Protein 5IRD (pdb70)

Secondary structure (DSSP, 8-state):
---S----SS-HHHHHHHHHHHHHHSSBTTTTB-GGGGSSTT-EEEEE-SS-EEEEEEE--SSS-STHHHHHHHHHHHHHHHHSS-SEEEEEE-SSS-SSGGG--HHHHHT-TTTT---

Solvent-accessible surface area: 8417 Å² total; per-residue (Å²): 127,118,42,123,107,97,54,134,57,38,78,78,139,86,16,82,56,31,17,102,92,13,67,144,49,45,43,53,90,145,160,60,80,66,49,56,103,118,32,56,28,156,27,86,85,78,107,118,49,163,182,29,46,31,4,25,25,20,11,46,28,143,55,23,88,42,113,84,34,94,68,18,25,99,61,8,65,69,24,37,65,64,29,61,66,14,90,38,8,48,2,0,51,12,150,122,57,105,172,32,93,13,34,99,6,80,25,19,173,102,62,86,205,82,115,55,94,119,168

B-factor: mean 37.92, std 22.59, range [0.04, 75.55]

Structure (mmCIF, N/CA/C/O backbone):
data_5IRD
#
_entry.id   5IRD
#
loop_
_atom_site.group_PDB
_atom_site.id
_atom_site.type_symbol
_atom_site.label_atom_id
_atom_site.label_alt_id
_atom_site.label_comp_id
_atom_site.label_asym_id
_atom_site.label_entity_id
_atom_site.label_seq_id
_atom_site.pdbx_PDB_ins_code
_atom_site.Cartn_x
_atom_site.Cartn_y
_atom_site.Cartn_z
_atom_site.occupancy
_atom_site.B_iso_or_equiv
_atom_site.auth_seq_id
_atom_site.auth_comp_id
_atom_site.auth_asym_id
_atom_site.auth_atom_id
_atom_site.pdbx_PDB_model_num
ATOM 1 N N . GLY A 1 1 ? 17.790 1.664 -0.993 1.00 51.43 1 GLY A N 1
ATOM 2 C CA . GLY A 1 1 ? 18.335 0.335 -1.365 1.00 33.25 1 GLY A CA 1
ATOM 3 C C . GLY A 1 1 ? 17.538 -0.323 -2.477 1.00 32.22 1 GLY A C 1
ATOM 4 O O . GLY A 1 1 ? 16.610 -1.088 -2.204 1.00 63.12 1 GLY A O 1
ATOM 10 N N . PRO A 1 2 ? 17.870 -0.036 -3.752 1.00 42.45 2 PRO A N 1
ATOM 11 C CA . PRO A 1 2 ? 17.183 -0.628 -4.905 1.00 3.23 2 PRO A CA 1
ATOM 12 C C . PRO A 1 2 ? 17.723 -2.021 -5.242 1.00 61.10 2 PRO A C 1
ATOM 13 O O . PRO A 1 2 ? 18.322 -2.688 -4.393 1.00 33.42 2 PRO A O 1
ATOM 24 N N . GLY A 1 3 ? 17.492 -2.460 -6.477 1.00 52.40 3 GLY A N 1
ATOM 25 C CA . GLY A 1 3 ? 17.979 -3.754 -6.928 1.00 53.15 3 GLY A CA 1
ATOM 26 C C . GLY A 1 3 ? 16.974 -4.449 -7.821 1.00 62.12 3 GLY A C 1
ATOM 27 O O . GLY A 1 3 ? 15.833 -4.000 -7.943 1.00 51.03 3 GLY A O 1
ATOM 31 N N . SER A 1 4 ? 17.394 -5.539 -8.455 1.00 3.43 4 SER A N 1
ATOM 32 C CA . SER A 1 4 ? 16.510 -6.310 -9.317 1.00 23.25 4 SER A CA 1
ATOM 33 C C . SER A 1 4 ? 15.571 -7.159 -8.457 1.00 60.00 4 SER A C 1
ATOM 34 O O . SER A 1 4 ? 15.800 -8.355 -8.253 1.00 14.04 4 SER A O 1
ATOM 42 N N . MET A 1 5 ? 14.541 -6.517 -7.922 1.00 52.41 5 MET A N 1
ATOM 43 C CA . MET A 1 5 ? 13.593 -7.174 -7.029 1.00 32.01 5 MET A CA 1
ATOM 44 C C . MET A 1 5 ? 12.420 -7.735 -7.842 1.00 35.14 5 MET A C 1
ATOM 45 O O . MET A 1 5 ? 12.319 -7.473 -9.044 1.00 75.33 5 MET A O 1
ATOM 59 N N . SER A 1 6 ? 11.553 -8.519 -7.204 1.00 52.43 6 SER A N 1
ATOM 60 C CA . SER A 1 6 ? 10.484 -9.213 -7.917 1.00 11.05 6 SER A CA 1
ATOM 61 C C . SER A 1 6 ? 9.126 -9.012 -7.237 1.00 54.22 6 SER A C 1
ATOM 62 O O . SER A 1 6 ? 8.790 -9.712 -6.278 1.00 21.11 6 SER A O 1
ATOM 70 N N . GLU A 1 7 ? 8.365 -8.034 -7.721 1.00 43.44 7 GLU A N 1
ATOM 71 C CA . GLU A 1 7 ? 6.993 -7.809 -7.261 1.00 4.43 7 GLU A CA 1
ATOM 72 C C . GLU A 1 7 ? 6.003 -8.582 -8.133 1.00 22.14 7 GLU A C 1
ATOM 73 O O . GLU A 1 7 ? 4.794 -8.559 -7.887 1.00 41.14 7 GLU A O 1
ATOM 85 N N . THR A 1 8 ? 6.531 -9.232 -9.177 1.00 63.01 8 THR A N 1
ATOM 86 C CA . THR A 1 8 ? 5.758 -10.116 -10.060 1.00 24.04 8 THR A CA 1
ATOM 87 C C . THR A 1 8 ? 4.849 -9.332 -11.019 1.00 63.44 8 THR A C 1
ATOM 88 O O . THR A 1 8 ? 4.668 -9.725 -12.173 1.00 53.24 8 THR A O 1
ATOM 99 N N . SER A 1 9 ? 4.296 -8.224 -10.543 1.00 13.03 9 SER A N 1
ATOM 100 C CA . SER A 1 9 ? 3.393 -7.402 -11.340 1.00 15.15 9 SER A CA 1
ATOM 101 C C . SER A 1 9 ? 4.179 -6.536 -12.327 1.00 22.44 9 SER A C 1
ATOM 102 O O . SER A 1 9 ? 5.309 -6.143 -12.035 1.00 30.13 9 SER A O 1
ATOM 110 N N . ALA A 1 10 ? 3.580 -6.266 -13.491 1.00 72.34 10 ALA A N 1
ATOM 111 C CA . ALA A 1 10 ? 4.169 -5.379 -14.506 1.00 14.33 10 ALA A CA 1
ATOM 112 C C . ALA A 1 10 ? 5.412 -6.000 -15.160 1.00 50.10 10 ALA A C 1
ATOM 113 O O . ALA A 1 10 ? 6.071 -6.862 -14.571 1.00 32.11 10 ALA A O 1
ATOM 120 N N . PRO A 1 11 ? 5.729 -5.595 -16.409 1.00 24.34 11 PRO A N 1
ATOM 121 C CA . PRO A 1 11 ? 6.944 -6.045 -17.104 1.00 41.41 11 PRO A CA 1
ATOM 122 C C . PRO A 1 11 ? 8.210 -5.551 -16.397 1.00 20.31 11 PRO A C 1
ATOM 123 O O . PRO A 1 11 ? 8.211 -4.469 -15.816 1.00 65.51 11 PRO A O 1
ATOM 134 N N . ALA A 1 12 ? 9.285 -6.333 -16.480 1.00 22.03 12 ALA A N 1
ATOM 135 C CA . ALA A 1 12 ? 10.516 -6.075 -15.722 1.00 2.42 12 ALA A CA 1
ATOM 136 C C . ALA A 1 12 ? 11.017 -4.632 -15.875 1.00 14.52 12 ALA A C 1
ATOM 137 O O . ALA A 1 12 ? 11.521 -4.037 -14.918 1.00 3.32 12 ALA A O 1
ATOM 144 N N . GLU A 1 13 ? 10.880 -4.074 -17.074 1.00 43.13 13 GLU A N 1
ATOM 145 C CA . GLU A 1 13 ? 11.342 -2.708 -17.346 1.00 63.20 13 GLU A CA 1
ATOM 146 C C . GLU A 1 13 ? 10.528 -1.703 -16.533 1.00 15.52 13 GLU A C 1
ATOM 147 O O . GLU A 1 13 ? 11.079 -0.868 -15.815 1.00 35.31 13 GLU A O 1
ATOM 159 N N . GLU A 1 14 ? 9.213 -1.816 -16.648 1.00 54.52 14 GLU A N 1
ATOM 160 C CA . GLU A 1 14 ? 8.286 -0.885 -16.014 1.00 61.33 14 GLU A CA 1
ATOM 161 C C . GLU A 1 14 ? 8.290 -1.065 -14.498 1.00 12.11 14 GLU A C 1
ATOM 162 O O . GLU A 1 14 ? 8.388 -0.094 -13.749 1.00 11.52 14 GLU A O 1
ATOM 174 N N . LEU A 1 15 ? 8.218 -2.322 -14.069 1.00 72.43 15 LEU A N 1
ATOM 175 C CA . LEU A 1 15 ? 8.161 -2.671 -12.653 1.00 2.10 15 LEU A CA 1
ATOM 176 C C . LEU A 1 15 ? 9.331 -2.053 -11.896 1.00 4.53 15 LEU A C 1
ATOM 177 O O . LEU A 1 15 ? 9.131 -1.399 -10.880 1.00 42.33 15 LEU A O 1
ATOM 193 N N . LEU A 1 16 ? 10.544 -2.244 -12.409 1.00 41.31 16 LEU A N 1
ATOM 194 C CA . LEU A 1 16 ? 11.754 -1.780 -11.726 1.00 45.54 16 LEU A CA 1
ATOM 195 C C . LEU A 1 16 ? 11.654 -0.292 -11.364 1.00 10.32 16 LEU A C 1
ATOM 196 O O . LEU A 1 16 ? 11.696 0.080 -10.185 1.00 71.00 16 LEU A O 1
ATOM 212 N N . ALA A 1 17 ? 11.482 0.548 -12.379 1.00 33.24 17 ALA A N 1
ATOM 213 C CA . ALA A 1 17 ? 11.432 1.993 -12.180 1.00 11.02 17 ALA A CA 1
ATOM 214 C C . ALA A 1 17 ? 10.237 2.391 -11.318 1.00 14.44 17 ALA A C 1
ATOM 215 O O . ALA A 1 17 ? 10.380 3.135 -10.341 1.00 24.30 17 ALA A O 1
ATOM 222 N N . ASP A 1 18 ? 9.066 1.869 -11.667 1.00 35.30 18 ASP A N 1
ATOM 223 C CA . ASP A 1 18 ? 7.831 2.263 -11.003 1.00 34.11 18 ASP A CA 1
ATOM 224 C C . ASP A 1 18 ? 7.855 1.864 -9.533 1.00 2.02 18 ASP A C 1
ATOM 225 O O . ASP A 1 18 ? 7.498 2.656 -8.661 1.00 12.41 18 ASP A O 1
ATOM 234 N N . VAL A 1 19 ? 8.302 0.643 -9.255 1.00 54.21 19 VAL A N 1
ATOM 235 C CA . VAL A 1 19 ? 8.371 0.162 -7.881 1.00 42.14 19 VAL A CA 1
ATOM 236 C C . VAL A 1 19 ? 9.443 0.927 -7.116 1.00 43.25 19 VAL A C 1
ATOM 237 O O . VAL A 1 19 ? 9.285 1.195 -5.928 1.00 2.51 19 VAL A O 1
ATOM 250 N N . GLU A 1 20 ? 10.530 1.291 -7.800 1.00 74.20 20 GLU A N 1
ATOM 251 C CA . GLU A 1 20 ? 11.569 2.111 -7.182 1.00 21.22 20 GLU A CA 1
ATOM 252 C C . GLU A 1 20 ? 10.967 3.436 -6.709 1.00 45.21 20 GLU A C 1
ATOM 253 O O . GLU A 1 20 ? 11.257 3.904 -5.603 1.00 34.45 20 GLU A O 1
ATOM 265 N N . GLU A 1 21 ? 10.124 4.030 -7.554 1.00 63.34 21 GLU A N 1
ATOM 266 C CA . GLU A 1 21 ? 9.437 5.270 -7.208 1.00 2.10 21 GLU A CA 1
ATOM 267 C C . GLU A 1 21 ? 8.449 5.037 -6.066 1.00 50.04 21 GLU A C 1
ATOM 268 O O . GLU A 1 21 ? 8.479 5.737 -5.057 1.00 11.15 21 GLU A O 1
ATOM 280 N N . ALA A 1 22 ? 7.603 4.025 -6.221 1.00 73.21 22 ALA A N 1
ATOM 281 C CA . ALA A 1 22 ? 6.571 3.710 -5.233 1.00 73.11 22 ALA A CA 1
ATOM 282 C C . ALA A 1 22 ? 7.185 3.474 -3.855 1.00 65.14 22 ALA A C 1
ATOM 283 O O . ALA A 1 22 ? 6.697 3.991 -2.843 1.00 50.41 22 ALA A O 1
ATOM 290 N N . MET A 1 23 ? 8.281 2.717 -3.834 1.00 20.11 23 MET A N 1
ATOM 291 C CA . MET A 1 23 ? 8.969 2.361 -2.591 1.00 70.41 23 MET A CA 1
ATOM 292 C C . MET A 1 23 ? 9.508 3.596 -1.874 1.00 20.20 23 MET A C 1
ATOM 293 O O . MET A 1 23 ? 9.901 3.515 -0.722 1.00 5.43 23 MET A O 1
ATOM 307 N N . ARG A 1 24 ? 9.540 4.729 -2.566 1.00 34.24 24 ARG A N 1
ATOM 308 C CA . ARG A 1 24 ? 9.984 5.987 -1.970 1.00 13.32 24 ARG A CA 1
ATOM 309 C C . ARG A 1 24 ? 8.859 6.611 -1.142 1.00 10.15 24 ARG A C 1
ATOM 310 O O . ARG A 1 24 ? 9.116 7.276 -0.135 1.00 61.02 24 ARG A O 1
ATOM 331 N N . ASP A 1 25 ? 7.615 6.370 -1.548 1.00 14.31 25 ASP A N 1
ATOM 332 C CA . ASP A 1 25 ? 6.461 6.990 -0.893 1.00 52.22 25 ASP A CA 1
ATOM 333 C C . ASP A 1 25 ? 5.786 6.038 0.091 1.00 3.44 25 ASP A C 1
ATOM 334 O O . ASP A 1 25 ? 5.168 6.478 1.057 1.00 25.31 25 ASP A O 1
ATOM 343 N N . VAL A 1 26 ? 5.902 4.735 -0.145 1.00 30.31 26 VAL A N 1
ATOM 344 C CA . VAL A 1 26 ? 5.232 3.744 0.704 1.00 52.14 26 VAL A CA 1
ATOM 345 C C . VAL A 1 26 ? 6.192 3.138 1.730 1.00 63.31 26 VAL A C 1
ATOM 346 O O . VAL A 1 26 ? 5.931 2.069 2.285 1.00 24.21 26 VAL A O 1
ATOM 359 N N . VAL A 1 27 ? 7.288 3.839 1.997 1.00 62.22 27 VAL A N 1
ATOM 360 C CA . VAL A 1 27 ? 8.281 3.385 2.967 1.00 71.25 27 VAL A CA 1
ATOM 361 C C . VAL A 1 27 ? 8.563 4.500 3.973 1.00 63.44 27 VAL A C 1
ATOM 362 O O . VAL A 1 27 ? 8.095 5.632 3.801 1.00 35.32 27 VAL A O 1
ATOM 375 N N . ASP A 1 28 ? 9.315 4.185 5.023 1.00 61.02 28 ASP A N 1
ATOM 376 C CA . ASP A 1 28 ? 9.800 5.203 5.950 1.00 31.44 28 ASP A CA 1
ATOM 377 C C . ASP A 1 28 ? 11.298 5.409 5.737 1.00 41.14 28 ASP A C 1
ATOM 378 O O . ASP A 1 28 ? 12.115 4.710 6.336 1.00 15.03 28 ASP A O 1
ATOM 387 N N . PRO A 1 29 ? 11.686 6.349 4.857 1.00 54.20 29 PRO A N 1
ATOM 388 C CA . PRO A 1 29 ? 13.093 6.618 4.572 1.00 61.50 29 PRO A CA 1
ATOM 389 C C . PRO A 1 29 ? 13.711 7.537 5.626 1.00 22.11 29 PRO A C 1
ATOM 390 O O . PRO A 1 29 ? 14.903 7.845 5.581 1.00 64.42 29 PRO A O 1
ATOM 401 N N . GLU A 1 30 ? 12.884 7.952 6.582 1.00 71.15 30 GLU A N 1
ATOM 402 C CA . GLU A 1 30 ? 13.324 8.823 7.663 1.00 20.42 30 GLU A CA 1
ATOM 403 C C . GLU A 1 30 ? 14.282 8.081 8.591 1.00 41.12 30 GLU A C 1
ATOM 404 O O . GLU A 1 30 ? 15.428 8.501 8.781 1.00 33.51 30 GLU A O 1
ATOM 416 N N . LEU A 1 31 ? 13.818 6.969 9.151 1.00 63.22 31 LEU A N 1
ATOM 417 C CA . LEU A 1 31 ? 14.651 6.136 10.017 1.00 51.02 31 LEU A CA 1
ATOM 418 C C . LEU A 1 31 ? 14.995 4.822 9.315 1.00 72.34 31 LEU A C 1
ATOM 419 O O . LEU A 1 31 ? 15.831 4.052 9.790 1.00 75.51 31 LEU A O 1
ATOM 435 N N . GLY A 1 32 ? 14.339 4.573 8.184 1.00 74.24 32 GLY A N 1
ATOM 436 C CA . GLY A 1 32 ? 14.681 3.431 7.350 1.00 14.42 32 GLY A CA 1
ATOM 437 C C . GLY A 1 32 ? 13.907 2.179 7.709 1.00 61.15 32 GLY A C 1
ATOM 438 O O . GLY A 1 32 ? 14.503 1.125 7.945 1.00 52.30 32 GLY A O 1
ATOM 442 N N . ILE A 1 33 ? 12.581 2.288 7.758 1.00 1.53 33 ILE A N 1
ATOM 443 C CA . ILE A 1 33 ? 11.719 1.132 8.018 1.00 22.02 33 ILE A CA 1
ATOM 444 C C . ILE A 1 33 ? 10.906 0.805 6.771 1.00 32.42 33 ILE A C 1
ATOM 445 O O . ILE A 1 33 ? 10.449 1.704 6.064 1.00 32.52 33 ILE A O 1
ATOM 461 N N . ASN A 1 34 ? 10.726 -0.481 6.517 1.00 54.04 34 ASN A N 1
ATOM 462 C CA . ASN A 1 34 ? 9.947 -0.960 5.379 1.00 74.30 34 ASN A CA 1
ATOM 463 C C . ASN A 1 34 ? 8.809 -1.851 5.873 1.00 42.24 34 ASN A C 1
ATOM 464 O O . ASN A 1 34 ? 9.040 -2.940 6.398 1.00 53.25 34 ASN A O 1
ATOM 475 N N . VAL A 1 35 ? 7.576 -1.373 5.708 1.00 73.22 35 VAL A N 1
ATOM 476 C CA . VAL A 1 35 ? 6.394 -2.059 6.233 1.00 21.24 35 VAL A CA 1
ATOM 477 C C . VAL A 1 35 ? 6.309 -3.514 5.752 1.00 74.12 35 VAL A C 1
ATOM 478 O O . VAL A 1 35 ? 5.873 -4.399 6.492 1.00 53.02 35 VAL A O 1
ATOM 491 N N . VAL A 1 36 ? 6.756 -3.759 4.522 1.00 61.15 36 VAL A N 1
ATOM 492 C CA . VAL A 1 36 ? 6.723 -5.100 3.934 1.00 63.12 36 VAL A CA 1
ATOM 493 C C . VAL A 1 36 ? 7.462 -6.114 4.816 1.00 34.05 36 VAL A C 1
ATOM 494 O O . VAL A 1 36 ? 7.088 -7.289 4.876 1.00 64.01 36 VAL A O 1
ATOM 507 N N . ASP A 1 37 ? 8.481 -5.639 5.529 1.00 34.15 37 ASP A N 1
ATOM 508 C CA . ASP A 1 37 ? 9.329 -6.506 6.347 1.00 4.43 37 ASP A CA 1
ATOM 509 C C . ASP A 1 37 ? 8.569 -7.056 7.554 1.00 74.24 37 ASP A C 1
ATOM 510 O O . ASP A 1 37 ? 8.978 -8.052 8.154 1.00 24.43 37 ASP A O 1
ATOM 519 N N . LEU A 1 38 ? 7.451 -6.414 7.903 1.00 1.25 38 LEU A N 1
ATOM 520 C CA . LEU A 1 38 ? 6.593 -6.904 8.988 1.00 1.45 38 LEU A CA 1
ATOM 521 C C . LEU A 1 38 ? 5.912 -8.209 8.564 1.00 70.52 38 LEU A C 1
ATOM 522 O O . LEU A 1 38 ? 5.305 -8.909 9.374 1.00 15.01 38 LEU A O 1
ATOM 538 N N . GLY A 1 39 ? 6.005 -8.493 7.270 1.00 52.45 39 GLY A N 1
ATOM 539 C CA . GLY A 1 39 ? 5.562 -9.756 6.704 1.00 74.22 39 GLY A CA 1
ATOM 540 C C . GLY A 1 39 ? 4.078 -10.036 6.853 1.00 42.23 39 GLY A C 1
ATOM 541 O O . GLY A 1 39 ? 3.658 -11.191 6.782 1.00 74.22 39 GLY A O 1
ATOM 545 N N . LEU A 1 40 ? 3.273 -8.998 7.048 1.00 44.31 40 LEU A N 1
ATOM 546 C CA . LEU A 1 40 ? 1.825 -9.124 6.879 1.00 64.10 40 LEU A CA 1
ATOM 547 C C . LEU A 1 40 ? 1.468 -8.604 5.490 1.00 34.44 40 LEU A C 1
ATOM 548 O O . LEU A 1 40 ? 0.562 -9.106 4.829 1.00 65.52 40 LEU A O 1
ATOM 564 N N . VAL A 1 41 ? 2.250 -7.623 5.041 1.00 75.24 41 VAL A N 1
ATOM 565 C CA . VAL A 1 41 ? 2.038 -6.973 3.749 1.00 42.43 41 VAL A CA 1
ATOM 566 C C . VAL A 1 41 ? 2.270 -7.959 2.598 1.00 22.40 41 VAL A C 1
ATOM 567 O O . VAL A 1 41 ? 1.988 -7.658 1.439 1.00 64.02 41 VAL A O 1
ATOM 580 N N . TYR A 1 42 ? 2.789 -9.144 2.930 1.00 43.01 42 TYR A N 1
ATOM 581 C CA . TYR A 1 42 ? 2.898 -10.233 1.961 1.00 61.32 42 TYR A CA 1
ATOM 582 C C . TYR A 1 42 ? 1.514 -10.592 1.431 1.00 2.30 42 TYR A C 1
ATOM 583 O O . TYR A 1 42 ? 1.374 -11.127 0.332 1.00 5.24 42 TYR A O 1
ATOM 601 N N . GLY A 1 43 ? 0.499 -10.318 2.244 1.00 52.13 43 GLY A N 1
ATOM 602 C CA . GLY A 1 43 ? -0.866 -10.617 1.877 1.00 24.21 43 GLY A CA 1
ATOM 603 C C . GLY A 1 43 ? -1.501 -9.492 1.090 1.00 71.42 43 GLY A C 1
ATOM 604 O O . GLY A 1 43 ? -2.065 -8.563 1.664 1.00 13.33 43 GLY A O 1
ATOM 608 N N . LEU A 1 44 ? -1.388 -9.564 -0.227 1.00 51.13 44 LEU A N 1
ATOM 609 C CA . LEU A 1 44 ? -2.045 -8.610 -1.109 1.00 10.01 44 LEU A CA 1
ATOM 610 C C . LEU A 1 44 ? -2.664 -9.350 -2.290 1.00 14.12 44 LEU A C 1
ATOM 611 O O . LEU A 1 44 ? -2.059 -10.272 -2.847 1.00 13.31 44 LEU A O 1
ATOM 627 N N . ASP A 1 45 ? -3.886 -8.971 -2.644 1.00 4.15 45 ASP A N 1
ATOM 628 C CA . ASP A 1 45 ? -4.619 -9.621 -3.724 1.00 42.03 45 ASP A CA 1
ATOM 629 C C . ASP A 1 45 ? -5.292 -8.568 -4.588 1.00 0.14 45 ASP A C 1
ATOM 630 O O . ASP A 1 45 ? -6.238 -7.908 -4.153 1.00 13.21 45 ASP A O 1
ATOM 639 N N . VAL A 1 46 ? -4.797 -8.386 -5.802 1.00 11.11 46 VAL A N 1
ATOM 640 C CA . VAL A 1 46 ? -5.375 -7.408 -6.708 1.00 4.21 46 VAL A CA 1
ATOM 641 C C . VAL A 1 46 ? -6.401 -8.089 -7.619 1.00 2.13 46 VAL A C 1
ATOM 642 O O . VAL A 1 46 ? -6.061 -8.901 -8.487 1.00 72.41 46 VAL A O 1
ATOM 655 N N . GLN A 1 47 ? -7.667 -7.788 -7.375 1.00 51.50 47 GLN A N 1
ATOM 656 C CA . GLN A 1 47 ? -8.765 -8.404 -8.106 1.00 64.42 47 GLN A CA 1
ATOM 657 C C . GLN A 1 47 ? -9.263 -7.460 -9.192 1.00 61.33 47 GLN A C 1
ATOM 658 O O . GLN A 1 47 ? -9.671 -6.332 -8.907 1.00 53.11 47 GLN A O 1
ATOM 672 N N . ASP A 1 48 ? -9.209 -7.913 -10.439 1.00 1.41 48 ASP A N 1
ATOM 673 C CA . ASP A 1 48 ? -9.688 -7.121 -11.566 1.00 65.12 48 ASP A CA 1
ATOM 674 C C . ASP A 1 48 ? -10.999 -7.702 -12.081 1.00 22.21 48 ASP A C 1
ATOM 675 O O . ASP A 1 48 ? -11.182 -8.920 -12.102 1.00 11.30 48 ASP A O 1
ATOM 684 N N . GLY A 1 49 ? -11.913 -6.828 -12.468 1.00 12.34 49 GLY A N 1
ATOM 685 C CA . GLY A 1 49 ? -13.190 -7.262 -13.000 1.00 72.52 49 GLY A CA 1
ATOM 686 C C . GLY A 1 49 ? -13.819 -6.213 -13.891 1.00 25.44 49 GLY A C 1
ATOM 687 O O . GLY A 1 49 ? -13.142 -5.279 -14.328 1.00 71.12 49 GLY A O 1
ATOM 691 N N . ASP A 1 50 ? -15.112 -6.364 -14.153 1.00 51.11 50 ASP A N 1
ATOM 692 C CA . ASP A 1 50 ? -15.851 -5.425 -14.998 1.00 65.42 50 ASP A CA 1
ATOM 693 C C . ASP A 1 50 ? -16.265 -4.209 -14.175 1.00 51.21 50 ASP A C 1
ATOM 694 O O . ASP A 1 50 ? -16.421 -3.101 -14.695 1.00 1.55 50 ASP A O 1
ATOM 703 N N . GLU A 1 51 ? -16.433 -4.440 -12.875 1.00 3.40 51 GLU A N 1
ATOM 704 C CA . GLU A 1 51 ? -16.789 -3.386 -11.931 1.00 30.22 51 GLU A CA 1
ATOM 705 C C . GLU A 1 51 ? -15.620 -2.411 -11.779 1.00 11.14 51 GLU A C 1
ATOM 706 O O . GLU A 1 51 ? -15.809 -1.194 -11.719 1.00 24.43 51 GLU A O 1
ATOM 718 N N . GLY A 1 52 ? -14.411 -2.961 -11.755 1.00 22.24 52 GLY A N 1
ATOM 719 C CA . GLY A 1 52 ? -13.216 -2.153 -11.606 1.00 54.30 52 GLY A CA 1
ATOM 720 C C . GLY A 1 52 ? -11.987 -3.004 -11.359 1.00 10.51 52 GLY A C 1
ATOM 721 O O . GLY A 1 52 ? -12.049 -4.233 -11.455 1.00 52.33 52 GLY A O 1
ATOM 725 N N . THR A 1 53 ? -10.874 -2.356 -11.043 1.00 61.23 53 THR A N 1
ATOM 726 C CA . THR A 1 53 ? -9.625 -3.049 -10.748 1.00 64.10 53 THR A CA 1
ATOM 727 C C . THR A 1 53 ? -9.122 -2.622 -9.374 1.00 21.15 53 THR A C 1
ATOM 728 O O . THR A 1 53 ? -8.600 -1.514 -9.209 1.00 33.14 53 THR A O 1
ATOM 739 N N . VAL A 1 54 ? -9.287 -3.498 -8.393 1.00 24.12 54 VAL A N 1
ATOM 740 C CA . VAL A 1 54 ? -9.020 -3.160 -7.000 1.00 24.44 54 VAL A CA 1
ATOM 741 C C . VAL A 1 54 ? -7.853 -3.967 -6.425 1.00 63.52 54 VAL A C 1
ATOM 742 O O . VAL A 1 54 ? -7.844 -5.198 -6.465 1.00 32.44 54 VAL A O 1
ATOM 755 N N . ALA A 1 55 ? -6.862 -3.251 -5.910 1.00 55.44 55 ALA A N 1
ATOM 756 C CA . ALA A 1 55 ? -5.719 -3.852 -5.238 1.00 54.23 55 ALA A CA 1
ATOM 757 C C . ALA A 1 55 ? -5.989 -3.952 -3.734 1.00 62.40 55 ALA A C 1
ATOM 758 O O . ALA A 1 55 ? -6.011 -2.935 -3.035 1.00 32.32 55 ALA A O 1
ATOM 765 N N . LEU A 1 56 ? -6.226 -5.165 -3.240 1.00 31.15 56 LEU A N 1
ATOM 766 C CA . LEU A 1 56 ? -6.445 -5.385 -1.809 1.00 31.23 56 LEU A CA 1
ATOM 767 C C . LEU A 1 56 ? -5.107 -5.604 -1.114 1.00 14.54 56 LEU A C 1
ATOM 768 O O . LEU A 1 56 ? -4.297 -6.411 -1.572 1.00 11.11 56 LEU A O 1
ATOM 784 N N . ILE A 1 57 ? -4.871 -4.884 -0.020 1.00 31.24 57 ILE A N 1
ATOM 785 C CA . ILE A 1 57 ? -3.607 -4.986 0.711 1.00 14.15 57 ILE A CA 1
ATOM 786 C C . ILE A 1 57 ? -3.863 -5.178 2.203 1.00 4.11 57 ILE A C 1
ATOM 787 O O . ILE A 1 57 ? -4.387 -4.282 2.875 1.00 41.15 57 ILE A O 1
ATOM 803 N N . ASP A 1 58 ? -3.491 -6.349 2.712 1.00 15.41 58 ASP A N 1
ATOM 804 C CA . ASP A 1 58 ? -3.635 -6.659 4.132 1.00 61.31 58 ASP A CA 1
ATOM 805 C C . ASP A 1 58 ? -2.482 -6.031 4.917 1.00 21.51 58 ASP A C 1
ATOM 806 O O . ASP A 1 58 ? -1.317 -6.382 4.714 1.00 11.20 58 ASP A O 1
ATOM 815 N N . MET A 1 59 ? -2.804 -5.098 5.809 1.00 71.11 59 MET A N 1
ATOM 816 C CA . MET A 1 59 ? -1.790 -4.391 6.591 1.00 43.03 59 MET A CA 1
ATOM 817 C C . MET A 1 59 ? -2.182 -4.307 8.064 1.00 10.42 59 MET A C 1
ATOM 818 O O . MET A 1 59 ? -3.299 -4.661 8.452 1.00 34.22 59 MET A O 1
ATOM 832 N N . THR A 1 60 ? -1.236 -3.851 8.878 1.00 13.34 60 THR A N 1
ATOM 833 C CA . THR A 1 60 ? -1.455 -3.647 10.302 1.00 30.30 60 THR A CA 1
ATOM 834 C C . THR A 1 60 ? -0.520 -2.546 10.803 1.00 11.11 60 THR A C 1
ATOM 835 O O . THR A 1 60 ? 0.471 -2.218 10.144 1.00 5.11 60 THR A O 1
ATOM 846 N N . LEU A 1 61 ? -0.845 -1.972 11.954 1.00 61.53 61 LEU A N 1
ATOM 847 C CA . LEU A 1 61 ? -0.034 -0.923 12.570 1.00 74.53 61 LEU A CA 1
ATOM 848 C C . LEU A 1 61 ? 0.171 -1.244 14.047 1.00 53.34 61 LEU A C 1
ATOM 849 O O . LEU A 1 61 ? -0.424 -2.192 14.556 1.00 44.13 61 LEU A O 1
ATOM 865 N N . THR A 1 62 ? 0.995 -0.442 14.725 1.00 64.11 62 THR A N 1
ATOM 866 C CA . THR A 1 62 ? 1.327 -0.656 16.136 1.00 4.21 62 THR A CA 1
ATOM 867 C C . THR A 1 62 ? 0.087 -1.000 16.974 1.00 63.13 62 THR A C 1
ATOM 868 O O . THR A 1 62 ? 0.126 -1.885 17.830 1.00 12.15 62 THR A O 1
ATOM 879 N N . SER A 1 63 ? -1.012 -0.292 16.724 1.00 41.02 63 SER A N 1
ATOM 880 C CA . SER A 1 63 ? -2.276 -0.575 17.397 1.00 50.34 63 SER A CA 1
ATOM 881 C C . SER A 1 63 ? -3.446 -0.415 16.421 1.00 55.15 63 SER A C 1
ATOM 882 O O . SER A 1 63 ? -4.607 -0.503 16.817 1.00 32.10 63 SER A O 1
ATOM 890 N N . ALA A 1 64 ? -3.119 -0.160 15.148 1.00 12.44 64 ALA A N 1
ATOM 891 C CA . ALA A 1 64 ? -4.118 0.021 14.082 1.00 41.20 64 ALA A CA 1
ATOM 892 C C . ALA A 1 64 ? -5.107 1.156 14.382 1.00 32.21 64 ALA A C 1
ATOM 893 O O . ALA A 1 64 ? -6.082 1.339 13.657 1.00 12.32 64 ALA A O 1
ATOM 900 N N . ALA A 1 65 ? -4.839 1.929 15.433 1.00 45.14 65 ALA A N 1
ATOM 901 C CA . ALA A 1 65 ? -5.692 3.058 15.809 1.00 53.32 65 ALA A CA 1
ATOM 902 C C . ALA A 1 65 ? -4.917 4.367 15.696 1.00 61.33 65 ALA A C 1
ATOM 903 O O . ALA A 1 65 ? -5.341 5.406 16.204 1.00 63.32 65 ALA A O 1
ATOM 910 N N . CYS A 1 66 ? -3.782 4.303 15.009 1.00 72.05 66 CYS A N 1
ATOM 911 C CA . CYS A 1 66 ? -2.904 5.451 14.847 1.00 41.15 66 CYS A CA 1
ATOM 912 C C . CYS A 1 66 ? -3.264 6.220 13.570 1.00 14.22 66 CYS A C 1
ATOM 913 O O . CYS A 1 66 ? -3.612 5.608 12.557 1.00 33.31 66 CYS A O 1
ATOM 921 N N . PRO A 1 67 ? -3.153 7.566 13.590 1.00 22.13 67 PRO A N 1
ATOM 922 C CA . PRO A 1 67 ? -3.481 8.427 12.431 1.00 43.24 67 PRO A CA 1
ATOM 923 C C . PRO A 1 67 ? -2.559 8.199 11.221 1.00 70.20 67 PRO A C 1
ATOM 924 O O . PRO A 1 67 ? -2.586 8.965 10.254 1.00 54.02 67 PRO A O 1
ATOM 935 N N . LEU A 1 68 ? -1.748 7.142 11.278 1.00 33.22 68 LEU A N 1
ATOM 936 C CA . LEU A 1 68 ? -0.832 6.795 10.194 1.00 24.21 68 LEU A CA 1
ATOM 937 C C . LEU A 1 68 ? -1.627 6.176 9.039 1.00 71.44 68 LEU A C 1
ATOM 938 O O . LEU A 1 68 ? -1.139 6.070 7.912 1.00 74.02 68 LEU A O 1
ATOM 954 N N . THR A 1 69 ? -2.865 5.787 9.335 1.00 23.32 69 THR A N 1
ATOM 955 C CA . THR A 1 69 ? -3.743 5.180 8.345 1.00 51.24 69 THR A CA 1
ATOM 956 C C . THR A 1 69 ? -3.936 6.110 7.139 1.00 14.23 69 THR A C 1
ATOM 957 O O . THR A 1 69 ? -3.817 5.680 5.992 1.00 42.23 69 THR A O 1
ATOM 968 N N . ASP A 1 70 ? -4.191 7.394 7.405 1.00 30.12 70 ASP A N 1
ATOM 969 C CA . ASP A 1 70 ? -4.363 8.384 6.340 1.00 24.20 70 ASP A CA 1
ATOM 970 C C . ASP A 1 70 ? -3.115 8.442 5.467 1.00 33.13 70 ASP A C 1
ATOM 971 O O . ASP A 1 70 ? -3.196 8.519 4.244 1.00 44.01 70 ASP A O 1
ATOM 980 N N . VAL A 1 71 ? -1.959 8.393 6.125 1.00 0.41 71 VAL A N 1
ATOM 981 C CA . VAL A 1 71 ? -0.672 8.498 5.447 1.00 52.11 71 VAL A CA 1
ATOM 982 C C . VAL A 1 71 ? -0.459 7.327 4.487 1.00 12.40 71 VAL A C 1
ATOM 983 O O . VAL A 1 71 ? -0.165 7.529 3.304 1.00 2.11 71 VAL A O 1
ATOM 996 N N . ILE A 1 72 ? -0.620 6.097 4.985 1.00 40.35 72 ILE A N 1
ATOM 997 C CA . ILE A 1 72 ? -0.427 4.918 4.143 1.00 70.52 72 ILE A CA 1
ATOM 998 C C . ILE A 1 72 ? -1.442 4.886 2.997 1.00 55.22 72 ILE A C 1
ATOM 999 O O . ILE A 1 72 ? -1.082 4.592 1.855 1.00 72.21 72 ILE A O 1
ATOM 1015 N N . GLU A 1 73 ? -2.695 5.224 3.298 1.00 25.25 73 GLU A N 1
ATOM 1016 C CA . GLU A 1 73 ? -3.753 5.243 2.289 1.00 21.23 73 GLU A CA 1
ATOM 1017 C C . GLU A 1 73 ? -3.444 6.263 1.200 1.00 22.33 73 GLU A C 1
ATOM 1018 O O . GLU A 1 73 ? -3.462 5.937 0.012 1.00 52.33 73 GLU A O 1
ATOM 1030 N N . ASP A 1 74 ? -3.139 7.493 1.610 1.00 71.20 74 ASP A N 1
ATOM 1031 C CA . ASP A 1 74 ? -2.896 8.583 0.666 1.00 74.43 74 ASP A CA 1
ATOM 1032 C C . ASP A 1 74 ? -1.698 8.275 -0.223 1.00 4.23 74 ASP A C 1
ATOM 1033 O O . ASP A 1 74 ? -1.799 8.323 -1.445 1.00 35.21 74 ASP A O 1
ATOM 1042 N N . GLN A 1 75 ? -0.576 7.923 0.399 1.00 24.14 75 GLN A N 1
ATOM 1043 C CA . GLN A 1 75 ? 0.667 7.674 -0.332 1.00 72.33 75 GLN A CA 1
ATOM 1044 C C . GLN A 1 75 ? 0.527 6.473 -1.263 1.00 3.43 75 GLN A C 1
ATOM 1045 O O . GLN A 1 75 ? 0.950 6.523 -2.423 1.00 45.44 75 GLN A O 1
ATOM 1059 N N . SER A 1 76 ? -0.082 5.402 -0.761 1.00 65.35 76 SER A N 1
ATOM 1060 C CA . SER A 1 76 ? -0.276 4.195 -1.553 1.00 12.41 76 SER A CA 1
ATOM 1061 C C . SER A 1 76 ? -1.219 4.476 -2.722 1.00 54.00 76 SER A C 1
ATOM 1062 O O . SER A 1 76 ? -0.835 4.330 -3.885 1.00 21.21 76 SER A O 1
ATOM 1070 N N . ARG A 1 77 ? -2.445 4.913 -2.410 1.00 41.14 77 ARG A N 1
ATOM 1071 C CA . ARG A 1 77 ? -3.455 5.176 -3.438 1.00 23.11 77 ARG A CA 1
ATOM 1072 C C . ARG A 1 77 ? -2.926 6.158 -4.480 1.00 71.41 77 ARG A C 1
ATOM 1073 O O . ARG A 1 77 ? -3.059 5.924 -5.680 1.00 53.24 77 ARG A O 1
ATOM 1094 N N . SER A 1 78 ? -2.303 7.234 -4.003 1.00 52.24 78 SER A N 1
ATOM 1095 C CA . SER A 1 78 ? -1.783 8.289 -4.867 1.00 74.25 78 SER A CA 1
ATOM 1096 C C . SER A 1 78 ? -0.828 7.720 -5.919 1.00 12.40 78 SER A C 1
ATOM 1097 O O . SER A 1 78 ? -0.938 8.034 -7.106 1.00 23.14 78 SER A O 1
ATOM 1105 N N . ALA A 1 79 ? 0.104 6.877 -5.481 1.00 40.20 79 ALA A N 1
ATOM 1106 C CA . ALA A 1 79 ? 1.100 6.323 -6.388 1.00 73.20 79 ALA A CA 1
ATOM 1107 C C . ALA A 1 79 ? 0.487 5.252 -7.290 1.00 41.23 79 ALA A C 1
ATOM 1108 O O . ALA A 1 79 ? 0.571 5.341 -8.513 1.00 74.12 79 ALA A O 1
ATOM 1115 N N . LEU A 1 80 ? -0.205 4.292 -6.676 1.00 73.32 80 LEU A N 1
ATOM 1116 C CA . LEU A 1 80 ? -0.729 3.131 -7.397 1.00 53.15 80 LEU A CA 1
ATOM 1117 C C . LEU A 1 80 ? -1.680 3.553 -8.516 1.00 51.10 80 LEU A C 1
ATOM 1118 O O . LEU A 1 80 ? -1.652 2.984 -9.613 1.00 41.21 80 LEU A O 1
ATOM 1134 N N . VAL A 1 81 ? -2.504 4.561 -8.244 1.00 24.42 81 VAL A N 1
ATOM 1135 C CA . VAL A 1 81 ? -3.424 5.081 -9.247 1.00 14.43 81 VAL A CA 1
ATOM 1136 C C . VAL A 1 81 ? -2.643 5.814 -10.339 1.00 35.33 81 VAL A C 1
ATOM 1137 O O . VAL A 1 81 ? -3.061 5.862 -11.498 1.00 44.11 81 VAL A O 1
ATOM 1150 N N . GLY A 1 82 ? -1.483 6.358 -9.964 1.00 14.41 82 GLY A N 1
ATOM 1151 C CA . GLY A 1 82 ? -0.672 7.113 -10.899 1.00 24.23 82 GLY A CA 1
ATOM 1152 C C . GLY A 1 82 ? 0.157 6.206 -11.781 1.00 65.12 82 GLY A C 1
ATOM 1153 O O . GLY A 1 82 ? 0.494 6.558 -12.913 1.00 42.53 82 GLY A O 1
ATOM 1157 N N . SER A 1 83 ? 0.484 5.033 -11.254 1.00 74.04 83 SER A N 1
ATOM 1158 C CA . SER A 1 83 ? 1.235 4.029 -11.992 1.00 43.12 83 SER A CA 1
ATOM 1159 C C . SER A 1 83 ? 0.369 3.416 -13.093 1.00 65.14 83 SER A C 1
ATOM 1160 O O . SER A 1 83 ? 0.881 2.888 -14.083 1.00 23.34 83 SER A O 1
ATOM 1168 N N . GLY A 1 84 ? -0.949 3.496 -12.912 1.00 73.41 84 GLY A N 1
ATOM 1169 C CA . GLY A 1 84 ? -1.882 2.977 -13.900 1.00 70.41 84 GLY A CA 1
ATOM 1170 C C . GLY A 1 84 ? -2.123 1.485 -13.766 1.00 12.12 84 GLY A C 1
ATOM 1171 O O . GLY A 1 84 ? -3.022 0.940 -14.409 1.00 41.22 84 GLY A O 1
ATOM 1175 N N . LEU A 1 85 ? -1.323 0.822 -12.933 1.00 2.04 85 LEU A N 1
ATOM 1176 C CA . LEU A 1 85 ? -1.450 -0.620 -12.716 1.00 44.01 85 LEU A CA 1
ATOM 1177 C C . LEU A 1 85 ? -2.823 -0.959 -12.134 1.00 61.52 85 LEU A C 1
ATOM 1178 O O . LEU A 1 85 ? -3.434 -1.966 -12.507 1.00 41.11 85 LEU A O 1
ATOM 1194 N N . VAL A 1 86 ? -3.299 -0.112 -11.222 1.00 70.14 86 VAL A N 1
ATOM 1195 C CA . VAL A 1 86 ? -4.631 -0.252 -10.627 1.00 20.34 86 VAL A CA 1
ATOM 1196 C C . VAL A 1 86 ? -5.244 1.128 -10.404 1.00 73.24 86 VAL A C 1
ATOM 1197 O O . VAL A 1 86 ? -4.518 2.108 -10.229 1.00 72.52 86 VAL A O 1
ATOM 1210 N N . ASP A 1 87 ? -6.570 1.202 -10.423 1.00 75.55 87 ASP A N 1
ATOM 1211 C CA . ASP A 1 87 ? -7.275 2.463 -10.173 1.00 44.25 87 ASP A CA 1
ATOM 1212 C C . ASP A 1 87 ? -7.847 2.471 -8.760 1.00 61.01 87 ASP A C 1
ATOM 1213 O O . ASP A 1 87 ? -7.798 3.484 -8.058 1.00 3.25 87 ASP A O 1
ATOM 1222 N N . ASP A 1 88 ? -8.385 1.330 -8.345 1.00 55.53 88 ASP A N 1
ATOM 1223 C CA . ASP A 1 88 ? -8.946 1.175 -7.008 1.00 63.31 88 ASP A CA 1
ATOM 1224 C C . ASP A 1 88 ? -7.979 0.402 -6.128 1.00 0.25 88 ASP A C 1
ATOM 1225 O O . ASP A 1 88 ? -7.350 -0.555 -6.578 1.00 23.45 88 ASP A O 1
ATOM 1234 N N . ILE A 1 89 ? -7.843 0.823 -4.879 1.00 2.22 89 ILE A N 1
ATOM 1235 C CA . ILE A 1 89 ? -7.106 0.050 -3.889 1.00 33.32 89 ILE A CA 1
ATOM 1236 C C . ILE A 1 89 ? -7.912 -0.011 -2.604 1.00 12.33 89 ILE A C 1
ATOM 1237 O O . ILE A 1 89 ? -8.918 0.691 -2.462 1.00 70.44 89 ILE A O 1
ATOM 1253 N N . ARG A 1 90 ? -7.476 -0.854 -1.682 1.00 63.25 90 ARG A N 1
ATOM 1254 C CA . ARG A 1 90 ? -8.069 -0.932 -0.354 1.00 5.41 90 ARG A CA 1
ATOM 1255 C C . ARG A 1 90 ? -7.058 -1.508 0.631 1.00 13.24 90 ARG A C 1
ATOM 1256 O O . ARG A 1 90 ? -6.746 -2.701 0.593 1.00 33.21 90 ARG A O 1
ATOM 1277 N N . ILE A 1 91 ? -6.531 -0.636 1.484 1.00 60.55 91 ILE A N 1
ATOM 1278 C CA . ILE A 1 91 ? -5.610 -1.034 2.540 1.00 63.41 91 ILE A CA 1
ATOM 1279 C C . ILE A 1 91 ? -6.406 -1.328 3.799 1.00 71.14 91 ILE A C 1
ATOM 1280 O O . ILE A 1 91 ? -7.024 -0.434 4.372 1.00 53.53 91 ILE A O 1
ATOM 1296 N N . ASN A 1 92 ? -6.414 -2.583 4.209 1.00 45.20 92 ASN A N 1
ATOM 1297 C CA . ASN A 1 92 ? -7.203 -2.999 5.355 1.00 12.22 92 ASN A CA 1
ATOM 1298 C C . ASN A 1 92 ? -6.311 -3.247 6.559 1.00 22.31 92 ASN A C 1
ATOM 1299 O O . ASN A 1 92 ? -5.209 -3.781 6.432 1.00 14.21 92 ASN A O 1
ATOM 1310 N N . TRP A 1 93 ? -6.794 -2.844 7.725 1.00 52.32 93 TRP A N 1
ATOM 1311 C CA . TRP A 1 93 ? -6.014 -2.896 8.955 1.00 5.24 93 TRP A CA 1
ATOM 1312 C C . TRP A 1 93 ? -6.547 -4.008 9.852 1.00 64.44 93 TRP A C 1
ATOM 1313 O O . TRP A 1 93 ? -7.622 -3.874 10.438 1.00 30.25 93 TRP A O 1
ATOM 1334 N N . VAL A 1 94 ? -5.803 -5.105 9.951 1.00 43.34 94 VAL A N 1
ATOM 1335 C CA . VAL A 1 94 ? -6.241 -6.260 10.733 1.00 23.11 94 VAL A CA 1
ATOM 1336 C C . VAL A 1 94 ? -5.364 -6.488 11.957 1.00 31.12 94 VAL A C 1
ATOM 1337 O O . VAL A 1 94 ? -4.133 -6.477 11.876 1.00 13.21 94 VAL A O 1
ATOM 1350 N N . TRP A 1 95 ? -6.023 -6.661 13.095 1.00 45.33 95 TRP A N 1
ATOM 1351 C CA . TRP A 1 95 ? -5.358 -7.034 14.339 1.00 34.44 95 TRP A CA 1
ATOM 1352 C C . TRP A 1 95 ? -6.320 -7.797 15.258 1.00 2.14 95 TRP A C 1
ATOM 1353 O O . TRP A 1 95 ? -5.988 -8.079 16.407 1.00 21.11 95 TRP A O 1
ATOM 1374 N N . ASN A 1 96 ? -7.499 -8.153 14.729 1.00 52.31 96 ASN A N 1
ATOM 1375 C CA . ASN A 1 96 ? -8.549 -8.815 15.512 1.00 34.20 96 ASN A CA 1
ATOM 1376 C C . ASN A 1 96 ? -9.646 -9.389 14.601 1.00 33.41 96 ASN A C 1
ATOM 1377 O O . ASN A 1 96 ? -9.868 -10.601 14.600 1.00 32.42 96 ASN A O 1
ATOM 1388 N N . PRO A 1 97 ? -10.340 -8.542 13.795 1.00 61.42 97 PRO A N 1
ATOM 1389 C CA . PRO A 1 97 ? -11.517 -8.982 13.029 1.00 22.23 97 PRO A CA 1
ATOM 1390 C C . PRO A 1 97 ? -11.152 -9.768 11.764 1.00 72.44 97 PRO A C 1
ATOM 1391 O O . PRO A 1 97 ? -10.023 -9.684 11.271 1.00 14.34 97 PRO A O 1
ATOM 1402 N N . PRO A 1 98 ? -12.113 -10.562 11.238 1.00 43.33 98 PRO A N 1
ATOM 1403 C CA . PRO A 1 98 ? -11.942 -11.301 9.979 1.00 45.23 98 PRO A CA 1
ATOM 1404 C C . PRO A 1 98 ? -11.885 -10.357 8.773 1.00 33.01 98 PRO A C 1
ATOM 1405 O O . PRO A 1 98 ? -12.677 -9.418 8.679 1.00 23.52 98 PRO A O 1
ATOM 1416 N N . TRP A 1 99 ? -10.956 -10.635 7.860 1.00 42.44 99 TRP A N 1
ATOM 1417 C CA . TRP A 1 99 ? -10.732 -9.802 6.678 1.00 23.04 99 TRP A CA 1
ATOM 1418 C C . TRP A 1 99 ? -12.030 -9.596 5.887 1.00 51.42 99 TRP A C 1
ATOM 1419 O O . TRP A 1 99 ? -12.547 -10.526 5.256 1.00 44.12 99 TRP A O 1
ATOM 1440 N N . GLY A 1 100 ? -12.543 -8.373 5.925 1.00 63.40 100 GLY A N 1
ATOM 1441 C CA . GLY A 1 100 ? -13.782 -8.042 5.248 1.00 52.55 100 GLY A CA 1
ATOM 1442 C C . GLY A 1 100 ? -14.180 -6.593 5.475 1.00 43.34 100 GLY A C 1
ATOM 1443 O O . GLY A 1 100 ? -13.971 -5.750 4.601 1.00 30.34 100 GLY A O 1
ATOM 1447 N N . PRO A 1 101 ? -14.746 -6.265 6.653 1.00 22.33 101 PRO A N 1
ATOM 1448 C CA . PRO A 1 101 ? -15.144 -4.889 6.990 1.00 64.54 101 PRO A CA 1
ATOM 1449 C C . PRO A 1 101 ? -13.948 -3.938 6.952 1.00 11.24 101 PRO A C 1
ATOM 1450 O O . PRO A 1 101 ? -14.054 -2.794 6.513 1.00 24.04 101 PRO A O 1
ATOM 1461 N N . ASP A 1 102 ? -12.805 -4.449 7.392 1.00 45.30 102 ASP A N 1
ATOM 1462 C CA . ASP A 1 102 ? -11.547 -3.700 7.398 1.00 10.32 102 ASP A CA 1
ATOM 1463 C C . ASP A 1 102 ? -11.164 -3.232 5.994 1.00 2.24 102 ASP A C 1
ATOM 1464 O O . ASP A 1 102 ? -10.384 -2.295 5.840 1.00 50.20 102 ASP A O 1
ATOM 1473 N N . LYS A 1 103 ? -11.719 -3.881 4.974 1.00 23.20 103 LYS A N 1
ATOM 1474 C CA . LYS A 1 103 ? -11.406 -3.547 3.585 1.00 41.31 103 LYS A CA 1
ATOM 1475 C C . LYS A 1 103 ? -12.343 -2.470 3.036 1.00 51.24 103 LYS A C 1
ATOM 1476 O O . LYS A 1 103 ? -12.351 -2.198 1.833 1.00 14.44 103 LYS A O 1
ATOM 1495 N N . ILE A 1 104 ? -13.127 -1.853 3.915 1.00 64.13 104 ILE A N 1
ATOM 1496 C CA . ILE A 1 104 ? -13.973 -0.728 3.525 1.00 73.00 104 ILE A CA 1
ATOM 1497 C C . ILE A 1 104 ? -13.266 0.591 3.849 1.00 14.43 104 ILE A C 1
ATOM 1498 O O . ILE A 1 104 ? -13.356 1.099 4.967 1.00 13.42 104 ILE A O 1
ATOM 1514 N N . THR A 1 105 ? -12.530 1.119 2.873 1.00 4.34 105 THR A N 1
ATOM 1515 C CA . THR A 1 105 ? -11.776 2.357 3.055 1.00 31.00 105 THR A CA 1
ATOM 1516 C C . THR A 1 105 ? -12.653 3.586 2.796 1.00 65.03 105 THR A C 1
ATOM 1517 O O . THR A 1 105 ? -13.843 3.462 2.481 1.00 61.05 105 THR A O 1
ATOM 1528 N N . GLU A 1 106 ? -12.050 4.772 2.922 1.00 65.42 106 GLU A N 1
ATOM 1529 C CA . GLU A 1 106 ? -12.752 6.038 2.707 1.00 14.43 106 GLU A CA 1
ATOM 1530 C C . GLU A 1 106 ? -13.438 6.074 1.336 1.00 55.23 106 GLU A C 1
ATOM 1531 O O . GLU A 1 106 ? -14.485 6.706 1.170 1.00 44.31 106 GLU A O 1
ATOM 1543 N N . ASP A 1 107 ? -12.853 5.367 0.377 1.00 22.13 107 ASP A N 1
ATOM 1544 C CA . ASP A 1 107 ? -13.400 5.264 -0.974 1.00 3.31 107 ASP A CA 1
ATOM 1545 C C . ASP A 1 107 ? -14.823 4.715 -0.936 1.00 30.43 107 ASP A C 1
ATOM 1546 O O . ASP A 1 107 ? -15.739 5.281 -1.529 1.00 41.25 107 ASP A O 1
ATOM 1555 N N . GLY A 1 108 ? -15.001 3.620 -0.206 1.00 53.22 108 GLY A N 1
ATOM 1556 C CA . GLY A 1 108 ? -16.301 2.982 -0.118 1.00 25.10 108 GLY A CA 1
ATOM 1557 C C . GLY A 1 108 ? -17.217 3.658 0.885 1.00 52.52 108 GLY A C 1
ATOM 1558 O O . GLY A 1 108 ? -18.426 3.745 0.671 1.00 21.22 108 GLY A O 1
ATOM 1562 N N . ARG A 1 109 ? -16.640 4.142 1.983 1.00 62.03 109 ARG A N 1
ATOM 1563 C CA . ARG A 1 109 ? -17.433 4.686 3.085 1.00 72.44 109 ARG A CA 1
ATOM 1564 C C . ARG A 1 109 ? -18.017 6.062 2.749 1.00 31.05 109 ARG A C 1
ATOM 1565 O O . ARG A 1 109 ? -19.222 6.281 2.902 1.00 61.41 109 ARG A O 1
ATOM 1586 N N . GLU A 1 110 ? -17.172 6.978 2.282 1.00 31.31 110 GLU A N 1
ATOM 1587 C CA . GLU A 1 110 ? -17.591 8.363 2.050 1.00 62.12 110 GLU A CA 1
ATOM 1588 C C . GLU A 1 110 ? -18.354 8.497 0.740 1.00 64.14 110 GLU A C 1
ATOM 1589 O O . GLU A 1 110 ? -19.300 9.279 0.634 1.00 3.44 110 GLU A O 1
ATOM 1601 N N . GLN A 1 111 ? -17.960 7.708 -0.245 1.00 72.50 111 GLN A N 1
ATOM 1602 C CA . GLN A 1 111 ? -18.501 7.835 -1.592 1.00 33.15 111 GLN A CA 1
ATOM 1603 C C . GLN A 1 111 ? -19.542 6.751 -1.869 1.00 12.32 111 GLN A C 1
ATOM 1604 O O . GLN A 1 111 ? -19.778 6.375 -3.021 1.00 25.22 111 GLN A O 1
ATOM 1618 N N . LEU A 1 112 ? -20.178 6.271 -0.803 1.00 71.23 112 LEU A N 1
ATOM 1619 C CA . LEU A 1 112 ? -21.236 5.270 -0.918 1.00 33.11 112 LEU A CA 1
ATOM 1620 C C . LEU A 1 112 ? -22.481 5.921 -1.527 1.00 73.35 112 LEU A C 1
ATOM 1621 O O . LEU A 1 112 ? -22.760 7.099 -1.284 1.00 11.41 112 LEU A O 1
ATOM 1637 N N . ARG A 1 113 ? -23.232 5.137 -2.289 1.00 41.02 113 ARG A N 1
ATOM 1638 C CA . ARG A 1 113 ? -24.402 5.630 -3.020 1.00 42.24 113 ARG A CA 1
ATOM 1639 C C . ARG A 1 113 ? -25.408 6.266 -2.054 1.00 42.41 113 ARG A C 1
ATOM 1640 O O . ARG A 1 113 ? -26.066 7.252 -2.387 1.00 21.44 113 ARG A O 1
ATOM 1661 N N . ALA A 1 114 ? -25.504 5.698 -0.852 1.00 63.23 114 ALA A N 1
ATOM 1662 C CA . ALA A 1 114 ? -26.399 6.215 0.186 1.00 54.22 114 ALA A CA 1
ATOM 1663 C C . ALA A 1 114 ? -26.086 7.678 0.499 1.00 23.52 114 ALA A C 1
ATOM 1664 O O . ALA A 1 114 ? -26.979 8.463 0.821 1.00 42.15 114 ALA A O 1
ATOM 1671 N N . LEU A 1 115 ? -24.810 8.038 0.395 1.00 41.24 115 LEU A N 1
ATOM 1672 C CA . LEU A 1 115 ? -24.377 9.415 0.607 1.00 53.11 115 LEU A CA 1
ATOM 1673 C C . LEU A 1 115 ? -24.571 10.221 -0.673 1.00 4.40 115 LEU A C 1
ATOM 1674 O O . LEU A 1 115 ? -24.884 11.412 -0.628 1.00 44.11 115 LEU A O 1
ATOM 1690 N N . GLY A 1 116 ? -24.382 9.556 -1.810 1.00 74.44 116 GLY A N 1
ATOM 1691 C CA . GLY A 1 116 ? -24.551 10.201 -3.103 1.00 53.23 116 GLY A CA 1
ATOM 1692 C C . GLY A 1 116 ? -23.396 11.121 -3.440 1.00 1.03 116 GLY A C 1
ATOM 1693 O O . GLY A 1 116 ? -23.490 11.941 -4.357 1.00 12.45 116 GLY A O 1
ATOM 1697 N N . PHE A 1 117 ? -22.299 10.973 -2.705 1.00 5.52 117 PHE A N 1
ATOM 1698 C CA . PHE A 1 117 ? -21.132 11.827 -2.886 1.00 73.34 117 PHE A CA 1
ATOM 1699 C C . PHE A 1 117 ? -20.381 11.455 -4.162 1.00 23.33 117 PHE A C 1
ATOM 1700 O O . PHE A 1 117 ? -20.290 10.279 -4.524 1.00 21.15 117 PHE A O 1
ATOM 1717 N N . THR A 1 118 ? -19.858 12.469 -4.837 1.00 42.23 118 THR A N 1
ATOM 1718 C CA . THR A 1 118 ? -19.073 12.295 -6.052 1.00 72.42 118 THR A CA 1
ATOM 1719 C C . THR A 1 118 ? -18.006 13.389 -6.125 1.00 2.32 118 THR A C 1
ATOM 1720 O O . THR A 1 118 ? -18.315 14.570 -5.948 1.00 52.20 118 THR A O 1
ATOM 1731 N N . VAL A 1 119 ? -16.754 12.998 -6.355 1.00 13.43 119 VAL A N 1
ATOM 1732 C CA . VAL A 1 119 ? -15.647 13.950 -6.370 1.00 20.20 119 VAL A CA 1
ATOM 1733 C C . VAL A 1 119 ? -15.426 14.506 -7.782 1.00 33.24 119 VAL A C 1
ATOM 1734 O O . VAL A 1 119 ? -15.760 15.687 -8.010 1.00 1.31 119 VAL A O 1
ATOM 1748 N N . GLY A 1 1 ? 11.753 -9.410 7.915 1.00 13.00 1 GLY A N 2
ATOM 1749 C CA . GLY A 1 1 ? 12.748 -9.992 6.978 1.00 45.03 1 GLY A CA 2
ATOM 1750 C C . GLY A 1 1 ? 13.424 -8.932 6.128 1.00 22.42 1 GLY A C 2
ATOM 1751 O O . GLY A 1 1 ? 13.118 -7.747 6.261 1.00 52.12 1 GLY A O 2
ATOM 1757 N N . PRO A 1 2 ? 14.344 -9.331 5.226 1.00 14.31 2 PRO A N 2
ATOM 1758 C CA . PRO A 1 2 ? 15.078 -8.383 4.371 1.00 13.24 2 PRO A CA 2
ATOM 1759 C C . PRO A 1 2 ? 14.154 -7.639 3.401 1.00 55.43 2 PRO A C 2
ATOM 1760 O O . PRO A 1 2 ? 14.516 -6.591 2.861 1.00 52.55 2 PRO A O 2
ATOM 1771 N N . GLY A 1 3 ? 12.966 -8.196 3.180 1.00 53.44 3 GLY A N 2
ATOM 1772 C CA . GLY A 1 3 ? 11.987 -7.575 2.303 1.00 74.14 3 GLY A CA 2
ATOM 1773 C C . GLY A 1 3 ? 11.120 -8.606 1.611 1.00 22.45 3 GLY A C 2
ATOM 1774 O O . GLY A 1 3 ? 9.891 -8.535 1.672 1.00 12.15 3 GLY A O 2
ATOM 1778 N N . SER A 1 4 ? 11.773 -9.573 0.960 1.00 2.30 4 SER A N 2
ATOM 1779 C CA . SER A 1 4 ? 11.092 -10.661 0.249 1.00 73.22 4 SER A CA 2
ATOM 1780 C C . SER A 1 4 ? 9.981 -10.125 -0.664 1.00 1.34 4 SER A C 2
ATOM 1781 O O . SER A 1 4 ? 8.880 -10.681 -0.724 1.00 14.34 4 SER A O 2
ATOM 1789 N N . MET A 1 5 ? 10.295 -9.047 -1.387 1.00 22.33 5 MET A N 2
ATOM 1790 C CA . MET A 1 5 ? 9.340 -8.406 -2.293 1.00 63.12 5 MET A CA 2
ATOM 1791 C C . MET A 1 5 ? 9.077 -9.285 -3.525 1.00 41.45 5 MET A C 2
ATOM 1792 O O . MET A 1 5 ? 9.480 -10.451 -3.565 1.00 15.32 5 MET A O 2
ATOM 1806 N N . SER A 1 6 ? 8.409 -8.726 -4.534 1.00 74.33 6 SER A N 2
ATOM 1807 C CA . SER A 1 6 ? 7.999 -9.500 -5.704 1.00 53.03 6 SER A CA 2
ATOM 1808 C C . SER A 1 6 ? 8.326 -8.759 -7.002 1.00 52.12 6 SER A C 2
ATOM 1809 O O . SER A 1 6 ? 9.138 -9.224 -7.805 1.00 3.22 6 SER A O 2
ATOM 1817 N N . GLU A 1 7 ? 7.699 -7.591 -7.189 1.00 20.12 7 GLU A N 2
ATOM 1818 C CA . GLU A 1 7 ? 7.829 -6.817 -8.429 1.00 61.20 7 GLU A CA 2
ATOM 1819 C C . GLU A 1 7 ? 7.493 -7.691 -9.643 1.00 71.15 7 GLU A C 2
ATOM 1820 O O . GLU A 1 7 ? 8.079 -7.555 -10.717 1.00 4.31 7 GLU A O 2
ATOM 1832 N N . THR A 1 8 ? 6.518 -8.573 -9.458 1.00 40.12 8 THR A N 2
ATOM 1833 C CA . THR A 1 8 ? 6.104 -9.520 -10.487 1.00 13.22 8 THR A CA 2
ATOM 1834 C C . THR A 1 8 ? 5.234 -8.852 -11.556 1.00 24.41 8 THR A C 2
ATOM 1835 O O . THR A 1 8 ? 5.046 -9.394 -12.649 1.00 54.24 8 THR A O 2
ATOM 1846 N N . SER A 1 9 ? 4.710 -7.674 -11.236 1.00 53.30 9 SER A N 2
ATOM 1847 C CA . SER A 1 9 ? 3.836 -6.939 -12.144 1.00 14.13 9 SER A CA 2
ATOM 1848 C C . SER A 1 9 ? 4.632 -5.943 -12.992 1.00 53.45 9 SER A C 2
ATOM 1849 O O . SER A 1 9 ? 5.707 -5.498 -12.585 1.00 74.21 9 SER A O 2
ATOM 1857 N N . ALA A 1 10 ? 4.092 -5.617 -14.173 1.00 41.44 10 ALA A N 2
ATOM 1858 C CA . ALA A 1 10 ? 4.655 -4.596 -15.063 1.00 5.22 10 ALA A CA 2
ATOM 1859 C C . ALA A 1 10 ? 5.985 -5.037 -15.691 1.00 13.52 10 ALA A C 2
ATOM 1860 O O . ALA A 1 10 ? 6.739 -5.814 -15.100 1.00 51.41 10 ALA A O 2
ATOM 1867 N N . PRO A 1 11 ? 6.277 -4.559 -16.919 1.00 71.00 11 PRO A N 2
ATOM 1868 C CA . PRO A 1 11 ? 7.563 -4.811 -17.579 1.00 72.20 11 PRO A CA 2
ATOM 1869 C C . PRO A 1 11 ? 8.686 -4.001 -16.930 1.00 1.30 11 PRO A C 2
ATOM 1870 O O . PRO A 1 11 ? 8.434 -2.933 -16.367 1.00 20.13 11 PRO A O 2
ATOM 1881 N N . ALA A 1 12 ? 9.914 -4.501 -17.036 1.00 14.33 12 ALA A N 2
ATOM 1882 C CA . ALA A 1 12 ? 11.077 -3.907 -16.366 1.00 3.20 12 ALA A CA 2
ATOM 1883 C C . ALA A 1 12 ? 11.170 -2.394 -16.581 1.00 3.23 12 ALA A C 2
ATOM 1884 O O . ALA A 1 12 ? 11.474 -1.647 -15.646 1.00 31.30 12 ALA A O 2
ATOM 1891 N N . GLU A 1 13 ? 10.880 -1.952 -17.804 1.00 15.43 13 GLU A N 2
ATOM 1892 C CA . GLU A 1 13 ? 10.992 -0.537 -18.171 1.00 14.02 13 GLU A CA 2
ATOM 1893 C C . GLU A 1 13 ? 10.184 0.344 -17.218 1.00 52.42 13 GLU A C 2
ATOM 1894 O O . GLU A 1 13 ? 10.685 1.338 -16.689 1.00 73.14 13 GLU A O 2
ATOM 1906 N N . GLU A 1 14 ? 8.927 -0.028 -17.013 1.00 61.12 14 GLU A N 2
ATOM 1907 C CA . GLU A 1 14 ? 8.031 0.723 -16.140 1.00 24.20 14 GLU A CA 2
ATOM 1908 C C . GLU A 1 14 ? 8.274 0.353 -14.683 1.00 73.43 14 GLU A C 2
ATOM 1909 O O . GLU A 1 14 ? 8.432 1.220 -13.824 1.00 54.33 14 GLU A O 2
ATOM 1921 N N . LEU A 1 15 ? 8.341 -0.950 -14.440 1.00 15.32 15 LEU A N 2
ATOM 1922 C CA . LEU A 1 15 ? 8.405 -1.517 -13.095 1.00 43.25 15 LEU A CA 2
ATOM 1923 C C . LEU A 1 15 ? 9.541 -0.930 -12.270 1.00 61.22 15 LEU A C 2
ATOM 1924 O O . LEU A 1 15 ? 9.339 -0.544 -11.125 1.00 11.21 15 LEU A O 2
ATOM 1940 N N . LEU A 1 16 ? 10.733 -0.880 -12.851 1.00 21.32 16 LEU A N 2
ATOM 1941 C CA . LEU A 1 16 ? 11.922 -0.450 -12.121 1.00 22.44 16 LEU A CA 2
ATOM 1942 C C . LEU A 1 16 ? 11.705 0.928 -11.488 1.00 42.42 16 LEU A C 2
ATOM 1943 O O . LEU A 1 16 ? 11.764 1.075 -10.265 1.00 3.24 16 LEU A O 2
ATOM 1959 N N . ALA A 1 17 ? 11.418 1.921 -12.323 1.00 74.52 17 ALA A N 2
ATOM 1960 C CA . ALA A 1 17 ? 11.199 3.288 -11.850 1.00 43.01 17 ALA A CA 2
ATOM 1961 C C . ALA A 1 17 ? 9.946 3.367 -10.976 1.00 71.43 17 ALA A C 2
ATOM 1962 O O . ALA A 1 17 ? 9.936 4.044 -9.947 1.00 73.44 17 ALA A O 2
ATOM 1969 N N . ASP A 1 18 ? 8.906 2.649 -11.389 1.00 2.24 18 ASP A N 2
ATOM 1970 C CA . ASP A 1 18 ? 7.609 2.671 -10.704 1.00 15.12 18 ASP A CA 2
ATOM 1971 C C . ASP A 1 18 ? 7.755 2.198 -9.255 1.00 24.15 18 ASP A C 2
ATOM 1972 O O . ASP A 1 18 ? 7.323 2.871 -8.313 1.00 23.32 18 ASP A O 2
ATOM 1981 N N . VAL A 1 19 ? 8.427 1.067 -9.078 1.00 32.25 19 VAL A N 2
ATOM 1982 C CA . VAL A 1 19 ? 8.623 0.501 -7.754 1.00 70.23 19 VAL A CA 2
ATOM 1983 C C . VAL A 1 19 ? 9.659 1.319 -6.995 1.00 10.14 19 VAL A C 2
ATOM 1984 O O . VAL A 1 19 ? 9.578 1.461 -5.778 1.00 65.23 19 VAL A O 2
ATOM 1997 N N . GLU A 1 20 ? 10.629 1.863 -7.729 1.00 32.24 20 GLU A N 2
ATOM 1998 C CA . GLU A 1 20 ? 11.646 2.731 -7.143 1.00 11.13 20 GLU A CA 2
ATOM 1999 C C . GLU A 1 20 ? 10.987 3.935 -6.460 1.00 63.20 20 GLU A C 2
ATOM 2000 O O . GLU A 1 20 ? 11.420 4.368 -5.386 1.00 12.10 20 GLU A O 2
ATOM 2012 N N . GLU A 1 21 ? 9.934 4.467 -7.089 1.00 1.33 21 GLU A N 2
ATOM 2013 C CA . GLU A 1 21 ? 9.170 5.574 -6.513 1.00 53.41 21 GLU A CA 2
ATOM 2014 C C . GLU A 1 21 ? 8.326 5.085 -5.340 1.00 51.44 21 GLU A C 2
ATOM 2015 O O . GLU A 1 21 ? 8.409 5.623 -4.237 1.00 54.41 21 GLU A O 2
ATOM 2027 N N . ALA A 1 22 ? 7.552 4.025 -5.575 1.00 32.31 22 ALA A N 2
ATOM 2028 C CA . ALA A 1 22 ? 6.627 3.500 -4.571 1.00 62.30 22 ALA A CA 2
ATOM 2029 C C . ALA A 1 22 ? 7.359 3.161 -3.276 1.00 63.40 22 ALA A C 2
ATOM 2030 O O . ALA A 1 22 ? 6.960 3.589 -2.190 1.00 44.34 22 ALA A O 2
ATOM 2037 N N . MET A 1 23 ? 8.464 2.432 -3.416 1.00 33.31 23 MET A N 2
ATOM 2038 C CA . MET A 1 23 ? 9.263 1.977 -2.279 1.00 43.03 23 MET A CA 2
ATOM 2039 C C . MET A 1 23 ? 9.754 3.149 -1.422 1.00 62.52 23 MET A C 2
ATOM 2040 O O . MET A 1 23 ? 10.241 2.940 -0.314 1.00 13.30 23 MET A O 2
ATOM 2054 N N . ARG A 1 24 ? 9.648 4.371 -1.945 1.00 11.33 24 ARG A N 2
ATOM 2055 C CA . ARG A 1 24 ? 10.044 5.568 -1.203 1.00 24.22 24 ARG A CA 2
ATOM 2056 C C . ARG A 1 24 ? 8.878 6.090 -0.363 1.00 41.44 24 ARG A C 2
ATOM 2057 O O . ARG A 1 24 ? 9.074 6.570 0.757 1.00 50.32 24 ARG A O 2
ATOM 2078 N N . ASP A 1 25 ? 7.662 5.970 -0.896 1.00 64.14 25 ASP A N 2
ATOM 2079 C CA . ASP A 1 25 ? 6.481 6.569 -0.267 1.00 55.52 25 ASP A CA 2
ATOM 2080 C C . ASP A 1 25 ? 5.820 5.602 0.715 1.00 34.35 25 ASP A C 2
ATOM 2081 O O . ASP A 1 25 ? 5.166 6.025 1.668 1.00 62.43 25 ASP A O 2
ATOM 2090 N N . VAL A 1 26 ? 5.992 4.303 0.482 1.00 12.02 26 VAL A N 2
ATOM 2091 C CA . VAL A 1 26 ? 5.374 3.276 1.329 1.00 71.21 26 VAL A CA 2
ATOM 2092 C C . VAL A 1 26 ? 6.363 2.743 2.371 1.00 53.41 26 VAL A C 2
ATOM 2093 O O . VAL A 1 26 ? 6.232 1.613 2.850 1.00 3.41 26 VAL A O 2
ATOM 2106 N N . VAL A 1 27 ? 7.327 3.576 2.747 1.00 4.44 27 VAL A N 2
ATOM 2107 C CA . VAL A 1 27 ? 8.371 3.181 3.690 1.00 23.13 27 VAL A CA 2
ATOM 2108 C C . VAL A 1 27 ? 8.672 4.329 4.655 1.00 53.24 27 VAL A C 2
ATOM 2109 O O . VAL A 1 27 ? 8.320 5.480 4.382 1.00 62.04 27 VAL A O 2
ATOM 2122 N N . ASP A 1 28 ? 9.325 4.012 5.771 1.00 52.43 28 ASP A N 2
ATOM 2123 C CA . ASP A 1 28 ? 9.788 5.021 6.721 1.00 54.53 28 ASP A CA 2
ATOM 2124 C C . ASP A 1 28 ? 11.315 5.093 6.669 1.00 5.42 28 ASP A C 2
ATOM 2125 O O . ASP A 1 28 ? 12.008 4.481 7.485 1.00 5.25 28 ASP A O 2
ATOM 2134 N N . PRO A 1 29 ? 11.869 5.847 5.696 1.00 2.42 29 PRO A N 2
ATOM 2135 C CA . PRO A 1 29 ? 13.306 5.845 5.414 1.00 70.24 29 PRO A CA 2
ATOM 2136 C C . PRO A 1 29 ? 14.094 6.733 6.374 1.00 60.12 29 PRO A C 2
ATOM 2137 O O . PRO A 1 29 ? 15.263 7.043 6.133 1.00 1.14 29 PRO A O 2
ATOM 2148 N N . GLU A 1 30 ? 13.450 7.125 7.470 1.00 43.45 30 GLU A N 2
ATOM 2149 C CA . GLU A 1 30 ? 14.077 7.973 8.476 1.00 65.45 30 GLU A CA 2
ATOM 2150 C C . GLU A 1 30 ? 15.276 7.255 9.097 1.00 2.42 30 GLU A C 2
ATOM 2151 O O . GLU A 1 30 ? 16.407 7.743 9.042 1.00 4.14 30 GLU A O 2
ATOM 2163 N N . LEU A 1 31 ? 15.015 6.086 9.679 1.00 30.23 31 LEU A N 2
ATOM 2164 C CA . LEU A 1 31 ? 16.073 5.217 10.201 1.00 43.03 31 LEU A CA 2
ATOM 2165 C C . LEU A 1 31 ? 16.111 3.899 9.428 1.00 73.23 31 LEU A C 2
ATOM 2166 O O . LEU A 1 31 ? 16.882 2.997 9.756 1.00 41.55 31 LEU A O 2
ATOM 2182 N N . GLY A 1 32 ? 15.267 3.795 8.404 1.00 30.20 32 GLY A N 2
ATOM 2183 C CA . GLY A 1 32 ? 15.215 2.588 7.595 1.00 72.03 32 GLY A CA 2
ATOM 2184 C C . GLY A 1 32 ? 14.163 1.607 8.077 1.00 13.40 32 GLY A C 2
ATOM 2185 O O . GLY A 1 32 ? 14.390 0.393 8.090 1.00 55.44 32 GLY A O 2
ATOM 2189 N N . ILE A 1 33 ? 13.009 2.129 8.483 1.00 3.40 33 ILE A N 2
ATOM 2190 C CA . ILE A 1 33 ? 11.894 1.287 8.905 1.00 14.25 33 ILE A CA 2
ATOM 2191 C C . ILE A 1 33 ? 11.046 0.946 7.686 1.00 10.33 33 ILE A C 2
ATOM 2192 O O . ILE A 1 33 ? 10.806 1.802 6.831 1.00 1.21 33 ILE A O 2
ATOM 2208 N N . ASN A 1 34 ? 10.579 -0.288 7.613 1.00 25.41 34 ASN A N 2
ATOM 2209 C CA . ASN A 1 34 ? 9.815 -0.745 6.460 1.00 15.45 34 ASN A CA 2
ATOM 2210 C C . ASN A 1 34 ? 8.719 -1.703 6.905 1.00 70.14 34 ASN A C 2
ATOM 2211 O O . ASN A 1 34 ? 8.998 -2.743 7.489 1.00 52.11 34 ASN A O 2
ATOM 2222 N N . VAL A 1 35 ? 7.474 -1.347 6.626 1.00 44.50 35 VAL A N 2
ATOM 2223 C CA . VAL A 1 35 ? 6.335 -2.178 6.998 1.00 13.02 35 VAL A CA 2
ATOM 2224 C C . VAL A 1 35 ? 6.434 -3.563 6.340 1.00 33.21 35 VAL A C 2
ATOM 2225 O O . VAL A 1 35 ? 6.026 -4.575 6.921 1.00 21.24 35 VAL A O 2
ATOM 2238 N N . VAL A 1 36 ? 7.024 -3.599 5.143 1.00 44.23 36 VAL A N 2
ATOM 2239 C CA . VAL A 1 36 ? 7.234 -4.848 4.410 1.00 12.41 36 VAL A CA 2
ATOM 2240 C C . VAL A 1 36 ? 8.091 -5.815 5.230 1.00 21.13 36 VAL A C 2
ATOM 224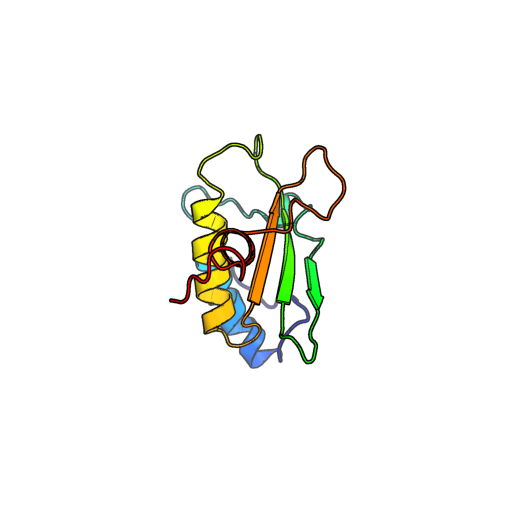1 O O . VAL A 1 36 ? 7.979 -7.035 5.088 1.00 33.50 36 VAL A O 2
ATOM 2254 N N . ASP A 1 37 ? 8.920 -5.256 6.113 1.00 75.20 37 ASP A N 2
ATOM 2255 C CA . ASP A 1 37 ? 9.798 -6.045 6.979 1.00 55.14 37 ASP A CA 2
ATOM 2256 C C . ASP A 1 37 ? 8.987 -7.000 7.860 1.00 33.11 37 ASP A C 2
ATOM 2257 O O . ASP A 1 37 ? 9.466 -8.074 8.231 1.00 61.21 37 ASP A O 2
ATOM 2266 N N . LEU A 1 38 ? 7.740 -6.626 8.155 1.00 50.31 38 LEU A N 2
ATOM 2267 C CA . LEU A 1 38 ? 6.872 -7.450 9.002 1.00 71.13 38 LEU A CA 2
ATOM 2268 C C . LEU A 1 38 ? 6.302 -8.633 8.214 1.00 4.22 38 LEU A C 2
ATOM 2269 O O . LEU A 1 38 ? 5.667 -9.521 8.783 1.00 31.11 38 LEU A O 2
ATOM 2285 N N . GLY A 1 39 ? 6.529 -8.624 6.901 1.00 25.21 39 GLY A N 2
ATOM 2286 C CA . GLY A 1 39 ? 6.065 -9.698 6.032 1.00 53.32 39 GLY A CA 2
ATOM 2287 C C . GLY A 1 39 ? 4.555 -9.866 6.049 1.00 62.42 39 GLY A C 2
ATOM 2288 O O . GLY A 1 39 ? 4.032 -10.933 5.712 1.00 31.22 39 GLY A O 2
ATOM 2292 N N . LEU A 1 40 ? 3.845 -8.806 6.419 1.00 5.15 40 LEU A N 2
ATOM 2293 C CA . LEU A 1 40 ? 2.386 -8.838 6.445 1.00 31.34 40 LEU A CA 2
ATOM 2294 C C . LEU A 1 40 ? 1.823 -8.321 5.125 1.00 1.23 40 LEU A C 2
ATOM 2295 O O . LEU A 1 40 ? 0.738 -8.719 4.707 1.00 24.24 40 LEU A O 2
ATOM 2311 N N . VAL A 1 41 ? 2.600 -7.470 4.453 1.00 41.12 41 VAL A N 2
ATOM 2312 C CA . VAL A 1 41 ? 2.208 -6.898 3.162 1.00 30.13 41 VAL A CA 2
ATOM 2313 C C . VAL A 1 41 ? 2.031 -7.999 2.109 1.00 71.33 41 VAL A C 2
ATOM 2314 O O . VAL A 1 41 ? 1.487 -7.768 1.032 1.00 22.51 41 VAL A O 2
ATOM 2327 N N . TYR A 1 42 ? 2.492 -9.203 2.445 1.00 5.40 42 TYR A N 2
ATOM 2328 C CA . TYR A 1 42 ? 2.335 -10.369 1.578 1.00 41.03 42 TYR A CA 2
ATOM 2329 C C . TYR A 1 42 ? 0.849 -10.693 1.388 1.00 33.05 42 TYR A C 2
ATOM 2330 O O . TYR A 1 42 ? 0.472 -11.470 0.506 1.00 14.10 42 TYR A O 2
ATOM 2348 N N . GLY A 1 43 ? 0.010 -10.094 2.230 1.00 12.24 43 GLY A N 2
ATOM 2349 C CA . GLY A 1 43 ? -1.424 -10.208 2.071 1.00 62.53 43 GLY A CA 2
ATOM 2350 C C . GLY A 1 43 ? -1.924 -9.316 0.952 1.00 24.52 43 GLY A C 2
ATOM 2351 O O . GLY A 1 43 ? -2.608 -8.324 1.192 1.00 20.43 43 GLY A O 2
ATOM 2355 N N . LEU A 1 44 ? -1.553 -9.654 -0.275 1.00 12.43 44 LEU A N 2
ATOM 2356 C CA . LEU A 1 44 ? -1.962 -8.887 -1.443 1.00 14.43 44 LEU A CA 2
ATOM 2357 C C . LEU A 1 44 ? -2.738 -9.775 -2.407 1.00 55.45 44 LEU A C 2
ATOM 2358 O O . LEU A 1 44 ? -2.427 -10.960 -2.564 1.00 64.10 44 LEU A O 2
ATOM 2374 N N . ASP A 1 45 ? -3.769 -9.211 -3.020 1.00 0.33 45 ASP A N 2
ATOM 2375 C CA . ASP A 1 45 ? -4.608 -9.943 -3.962 1.00 12.11 45 ASP A CA 2
ATOM 2376 C C . ASP A 1 45 ? -5.422 -8.971 -4.806 1.00 53.14 45 ASP A C 2
ATOM 2377 O O . ASP A 1 45 ? -6.313 -8.295 -4.303 1.00 33.43 45 ASP A O 2
ATOM 2386 N N . VAL A 1 46 ? -5.097 -8.887 -6.086 1.00 60.22 46 VAL A N 2
ATOM 2387 C CA . VAL A 1 46 ? -5.777 -7.967 -6.988 1.00 12.40 46 VAL A CA 2
ATOM 2388 C C . VAL A 1 46 ? -6.929 -8.673 -7.694 1.00 71.25 46 VAL A C 2
ATOM 2389 O O . VAL A 1 46 ? -6.736 -9.725 -8.308 1.00 3.31 46 VAL A O 2
ATOM 2402 N N . GLN A 1 47 ? -8.123 -8.097 -7.599 1.00 74.40 47 GLN A N 2
ATOM 2403 C CA . GLN A 1 47 ? -9.311 -8.662 -8.230 1.00 75.43 47 GLN A CA 2
ATOM 2404 C C . GLN A 1 47 ? -9.926 -7.667 -9.206 1.00 14.40 47 GLN A C 2
ATOM 2405 O O . GLN A 1 47 ? -10.091 -6.486 -8.885 1.00 13.30 47 GLN A O 2
ATOM 2419 N N . ASP A 1 48 ? -10.252 -8.145 -10.399 1.00 73.12 48 ASP A N 2
ATOM 2420 C CA . ASP A 1 48 ? -10.966 -7.341 -11.384 1.00 54.12 48 ASP A CA 2
ATOM 2421 C C . ASP A 1 48 ? -12.463 -7.577 -11.231 1.00 5.35 48 ASP A C 2
ATOM 2422 O O . ASP A 1 48 ? -12.887 -8.677 -10.872 1.00 21.22 48 ASP A O 2
ATOM 2431 N N . GLY A 1 49 ? -13.258 -6.553 -11.494 1.00 34.21 49 GLY A N 2
ATOM 2432 C CA . GLY A 1 49 ? -14.697 -6.679 -11.366 1.00 61.14 49 GLY A CA 2
ATOM 2433 C C . GLY A 1 49 ? -15.435 -5.633 -12.170 1.00 22.54 49 GLY A C 2
ATOM 2434 O O . GLY A 1 49 ? -14.811 -4.774 -12.799 1.00 62.54 49 GLY A O 2
ATOM 2438 N N . ASP A 1 50 ? -16.763 -5.705 -12.143 1.00 22.53 50 ASP A N 2
ATOM 2439 C CA . ASP A 1 50 ? -17.619 -4.762 -12.868 1.00 64.11 50 ASP A CA 2
ATOM 2440 C C . ASP A 1 50 ? -17.264 -3.321 -12.520 1.00 41.50 50 ASP A C 2
ATOM 2441 O O . ASP A 1 50 ? -17.193 -2.454 -13.390 1.00 15.42 50 ASP A O 2
ATOM 2450 N N . GLU A 1 51 ? -17.014 -3.087 -11.238 1.00 30.12 51 GLU A N 2
ATOM 2451 C CA . GLU A 1 51 ? -16.783 -1.741 -10.719 1.00 11.43 51 GLU A CA 2
ATOM 2452 C C . GLU A 1 51 ? -15.291 -1.387 -10.705 1.00 41.41 51 GLU A C 2
ATOM 2453 O O . GLU A 1 51 ? -14.880 -0.449 -10.022 1.00 34.12 51 GLU A O 2
ATOM 2465 N N . GLY A 1 52 ? -14.489 -2.135 -11.465 1.00 73.22 52 GLY A N 2
ATOM 2466 C CA . GLY A 1 52 ? -13.071 -1.823 -11.600 1.00 54.14 52 GLY A CA 2
ATOM 2467 C C . GLY A 1 52 ? -12.170 -2.922 -11.071 1.00 40.11 52 GLY A C 2
ATOM 2468 O O . GLY A 1 52 ? -12.646 -3.916 -10.518 1.00 12.14 52 GLY A O 2
ATOM 2472 N N . THR A 1 53 ? -10.864 -2.748 -11.259 1.00 55.21 53 THR A N 2
ATOM 2473 C CA . THR A 1 53 ? -9.869 -3.698 -10.769 1.00 12.42 53 THR A CA 2
ATOM 2474 C C . THR A 1 53 ? -9.199 -3.154 -9.507 1.00 32.12 53 THR A C 2
ATOM 2475 O O . THR A 1 53 ? -8.425 -2.192 -9.573 1.00 54.44 53 THR A O 2
ATOM 2486 N N . VAL A 1 54 ? -9.501 -3.758 -8.363 1.00 75.21 54 VAL A N 2
ATOM 2487 C CA . VAL A 1 54 ? -8.968 -3.293 -7.084 1.00 74.02 54 VAL A CA 2
ATOM 2488 C C . VAL A 1 54 ? -7.874 -4.227 -6.570 1.00 11.40 54 VAL A C 2
ATOM 2489 O O . VAL A 1 54 ? -8.006 -5.450 -6.628 1.00 55.14 54 VAL A O 2
ATOM 2502 N N . ALA A 1 55 ? -6.789 -3.640 -6.082 1.00 31.11 55 ALA A N 2
ATOM 2503 C CA . ALA A 1 55 ? -5.699 -4.396 -5.481 1.00 24.43 55 ALA A CA 2
ATOM 2504 C C . ALA A 1 55 ? -5.896 -4.480 -3.968 1.00 61.31 55 ALA A C 2
ATOM 2505 O O . ALA A 1 55 ? -5.706 -3.488 -3.261 1.00 54.21 55 ALA A O 2
ATOM 2512 N N . LEU A 1 56 ? -6.313 -5.642 -3.474 1.00 53.03 56 LEU A N 2
ATOM 2513 C CA . LEU A 1 56 ? -6.479 -5.845 -2.036 1.00 11.12 56 LEU A CA 2
ATOM 2514 C C . LEU A 1 56 ? -5.107 -5.900 -1.366 1.00 73.03 56 LEU A C 2
ATOM 2515 O O . LEU A 1 56 ? -4.324 -6.815 -1.623 1.00 31.30 56 LEU A O 2
ATOM 2531 N N . ILE A 1 57 ? -4.812 -4.903 -0.537 1.00 32.41 57 ILE A N 2
ATOM 2532 C CA . ILE A 1 57 ? -3.531 -4.822 0.158 1.00 34.52 57 ILE A CA 2
ATOM 2533 C C . ILE A 1 57 ? -3.749 -4.813 1.670 1.00 73.31 57 ILE A C 2
ATOM 2534 O O . ILE A 1 57 ? -4.325 -3.872 2.219 1.00 45.51 57 ILE A O 2
ATOM 2550 N N . ASP A 1 58 ? -3.296 -5.862 2.335 1.00 65.15 58 ASP A N 2
ATOM 2551 C CA . ASP A 1 58 ? -3.473 -5.994 3.775 1.00 34.53 58 ASP A CA 2
ATOM 2552 C C . ASP A 1 58 ? -2.292 -5.365 4.511 1.00 75.30 58 ASP A C 2
ATOM 2553 O O . ASP A 1 58 ? -1.149 -5.810 4.372 1.00 24.11 58 ASP A O 2
ATOM 2562 N N . MET A 1 59 ? -2.572 -4.318 5.284 1.00 43.31 59 MET A N 2
ATOM 2563 C CA . MET A 1 59 ? -1.540 -3.572 6.004 1.00 25.01 59 MET A CA 2
ATOM 2564 C C . MET A 1 59 ? -1.870 -3.502 7.492 1.00 74.04 59 MET A C 2
ATOM 2565 O O . MET A 1 59 ? -2.964 -3.886 7.915 1.00 60.44 59 MET A O 2
ATOM 2579 N N . THR A 1 60 ? -0.921 -3.020 8.285 1.00 0.25 60 THR A N 2
ATOM 2580 C CA . THR A 1 60 ? -1.108 -2.910 9.724 1.00 73.41 60 THR A CA 2
ATOM 2581 C C . THR A 1 60 ? -0.561 -1.582 10.239 1.00 22.13 60 THR A C 2
ATOM 2582 O O . THR A 1 60 ? 0.363 -1.008 9.656 1.00 0.10 60 THR A O 2
ATOM 2593 N N . LEU A 1 61 ? -1.165 -1.088 11.312 1.00 21.23 61 LEU A N 2
ATOM 2594 C CA . LEU A 1 61 ? -0.684 0.094 12.017 1.00 2.33 61 LEU A CA 2
ATOM 2595 C C . LEU A 1 61 ? -0.319 -0.313 13.442 1.00 5.13 61 LEU A C 2
ATOM 2596 O O . LEU A 1 61 ? -0.963 -1.197 14.011 1.00 53.44 61 LEU A O 2
ATOM 2612 N N . THR A 1 62 ? 0.690 0.343 14.013 1.00 33.21 62 THR A N 2
ATOM 2613 C CA . THR A 1 62 ? 1.251 -0.037 15.313 1.00 12.55 62 THR A CA 2
ATOM 2614 C C . THR A 1 62 ? 0.165 -0.402 16.343 1.00 11.54 62 THR A C 2
ATOM 2615 O O . THR A 1 62 ? 0.217 -1.474 16.953 1.00 63.01 62 THR A O 2
ATOM 2626 N N . SER A 1 63 ? -0.819 0.478 16.522 1.00 1.24 63 SER A N 2
ATOM 2627 C CA . SER A 1 63 ? -1.914 0.225 17.462 1.00 24.21 63 SER A CA 2
ATOM 2628 C C . SER A 1 63 ? -3.255 0.141 16.723 1.00 23.23 63 SER A C 2
ATOM 2629 O O . SER A 1 63 ? -4.311 0.052 17.350 1.00 10.02 63 SER A O 2
ATOM 2637 N N . ALA A 1 64 ? -3.201 0.169 15.388 1.00 32.13 64 ALA A N 2
ATOM 2638 C CA . ALA A 1 64 ? -4.402 0.112 14.540 1.00 22.51 64 ALA A CA 2
ATOM 2639 C C . ALA A 1 64 ? -5.358 1.286 14.804 1.00 14.24 64 ALA A C 2
ATOM 2640 O O . ALA A 1 64 ? -6.468 1.323 14.275 1.00 71.34 64 ALA A O 2
ATOM 2647 N N . ALA A 1 65 ? -4.907 2.254 15.599 1.00 75.21 65 ALA A N 2
ATOM 2648 C CA . ALA A 1 65 ? -5.681 3.462 15.889 1.00 52.54 65 ALA A CA 2
ATOM 2649 C C . ALA A 1 65 ? -4.900 4.685 15.424 1.00 74.53 65 ALA A C 2
ATOM 2650 O O . ALA A 1 65 ? -5.186 5.820 15.812 1.00 3.50 65 ALA A O 2
ATOM 2657 N N . CYS A 1 66 ? -3.910 4.425 14.577 1.00 42.35 66 CYS A N 2
ATOM 2658 C CA . CYS A 1 66 ? -3.014 5.456 14.081 1.00 34.44 66 CYS A CA 2
ATOM 2659 C C . CYS A 1 66 ? -3.733 6.364 13.081 1.00 4.22 66 CYS A C 2
ATOM 2660 O O . CYS A 1 66 ? -4.411 5.880 12.170 1.00 14.25 66 CYS A O 2
ATOM 2668 N N . PRO A 1 67 ? -3.586 7.695 13.225 1.00 34.41 67 PRO A N 2
ATOM 2669 C CA . PRO A 1 67 ? -4.170 8.659 12.283 1.00 75.32 67 PRO A CA 2
ATOM 2670 C C . PRO A 1 67 ? -3.444 8.644 10.935 1.00 2.11 67 PRO A C 2
ATOM 2671 O O . PRO A 1 67 ? -3.848 9.316 9.989 1.00 14.34 67 PRO A O 2
ATOM 2682 N N . LEU A 1 68 ? -2.386 7.841 10.851 1.00 44.23 68 LEU A N 2
ATOM 2683 C CA . LEU A 1 68 ? -1.553 7.766 9.654 1.00 60.42 68 LEU A CA 2
ATOM 2684 C C . LEU A 1 68 ? -2.194 6.881 8.591 1.00 32.24 68 LEU A C 2
ATOM 2685 O O . LEU A 1 68 ? -1.639 6.707 7.509 1.00 13.03 68 LEU A O 2
ATOM 2701 N N . THR A 1 69 ? -3.362 6.325 8.899 1.00 10.43 69 THR A N 2
ATOM 2702 C CA . THR A 1 69 ? -4.036 5.426 7.975 1.00 31.13 69 THR A CA 2
ATOM 2703 C C . THR A 1 69 ? -4.400 6.160 6.679 1.00 33.12 69 THR A C 2
ATOM 2704 O O . THR A 1 69 ? -4.079 5.696 5.587 1.00 42.42 69 THR A O 2
ATOM 2715 N N . ASP A 1 70 ? -5.017 7.335 6.812 1.00 34.45 70 ASP A N 2
ATOM 2716 C CA . ASP A 1 70 ? -5.372 8.159 5.656 1.00 30.23 70 ASP A CA 2
ATOM 2717 C C . ASP A 1 70 ? -4.109 8.534 4.880 1.00 14.34 70 ASP A C 2
ATOM 2718 O O . ASP A 1 70 ? -4.125 8.658 3.655 1.00 4.25 70 ASP A O 2
ATOM 2727 N N . VAL A 1 71 ? -3.006 8.692 5.610 1.00 32.04 71 VAL A N 2
ATOM 2728 C CA . VAL A 1 71 ? -1.725 9.046 5.008 1.00 11.41 71 VAL A CA 2
ATOM 2729 C C . VAL A 1 71 ? -1.197 7.905 4.138 1.00 21.14 71 VAL A C 2
ATOM 2730 O O . VAL A 1 71 ? -0.880 8.112 2.965 1.00 45.50 71 VAL A O 2
ATOM 2743 N N . ILE A 1 72 ? -1.120 6.697 4.703 1.00 55.33 72 ILE A N 2
ATOM 2744 C CA . ILE A 1 72 ? -0.564 5.558 3.974 1.00 43.42 72 ILE A CA 2
ATOM 2745 C C . ILE A 1 72 ? -1.481 5.151 2.821 1.00 73.34 72 ILE A C 2
ATOM 2746 O O . ILE A 1 72 ? -1.006 4.768 1.746 1.00 64.23 72 ILE A O 2
ATOM 2762 N N . GLU A 1 73 ? -2.792 5.264 3.045 1.00 3.15 73 GLU A N 2
ATOM 2763 C CA . GLU A 1 73 ? -3.776 5.052 1.988 1.00 10.45 73 GLU A CA 2
ATOM 2764 C C . GLU A 1 73 ? -3.508 6.021 0.849 1.00 45.34 73 GLU A C 2
ATOM 2765 O O . GLU A 1 73 ? -3.387 5.620 -0.304 1.00 33.53 73 GLU A O 2
ATOM 2777 N N . ASP A 1 74 ? -3.378 7.293 1.198 1.00 21.21 74 ASP A N 2
ATOM 2778 C CA . ASP A 1 74 ? -3.151 8.350 0.222 1.00 64.13 74 ASP A CA 2
ATOM 2779 C C . ASP A 1 74 ? -1.896 8.074 -0.607 1.00 13.33 74 ASP A C 2
ATOM 2780 O O . ASP A 1 74 ? -1.948 8.072 -1.837 1.00 10.21 74 ASP A O 2
ATOM 2789 N N . GLN A 1 75 ? -0.781 7.800 0.074 1.00 72.15 75 GLN A N 2
ATOM 2790 C CA . GLN A 1 75 ? 0.500 7.577 -0.604 1.00 75.14 75 GLN A CA 2
ATOM 2791 C C . GLN A 1 75 ? 0.413 6.378 -1.546 1.00 54.32 75 GLN A C 2
ATOM 2792 O O . GLN A 1 75 ? 0.660 6.496 -2.750 1.00 62.33 75 GLN A O 2
ATOM 2806 N N . SER A 1 76 ? 0.041 5.228 -0.990 1.00 40.12 76 SER A N 2
ATOM 2807 C CA . SER A 1 76 ? -0.009 3.985 -1.749 1.00 20.22 76 SER A CA 2
ATOM 2808 C C . SER A 1 76 ? -1.010 4.098 -2.902 1.00 40.11 76 SER A C 2
ATOM 2809 O O . SER A 1 76 ? -0.664 3.874 -4.065 1.00 22.25 76 SER A O 2
ATOM 2817 N N . ARG A 1 77 ? -2.240 4.484 -2.573 1.00 74.11 77 ARG A N 2
ATOM 2818 C CA . ARG A 1 77 ? -3.320 4.566 -3.554 1.00 50.22 77 ARG A CA 2
ATOM 2819 C C . ARG A 1 77 ? -2.929 5.498 -4.702 1.00 54.03 77 ARG A C 2
ATOM 2820 O O . ARG A 1 77 ? -3.061 5.146 -5.878 1.00 4.21 77 ARG A O 2
ATOM 2841 N N . SER A 1 78 ? -2.402 6.664 -4.343 1.00 73.35 78 SER A N 2
ATOM 2842 C CA . SER A 1 78 ? -2.023 7.685 -5.315 1.00 11.40 78 SER A CA 2
ATOM 2843 C C . SER A 1 78 ? -0.984 7.144 -6.300 1.00 4.15 78 SER A C 2
ATOM 2844 O O . SER A 1 78 ? -1.086 7.369 -7.508 1.00 35.11 78 SER A O 2
ATOM 2852 N N . ALA A 1 79 ? 0.008 6.416 -5.789 1.00 54.45 79 ALA A N 2
ATOM 2853 C CA . ALA A 1 79 ? 1.079 5.907 -6.638 1.00 54.01 79 ALA A CA 2
ATOM 2854 C C . ALA A 1 79 ? 0.581 4.759 -7.512 1.00 71.10 79 ALA A C 2
ATOM 2855 O O . ALA A 1 79 ? 0.686 4.817 -8.740 1.00 72.25 79 ALA A O 2
ATOM 2862 N N . LEU A 1 80 ? -0.050 3.767 -6.882 1.00 64.42 80 LEU A N 2
ATOM 2863 C CA . LEU A 1 80 ? -0.525 2.576 -7.593 1.00 50.15 80 LEU A CA 2
ATOM 2864 C C . LEU A 1 80 ? -1.457 2.965 -8.739 1.00 11.23 80 LEU A C 2
ATOM 2865 O O . LEU A 1 80 ? -1.381 2.402 -9.837 1.00 2.11 80 LEU A O 2
ATOM 2881 N N . VAL A 1 81 ? -2.323 3.938 -8.479 1.00 33.25 81 VAL A N 2
ATOM 2882 C CA . VAL A 1 81 ? -3.220 4.460 -9.503 1.00 40.33 81 VAL A CA 2
ATOM 2883 C C . VAL A 1 81 ? -2.462 5.392 -10.455 1.00 31.52 81 VAL A C 2
ATOM 2884 O O . VAL A 1 81 ? -2.812 5.509 -11.631 1.00 1.43 81 VAL A O 2
ATOM 2897 N N . GLY A 1 82 ? -1.399 6.025 -9.950 1.00 24.45 82 GLY A N 2
ATOM 2898 C CA . GLY A 1 82 ? -0.681 7.017 -10.733 1.00 40.00 82 GLY A CA 2
ATOM 2899 C C . GLY A 1 82 ? 0.051 6.389 -11.899 1.00 74.45 82 GLY A C 2
ATOM 2900 O O . GLY A 1 82 ? -0.030 6.870 -13.034 1.00 40.35 82 GLY A O 2
ATOM 2904 N N . SER A 1 83 ? 0.768 5.311 -11.616 1.00 4.40 83 SER A N 2
ATOM 2905 C CA . SER A 1 83 ? 1.454 4.554 -12.651 1.00 31.12 83 SER A CA 2
ATOM 2906 C C . SER A 1 83 ? 0.453 3.678 -13.411 1.00 22.11 83 SER A C 2
ATOM 2907 O O . SER A 1 83 ? 0.687 3.303 -14.562 1.00 42.52 83 SER A O 2
ATOM 2915 N N . GLY A 1 84 ? -0.674 3.376 -12.764 1.00 32.41 84 GLY A N 2
ATOM 2916 C CA . GLY A 1 84 ? -1.743 2.634 -13.412 1.00 11.43 84 GLY A CA 2
ATOM 2917 C C . GLY A 1 84 ? -1.592 1.130 -13.283 1.00 44.05 84 GLY A C 2
ATOM 2918 O O . GLY A 1 84 ? -2.097 0.380 -14.125 1.00 22.42 84 GLY A O 2
ATOM 2922 N N . LEU A 1 85 ? -0.911 0.679 -12.227 1.00 50.12 85 LEU A N 2
ATOM 2923 C CA . LEU A 1 85 ? -0.737 -0.756 -11.983 1.00 23.54 85 LEU A CA 2
ATOM 2924 C C . LEU A 1 85 ? -2.092 -1.419 -11.756 1.00 43.52 85 LEU A C 2
ATOM 2925 O O . LEU A 1 85 ? -2.308 -2.572 -12.131 1.00 61.55 85 LEU A O 2
ATOM 2941 N N . VAL A 1 86 ? -2.997 -0.674 -11.138 1.00 32.10 86 VAL A N 2
ATOM 2942 C CA . VAL A 1 86 ? -4.371 -1.116 -10.925 1.00 42.20 86 VAL A CA 2
ATOM 2943 C C . VAL A 1 86 ? -5.307 0.077 -10.978 1.00 31.22 86 VAL A C 2
ATOM 2944 O O . VAL A 1 86 ? -4.862 1.224 -10.892 1.00 40.05 86 VAL A O 2
ATOM 2957 N N . ASP A 1 87 ? -6.599 -0.196 -11.113 1.00 1.04 87 ASP A N 2
ATOM 2958 C CA . ASP A 1 87 ? -7.599 0.860 -11.198 1.00 60.14 87 ASP A CA 2
ATOM 2959 C C . ASP A 1 87 ? -7.742 1.558 -9.852 1.00 52.14 87 ASP A C 2
ATOM 2960 O O . ASP A 1 87 ? -7.855 2.783 -9.782 1.00 33.35 87 ASP A O 2
ATOM 2969 N N . ASP A 1 88 ? -7.724 0.764 -8.789 1.00 54.44 88 ASP A N 2
ATOM 2970 C CA . ASP A 1 88 ? -7.819 1.277 -7.425 1.00 4.01 88 ASP A CA 2
ATOM 2971 C C . ASP A 1 88 ? -7.236 0.235 -6.468 1.00 50.41 88 ASP A C 2
ATOM 2972 O O . ASP A 1 88 ? -6.909 -0.877 -6.893 1.00 63.31 88 ASP A O 2
ATOM 2981 N N . ILE A 1 89 ? -7.098 0.574 -5.189 1.00 3.25 89 ILE A N 2
ATOM 2982 C CA . ILE A 1 89 ? -6.576 -0.374 -4.202 1.00 2.35 89 ILE A CA 2
ATOM 2983 C C . ILE A 1 89 ? -7.469 -0.390 -2.970 1.00 35.32 89 ILE A C 2
ATOM 2984 O O . ILE A 1 89 ? -8.025 0.638 -2.578 1.00 65.55 89 ILE A O 2
ATOM 3000 N N . ARG A 1 90 ? -7.611 -1.556 -2.360 1.00 33.44 90 ARG A N 2
ATOM 3001 C CA . ARG A 1 90 ? -8.415 -1.686 -1.156 1.00 60.34 90 ARG A CA 2
ATOM 3002 C C . ARG A 1 90 ? -7.548 -2.207 -0.015 1.00 23.40 90 ARG A C 2
ATOM 3003 O O . ARG A 1 90 ? -7.169 -3.379 0.001 1.00 71.43 90 ARG A O 2
ATOM 3024 N N . ILE A 1 91 ? -7.226 -1.323 0.924 1.00 30.40 91 ILE A N 2
ATOM 3025 C CA . ILE A 1 91 ? -6.357 -1.661 2.044 1.00 14.55 91 ILE A CA 2
ATOM 3026 C C . ILE A 1 91 ? -7.172 -2.214 3.211 1.00 43.41 91 ILE A C 2
ATOM 3027 O O . ILE A 1 91 ? -8.278 -1.749 3.481 1.00 62.33 91 ILE A O 2
ATOM 3043 N N . ASN A 1 92 ? -6.625 -3.226 3.877 1.00 63.14 92 ASN A N 2
ATOM 3044 C CA . ASN A 1 92 ? -7.276 -3.848 5.028 1.00 3.42 92 ASN A CA 2
ATOM 3045 C C . ASN A 1 92 ? -6.396 -3.683 6.256 1.00 4.13 92 ASN A C 2
ATOM 3046 O O . ASN A 1 92 ? -5.214 -4.024 6.226 1.00 43.44 92 ASN A O 2
ATOM 3057 N N . TRP A 1 93 ? -6.971 -3.157 7.330 1.00 42.10 93 TRP A N 2
ATOM 3058 C CA . TRP A 1 93 ? -6.242 -2.976 8.582 1.00 73.45 93 TRP A CA 2
ATOM 3059 C C . TRP A 1 93 ? -6.330 -4.246 9.422 1.00 34.15 93 TRP A C 2
ATOM 3060 O O . TRP A 1 93 ? -7.385 -4.564 9.968 1.00 61.12 93 TRP A O 2
ATOM 3081 N N . VAL A 1 94 ? -5.231 -4.986 9.497 1.00 73.33 94 VAL A N 2
ATOM 3082 C CA . VAL A 1 94 ? -5.168 -6.186 10.327 1.00 2.10 94 VAL A CA 2
ATOM 3083 C C . VAL A 1 94 ? -4.103 -6.036 11.403 1.00 61.34 94 VAL A C 2
ATOM 3084 O O . VAL A 1 94 ? -3.188 -5.222 11.274 1.00 21.33 94 VAL A O 2
ATOM 3097 N N . TRP A 1 95 ? -4.233 -6.831 12.458 1.00 71.01 95 TRP A N 2
ATOM 3098 C CA . TRP A 1 95 ? -3.372 -6.723 13.636 1.00 73.01 95 TRP A CA 2
ATOM 3099 C C . TRP A 1 95 ? -3.728 -7.807 14.653 1.00 5.22 95 TRP A C 2
ATOM 3100 O O . TRP A 1 95 ? -2.869 -8.294 15.387 1.00 54.34 95 TRP A O 2
ATOM 3121 N N . ASN A 1 96 ? -5.004 -8.180 14.682 1.00 44.24 96 ASN A N 2
ATOM 3122 C CA . ASN A 1 96 ? -5.500 -9.206 15.600 1.00 73.53 96 ASN A CA 2
ATOM 3123 C C . ASN A 1 96 ? -6.772 -9.855 15.032 1.00 74.41 96 ASN A C 2
ATOM 3124 O O . ASN A 1 96 ? -6.873 -11.084 14.995 1.00 61.13 96 ASN A O 2
ATOM 3135 N N . PRO A 1 97 ? -7.773 -9.053 14.584 1.00 55.21 97 PRO A N 2
ATOM 3136 C CA . PRO A 1 97 ? -8.914 -9.580 13.830 1.00 34.34 97 PRO A CA 2
ATOM 3137 C C . PRO A 1 97 ? -8.514 -9.878 12.380 1.00 41.51 97 PRO A C 2
ATOM 3138 O O . PRO A 1 97 ? -7.640 -9.204 11.829 1.00 31.42 97 PRO A O 2
ATOM 3149 N N . PRO A 1 98 ? -9.124 -10.905 11.756 1.00 50.02 98 PRO A N 2
ATOM 3150 C CA . PRO A 1 98 ? -8.839 -11.271 10.361 1.00 61.34 98 PRO A CA 2
ATOM 3151 C C . PRO A 1 98 ? -9.358 -10.227 9.364 1.00 63.23 98 PRO A C 2
ATOM 3152 O O . PRO A 1 98 ? -9.689 -9.099 9.737 1.00 72.21 98 PRO A O 2
ATOM 3163 N N . TRP A 1 99 ? -9.443 -10.619 8.098 1.00 25.23 99 TRP A N 2
ATOM 3164 C CA . TRP A 1 99 ? -9.809 -9.705 7.020 1.00 0.44 99 TRP A CA 2
ATOM 3165 C C . TRP A 1 99 ? -11.323 -9.684 6.812 1.00 50.30 99 TRP A C 2
ATOM 3166 O O . TRP A 1 99 ? -11.938 -10.729 6.595 1.00 35.24 99 TRP A O 2
ATOM 3187 N N . GLY A 1 100 ? -11.916 -8.496 6.883 1.00 1.00 100 GLY A N 2
ATOM 3188 C CA . GLY A 1 100 ? -13.353 -8.360 6.706 1.00 53.04 100 GLY A CA 2
ATOM 3189 C C . GLY A 1 100 ? -13.761 -6.929 6.398 1.00 61.33 100 GLY A C 2
ATOM 3190 O O . GLY A 1 100 ? -13.386 -6.392 5.352 1.00 32.32 100 GLY A O 2
ATOM 3194 N N . PRO A 1 101 ? -14.500 -6.263 7.313 1.00 2.53 101 PRO A N 2
ATOM 3195 C CA . PRO A 1 101 ? -14.994 -4.893 7.093 1.00 12.45 101 PRO A CA 2
ATOM 3196 C C . PRO A 1 101 ? -13.848 -3.887 7.028 1.00 10.25 101 PRO A C 2
ATOM 3197 O O . PRO A 1 101 ? -14.000 -2.779 6.518 1.00 65.11 101 PRO A O 2
ATOM 3208 N N . ASP A 1 102 ? -12.695 -4.307 7.531 1.00 33.45 102 ASP A N 2
ATOM 3209 C CA . ASP A 1 102 ? -11.492 -3.477 7.555 1.00 64.41 102 ASP A CA 2
ATOM 3210 C C . ASP A 1 102 ? -10.967 -3.213 6.139 1.00 70.20 102 ASP A C 2
ATOM 3211 O O . ASP A 1 102 ? -9.989 -2.491 5.963 1.00 2.24 102 ASP A O 2
ATOM 3220 N N . LYS A 1 103 ? -11.610 -3.824 5.138 1.00 71.51 103 LYS A N 2
ATOM 3221 C CA . LYS A 1 103 ? -11.274 -3.579 3.730 1.00 23.32 103 LYS A CA 2
ATOM 3222 C C . LYS A 1 103 ? -11.843 -2.232 3.274 1.00 24.20 103 LYS A C 2
ATOM 3223 O O . LYS A 1 103 ? -11.412 -1.677 2.260 1.00 70.54 103 LYS A O 2
ATOM 3242 N N . ILE A 1 104 ? -12.814 -1.716 4.022 1.00 44.23 104 ILE A N 2
ATOM 3243 C CA . ILE A 1 104 ? -13.431 -0.435 3.701 1.00 54.15 104 ILE A CA 2
ATOM 3244 C C . ILE A 1 104 ? -12.489 0.703 4.087 1.00 43.24 104 ILE A C 2
ATOM 3245 O O . ILE A 1 104 ? -12.395 1.072 5.257 1.00 13.55 104 ILE A O 2
ATOM 3261 N N . THR A 1 105 ? -11.785 1.232 3.092 1.00 72.31 105 THR A N 2
ATOM 3262 C CA . THR A 1 105 ? -10.772 2.260 3.296 1.00 74.21 105 THR A CA 2
ATOM 3263 C C . THR A 1 105 ? -11.353 3.526 3.940 1.00 30.23 105 THR A C 2
ATOM 3264 O O . THR A 1 105 ? -12.550 3.820 3.802 1.00 10.31 105 THR A O 2
ATOM 3275 N N . GLU A 1 106 ? -10.504 4.276 4.640 1.00 33.52 106 GLU A N 2
ATOM 3276 C CA . GLU A 1 106 ? -10.915 5.541 5.235 1.00 31.30 106 GLU A CA 2
ATOM 3277 C C . GLU A 1 106 ? -11.126 6.567 4.125 1.00 52.44 106 GLU A C 2
ATOM 3278 O O . GLU A 1 106 ? -11.927 7.498 4.259 1.00 71.21 106 GLU A O 2
ATOM 3290 N N . ASP A 1 107 ? -10.416 6.364 3.015 1.00 35.12 107 ASP A N 2
ATOM 3291 C CA . ASP A 1 107 ? -10.626 7.146 1.797 1.00 15.05 107 ASP A CA 2
ATOM 3292 C C . ASP A 1 107 ? -12.081 7.029 1.344 1.00 23.42 107 ASP A C 2
ATOM 3293 O O . ASP A 1 107 ? -12.690 8.005 0.909 1.00 22.12 107 ASP A O 2
ATOM 3302 N N . GLY A 1 108 ? -12.634 5.823 1.471 1.00 3.33 108 GLY A N 2
ATOM 3303 C CA . GLY A 1 108 ? -14.002 5.568 1.048 1.00 72.03 108 GLY A CA 2
ATOM 3304 C C . GLY A 1 108 ? -15.032 6.189 1.976 1.00 4.12 108 GLY A C 2
ATOM 3305 O O . GLY A 1 108 ? -16.037 6.733 1.520 1.00 2.24 108 GLY A O 2
ATOM 3309 N N . ARG A 1 109 ? -14.771 6.120 3.279 1.00 52.34 109 ARG A N 2
ATOM 3310 C CA . ARG A 1 109 ? -15.717 6.608 4.288 1.00 45.22 109 ARG A CA 2
ATOM 3311 C C . ARG A 1 109 ? -15.997 8.104 4.112 1.00 73.55 109 ARG A C 2
ATOM 3312 O O . ARG A 1 109 ? -17.106 8.575 4.365 1.00 43.34 109 ARG A O 2
ATOM 3333 N N . GLU A 1 110 ? -14.984 8.842 3.675 1.00 11.13 110 GLU A N 2
ATOM 3334 C CA . GLU A 1 110 ? -15.086 10.294 3.547 1.00 2.01 110 GLU A CA 2
ATOM 3335 C C . GLU A 1 110 ? -15.908 10.687 2.320 1.00 72.32 110 GLU A C 2
ATOM 3336 O O . GLU A 1 110 ? -16.343 11.833 2.188 1.00 52.22 110 GLU A O 2
ATOM 3348 N N . GLN A 1 111 ? -16.141 9.730 1.434 1.00 22.04 111 GLN A N 2
ATOM 3349 C CA . GLN A 1 111 ? -16.779 10.017 0.159 1.00 1.31 111 GLN A CA 2
ATOM 3350 C C . GLN A 1 111 ? -18.166 9.391 0.094 1.00 65.21 111 GLN A C 2
ATOM 3351 O O . GLN A 1 111 ? -18.365 8.338 -0.516 1.00 45.43 111 GLN A O 2
ATOM 3365 N N . LEU A 1 112 ? -19.113 10.037 0.765 1.00 64.25 112 LEU A N 2
ATOM 3366 C CA . LEU A 1 112 ? -20.505 9.593 0.781 1.00 22.04 112 LEU A CA 2
ATOM 3367 C C . LEU A 1 112 ? -21.376 10.589 0.014 1.00 72.23 112 LEU A C 2
ATOM 3368 O O . LEU A 1 112 ? -20.860 11.528 -0.600 1.00 33.04 112 LEU A O 2
ATOM 3384 N N . ARG A 1 113 ? -22.691 10.395 0.068 1.00 71.01 113 ARG A N 2
ATOM 3385 C CA . ARG A 1 113 ? -23.633 11.228 -0.682 1.00 4.32 113 ARG A CA 2
ATOM 3386 C C . ARG A 1 113 ? -23.534 12.698 -0.256 1.00 71.01 113 ARG A C 2
ATOM 3387 O O . ARG A 1 113 ? -23.649 13.606 -1.082 1.00 52.43 113 ARG A O 2
ATOM 3408 N N . ALA A 1 114 ? -23.293 12.921 1.032 1.00 61.34 114 ALA A N 2
ATOM 3409 C CA . ALA A 1 114 ? -23.213 14.271 1.590 1.00 14.14 114 ALA A CA 2
ATOM 3410 C C . ALA A 1 114 ? -22.033 15.053 1.006 1.00 22.44 114 ALA A C 2
ATOM 3411 O O . ALA A 1 114 ? -21.979 16.281 1.105 1.00 73.14 114 ALA A O 2
ATOM 3418 N N . LEU A 1 115 ? -21.091 14.338 0.389 1.00 54.14 115 LEU A N 2
ATOM 3419 C CA . LEU A 1 115 ? -19.913 14.967 -0.208 1.00 42.14 115 LEU A CA 2
ATOM 3420 C C . LEU A 1 115 ? -20.289 15.696 -1.502 1.00 64.54 115 LEU A C 2
ATOM 3421 O O . LEU A 1 115 ? -19.512 16.496 -2.025 1.00 41.14 115 LEU A O 2
ATOM 3437 N N . GLY A 1 116 ? -21.492 15.426 -2.004 1.00 23.41 116 GLY A N 2
ATOM 3438 C CA . GLY A 1 116 ? -21.963 16.071 -3.220 1.00 11.13 116 GLY A CA 2
ATOM 3439 C C . GLY A 1 116 ? -22.374 17.516 -2.994 1.00 42.41 116 GLY A C 2
ATOM 3440 O O . GLY A 1 116 ? -22.714 18.230 -3.940 1.00 21.05 116 GLY A O 2
ATOM 3444 N N . PHE A 1 117 ? -22.342 17.949 -1.736 1.00 12.41 117 PHE A N 2
ATOM 3445 C CA . PHE A 1 117 ? -22.731 19.309 -1.367 1.00 50.51 117 PHE A CA 2
ATOM 3446 C C . PHE A 1 117 ? -21.502 20.146 -1.003 1.00 75.11 117 PHE A C 2
ATOM 3447 O O . PHE A 1 117 ? -21.528 20.937 -0.057 1.00 13.14 117 PHE A O 2
ATOM 3464 N N . THR A 1 118 ? -20.426 19.967 -1.765 1.00 51.11 118 THR A N 2
ATOM 3465 C CA . THR A 1 118 ? -19.197 20.730 -1.563 1.00 63.14 118 THR A CA 2
ATOM 3466 C C . THR A 1 118 ? -19.353 22.160 -2.089 1.00 53.13 118 THR A C 2
ATOM 3467 O O . THR A 1 118 ? -19.939 22.381 -3.156 1.00 12.41 118 THR A O 2
ATOM 3478 N N . VAL A 1 119 ? -18.838 23.125 -1.335 1.00 11.23 119 VAL A N 2
ATOM 3479 C CA . VAL A 1 119 ? -18.943 24.536 -1.696 1.00 22.23 119 VAL A CA 2
ATOM 3480 C C . VAL A 1 119 ? -17.578 25.068 -2.134 1.00 30.11 119 VAL A C 2
ATOM 3481 O O . VAL A 1 119 ? -16.754 25.406 -1.258 1.00 2.30 119 VAL A O 2
ATOM 3495 N N . GLY A 1 1 ? 14.907 -4.237 2.678 1.00 11.33 1 GLY A N 3
ATOM 3496 C CA . GLY A 1 1 ? 13.869 -4.831 3.554 1.00 20.42 1 GLY A CA 3
ATOM 3497 C C . GLY A 1 1 ? 13.806 -6.339 3.406 1.00 44.13 1 GLY A C 3
ATOM 3498 O O . GLY A 1 1 ? 14.383 -6.887 2.465 1.00 11.51 1 GLY A O 3
ATOM 3504 N N . PRO A 1 2 ? 13.110 -7.041 4.323 1.00 20.43 2 PRO A N 3
ATOM 3505 C CA . PRO A 1 2 ? 13.022 -8.509 4.301 1.00 63.52 2 PRO A CA 3
ATOM 3506 C C . PRO A 1 2 ? 12.419 -9.031 2.994 1.00 61.00 2 PRO A C 3
ATOM 3507 O O . PRO A 1 2 ? 13.120 -9.618 2.166 1.00 34.33 2 PRO A O 3
ATOM 3518 N N . GLY A 1 3 ? 11.121 -8.797 2.804 1.00 63.15 3 GLY A N 3
ATOM 3519 C CA . GLY A 1 3 ? 10.460 -9.201 1.578 1.00 63.05 3 GLY A CA 3
ATOM 3520 C C . GLY A 1 3 ? 10.819 -8.293 0.418 1.00 32.20 3 GLY A C 3
ATOM 3521 O O . GLY A 1 3 ? 10.021 -7.441 0.024 1.00 30.32 3 GLY A O 3
ATOM 3525 N N . SER A 1 4 ? 12.025 -8.466 -0.118 1.00 42.34 4 SER A N 3
ATOM 3526 C CA . SER A 1 4 ? 12.505 -7.640 -1.223 1.00 25.11 4 SER A CA 3
ATOM 3527 C C . SER A 1 4 ? 11.646 -7.868 -2.468 1.00 34.10 4 SER A C 3
ATOM 3528 O O . SER A 1 4 ? 11.360 -6.936 -3.222 1.00 13.34 4 SER A O 3
ATOM 3536 N N . MET A 1 5 ? 11.233 -9.116 -2.674 1.00 31.02 5 MET A N 3
ATOM 3537 C CA . MET A 1 5 ? 10.307 -9.457 -3.749 1.00 64.20 5 MET A CA 3
ATOM 3538 C C . MET A 1 5 ? 8.940 -9.802 -3.157 1.00 33.42 5 MET A C 3
ATOM 3539 O O . MET A 1 5 ? 8.735 -10.892 -2.622 1.00 53.44 5 MET A O 3
ATOM 3553 N N . SER A 1 6 ? 8.018 -8.849 -3.225 1.00 60.13 6 SER A N 3
ATOM 3554 C CA . SER A 1 6 ? 6.697 -9.010 -2.626 1.00 23.11 6 SER A CA 3
ATOM 3555 C C . SER A 1 6 ? 5.631 -8.338 -3.490 1.00 32.03 6 SER A C 3
ATOM 3556 O O . SER A 1 6 ? 4.765 -9.008 -4.062 1.00 72.43 6 SER A O 3
ATOM 3564 N N . GLU A 1 7 ? 5.713 -7.014 -3.591 1.00 65.21 7 GLU A N 3
ATOM 3565 C CA . GLU A 1 7 ? 4.738 -6.225 -4.339 1.00 32.14 7 GLU A CA 3
ATOM 3566 C C . GLU A 1 7 ? 4.664 -6.689 -5.796 1.00 64.44 7 GLU A C 3
ATOM 3567 O O . GLU A 1 7 ? 5.552 -6.392 -6.599 1.00 71.10 7 GLU A O 3
ATOM 3579 N N . THR A 1 8 ? 3.616 -7.439 -6.122 1.00 33.11 8 THR A N 3
ATOM 3580 C CA . THR A 1 8 ? 3.430 -7.978 -7.466 1.00 4.13 8 THR A CA 3
ATOM 3581 C C . THR A 1 8 ? 2.346 -7.200 -8.216 1.00 2.42 8 THR A C 3
ATOM 3582 O O . THR A 1 8 ? 1.154 -7.373 -7.956 1.00 40.23 8 THR A O 3
ATOM 3593 N N . SER A 1 9 ? 2.767 -6.340 -9.140 1.00 54.02 9 SER A N 3
ATOM 3594 C CA . SER A 1 9 ? 1.844 -5.523 -9.922 1.00 2.45 9 SER A CA 3
ATOM 3595 C C . SER A 1 9 ? 2.526 -5.062 -11.210 1.00 63.21 9 SER A C 3
ATOM 3596 O O . SER A 1 9 ? 3.745 -4.900 -11.238 1.00 32.45 9 SER A O 3
ATOM 3604 N N . ALA A 1 10 ? 1.737 -4.882 -12.274 1.00 23.15 10 ALA A N 3
ATOM 3605 C CA . ALA A 1 10 ? 2.244 -4.389 -13.561 1.00 62.43 10 ALA A CA 3
ATOM 3606 C C . ALA A 1 10 ? 3.168 -5.412 -14.238 1.00 14.31 10 ALA A C 3
ATOM 3607 O O . ALA A 1 10 ? 3.621 -6.369 -13.599 1.00 21.31 10 ALA A O 3
ATOM 3614 N N . PRO A 1 11 ? 3.421 -5.261 -15.559 1.00 24.14 11 PRO A N 3
ATOM 3615 C CA . PRO A 1 11 ? 4.405 -6.087 -16.270 1.00 55.24 11 PRO A CA 3
ATOM 3616 C C . PRO A 1 11 ? 5.830 -5.850 -15.752 1.00 42.12 11 PRO A C 3
ATOM 3617 O O . PRO A 1 11 ? 6.038 -5.046 -14.842 1.00 65.53 11 PRO A O 3
ATOM 3628 N N . ALA A 1 12 ? 6.800 -6.539 -16.349 1.00 60.32 12 ALA A N 3
ATOM 3629 C CA . ALA A 1 12 ? 8.176 -6.569 -15.840 1.00 4.54 12 ALA A CA 3
ATOM 3630 C C . ALA A 1 12 ? 8.755 -5.170 -15.588 1.00 53.41 12 ALA A C 3
ATOM 3631 O O . ALA A 1 12 ? 9.012 -4.791 -14.441 1.00 3.52 12 ALA A O 3
ATOM 3638 N N . GLU A 1 13 ? 8.957 -4.411 -16.658 1.00 22.14 13 GLU A N 3
ATOM 3639 C CA . GLU A 1 13 ? 9.614 -3.104 -16.563 1.00 4.33 13 GLU A CA 3
ATOM 3640 C C . GLU A 1 13 ? 8.770 -2.108 -15.768 1.00 75.25 13 GLU A C 3
ATOM 3641 O O . GLU A 1 13 ? 9.297 -1.344 -14.952 1.00 14.41 13 GLU A O 3
ATOM 3653 N N . GLU A 1 14 ? 7.462 -2.128 -16.000 1.00 22.11 14 GLU A N 3
ATOM 3654 C CA . GLU A 1 14 ? 6.543 -1.229 -15.308 1.00 0.25 14 GLU A CA 3
ATOM 3655 C C . GLU A 1 14 ? 6.588 -1.468 -13.799 1.00 50.14 14 GLU A C 3
ATOM 3656 O O . GLU A 1 14 ? 6.551 -0.521 -13.013 1.00 61.11 14 GLU A O 3
ATOM 3668 N N . LEU A 1 15 ? 6.684 -2.738 -13.405 1.00 44.51 15 LEU A N 3
ATOM 3669 C CA . LEU A 1 15 ? 6.783 -3.104 -11.991 1.00 70.14 15 LEU A CA 3
ATOM 3670 C C . LEU A 1 15 ? 8.008 -2.454 -11.360 1.00 14.25 15 LEU A C 3
ATOM 3671 O O . LEU A 1 15 ? 7.939 -1.927 -10.252 1.00 0.23 15 LEU A O 3
ATOM 3687 N N . LEU A 1 16 ? 9.128 -2.488 -12.076 1.00 23.44 16 LEU A N 3
ATOM 3688 C CA . LEU A 1 16 ? 10.375 -1.911 -11.581 1.00 63.31 16 LEU A CA 3
ATOM 3689 C C . LEU A 1 16 ? 10.178 -0.431 -11.263 1.00 32.15 16 LEU A C 3
ATOM 3690 O O . LEU A 1 16 ? 10.468 0.021 -10.153 1.00 2.44 16 LEU A O 3
ATOM 3706 N N . ALA A 1 17 ? 9.650 0.303 -12.237 1.00 15.13 17 ALA A N 3
ATOM 3707 C CA . ALA A 1 17 ? 9.431 1.738 -12.089 1.00 1.52 17 ALA A CA 3
ATOM 3708 C C . ALA A 1 17 ? 8.472 2.028 -10.935 1.00 10.21 17 ALA A C 3
ATOM 3709 O O . ALA A 1 17 ? 8.785 2.812 -10.033 1.00 70.44 17 ALA A O 3
ATOM 3716 N N . ASP A 1 18 ? 7.318 1.365 -10.957 1.00 60.23 18 ASP A N 3
ATOM 3717 C CA . ASP A 1 18 ? 6.269 1.606 -9.966 1.00 43.34 18 ASP A CA 3
ATOM 3718 C C . ASP A 1 18 ? 6.757 1.280 -8.559 1.00 54.44 18 ASP A C 3
ATOM 3719 O O . ASP A 1 18 ? 6.598 2.084 -7.640 1.00 64.31 18 ASP A O 3
ATOM 3728 N N . VAL A 1 19 ? 7.376 0.113 -8.399 1.00 11.43 19 VAL A N 3
ATOM 3729 C CA . VAL A 1 19 ? 7.854 -0.315 -7.090 1.00 31.40 19 VAL A CA 3
ATOM 3730 C C . VAL A 1 19 ? 8.988 0.595 -6.621 1.00 72.23 19 VAL A C 3
ATOM 3731 O O . VAL A 1 19 ? 9.121 0.856 -5.431 1.00 14.41 19 VAL A O 3
ATOM 3744 N N . GLU A 1 20 ? 9.791 1.095 -7.563 1.00 33.41 20 GLU A N 3
ATOM 3745 C CA . GLU A 1 20 ? 10.868 2.023 -7.227 1.00 32.43 20 GLU A CA 3
ATOM 3746 C C . GLU A 1 20 ? 10.289 3.309 -6.643 1.00 54.44 20 GLU A C 3
ATOM 3747 O O . GLU A 1 20 ? 10.778 3.819 -5.631 1.00 42.33 20 GLU A O 3
ATOM 3759 N N . GLU A 1 21 ? 9.244 3.828 -7.285 1.00 54.05 21 GLU A N 3
ATOM 3760 C CA . GLU A 1 21 ? 8.553 5.017 -6.795 1.00 54.33 21 GLU A CA 3
ATOM 3761 C C . GLU A 1 21 ? 7.917 4.729 -5.438 1.00 51.52 21 GLU A C 3
ATOM 3762 O O . GLU A 1 21 ? 8.146 5.445 -4.460 1.00 44.25 21 GLU A O 3
ATOM 3774 N N . ALA A 1 22 ? 7.154 3.642 -5.385 1.00 23.35 22 ALA A N 3
ATOM 3775 C CA . ALA A 1 22 ? 6.444 3.249 -4.175 1.00 12.33 22 ALA A CA 3
ATOM 3776 C C . ALA A 1 22 ? 7.402 3.123 -3.001 1.00 71.21 22 ALA A C 3
ATOM 3777 O O . ALA A 1 22 ? 7.162 3.668 -1.930 1.00 61.05 22 ALA A O 3
ATOM 3784 N N . MET A 1 23 ? 8.514 2.440 -3.223 1.00 43.14 23 MET A N 3
ATOM 3785 C CA . MET A 1 23 ? 9.491 2.186 -2.167 1.00 22.12 23 MET A CA 3
ATOM 3786 C C . MET A 1 23 ? 10.101 3.474 -1.618 1.00 31.42 23 MET A C 3
ATOM 3787 O O . MET A 1 23 ? 10.776 3.445 -0.594 1.00 11.55 23 MET A O 3
ATOM 3801 N N . ARG A 1 24 ? 9.908 4.593 -2.305 1.00 32.32 24 ARG A N 3
ATOM 3802 C CA . ARG A 1 24 ? 10.492 5.859 -1.866 1.00 15.21 24 ARG A CA 3
ATOM 3803 C C . ARG A 1 24 ? 9.466 6.706 -1.117 1.00 11.11 24 ARG A C 3
ATOM 3804 O O . ARG A 1 24 ? 9.829 7.661 -0.429 1.00 61.45 24 ARG A O 3
ATOM 3825 N N . ASP A 1 25 ? 8.193 6.337 -1.219 1.00 45.23 25 ASP A N 3
ATOM 3826 C CA . ASP A 1 25 ? 7.116 7.158 -0.655 1.00 5.33 25 ASP A CA 3
ATOM 3827 C C . ASP A 1 25 ? 6.346 6.374 0.394 1.00 2.04 25 ASP A C 3
ATOM 3828 O O . ASP A 1 25 ? 5.790 6.939 1.332 1.00 63.54 25 ASP A O 3
ATOM 3837 N N . VAL A 1 26 ? 6.363 5.060 0.243 1.00 25.01 26 VAL A N 3
ATOM 3838 C CA . VAL A 1 26 ? 5.625 4.155 1.100 1.00 65.12 26 VAL A CA 3
ATOM 3839 C C . VAL A 1 26 ? 6.486 3.762 2.303 1.00 12.12 26 VAL A C 3
ATOM 3840 O O . VAL A 1 26 ? 5.999 3.254 3.316 1.00 61.35 26 VAL A O 3
ATOM 3853 N N . VAL A 1 27 ? 7.780 4.025 2.174 1.00 74.44 27 VAL A N 3
ATOM 3854 C CA . VAL A 1 27 ? 8.740 3.747 3.230 1.00 30.45 27 VAL A CA 3
ATOM 3855 C C . VAL A 1 27 ? 8.921 4.991 4.102 1.00 32.31 27 VAL A C 3
ATOM 3856 O O . VAL A 1 27 ? 8.527 6.096 3.709 1.00 2.30 27 VAL A O 3
ATOM 3869 N N . ASP A 1 28 ? 9.495 4.812 5.284 1.00 3.53 28 ASP A N 3
ATOM 3870 C CA . ASP A 1 28 ? 9.957 5.934 6.090 1.00 52.21 28 ASP A CA 3
ATOM 3871 C C . ASP A 1 28 ? 11.476 6.012 5.983 1.00 51.55 28 ASP A C 3
ATOM 3872 O O . ASP A 1 28 ? 12.191 5.341 6.733 1.00 35.33 28 ASP A O 3
ATOM 3881 N N . PRO A 1 29 ? 11.993 6.796 5.018 1.00 23.23 29 PRO A N 3
ATOM 3882 C CA . PRO A 1 29 ? 13.426 6.890 4.770 1.00 35.34 29 PRO A CA 3
ATOM 3883 C C . PRO A 1 29 ? 14.105 7.881 5.714 1.00 14.23 29 PRO A C 3
ATOM 3884 O O . PRO A 1 29 ? 15.329 8.028 5.700 1.00 24.43 29 PRO A O 3
ATOM 3895 N N . GLU A 1 30 ? 13.298 8.556 6.533 1.00 54.14 30 GLU A N 3
ATOM 3896 C CA . GLU A 1 30 ? 13.811 9.502 7.518 1.00 71.11 30 GLU A CA 3
ATOM 3897 C C . GLU A 1 30 ? 14.565 8.762 8.620 1.00 55.10 30 GLU A C 3
ATOM 3898 O O . GLU A 1 30 ? 15.749 9.019 8.858 1.00 5.51 30 GLU A O 3
ATOM 3910 N N . LEU A 1 31 ? 13.878 7.835 9.283 1.00 61.03 31 LEU A N 3
ATOM 3911 C CA . LEU A 1 31 ? 14.478 7.044 10.354 1.00 65.02 31 LEU A CA 3
ATOM 3912 C C . LEU A 1 31 ? 14.874 5.659 9.841 1.00 15.23 31 LEU A C 3
ATOM 3913 O O . LEU A 1 31 ? 15.663 4.953 10.472 1.00 65.34 31 LEU A O 3
ATOM 3929 N N . GLY A 1 32 ? 14.311 5.277 8.698 1.00 61.04 32 GLY A N 3
ATOM 3930 C CA . GLY A 1 32 ? 14.703 4.040 8.039 1.00 73.12 32 GLY A CA 3
ATOM 3931 C C . GLY A 1 32 ? 13.813 2.863 8.391 1.00 0.43 32 GLY A C 3
ATOM 3932 O O . GLY A 1 32 ? 14.301 1.755 8.634 1.00 62.32 32 GLY A O 3
ATOM 3936 N N . ILE A 1 33 ? 12.503 3.090 8.414 1.00 61.11 33 ILE A N 3
ATOM 3937 C CA . ILE A 1 33 ? 11.543 2.014 8.667 1.00 74.25 33 ILE A CA 3
ATOM 3938 C C . ILE A 1 33 ? 10.803 1.679 7.381 1.00 11.21 33 ILE A C 3
ATOM 3939 O O . ILE A 1 33 ? 10.451 2.567 6.609 1.00 22.43 33 ILE A O 3
ATOM 3955 N N . ASN A 1 34 ? 10.564 0.400 7.165 1.00 24.13 34 ASN A N 3
ATOM 3956 C CA . ASN A 1 34 ? 9.833 -0.066 5.989 1.00 14.53 34 ASN A CA 3
ATOM 3957 C C . ASN A 1 34 ? 8.598 -0.845 6.435 1.00 60.35 34 ASN A C 3
ATOM 3958 O O . ASN A 1 34 ? 8.703 -1.836 7.155 1.00 70.15 34 ASN A O 3
ATOM 3969 N N . VAL A 1 35 ? 7.429 -0.376 6.010 1.00 32.01 35 VAL A N 3
ATOM 3970 C CA . VAL A 1 35 ? 6.154 -0.921 6.472 1.00 4.23 35 VAL A CA 3
ATOM 3971 C C . VAL A 1 35 ? 6.009 -2.412 6.134 1.00 14.30 35 VAL A C 3
ATOM 3972 O O . VAL A 1 35 ? 5.326 -3.156 6.840 1.00 61.05 35 VAL A O 3
ATOM 3985 N N . VAL A 1 36 ? 6.677 -2.851 5.069 1.00 3.24 36 VAL A N 3
ATOM 3986 C CA . VAL A 1 36 ? 6.623 -4.253 4.648 1.00 54.55 36 VAL A CA 3
ATOM 3987 C C . VAL A 1 36 ? 7.194 -5.172 5.737 1.00 43.52 36 VAL A C 3
ATOM 3988 O O . VAL A 1 36 ? 6.844 -6.353 5.820 1.00 22.42 36 VAL A O 3
ATOM 4001 N N . ASP A 1 37 ? 8.063 -4.612 6.583 1.00 5.20 37 ASP A N 3
ATOM 4002 C CA . ASP A 1 37 ? 8.681 -5.358 7.684 1.00 53.42 37 ASP A CA 3
ATOM 4003 C C . ASP A 1 37 ? 7.639 -5.777 8.728 1.00 61.24 37 ASP A C 3
ATOM 4004 O O . ASP A 1 37 ? 7.898 -6.650 9.559 1.00 20.24 37 ASP A O 3
ATOM 4013 N N . LEU A 1 38 ? 6.451 -5.167 8.678 1.00 50.23 38 LEU A N 3
ATOM 4014 C CA . LEU A 1 38 ? 5.342 -5.577 9.547 1.00 73.35 38 LEU A CA 3
ATOM 4015 C C . LEU A 1 38 ? 4.921 -7.011 9.219 1.00 43.31 38 LEU A C 3
ATOM 4016 O O . LEU A 1 38 ? 4.218 -7.659 9.994 1.00 53.40 38 LEU A O 3
ATOM 4032 N N . GLY A 1 39 ? 5.347 -7.483 8.049 1.00 3.02 39 GLY A N 3
ATOM 4033 C CA . GLY A 1 39 ? 5.158 -8.870 7.656 1.00 53.04 39 GLY A CA 3
ATOM 4034 C C . GLY A 1 39 ? 3.704 -9.286 7.529 1.00 71.42 39 GLY A C 3
ATOM 4035 O O . GLY A 1 39 ? 3.386 -10.469 7.658 1.00 24.25 39 GLY A O 3
ATOM 4039 N N . LEU A 1 40 ? 2.816 -8.319 7.321 1.00 14.33 40 LEU A N 3
ATOM 4040 C CA . LEU A 1 40 ? 1.423 -8.606 6.975 1.00 20.42 40 LEU A CA 3
ATOM 4041 C C . LEU A 1 40 ? 1.244 -8.474 5.455 1.00 43.42 40 LEU A C 3
ATOM 4042 O O . LEU A 1 40 ? 0.461 -9.198 4.832 1.00 71.53 40 LEU A O 3
ATOM 4058 N N . VAL A 1 41 ? 2.033 -7.572 4.867 1.00 65.00 41 VAL A N 3
ATOM 4059 C CA . VAL A 1 41 ? 1.869 -7.152 3.472 1.00 31.03 41 VAL A CA 3
ATOM 4060 C C . VAL A 1 41 ? 1.972 -8.327 2.494 1.00 55.03 41 VAL A C 3
ATOM 4061 O O . VAL A 1 41 ? 1.505 -8.239 1.361 1.00 30.22 41 VAL A O 3
ATOM 4074 N N . TYR A 1 42 ? 2.572 -9.432 2.945 1.00 54.14 42 TYR A N 3
ATOM 4075 C CA . TYR A 1 42 ? 2.723 -10.624 2.104 1.00 12.52 42 TYR A CA 3
ATOM 4076 C C . TYR A 1 42 ? 1.369 -11.070 1.548 1.00 64.11 42 TYR A C 3
ATOM 4077 O O . TYR A 1 42 ? 1.301 -11.747 0.519 1.00 41.22 42 TYR A O 3
ATOM 4095 N N . GLY A 1 43 ? 0.298 -10.690 2.245 1.00 31.32 43 GLY A N 3
ATOM 4096 C CA . GLY A 1 43 ? -1.044 -10.971 1.775 1.00 2.12 43 GLY A CA 3
ATOM 4097 C C . GLY A 1 43 ? -1.539 -9.893 0.828 1.00 44.20 43 GLY A C 3
ATOM 4098 O O . GLY A 1 43 ? -2.340 -9.039 1.208 1.00 33.23 43 GLY A O 3
ATOM 4102 N N . LEU A 1 44 ? -1.049 -9.917 -0.407 1.00 74.44 44 LEU A N 3
ATOM 4103 C CA . LEU A 1 44 ? -1.453 -8.934 -1.407 1.00 64.23 44 LEU A CA 3
ATOM 4104 C C . LEU A 1 44 ? -1.909 -9.623 -2.691 1.00 73.52 44 LEU A C 3
ATOM 4105 O O . LEU A 1 44 ? -1.250 -10.539 -3.191 1.00 5.51 44 LEU A O 3
ATOM 4121 N N . ASP A 1 45 ? -3.054 -9.181 -3.199 1.00 64.44 45 ASP A N 3
ATOM 4122 C CA . ASP A 1 45 ? -3.627 -9.689 -4.444 1.00 4.33 45 ASP A CA 3
ATOM 4123 C C . ASP A 1 45 ? -4.417 -8.572 -5.102 1.00 32.32 45 ASP A C 3
ATOM 4124 O O . ASP A 1 45 ? -4.584 -7.508 -4.515 1.00 42.20 45 ASP A O 3
ATOM 4133 N N . VAL A 1 46 ? -4.895 -8.797 -6.314 1.00 34.23 46 VAL A N 3
ATOM 4134 C CA . VAL A 1 46 ? -5.752 -7.823 -6.984 1.00 75.45 46 VAL A CA 3
ATOM 4135 C C . VAL A 1 46 ? -6.914 -8.541 -7.669 1.00 44.51 46 VAL A C 3
ATOM 4136 O O . VAL A 1 46 ? -6.748 -9.653 -8.185 1.00 20.34 46 VAL A O 3
ATOM 4149 N N . GLN A 1 47 ? -8.089 -7.922 -7.641 1.00 60.14 47 GLN A N 3
ATOM 4150 C CA . GLN A 1 47 ? -9.273 -8.478 -8.291 1.00 4.35 47 GLN A CA 3
ATOM 4151 C C . GLN A 1 47 ? -9.685 -7.598 -9.462 1.00 22.13 47 GLN A C 3
ATOM 4152 O O . GLN A 1 47 ? -9.957 -6.408 -9.291 1.00 30.53 47 GLN A O 3
ATOM 4166 N N . ASP A 1 48 ? -9.714 -8.182 -10.646 1.00 72.41 48 ASP A N 3
ATOM 4167 C CA . ASP A 1 48 ? -10.153 -7.478 -11.840 1.00 14.13 48 ASP A CA 3
ATOM 4168 C C . ASP A 1 48 ? -11.674 -7.418 -11.874 1.00 14.51 48 ASP A C 3
ATOM 4169 O O . ASP A 1 48 ? -12.340 -8.449 -12.002 1.00 62.24 48 ASP A O 3
ATOM 4178 N N . GLY A 1 49 ? -12.222 -6.221 -11.729 1.00 41.11 49 GLY A N 3
ATOM 4179 C CA . GLY A 1 49 ? -13.661 -6.055 -11.710 1.00 23.13 49 GLY A CA 3
ATOM 4180 C C . GLY A 1 49 ? -14.174 -5.357 -12.950 1.00 41.32 49 GLY A C 3
ATOM 4181 O O . GLY A 1 49 ? -13.428 -4.650 -13.627 1.00 34.22 49 GLY A O 3
ATOM 4185 N N . ASP A 1 50 ? -15.458 -5.553 -13.236 1.00 43.23 50 ASP A N 3
ATOM 4186 C CA . ASP A 1 50 ? -16.115 -4.947 -14.395 1.00 1.12 50 ASP A CA 3
ATOM 4187 C C . ASP A 1 50 ? -15.956 -3.429 -14.394 1.00 54.35 50 ASP A C 3
ATOM 4188 O O . ASP A 1 50 ? -15.828 -2.802 -15.449 1.00 63.43 50 ASP A O 3
ATOM 4197 N N . GLU A 1 51 ? -15.963 -2.842 -13.202 1.00 24.25 51 GLU A N 3
ATOM 4198 C CA . GLU A 1 51 ? -15.877 -1.389 -13.048 1.00 5.54 51 GLU A CA 3
ATOM 4199 C C . GLU A 1 51 ? -14.424 -0.934 -12.897 1.00 73.03 51 GLU A C 3
ATOM 4200 O O . GLU A 1 51 ? -14.145 0.263 -12.779 1.00 73.04 51 GLU A O 3
ATOM 4212 N N . GLY A 1 52 ? -13.501 -1.890 -12.913 1.00 51.21 52 GLY A N 3
ATOM 4213 C CA . GLY A 1 52 ? -12.087 -1.576 -12.806 1.00 15.35 52 GLY A CA 3
ATOM 4214 C C . GLY A 1 52 ? -11.340 -2.571 -11.938 1.00 40.32 52 GLY A C 3
ATOM 4215 O O . GLY A 1 52 ? -11.933 -3.222 -11.074 1.00 62.54 52 GLY A O 3
ATOM 4219 N N . THR A 1 53 ? -10.038 -2.696 -12.173 1.00 65.12 53 THR A N 3
ATOM 4220 C CA . THR A 1 53 ? -9.191 -3.574 -11.383 1.00 53.03 53 THR A CA 3
ATOM 4221 C C . THR A 1 53 ? -8.924 -2.957 -10.010 1.00 20.41 53 THR A C 3
ATOM 4222 O O . THR A 1 53 ? -8.408 -1.840 -9.913 1.00 64.40 53 THR A O 3
ATOM 4233 N N . VAL A 1 54 ? -9.296 -3.678 -8.958 1.00 23.11 54 VAL A N 3
ATOM 4234 C CA . VAL A 1 54 ? -9.087 -3.224 -7.586 1.00 32.15 54 VAL A CA 3
ATOM 4235 C C . VAL A 1 54 ? -7.943 -4.001 -6.945 1.00 14.12 54 VAL A C 3
ATOM 4236 O O . VAL A 1 54 ? -7.866 -5.223 -7.083 1.00 45.32 54 VAL A O 3
ATOM 4249 N N . ALA A 1 55 ? -7.052 -3.300 -6.251 1.00 52.43 55 ALA A N 3
ATOM 4250 C CA . ALA A 1 55 ? -5.907 -3.946 -5.603 1.00 41.11 55 ALA A CA 3
ATOM 4251 C C . ALA A 1 55 ? -6.183 -4.176 -4.115 1.00 62.14 55 ALA A C 3
ATOM 4252 O O . ALA A 1 55 ? -6.497 -3.237 -3.389 1.00 23.53 55 ALA A O 3
ATOM 4259 N N . LEU A 1 56 ? -6.063 -5.423 -3.666 1.00 22.14 56 LEU A N 3
ATOM 4260 C CA . LEU A 1 56 ? -6.286 -5.774 -2.262 1.00 23.21 56 LEU A CA 3
ATOM 4261 C C . LEU A 1 56 ? -4.951 -5.913 -1.536 1.00 0.10 56 LEU A C 3
ATOM 4262 O O . LEU A 1 56 ? -4.109 -6.724 -1.929 1.00 33.13 56 LEU A O 3
ATOM 4278 N N . ILE A 1 57 ? -4.758 -5.127 -0.484 1.00 11.30 57 ILE A N 3
ATOM 4279 C CA . ILE A 1 57 ? -3.519 -5.157 0.284 1.00 24.32 57 ILE A CA 3
ATOM 4280 C C . ILE A 1 57 ? -3.817 -5.378 1.767 1.00 64.30 57 ILE A C 3
ATOM 4281 O O . ILE A 1 57 ? -4.426 -4.522 2.424 1.00 10.45 57 ILE A O 3
ATOM 4297 N N . ASP A 1 58 ? -3.416 -6.535 2.284 1.00 5.00 58 ASP A N 3
ATOM 4298 C CA . ASP A 1 58 ? -3.517 -6.818 3.711 1.00 1.51 58 ASP A CA 3
ATOM 4299 C C . ASP A 1 58 ? -2.351 -6.157 4.446 1.00 1.23 58 ASP A C 3
ATOM 4300 O O . ASP A 1 58 ? -1.186 -6.423 4.145 1.00 73.20 58 ASP A O 3
ATOM 4309 N N . MET A 1 59 ? -2.664 -5.288 5.400 1.00 70.13 59 MET A N 3
ATOM 4310 C CA . MET A 1 59 ? -1.648 -4.546 6.149 1.00 30.54 59 MET A CA 3
ATOM 4311 C C . MET A 1 59 ? -1.987 -4.522 7.635 1.00 61.14 59 MET A C 3
ATOM 4312 O O . MET A 1 59 ? -3.060 -4.962 8.041 1.00 3.14 59 MET A O 3
ATOM 4326 N N . THR A 1 60 ? -1.051 -4.036 8.442 1.00 1.21 60 THR A N 3
ATOM 4327 C CA . THR A 1 60 ? -1.272 -3.874 9.871 1.00 72.03 60 THR A CA 3
ATOM 4328 C C . THR A 1 60 ? -0.393 -2.749 10.413 1.00 12.34 60 THR A C 3
ATOM 4329 O O . THR A 1 60 ? 0.568 -2.329 9.760 1.00 24.13 60 THR A O 3
ATOM 4340 N N . LEU A 1 61 ? -0.735 -2.264 11.601 1.00 73.32 61 LEU A N 3
ATOM 4341 C CA . LEU A 1 61 ? 0.009 -1.197 12.263 1.00 14.13 61 LEU A CA 3
ATOM 4342 C C . LEU A 1 61 ? 0.266 -1.587 13.715 1.00 24.34 61 LEU A C 3
ATOM 4343 O O . LEU A 1 61 ? -0.431 -2.447 14.253 1.00 44.32 61 LEU A O 3
ATOM 4359 N N . THR A 1 62 ? 1.251 -0.942 14.337 1.00 52.42 62 THR A N 3
ATOM 4360 C CA . THR A 1 62 ? 1.665 -1.262 15.702 1.00 1.25 62 THR A CA 3
ATOM 4361 C C . THR A 1 62 ? 0.469 -1.368 16.659 1.00 63.01 62 THR A C 3
ATOM 4362 O O . THR A 1 62 ? 0.294 -2.384 17.332 1.00 51.14 62 THR A O 3
ATOM 4373 N N . SER A 1 63 ? -0.351 -0.321 16.712 1.00 43.23 63 SER A N 3
ATOM 4374 C CA . SER A 1 63 ? -1.540 -0.318 17.566 1.00 23.10 63 SER A CA 3
ATOM 4375 C C . SER A 1 63 ? -2.817 -0.341 16.719 1.00 34.22 63 SER A C 3
ATOM 4376 O O . SER A 1 63 ? -3.919 -0.513 17.244 1.00 33.24 63 SER A O 3
ATOM 4384 N N . ALA A 1 64 ? -2.649 -0.157 15.406 1.00 1.04 64 ALA A N 3
ATOM 4385 C CA . ALA A 1 64 ? -3.769 -0.130 14.453 1.00 74.54 64 ALA A CA 3
ATOM 4386 C C . ALA A 1 64 ? -4.723 1.043 14.713 1.00 23.22 64 ALA A C 3
ATOM 4387 O O . ALA A 1 64 ? -5.784 1.140 14.095 1.00 35.31 64 ALA A O 3
ATOM 4394 N N . ALA A 1 65 ? -4.330 1.938 15.609 1.00 4.24 65 ALA A N 3
ATOM 4395 C CA . ALA A 1 65 ? -5.081 3.164 15.874 1.00 31.21 65 ALA A CA 3
ATOM 4396 C C . ALA A 1 65 ? -4.199 4.364 15.564 1.00 35.13 65 ALA A C 3
ATOM 4397 O O . ALA A 1 65 ? -4.532 5.508 15.877 1.00 34.43 65 ALA A O 3
ATOM 4404 N N . CYS A 1 66 ? -3.067 4.077 14.933 1.00 34.42 66 CYS A N 3
ATOM 4405 C CA . CYS A 1 66 ? -2.077 5.086 14.604 1.00 31.11 66 CYS A CA 3
ATOM 4406 C C . CYS A 1 66 ? -2.545 5.922 13.411 1.00 35.12 66 CYS A C 3
ATOM 4407 O O . CYS A 1 66 ? -3.094 5.377 12.451 1.00 53.32 66 CYS A O 3
ATOM 4415 N N . PRO A 1 67 ? -2.306 7.249 13.438 1.00 54.35 67 PRO A N 3
ATOM 4416 C CA . PRO A 1 67 ? -2.737 8.161 12.361 1.00 2.45 67 PRO A CA 3
ATOM 4417 C C . PRO A 1 67 ? -1.935 7.974 11.067 1.00 44.23 67 PRO A C 3
ATOM 4418 O O . PRO A 1 67 ? -1.972 8.820 10.175 1.00 41.55 67 PRO A O 3
ATOM 4429 N N . LEU A 1 68 ? -1.217 6.856 10.972 1.00 43.20 68 LEU A N 3
ATOM 4430 C CA . LEU A 1 68 ? -0.427 6.531 9.789 1.00 54.22 68 LEU A CA 3
ATOM 4431 C C . LEU A 1 68 ? -1.286 5.801 8.757 1.00 44.24 68 LEU A C 3
ATOM 4432 O O . LEU A 1 68 ? -0.835 5.532 7.648 1.00 44.21 68 LEU A O 3
ATOM 4448 N N . THR A 1 69 ? -2.523 5.483 9.133 1.00 31.24 69 THR A N 3
ATOM 4449 C CA . THR A 1 69 ? -3.432 4.762 8.250 1.00 12.01 69 THR A CA 3
ATOM 4450 C C . THR A 1 69 ? -3.714 5.569 6.974 1.00 41.15 69 THR A C 3
ATOM 4451 O O . THR A 1 69 ? -3.506 5.083 5.862 1.00 31.44 69 THR A O 3
ATOM 4462 N N . ASP A 1 70 ? -4.141 6.818 7.135 1.00 53.42 70 ASP A N 3
ATOM 4463 C CA . ASP A 1 70 ? -4.421 7.682 5.990 1.00 14.33 70 ASP A CA 3
ATOM 4464 C C . ASP A 1 70 ? -3.132 8.011 5.250 1.00 11.42 70 ASP A C 3
ATOM 4465 O O . ASP A 1 70 ? -3.140 8.248 4.041 1.00 15.41 70 ASP A O 3
ATOM 4474 N N . VAL A 1 71 ? -2.020 8.002 5.980 1.00 4.22 71 VAL A N 3
ATOM 4475 C CA . VAL A 1 71 ? -0.715 8.235 5.382 1.00 21.42 71 VAL A CA 3
ATOM 4476 C C . VAL A 1 71 ? -0.368 7.110 4.407 1.00 55.04 71 VAL A C 3
ATOM 4477 O O . VAL A 1 71 ? -0.066 7.367 3.243 1.00 42.12 71 VAL A O 3
ATOM 4490 N N . ILE A 1 72 ? -0.456 5.859 4.871 1.00 25.12 72 ILE A N 3
ATOM 4491 C CA . ILE A 1 72 ? -0.106 4.714 4.031 1.00 13.42 72 ILE A CA 3
ATOM 4492 C C . ILE A 1 72 ? -1.120 4.541 2.902 1.00 41.30 72 ILE A C 3
ATOM 4493 O O . ILE A 1 72 ? -0.779 4.057 1.819 1.00 15.42 72 ILE A O 3
ATOM 4509 N N . GLU A 1 73 ? -2.368 4.948 3.156 1.00 13.43 73 GLU A N 3
ATOM 4510 C CA . GLU A 1 73 ? -3.388 4.966 2.110 1.00 61.12 73 GLU A CA 3
ATOM 4511 C C . GLU A 1 73 ? -2.984 5.931 0.999 1.00 75.31 73 GLU A C 3
ATOM 4512 O O . GLU A 1 73 ? -3.018 5.577 -0.177 1.00 23.44 73 GLU A O 3
ATOM 4524 N N . ASP A 1 74 ? -2.577 7.144 1.385 1.00 64.45 74 ASP A N 3
ATOM 4525 C CA . ASP A 1 74 ? -2.149 8.159 0.419 1.00 74.44 74 ASP A CA 3
ATOM 4526 C C . ASP A 1 74 ? -0.927 7.674 -0.357 1.00 1.32 74 ASP A C 3
ATOM 4527 O O . ASP A 1 74 ? -0.883 7.756 -1.589 1.00 24.25 74 ASP A O 3
ATOM 4536 N N . GLN A 1 75 ? 0.047 7.141 0.376 1.00 12.23 75 GLN A N 3
ATOM 4537 C CA . GLN A 1 75 ? 1.281 6.625 -0.216 1.00 44.03 75 GLN A CA 3
ATOM 4538 C C . GLN A 1 75 ? 0.982 5.572 -1.285 1.00 0.21 75 GLN A C 3
ATOM 4539 O O . GLN A 1 75 ? 1.432 5.679 -2.427 1.00 52.43 75 GLN A O 3
ATOM 4553 N N . SER A 1 76 ? 0.203 4.565 -0.909 1.00 0.11 76 SER A N 3
ATOM 4554 C CA . SER A 1 76 ? -0.116 3.463 -1.806 1.00 75.34 76 SER A CA 3
ATOM 4555 C C . SER A 1 76 ? -1.006 3.933 -2.965 1.00 24.44 76 SER A C 3
ATOM 4556 O O . SER A 1 76 ? -0.671 3.718 -4.138 1.00 62.34 76 SER A O 3
ATOM 4564 N N . ARG A 1 77 ? -2.121 4.605 -2.642 1.00 2.44 77 ARG A N 3
ATOM 4565 C CA . ARG A 1 77 ? -3.075 5.041 -3.668 1.00 1.02 77 ARG A CA 3
ATOM 4566 C C . ARG A 1 77 ? -2.371 5.878 -4.739 1.00 41.10 77 ARG A C 3
ATOM 4567 O O . ARG A 1 77 ? -2.544 5.633 -5.933 1.00 5.31 77 ARG A O 3
ATOM 4588 N N . SER A 1 78 ? -1.544 6.828 -4.299 1.00 53.23 78 SER A N 3
ATOM 4589 C CA . SER A 1 78 ? -0.907 7.780 -5.202 1.00 50.14 78 SER A CA 3
ATOM 4590 C C . SER A 1 78 ? -0.030 7.071 -6.232 1.00 62.12 78 SER A C 3
ATOM 4591 O O . SER A 1 78 ? -0.083 7.384 -7.422 1.00 51.42 78 SER A O 3
ATOM 4599 N N . ALA A 1 79 ? 0.766 6.108 -5.778 1.00 33.40 79 ALA A N 3
ATOM 4600 C CA . ALA A 1 79 ? 1.678 5.412 -6.672 1.00 11.21 79 ALA A CA 3
ATOM 4601 C C . ALA A 1 79 ? 0.915 4.474 -7.604 1.00 23.43 79 ALA A C 3
ATOM 4602 O O . ALA A 1 79 ? 1.012 4.592 -8.830 1.00 11.11 79 ALA A O 3
ATOM 4609 N N . LEU A 1 80 ? 0.066 3.625 -7.029 1.00 11.13 80 LEU A N 3
ATOM 4610 C CA . LEU A 1 80 ? -0.632 2.603 -7.812 1.00 61.11 80 LEU A CA 3
ATOM 4611 C C . LEU A 1 80 ? -1.552 3.244 -8.853 1.00 74.43 80 LEU A C 3
ATOM 4612 O O . LEU A 1 80 ? -1.791 2.675 -9.926 1.00 72.00 80 LEU A O 3
ATOM 4628 N N . VAL A 1 81 ? -2.055 4.435 -8.541 1.00 14.40 81 VAL A N 3
ATOM 4629 C CA . VAL A 1 81 ? -2.845 5.204 -9.497 1.00 23.31 81 VAL A CA 3
ATOM 4630 C C . VAL A 1 81 ? -1.921 6.000 -10.414 1.00 44.20 81 VAL A C 3
ATOM 4631 O O . VAL A 1 81 ? -2.266 6.283 -11.563 1.00 4.24 81 VAL A O 3
ATOM 4644 N N . GLY A 1 82 ? -0.731 6.342 -9.907 1.00 3.22 82 GLY A N 3
ATOM 4645 C CA . GLY A 1 82 ? 0.193 7.179 -10.653 1.00 24.34 82 GLY A CA 3
ATOM 4646 C C . GLY A 1 82 ? 0.704 6.474 -11.886 1.00 62.14 82 GLY A C 3
ATOM 4647 O O . GLY A 1 82 ? 0.996 7.102 -12.903 1.00 2.45 82 GLY A O 3
ATOM 4651 N N . SER A 1 83 ? 0.805 5.154 -11.792 1.00 52.45 83 SER A N 3
ATOM 4652 C CA . SER A 1 83 ? 1.198 4.329 -12.928 1.00 23.25 83 SER A CA 3
ATOM 4653 C C . SER A 1 83 ? -0.039 3.844 -13.685 1.00 75.40 83 SER A C 3
ATOM 4654 O O . SER A 1 83 ? 0.066 3.297 -14.786 1.00 65.14 83 SER A O 3
ATOM 4662 N N . GLY A 1 84 ? -1.211 4.063 -13.088 1.00 73.11 84 GLY A N 3
ATOM 4663 C CA . GLY A 1 84 ? -2.463 3.641 -13.693 1.00 10.45 84 GLY A CA 3
ATOM 4664 C C . GLY A 1 84 ? -2.585 2.133 -13.767 1.00 25.04 84 GLY A C 3
ATOM 4665 O O . GLY A 1 84 ? -3.020 1.584 -14.781 1.00 54.22 84 GLY A O 3
ATOM 4669 N N . LEU A 1 85 ? -2.208 1.459 -12.684 1.00 20.11 85 LEU A N 3
ATOM 4670 C CA . LEU A 1 85 ? -2.222 -0.000 -12.641 1.00 2.23 85 LEU A CA 3
ATOM 4671 C C . LEU A 1 85 ? -3.595 -0.519 -12.226 1.00 40.42 85 LEU A C 3
ATOM 4672 O O . LEU A 1 85 ? -4.058 -1.549 -12.722 1.00 12.24 85 LEU A O 3
ATOM 4688 N N . VAL A 1 86 ? -4.241 0.207 -11.314 1.00 74.41 86 VAL A N 3
ATOM 4689 C CA . VAL A 1 86 ? -5.561 -0.164 -10.804 1.00 33.11 86 VAL A CA 3
ATOM 4690 C C . VAL A 1 86 ? -6.440 1.076 -10.662 1.00 4.54 86 VAL A C 3
ATOM 4691 O O . VAL A 1 86 ? -5.933 2.201 -10.646 1.00 52.34 86 VAL A O 3
ATOM 4704 N N . ASP A 1 87 ? -7.755 0.868 -10.561 1.00 15.32 87 ASP A N 3
ATOM 4705 C CA . ASP A 1 87 ? -8.699 1.979 -10.441 1.00 42.44 87 ASP A CA 3
ATOM 4706 C C . ASP A 1 87 ? -8.759 2.466 -8.997 1.00 4.20 87 ASP A C 3
ATOM 4707 O O . ASP A 1 87 ? -8.877 3.669 -8.738 1.00 24.23 87 ASP A O 3
ATOM 4716 N N . ASP A 1 88 ? -8.676 1.522 -8.060 1.00 21.15 88 ASP A N 3
ATOM 4717 C CA . ASP A 1 88 ? -8.628 1.846 -6.635 1.00 5.11 88 ASP A CA 3
ATOM 4718 C C . ASP A 1 88 ? -7.972 0.714 -5.845 1.00 53.43 88 ASP A C 3
ATOM 4719 O O . ASP A 1 88 ? -7.751 -0.396 -6.363 1.00 41.03 88 ASP A O 3
ATOM 4728 N N . ILE A 1 89 ? -7.652 1.006 -4.589 1.00 73.41 89 ILE A N 3
ATOM 4729 C CA . ILE A 1 89 ? -6.999 0.047 -3.711 1.00 50.23 89 ILE A CA 3
ATOM 4730 C C . ILE A 1 89 ? -7.808 -0.151 -2.432 1.00 53.32 89 ILE A C 3
ATOM 4731 O O . ILE A 1 89 ? -8.299 0.811 -1.832 1.00 43.14 89 ILE A O 3
ATOM 4747 N N . ARG A 1 90 ? -7.965 -1.398 -2.023 1.00 1.11 90 ARG A N 3
ATOM 4748 C CA . ARG A 1 90 ? -8.549 -1.708 -0.733 1.00 15.14 90 ARG A CA 3
ATOM 4749 C C . ARG A 1 90 ? -7.464 -2.238 0.196 1.00 14.23 90 ARG A C 3
ATOM 4750 O O . ARG A 1 90 ? -6.991 -3.363 0.038 1.00 41.33 90 ARG A O 3
ATOM 4771 N N . ILE A 1 91 ? -7.063 -1.406 1.147 1.00 50.53 91 ILE A N 3
ATOM 4772 C CA . ILE A 1 91 ? -6.103 -1.799 2.166 1.00 14.22 91 ILE A CA 3
ATOM 4773 C C . ILE A 1 91 ? -6.855 -2.157 3.433 1.00 35.02 91 ILE A C 3
ATOM 4774 O O . ILE A 1 91 ? -7.585 -1.328 3.974 1.00 30.40 91 ILE A O 3
ATOM 4790 N N . ASN A 1 92 ? -6.703 -3.391 3.886 1.00 5.53 92 ASN A N 3
ATOM 4791 C CA . ASN A 1 92 ? -7.392 -3.838 5.089 1.00 41.30 92 ASN A CA 3
ATOM 4792 C C . ASN A 1 92 ? -6.384 -4.072 6.206 1.00 2.42 92 ASN A C 3
ATOM 4793 O O . ASN A 1 92 ? -5.363 -4.734 6.006 1.00 34.14 92 ASN A O 3
ATOM 4804 N N . TRP A 1 93 ? -6.661 -3.500 7.372 1.00 13.32 93 TRP A N 3
ATOM 4805 C CA . TRP A 1 93 ? -5.717 -3.524 8.483 1.00 65.40 93 TRP A CA 3
ATOM 4806 C C . TRP A 1 93 ? -6.109 -4.597 9.496 1.00 3.21 93 TRP A C 3
ATOM 4807 O O . TRP A 1 93 ? -7.060 -4.424 10.264 1.00 62.03 93 TRP A O 3
ATOM 4828 N N . VAL A 1 94 ? -5.357 -5.695 9.512 1.00 35.35 94 VAL A N 3
ATOM 4829 C CA . VAL A 1 94 ? -5.653 -6.818 10.396 1.00 62.43 94 VAL A CA 3
ATOM 4830 C C . VAL A 1 94 ? -4.785 -6.741 11.643 1.00 62.23 94 VAL A C 3
ATOM 4831 O O . VAL A 1 94 ? -3.558 -6.687 11.554 1.00 73.32 94 VAL A O 3
ATOM 4844 N N . TRP A 1 95 ? -5.424 -6.735 12.802 1.00 31.23 95 TRP A N 3
ATOM 4845 C CA . TRP A 1 95 ? -4.710 -6.666 14.076 1.00 23.12 95 TRP A CA 3
ATOM 4846 C C . TRP A 1 95 ? -5.328 -7.592 15.126 1.00 52.33 95 TRP A C 3
ATOM 4847 O O . TRP A 1 95 ? -4.753 -7.785 16.198 1.00 65.21 95 TRP A O 3
ATOM 4868 N N . ASN A 1 96 ? -6.473 -8.198 14.797 1.00 4.34 96 ASN A N 3
ATOM 4869 C CA . ASN A 1 96 ? -7.226 -9.035 15.749 1.00 52.13 96 ASN A CA 3
ATOM 4870 C C . ASN A 1 96 ? -8.557 -9.496 15.138 1.00 14.51 96 ASN A C 3
ATOM 4871 O O . ASN A 1 96 ? -8.846 -10.694 15.123 1.00 31.53 96 ASN A O 3
ATOM 4882 N N . PRO A 1 97 ? -9.395 -8.562 14.615 1.00 25.42 97 PRO A N 3
ATOM 4883 C CA . PRO A 1 97 ? -10.695 -8.928 14.034 1.00 14.54 97 PRO A CA 3
ATOM 4884 C C . PRO A 1 97 ? -10.540 -9.678 12.707 1.00 2.23 97 PRO A C 3
ATOM 4885 O O . PRO A 1 97 ? -9.605 -9.413 11.948 1.00 3.22 97 PRO A O 3
ATOM 4896 N N . PRO A 1 98 ? -11.443 -10.638 12.423 1.00 45.10 98 PRO A N 3
ATOM 4897 C CA . PRO A 1 98 ? -11.436 -11.383 11.157 1.00 44.33 98 PRO A CA 3
ATOM 4898 C C . PRO A 1 98 ? -11.698 -10.465 9.960 1.00 42.44 98 PRO A C 3
ATOM 4899 O O . PRO A 1 98 ? -12.516 -9.544 10.047 1.00 53.31 98 PRO A O 3
ATOM 4910 N N . TRP A 1 99 ? -11.006 -10.739 8.851 1.00 51.34 99 TRP A N 3
ATOM 4911 C CA . TRP A 1 99 ? -11.070 -9.909 7.646 1.00 42.24 99 TRP A CA 3
ATOM 4912 C C . TRP A 1 99 ? -12.514 -9.557 7.270 1.00 40.33 99 TRP A C 3
ATOM 4913 O O . TRP A 1 99 ? -13.287 -10.417 6.830 1.00 55.53 99 TRP A O 3
ATOM 4934 N N . GLY A 1 100 ? -12.866 -8.291 7.455 1.00 52.11 100 GLY A N 3
ATOM 4935 C CA . GLY A 1 100 ? -14.194 -7.809 7.131 1.00 32.24 100 GLY A CA 3
ATOM 4936 C C . GLY A 1 100 ? -14.290 -6.295 7.216 1.00 4.13 100 GLY A C 3
ATOM 4937 O O . GLY A 1 100 ? -14.080 -5.602 6.217 1.00 52.12 100 GLY A O 3
ATOM 4941 N N . PRO A 1 101 ? -14.587 -5.744 8.410 1.00 32.15 101 PRO A N 3
ATOM 4942 C CA . PRO A 1 101 ? -14.751 -4.291 8.604 1.00 43.24 101 PRO A CA 3
ATOM 4943 C C . PRO A 1 101 ? -13.467 -3.514 8.300 1.00 75.34 101 PRO A C 3
ATOM 4944 O O . PRO A 1 101 ? -13.506 -2.370 7.841 1.00 50.11 101 PRO A O 3
ATOM 4955 N N . ASP A 1 102 ? -12.330 -4.160 8.533 1.00 61.34 102 ASP A N 3
ATOM 4956 C CA . ASP A 1 102 ? -11.020 -3.534 8.337 1.00 63.41 102 ASP A CA 3
ATOM 4957 C C . ASP A 1 102 ? -10.779 -3.207 6.863 1.00 61.45 102 ASP A C 3
ATOM 4958 O O . ASP A 1 102 ? -9.832 -2.506 6.524 1.00 13.41 102 ASP A O 3
ATOM 4967 N N . LYS A 1 103 ? -11.649 -3.721 5.995 1.00 4.24 103 LYS A N 3
ATOM 4968 C CA . LYS A 1 103 ? -11.547 -3.484 4.557 1.00 3.00 103 LYS A CA 3
ATOM 4969 C C . LYS A 1 103 ? -12.179 -2.146 4.159 1.00 4.12 103 LYS A C 3
ATOM 4970 O O . LYS A 1 103 ? -12.134 -1.758 2.987 1.00 71.12 103 LYS A O 3
ATOM 4989 N N . ILE A 1 104 ? -12.777 -1.445 5.127 1.00 2.03 104 ILE A N 3
ATOM 4990 C CA . ILE A 1 104 ? -13.395 -0.145 4.861 1.00 45.12 104 ILE A CA 3
ATOM 4991 C C . ILE A 1 104 ? -12.330 0.948 4.724 1.00 15.14 104 ILE A C 3
ATOM 4992 O O . ILE A 1 104 ? -11.821 1.471 5.718 1.00 24.11 104 ILE A O 3
ATOM 5008 N N . THR A 1 105 ? -11.996 1.271 3.478 1.00 41.13 105 THR A N 3
ATOM 5009 C CA . THR A 1 105 ? -10.988 2.278 3.162 1.00 21.32 105 THR A CA 3
ATOM 5010 C C . THR A 1 105 ? -11.514 3.708 3.350 1.00 12.12 105 THR A C 3
ATOM 5011 O O . THR A 1 105 ? -12.669 3.917 3.755 1.00 32.33 105 THR A O 3
ATOM 5022 N N . GLU A 1 106 ? -10.654 4.683 3.040 1.00 32.23 106 GLU A N 3
ATOM 5023 C CA . GLU A 1 106 ? -10.960 6.106 3.203 1.00 44.24 106 GLU A CA 3
ATOM 5024 C C . GLU A 1 106 ? -12.291 6.503 2.553 1.00 53.51 106 GLU A C 3
ATOM 5025 O O . GLU A 1 106 ? -12.871 7.523 2.913 1.00 65.34 106 GLU A O 3
ATOM 5037 N N . ASP A 1 107 ? -12.772 5.706 1.601 1.00 25.03 107 ASP A N 3
ATOM 5038 C CA . ASP A 1 107 ? -14.022 6.008 0.900 1.00 15.05 107 ASP A CA 3
ATOM 5039 C C . ASP A 1 107 ? -15.168 6.163 1.900 1.00 61.34 107 ASP A C 3
ATOM 5040 O O . ASP A 1 107 ? -15.884 7.169 1.890 1.00 12.34 107 ASP A O 3
ATOM 5049 N N . GLY A 1 108 ? -15.332 5.162 2.762 1.00 45.30 108 GLY A N 3
ATOM 5050 C CA . GLY A 1 108 ? -16.355 5.215 3.796 1.00 4.04 108 GLY A CA 3
ATOM 5051 C C . GLY A 1 108 ? -15.906 6.025 4.998 1.00 73.24 108 GLY A C 3
ATOM 5052 O O . GLY A 1 108 ? -16.665 6.825 5.542 1.00 50.24 108 GLY A O 3
ATOM 5056 N N . ARG A 1 109 ? -14.651 5.813 5.392 1.00 4.42 109 ARG A N 3
ATOM 5057 C CA . ARG A 1 109 ? -14.052 6.477 6.556 1.00 15.53 109 ARG A CA 3
ATOM 5058 C C . ARG A 1 109 ? -14.190 7.999 6.477 1.00 64.12 109 ARG A C 3
ATOM 5059 O O . ARG A 1 109 ? -14.505 8.657 7.468 1.00 65.31 109 ARG A O 3
ATOM 5080 N N . GLU A 1 110 ? -13.959 8.542 5.286 1.00 54.02 110 GLU A N 3
ATOM 5081 C CA . GLU A 1 110 ? -13.947 9.989 5.080 1.00 23.31 110 GLU A CA 3
ATOM 5082 C C . GLU A 1 110 ? -15.349 10.579 5.214 1.00 62.21 110 GLU A C 3
ATOM 5083 O O . GLU A 1 110 ? -15.515 11.758 5.535 1.00 12.32 110 GLU A O 3
ATOM 5095 N N . GLN A 1 111 ? -16.357 9.749 4.980 1.00 63.30 111 GLN A N 3
ATOM 5096 C CA . GLN A 1 111 ? -17.732 10.220 4.877 1.00 63.11 111 GLN A CA 3
ATOM 5097 C C . GLN A 1 111 ? -18.634 9.482 5.862 1.00 24.43 111 GLN A C 3
ATOM 5098 O O . GLN A 1 111 ? -19.187 8.427 5.540 1.00 53.52 111 GLN A O 3
ATOM 5112 N N . LEU A 1 112 ? -18.769 10.029 7.067 1.00 3.24 112 LEU A N 3
ATOM 5113 C CA . LEU A 1 112 ? -19.614 9.427 8.093 1.00 40.22 112 LEU A CA 3
ATOM 5114 C C . LEU A 1 112 ? -20.130 10.492 9.052 1.00 52.23 112 LEU A C 3
ATOM 5115 O O . LEU A 1 112 ? -19.505 11.542 9.236 1.00 3.34 112 LEU A O 3
ATOM 5131 N N . ARG A 1 113 ? -21.260 10.197 9.672 1.00 4.31 113 ARG A N 3
ATOM 5132 C CA . ARG A 1 113 ? -21.914 11.113 10.606 1.00 33.24 113 ARG A CA 3
ATOM 5133 C C . ARG A 1 113 ? -21.081 11.289 11.875 1.00 75.30 113 ARG A C 3
ATOM 5134 O O . ARG A 1 113 ? -21.094 12.352 12.499 1.00 30.12 113 ARG A O 3
ATOM 5155 N N . ALA A 1 114 ? -20.339 10.246 12.237 1.00 64.54 114 ALA A N 3
ATOM 5156 C CA . ALA A 1 114 ? -19.553 10.237 13.472 1.00 14.52 114 ALA A CA 3
ATOM 5157 C C . ALA A 1 114 ? -18.475 11.323 13.474 1.00 11.31 114 ALA A C 3
ATOM 5158 O O . ALA A 1 114 ? -17.897 11.624 14.515 1.00 11.04 114 ALA A O 3
ATOM 5165 N N . LEU A 1 115 ? -18.213 11.905 12.308 1.00 14.40 115 LEU A N 3
ATOM 5166 C CA . LEU A 1 115 ? -17.203 12.957 12.175 1.00 23.04 115 LEU A CA 3
ATOM 5167 C C . LEU A 1 115 ? -17.832 14.321 12.487 1.00 13.43 115 LEU A C 3
ATOM 5168 O O . LEU A 1 115 ? -17.159 15.237 12.966 1.00 30.55 115 LEU A O 3
ATOM 5184 N N . GLY A 1 116 ? -19.144 14.419 12.280 1.00 31.30 116 GLY A N 3
ATOM 5185 C CA . GLY A 1 116 ? -19.839 15.698 12.366 1.00 53.32 116 GLY A CA 3
ATOM 5186 C C . GLY A 1 116 ? -20.065 16.190 13.791 1.00 52.32 116 GLY A C 3
ATOM 5187 O O . GLY A 1 116 ? -20.950 17.011 14.031 1.00 72.42 116 GLY A O 3
ATOM 5191 N N . PHE A 1 117 ? -19.270 15.700 14.737 1.00 64.23 117 PHE A N 3
ATOM 5192 C CA . PHE A 1 117 ? -19.361 16.153 16.125 1.00 51.22 117 PHE A CA 3
ATOM 5193 C C . PHE A 1 117 ? -18.367 17.290 16.369 1.00 61.30 117 PHE A C 3
ATOM 5194 O O . PHE A 1 117 ? -18.372 17.925 17.427 1.00 63.33 117 PHE A O 3
ATOM 5211 N N . THR A 1 118 ? -17.519 17.533 15.375 1.00 54.33 118 THR A N 3
ATOM 5212 C CA . THR A 1 118 ? -16.459 18.525 15.481 1.00 30.11 118 THR A CA 3
ATOM 5213 C C . THR A 1 118 ? -16.988 19.942 15.239 1.00 0.22 118 THR A C 3
ATOM 5214 O O . THR A 1 118 ? -17.343 20.310 14.114 1.00 14.11 118 THR A O 3
ATOM 5225 N N . VAL A 1 119 ? -17.056 20.723 16.310 1.00 24.32 119 VAL A N 3
ATOM 5226 C CA . VAL A 1 119 ? -17.438 22.127 16.227 1.00 33.32 119 VAL A CA 3
ATOM 5227 C C . VAL A 1 119 ? -16.219 23.013 16.507 1.00 54.24 119 VAL A C 3
ATOM 5228 O O . VAL A 1 119 ? -15.903 23.881 15.670 1.00 54.14 119 VAL A O 3
ATOM 5242 N N . GLY A 1 1 ? 14.428 -1.803 2.922 1.00 12.41 1 GLY A N 4
ATOM 5243 C CA . GLY A 1 1 ? 13.984 -3.177 2.592 1.00 3.03 1 GLY A CA 4
ATOM 5244 C C . GLY A 1 1 ? 15.131 -4.026 2.078 1.00 20.22 1 GLY A C 4
ATOM 5245 O O . GLY A 1 1 ? 15.666 -3.742 1.007 1.00 4.34 1 GLY A O 4
ATOM 5251 N N . PRO A 1 2 ? 15.550 -5.066 2.830 1.00 74.14 2 PRO A N 4
ATOM 5252 C CA . PRO A 1 2 ? 16.678 -5.923 2.438 1.00 72.13 2 PRO A CA 4
ATOM 5253 C C . PRO A 1 2 ? 16.415 -6.635 1.112 1.00 44.12 2 PRO A C 4
ATOM 5254 O O . PRO A 1 2 ? 17.115 -6.411 0.122 1.00 4.11 2 PRO A O 4
ATOM 5265 N N . GLY A 1 3 ? 15.387 -7.478 1.101 1.00 10.15 3 GLY A N 4
ATOM 5266 C CA . GLY A 1 3 ? 14.998 -8.197 -0.103 1.00 72.15 3 GLY A CA 4
ATOM 5267 C C . GLY A 1 3 ? 13.560 -7.911 -0.484 1.00 32.02 3 GLY A C 4
ATOM 5268 O O . GLY A 1 3 ? 12.954 -8.641 -1.272 1.00 64.44 3 GLY A O 4
ATOM 5272 N N . SER A 1 4 ? 13.013 -6.844 0.089 1.00 31.13 4 SER A N 4
ATOM 5273 C CA . SER A 1 4 ? 11.641 -6.434 -0.179 1.00 53.35 4 SER A CA 4
ATOM 5274 C C . SER A 1 4 ? 11.496 -5.968 -1.633 1.00 75.11 4 SER A C 4
ATOM 5275 O O . SER A 1 4 ? 11.624 -4.780 -1.928 1.00 30.32 4 SER A O 4
ATOM 5283 N N . MET A 1 5 ? 11.294 -6.922 -2.540 1.00 51.02 5 MET A N 4
ATOM 5284 C CA . MET A 1 5 ? 11.107 -6.620 -3.956 1.00 52.32 5 MET A CA 4
ATOM 5285 C C . MET A 1 5 ? 10.353 -7.767 -4.628 1.00 0.54 5 MET A C 4
ATOM 5286 O O . MET A 1 5 ? 10.565 -8.080 -5.802 1.00 64.10 5 MET A O 4
ATOM 5300 N N . SER A 1 6 ? 9.446 -8.368 -3.870 1.00 40.45 6 SER A N 4
ATOM 5301 C CA . SER A 1 6 ? 8.669 -9.515 -4.331 1.00 43.53 6 SER A CA 4
ATOM 5302 C C . SER A 1 6 ? 7.428 -9.055 -5.102 1.00 34.21 6 SER A C 4
ATOM 5303 O O . SER A 1 6 ? 6.627 -9.872 -5.573 1.00 24.20 6 SER A O 4
ATOM 5311 N N . GLU A 1 7 ? 7.301 -7.739 -5.235 1.00 23.52 7 GLU A N 4
ATOM 5312 C CA . GLU A 1 7 ? 6.115 -7.110 -5.801 1.00 2.23 7 GLU A CA 4
ATOM 5313 C C . GLU A 1 7 ? 5.920 -7.545 -7.254 1.00 62.34 7 GLU A C 4
ATOM 5314 O O . GLU A 1 7 ? 6.627 -7.089 -8.154 1.00 72.25 7 GLU A O 4
ATOM 5326 N N . THR A 1 8 ? 4.973 -8.445 -7.468 1.00 63.41 8 THR A N 4
ATOM 5327 C CA . THR A 1 8 ? 4.702 -8.981 -8.792 1.00 72.14 8 THR A CA 4
ATOM 5328 C C . THR A 1 8 ? 3.631 -8.152 -9.506 1.00 5.23 8 THR A C 4
ATOM 5329 O O . THR A 1 8 ? 2.434 -8.353 -9.291 1.00 21.33 8 THR A O 4
ATOM 5340 N N . SER A 1 9 ? 4.072 -7.200 -10.320 1.00 45.33 9 SER A N 4
ATOM 5341 C CA . SER A 1 9 ? 3.168 -6.359 -11.096 1.00 24.13 9 SER A CA 4
ATOM 5342 C C . SER A 1 9 ? 3.935 -5.693 -12.236 1.00 42.22 9 SER A C 4
ATOM 5343 O O . SER A 1 9 ? 5.086 -5.298 -12.055 1.00 75.34 9 SER A O 4
ATOM 5351 N N . ALA A 1 10 ? 3.301 -5.603 -13.408 1.00 74.12 10 ALA A N 4
ATOM 5352 C CA . ALA A 1 10 ? 3.883 -4.931 -14.575 1.00 30.43 10 ALA A CA 4
ATOM 5353 C C . ALA A 1 10 ? 5.146 -5.651 -15.084 1.00 30.00 10 ALA A C 4
ATOM 5354 O O . ALA A 1 10 ? 5.742 -6.462 -14.371 1.00 23.31 10 ALA A O 4
ATOM 5361 N N . PRO A 1 11 ? 5.551 -5.394 -16.345 1.00 52.13 11 PRO A N 4
ATOM 5362 C CA . PRO A 1 11 ? 6.801 -5.937 -16.893 1.00 44.21 11 PRO A CA 4
ATOM 5363 C C . PRO A 1 11 ? 8.037 -5.313 -16.232 1.00 22.33 11 PRO A C 4
ATOM 5364 O O . PRO A 1 11 ? 7.931 -4.316 -15.520 1.00 50.31 11 PRO A O 4
ATOM 5375 N N . ALA A 1 12 ? 9.203 -5.901 -16.499 1.00 13.12 12 ALA A N 4
ATOM 5376 C CA . ALA A 1 12 ? 10.459 -5.544 -15.827 1.00 41.51 12 ALA A CA 4
ATOM 5377 C C . ALA A 1 12 ? 10.678 -4.032 -15.708 1.00 61.44 12 ALA A C 4
ATOM 5378 O O . ALA A 1 12 ? 10.838 -3.507 -14.602 1.00 20.43 12 ALA A O 4
ATOM 5385 N N . GLU A 1 13 ? 10.680 -3.337 -16.841 1.00 34.43 13 GLU A N 4
ATOM 5386 C CA . GLU A 1 13 ? 11.026 -1.917 -16.867 1.00 52.23 13 GLU A CA 4
ATOM 5387 C C . GLU A 1 13 ? 10.013 -1.091 -16.071 1.00 63.02 13 GLU A C 4
ATOM 5388 O O . GLU A 1 13 ? 10.387 -0.266 -15.230 1.00 24.54 13 GLU A O 4
ATOM 5400 N N . GLU A 1 14 ? 8.730 -1.326 -16.332 1.00 24.23 14 GLU A N 4
ATOM 5401 C CA . GLU A 1 14 ? 7.657 -0.593 -15.659 1.00 5.03 14 GLU A CA 4
ATOM 5402 C C . GLU A 1 14 ? 7.670 -0.872 -14.156 1.00 54.51 14 GLU A C 4
ATOM 5403 O O . GLU A 1 14 ? 7.492 0.039 -13.347 1.00 5.41 14 GLU A O 4
ATOM 5415 N N . LEU A 1 15 ? 7.909 -2.129 -13.793 1.00 5.14 15 LEU A N 4
ATOM 5416 C CA . LEU A 1 15 ? 7.950 -2.535 -12.391 1.00 34.15 15 LEU A CA 4
ATOM 5417 C C . LEU A 1 15 ? 9.087 -1.817 -11.669 1.00 72.31 15 LEU A C 4
ATOM 5418 O O . LEU A 1 15 ? 8.896 -1.285 -10.581 1.00 2.21 15 LEU A O 4
ATOM 5434 N N . LEU A 1 16 ? 10.264 -1.798 -12.290 1.00 21.14 16 LEU A N 4
ATOM 5435 C CA . LEU A 1 16 ? 11.446 -1.182 -11.691 1.00 30.24 16 LEU A CA 4
ATOM 5436 C C . LEU A 1 16 ? 11.169 0.273 -11.302 1.00 3.45 16 LEU A C 4
ATOM 5437 O O . LEU A 1 16 ? 11.335 0.661 -10.138 1.00 34.53 16 LEU A O 4
ATOM 5453 N N . ALA A 1 17 ? 10.725 1.063 -12.277 1.00 22.03 17 ALA A N 4
ATOM 5454 C CA . ALA A 1 17 ? 10.450 2.482 -12.062 1.00 54.44 17 ALA A CA 4
ATOM 5455 C C . ALA A 1 17 ? 9.325 2.682 -11.044 1.00 54.22 17 ALA A C 4
ATOM 5456 O O . ALA A 1 17 ? 9.475 3.434 -10.073 1.00 41.52 17 ALA A O 4
ATOM 5463 N N . ASP A 1 18 ? 8.209 1.986 -11.265 1.00 2.03 18 ASP A N 4
ATOM 5464 C CA . ASP A 1 18 ? 7.031 2.123 -10.407 1.00 72.31 18 ASP A CA 4
ATOM 5465 C C . ASP A 1 18 ? 7.359 1.765 -8.963 1.00 3.31 18 ASP A C 4
ATOM 5466 O O . ASP A 1 18 ? 7.054 2.527 -8.044 1.00 74.13 18 ASP A O 4
ATOM 5475 N N . VAL A 1 19 ? 8.019 0.626 -8.765 1.00 74.12 19 VAL A N 4
ATOM 5476 C CA . VAL A 1 19 ? 8.368 0.179 -7.422 1.00 51.41 19 VAL A CA 4
ATOM 5477 C C . VAL A 1 19 ? 9.402 1.119 -6.814 1.00 45.01 19 VAL A C 4
ATOM 5478 O O . VAL A 1 19 ? 9.386 1.362 -5.612 1.00 73.24 19 VAL A O 4
ATOM 5491 N N . GLU A 1 20 ? 10.289 1.661 -7.650 1.00 42.43 20 GLU A N 4
ATOM 5492 C CA . GLU A 1 20 ? 11.288 2.618 -7.184 1.00 32.13 20 GLU A CA 4
ATOM 5493 C C . GLU A 1 20 ? 10.601 3.830 -6.556 1.00 42.34 20 GLU A C 4
ATOM 5494 O O . GLU A 1 20 ? 10.946 4.247 -5.447 1.00 15.11 20 GLU A O 4
ATOM 5506 N N . GLU A 1 21 ? 9.616 4.383 -7.264 1.00 42.22 21 GLU A N 4
ATOM 5507 C CA . GLU A 1 21 ? 8.859 5.525 -6.755 1.00 42.41 21 GLU A CA 4
ATOM 5508 C C . GLU A 1 21 ? 8.000 5.118 -5.558 1.00 73.53 21 GLU A C 4
ATOM 5509 O O . GLU A 1 21 ? 7.974 5.806 -4.539 1.00 53.43 21 GLU A O 4
ATOM 5521 N N . ALA A 1 22 ? 7.310 3.988 -5.684 1.00 13.30 22 ALA A N 4
ATOM 5522 C CA . ALA A 1 22 ? 6.453 3.480 -4.612 1.00 11.31 22 ALA A CA 4
ATOM 5523 C C . ALA A 1 22 ? 7.255 3.285 -3.327 1.00 3.30 22 ALA A C 4
ATOM 5524 O O . ALA A 1 22 ? 6.782 3.586 -2.232 1.00 23.11 22 ALA A O 4
ATOM 5531 N N . MET A 1 23 ? 8.488 2.807 -3.485 1.00 5.31 23 MET A N 4
ATOM 5532 C CA . MET A 1 23 ? 9.394 2.567 -2.360 1.00 34.05 23 MET A CA 4
ATOM 5533 C C . MET A 1 23 ? 9.726 3.861 -1.621 1.00 1.33 23 MET A C 4
ATOM 5534 O O . MET A 1 23 ? 10.322 3.825 -0.555 1.00 2.30 23 MET A O 4
ATOM 5548 N N . ARG A 1 24 ? 9.393 5.001 -2.217 1.00 42.14 24 ARG A N 4
ATOM 5549 C CA . ARG A 1 24 ? 9.617 6.294 -1.576 1.00 62.11 24 ARG A CA 4
ATOM 5550 C C . ARG A 1 24 ? 8.442 6.659 -0.659 1.00 11.14 24 ARG A C 4
ATOM 5551 O O . ARG A 1 24 ? 8.596 7.450 0.275 1.00 60.13 24 ARG A O 4
ATOM 5572 N N . ASP A 1 25 ? 7.272 6.081 -0.927 1.00 50.04 25 ASP A N 4
ATOM 5573 C CA . ASP A 1 25 ? 6.047 6.446 -0.205 1.00 2.32 25 ASP A CA 4
ATOM 5574 C C . ASP A 1 25 ? 5.572 5.336 0.733 1.00 43.24 25 ASP A C 4
ATOM 5575 O O . ASP A 1 25 ? 4.928 5.610 1.742 1.00 23.31 25 ASP A O 4
ATOM 5584 N N . VAL A 1 26 ? 5.893 4.087 0.415 1.00 55.44 26 VAL A N 4
ATOM 5585 C CA . VAL A 1 26 ? 5.436 2.956 1.227 1.00 44.43 26 VAL A CA 4
ATOM 5586 C C . VAL A 1 26 ? 6.503 2.537 2.236 1.00 2.14 26 VAL A C 4
ATOM 5587 O O . VAL A 1 26 ? 6.479 1.421 2.768 1.00 45.34 26 VAL A O 4
ATOM 5600 N N . VAL A 1 27 ? 7.414 3.455 2.528 1.00 2.31 27 VAL A N 4
ATOM 5601 C CA . VAL A 1 27 ? 8.530 3.181 3.422 1.00 32.10 27 VAL A CA 4
ATOM 5602 C C . VAL A 1 27 ? 8.707 4.318 4.423 1.00 50.15 27 VAL A C 4
ATOM 5603 O O . VAL A 1 27 ? 8.199 5.424 4.222 1.00 71.32 27 VAL A O 4
ATOM 5616 N N . ASP A 1 28 ? 9.412 4.020 5.500 1.00 31.10 28 ASP A N 4
ATOM 5617 C CA . ASP A 1 28 ? 9.946 5.028 6.399 1.00 5.52 28 ASP A CA 4
ATOM 5618 C C . ASP A 1 28 ? 11.409 5.257 6.033 1.00 44.21 28 ASP A C 4
ATOM 5619 O O . ASP A 1 28 ? 12.284 4.506 6.467 1.00 24.32 28 ASP A O 4
ATOM 5628 N N . PRO A 1 29 ? 11.698 6.255 5.175 1.00 50.32 29 PRO A N 4
ATOM 5629 C CA . PRO A 1 29 ? 13.064 6.536 4.738 1.00 34.13 29 PRO A CA 4
ATOM 5630 C C . PRO A 1 29 ? 13.807 7.395 5.754 1.00 63.10 29 PRO A C 4
ATOM 5631 O O . PRO A 1 29 ? 15.024 7.584 5.664 1.00 72.23 29 PRO A O 4
ATOM 5642 N N . GLU A 1 30 ? 13.054 7.899 6.725 1.00 24.32 30 GLU A N 4
ATOM 5643 C CA . GLU A 1 30 ? 13.586 8.778 7.751 1.00 23.12 30 GLU A CA 4
ATOM 5644 C C . GLU A 1 30 ? 14.533 8.011 8.672 1.00 31.22 30 GLU A C 4
ATOM 5645 O O . GLU A 1 30 ? 15.586 8.520 9.058 1.00 31.22 30 GLU A O 4
ATOM 5657 N N . LEU A 1 31 ? 14.144 6.787 9.032 1.00 13.21 31 LEU A N 4
ATOM 5658 C CA . LEU A 1 31 ? 15.012 5.897 9.812 1.00 42.32 31 LEU A CA 4
ATOM 5659 C C . LEU A 1 31 ? 15.394 4.665 8.985 1.00 3.34 31 LEU A C 4
ATOM 5660 O O . LEU A 1 31 ? 16.362 3.968 9.304 1.00 24.33 31 LEU A O 4
ATOM 5676 N N . GLY A 1 32 ? 14.628 4.396 7.926 1.00 53.33 32 GLY A N 4
ATOM 5677 C CA . GLY A 1 32 ? 14.986 3.342 6.981 1.00 74.24 32 GLY A CA 4
ATOM 5678 C C . GLY A 1 32 ? 14.320 2.005 7.276 1.00 1.51 32 GLY A C 4
ATOM 5679 O O . GLY A 1 32 ? 14.970 0.955 7.208 1.00 43.22 32 GLY A O 4
ATOM 5683 N N . ILE A 1 33 ? 13.023 2.031 7.591 1.00 30.33 33 ILE A N 4
ATOM 5684 C CA . ILE A 1 33 ? 12.251 0.803 7.827 1.00 35.15 33 ILE A CA 4
ATOM 5685 C C . ILE A 1 33 ? 11.083 0.757 6.850 1.00 55.00 33 ILE A C 4
ATOM 5686 O O . ILE A 1 33 ? 10.481 1.785 6.568 1.00 33.21 33 ILE A O 4
ATOM 5702 N N . ASN A 1 34 ? 10.756 -0.419 6.330 1.00 5.21 34 ASN A N 4
ATOM 5703 C CA . ASN A 1 34 ? 9.660 -0.540 5.370 1.00 30.12 34 ASN A CA 4
ATOM 5704 C C . ASN A 1 34 ? 8.467 -1.224 6.032 1.00 52.23 34 ASN A C 4
ATOM 5705 O O . ASN A 1 34 ? 8.636 -2.138 6.833 1.00 12.13 34 ASN A O 4
ATOM 5716 N N . VAL A 1 35 ? 7.263 -0.766 5.702 1.00 4.44 35 VAL A N 4
ATOM 5717 C CA . VAL A 1 35 ? 6.043 -1.303 6.305 1.00 72.45 35 VAL A CA 4
ATOM 5718 C C . VAL A 1 35 ? 5.912 -2.804 6.021 1.00 33.35 35 VAL A C 4
ATOM 5719 O O . VAL A 1 35 ? 5.357 -3.564 6.823 1.00 13.34 35 VAL A O 4
ATOM 5732 N N . VAL A 1 36 ? 6.464 -3.227 4.885 1.00 21.21 36 VAL A N 4
ATOM 5733 C CA . VAL A 1 36 ? 6.427 -4.627 4.477 1.00 60.32 36 VAL A CA 4
ATOM 5734 C C . VAL A 1 36 ? 7.126 -5.511 5.520 1.00 0.31 36 VAL A C 4
ATOM 5735 O O . VAL A 1 36 ? 6.822 -6.700 5.633 1.00 72.24 36 VAL A O 4
ATOM 5748 N N . ASP A 1 37 ? 8.048 -4.914 6.289 1.00 14.14 37 ASP A N 4
ATOM 5749 C CA . ASP A 1 37 ? 8.759 -5.627 7.361 1.00 42.51 37 ASP A CA 4
ATOM 5750 C C . ASP A 1 37 ? 7.780 -6.246 8.359 1.00 3.31 37 ASP A C 4
ATOM 5751 O O . ASP A 1 37 ? 8.085 -7.264 8.982 1.00 51.12 37 ASP A O 4
ATOM 5760 N N . LEU A 1 38 ? 6.602 -5.628 8.517 1.00 70.03 38 LEU A N 4
ATOM 5761 C CA . LEU A 1 38 ? 5.584 -6.147 9.439 1.00 23.12 38 LEU A CA 4
ATOM 5762 C C . LEU A 1 38 ? 5.073 -7.510 8.962 1.00 64.21 38 LEU A C 4
ATOM 5763 O O . LEU A 1 38 ? 4.402 -8.234 9.701 1.00 25.42 38 LEU A O 4
ATOM 5779 N N . GLY A 1 39 ? 5.385 -7.825 7.708 1.00 61.12 39 GLY A N 4
ATOM 5780 C CA . GLY A 1 39 ? 5.088 -9.122 7.118 1.00 73.12 39 GLY A CA 4
ATOM 5781 C C . GLY A 1 39 ? 3.613 -9.481 7.125 1.00 5.10 39 GLY A C 4
ATOM 5782 O O . GLY A 1 39 ? 3.259 -10.660 7.051 1.00 24.01 39 GLY A O 4
ATOM 5786 N N . LEU A 1 40 ? 2.748 -8.473 7.217 1.00 2.12 40 LEU A N 4
ATOM 5787 C CA . LEU A 1 40 ? 1.317 -8.672 6.987 1.00 12.45 40 LEU A CA 4
ATOM 5788 C C . LEU A 1 40 ? 0.973 -8.258 5.562 1.00 43.21 40 LEU A C 4
ATOM 5789 O O . LEU A 1 40 ? 0.070 -8.813 4.938 1.00 21.44 40 LEU A O 4
ATOM 5805 N N . VAL A 1 41 ? 1.741 -7.295 5.049 1.00 53.22 41 VAL A N 4
ATOM 5806 C CA . VAL A 1 41 ? 1.519 -6.730 3.717 1.00 50.24 41 VAL A CA 4
ATOM 5807 C C . VAL A 1 41 ? 1.611 -7.811 2.636 1.00 50.34 41 VAL A C 4
ATOM 5808 O O . VAL A 1 41 ? 1.200 -7.604 1.498 1.00 13.42 41 VAL A O 4
ATOM 5821 N N . TYR A 1 42 ? 2.130 -8.981 3.013 1.00 3.10 42 TYR A N 4
ATOM 5822 C CA . TYR A 1 42 ? 2.214 -10.120 2.103 1.00 51.02 42 TYR A CA 4
ATOM 5823 C C . TYR A 1 42 ? 0.816 -10.499 1.614 1.00 12.12 42 TYR A C 4
ATOM 5824 O O . TYR A 1 42 ? 0.656 -11.108 0.552 1.00 33.04 42 TYR A O 4
ATOM 5842 N N . GLY A 1 43 ? -0.191 -10.124 2.397 1.00 12.02 43 GLY A N 4
ATOM 5843 C CA . GLY A 1 43 ? -1.570 -10.351 2.019 1.00 43.30 43 GLY A CA 4
ATOM 5844 C C . GLY A 1 43 ? -2.057 -9.341 0.997 1.00 41.31 43 GLY A C 4
ATOM 5845 O O . GLY A 1 43 ? -3.096 -8.710 1.179 1.00 53.34 43 GLY A O 4
ATOM 5849 N N . LEU A 1 44 ? -1.284 -9.169 -0.072 1.00 0.43 44 LEU A N 4
ATOM 5850 C CA . LEU A 1 44 ? -1.673 -8.305 -1.174 1.00 30.45 44 LEU A CA 4
ATOM 5851 C C . LEU A 1 44 ? -2.018 -9.152 -2.395 1.00 54.44 44 LEU A C 4
ATOM 5852 O O . LEU A 1 44 ? -1.329 -10.130 -2.699 1.00 31.44 44 LEU A O 4
ATOM 5868 N N . ASP A 1 45 ? -3.100 -8.789 -3.064 1.00 20.23 45 ASP A N 4
ATOM 5869 C CA . ASP A 1 45 ? -3.565 -9.499 -4.244 1.00 3.11 45 ASP A CA 4
ATOM 5870 C C . ASP A 1 45 ? -4.434 -8.577 -5.091 1.00 65.41 45 ASP A C 4
ATOM 5871 O O . ASP A 1 45 ? -5.503 -8.139 -4.660 1.00 53.44 45 ASP A O 4
ATOM 5880 N N . VAL A 1 46 ? -3.954 -8.246 -6.279 1.00 42.01 46 VAL A N 4
ATOM 5881 C CA . VAL A 1 46 ? -4.707 -7.407 -7.198 1.00 53.40 46 VAL A CA 4
ATOM 5882 C C . VAL A 1 46 ? -5.575 -8.279 -8.100 1.00 2.43 46 VAL A C 4
ATOM 5883 O O . VAL A 1 46 ? -5.081 -9.212 -8.740 1.00 52.54 46 VAL A O 4
ATOM 5896 N N . GLN A 1 47 ? -6.871 -7.998 -8.127 1.00 31.51 47 GLN A N 4
ATOM 5897 C CA . GLN A 1 47 ? -7.807 -8.775 -8.929 1.00 5.05 47 GLN A CA 4
ATOM 5898 C C . GLN A 1 47 ? -8.589 -7.861 -9.862 1.00 42.14 47 GLN A C 4
ATOM 5899 O O . GLN A 1 47 ? -8.768 -6.668 -9.585 1.00 73.41 47 GLN A O 4
ATOM 5913 N N . ASP A 1 48 ? -9.033 -8.425 -10.974 1.00 23.11 48 ASP A N 4
ATOM 5914 C CA . ASP A 1 48 ? -9.815 -7.692 -11.958 1.00 53.20 48 ASP A CA 4
ATOM 5915 C C . ASP A 1 48 ? -11.274 -7.623 -11.531 1.00 32.32 48 ASP A C 4
ATOM 5916 O O . ASP A 1 48 ? -11.767 -8.500 -10.812 1.00 14.24 48 ASP A O 4
ATOM 5925 N N . GLY A 1 49 ? -11.948 -6.571 -11.963 1.00 10.44 49 GLY A N 4
ATOM 5926 C CA . GLY A 1 49 ? -13.350 -6.390 -11.665 1.00 12.51 49 GLY A CA 4
ATOM 5927 C C . GLY A 1 49 ? -13.942 -5.274 -12.494 1.00 73.44 49 GLY A C 4
ATOM 5928 O O . GLY A 1 49 ? -13.208 -4.421 -13.002 1.00 54.12 49 GLY A O 4
ATOM 5932 N N . ASP A 1 50 ? -15.259 -5.263 -12.638 1.00 62.51 50 ASP A N 4
ATOM 5933 C CA . ASP A 1 50 ? -15.933 -4.239 -13.436 1.00 22.04 50 ASP A CA 4
ATOM 5934 C C . ASP A 1 50 ? -15.955 -2.904 -12.702 1.00 14.25 50 ASP A C 4
ATOM 5935 O O . ASP A 1 50 ? -16.106 -1.850 -13.320 1.00 2.12 50 ASP A O 4
ATOM 5944 N N . GLU A 1 51 ? -15.795 -2.952 -11.383 1.00 1.14 51 GLU A N 4
ATOM 5945 C CA . GLU A 1 51 ? -15.616 -1.734 -10.597 1.00 51.01 51 GLU A CA 4
ATOM 5946 C C . GLU A 1 51 ? -14.234 -1.153 -10.889 1.00 33.11 51 GLU A C 4
ATOM 5947 O O . GLU A 1 51 ? -13.977 0.034 -10.670 1.00 24.23 51 GLU A O 4
ATOM 5959 N N . GLY A 1 52 ? -13.360 -2.016 -11.402 1.00 72.24 52 GLY A N 4
ATOM 5960 C CA . GLY A 1 52 ? -11.998 -1.642 -11.729 1.00 44.04 52 GLY A CA 4
ATOM 5961 C C . GLY A 1 52 ? -11.018 -2.698 -11.269 1.00 12.22 52 GLY A C 4
ATOM 5962 O O . GLY A 1 52 ? -11.369 -3.548 -10.448 1.00 44.45 52 GLY A O 4
ATOM 5966 N N . THR A 1 53 ? -9.805 -2.673 -11.807 1.00 73.23 53 THR A N 4
ATOM 5967 C CA . THR A 1 53 ? -8.755 -3.561 -11.336 1.00 32.12 53 THR A CA 4
ATOM 5968 C C . THR A 1 53 ? -8.318 -3.101 -9.949 1.00 4.32 53 THR A C 4
ATOM 5969 O O . THR A 1 53 ? -7.671 -2.060 -9.804 1.00 25.55 53 THR A O 4
ATOM 5980 N N . VAL A 1 54 ? -8.703 -3.862 -8.936 1.00 13.33 54 VAL A N 4
ATOM 5981 C CA . VAL A 1 54 ? -8.534 -3.436 -7.550 1.00 54.14 54 VAL A CA 4
ATOM 5982 C C . VAL A 1 54 ? -7.418 -4.214 -6.859 1.00 44.31 54 VAL A C 4
ATOM 5983 O O . VAL A 1 54 ? -7.368 -5.445 -6.920 1.00 45.00 54 VAL A O 4
ATOM 5996 N N . ALA A 1 55 ? -6.514 -3.483 -6.218 1.00 53.52 55 ALA A N 4
ATOM 5997 C CA . ALA A 1 55 ? -5.414 -4.091 -5.476 1.00 25.44 55 ALA A CA 4
ATOM 5998 C C . ALA A 1 55 ? -5.800 -4.289 -4.010 1.00 33.24 55 ALA A C 4
ATOM 5999 O O . ALA A 1 55 ? -5.848 -3.326 -3.243 1.00 0.11 55 ALA A O 4
ATOM 6006 N N . LEU A 1 56 ? -6.095 -5.529 -3.634 1.00 31.21 56 LEU A N 4
ATOM 6007 C CA . LEU A 1 56 ? -6.431 -5.856 -2.249 1.00 65.40 56 LEU A CA 4
ATOM 6008 C C . LEU A 1 56 ? -5.146 -5.925 -1.429 1.00 23.32 56 LEU A C 4
ATOM 6009 O O . LEU A 1 56 ? -4.202 -6.596 -1.830 1.00 55.14 56 LEU A O 4
ATOM 6025 N N . ILE A 1 57 ? -5.091 -5.221 -0.303 1.00 10.13 57 ILE A N 4
ATOM 6026 C CA . ILE A 1 57 ? -3.892 -5.220 0.539 1.00 64.44 57 ILE A CA 4
ATOM 6027 C C . ILE A 1 57 ? -4.272 -5.236 2.020 1.00 31.05 57 ILE A C 4
ATOM 6028 O O . ILE A 1 57 ? -4.913 -4.306 2.519 1.00 50.43 57 ILE A O 4
ATOM 6044 N N . ASP A 1 58 ? -3.892 -6.305 2.710 1.00 43.01 58 ASP A N 4
ATOM 6045 C CA . ASP A 1 58 ? -4.089 -6.408 4.155 1.00 54.12 58 ASP A CA 4
ATOM 6046 C C . ASP A 1 58 ? -2.909 -5.764 4.884 1.00 25.35 58 ASP A C 4
ATOM 6047 O O . ASP A 1 58 ? -1.755 -6.144 4.672 1.00 32.12 58 ASP A O 4
ATOM 6056 N N . MET A 1 59 ? -3.195 -4.776 5.735 1.00 72.34 59 MET A N 4
ATOM 6057 C CA . MET A 1 59 ? -2.149 -3.995 6.397 1.00 31.31 59 MET A CA 4
ATOM 6058 C C . MET A 1 59 ? -2.448 -3.793 7.880 1.00 41.14 59 MET A C 4
ATOM 6059 O O . MET A 1 59 ? -3.541 -4.100 8.363 1.00 72.22 59 MET A O 4
ATOM 6073 N N . THR A 1 60 ? -1.456 -3.266 8.588 1.00 63.30 60 THR A N 4
ATOM 6074 C CA . THR A 1 60 ? -1.574 -2.956 10.001 1.00 1.35 60 THR A CA 4
ATOM 6075 C C . THR A 1 60 ? -0.469 -1.980 10.400 1.00 52.10 60 THR A C 4
ATOM 6076 O O . THR A 1 60 ? 0.605 -1.972 9.792 1.00 65.44 60 THR A O 4
ATOM 6087 N N . LEU A 1 61 ? -0.740 -1.144 11.392 1.00 61.41 61 LEU A N 4
ATOM 6088 C CA . LEU A 1 61 ? 0.272 -0.243 11.933 1.00 51.21 61 LEU A CA 4
ATOM 6089 C C . LEU A 1 61 ? 0.887 -0.885 13.175 1.00 50.14 61 LEU A C 4
ATOM 6090 O O . LEU A 1 61 ? 0.204 -1.615 13.890 1.00 52.43 61 LEU A O 4
ATOM 6106 N N . THR A 1 62 ? 2.164 -0.607 13.429 1.00 2.24 62 THR A N 4
ATOM 6107 C CA . THR A 1 62 ? 2.917 -1.273 14.500 1.00 43.41 62 THR A CA 4
ATOM 6108 C C . THR A 1 62 ? 2.147 -1.300 15.833 1.00 32.42 62 THR A C 4
ATOM 6109 O O . THR A 1 62 ? 2.018 -2.354 16.462 1.00 4.21 62 THR A O 4
ATOM 6120 N N . SER A 1 63 ? 1.613 -0.152 16.244 1.00 21.24 63 SER A N 4
ATOM 6121 C CA . SER A 1 63 ? 0.894 -0.045 17.513 1.00 24.43 63 SER A CA 4
ATOM 6122 C C . SER A 1 63 ? -0.584 -0.414 17.331 1.00 73.20 63 SER A C 4
ATOM 6123 O O . SER A 1 63 ? -1.316 -0.591 18.306 1.00 10.13 63 SER A O 4
ATOM 6131 N N . ALA A 1 64 ? -1.007 -0.510 16.068 1.00 61.23 64 ALA A N 4
ATOM 6132 C CA . ALA A 1 64 ? -2.405 -0.784 15.703 1.00 51.25 64 ALA A CA 4
ATOM 6133 C C . ALA A 1 64 ? -3.360 0.285 16.245 1.00 73.03 64 ALA A C 4
ATOM 6134 O O . ALA A 1 64 ? -4.577 0.151 16.143 1.00 32.45 64 ALA A O 4
ATOM 6141 N N . ALA A 1 65 ? -2.795 1.358 16.793 1.00 33.11 65 ALA A N 4
ATOM 6142 C CA . ALA A 1 65 ? -3.578 2.480 17.308 1.00 74.14 65 ALA A CA 4
ATOM 6143 C C . ALA A 1 65 ? -3.205 3.763 16.573 1.00 34.13 65 ALA A C 4
ATOM 6144 O O . ALA A 1 65 ? -3.700 4.846 16.888 1.00 73.22 65 ALA A O 4
ATOM 6151 N N . CYS A 1 66 ? -2.332 3.621 15.583 1.00 31.32 66 CYS A N 4
ATOM 6152 C CA . CYS A 1 66 ? -1.806 4.758 14.840 1.00 72.43 66 CYS A CA 4
ATOM 6153 C C . CYS A 1 66 ? -2.799 5.207 13.766 1.00 74.52 66 CYS A C 4
ATOM 6154 O O . CYS A 1 66 ? -3.223 4.399 12.933 1.00 3.01 66 CYS A O 4
ATOM 6162 N N . PRO A 1 67 ? -3.165 6.503 13.749 1.00 32.12 67 PRO A N 4
ATOM 6163 C CA . PRO A 1 67 ? -4.121 7.053 12.776 1.00 11.42 67 PRO A CA 4
ATOM 6164 C C . PRO A 1 67 ? -3.485 7.280 11.397 1.00 61.34 67 PRO A C 4
ATOM 6165 O O . PRO A 1 67 ? -3.890 8.171 10.649 1.00 65.03 67 PRO A O 4
ATOM 6176 N N . LEU A 1 68 ? -2.521 6.430 11.051 1.00 74.02 68 LEU A N 4
ATOM 6177 C CA . LEU A 1 68 ? -1.775 6.565 9.802 1.00 65.52 68 LEU A CA 4
ATOM 6178 C C . LEU A 1 68 ? -2.545 5.942 8.641 1.00 20.31 68 LEU A C 4
ATOM 6179 O O . LEU A 1 68 ? -2.032 5.847 7.525 1.00 61.45 68 LEU A O 4
ATOM 6195 N N . THR A 1 69 ? -3.778 5.523 8.917 1.00 63.44 69 THR A N 4
ATOM 6196 C CA . THR A 1 69 ? -4.626 4.895 7.912 1.00 63.21 69 THR A CA 4
ATOM 6197 C C . THR A 1 69 ? -4.809 5.815 6.700 1.00 2.20 69 THR A C 4
ATOM 6198 O O . THR A 1 69 ? -4.711 5.375 5.554 1.00 73.02 69 THR A O 4
ATOM 6209 N N . ASP A 1 70 ? -5.029 7.102 6.964 1.00 13.52 70 ASP A N 4
ATOM 6210 C CA . ASP A 1 70 ? -5.185 8.094 5.900 1.00 41.11 70 ASP A CA 4
ATOM 6211 C C . ASP A 1 70 ? -3.903 8.188 5.076 1.00 31.11 70 ASP A C 4
ATOM 6212 O O . ASP A 1 70 ? -3.934 8.259 3.846 1.00 30.02 70 ASP A O 4
ATOM 6221 N N . VAL A 1 71 ? -2.776 8.156 5.777 1.00 11.31 71 VAL A N 4
ATOM 6222 C CA . VAL A 1 71 ? -1.464 8.277 5.149 1.00 70.11 71 VAL A CA 4
ATOM 6223 C C . VAL A 1 71 ? -1.193 7.091 4.220 1.00 60.41 71 VAL A C 4
ATOM 6224 O O . VAL A 1 71 ? -0.759 7.270 3.080 1.00 23.25 71 VAL A O 4
ATOM 6237 N N . ILE A 1 72 ? -1.465 5.876 4.700 1.00 25.31 72 ILE A N 4
ATOM 6238 C CA . ILE A 1 72 ? -1.216 4.677 3.907 1.00 43.42 72 ILE A CA 4
ATOM 6239 C C . ILE A 1 72 ? -2.180 4.590 2.726 1.00 51.43 72 ILE A C 4
ATOM 6240 O O . ILE A 1 72 ? -1.788 4.175 1.635 1.00 44.03 72 ILE A O 4
ATOM 6256 N N . GLU A 1 73 ? -3.436 4.991 2.941 1.00 74.22 73 GLU A N 4
ATOM 6257 C CA . GLU A 1 73 ? -4.416 5.052 1.849 1.00 32.53 73 GLU A CA 4
ATOM 6258 C C . GLU A 1 73 ? -3.934 5.987 0.744 1.00 71.41 73 GLU A C 4
ATOM 6259 O O . GLU A 1 73 ? -3.930 5.623 -0.436 1.00 2.41 73 GLU A O 4
ATOM 6271 N N . ASP A 1 74 ? -3.518 7.189 1.131 1.00 74.43 74 ASP A N 4
ATOM 6272 C CA . ASP A 1 74 ? -3.052 8.178 0.164 1.00 41.32 74 ASP A CA 4
ATOM 6273 C C . ASP A 1 74 ? -1.819 7.678 -0.583 1.00 72.11 74 ASP A C 4
ATOM 6274 O O . ASP A 1 74 ? -1.795 7.670 -1.809 1.00 61.15 74 ASP A O 4
ATOM 6283 N N . GLN A 1 75 ? -0.817 7.229 0.164 1.00 14.30 75 GLN A N 4
ATOM 6284 C CA . GLN A 1 75 ? 0.458 6.808 -0.420 1.00 31.45 75 GLN A CA 4
ATOM 6285 C C . GLN A 1 75 ? 0.288 5.604 -1.349 1.00 2.15 75 GLN A C 4
ATOM 6286 O O . GLN A 1 75 ? 0.927 5.532 -2.402 1.00 32.11 75 GLN A O 4
ATOM 6300 N N . SER A 1 76 ? -0.579 4.668 -0.972 1.00 61.44 76 SER A N 4
ATOM 6301 C CA . SER A 1 76 ? -0.843 3.502 -1.808 1.00 21.44 76 SER A CA 4
ATOM 6302 C C . SER A 1 76 ? -1.549 3.932 -3.092 1.00 25.23 76 SER A C 4
ATOM 6303 O O . SER A 1 76 ? -1.073 3.661 -4.201 1.00 51.14 76 SER A O 4
ATOM 6311 N N . ARG A 1 77 ? -2.672 4.634 -2.934 1.00 71.41 77 ARG A N 4
ATOM 6312 C CA . ARG A 1 77 ? -3.432 5.135 -4.075 1.00 13.12 77 ARG A CA 4
ATOM 6313 C C . ARG A 1 77 ? -2.545 5.976 -4.996 1.00 33.12 77 ARG A C 4
ATOM 6314 O O . ARG A 1 77 ? -2.615 5.851 -6.221 1.00 11.11 77 ARG A O 4
ATOM 6335 N N . SER A 1 78 ? -1.698 6.809 -4.398 1.00 44.00 78 SER A N 4
ATOM 6336 C CA . SER A 1 78 ? -0.835 7.714 -5.152 1.00 33.54 78 SER A CA 4
ATOM 6337 C C . SER A 1 78 ? 0.016 6.963 -6.178 1.00 32.21 78 SER A C 4
ATOM 6338 O O . SER A 1 78 ? 0.006 7.301 -7.365 1.00 44.54 78 SER A O 4
ATOM 6346 N N . ALA A 1 79 ? 0.742 5.941 -5.732 1.00 53.32 79 ALA A N 4
ATOM 6347 C CA . ALA A 1 79 ? 1.625 5.206 -6.633 1.00 34.01 79 ALA A CA 4
ATOM 6348 C C . ALA A 1 79 ? 0.829 4.288 -7.561 1.00 74.03 79 ALA A C 4
ATOM 6349 O O . ALA A 1 79 ? 0.928 4.398 -8.788 1.00 11.23 79 ALA A O 4
ATOM 6356 N N . LEU A 1 80 ? -0.047 3.469 -6.972 1.00 71.21 80 LEU A N 4
ATOM 6357 C CA . LEU A 1 80 ? -0.770 2.436 -7.727 1.00 32.42 80 LEU A CA 4
ATOM 6358 C C . LEU A 1 80 ? -1.592 3.044 -8.862 1.00 15.24 80 LEU A C 4
ATOM 6359 O O . LEU A 1 80 ? -1.689 2.474 -9.956 1.00 33.34 80 LEU A O 4
ATOM 6375 N N . VAL A 1 81 ? -2.178 4.203 -8.597 1.00 33.42 81 VAL A N 4
ATOM 6376 C CA . VAL A 1 81 ? -2.918 4.944 -9.607 1.00 10.53 81 VAL A CA 4
ATOM 6377 C C . VAL A 1 81 ? -1.957 5.763 -10.471 1.00 3.53 81 VAL A C 4
ATOM 6378 O O . VAL A 1 81 ? -2.238 6.029 -11.640 1.00 63.32 81 VAL A O 4
ATOM 6391 N N . GLY A 1 82 ? -0.811 6.137 -9.892 1.00 0.01 82 GLY A N 4
ATOM 6392 C CA . GLY A 1 82 ? 0.113 7.043 -10.559 1.00 11.13 82 GLY A CA 4
ATOM 6393 C C . GLY A 1 82 ? 0.600 6.500 -11.888 1.00 22.14 82 GLY A C 4
ATOM 6394 O O . GLY A 1 82 ? 0.608 7.211 -12.895 1.00 34.22 82 GLY A O 4
ATOM 6398 N N . SER A 1 83 ? 1.014 5.238 -11.896 1.00 51.14 83 SER A N 4
ATOM 6399 C CA . SER A 1 83 ? 1.432 4.579 -13.130 1.00 44.10 83 SER A CA 4
ATOM 6400 C C . SER A 1 83 ? 0.229 3.949 -13.835 1.00 23.34 83 SER A C 4
ATOM 6401 O O . SER A 1 83 ? 0.345 3.434 -14.947 1.00 34.03 83 SER A O 4
ATOM 6409 N N . GLY A 1 84 ? -0.929 4.010 -13.178 1.00 44.53 84 GLY A N 4
ATOM 6410 C CA . GLY A 1 84 ? -2.151 3.472 -13.749 1.00 2.12 84 GLY A CA 4
ATOM 6411 C C . GLY A 1 84 ? -2.150 1.958 -13.819 1.00 64.03 84 GLY A C 4
ATOM 6412 O O . GLY A 1 84 ? -2.754 1.373 -14.717 1.00 61.44 84 GLY A O 4
ATOM 6416 N N . LEU A 1 85 ? -1.476 1.319 -12.867 1.00 73.25 85 LEU A N 4
ATOM 6417 C CA . LEU A 1 85 ? -1.401 -0.141 -12.836 1.00 1.34 85 LEU A CA 4
ATOM 6418 C C . LEU A 1 85 ? -2.743 -0.731 -12.421 1.00 41.41 85 LEU A C 4
ATOM 6419 O O . LEU A 1 85 ? -3.170 -1.764 -12.939 1.00 43.40 85 LEU A O 4
ATOM 6435 N N . VAL A 1 86 ? -3.405 -0.065 -11.480 1.00 4.30 86 VAL A N 4
ATOM 6436 C CA . VAL A 1 86 ? -4.713 -0.497 -10.998 1.00 40.41 86 VAL A CA 4
ATOM 6437 C C . VAL A 1 86 ? -5.702 0.664 -11.057 1.00 53.12 86 VAL A C 4
ATOM 6438 O O . VAL A 1 86 ? -5.302 1.832 -11.104 1.00 25.13 86 VAL A O 4
ATOM 6451 N N . ASP A 1 87 ? -6.987 0.339 -11.060 1.00 4.10 87 ASP A N 4
ATOM 6452 C CA . ASP A 1 87 ? -8.042 1.351 -11.091 1.00 51.35 87 ASP A CA 4
ATOM 6453 C C . ASP A 1 87 ? -8.347 1.847 -9.683 1.00 44.04 87 ASP A C 4
ATOM 6454 O O . ASP A 1 87 ? -8.726 3.007 -9.494 1.00 24.54 87 ASP A O 4
ATOM 6463 N N . ASP A 1 88 ? -8.176 0.965 -8.698 1.00 53.31 88 ASP A N 4
ATOM 6464 C CA . ASP A 1 88 ? -8.509 1.290 -7.309 1.00 75.13 88 ASP A CA 4
ATOM 6465 C C . ASP A 1 88 ? -7.744 0.367 -6.353 1.00 33.15 88 ASP A C 4
ATOM 6466 O O . ASP A 1 88 ? -7.192 -0.658 -6.776 1.00 43.14 88 ASP A O 4
ATOM 6475 N N . ILE A 1 89 ? -7.712 0.721 -5.069 1.00 54.32 89 ILE A N 4
ATOM 6476 C CA . ILE A 1 89 ? -7.026 -0.088 -4.060 1.00 13.53 89 ILE A CA 4
ATOM 6477 C C . ILE A 1 89 ? -7.971 -0.371 -2.896 1.00 51.40 89 ILE A C 4
ATOM 6478 O O . ILE A 1 89 ? -8.797 0.468 -2.532 1.00 74.34 89 ILE A O 4
ATOM 6494 N N . ARG A 1 90 ? -7.859 -1.555 -2.320 1.00 74.13 90 ARG A N 4
ATOM 6495 C CA . ARG A 1 90 ? -8.730 -1.955 -1.228 1.00 1.12 90 ARG A CA 4
ATOM 6496 C C . ARG A 1 90 ? -7.879 -2.429 -0.056 1.00 63.05 90 ARG A C 4
ATOM 6497 O O . ARG A 1 90 ? -7.310 -3.521 -0.093 1.00 62.13 90 ARG A O 4
ATOM 6518 N N . ILE A 1 91 ? -7.798 -1.607 0.980 1.00 73.20 91 ILE A N 4
ATOM 6519 C CA . ILE A 1 91 ? -6.963 -1.902 2.140 1.00 40.42 91 ILE A CA 4
ATOM 6520 C C . ILE A 1 91 ? -7.807 -2.450 3.289 1.00 42.33 91 ILE A C 4
ATOM 6521 O O . ILE A 1 91 ? -8.950 -2.039 3.477 1.00 20.45 91 ILE A O 4
ATOM 6537 N N . ASN A 1 92 ? -7.234 -3.391 4.031 1.00 64.20 92 ASN A N 4
ATOM 6538 C CA . ASN A 1 92 ? -7.867 -3.957 5.224 1.00 23.21 92 ASN A CA 4
ATOM 6539 C C . ASN A 1 92 ? -6.995 -3.631 6.430 1.00 44.04 92 ASN A C 4
ATOM 6540 O O . ASN A 1 92 ? -5.827 -4.019 6.470 1.00 65.43 92 ASN A O 4
ATOM 6551 N N . TRP A 1 93 ? -7.545 -2.921 7.402 1.00 62.25 93 TRP A N 4
ATOM 6552 C CA . TRP A 1 93 ? -6.769 -2.504 8.564 1.00 40.21 93 TRP A CA 4
ATOM 6553 C C . TRP A 1 93 ? -7.013 -3.463 9.716 1.00 23.32 93 TRP A C 4
ATOM 6554 O O . TRP A 1 93 ? -8.076 -3.449 10.336 1.00 54.32 93 TRP A O 4
ATOM 6575 N N . VAL A 1 94 ? -6.027 -4.301 10.002 1.00 53.02 94 VAL A N 4
ATOM 6576 C CA . VAL A 1 94 ? -6.173 -5.297 11.050 1.00 25.33 94 VAL A CA 4
ATOM 6577 C C . VAL A 1 94 ? -5.690 -4.734 12.378 1.00 64.43 94 VAL A C 4
ATOM 6578 O O . VAL A 1 94 ? -4.548 -4.282 12.495 1.00 21.10 94 VAL A O 4
ATOM 6591 N N . TRP A 1 95 ? -6.569 -4.759 13.369 1.00 23.53 95 TRP A N 4
ATOM 6592 C CA . TRP A 1 95 ? -6.232 -4.336 14.724 1.00 35.04 95 TRP A CA 4
ATOM 6593 C C . TRP A 1 95 ? -6.427 -5.502 15.687 1.00 14.25 95 TRP A C 4
ATOM 6594 O O . TRP A 1 95 ? -5.809 -5.559 16.752 1.00 12.44 95 TRP A O 4
ATOM 6615 N N . ASN A 1 96 ? -7.287 -6.434 15.279 1.00 44.15 96 ASN A N 4
ATOM 6616 C CA . ASN A 1 96 ? -7.704 -7.557 16.123 1.00 60.44 96 ASN A CA 4
ATOM 6617 C C . ASN A 1 96 ? -8.777 -8.395 15.409 1.00 44.22 96 ASN A C 4
ATOM 6618 O O . ASN A 1 96 ? -8.658 -9.618 15.341 1.00 11.31 96 ASN A O 4
ATOM 6629 N N . PRO A 1 97 ? -9.848 -7.755 14.868 1.00 1.11 97 PRO A N 4
ATOM 6630 C CA . PRO A 1 97 ? -10.904 -8.483 14.148 1.00 24.23 97 PRO A CA 4
ATOM 6631 C C . PRO A 1 97 ? -10.394 -9.079 12.831 1.00 21.22 97 PRO A C 4
ATOM 6632 O O . PRO A 1 97 ? -9.531 -8.491 12.173 1.00 14.42 97 PRO A O 4
ATOM 6643 N N . PRO A 1 98 ? -10.904 -10.265 12.443 1.00 73.54 98 PRO A N 4
ATOM 6644 C CA . PRO A 1 98 ? -10.534 -10.922 11.178 1.00 21.40 98 PRO A CA 4
ATOM 6645 C C . PRO A 1 98 ? -10.955 -10.109 9.951 1.00 13.35 98 PRO A C 4
ATOM 6646 O O . PRO A 1 98 ? -11.735 -9.157 10.059 1.00 55.43 98 PRO A O 4
ATOM 6657 N N . TRP A 1 99 ? -10.454 -10.511 8.787 1.00 10.21 99 TRP A N 4
ATOM 6658 C CA . TRP A 1 99 ? -10.705 -9.791 7.541 1.00 11.21 99 TRP A CA 4
ATOM 6659 C C . TRP A 1 99 ? -12.163 -9.930 7.106 1.00 44.14 99 TRP A C 4
ATOM 6660 O O . TRP A 1 99 ? -12.897 -10.789 7.608 1.00 14.44 99 TRP A O 4
ATOM 6681 N N . GLY A 1 100 ? -12.573 -9.085 6.167 1.00 21.42 100 GLY A N 4
ATOM 6682 C CA . GLY A 1 100 ? -13.930 -9.124 5.661 1.00 2.22 100 GLY A CA 4
ATOM 6683 C C . GLY A 1 100 ? -14.378 -7.769 5.141 1.00 41.03 100 GLY A C 4
ATOM 6684 O O . GLY A 1 100 ? -13.651 -7.137 4.371 1.00 3.14 100 GLY A O 4
ATOM 6688 N N . PRO A 1 101 ? -15.558 -7.275 5.574 1.00 42.41 101 PRO A N 4
ATOM 6689 C CA . PRO A 1 101 ? -16.107 -5.989 5.106 1.00 44.00 101 PRO A CA 4
ATOM 6690 C C . PRO A 1 101 ? -15.227 -4.800 5.497 1.00 31.31 101 PRO A C 4
ATOM 6691 O O . PRO A 1 101 ? -15.435 -3.680 5.030 1.00 22.11 101 PRO A O 4
ATOM 6702 N N . ASP A 1 102 ? -14.234 -5.059 6.349 1.00 62.22 102 ASP A N 4
ATOM 6703 C CA . ASP A 1 102 ? -13.305 -4.021 6.793 1.00 43.41 102 ASP A CA 4
ATOM 6704 C C . ASP A 1 102 ? -12.494 -3.481 5.617 1.00 2.24 102 ASP A C 4
ATOM 6705 O O . ASP A 1 102 ? -11.902 -2.406 5.698 1.00 23.41 102 ASP A O 4
ATOM 6714 N N . LYS A 1 103 ? -12.509 -4.214 4.501 1.00 23.14 103 LYS A N 4
ATOM 6715 C CA . LYS A 1 103 ? -11.771 -3.806 3.312 1.00 43.41 103 LYS A CA 4
ATOM 6716 C C . LYS A 1 103 ? -12.491 -2.674 2.585 1.00 14.40 103 LYS A C 4
ATOM 6717 O O . LYS A 1 103 ? -11.940 -2.073 1.664 1.00 64.40 103 LYS A O 4
ATOM 6736 N N . ILE A 1 104 ? -13.723 -2.381 2.998 1.00 41.30 104 ILE A N 4
ATOM 6737 C CA . ILE A 1 104 ? -14.448 -1.242 2.450 1.00 12.25 104 ILE A CA 4
ATOM 6738 C C . ILE A 1 104 ? -13.790 0.050 2.933 1.00 60.24 104 ILE A C 4
ATOM 6739 O O . ILE A 1 104 ? -14.037 0.504 4.053 1.00 31.52 104 ILE A O 4
ATOM 6755 N N . THR A 1 105 ? -12.927 0.610 2.093 1.00 1.55 105 THR A N 4
ATOM 6756 C CA . THR A 1 105 ? -12.143 1.785 2.448 1.00 11.45 105 THR A CA 4
ATOM 6757 C C . THR A 1 105 ? -13.034 2.991 2.741 1.00 21.12 105 THR A C 4
ATOM 6758 O O . THR A 1 105 ? -14.175 3.070 2.267 1.00 14.11 105 THR A O 4
ATOM 6769 N N . GLU A 1 106 ? -12.499 3.931 3.521 1.00 33.42 106 GLU A N 4
ATOM 6770 C CA . GLU A 1 106 ? -13.229 5.136 3.906 1.00 41.21 106 GLU A CA 4
ATOM 6771 C C . GLU A 1 106 ? -13.692 5.893 2.662 1.00 54.44 106 GLU A C 4
ATOM 6772 O O . GLU A 1 106 ? -14.766 6.502 2.651 1.00 52.15 106 GLU A O 4
ATOM 6784 N N . ASP A 1 107 ? -12.883 5.819 1.610 1.00 3.22 107 ASP A N 4
ATOM 6785 C CA . ASP A 1 107 ? -13.219 6.431 0.329 1.00 21.11 107 ASP A CA 4
ATOM 6786 C C . ASP A 1 107 ? -14.558 5.898 -0.180 1.00 40.45 107 ASP A C 4
ATOM 6787 O O . ASP A 1 107 ? -15.425 6.666 -0.602 1.00 4.42 107 ASP A O 4
ATOM 6796 N N . GLY A 1 108 ? -14.725 4.581 -0.100 1.00 14.14 108 GLY A N 4
ATOM 6797 C CA . GLY A 1 108 ? -15.968 3.952 -0.513 1.00 41.41 108 GLY A CA 4
ATOM 6798 C C . GLY A 1 108 ? -17.149 4.440 0.303 1.00 71.10 108 GLY A C 4
ATOM 6799 O O . GLY A 1 108 ? -18.231 4.684 -0.234 1.00 12.15 108 GLY A O 4
ATOM 6803 N N . ARG A 1 109 ? -16.929 4.598 1.608 1.00 0.21 109 ARG A N 4
ATOM 6804 C CA . ARG A 1 109 ? -17.955 5.113 2.513 1.00 21.33 109 ARG A CA 4
ATOM 6805 C C . ARG A 1 109 ? -18.425 6.492 2.047 1.00 55.50 109 ARG A C 4
ATOM 6806 O O . ARG A 1 109 ? -19.623 6.789 2.047 1.00 2.13 109 ARG A O 4
ATOM 6827 N N . GLU A 1 110 ? -17.469 7.314 1.626 1.00 3.05 110 GLU A N 4
ATOM 6828 C CA . GLU A 1 110 ? -17.742 8.685 1.196 1.00 20.43 110 GLU A CA 4
ATOM 6829 C C . GLU A 1 110 ? -18.556 8.725 -0.090 1.00 45.33 110 GLU A C 4
ATOM 6830 O O . GLU A 1 110 ? -19.248 9.704 -0.363 1.00 44.15 110 GLU A O 4
ATOM 6842 N N . GLN A 1 111 ? -18.489 7.660 -0.868 1.00 2.02 111 GLN A N 4
ATOM 6843 C CA . GLN A 1 111 ? -19.175 7.615 -2.150 1.00 41.45 111 GLN A CA 4
ATOM 6844 C C . GLN A 1 111 ? -20.363 6.657 -2.097 1.00 74.12 111 GLN A C 4
ATOM 6845 O O . GLN A 1 111 ? -21.024 6.407 -3.109 1.00 65.43 111 GLN A O 4
ATOM 6859 N N . LEU A 1 112 ? -20.629 6.140 -0.900 1.00 71.10 112 LEU A N 4
ATOM 6860 C CA . LEU A 1 112 ? -21.751 5.235 -0.667 1.00 14.43 112 LEU A CA 4
ATOM 6861 C C . LEU A 1 112 ? -23.024 6.038 -0.444 1.00 13.12 112 LEU A C 4
ATOM 6862 O O . LEU A 1 112 ? -23.918 6.053 -1.281 1.00 33.11 112 LEU A O 4
ATOM 6878 N N . ARG A 1 113 ? -23.081 6.722 0.695 1.00 72.02 113 ARG A N 4
ATOM 6879 C CA . ARG A 1 113 ? -24.186 7.627 1.019 1.00 52.22 113 ARG A CA 4
ATOM 6880 C C . ARG A 1 113 ? -24.373 8.631 -0.112 1.00 71.45 113 ARG A C 4
ATOM 6881 O O . ARG A 1 113 ? -25.479 9.103 -0.380 1.00 74.15 113 ARG A O 4
ATOM 6902 N N . ALA A 1 114 ? -23.268 8.925 -0.784 1.00 34.35 114 ALA A N 4
ATOM 6903 C CA . ALA A 1 114 ? -23.240 9.918 -1.860 1.00 34.43 114 ALA A CA 4
ATOM 6904 C C . ALA A 1 114 ? -23.999 9.443 -3.106 1.00 21.22 114 ALA A C 4
ATOM 6905 O O . ALA A 1 114 ? -24.186 10.211 -4.049 1.00 15.04 114 ALA A O 4
ATOM 6912 N N . LEU A 1 115 ? -24.438 8.181 -3.108 1.00 61.33 115 LEU A N 4
ATOM 6913 C CA . LEU A 1 115 ? -25.071 7.581 -4.289 1.00 60.44 115 LEU A CA 4
ATOM 6914 C C . LEU A 1 115 ? -26.366 8.300 -4.670 1.00 54.30 115 LEU A C 4
ATOM 6915 O O . LEU A 1 115 ? -26.845 8.169 -5.798 1.00 53.43 115 LEU A O 4
ATOM 6931 N N . GLY A 1 116 ? -26.929 9.053 -3.729 1.00 75.33 116 GLY A N 4
ATOM 6932 C CA . GLY A 1 116 ? -28.182 9.746 -3.978 1.00 21.32 116 GLY A CA 4
ATOM 6933 C C . GLY A 1 116 ? -28.102 11.226 -3.671 1.00 72.21 116 GLY A C 4
ATOM 6934 O O . GLY A 1 116 ? -29.040 11.795 -3.114 1.00 3.40 116 GLY A O 4
ATOM 6938 N N . PHE A 1 117 ? -26.968 11.845 -4.015 1.00 73.11 117 PHE A N 4
ATOM 6939 C CA . PHE A 1 117 ? -26.761 13.289 -3.822 1.00 75.54 117 PHE A CA 4
ATOM 6940 C C . PHE A 1 117 ? -26.758 13.665 -2.332 1.00 32.51 117 PHE A C 4
ATOM 6941 O O . PHE A 1 117 ? -26.647 14.838 -1.974 1.00 2.12 117 PHE A O 4
ATOM 6958 N N . THR A 1 118 ? -26.847 12.661 -1.466 1.00 14.43 118 THR A N 4
ATOM 6959 C CA . THR A 1 118 ? -26.927 12.888 -0.033 1.00 30.13 118 THR A CA 4
ATOM 6960 C C . THR A 1 118 ? -25.585 13.380 0.515 1.00 1.24 118 THR A C 4
ATOM 6961 O O . THR A 1 118 ? -24.751 12.584 0.965 1.00 62.43 118 THR A O 4
ATOM 6972 N N . VAL A 1 119 ? -25.370 14.687 0.442 1.00 53.22 119 VAL A N 4
ATOM 6973 C CA . VAL A 1 119 ? -24.149 15.304 0.945 1.00 2.52 119 VAL A CA 4
ATOM 6974 C C . VAL A 1 119 ? -24.472 16.259 2.100 1.00 13.34 119 VAL A C 4
ATOM 6975 O O . VAL A 1 119 ? -24.100 15.942 3.248 1.00 0.03 119 VAL A O 4
ATOM 6989 N N . GLY A 1 1 ? 15.439 1.340 -3.848 1.00 31.43 1 GLY A N 5
ATOM 6990 C CA . GLY A 1 1 ? 15.993 -0.027 -3.974 1.00 22.54 1 GLY A CA 5
ATOM 6991 C C . GLY A 1 1 ? 14.900 -1.082 -3.973 1.00 2.34 1 GLY A C 5
ATOM 6992 O O . GLY A 1 1 ? 14.060 -1.095 -3.072 1.00 22.13 1 GLY A O 5
ATOM 6998 N N . PRO A 1 2 ? 14.875 -1.981 -4.977 1.00 31.11 2 PRO A N 5
ATOM 6999 C CA . PRO A 1 2 ? 13.875 -3.052 -5.054 1.00 75.24 2 PRO A CA 5
ATOM 7000 C C . PRO A 1 2 ? 14.102 -4.124 -3.983 1.00 62.21 2 PRO A C 5
ATOM 7001 O O . PRO A 1 2 ? 15.087 -4.865 -4.031 1.00 4.40 2 PRO A O 5
ATOM 7012 N N . GLY A 1 3 ? 13.206 -4.184 -3.006 1.00 33.21 3 GLY A N 5
ATOM 7013 C CA . GLY A 1 3 ? 13.310 -5.176 -1.951 1.00 73.53 3 GLY A CA 5
ATOM 7014 C C . GLY A 1 3 ? 11.954 -5.518 -1.365 1.00 33.24 3 GLY A C 5
ATOM 7015 O O . GLY A 1 3 ? 11.403 -4.746 -0.581 1.00 14.34 3 GLY A O 5
ATOM 7019 N N . SER A 1 4 ? 11.410 -6.666 -1.756 1.00 11.02 4 SER A N 5
ATOM 7020 C CA . SER A 1 4 ? 10.113 -7.115 -1.265 1.00 3.22 4 SER A CA 5
ATOM 7021 C C . SER A 1 4 ? 9.900 -8.581 -1.622 1.00 43.23 4 SER A C 5
ATOM 7022 O O . SER A 1 4 ? 10.770 -9.219 -2.222 1.00 3.23 4 SER A O 5
ATOM 7030 N N . MET A 1 5 ? 8.738 -9.100 -1.252 1.00 1.44 5 MET A N 5
ATOM 7031 C CA . MET A 1 5 ? 8.352 -10.476 -1.553 1.00 21.22 5 MET A CA 5
ATOM 7032 C C . MET A 1 5 ? 6.967 -10.479 -2.199 1.00 51.24 5 MET A C 5
ATOM 7033 O O . MET A 1 5 ? 6.315 -11.519 -2.308 1.00 53.24 5 MET A O 5
ATOM 7047 N N . SER A 1 6 ? 6.544 -9.296 -2.633 1.00 62.34 6 SER A N 5
ATOM 7048 C CA . SER A 1 6 ? 5.240 -9.098 -3.250 1.00 51.23 6 SER A CA 5
ATOM 7049 C C . SER A 1 6 ? 5.321 -7.944 -4.256 1.00 64.00 6 SER A C 5
ATOM 7050 O O . SER A 1 6 ? 6.409 -7.628 -4.745 1.00 11.03 6 SER A O 5
ATOM 7058 N N . GLU A 1 7 ? 4.173 -7.331 -4.554 1.00 64.10 7 GLU A N 5
ATOM 7059 C CA . GLU A 1 7 ? 4.089 -6.180 -5.460 1.00 23.23 7 GLU A CA 5
ATOM 7060 C C . GLU A 1 7 ? 4.564 -6.534 -6.873 1.00 71.42 7 GLU A C 5
ATOM 7061 O O . GLU A 1 7 ? 5.724 -6.314 -7.229 1.00 11.30 7 GLU A O 5
ATOM 7073 N N . THR A 1 8 ? 3.660 -7.102 -7.668 1.00 24.53 8 THR A N 5
ATOM 7074 C CA . THR A 1 8 ? 3.955 -7.454 -9.055 1.00 11.23 8 THR A CA 5
ATOM 7075 C C . THR A 1 8 ? 2.790 -7.070 -9.974 1.00 61.30 8 THR A C 5
ATOM 7076 O O . THR A 1 8 ? 1.726 -7.691 -9.936 1.00 13.14 8 THR A O 5
ATOM 7087 N N . SER A 1 9 ? 2.998 -6.026 -10.773 1.00 54.12 9 SER A N 5
ATOM 7088 C CA . SER A 1 9 ? 2.025 -5.582 -11.765 1.00 51.43 9 SER A CA 5
ATOM 7089 C C . SER A 1 9 ? 2.751 -4.761 -12.828 1.00 62.25 9 SER A C 5
ATOM 7090 O O . SER A 1 9 ? 3.842 -4.252 -12.567 1.00 40.24 9 SER A O 5
ATOM 7098 N N . ALA A 1 10 ? 2.158 -4.653 -14.018 1.00 74.41 10 ALA A N 5
ATOM 7099 C CA . ALA A 1 10 ? 2.772 -3.937 -15.141 1.00 23.23 10 ALA A CA 5
ATOM 7100 C C . ALA A 1 10 ? 4.020 -4.683 -15.644 1.00 74.14 10 ALA A C 5
ATOM 7101 O O . ALA A 1 10 ? 4.518 -5.589 -14.969 1.00 4.11 10 ALA A O 5
ATOM 7108 N N . PRO A 1 11 ? 4.526 -4.345 -16.852 1.00 13.23 11 PRO A N 5
ATOM 7109 C CA . PRO A 1 11 ? 5.770 -4.932 -17.374 1.00 30.43 11 PRO A CA 5
ATOM 7110 C C . PRO A 1 11 ? 6.975 -4.588 -16.491 1.00 61.43 11 PRO A C 5
ATOM 7111 O O . PRO A 1 11 ? 6.986 -3.551 -15.820 1.00 73.41 11 PRO A O 5
ATOM 7122 N N . ALA A 1 12 ? 7.987 -5.457 -16.521 1.00 24.03 12 ALA A N 5
ATOM 7123 C CA . ALA A 1 12 ? 9.162 -5.351 -15.648 1.00 32.42 12 ALA A CA 5
ATOM 7124 C C . ALA A 1 12 ? 9.723 -3.928 -15.575 1.00 31.32 12 ALA A C 5
ATOM 7125 O O . ALA A 1 12 ? 10.041 -3.438 -14.488 1.00 71.43 12 ALA A O 5
ATOM 7132 N N . GLU A 1 13 ? 9.835 -3.272 -16.725 1.00 53.21 13 GLU A N 5
ATOM 7133 C CA . GLU A 1 13 ? 10.449 -1.944 -16.804 1.00 52.14 13 GLU A CA 5
ATOM 7134 C C . GLU A 1 13 ? 9.643 -0.922 -16.002 1.00 44.13 13 GLU A C 5
ATOM 7135 O O . GLU A 1 13 ? 10.189 -0.198 -15.163 1.00 43.11 13 GLU A O 5
ATOM 7147 N N . GLU A 1 14 ? 8.341 -0.873 -16.267 1.00 44.34 14 GLU A N 5
ATOM 7148 C CA . GLU A 1 14 ? 7.454 0.079 -15.603 1.00 35.43 14 GLU A CA 5
ATOM 7149 C C . GLU A 1 14 ? 7.325 -0.252 -14.119 1.00 35.30 14 GLU A C 5
ATOM 7150 O O . GLU A 1 14 ? 7.409 0.636 -13.268 1.00 61.45 14 GLU A O 5
ATOM 7162 N N . LEU A 1 15 ? 7.151 -1.538 -13.820 1.00 33.35 15 LEU A N 5
ATOM 7163 C CA . LEU A 1 15 ? 7.061 -2.010 -12.441 1.00 21.14 15 LEU A CA 5
ATOM 7164 C C . LEU A 1 15 ? 8.302 -1.597 -11.651 1.00 54.12 15 LEU A C 5
ATOM 7165 O O . LEU A 1 15 ? 8.201 -1.151 -10.510 1.00 54.01 15 LEU A O 5
ATOM 7181 N N . LEU A 1 16 ? 9.466 -1.733 -12.284 1.00 5.11 16 LEU A N 5
ATOM 7182 C CA . LEU A 1 16 ? 10.741 -1.413 -11.643 1.00 73.55 16 LEU A CA 5
ATOM 7183 C C . LEU A 1 16 ? 10.745 0.024 -11.127 1.00 14.10 16 LEU A C 5
ATOM 7184 O O . LEU A 1 16 ? 10.919 0.264 -9.933 1.00 44.11 16 LEU A O 5
ATOM 7200 N N . ALA A 1 17 ? 10.530 0.971 -12.036 1.00 20.53 17 ALA A N 5
ATOM 7201 C CA . ALA A 1 17 ? 10.581 2.388 -11.696 1.00 23.12 17 ALA A CA 5
ATOM 7202 C C . ALA A 1 17 ? 9.482 2.761 -10.706 1.00 61.34 17 ALA A C 5
ATOM 7203 O O . ALA A 1 17 ? 9.733 3.456 -9.715 1.00 25.30 17 ALA A O 5
ATOM 7210 N N . ASP A 1 18 ? 8.269 2.279 -10.971 1.00 44.14 18 ASP A N 5
ATOM 7211 C CA . ASP A 1 18 ? 7.106 2.633 -10.158 1.00 73.05 18 ASP A CA 5
ATOM 7212 C C . ASP A 1 18 ? 7.281 2.152 -8.720 1.00 53.20 18 ASP A C 5
ATOM 7213 O O . ASP A 1 18 ? 7.087 2.921 -7.773 1.00 31.43 18 ASP A O 5
ATOM 7222 N N . VAL A 1 19 ? 7.680 0.891 -8.560 1.00 24.41 19 VAL A N 5
ATOM 7223 C CA . VAL A 1 19 ? 7.874 0.319 -7.231 1.00 53.54 19 VAL A CA 5
ATOM 7224 C C . VAL A 1 19 ? 9.100 0.940 -6.558 1.00 3.15 19 VAL A C 5
ATOM 7225 O O . VAL A 1 19 ? 9.121 1.123 -5.342 1.00 32.35 19 VAL A O 5
ATOM 7238 N N . GLU A 1 20 ? 10.115 1.273 -7.364 1.00 45.12 20 GLU A N 5
ATOM 7239 C CA . GLU A 1 20 ? 11.319 1.943 -6.865 1.00 71.05 20 GLU A CA 5
ATOM 7240 C C . GLU A 1 20 ? 10.935 3.241 -6.159 1.00 62.23 20 GLU A C 5
ATOM 7241 O O . GLU A 1 20 ? 11.350 3.495 -5.025 1.00 13.44 20 GLU A O 5
ATOM 7253 N N . GLU A 1 21 ? 10.121 4.048 -6.831 1.00 72.21 21 GLU A N 5
ATOM 7254 C CA . GLU A 1 21 ? 9.641 5.300 -6.258 1.00 40.23 21 GLU A CA 5
ATOM 7255 C C . GLU A 1 21 ? 8.737 5.027 -5.055 1.00 74.31 21 GLU A C 5
ATOM 7256 O O . GLU A 1 21 ? 8.917 5.606 -3.980 1.00 22.53 21 GLU A O 5
ATOM 7268 N N . ALA A 1 22 ? 7.784 4.117 -5.240 1.00 5.12 22 ALA A N 5
ATOM 7269 C CA . ALA A 1 22 ? 6.799 3.797 -4.210 1.00 72.01 22 ALA A CA 5
ATOM 7270 C C . ALA A 1 22 ? 7.464 3.333 -2.915 1.00 53.34 22 ALA A C 5
ATOM 7271 O O . ALA A 1 22 ? 7.033 3.695 -1.818 1.00 30.04 22 ALA A O 5
ATOM 7278 N N . MET A 1 23 ? 8.548 2.573 -3.050 1.00 20.24 23 MET A N 5
ATOM 7279 C CA . MET A 1 23 ? 9.234 1.994 -1.893 1.00 63.32 23 MET A CA 5
ATOM 7280 C C . MET A 1 23 ? 9.953 3.084 -1.114 1.00 55.11 23 MET A C 5
ATOM 7281 O O . MET A 1 23 ? 10.390 2.874 0.008 1.00 12.53 23 MET A O 5
ATOM 7295 N N . ARG A 1 24 ? 10.073 4.247 -1.738 1.00 0.03 24 ARG A N 5
ATOM 7296 C CA . ARG A 1 24 ? 10.716 5.406 -1.133 1.00 73.55 24 ARG A CA 5
ATOM 7297 C C . ARG A 1 24 ? 9.683 6.410 -0.615 1.00 40.33 24 ARG A C 5
ATOM 7298 O O . ARG A 1 24 ? 10.051 7.456 -0.075 1.00 74.54 24 ARG A O 5
ATOM 7319 N N . ASP A 1 25 ? 8.396 6.096 -0.766 1.00 45.14 25 ASP A N 5
ATOM 7320 C CA . ASP A 1 25 ? 7.332 7.010 -0.326 1.00 71.54 25 ASP A CA 5
ATOM 7321 C C . ASP A 1 25 ? 6.470 6.337 0.730 1.00 4.12 25 ASP A C 5
ATOM 7322 O O . ASP A 1 25 ? 5.920 6.988 1.614 1.00 74.20 25 ASP A O 5
ATOM 7331 N N . VAL A 1 26 ? 6.415 5.014 0.646 1.00 52.32 26 VAL A N 5
ATOM 7332 C CA . VAL A 1 26 ? 5.637 4.186 1.545 1.00 53.14 26 VAL A CA 5
ATOM 7333 C C . VAL A 1 26 ? 6.491 3.723 2.735 1.00 32.11 26 VAL A C 5
ATOM 7334 O O . VAL A 1 26 ? 5.972 3.286 3.764 1.00 30.00 26 VAL A O 5
ATOM 7347 N N . VAL A 1 27 ? 7.806 3.833 2.584 1.00 42.35 27 VAL A N 5
ATOM 7348 C CA . VAL A 1 27 ? 8.749 3.407 3.618 1.00 22.53 27 VAL A CA 5
ATOM 7349 C C . VAL A 1 27 ? 8.950 4.522 4.646 1.00 21.30 27 VAL A C 5
ATOM 7350 O O . VAL A 1 27 ? 8.577 5.669 4.396 1.00 23.10 27 VAL A O 5
ATOM 7363 N N . ASP A 1 28 ? 9.537 4.184 5.793 1.00 35.15 28 ASP A N 5
ATOM 7364 C CA . ASP A 1 28 ? 9.983 5.187 6.752 1.00 70.31 28 ASP A CA 5
ATOM 7365 C C . ASP A 1 28 ? 11.503 5.307 6.666 1.00 51.03 28 ASP A C 5
ATOM 7366 O O . ASP A 1 28 ? 12.229 4.606 7.372 1.00 45.41 28 ASP A O 5
ATOM 7375 N N . PRO A 1 29 ? 12.012 6.169 5.768 1.00 20.44 29 PRO A N 5
ATOM 7376 C CA . PRO A 1 29 ? 13.446 6.335 5.569 1.00 75.04 29 PRO A CA 5
ATOM 7377 C C . PRO A 1 29 ? 14.028 7.331 6.571 1.00 71.21 29 PRO A C 5
ATOM 7378 O O . PRO A 1 29 ? 15.237 7.579 6.593 1.00 24.14 29 PRO A O 5
ATOM 7389 N N . GLU A 1 30 ? 13.147 7.886 7.405 1.00 43.11 30 GLU A N 5
ATOM 7390 C CA . GLU A 1 30 ? 13.533 8.832 8.443 1.00 52.45 30 GLU A CA 5
ATOM 7391 C C . GLU A 1 30 ? 14.349 8.123 9.528 1.00 62.14 30 GLU A C 5
ATOM 7392 O O . GLU A 1 30 ? 15.492 8.495 9.805 1.00 72.33 30 GLU A O 5
ATOM 7404 N N . LEU A 1 31 ? 13.762 7.090 10.135 1.00 13.11 31 LEU A N 5
ATOM 7405 C CA . LEU A 1 31 ? 14.477 6.260 11.108 1.00 12.12 31 LEU A CA 5
ATOM 7406 C C . LEU A 1 31 ? 14.976 4.980 10.432 1.00 35.02 31 LEU A C 5
ATOM 7407 O O . LEU A 1 31 ? 15.848 4.280 10.959 1.00 14.40 31 LEU A O 5
ATOM 7423 N N . GLY A 1 32 ? 14.405 4.674 9.268 1.00 31.21 32 GLY A N 5
ATOM 7424 C CA . GLY A 1 32 ? 14.892 3.569 8.457 1.00 1.15 32 GLY A CA 5
ATOM 7425 C C . GLY A 1 32 ? 14.143 2.270 8.695 1.00 61.15 32 GLY A C 5
ATOM 7426 O O . GLY A 1 32 ? 14.755 1.201 8.755 1.00 50.33 32 GLY A O 5
ATOM 7430 N N . ILE A 1 33 ? 12.819 2.356 8.834 1.00 55.14 33 ILE A N 5
ATOM 7431 C CA . ILE A 1 33 ? 11.979 1.164 8.964 1.00 12.40 33 ILE A CA 5
ATOM 7432 C C . ILE A 1 33 ? 11.168 0.978 7.691 1.00 71.14 33 ILE A C 5
ATOM 7433 O O . ILE A 1 33 ? 10.674 1.946 7.114 1.00 25.15 33 ILE A O 5
ATOM 7449 N N . ASN A 1 34 ? 11.024 -0.263 7.253 1.00 12.54 34 ASN A N 5
ATOM 7450 C CA . ASN A 1 34 ? 10.242 -0.563 6.061 1.00 12.02 34 ASN A CA 5
ATOM 7451 C C . ASN A 1 34 ? 8.954 -1.253 6.469 1.00 63.33 34 ASN A C 5
ATOM 7452 O O . ASN A 1 34 ? 8.962 -2.106 7.344 1.00 43.14 34 ASN A O 5
ATOM 7463 N N . VAL A 1 35 ? 7.845 -0.879 5.843 1.00 32.31 35 VAL A N 5
ATOM 7464 C CA . VAL A 1 35 ? 6.553 -1.483 6.157 1.00 63.41 35 VAL A CA 5
ATOM 7465 C C . VAL A 1 35 ? 6.576 -2.994 5.871 1.00 5.24 35 VAL A C 5
ATOM 7466 O O . VAL A 1 35 ? 5.910 -3.784 6.550 1.00 22.12 35 VAL A O 5
ATOM 7479 N N . VAL A 1 36 ? 7.388 -3.387 4.885 1.00 4.22 36 VAL A N 5
ATOM 7480 C CA . VAL A 1 36 ? 7.568 -4.797 4.535 1.00 74.33 36 VAL A CA 5
ATOM 7481 C C . VAL A 1 36 ? 8.074 -5.593 5.742 1.00 72.34 36 VAL A C 5
ATOM 7482 O O . VAL A 1 36 ? 7.866 -6.803 5.832 1.00 54.31 36 VAL A O 5
ATOM 7495 N N . ASP A 1 37 ? 8.726 -4.888 6.668 1.00 14.21 37 ASP A N 5
ATOM 7496 C CA . ASP A 1 37 ? 9.256 -5.483 7.901 1.00 51.22 37 ASP A CA 5
ATOM 7497 C C . ASP A 1 37 ? 8.155 -6.204 8.686 1.00 61.41 37 ASP A C 5
ATOM 7498 O O . ASP A 1 37 ? 8.424 -7.178 9.394 1.00 32.42 37 ASP A O 5
ATOM 7507 N N . LEU A 1 38 ? 6.911 -5.732 8.548 1.00 20.34 38 LEU A N 5
ATOM 7508 C CA . LEU A 1 38 ? 5.774 -6.346 9.245 1.00 42.11 38 LEU A CA 5
ATOM 7509 C C . LEU A 1 38 ? 5.421 -7.697 8.610 1.00 54.15 38 LEU A C 5
ATOM 7510 O O . LEU A 1 38 ? 4.716 -8.512 9.207 1.00 10.14 38 LEU A O 5
ATOM 7526 N N . GLY A 1 39 ? 5.915 -7.910 7.393 1.00 64.02 39 GLY A N 5
ATOM 7527 C CA . GLY A 1 39 ? 5.695 -9.154 6.666 1.00 13.13 39 GLY A CA 5
ATOM 7528 C C . GLY A 1 39 ? 4.226 -9.458 6.422 1.00 10.13 39 GLY A C 5
ATOM 7529 O O . GLY A 1 39 ? 3.851 -10.611 6.198 1.00 0.22 39 GLY A O 5
ATOM 7533 N N . LEU A 1 40 ? 3.393 -8.424 6.449 1.00 53.23 40 LEU A N 5
ATOM 7534 C CA . LEU A 1 40 ? 1.973 -8.569 6.126 1.00 20.45 40 LEU A CA 5
ATOM 7535 C C . LEU A 1 40 ? 1.720 -8.159 4.673 1.00 4.23 40 LEU A C 5
ATOM 7536 O O . LEU A 1 40 ? 0.702 -8.513 4.087 1.00 30.22 40 LEU A O 5
ATOM 7552 N N . VAL A 1 41 ? 2.685 -7.444 4.093 1.00 74.43 41 VAL A N 5
ATOM 7553 C CA . VAL A 1 41 ? 2.574 -6.924 2.725 1.00 14.44 41 VAL A CA 5
ATOM 7554 C C . VAL A 1 41 ? 2.479 -8.063 1.702 1.00 10.32 41 VAL A C 5
ATOM 7555 O O . VAL A 1 41 ? 2.090 -7.852 0.555 1.00 45.23 41 VAL A O 5
ATOM 7568 N N . TYR A 1 42 ? 2.821 -9.277 2.131 1.00 23.34 42 TYR A N 5
ATOM 7569 C CA . TYR A 1 42 ? 2.725 -10.450 1.264 1.00 3.21 42 TYR A CA 5
ATOM 7570 C C . TYR A 1 42 ? 1.253 -10.776 1.025 1.00 74.33 42 TYR A C 5
ATOM 7571 O O . TYR A 1 42 ? 0.883 -11.412 0.030 1.00 72.03 42 TYR A O 5
ATOM 7589 N N . GLY A 1 43 ? 0.420 -10.319 1.953 1.00 61.15 43 GLY A N 5
ATOM 7590 C CA . GLY A 1 43 ? -1.007 -10.471 1.828 1.00 53.14 43 GLY A CA 5
ATOM 7591 C C . GLY A 1 43 ? -1.603 -9.347 1.010 1.00 32.22 43 GLY A C 5
ATOM 7592 O O . GLY A 1 43 ? -1.845 -8.256 1.523 1.00 31.12 43 GLY A O 5
ATOM 7596 N N . LEU A 1 44 ? -1.785 -9.595 -0.273 1.00 25.24 44 LEU A N 5
ATOM 7597 C CA . LEU A 1 44 ? -2.466 -8.656 -1.152 1.00 3.11 44 LEU A CA 5
ATOM 7598 C C . LEU A 1 44 ? -3.238 -9.432 -2.210 1.00 12.30 44 LEU A C 5
ATOM 7599 O O . LEU A 1 44 ? -2.719 -10.383 -2.801 1.00 33.42 44 LEU A O 5
ATOM 7615 N N . ASP A 1 45 ? -4.488 -9.050 -2.410 1.00 30.21 45 ASP A N 5
ATOM 7616 C CA . ASP A 1 45 ? -5.374 -9.734 -3.337 1.00 20.22 45 ASP A CA 5
ATOM 7617 C C . ASP A 1 45 ? -6.060 -8.710 -4.224 1.00 41.14 45 ASP A C 5
ATOM 7618 O O . ASP A 1 45 ? -6.894 -7.933 -3.759 1.00 2.34 45 ASP A O 5
ATOM 7627 N N . VAL A 1 46 ? -5.677 -8.679 -5.487 1.00 32.23 46 VAL A N 5
ATOM 7628 C CA . VAL A 1 46 ? -6.252 -7.735 -6.427 1.00 43.11 46 VAL A CA 5
ATOM 7629 C C . VAL A 1 46 ? -7.424 -8.396 -7.153 1.00 74.21 46 VAL A C 5
ATOM 7630 O O . VAL A 1 46 ? -7.255 -9.383 -7.872 1.00 31.52 46 VAL A O 5
ATOM 7643 N N . GLN A 1 47 ? -8.619 -7.874 -6.929 1.00 23.35 47 GLN A N 5
ATOM 7644 C CA . GLN A 1 47 ? -9.827 -8.470 -7.490 1.00 1.50 47 GLN A CA 5
ATOM 7645 C C . GLN A 1 47 ? -10.239 -7.744 -8.762 1.00 53.25 47 GLN A C 5
ATOM 7646 O O . GLN A 1 47 ? -10.417 -6.522 -8.766 1.00 63.34 47 GLN A O 5
ATOM 7660 N N . ASP A 1 48 ? -10.370 -8.497 -9.847 1.00 14.51 48 ASP A N 5
ATOM 7661 C CA . ASP A 1 48 ? -10.801 -7.931 -11.117 1.00 40.52 48 ASP A CA 5
ATOM 7662 C C . ASP A 1 48 ? -12.307 -7.772 -11.121 1.00 22.32 48 ASP A C 5
ATOM 7663 O O . ASP A 1 48 ? -13.055 -8.680 -11.497 1.00 62.10 48 ASP A O 5
ATOM 7672 N N . GLY A 1 49 ? -12.734 -6.623 -10.655 1.00 72.35 49 GLY A N 5
ATOM 7673 C CA . GLY A 1 49 ? -14.145 -6.311 -10.577 1.00 11.24 49 GLY A CA 5
ATOM 7674 C C . GLY A 1 49 ? -14.683 -5.843 -11.910 1.00 30.45 49 GLY A C 5
ATOM 7675 O O . GLY A 1 49 ? -13.908 -5.500 -12.806 1.00 3.14 49 GLY A O 5
ATOM 7679 N N . ASP A 1 50 ? -16.003 -5.832 -12.047 1.00 61.41 50 ASP A N 5
ATOM 7680 C CA . ASP A 1 50 ? -16.652 -5.409 -13.286 1.00 41.25 50 ASP A CA 5
ATOM 7681 C C . ASP A 1 50 ? -16.211 -4.001 -13.668 1.00 61.15 50 ASP A C 5
ATOM 7682 O O . ASP A 1 50 ? -16.014 -3.694 -14.849 1.00 61.22 50 ASP A O 5
ATOM 7691 N N . GLU A 1 51 ? -16.034 -3.156 -12.656 1.00 75.32 51 GLU A N 5
ATOM 7692 C CA . GLU A 1 51 ? -15.580 -1.785 -12.862 1.00 2.51 51 GLU A CA 5
ATOM 7693 C C . GLU A 1 51 ? -14.108 -1.776 -13.275 1.00 43.23 51 GLU A C 5
ATOM 7694 O O . GLU A 1 51 ? -13.698 -1.019 -14.158 1.00 72.02 51 GLU A O 5
ATOM 7706 N N . GLY A 1 52 ? -13.329 -2.650 -12.649 1.00 64.21 52 GLY A N 5
ATOM 7707 C CA . GLY A 1 52 ? -11.905 -2.721 -12.905 1.00 3.31 52 GLY A CA 5
ATOM 7708 C C . GLY A 1 52 ? -11.185 -3.506 -11.829 1.00 54.24 52 GLY A C 5
ATOM 7709 O O . GLY A 1 52 ? -11.814 -4.017 -10.899 1.00 4.34 52 GLY A O 5
ATOM 7713 N N . THR A 1 53 ? -9.871 -3.606 -11.948 1.00 62.31 53 THR A N 5
ATOM 7714 C CA . THR A 1 53 ? -9.068 -4.350 -10.988 1.00 45.45 53 THR A CA 5
ATOM 7715 C C . THR A 1 53 ? -8.781 -3.498 -9.751 1.00 33.32 53 THR A C 5
ATOM 7716 O O . THR A 1 53 ? -8.074 -2.491 -9.828 1.00 14.12 53 THR A O 5
ATOM 7727 N N . VAL A 1 54 ? -9.358 -3.892 -8.622 1.00 34.25 54 VAL A N 5
ATOM 7728 C CA . VAL A 1 54 ? -9.140 -3.201 -7.353 1.00 61.11 54 VAL A CA 5
ATOM 7729 C C . VAL A 1 54 ? -8.174 -4.005 -6.483 1.00 21.32 54 VAL A C 5
ATOM 7730 O O . VAL A 1 54 ? -8.405 -5.181 -6.210 1.00 73.33 54 VAL A O 5
ATOM 7743 N N . ALA A 1 55 ? -7.091 -3.365 -6.059 1.00 73.54 55 ALA A N 5
ATOM 7744 C CA . ALA A 1 55 ? -6.043 -4.042 -5.298 1.00 23.13 55 ALA A CA 5
ATOM 7745 C C . ALA A 1 55 ? -6.338 -3.999 -3.795 1.00 31.22 55 ALA A C 5
ATOM 7746 O O . ALA A 1 55 ? -6.204 -2.950 -3.163 1.00 5.32 55 ALA A O 5
ATOM 7753 N N . LEU A 1 56 ? -6.745 -5.131 -3.227 1.00 44.14 56 LEU A N 5
ATOM 7754 C CA . LEU A 1 56 ? -7.018 -5.214 -1.792 1.00 3.42 56 LEU A CA 5
ATOM 7755 C C . LEU A 1 56 ? -5.743 -5.590 -1.041 1.00 42.02 56 LEU A C 5
ATOM 7756 O O . LEU A 1 56 ? -5.342 -6.753 -1.034 1.00 71.42 56 LEU A O 5
ATOM 7772 N N . ILE A 1 57 ? -5.108 -4.606 -0.422 1.00 4.23 57 ILE A N 5
ATOM 7773 C CA . ILE A 1 57 ? -3.840 -4.814 0.274 1.00 15.55 57 ILE A CA 5
ATOM 7774 C C . ILE A 1 57 ? -4.075 -5.021 1.771 1.00 10.12 57 ILE A C 5
ATOM 7775 O O . ILE A 1 57 ? -4.822 -4.265 2.400 1.00 73.24 57 ILE A O 5
ATOM 7791 N N . ASP A 1 58 ? -3.445 -6.051 2.327 1.00 73.14 58 ASP A N 5
ATOM 7792 C CA . ASP A 1 58 ? -3.557 -6.361 3.752 1.00 61.24 58 ASP A CA 5
ATOM 7793 C C . ASP A 1 58 ? -2.409 -5.715 4.520 1.00 2.20 58 ASP A C 5
ATOM 7794 O O . ASP A 1 58 ? -1.246 -6.072 4.331 1.00 11.33 58 ASP A O 5
ATOM 7803 N N . MET A 1 59 ? -2.735 -4.747 5.370 1.00 61.24 59 MET A N 5
ATOM 7804 C CA . MET A 1 59 ? -1.728 -4.019 6.146 1.00 54.43 59 MET A CA 5
ATOM 7805 C C . MET A 1 59 ? -2.232 -3.747 7.561 1.00 73.34 59 MET A C 5
ATOM 7806 O O . MET A 1 59 ? -3.392 -4.018 7.884 1.00 25.14 59 MET A O 5
ATOM 7820 N N . THR A 1 60 ? -1.334 -3.257 8.410 1.00 25.44 60 THR A N 5
ATOM 7821 C CA . THR A 1 60 ? -1.684 -2.822 9.752 1.00 33.31 60 THR A CA 5
ATOM 7822 C C . THR A 1 60 ? -0.569 -1.943 10.314 1.00 45.30 60 THR A C 5
ATOM 7823 O O . THR A 1 60 ? 0.553 -1.945 9.797 1.00 22.04 60 THR A O 5
ATOM 7834 N N . LEU A 1 61 ? -0.889 -1.181 11.352 1.00 33.42 61 LEU A N 5
ATOM 7835 C CA . LEU A 1 61 ? 0.092 -0.341 12.035 1.00 1.33 61 LEU A CA 5
ATOM 7836 C C . LEU A 1 61 ? 0.429 -0.970 13.385 1.00 1.41 61 LEU A C 5
ATOM 7837 O O . LEU A 1 61 ? -0.229 -1.927 13.799 1.00 41.05 61 LEU A O 5
ATOM 7853 N N . THR A 1 62 ? 1.435 -0.423 14.071 1.00 13.25 62 THR A N 5
ATOM 7854 C CA . THR A 1 62 ? 1.847 -0.915 15.390 1.00 35.44 62 THR A CA 5
ATOM 7855 C C . THR A 1 62 ? 0.638 -1.179 16.293 1.00 10.21 62 THR A C 5
ATOM 7856 O O . THR A 1 62 ? 0.451 -2.288 16.800 1.00 52.02 62 THR A O 5
ATOM 7867 N N . SER A 1 63 ? -0.176 -0.148 16.491 1.00 64.43 63 SER A N 5
ATOM 7868 C CA . SER A 1 63 ? -1.386 -0.259 17.300 1.00 24.35 63 SER A CA 5
ATOM 7869 C C . SER A 1 63 ? -2.628 -0.315 16.409 1.00 24.24 63 SER A C 5
ATOM 7870 O O . SER A 1 63 ? -3.749 -0.447 16.897 1.00 52.15 63 SER A O 5
ATOM 7878 N N . ALA A 1 64 ? -2.410 -0.208 15.098 1.00 40.25 64 ALA A N 5
ATOM 7879 C CA . ALA A 1 64 ? -3.494 -0.199 14.106 1.00 54.53 64 ALA A CA 5
ATOM 7880 C C . ALA A 1 64 ? -4.442 0.992 14.300 1.00 33.44 64 ALA A C 5
ATOM 7881 O O . ALA A 1 64 ? -5.485 1.078 13.651 1.00 41.32 64 ALA A O 5
ATOM 7888 N N . ALA A 1 65 ? -4.064 1.917 15.181 1.00 34.14 65 ALA A N 5
ATOM 7889 C CA . ALA A 1 65 ? -4.862 3.115 15.443 1.00 4.33 65 ALA A CA 5
ATOM 7890 C C . ALA A 1 65 ? -4.105 4.368 15.004 1.00 63.13 65 ALA A C 5
ATOM 7891 O O . ALA A 1 65 ? -4.661 5.466 14.972 1.00 4.21 65 ALA A O 5
ATOM 7898 N N . CYS A 1 66 ? -2.836 4.176 14.653 1.00 32.52 66 CYS A N 5
ATOM 7899 C CA . CYS A 1 66 ? -1.946 5.271 14.285 1.00 74.23 66 CYS A CA 5
ATOM 7900 C C . CYS A 1 66 ? -2.518 6.073 13.108 1.00 22.11 66 CYS A C 5
ATOM 7901 O O . CYS A 1 66 ? -3.044 5.493 12.156 1.00 42.43 66 CYS A O 5
ATOM 7909 N N . PRO A 1 67 ? -2.393 7.415 13.140 1.00 21.04 67 PRO A N 5
ATOM 7910 C CA . PRO A 1 67 ? -2.941 8.298 12.094 1.00 5.50 67 PRO A CA 5
ATOM 7911 C C . PRO A 1 67 ? -2.163 8.211 10.776 1.00 42.51 67 PRO A C 5
ATOM 7912 O O . PRO A 1 67 ? -2.269 9.086 9.921 1.00 14.13 67 PRO A O 5
ATOM 7923 N N . LEU A 1 68 ? -1.380 7.148 10.622 1.00 1.12 68 LEU A N 5
ATOM 7924 C CA . LEU A 1 68 ? -0.619 6.914 9.401 1.00 61.33 68 LEU A CA 5
ATOM 7925 C C . LEU A 1 68 ? -1.447 6.111 8.402 1.00 62.34 68 LEU A C 5
ATOM 7926 O O . LEU A 1 68 ? -1.015 5.881 7.276 1.00 61.34 68 LEU A O 5
ATOM 7942 N N . THR A 1 69 ? -2.640 5.697 8.822 1.00 63.42 69 THR A N 5
ATOM 7943 C CA . THR A 1 69 ? -3.510 4.874 7.987 1.00 51.41 69 THR A CA 5
ATOM 7944 C C . THR A 1 69 ? -3.911 5.611 6.702 1.00 44.25 69 THR A C 5
ATOM 7945 O O . THR A 1 69 ? -3.687 5.112 5.594 1.00 2.12 69 THR A O 5
ATOM 7956 N N . ASP A 1 70 ? -4.462 6.811 6.847 1.00 73.44 70 ASP A N 5
ATOM 7957 C CA . ASP A 1 70 ? -4.879 7.603 5.694 1.00 72.54 70 ASP A CA 5
ATOM 7958 C C . ASP A 1 70 ? -3.658 7.986 4.869 1.00 32.31 70 ASP A C 5
ATOM 7959 O O . ASP A 1 70 ? -3.742 8.155 3.651 1.00 12.32 70 ASP A O 5
ATOM 7968 N N . VAL A 1 71 ? -2.519 8.097 5.549 1.00 63.21 71 VAL A N 5
ATOM 7969 C CA . VAL A 1 71 ? -1.259 8.412 4.894 1.00 40.03 71 VAL A CA 5
ATOM 7970 C C . VAL A 1 71 ? -0.841 7.276 3.963 1.00 70.31 71 VAL A C 5
ATOM 7971 O O . VAL A 1 71 ? -0.590 7.503 2.781 1.00 0.14 71 VAL A O 5
ATOM 7984 N N . ILE A 1 72 ? -0.801 6.046 4.484 1.00 51.53 72 ILE A N 5
ATOM 7985 C CA . ILE A 1 72 ? -0.348 4.904 3.691 1.00 43.44 72 ILE A CA 5
ATOM 7986 C C . ILE A 1 72 ? -1.344 4.559 2.580 1.00 73.01 72 ILE A C 5
ATOM 7987 O O . ILE A 1 72 ? -0.943 4.114 1.497 1.00 35.23 72 ILE A O 5
ATOM 8003 N N . GLU A 1 73 ? -2.639 4.780 2.831 1.00 32.44 73 GLU A N 5
ATOM 8004 C CA . GLU A 1 73 ? -3.638 4.622 1.777 1.00 23.31 73 GLU A CA 5
ATOM 8005 C C . GLU A 1 73 ? -3.399 5.651 0.678 1.00 63.45 73 GLU A C 5
ATOM 8006 O O . GLU A 1 73 ? -3.429 5.323 -0.510 1.00 63.55 73 GLU A O 5
ATOM 8018 N N . ASP A 1 74 ? -3.153 6.896 1.084 1.00 31.24 74 ASP A N 5
ATOM 8019 C CA . ASP A 1 74 ? -2.853 7.970 0.139 1.00 74.15 74 ASP A CA 5
ATOM 8020 C C . ASP A 1 74 ? -1.631 7.622 -0.705 1.00 31.20 74 ASP A C 5
ATOM 8021 O O . ASP A 1 74 ? -1.665 7.724 -1.927 1.00 34.21 74 ASP A O 5
ATOM 8030 N N . GLN A 1 75 ? -0.564 7.198 -0.037 1.00 11.21 75 GLN A N 5
ATOM 8031 C CA . GLN A 1 75 ? 0.690 6.844 -0.700 1.00 64.03 75 GLN A CA 5
ATOM 8032 C C . GLN A 1 75 ? 0.462 5.758 -1.753 1.00 13.34 75 GLN A C 5
ATOM 8033 O O . GLN A 1 75 ? 0.783 5.938 -2.933 1.00 34.13 75 GLN A O 5
ATOM 8047 N N . SER A 1 76 ? -0.114 4.639 -1.320 1.00 3.51 76 SER A N 5
ATOM 8048 C CA . SER A 1 76 ? -0.347 3.506 -2.207 1.00 1.21 76 SER A CA 5
ATOM 8049 C C . SER A 1 76 ? -1.279 3.900 -3.361 1.00 14.33 76 SER A C 5
ATOM 8050 O O . SER A 1 76 ? -0.939 3.719 -4.533 1.00 73.54 76 SER A O 5
ATOM 8058 N N . ARG A 1 77 ? -2.444 4.463 -3.025 1.00 32.01 77 ARG A N 5
ATOM 8059 C CA . ARG A 1 77 ? -3.420 4.885 -4.035 1.00 55.35 77 ARG A CA 5
ATOM 8060 C C . ARG A 1 77 ? -2.796 5.860 -5.030 1.00 65.22 77 ARG A C 5
ATOM 8061 O O . ARG A 1 77 ? -2.902 5.672 -6.240 1.00 2.23 77 ARG A O 5
ATOM 8082 N N . SER A 1 78 ? -2.118 6.872 -4.509 1.00 32.50 78 SER A N 5
ATOM 8083 C CA . SER A 1 78 ? -1.559 7.938 -5.330 1.00 25.35 78 SER A CA 5
ATOM 8084 C C . SER A 1 78 ? -0.678 7.372 -6.445 1.00 64.34 78 SER A C 5
ATOM 8085 O O . SER A 1 78 ? -0.849 7.721 -7.617 1.00 43.12 78 SER A O 5
ATOM 8093 N N . ALA A 1 79 ? 0.257 6.493 -6.086 1.00 35.04 79 ALA A N 5
ATOM 8094 C CA . ALA A 1 79 ? 1.186 5.950 -7.071 1.00 1.11 79 ALA A CA 5
ATOM 8095 C C . ALA A 1 79 ? 0.507 4.923 -7.977 1.00 63.14 79 ALA A C 5
ATOM 8096 O O . ALA A 1 79 ? 0.499 5.080 -9.200 1.00 44.03 79 ALA A O 5
ATOM 8103 N N . LEU A 1 80 ? -0.159 3.939 -7.374 1.00 2.34 80 LEU A N 5
ATOM 8104 C CA . LEU A 1 80 ? -0.731 2.822 -8.131 1.00 2.43 80 LEU A CA 5
ATOM 8105 C C . LEU A 1 80 ? -1.766 3.318 -9.135 1.00 53.43 80 LEU A C 5
ATOM 8106 O O . LEU A 1 80 ? -1.868 2.802 -10.252 1.00 24.41 80 LEU A O 5
ATOM 8122 N N . VAL A 1 81 ? -2.526 4.325 -8.729 1.00 63.33 81 VAL A N 5
ATOM 8123 C CA . VAL A 1 81 ? -3.488 4.974 -9.611 1.00 24.24 81 VAL A CA 5
ATOM 8124 C C . VAL A 1 81 ? -2.769 5.939 -10.556 1.00 1.12 81 VAL A C 5
ATOM 8125 O O . VAL A 1 81 ? -3.226 6.184 -11.675 1.00 32.11 81 VAL A O 5
ATOM 8138 N N . GLY A 1 82 ? -1.626 6.466 -10.108 1.00 64.45 82 GLY A N 5
ATOM 8139 C CA . GLY A 1 82 ? -0.911 7.469 -10.879 1.00 60.30 82 GLY A CA 5
ATOM 8140 C C . GLY A 1 82 ? -0.304 6.883 -12.135 1.00 0.13 82 GLY A C 5
ATOM 8141 O O . GLY A 1 82 ? -0.451 7.435 -13.226 1.00 42.34 82 GLY A O 5
ATOM 8145 N N . SER A 1 83 ? 0.378 5.754 -11.976 1.00 72.34 83 SER A N 5
ATOM 8146 C CA . SER A 1 83 ? 0.935 5.023 -13.105 1.00 74.25 83 SER A CA 5
ATOM 8147 C C . SER A 1 83 ? -0.149 4.151 -13.746 1.00 31.50 83 SER A C 5
ATOM 8148 O O . SER A 1 83 ? -0.072 3.803 -14.927 1.00 13.12 83 SER A O 5
ATOM 8156 N N . GLY A 1 84 ? -1.178 3.825 -12.960 1.00 63.01 84 GLY A N 5
ATOM 8157 C CA . GLY A 1 84 ? -2.335 3.114 -13.482 1.00 3.24 84 GLY A CA 5
ATOM 8158 C C . GLY A 1 84 ? -2.164 1.606 -13.496 1.00 52.10 84 GLY A C 5
ATOM 8159 O O . GLY A 1 84 ? -2.552 0.941 -14.461 1.00 34.20 84 GLY A O 5
ATOM 8163 N N . LEU A 1 85 ? -1.592 1.059 -12.424 1.00 74.43 85 LEU A N 5
ATOM 8164 C CA . LEU A 1 85 ? -1.439 -0.391 -12.294 1.00 34.23 85 LEU A CA 5
ATOM 8165 C C . LEU A 1 85 ? -2.800 -1.037 -12.055 1.00 13.11 85 LEU A C 5
ATOM 8166 O O . LEU A 1 85 ? -3.090 -2.115 -12.575 1.00 34.42 85 LEU A O 5
ATOM 8182 N N . VAL A 1 86 ? -3.629 -0.357 -11.267 1.00 22.52 86 VAL A N 5
ATOM 8183 C CA . VAL A 1 86 ? -4.969 -0.831 -10.932 1.00 31.33 86 VAL A CA 5
ATOM 8184 C C . VAL A 1 86 ? -5.966 0.324 -11.007 1.00 34.21 86 VAL A C 5
ATOM 8185 O O . VAL A 1 86 ? -5.566 1.484 -11.139 1.00 42.32 86 VAL A O 5
ATOM 8198 N N . ASP A 1 87 ? -7.257 0.006 -10.928 1.00 21.13 87 ASP A N 5
ATOM 8199 C CA . ASP A 1 87 ? -8.305 1.029 -10.951 1.00 14.54 87 ASP A CA 5
ATOM 8200 C C . ASP A 1 87 ? -8.239 1.856 -9.672 1.00 43.43 87 ASP A C 5
ATOM 8201 O O . ASP A 1 87 ? -8.234 3.088 -9.706 1.00 70.23 87 ASP A O 5
ATOM 8210 N N . ASP A 1 88 ? -8.169 1.152 -8.550 1.00 51.41 88 ASP A N 5
ATOM 8211 C CA . ASP A 1 88 ? -7.993 1.769 -7.240 1.00 23.44 88 ASP A CA 5
ATOM 8212 C C . ASP A 1 88 ? -7.569 0.690 -6.247 1.00 21.21 88 ASP A C 5
ATOM 8213 O O . ASP A 1 88 ? -7.421 -0.482 -6.624 1.00 11.32 88 ASP A O 5
ATOM 8222 N N . ILE A 1 89 ? -7.380 1.064 -4.990 1.00 41.33 89 ILE A N 5
ATOM 8223 C CA . ILE A 1 89 ? -6.879 0.137 -3.985 1.00 61.13 89 ILE A CA 5
ATOM 8224 C C . ILE A 1 89 ? -7.847 0.017 -2.817 1.00 51.14 89 ILE A C 5
ATOM 8225 O O . ILE A 1 89 ? -8.884 0.680 -2.773 1.00 33.00 89 ILE A O 5
ATOM 8241 N N . ARG A 1 90 ? -7.488 -0.840 -1.877 1.00 24.21 90 ARG A N 5
ATOM 8242 C CA . ARG A 1 90 ? -8.177 -0.947 -0.605 1.00 10.43 90 ARG A CA 5
ATOM 8243 C C . ARG A 1 90 ? -7.193 -1.526 0.401 1.00 64.14 90 ARG A C 5
ATOM 8244 O O . ARG A 1 90 ? -6.887 -2.715 0.351 1.00 74.22 90 ARG A O 5
ATOM 8265 N N . ILE A 1 91 ? -6.693 -0.695 1.302 1.00 63.30 91 ILE A N 5
ATOM 8266 C CA . ILE A 1 91 ? -5.780 -1.163 2.329 1.00 51.11 91 ILE A CA 5
ATOM 8267 C C . ILE A 1 91 ? -6.554 -1.466 3.599 1.00 55.05 91 ILE A C 5
ATOM 8268 O O . ILE A 1 91 ? -6.939 -0.560 4.339 1.00 63.41 91 ILE A O 5
ATOM 8284 N N . ASN A 1 92 ? -6.809 -2.746 3.825 1.00 0.52 92 ASN A N 5
ATOM 8285 C CA . ASN A 1 92 ? -7.562 -3.180 4.990 1.00 41.50 92 ASN A CA 5
ATOM 8286 C C . ASN A 1 92 ? -6.609 -3.412 6.147 1.00 32.43 92 ASN A C 5
ATOM 8287 O O . ASN A 1 92 ? -5.508 -3.936 5.960 1.00 51.44 92 ASN A O 5
ATOM 8298 N N . TRP A 1 93 ? -7.027 -3.012 7.336 1.00 11.12 93 TRP A N 5
ATOM 8299 C CA . TRP A 1 93 ? -6.189 -3.130 8.514 1.00 51.34 93 TRP A CA 5
ATOM 8300 C C . TRP A 1 93 ? -6.524 -4.418 9.250 1.00 51.12 93 TRP A C 5
ATOM 8301 O O . TRP A 1 93 ? -7.563 -4.522 9.903 1.00 33.11 93 TRP A O 5
ATOM 8322 N N . VAL A 1 94 ? -5.635 -5.397 9.142 1.00 12.54 94 VAL A N 5
ATOM 8323 C CA . VAL A 1 94 ? -5.851 -6.699 9.760 1.00 65.44 94 VAL A CA 5
ATOM 8324 C C . VAL A 1 94 ? -4.740 -6.998 10.756 1.00 73.44 94 VAL A C 5
ATOM 8325 O O . VAL A 1 94 ? -3.554 -6.960 10.423 1.00 11.43 94 VAL A O 5
ATOM 8338 N N . TRP A 1 95 ? -5.143 -7.273 11.986 1.00 42.13 95 TRP A N 5
ATOM 8339 C CA . TRP A 1 95 ? -4.212 -7.560 13.069 1.00 61.03 95 TRP A CA 5
ATOM 8340 C C . TRP A 1 95 ? -4.836 -8.550 14.049 1.00 42.12 95 TRP A C 5
ATOM 8341 O O . TRP A 1 95 ? -4.307 -8.774 15.141 1.00 60.11 95 TRP A O 5
ATOM 8362 N N . ASN A 1 96 ? -5.957 -9.150 13.640 1.00 14.34 96 ASN A N 5
ATOM 8363 C CA . ASN A 1 96 ? -6.677 -10.108 14.480 1.00 0.15 96 ASN A CA 5
ATOM 8364 C C . ASN A 1 96 ? -7.856 -10.739 13.724 1.00 52.24 96 ASN A C 5
ATOM 8365 O O . ASN A 1 96 ? -7.870 -11.953 13.513 1.00 74.42 96 ASN A O 5
ATOM 8376 N N . PRO A 1 97 ? -8.849 -9.938 13.269 1.00 3.44 97 PRO A N 5
ATOM 8377 C CA . PRO A 1 97 ? -10.077 -10.487 12.685 1.00 15.32 97 PRO A CA 5
ATOM 8378 C C . PRO A 1 97 ? -9.881 -10.956 11.241 1.00 21.24 97 PRO A C 5
ATOM 8379 O O . PRO A 1 97 ? -9.173 -10.308 10.465 1.00 42.05 97 PRO A O 5
ATOM 8390 N N . PRO A 1 98 ? -10.488 -12.103 10.866 1.00 53.12 98 PRO A N 5
ATOM 8391 C CA . PRO A 1 98 ? -10.469 -12.594 9.482 1.00 54.13 98 PRO A CA 5
ATOM 8392 C C . PRO A 1 98 ? -11.058 -11.563 8.516 1.00 32.11 98 PRO A C 5
ATOM 8393 O O . PRO A 1 98 ? -11.925 -10.770 8.900 1.00 31.45 98 PRO A O 5
ATOM 8404 N N . TRP A 1 99 ? -10.601 -11.597 7.269 1.00 44.42 99 TRP A N 5
ATOM 8405 C CA . TRP A 1 99 ? -10.951 -10.575 6.286 1.00 20.12 99 TRP A CA 5
ATOM 8406 C C . TRP A 1 99 ? -12.464 -10.514 6.065 1.00 44.22 99 TRP A C 5
ATOM 8407 O O . TRP A 1 99 ? -13.099 -11.521 5.738 1.00 55.50 99 TRP A O 5
ATOM 8428 N N . GLY A 1 100 ? -13.035 -9.329 6.263 1.00 64.13 100 GLY A N 5
ATOM 8429 C CA . GLY A 1 100 ? -14.457 -9.130 6.044 1.00 54.11 100 GLY A CA 5
ATOM 8430 C C . GLY A 1 100 ? -14.749 -7.765 5.439 1.00 42.15 100 GLY A C 5
ATOM 8431 O O . GLY A 1 100 ? -14.240 -7.448 4.361 1.00 34.43 100 GLY A O 5
ATOM 8435 N N . PRO A 1 101 ? -15.542 -6.916 6.124 1.00 55.45 101 PRO A N 5
ATOM 8436 C CA . PRO A 1 101 ? -15.890 -5.575 5.623 1.00 74.34 101 PRO A CA 5
ATOM 8437 C C . PRO A 1 101 ? -14.655 -4.684 5.491 1.00 51.22 101 PRO A C 5
ATOM 8438 O O . PRO A 1 101 ? -14.686 -3.646 4.828 1.00 41.21 101 PRO A O 5
ATOM 8449 N N . ASP A 1 102 ? -13.565 -5.119 6.116 1.00 70.23 102 ASP A N 5
ATOM 8450 C CA . ASP A 1 102 ? -12.293 -4.402 6.074 1.00 71.13 102 ASP A CA 5
ATOM 8451 C C . ASP A 1 102 ? -11.834 -4.221 4.630 1.00 23.41 102 ASP A C 5
ATOM 8452 O O . ASP A 1 102 ? -11.117 -3.273 4.308 1.00 61.20 102 ASP A O 5
ATOM 8461 N N . LYS A 1 103 ? -12.271 -5.134 3.760 1.00 74.44 103 LYS A N 5
ATOM 8462 C CA . LYS A 1 103 ? -11.892 -5.120 2.346 1.00 22.42 103 LYS A CA 5
ATOM 8463 C C . LYS A 1 103 ? -12.672 -4.052 1.566 1.00 53.44 103 LYS A C 5
ATOM 8464 O O . LYS A 1 103 ? -12.598 -4.001 0.340 1.00 4.21 103 LYS A O 5
ATOM 8483 N N . ILE A 1 104 ? -13.408 -3.196 2.281 1.00 13.31 104 ILE A N 5
ATOM 8484 C CA . ILE A 1 104 ? -14.102 -2.058 1.670 1.00 72.44 104 ILE A CA 5
ATOM 8485 C C . ILE A 1 104 ? -13.423 -0.747 2.080 1.00 24.43 104 ILE A C 5
ATOM 8486 O O . ILE A 1 104 ? -13.086 -0.561 3.252 1.00 40.30 104 ILE A O 5
ATOM 8502 N N . THR A 1 105 ? -13.194 0.144 1.112 1.00 32.31 105 THR A N 5
ATOM 8503 C CA . THR A 1 105 ? -12.569 1.438 1.385 1.00 32.23 105 THR A CA 5
ATOM 8504 C C . THR A 1 105 ? -13.464 2.323 2.252 1.00 21.14 105 THR A C 5
ATOM 8505 O O . THR A 1 105 ? -14.694 2.221 2.201 1.00 3.12 105 THR A O 5
ATOM 8516 N N . GLU A 1 106 ? -12.838 3.201 3.031 1.00 74.10 106 GLU A N 5
ATOM 8517 C CA . GLU A 1 106 ? -13.563 4.209 3.793 1.00 51.24 106 GLU A CA 5
ATOM 8518 C C . GLU A 1 106 ? -14.217 5.186 2.822 1.00 43.53 106 GLU A C 5
ATOM 8519 O O . GLU A 1 106 ? -15.363 5.609 3.010 1.00 61.34 106 GLU A O 5
ATOM 8531 N N . ASP A 1 107 ? -13.474 5.509 1.764 1.00 72.12 107 ASP A N 5
ATOM 8532 C CA . ASP A 1 107 ? -13.952 6.395 0.708 1.00 62.32 107 ASP A CA 5
ATOM 8533 C C . ASP A 1 107 ? -15.240 5.838 0.112 1.00 34.23 107 ASP A C 5
ATOM 8534 O O . ASP A 1 107 ? -16.237 6.548 -0.033 1.00 75.22 107 ASP A O 5
ATOM 8543 N N . GLY A 1 108 ? -15.205 4.549 -0.218 1.00 22.42 108 GLY A N 5
ATOM 8544 C CA . GLY A 1 108 ? -16.351 3.895 -0.813 1.00 11.40 108 GLY A CA 5
ATOM 8545 C C . GLY A 1 108 ? -17.563 3.894 0.099 1.00 14.13 108 GLY A C 5
ATOM 8546 O O . GLY A 1 108 ? -18.675 4.177 -0.344 1.00 0.14 108 GLY A O 5
ATOM 8550 N N . ARG A 1 109 ? -17.349 3.587 1.378 1.00 11.11 109 ARG A N 5
ATOM 8551 C CA . ARG A 1 109 ? -18.449 3.499 2.336 1.00 21.11 109 ARG A CA 5
ATOM 8552 C C . ARG A 1 109 ? -19.130 4.860 2.505 1.00 61.01 109 ARG A C 5
ATOM 8553 O O . ARG A 1 109 ? -20.357 4.939 2.580 1.00 74.33 109 ARG A O 5
ATOM 8574 N N . GLU A 1 110 ? -18.328 5.927 2.549 1.00 33.13 110 GLU A N 5
ATOM 8575 C CA . GLU A 1 110 ? -18.857 7.287 2.673 1.00 70.53 110 GLU A CA 5
ATOM 8576 C C . GLU A 1 110 ? -19.735 7.639 1.476 1.00 20.12 110 GLU A C 5
ATOM 8577 O O . GLU A 1 110 ? -20.751 8.325 1.610 1.00 14.13 110 GLU A O 5
ATOM 8589 N N . GLN A 1 111 ? -19.346 7.144 0.311 1.00 41.45 111 GLN A N 5
ATOM 8590 C CA . GLN A 1 111 ? -20.018 7.483 -0.937 1.00 71.11 111 GLN A CA 5
ATOM 8591 C C . GLN A 1 111 ? -20.868 6.316 -1.426 1.00 54.15 111 GLN A C 5
ATOM 8592 O O . GLN A 1 111 ? -21.148 6.191 -2.621 1.00 61.31 111 GLN A O 5
ATOM 8606 N N . LEU A 1 112 ? -21.281 5.464 -0.494 1.00 12.43 112 LEU A N 5
ATOM 8607 C CA . LEU A 1 112 ? -22.162 4.346 -0.812 1.00 31.31 112 LEU A CA 5
ATOM 8608 C C . LEU A 1 112 ? -23.605 4.840 -0.914 1.00 72.54 112 LEU A C 5
ATOM 8609 O O . LEU A 1 112 ? -23.954 5.882 -0.351 1.00 63.31 112 LEU A O 5
ATOM 8625 N N . ARG A 1 113 ? -24.441 4.080 -1.614 1.00 43.01 113 ARG A N 5
ATOM 8626 C CA . ARG A 1 113 ? -25.837 4.460 -1.820 1.00 10.35 113 ARG A CA 5
ATOM 8627 C C . ARG A 1 113 ? -26.602 4.426 -0.498 1.00 13.10 113 ARG A C 5
ATOM 8628 O O . ARG A 1 113 ? -27.523 5.212 -0.277 1.00 75.11 113 ARG A O 5
ATOM 8649 N N . ALA A 1 114 ? -26.200 3.510 0.378 1.00 62.34 114 ALA A N 5
ATOM 8650 C CA . ALA A 1 114 ? -26.840 3.351 1.684 1.00 23.44 114 ALA A CA 5
ATOM 8651 C C . ALA A 1 114 ? -26.441 4.472 2.644 1.00 55.42 114 ALA A C 5
ATOM 8652 O O . ALA A 1 114 ? -26.988 4.585 3.738 1.00 11.33 114 ALA A O 5
ATOM 8659 N N . LEU A 1 115 ? -25.489 5.303 2.225 1.00 42.04 115 LEU A N 5
ATOM 8660 C CA . LEU A 1 115 ? -24.989 6.397 3.058 1.00 25.22 115 LEU A CA 5
ATOM 8661 C C . LEU A 1 115 ? -25.644 7.717 2.635 1.00 32.02 115 LEU A C 5
ATOM 8662 O O . LEU A 1 115 ? -25.099 8.803 2.859 1.00 54.53 115 LEU A O 5
ATOM 8678 N N . GLY A 1 116 ? -26.825 7.612 2.035 1.00 14.32 116 GLY A N 5
ATOM 8679 C CA . GLY A 1 116 ? -27.539 8.783 1.556 1.00 50.20 116 GLY A CA 5
ATOM 8680 C C . GLY A 1 116 ? -28.751 9.119 2.408 1.00 71.42 116 GLY A C 5
ATOM 8681 O O . GLY A 1 116 ? -29.893 8.977 1.959 1.00 73.21 116 GLY A O 5
ATOM 8685 N N . PHE A 1 117 ? -28.509 9.559 3.640 1.00 34.22 117 PHE A N 5
ATOM 8686 C CA . PHE A 1 117 ? -29.582 9.949 4.555 1.00 74.31 117 PHE A CA 5
ATOM 8687 C C . PHE A 1 117 ? -29.416 11.402 4.988 1.00 11.40 117 PHE A C 5
ATOM 8688 O O . PHE A 1 117 ? -28.368 12.012 4.771 1.00 41.22 117 PHE A O 5
ATOM 8705 N N . THR A 1 118 ? -30.461 11.947 5.599 1.00 61.55 118 THR A N 5
ATOM 8706 C CA . THR A 1 118 ? -30.454 13.326 6.072 1.00 74.21 118 THR A CA 5
ATOM 8707 C C . THR A 1 118 ? -29.755 13.427 7.429 1.00 14.40 118 THR A C 5
ATOM 8708 O O . THR A 1 118 ? -29.763 12.474 8.217 1.00 33.54 118 THR A O 5
ATOM 8719 N N . VAL A 1 119 ? -29.150 14.580 7.694 1.00 63.53 119 VAL A N 5
ATOM 8720 C CA . VAL A 1 119 ? -28.480 14.835 8.965 1.00 23.53 119 VAL A CA 5
ATOM 8721 C C . VAL A 1 119 ? -29.404 15.628 9.897 1.00 64.21 119 VAL A C 5
ATOM 8722 O O . VAL A 1 119 ? -29.658 15.162 11.028 1.00 33.32 119 VAL A O 5
ATOM 8736 N N . GLY A 1 1 ? 17.562 -6.152 3.936 1.00 20.53 1 GLY A N 6
ATOM 8737 C CA . GLY A 1 1 ? 17.584 -6.668 5.325 1.00 50.12 1 GLY A CA 6
ATOM 8738 C C . GLY A 1 1 ? 16.186 -6.801 5.899 1.00 43.32 1 GLY A C 6
ATOM 8739 O O . GLY A 1 1 ? 15.493 -7.781 5.616 1.00 41.13 1 GLY A O 6
ATOM 8745 N N . PRO A 1 2 ? 15.735 -5.823 6.710 1.00 3.34 2 PRO A N 6
ATOM 8746 C CA . PRO A 1 2 ? 14.377 -5.825 7.264 1.00 74.22 2 PRO A CA 6
ATOM 8747 C C . PRO A 1 2 ? 13.330 -5.689 6.159 1.00 41.53 2 PRO A C 6
ATOM 8748 O O . PRO A 1 2 ? 13.349 -4.718 5.396 1.00 62.53 2 PRO A O 6
ATOM 8759 N N . GLY A 1 3 ? 12.440 -6.670 6.062 1.00 43.14 3 GLY A N 6
ATOM 8760 C CA . GLY A 1 3 ? 11.408 -6.646 5.041 1.00 11.32 3 GLY A CA 6
ATOM 8761 C C . GLY A 1 3 ? 11.800 -7.465 3.828 1.00 5.02 3 GLY A C 6
ATOM 8762 O O . GLY A 1 3 ? 12.802 -7.171 3.166 1.00 12.21 3 GLY A O 6
ATOM 8766 N N . SER A 1 4 ? 11.028 -8.508 3.552 1.00 1.05 4 SER A N 6
ATOM 8767 C CA . SER A 1 4 ? 11.266 -9.368 2.403 1.00 2.35 4 SER A CA 6
ATOM 8768 C C . SER A 1 4 ? 10.449 -8.861 1.213 1.00 15.40 4 SER A C 6
ATOM 8769 O O . SER A 1 4 ? 9.219 -8.799 1.282 1.00 50.44 4 SER A O 6
ATOM 8777 N N . MET A 1 5 ? 11.137 -8.476 0.141 1.00 45.32 5 MET A N 6
ATOM 8778 C CA . MET A 1 5 ? 10.481 -7.918 -1.040 1.00 63.14 5 MET A CA 6
ATOM 8779 C C . MET A 1 5 ? 9.896 -9.025 -1.913 1.00 24.22 5 MET A C 6
ATOM 8780 O O . MET A 1 5 ? 10.316 -10.183 -1.838 1.00 71.12 5 MET A O 6
ATOM 8794 N N . SER A 1 6 ? 8.933 -8.653 -2.744 1.00 12.13 6 SER A N 6
ATOM 8795 C CA . SER A 1 6 ? 8.283 -9.588 -3.654 1.00 32.23 6 SER A CA 6
ATOM 8796 C C . SER A 1 6 ? 7.955 -8.868 -4.958 1.00 14.35 6 SER A C 6
ATOM 8797 O O . SER A 1 6 ? 8.312 -9.327 -6.048 1.00 33.42 6 SER A O 6
ATOM 8805 N N . GLU A 1 7 ? 7.283 -7.726 -4.819 1.00 70.35 7 GLU A N 6
ATOM 8806 C CA . GLU A 1 7 ? 6.980 -6.824 -5.931 1.00 15.22 7 GLU A CA 6
ATOM 8807 C C . GLU A 1 7 ? 6.315 -7.551 -7.106 1.00 61.13 7 GLU A C 6
ATOM 8808 O O . GLU A 1 7 ? 6.521 -7.193 -8.267 1.00 74.51 7 GLU A O 6
ATOM 8820 N N . THR A 1 8 ? 5.511 -8.566 -6.808 1.00 42.12 8 THR A N 6
ATOM 8821 C CA . THR A 1 8 ? 4.768 -9.275 -7.843 1.00 43.23 8 THR A CA 6
ATOM 8822 C C . THR A 1 8 ? 3.611 -8.414 -8.361 1.00 3.14 8 THR A C 6
ATOM 8823 O O . THR A 1 8 ? 2.486 -8.508 -7.866 1.00 42.32 8 THR A O 6
ATOM 8834 N N . SER A 1 9 ? 3.912 -7.547 -9.323 1.00 12.31 9 SER A N 6
ATOM 8835 C CA . SER A 1 9 ? 2.911 -6.678 -9.932 1.00 52.42 9 SER A CA 6
ATOM 8836 C C . SER A 1 9 ? 3.517 -5.953 -11.131 1.00 1.12 9 SER A C 6
ATOM 8837 O O . SER A 1 9 ? 4.730 -5.747 -11.175 1.00 74.10 9 SER A O 6
ATOM 8845 N N . ALA A 1 10 ? 2.673 -5.589 -12.100 1.00 72.23 10 ALA A N 6
ATOM 8846 C CA . ALA A 1 10 ? 3.093 -4.802 -13.265 1.00 43.30 10 ALA A CA 6
ATOM 8847 C C . ALA A 1 10 ? 4.035 -5.592 -14.184 1.00 32.53 10 ALA A C 6
ATOM 8848 O O . ALA A 1 10 ? 4.678 -6.555 -13.757 1.00 20.22 10 ALA A O 6
ATOM 8855 N N . PRO A 1 11 ? 4.078 -5.229 -15.485 1.00 3.02 11 PRO A N 6
ATOM 8856 C CA . PRO A 1 11 ? 5.049 -5.797 -16.431 1.00 63.43 11 PRO A CA 6
ATOM 8857 C C . PRO A 1 11 ? 6.491 -5.396 -16.084 1.00 0.20 11 PRO A C 6
ATOM 8858 O O . PRO A 1 11 ? 6.715 -4.499 -15.273 1.00 3.02 11 PRO A O 6
ATOM 8869 N N . ALA A 1 12 ? 7.454 -6.047 -16.736 1.00 53.03 12 ALA A N 6
ATOM 8870 C CA . ALA A 1 12 ? 8.868 -5.982 -16.345 1.00 14.31 12 ALA A CA 6
ATOM 8871 C C . ALA A 1 12 ? 9.406 -4.553 -16.162 1.00 41.04 12 ALA A C 6
ATOM 8872 O O . ALA A 1 12 ? 9.729 -4.147 -15.041 1.00 72.24 12 ALA A O 6
ATOM 8879 N N . GLU A 1 13 ? 9.500 -3.784 -17.250 1.00 71.24 13 GLU A N 6
ATOM 8880 C CA . GLU A 1 13 ? 10.163 -2.477 -17.188 1.00 51.53 13 GLU A CA 6
ATOM 8881 C C . GLU A 1 13 ? 9.304 -1.457 -16.443 1.00 4.52 13 GLU A C 6
ATOM 8882 O O . GLU A 1 13 ? 9.830 -0.602 -15.724 1.00 74.40 13 GLU A O 6
ATOM 8894 N N . GLU A 1 14 ? 7.987 -1.560 -16.603 1.00 0.30 14 GLU A N 6
ATOM 8895 C CA . GLU A 1 14 ? 7.060 -0.702 -15.872 1.00 53.22 14 GLU A CA 6
ATOM 8896 C C . GLU A 1 14 ? 7.282 -0.870 -14.372 1.00 4.11 14 GLU A C 6
ATOM 8897 O O . GLU A 1 14 ? 7.398 0.108 -13.634 1.00 50.23 14 GLU A O 6
ATOM 8909 N N . LEU A 1 15 ? 7.373 -2.127 -13.944 1.00 1.44 15 LEU A N 6
ATOM 8910 C CA . LEU A 1 15 ? 7.600 -2.457 -12.543 1.00 30.42 15 LEU A CA 6
ATOM 8911 C C . LEU A 1 15 ? 8.923 -1.880 -12.061 1.00 54.50 15 LEU A C 6
ATOM 8912 O O . LEU A 1 15 ? 8.984 -1.272 -11.002 1.00 42.34 15 LEU A O 6
ATOM 8928 N N . LEU A 1 16 ? 9.974 -2.070 -12.852 1.00 42.31 16 LEU A N 6
ATOM 8929 C CA . LEU A 1 16 ? 11.314 -1.610 -12.483 1.00 53.14 16 LEU A CA 6
ATOM 8930 C C . LEU A 1 16 ? 11.298 -0.124 -12.112 1.00 41.31 16 LEU A C 6
ATOM 8931 O O . LEU A 1 16 ? 11.610 0.259 -10.976 1.00 11.42 16 LEU A O 6
ATOM 8947 N N . ALA A 1 17 ? 10.896 0.705 -13.070 1.00 11.11 17 ALA A N 6
ATOM 8948 C CA . ALA A 1 17 ? 10.894 2.152 -12.888 1.00 11.43 17 ALA A CA 6
ATOM 8949 C C . ALA A 1 17 ? 9.926 2.565 -11.784 1.00 54.31 17 ALA A C 6
ATOM 8950 O O . ALA A 1 17 ? 10.294 3.300 -10.850 1.00 54.21 17 ALA A O 6
ATOM 8957 N N . ASP A 1 18 ? 8.696 2.067 -11.878 1.00 72.13 18 ASP A N 6
ATOM 8958 C CA . ASP A 1 18 ? 7.642 2.468 -10.959 1.00 42.43 18 ASP A CA 6
ATOM 8959 C C . ASP A 1 18 ? 7.965 2.052 -9.531 1.00 41.31 18 ASP A C 6
ATOM 8960 O O . ASP A 1 18 ? 7.740 2.818 -8.604 1.00 72.30 18 ASP A O 6
ATOM 8969 N N . VAL A 1 19 ? 8.501 0.843 -9.357 1.00 33.44 19 VAL A N 6
ATOM 8970 C CA . VAL A 1 19 ? 8.858 0.362 -8.022 1.00 34.13 19 VAL A CA 6
ATOM 8971 C C . VAL A 1 19 ? 10.054 1.145 -7.501 1.00 33.03 19 VAL A C 6
ATOM 8972 O O . VAL A 1 19 ? 10.138 1.438 -6.310 1.00 11.35 19 VAL A O 6
ATOM 8985 N N . GLU A 1 20 ? 10.976 1.497 -8.404 1.00 11.03 20 GLU A N 6
ATOM 8986 C CA . GLU A 1 20 ? 12.118 2.332 -8.043 1.00 15.03 20 GLU A CA 6
ATOM 8987 C C . GLU A 1 20 ? 11.632 3.641 -7.424 1.00 74.22 20 GLU A C 6
ATOM 8988 O O . GLU A 1 20 ? 12.138 4.079 -6.389 1.00 34.24 20 GLU A O 6
ATOM 9000 N N . GLU A 1 21 ? 10.640 4.256 -8.063 1.00 12.12 21 GLU A N 6
ATOM 9001 C CA . GLU A 1 21 ? 10.055 5.499 -7.555 1.00 24.54 21 GLU A CA 6
ATOM 9002 C C . GLU A 1 21 ? 9.201 5.236 -6.313 1.00 3.23 21 GLU A C 6
ATOM 9003 O O . GLU A 1 21 ? 9.290 5.953 -5.313 1.00 14.13 21 GLU A O 6
ATOM 9015 N N . ALA A 1 22 ? 8.404 4.178 -6.374 1.00 44.31 22 ALA A N 6
ATOM 9016 C CA . ALA A 1 22 ? 7.472 3.837 -5.305 1.00 23.31 22 ALA A CA 6
ATOM 9017 C C . ALA A 1 22 ? 8.213 3.569 -4.005 1.00 73.40 22 ALA A C 6
ATOM 9018 O O . ALA A 1 22 ? 7.746 3.933 -2.931 1.00 60.11 22 ALA A O 6
ATOM 9025 N N . MET A 1 23 ? 9.389 2.964 -4.114 1.00 22.44 23 MET A N 6
ATOM 9026 C CA . MET A 1 23 ? 10.204 2.629 -2.949 1.00 22.41 23 MET A CA 6
ATOM 9027 C C . MET A 1 23 ? 10.635 3.883 -2.184 1.00 43.51 23 MET A C 6
ATOM 9028 O O . MET A 1 23 ? 11.117 3.785 -1.065 1.00 60.35 23 MET A O 6
ATOM 9042 N N . ARG A 1 24 ? 10.471 5.055 -2.794 1.00 42.35 24 ARG A N 6
ATOM 9043 C CA . ARG A 1 24 ? 10.819 6.319 -2.137 1.00 13.21 24 ARG A CA 6
ATOM 9044 C C . ARG A 1 24 ? 9.651 6.857 -1.304 1.00 61.35 24 ARG A C 6
ATOM 9045 O O . ARG A 1 24 ? 9.858 7.608 -0.346 1.00 1.34 24 ARG A O 6
ATOM 9066 N N . ASP A 1 25 ? 8.429 6.446 -1.634 1.00 64.34 25 ASP A N 6
ATOM 9067 C CA . ASP A 1 25 ? 7.237 7.064 -1.042 1.00 65.34 25 ASP A CA 6
ATOM 9068 C C . ASP A 1 25 ? 6.479 6.045 -0.211 1.00 73.13 25 ASP A C 6
ATOM 9069 O O . ASP A 1 25 ? 5.796 6.387 0.753 1.00 23.04 25 ASP A O 6
ATOM 9078 N N . VAL A 1 26 ? 6.637 4.788 -0.587 1.00 62.32 26 VAL A N 6
ATOM 9079 C CA . VAL A 1 26 ? 5.998 3.676 0.090 1.00 51.21 26 VAL A CA 6
ATOM 9080 C C . VAL A 1 26 ? 6.745 3.349 1.384 1.00 1.33 26 VAL A C 6
ATOM 9081 O O . VAL A 1 26 ? 6.170 2.835 2.344 1.00 34.42 26 VAL A O 6
ATOM 9094 N N . VAL A 1 27 ? 8.034 3.662 1.398 1.00 32.15 27 VAL A N 6
ATOM 9095 C CA . VAL A 1 27 ? 8.863 3.454 2.579 1.00 1.12 27 VAL A CA 6
ATOM 9096 C C . VAL A 1 27 ? 8.856 4.714 3.441 1.00 30.33 27 VAL A C 6
ATOM 9097 O O . VAL A 1 27 ? 8.439 5.785 2.987 1.00 30.22 27 VAL A O 6
ATOM 9110 N N . ASP A 1 28 ? 9.305 4.583 4.681 1.00 35.12 28 ASP A N 6
ATOM 9111 C CA . ASP A 1 28 ? 9.560 5.734 5.529 1.00 74.04 28 ASP A CA 6
ATOM 9112 C C . ASP A 1 28 ? 11.067 5.944 5.633 1.00 23.33 28 ASP A C 6
ATOM 9113 O O . ASP A 1 28 ? 11.729 5.335 6.475 1.00 13.03 28 ASP A O 6
ATOM 9122 N N . PRO A 1 29 ? 11.643 6.774 4.743 1.00 33.35 29 PRO A N 6
ATOM 9123 C CA . PRO A 1 29 ? 13.081 7.029 4.730 1.00 34.20 29 PRO A CA 6
ATOM 9124 C C . PRO A 1 29 ? 13.467 8.061 5.784 1.00 75.02 29 PRO A C 6
ATOM 9125 O O . PRO A 1 29 ? 14.651 8.306 6.035 1.00 44.40 29 PRO A O 6
ATOM 9136 N N . GLU A 1 30 ? 12.446 8.651 6.403 1.00 52.23 30 GLU A N 6
ATOM 9137 C CA . GLU A 1 30 ? 12.632 9.701 7.393 1.00 13.32 30 GLU A CA 6
ATOM 9138 C C . GLU A 1 30 ? 13.268 9.139 8.658 1.00 21.41 30 GLU A C 6
ATOM 9139 O O . GLU A 1 30 ? 14.350 9.569 9.069 1.00 72.13 30 GLU A O 6
ATOM 9151 N N . LEU A 1 31 ? 12.607 8.158 9.255 1.00 5.22 31 LEU A N 6
ATOM 9152 C CA . LEU A 1 31 ? 13.126 7.490 10.445 1.00 15.43 31 LEU A CA 6
ATOM 9153 C C . LEU A 1 31 ? 13.784 6.166 10.063 1.00 4.10 31 LEU A C 6
ATOM 9154 O O . LEU A 1 31 ? 14.580 5.613 10.826 1.00 75.11 31 LEU A O 6
ATOM 9170 N N . GLY A 1 32 ? 13.453 5.669 8.872 1.00 41.41 32 GLY A N 6
ATOM 9171 C CA . GLY A 1 32 ? 14.115 4.490 8.336 1.00 64.31 32 GLY A CA 6
ATOM 9172 C C . GLY A 1 32 ? 13.373 3.200 8.636 1.00 30.10 32 GLY A C 6
ATOM 9173 O O . GLY A 1 32 ? 13.958 2.247 9.165 1.00 13.52 32 GLY A O 6
ATOM 9177 N N . ILE A 1 33 ? 12.083 3.168 8.307 1.00 54.05 33 ILE A N 6
ATOM 9178 C CA . ILE A 1 33 ? 11.271 1.956 8.450 1.00 2.14 33 ILE A CA 6
ATOM 9179 C C . ILE A 1 33 ? 10.581 1.642 7.128 1.00 13.32 33 ILE A C 6
ATOM 9180 O O . ILE A 1 33 ? 10.139 2.549 6.423 1.00 30.54 33 ILE A O 6
ATOM 9196 N N . ASN A 1 34 ? 10.490 0.363 6.787 1.00 32.51 34 ASN A N 6
ATOM 9197 C CA . ASN A 1 34 ? 9.759 -0.059 5.598 1.00 62.33 34 ASN A CA 6
ATOM 9198 C C . ASN A 1 34 ? 8.479 -0.760 6.026 1.00 54.11 34 ASN A C 6
ATOM 9199 O O . ASN A 1 34 ? 8.480 -1.529 6.984 1.00 75.22 34 ASN A O 6
ATOM 9210 N N . VAL A 1 35 ? 7.388 -0.476 5.327 1.00 2.20 35 VAL A N 6
ATOM 9211 C CA . VAL A 1 35 ? 6.079 -1.018 5.679 1.00 74.44 35 VAL A CA 6
ATOM 9212 C C . VAL A 1 35 ? 6.100 -2.551 5.708 1.00 3.22 35 VAL A C 6
ATOM 9213 O O . VAL A 1 35 ? 5.469 -3.184 6.564 1.00 52.42 35 VAL A O 6
ATOM 9226 N N . VAL A 1 36 ? 6.863 -3.139 4.793 1.00 61.30 36 VAL A N 6
ATOM 9227 C CA . VAL A 1 36 ? 6.976 -4.593 4.689 1.00 74.41 36 VAL A CA 6
ATOM 9228 C C . VAL A 1 36 ? 7.497 -5.196 6.000 1.00 41.52 36 VAL A C 6
ATOM 9229 O O . VAL A 1 36 ? 7.229 -6.359 6.305 1.00 5.13 36 VAL A O 6
ATOM 9242 N N . ASP A 1 37 ? 8.223 -4.388 6.777 1.00 4.22 37 ASP A N 6
ATOM 9243 C CA . ASP A 1 37 ? 8.791 -4.830 8.055 1.00 44.54 37 ASP A CA 6
ATOM 9244 C C . ASP A 1 37 ? 7.698 -5.300 9.018 1.00 54.14 37 ASP A C 6
ATOM 9245 O O . ASP A 1 37 ? 7.949 -6.131 9.892 1.00 5.12 37 ASP A O 6
ATOM 9254 N N . LEU A 1 38 ? 6.480 -4.778 8.843 1.00 65.44 38 LEU A N 6
ATOM 9255 C CA . LEU A 1 38 ? 5.346 -5.161 9.691 1.00 11.52 38 LEU A CA 6
ATOM 9256 C C . LEU A 1 38 ? 4.924 -6.606 9.406 1.00 13.55 38 LEU A C 6
ATOM 9257 O O . LEU A 1 38 ? 4.181 -7.212 10.177 1.00 11.53 38 LEU A O 6
ATOM 9273 N N . GLY A 1 39 ? 5.400 -7.136 8.279 1.00 10.22 39 GLY A N 6
ATOM 9274 C CA . GLY A 1 39 ? 5.131 -8.515 7.892 1.00 63.05 39 GLY A CA 6
ATOM 9275 C C . GLY A 1 39 ? 3.652 -8.846 7.776 1.00 35.32 39 GLY A C 6
ATOM 9276 O O . GLY A 1 39 ? 3.266 -10.013 7.849 1.00 15.24 39 GLY A O 6
ATOM 9280 N N . LEU A 1 40 ? 2.826 -7.827 7.577 1.00 74.22 40 LEU A N 6
ATOM 9281 C CA . LEU A 1 40 ? 1.403 -8.034 7.307 1.00 74.44 40 LEU A CA 6
ATOM 9282 C C . LEU A 1 40 ? 1.172 -7.964 5.797 1.00 31.44 40 LEU A C 6
ATOM 9283 O O . LEU A 1 40 ? 0.222 -8.532 5.268 1.00 11.34 40 LEU A O 6
ATOM 9299 N N . VAL A 1 41 ? 2.102 -7.295 5.110 1.00 22.11 41 VAL A N 6
ATOM 9300 C CA . VAL A 1 41 ? 1.983 -7.013 3.677 1.00 21.32 41 VAL A CA 6
ATOM 9301 C C . VAL A 1 41 ? 2.026 -8.299 2.839 1.00 34.21 41 VAL A C 6
ATOM 9302 O O . VAL A 1 41 ? 1.846 -8.269 1.624 1.00 5.52 41 VAL A O 6
ATOM 9315 N N . TYR A 1 42 ? 2.262 -9.433 3.497 1.00 54.01 42 TYR A N 6
ATOM 9316 C CA . TYR A 1 42 ? 2.188 -10.731 2.826 1.00 4.02 42 TYR A CA 6
ATOM 9317 C C . TYR A 1 42 ? 0.748 -11.019 2.399 1.00 62.22 42 TYR A C 6
ATOM 9318 O O . TYR A 1 42 ? 0.497 -11.864 1.538 1.00 44.10 42 TYR A O 6
ATOM 9336 N N . GLY A 1 43 ? -0.189 -10.311 3.019 1.00 5.35 43 GLY A N 6
ATOM 9337 C CA . GLY A 1 43 ? -1.580 -10.395 2.633 1.00 33.10 43 GLY A CA 6
ATOM 9338 C C . GLY A 1 43 ? -1.935 -9.323 1.621 1.00 44.23 43 GLY A C 6
ATOM 9339 O O . GLY A 1 43 ? -1.942 -8.136 1.946 1.00 21.11 43 GLY A O 6
ATOM 9343 N N . LEU A 1 44 ? -2.193 -9.734 0.387 1.00 60.24 44 LEU A N 6
ATOM 9344 C CA . LEU A 1 44 ? -2.588 -8.814 -0.672 1.00 33.42 44 LEU A CA 6
ATOM 9345 C C . LEU A 1 44 ? -3.114 -9.586 -1.873 1.00 50.11 44 LEU A C 6
ATOM 9346 O O . LEU A 1 44 ? -2.703 -10.726 -2.118 1.00 62.44 44 LEU A O 6
ATOM 9362 N N . ASP A 1 45 ? -4.038 -8.976 -2.603 1.00 64.15 45 ASP A N 6
ATOM 9363 C CA . ASP A 1 45 ? -4.592 -9.579 -3.806 1.00 11.23 45 ASP A CA 6
ATOM 9364 C C . ASP A 1 45 ? -5.304 -8.515 -4.637 1.00 21.13 45 ASP A C 6
ATOM 9365 O O . ASP A 1 45 ? -6.199 -7.827 -4.144 1.00 61.41 45 ASP A O 6
ATOM 9374 N N . VAL A 1 46 ? -4.878 -8.355 -5.880 1.00 53.02 46 VAL A N 6
ATOM 9375 C CA . VAL A 1 46 ? -5.511 -7.411 -6.794 1.00 20.03 46 VAL A CA 6
ATOM 9376 C C . VAL A 1 46 ? -6.469 -8.145 -7.726 1.00 13.44 46 VAL A C 6
ATOM 9377 O O . VAL A 1 46 ? -6.063 -9.024 -8.490 1.00 65.30 46 VAL A O 6
ATOM 9390 N N . GLN A 1 47 ? -7.745 -7.794 -7.647 1.00 64.12 47 GLN A N 6
ATOM 9391 C CA . GLN A 1 47 ? -8.767 -8.440 -8.460 1.00 14.31 47 GLN A CA 6
ATOM 9392 C C . GLN A 1 47 ? -9.345 -7.447 -9.463 1.00 35.33 47 GLN A C 6
ATOM 9393 O O . GLN A 1 47 ? -9.591 -6.282 -9.136 1.00 40.23 47 GLN A O 6
ATOM 9407 N N . ASP A 1 48 ? -9.536 -7.909 -10.688 1.00 12.30 48 ASP A N 6
ATOM 9408 C CA . ASP A 1 48 ? -10.074 -7.073 -11.754 1.00 10.22 48 ASP A CA 6
ATOM 9409 C C . ASP A 1 48 ? -11.589 -7.205 -11.810 1.00 55.22 48 ASP A C 6
ATOM 9410 O O . ASP A 1 48 ? -12.151 -8.222 -11.390 1.00 43.41 48 ASP A O 6
ATOM 9419 N N . GLY A 1 49 ? -12.246 -6.174 -12.322 1.00 15.44 49 GLY A N 6
ATOM 9420 C CA . GLY A 1 49 ? -13.690 -6.181 -12.422 1.00 13.02 49 GLY A CA 6
ATOM 9421 C C . GLY A 1 49 ? -14.187 -5.282 -13.536 1.00 72.42 49 GLY A C 6
ATOM 9422 O O . GLY A 1 49 ? -13.452 -4.412 -14.014 1.00 15.24 49 GLY A O 6
ATOM 9426 N N . ASP A 1 50 ? -15.435 -5.488 -13.944 1.00 45.02 50 ASP A N 6
ATOM 9427 C CA . ASP A 1 50 ? -16.049 -4.697 -15.011 1.00 14.44 50 ASP A CA 6
ATOM 9428 C C . ASP A 1 50 ? -16.172 -3.236 -14.590 1.00 35.43 50 ASP A C 6
ATOM 9429 O O . ASP A 1 50 ? -16.134 -2.327 -15.423 1.00 54.33 50 ASP A O 6
ATOM 9438 N N . GLU A 1 51 ? -16.316 -3.021 -13.289 1.00 55.34 51 GLU A N 6
ATOM 9439 C CA . GLU A 1 51 ? -16.412 -1.678 -12.731 1.00 71.24 51 GLU A CA 6
ATOM 9440 C C . GLU A 1 51 ? -15.021 -1.054 -12.635 1.00 42.32 51 GLU A C 6
ATOM 9441 O O . GLU A 1 51 ? -14.877 0.169 -12.634 1.00 3.50 51 GLU A O 6
ATOM 9453 N N . GLY A 1 52 ? -14.004 -1.905 -12.560 1.00 4.54 52 GLY A N 6
ATOM 9454 C CA . GLY A 1 52 ? -12.634 -1.444 -12.447 1.00 4.23 52 GLY A CA 6
ATOM 9455 C C . GLY A 1 52 ? -11.746 -2.470 -11.777 1.00 44.22 52 GLY A C 6
ATOM 9456 O O . GLY A 1 52 ? -12.239 -3.432 -11.184 1.00 3.12 52 GLY A O 6
ATOM 9460 N N . THR A 1 53 ? -10.441 -2.272 -11.870 1.00 32.55 53 THR A N 6
ATOM 9461 C CA . THR A 1 53 ? -9.472 -3.165 -11.249 1.00 23.24 53 THR A CA 6
ATOM 9462 C C . THR A 1 53 ? -9.092 -2.638 -9.863 1.00 24.05 53 THR A C 6
ATOM 9463 O O . THR A 1 53 ? -8.592 -1.516 -9.736 1.00 24.45 53 THR A O 6
ATOM 9474 N N . VAL A 1 54 ? -9.335 -3.437 -8.825 1.00 12.41 54 VAL A N 6
ATOM 9475 C CA . VAL A 1 54 ? -9.099 -3.000 -7.450 1.00 10.12 54 VAL A CA 6
ATOM 9476 C C . VAL A 1 54 ? -7.999 -3.829 -6.780 1.00 70.15 54 VAL A C 6
ATOM 9477 O O . VAL A 1 54 ? -7.995 -5.064 -6.849 1.00 1.21 54 VAL A O 6
ATOM 9490 N N . ALA A 1 55 ? -7.056 -3.131 -6.152 1.00 12.41 55 ALA A N 6
ATOM 9491 C CA . ALA A 1 55 ? -5.955 -3.772 -5.435 1.00 40.42 55 ALA A CA 6
ATOM 9492 C C . ALA A 1 55 ? -6.252 -3.830 -3.938 1.00 21.00 55 ALA A C 6
ATOM 9493 O O . ALA A 1 55 ? -6.376 -2.791 -3.281 1.00 31.40 55 ALA A O 6
ATOM 9500 N N . LEU A 1 56 ? -6.379 -5.039 -3.403 1.00 55.10 56 LEU A N 6
ATOM 9501 C CA . LEU A 1 56 ? -6.640 -5.229 -1.978 1.00 50.44 56 LEU A CA 6
ATOM 9502 C C . LEU A 1 56 ? -5.334 -5.492 -1.237 1.00 24.32 56 LEU A C 6
ATOM 9503 O O . LEU A 1 56 ? -4.655 -6.482 -1.501 1.00 13.11 56 LEU A O 6
ATOM 9519 N N . ILE A 1 57 ? -4.983 -4.602 -0.320 1.00 1.44 57 ILE A N 6
ATOM 9520 C CA . ILE A 1 57 ? -3.765 -4.743 0.473 1.00 74.40 57 ILE A CA 6
ATOM 9521 C C . ILE A 1 57 ? -4.128 -4.939 1.946 1.00 24.12 57 ILE A C 6
ATOM 9522 O O . ILE A 1 57 ? -4.757 -4.071 2.552 1.00 14.42 57 ILE A O 6
ATOM 9538 N N . ASP A 1 58 ? -3.754 -6.083 2.505 1.00 12.15 58 ASP A N 6
ATOM 9539 C CA . ASP A 1 58 ? -4.038 -6.390 3.908 1.00 42.22 58 ASP A CA 6
ATOM 9540 C C . ASP A 1 58 ? -2.903 -5.864 4.786 1.00 23.34 58 ASP A C 6
ATOM 9541 O O . ASP A 1 58 ? -1.752 -6.274 4.639 1.00 13.23 58 ASP A O 6
ATOM 9550 N N . MET A 1 59 ? -3.229 -4.943 5.690 1.00 40.33 59 MET A N 6
ATOM 9551 C CA . MET A 1 59 ? -2.228 -4.277 6.522 1.00 10.22 59 MET A CA 6
ATOM 9552 C C . MET A 1 59 ? -2.733 -4.077 7.944 1.00 0.33 59 MET A C 6
ATOM 9553 O O . MET A 1 59 ? -3.900 -4.308 8.241 1.00 10.12 59 MET A O 6
ATOM 9567 N N . THR A 1 60 ? -1.831 -3.653 8.817 1.00 13.21 60 THR A N 6
ATOM 9568 C CA . THR A 1 60 ? -2.171 -3.286 10.182 1.00 51.23 60 THR A CA 6
ATOM 9569 C C . THR A 1 60 ? -1.249 -2.158 10.636 1.00 24.43 60 THR A C 6
ATOM 9570 O O . THR A 1 60 ? -0.333 -1.771 9.903 1.00 51.53 60 THR A O 6
ATOM 9581 N N . LEU A 1 61 ? -1.486 -1.630 11.830 1.00 52.04 61 LEU A N 6
ATOM 9582 C CA . LEU A 1 61 ? -0.665 -0.550 12.370 1.00 55.14 61 LEU A CA 6
ATOM 9583 C C . LEU A 1 61 ? 0.176 -1.077 13.527 1.00 62.22 61 LEU A C 6
ATOM 9584 O O . LEU A 1 61 ? -0.243 -1.993 14.231 1.00 11.40 61 LEU A O 6
ATOM 9600 N N . THR A 1 62 ? 1.345 -0.469 13.726 1.00 22.44 62 THR A N 6
ATOM 9601 C CA . THR A 1 62 ? 2.332 -0.935 14.703 1.00 53.13 62 THR A CA 6
ATOM 9602 C C . THR A 1 62 ? 1.703 -1.258 16.064 1.00 33.52 62 THR A C 6
ATOM 9603 O O . THR A 1 62 ? 1.858 -2.365 16.584 1.00 44.12 62 THR A O 6
ATOM 9614 N N . SER A 1 63 ? 0.993 -0.287 16.631 1.00 12.13 63 SER A N 6
ATOM 9615 C CA . SER A 1 63 ? 0.344 -0.467 17.928 1.00 25.04 63 SER A CA 6
ATOM 9616 C C . SER A 1 63 ? -1.163 -0.674 17.753 1.00 73.51 63 SER A C 6
ATOM 9617 O O . SER A 1 63 ? -1.886 -0.857 18.729 1.00 5.34 63 SER A O 6
ATOM 9625 N N . ALA A 1 64 ? -1.621 -0.628 16.498 1.00 32.40 64 ALA A N 6
ATOM 9626 C CA . ALA A 1 64 ? -3.047 -0.764 16.158 1.00 41.44 64 ALA A CA 6
ATOM 9627 C C . ALA A 1 64 ? -3.905 0.331 16.808 1.00 0.51 64 ALA A C 6
ATOM 9628 O O . ALA A 1 64 ? -5.133 0.296 16.734 1.00 32.12 64 ALA A O 6
ATOM 9635 N N . ALA A 1 65 ? -3.249 1.315 17.419 1.00 31.51 65 ALA A N 6
ATOM 9636 C CA . ALA A 1 65 ? -3.934 2.458 18.021 1.00 21.31 65 ALA A CA 6
ATOM 9637 C C . ALA A 1 65 ? -3.467 3.752 17.361 1.00 1.02 65 ALA A C 6
ATOM 9638 O O . ALA A 1 65 ? -4.116 4.793 17.465 1.00 23.40 65 ALA A O 6
ATOM 9645 N N . CYS A 1 66 ? -2.333 3.662 16.679 1.00 0.31 66 CYS A N 6
ATOM 9646 C CA . CYS A 1 66 ? -1.722 4.801 16.012 1.00 21.11 66 CYS A CA 6
ATOM 9647 C C . CYS A 1 66 ? -2.289 4.959 14.595 1.00 5.52 66 CYS A C 6
ATOM 9648 O O . CYS A 1 66 ? -2.087 4.088 13.744 1.00 71.13 66 CYS A O 6
ATOM 9656 N N . PRO A 1 67 ? -3.017 6.061 14.321 1.00 14.52 67 PRO A N 6
ATOM 9657 C CA . PRO A 1 67 ? -3.655 6.294 13.021 1.00 53.34 67 PRO A CA 6
ATOM 9658 C C . PRO A 1 67 ? -2.651 6.653 11.920 1.00 24.35 67 PRO A C 6
ATOM 9659 O O . PRO A 1 67 ? -2.540 7.810 11.516 1.00 54.53 67 PRO A O 6
ATOM 9670 N N . LEU A 1 68 ? -1.898 5.656 11.459 1.00 34.42 68 LEU A N 6
ATOM 9671 C CA . LEU A 1 68 ? -1.013 5.820 10.299 1.00 62.22 68 LEU A CA 6
ATOM 9672 C C . LEU A 1 68 ? -1.735 5.373 9.030 1.00 34.42 68 LEU A C 6
ATOM 9673 O O . LEU A 1 68 ? -1.137 5.274 7.951 1.00 74.11 68 LEU A O 6
ATOM 9689 N N . THR A 1 69 ? -3.033 5.124 9.163 1.00 23.12 69 THR A N 6
ATOM 9690 C CA . THR A 1 69 ? -3.833 4.645 8.051 1.00 52.55 69 THR A CA 6
ATOM 9691 C C . THR A 1 69 ? -3.813 5.654 6.900 1.00 4.11 69 THR A C 6
ATOM 9692 O O . THR A 1 69 ? -3.741 5.273 5.738 1.00 42.21 69 THR A O 6
ATOM 9703 N N . ASP A 1 70 ? -3.834 6.942 7.239 1.00 31.12 70 ASP A N 6
ATOM 9704 C CA . ASP A 1 70 ? -3.829 8.004 6.235 1.00 4.43 70 ASP A CA 6
ATOM 9705 C C . ASP A 1 70 ? -2.601 7.876 5.339 1.00 71.42 70 ASP A C 6
ATOM 9706 O O . ASP A 1 70 ? -2.711 7.808 4.110 1.00 70.53 70 ASP A O 6
ATOM 9715 N N . VAL A 1 71 ? -1.426 7.815 5.965 1.00 52.03 71 VAL A N 6
ATOM 9716 C CA . VAL A 1 71 ? -0.176 7.770 5.221 1.00 4.43 71 VAL A CA 6
ATOM 9717 C C . VAL A 1 71 ? -0.058 6.470 4.426 1.00 11.35 71 VAL A C 6
ATOM 9718 O O . VAL A 1 71 ? 0.258 6.506 3.240 1.00 54.24 71 VAL A O 6
ATOM 9731 N N . ILE A 1 72 ? -0.353 5.324 5.054 1.00 1.25 72 ILE A N 6
ATOM 9732 C CA . ILE A 1 72 ? -0.234 4.041 4.353 1.00 71.33 72 ILE A CA 6
ATOM 9733 C C . ILE A 1 72 ? -1.197 3.974 3.161 1.00 2.43 72 ILE A C 6
ATOM 9734 O O . ILE A 1 72 ? -0.849 3.466 2.087 1.00 35.33 72 ILE A O 6
ATOM 9750 N N . GLU A 1 73 ? -2.400 4.513 3.351 1.00 12.12 73 GLU A N 6
ATOM 9751 C CA . GLU A 1 73 ? -3.408 4.540 2.300 1.00 45.31 73 GLU A CA 6
ATOM 9752 C C . GLU A 1 73 ? -2.958 5.419 1.147 1.00 53.24 73 GLU A C 6
ATOM 9753 O O . GLU A 1 73 ? -3.109 5.047 -0.020 1.00 43.11 73 GLU A O 6
ATOM 9765 N N . ASP A 1 74 ? -2.399 6.579 1.468 1.00 41.25 74 ASP A N 6
ATOM 9766 C CA . ASP A 1 74 ? -1.949 7.502 0.436 1.00 64.10 74 ASP A CA 6
ATOM 9767 C C . ASP A 1 74 ? -0.741 6.926 -0.299 1.00 23.14 74 ASP A C 6
ATOM 9768 O O . ASP A 1 74 ? -0.643 7.042 -1.515 1.00 31.34 74 ASP A O 6
ATOM 9777 N N . GLN A 1 75 ? 0.162 6.289 0.446 1.00 65.33 75 GLN A N 6
ATOM 9778 C CA . GLN A 1 75 ? 1.324 5.622 -0.146 1.00 31.14 75 GLN A CA 6
ATOM 9779 C C . GLN A 1 75 ? 0.872 4.598 -1.186 1.00 43.32 75 GLN A C 6
ATOM 9780 O O . GLN A 1 75 ? 1.321 4.617 -2.336 1.00 65.23 75 GLN A O 6
ATOM 9794 N N . SER A 1 76 ? -0.034 3.715 -0.771 1.00 33.01 76 SER A N 6
ATOM 9795 C CA . SER A 1 76 ? -0.582 2.697 -1.659 1.00 64.33 76 SER A CA 6
ATOM 9796 C C . SER A 1 76 ? -1.288 3.346 -2.853 1.00 64.33 76 SER A C 6
ATOM 9797 O O . SER A 1 76 ? -0.988 3.039 -4.012 1.00 12.34 76 SER A O 6
ATOM 9805 N N . ARG A 1 77 ? -2.201 4.271 -2.556 1.00 62.34 77 ARG A N 6
ATOM 9806 C CA . ARG A 1 77 ? -2.988 4.958 -3.585 1.00 2.02 77 ARG A CA 6
ATOM 9807 C C . ARG A 1 77 ? -2.078 5.605 -4.630 1.00 71.02 77 ARG A C 6
ATOM 9808 O O . ARG A 1 77 ? -2.214 5.328 -5.828 1.00 44.52 77 ARG A O 6
ATOM 9829 N N . SER A 1 78 ? -1.123 6.412 -4.162 1.00 10.32 78 SER A N 6
ATOM 9830 C CA . SER A 1 78 ? -0.307 7.243 -5.042 1.00 43.11 78 SER A CA 6
ATOM 9831 C C . SER A 1 78 ? 0.335 6.421 -6.149 1.00 61.43 78 SER A C 6
ATOM 9832 O O . SER A 1 78 ? 0.183 6.740 -7.327 1.00 63.33 78 SER A O 6
ATOM 9840 N N . ALA A 1 79 ? 1.036 5.356 -5.782 1.00 13.05 79 ALA A N 6
ATOM 9841 C CA . ALA A 1 79 ? 1.712 4.545 -6.780 1.00 44.25 79 ALA A CA 6
ATOM 9842 C C . ALA A 1 79 ? 0.714 3.682 -7.552 1.00 23.33 79 ALA A C 6
ATOM 9843 O O . ALA A 1 79 ? 0.594 3.809 -8.774 1.00 23.25 79 ALA A O 6
ATOM 9850 N N . LEU A 1 80 ? -0.114 2.927 -6.820 1.00 72.52 80 LEU A N 6
ATOM 9851 C CA . LEU A 1 80 ? -0.947 1.887 -7.434 1.00 31.20 80 LEU A CA 6
ATOM 9852 C C . LEU A 1 80 ? -1.837 2.461 -8.530 1.00 13.44 80 LEU A C 6
ATOM 9853 O O . LEU A 1 80 ? -2.015 1.847 -9.587 1.00 72.21 80 LEU A O 6
ATOM 9869 N N . VAL A 1 81 ? -2.385 3.644 -8.283 1.00 53.44 81 VAL A N 6
ATOM 9870 C CA . VAL A 1 81 ? -3.213 4.310 -9.278 1.00 74.40 81 VAL A CA 6
ATOM 9871 C C . VAL A 1 81 ? -2.350 5.186 -10.180 1.00 40.02 81 VAL A C 6
ATOM 9872 O O . VAL A 1 81 ? -2.674 5.398 -11.350 1.00 52.25 81 VAL A O 6
ATOM 9885 N N . GLY A 1 82 ? -1.221 5.656 -9.642 1.00 41.21 82 GLY A N 6
ATOM 9886 C CA . GLY A 1 82 ? -0.460 6.699 -10.310 1.00 15.22 82 GLY A CA 6
ATOM 9887 C C . GLY A 1 82 ? 0.296 6.162 -11.497 1.00 71.02 82 GLY A C 6
ATOM 9888 O O . GLY A 1 82 ? 0.609 6.894 -12.438 1.00 71.54 82 GLY A O 6
ATOM 9892 N N . SER A 1 83 ? 0.580 4.872 -11.449 1.00 1.23 83 SER A N 6
ATOM 9893 C CA . SER A 1 83 ? 1.290 4.198 -12.526 1.00 41.03 83 SER A CA 6
ATOM 9894 C C . SER A 1 83 ? 0.297 3.718 -13.586 1.00 61.01 83 SER A C 6
ATOM 9895 O O . SER A 1 83 ? 0.680 3.338 -14.696 1.00 51.42 83 SER A O 6
ATOM 9903 N N . GLY A 1 84 ? -0.986 3.768 -13.236 1.00 30.55 84 GLY A N 6
ATOM 9904 C CA . GLY A 1 84 ? -2.024 3.263 -14.111 1.00 11.32 84 GLY A CA 6
ATOM 9905 C C . GLY A 1 84 ? -2.157 1.759 -14.024 1.00 11.33 84 GLY A C 6
ATOM 9906 O O . GLY A 1 84 ? -2.650 1.117 -14.951 1.00 34.02 84 GLY A O 6
ATOM 9910 N N . LEU A 1 85 ? -1.707 1.191 -12.905 1.00 72.33 85 LEU A N 6
ATOM 9911 C CA . LEU A 1 85 ? -1.768 -0.250 -12.695 1.00 64.51 85 LEU A CA 6
ATOM 9912 C C . LEU A 1 85 ? -3.200 -0.684 -12.394 1.00 52.21 85 LEU A C 6
ATOM 9913 O O . LEU A 1 85 ? -3.747 -1.570 -13.053 1.00 25.12 85 LEU A O 6
ATOM 9929 N N . VAL A 1 86 ? -3.806 -0.044 -11.396 1.00 64.14 86 VAL A N 6
ATOM 9930 C CA . VAL A 1 86 ? -5.175 -0.356 -10.995 1.00 4.43 86 VAL A CA 6
ATOM 9931 C C . VAL A 1 86 ? -6.041 0.898 -11.022 1.00 50.31 86 VAL A C 6
ATOM 9932 O O . VAL A 1 86 ? -5.529 2.018 -11.107 1.00 60.05 86 VAL A O 6
ATOM 9945 N N . ASP A 1 87 ? -7.351 0.699 -10.962 1.00 11.12 87 ASP A N 6
ATOM 9946 C CA . ASP A 1 87 ? -8.304 1.804 -10.949 1.00 32.41 87 ASP A CA 6
ATOM 9947 C C . ASP A 1 87 ? -8.536 2.267 -9.519 1.00 51.31 87 ASP A C 6
ATOM 9948 O O . ASP A 1 87 ? -8.466 3.460 -9.218 1.00 40.02 87 ASP A O 6
ATOM 9957 N N . ASP A 1 88 ? -8.781 1.304 -8.635 1.00 31.12 88 ASP A N 6
ATOM 9958 C CA . ASP A 1 88 ? -9.068 1.587 -7.229 1.00 40.23 88 ASP A CA 6
ATOM 9959 C C . ASP A 1 88 ? -8.286 0.646 -6.321 1.00 12.43 88 ASP A C 6
ATOM 9960 O O . ASP A 1 88 ? -7.681 -0.331 -6.780 1.00 53.21 88 ASP A O 6
ATOM 9969 N N . ILE A 1 89 ? -8.300 0.943 -5.028 1.00 21.14 89 ILE A N 6
ATOM 9970 C CA . ILE A 1 89 ? -7.605 0.135 -4.034 1.00 24.45 89 ILE A CA 6
ATOM 9971 C C . ILE A 1 89 ? -8.500 -0.102 -2.823 1.00 60.40 89 ILE A C 6
ATOM 9972 O O . ILE A 1 89 ? -9.618 0.416 -2.749 1.00 40.15 89 ILE A O 6
ATOM 9988 N N . ARG A 1 90 ? -7.999 -0.897 -1.889 1.00 41.33 90 ARG A N 6
ATOM 9989 C CA . ARG A 1 90 ? -8.632 -1.088 -0.594 1.00 32.52 90 ARG A CA 6
ATOM 9990 C C . ARG A 1 90 ? -7.647 -1.734 0.372 1.00 52.14 90 ARG A C 6
ATOM 9991 O O . ARG A 1 90 ? -7.153 -2.834 0.120 1.00 33.10 90 ARG A O 6
ATOM 10012 N N . ILE A 1 91 ? -7.355 -1.041 1.467 1.00 51.53 91 ILE A N 6
ATOM 10013 C CA . ILE A 1 91 ? -6.506 -1.589 2.517 1.00 73.32 91 ILE A CA 6
ATOM 10014 C C . ILE A 1 91 ? -7.368 -2.174 3.634 1.00 32.22 91 ILE A C 6
ATOM 10015 O O . ILE A 1 91 ? -8.222 -1.488 4.192 1.00 43.43 91 ILE A O 6
ATOM 10031 N N . ASN A 1 92 ? -7.153 -3.449 3.922 1.00 33.14 92 ASN A N 6
ATOM 10032 C CA . ASN A 1 92 ? -7.868 -4.145 4.990 1.00 25.04 92 ASN A CA 6
ATOM 10033 C C . ASN A 1 92 ? -7.050 -4.087 6.272 1.00 11.12 92 ASN A C 6
ATOM 10034 O O . ASN A 1 92 ? -5.950 -4.637 6.330 1.00 14.11 92 ASN A O 6
ATOM 10045 N N . TRP A 1 93 ? -7.570 -3.408 7.286 1.00 64.01 93 TRP A N 6
ATOM 10046 C CA . TRP A 1 93 ? -6.862 -3.281 8.550 1.00 33.10 93 TRP A CA 6
ATOM 10047 C C . TRP A 1 93 ? -7.140 -4.507 9.418 1.00 32.12 93 TRP A C 6
ATOM 10048 O O . TRP A 1 93 ? -8.230 -4.661 9.970 1.00 32.43 93 TRP A O 6
ATOM 10069 N N . VAL A 1 94 ? -6.142 -5.373 9.530 1.00 31.05 94 VAL A N 6
ATOM 10070 C CA . VAL A 1 94 ? -6.285 -6.636 10.239 1.00 72.33 94 VAL A CA 6
ATOM 10071 C C . VAL A 1 94 ? -5.832 -6.489 11.686 1.00 71.31 94 VAL A C 6
ATOM 10072 O O . VAL A 1 94 ? -4.704 -6.067 11.952 1.00 75.52 94 VAL A O 6
ATOM 10085 N N . TRP A 1 95 ? -6.719 -6.825 12.615 1.00 51.15 95 TRP A N 6
ATOM 10086 C CA . TRP A 1 95 ? -6.406 -6.789 14.040 1.00 0.14 95 TRP A CA 6
ATOM 10087 C C . TRP A 1 95 ? -6.403 -8.199 14.631 1.00 23.15 95 TRP A C 6
ATOM 10088 O O . TRP A 1 95 ? -5.800 -8.442 15.678 1.00 62.23 95 TRP A O 6
ATOM 10109 N N . ASN A 1 96 ? -7.070 -9.126 13.939 1.00 34.35 96 ASN A N 6
ATOM 10110 C CA . ASN A 1 96 ? -7.206 -10.508 14.413 1.00 65.40 96 ASN A CA 6
ATOM 10111 C C . ASN A 1 96 ? -7.955 -11.372 13.389 1.00 34.32 96 ASN A C 6
ATOM 10112 O O . ASN A 1 96 ? -7.414 -12.377 12.923 1.00 64.34 96 ASN A O 6
ATOM 10123 N N . PRO A 1 97 ? -9.201 -10.997 13.001 1.00 13.23 97 PRO A N 6
ATOM 10124 C CA . PRO A 1 97 ? -10.046 -11.850 12.143 1.00 51.04 97 PRO A CA 6
ATOM 10125 C C . PRO A 1 97 ? -9.448 -12.062 10.747 1.00 51.40 97 PRO A C 6
ATOM 10126 O O . PRO A 1 97 ? -8.713 -11.207 10.245 1.00 61.44 97 PRO A O 6
ATOM 10137 N N . PRO A 1 98 ? -9.753 -13.212 10.108 1.00 23.51 98 PRO A N 6
ATOM 10138 C CA . PRO A 1 98 ? -9.284 -13.511 8.749 1.00 13.12 98 PRO A CA 6
ATOM 10139 C C . PRO A 1 98 ? -9.849 -12.521 7.728 1.00 4.30 98 PRO A C 6
ATOM 10140 O O . PRO A 1 98 ? -10.891 -11.899 7.959 1.00 75.14 98 PRO A O 6
ATOM 10151 N N . TRP A 1 99 ? -9.162 -12.390 6.604 1.00 65.21 99 TRP A N 6
ATOM 10152 C CA . TRP A 1 99 ? -9.521 -11.415 5.579 1.00 71.40 99 TRP A CA 6
ATOM 10153 C C . TRP A 1 99 ? -10.887 -11.746 4.972 1.00 33.13 99 TRP A C 6
ATOM 10154 O O . TRP A 1 99 ? -11.142 -12.890 4.588 1.00 13.22 99 TRP A O 6
ATOM 10175 N N . GLY A 1 100 ? -11.766 -10.745 4.893 1.00 73.55 100 GLY A N 6
ATOM 10176 C CA . GLY A 1 100 ? -13.105 -10.971 4.371 1.00 41.41 100 GLY A CA 6
ATOM 10177 C C . GLY A 1 100 ? -13.787 -9.699 3.882 1.00 12.40 100 GLY A C 6
ATOM 10178 O O . GLY A 1 100 ? -13.259 -9.011 3.009 1.00 34.42 100 GLY A O 6
ATOM 10182 N N . PRO A 1 101 ? -14.957 -9.345 4.458 1.00 3.25 101 PRO A N 6
ATOM 10183 C CA . PRO A 1 101 ? -15.812 -8.250 3.952 1.00 75.25 101 PRO A CA 6
ATOM 10184 C C . PRO A 1 101 ? -15.138 -6.874 3.995 1.00 21.31 101 PRO A C 6
ATOM 10185 O O . PRO A 1 101 ? -15.318 -6.056 3.086 1.00 75.05 101 PRO A O 6
ATOM 10196 N N . ASP A 1 102 ? -14.338 -6.631 5.031 1.00 12.31 102 ASP A N 6
ATOM 10197 C CA . ASP A 1 102 ? -13.723 -5.313 5.232 1.00 44.21 102 ASP A CA 6
ATOM 10198 C C . ASP A 1 102 ? -12.848 -4.921 4.038 1.00 40.52 102 ASP A C 6
ATOM 10199 O O . ASP A 1 102 ? -12.488 -3.754 3.870 1.00 54.20 102 ASP A O 6
ATOM 10208 N N . LYS A 1 103 ? -12.539 -5.898 3.188 1.00 23.13 103 LYS A N 6
ATOM 10209 C CA . LYS A 1 103 ? -11.707 -5.664 2.013 1.00 62.00 103 LYS A CA 6
ATOM 10210 C C . LYS A 1 103 ? -12.507 -4.978 0.900 1.00 4.33 103 LYS A C 6
ATOM 10211 O O . LYS A 1 103 ? -12.041 -4.868 -0.235 1.00 33.30 103 LYS A O 6
ATOM 10230 N N . ILE A 1 104 ? -13.716 -4.526 1.230 1.00 24.42 104 ILE A N 6
ATOM 10231 C CA . ILE A 1 104 ? -14.494 -3.674 0.336 1.00 21.42 104 ILE A CA 6
ATOM 10232 C C . ILE A 1 104 ? -14.277 -2.197 0.697 1.00 11.42 104 ILE A C 6
ATOM 10233 O O . ILE A 1 104 ? -14.483 -1.799 1.845 1.00 1.41 104 ILE A O 6
ATOM 10249 N N . THR A 1 105 ? -13.819 -1.405 -0.277 1.00 71.32 105 THR A N 6
ATOM 10250 C CA . THR A 1 105 ? -13.642 0.027 -0.119 1.00 54.32 105 THR A CA 6
ATOM 10251 C C . THR A 1 105 ? -14.894 0.728 0.442 1.00 12.30 105 THR A C 6
ATOM 10252 O O . THR A 1 105 ? -16.012 0.205 0.370 1.00 41.34 105 THR A O 6
ATOM 10263 N N . GLU A 1 106 ? -14.676 1.936 0.964 1.00 21.21 106 GLU A N 6
ATOM 10264 C CA . GLU A 1 106 ? -15.697 2.713 1.673 1.00 71.45 106 GLU A CA 6
ATOM 10265 C C . GLU A 1 106 ? -16.998 2.840 0.874 1.00 32.00 106 GLU A C 6
ATOM 10266 O O . GLU A 1 106 ? -18.092 2.750 1.433 1.00 31.53 106 GLU A O 6
ATOM 10278 N N . ASP A 1 107 ? -16.869 3.030 -0.439 1.00 4.24 107 ASP A N 6
ATOM 10279 C CA . ASP A 1 107 ? -18.028 3.249 -1.311 1.00 34.30 107 ASP A CA 6
ATOM 10280 C C . ASP A 1 107 ? -19.021 2.094 -1.195 1.00 35.33 107 ASP A C 6
ATOM 10281 O O . ASP A 1 107 ? -20.230 2.310 -1.134 1.00 71.34 107 ASP A O 6
ATOM 10290 N N . GLY A 1 108 ? -18.496 0.874 -1.127 1.00 55.31 108 GLY A N 6
ATOM 10291 C CA . GLY A 1 108 ? -19.336 -0.309 -1.041 1.00 42.30 108 GLY A CA 6
ATOM 10292 C C . GLY A 1 108 ? -20.042 -0.428 0.297 1.00 65.25 108 GLY A C 6
ATOM 10293 O O . GLY A 1 108 ? -21.107 -1.038 0.397 1.00 63.25 108 GLY A O 6
ATOM 10297 N N . ARG A 1 109 ? -19.428 0.134 1.331 1.00 12.23 109 ARG A N 6
ATOM 10298 C CA . ARG A 1 109 ? -19.967 0.053 2.684 1.00 34.23 109 ARG A CA 6
ATOM 10299 C C . ARG A 1 109 ? -21.186 0.956 2.858 1.00 62.52 109 ARG A C 6
ATOM 10300 O O . ARG A 1 109 ? -22.234 0.515 3.335 1.00 31.32 109 ARG A O 6
ATOM 10321 N N . GLU A 1 110 ? -21.045 2.220 2.475 1.00 11.34 110 GLU A N 6
ATOM 10322 C CA . GLU A 1 110 ? -22.123 3.193 2.633 1.00 4.31 110 GLU A CA 6
ATOM 10323 C C . GLU A 1 110 ? -23.133 3.110 1.489 1.00 10.04 110 GLU A C 6
ATOM 10324 O O . GLU A 1 110 ? -24.335 3.299 1.702 1.00 3.32 110 GLU A O 6
ATOM 10336 N N . GLN A 1 111 ? -22.654 2.823 0.280 1.00 31.30 111 GLN A N 6
ATOM 10337 C CA . GLN A 1 111 ? -23.514 2.815 -0.902 1.00 3.20 111 GLN A CA 6
ATOM 10338 C C . GLN A 1 111 ? -23.527 1.443 -1.571 1.00 52.21 111 GLN A C 6
ATOM 10339 O O . GLN A 1 111 ? -22.607 1.085 -2.307 1.00 75.12 111 GLN A O 6
ATOM 10353 N N . LEU A 1 112 ? -24.567 0.670 -1.288 1.00 14.21 112 LEU A N 6
ATOM 10354 C CA . LEU A 1 112 ? -24.772 -0.623 -1.933 1.00 10.02 112 LEU A CA 6
ATOM 10355 C C . LEU A 1 112 ? -25.452 -0.422 -3.287 1.00 54.35 112 LEU A C 6
ATOM 10356 O O . LEU A 1 112 ? -25.983 0.655 -3.563 1.00 54.04 112 LEU A O 6
ATOM 10372 N N . ARG A 1 113 ? -25.451 -1.455 -4.123 1.00 73.01 113 ARG A N 6
ATOM 10373 C CA . ARG A 1 113 ? -26.114 -1.384 -5.423 1.00 23.24 113 ARG A CA 6
ATOM 10374 C C . ARG A 1 113 ? -27.609 -1.139 -5.242 1.00 62.54 113 ARG A C 6
ATOM 10375 O O . ARG A 1 113 ? -28.256 -0.529 -6.093 1.00 12.51 113 ARG A O 6
ATOM 10396 N N . ALA A 1 114 ? -28.145 -1.628 -4.125 1.00 13.01 114 ALA A N 6
ATOM 10397 C CA . ALA A 1 114 ? -29.541 -1.391 -3.757 1.00 11.24 114 ALA A CA 6
ATOM 10398 C C . ALA A 1 114 ? -29.849 0.111 -3.695 1.00 55.21 114 ALA A C 6
ATOM 10399 O O . ALA A 1 114 ? -30.994 0.530 -3.875 1.00 71.34 114 ALA A O 6
ATOM 10406 N N . LEU A 1 115 ? -28.805 0.910 -3.476 1.00 4.22 115 LEU A N 6
ATOM 10407 C CA . LEU A 1 115 ? -28.927 2.365 -3.394 1.00 21.12 115 LEU A CA 6
ATOM 10408 C C . LEU A 1 115 ? -28.853 2.975 -4.804 1.00 62.34 115 LEU A C 6
ATOM 10409 O O . LEU A 1 115 ? -28.577 4.163 -4.967 1.00 11.13 115 LEU A O 6
ATOM 10425 N N . GLY A 1 116 ? -29.081 2.142 -5.826 1.00 34.01 116 GLY A N 6
ATOM 10426 C CA . GLY A 1 116 ? -29.156 2.634 -7.192 1.00 32.14 116 GLY A CA 6
ATOM 10427 C C . GLY A 1 116 ? -30.295 3.622 -7.359 1.00 62.34 116 GLY A C 6
ATOM 10428 O O . GLY A 1 116 ? -31.406 3.244 -7.733 1.00 60.43 116 GLY A O 6
ATOM 10432 N N . PHE A 1 117 ? -30.015 4.881 -7.041 1.00 2.20 117 PHE A N 6
ATOM 10433 C CA . PHE A 1 117 ? -31.022 5.935 -7.039 1.00 22.04 117 PHE A CA 6
ATOM 10434 C C . PHE A 1 117 ? -31.628 6.146 -8.424 1.00 10.11 117 PHE A C 6
ATOM 10435 O O . PHE A 1 117 ? -30.954 5.985 -9.449 1.00 3.22 117 PHE A O 6
ATOM 10452 N N . THR A 1 118 ? -32.903 6.506 -8.440 1.00 14.41 118 THR A N 6
ATOM 10453 C CA . THR A 1 118 ? -33.590 6.855 -9.671 1.00 50.43 118 THR A CA 6
ATOM 10454 C C . THR A 1 118 ? -33.349 8.328 -10.003 1.00 13.13 118 THR A C 6
ATOM 10455 O O . THR A 1 118 ? -33.527 9.204 -9.150 1.00 25.14 118 THR A O 6
ATOM 10466 N N . VAL A 1 119 ? -32.931 8.595 -11.232 1.00 72.03 119 VAL A N 6
ATOM 10467 C CA . VAL A 1 119 ? -32.697 9.958 -11.692 1.00 61.32 119 VAL A CA 6
ATOM 10468 C C . VAL A 1 119 ? -33.746 10.336 -12.742 1.00 51.32 119 VAL A C 6
ATOM 10469 O O . VAL A 1 119 ? -34.466 11.335 -12.543 1.00 2.13 119 VAL A O 6
ATOM 10483 N N . GLY A 1 1 ? 14.998 -7.025 5.267 1.00 74.21 1 GLY A N 7
ATOM 10484 C CA . GLY A 1 1 ? 13.702 -7.725 5.102 1.00 24.41 1 GLY A CA 7
ATOM 10485 C C . GLY A 1 1 ? 13.266 -7.776 3.652 1.00 0.32 1 GLY A C 7
ATOM 10486 O O . GLY A 1 1 ? 13.955 -7.240 2.781 1.00 61.24 1 GLY A O 7
ATOM 10492 N N . PRO A 1 2 ? 12.119 -8.415 3.361 1.00 44.13 2 PRO A N 7
ATOM 10493 C CA . PRO A 1 2 ? 11.591 -8.522 1.992 1.00 2.21 2 PRO A CA 7
ATOM 10494 C C . PRO A 1 2 ? 11.185 -7.157 1.430 1.00 4.31 2 PRO A C 7
ATOM 10495 O O . PRO A 1 2 ? 10.546 -6.359 2.124 1.00 62.11 2 PRO A O 7
ATOM 10506 N N . GLY A 1 3 ? 11.564 -6.889 0.182 1.00 10.42 3 GLY A N 7
ATOM 10507 C CA . GLY A 1 3 ? 11.238 -5.618 -0.448 1.00 22.44 3 GLY A CA 7
ATOM 10508 C C . GLY A 1 3 ? 9.751 -5.473 -0.730 1.00 63.14 3 GLY A C 7
ATOM 10509 O O . GLY A 1 3 ? 9.037 -6.472 -0.847 1.00 71.34 3 GLY A O 7
ATOM 10513 N N . SER A 1 4 ? 9.287 -4.231 -0.836 1.00 42.21 4 SER A N 7
ATOM 10514 C CA . SER A 1 4 ? 7.884 -3.949 -1.110 1.00 64.14 4 SER A CA 7
ATOM 10515 C C . SER A 1 4 ? 7.501 -4.431 -2.508 1.00 50.41 4 SER A C 7
ATOM 10516 O O . SER A 1 4 ? 8.202 -4.148 -3.483 1.00 30.34 4 SER A O 7
ATOM 10524 N N . MET A 1 5 ? 6.396 -5.167 -2.595 1.00 11.32 5 MET A N 7
ATOM 10525 C CA . MET A 1 5 ? 5.932 -5.709 -3.868 1.00 74.23 5 MET A CA 7
ATOM 10526 C C . MET A 1 5 ? 5.367 -4.602 -4.752 1.00 72.51 5 MET A C 7
ATOM 10527 O O . MET A 1 5 ? 4.612 -3.745 -4.289 1.00 2.10 5 MET A O 7
ATOM 10541 N N . SER A 1 6 ? 5.752 -4.642 -6.018 1.00 73.23 6 SER A N 7
ATOM 10542 C CA . SER A 1 6 ? 5.332 -3.665 -7.019 1.00 12.00 6 SER A CA 7
ATOM 10543 C C . SER A 1 6 ? 5.807 -4.147 -8.381 1.00 14.45 6 SER A C 7
ATOM 10544 O O . SER A 1 6 ? 5.072 -4.120 -9.371 1.00 51.15 6 SER A O 7
ATOM 10552 N N . GLU A 1 7 ? 7.045 -4.631 -8.397 1.00 74.41 7 GLU A N 7
ATOM 10553 C CA . GLU A 1 7 ? 7.662 -5.204 -9.588 1.00 42.32 7 GLU A CA 7
ATOM 10554 C C . GLU A 1 7 ? 7.101 -6.604 -9.862 1.00 12.42 7 GLU A C 7
ATOM 10555 O O . GLU A 1 7 ? 7.843 -7.581 -9.950 1.00 2.55 7 GLU A O 7
ATOM 10567 N N . THR A 1 8 ? 5.782 -6.687 -9.999 1.00 34.44 8 THR A N 7
ATOM 10568 C CA . THR A 1 8 ? 5.104 -7.955 -10.204 1.00 12.54 8 THR A CA 7
ATOM 10569 C C . THR A 1 8 ? 4.413 -7.989 -11.571 1.00 32.22 8 THR A C 7
ATOM 10570 O O . THR A 1 8 ? 3.280 -7.523 -11.717 1.00 74.44 8 THR A O 7
ATOM 10581 N N . SER A 1 9 ? 5.136 -8.489 -12.574 1.00 51.45 9 SER A N 7
ATOM 10582 C CA . SER A 1 9 ? 4.586 -8.735 -13.912 1.00 64.20 9 SER A CA 7
ATOM 10583 C C . SER A 1 9 ? 4.144 -7.437 -14.612 1.00 23.11 9 SER A C 7
ATOM 10584 O O . SER A 1 9 ? 3.449 -7.480 -15.630 1.00 22.22 9 SER A O 7
ATOM 10592 N N . ALA A 1 10 ? 4.564 -6.293 -14.081 1.00 75.33 10 ALA A N 7
ATOM 10593 C CA . ALA A 1 10 ? 4.214 -4.999 -14.671 1.00 14.44 10 ALA A CA 7
ATOM 10594 C C . ALA A 1 10 ? 5.197 -4.631 -15.794 1.00 13.33 10 ALA A C 7
ATOM 10595 O O . ALA A 1 10 ? 6.366 -5.019 -15.742 1.00 23.01 10 ALA A O 7
ATOM 10602 N N . PRO A 1 11 ? 4.734 -3.890 -16.828 1.00 60.44 11 PRO A N 7
ATOM 10603 C CA . PRO A 1 11 ? 5.588 -3.474 -17.957 1.00 45.13 11 PRO A CA 7
ATOM 10604 C C . PRO A 1 11 ? 6.797 -2.660 -17.484 1.00 54.04 11 PRO A C 7
ATOM 10605 O O . PRO A 1 11 ? 6.642 -1.712 -16.721 1.00 1.21 11 PRO A O 7
ATOM 10616 N N . ALA A 1 12 ? 7.988 -3.029 -17.960 1.00 23.21 12 ALA A N 7
ATOM 10617 C CA . ALA A 1 12 ? 9.257 -2.472 -17.466 1.00 64.30 12 ALA A CA 7
ATOM 10618 C C . ALA A 1 12 ? 9.252 -0.941 -17.357 1.00 32.53 12 ALA A C 7
ATOM 10619 O O . ALA A 1 12 ? 9.583 -0.394 -16.304 1.00 45.14 12 ALA A O 7
ATOM 10626 N N . GLU A 1 13 ? 8.875 -0.260 -18.435 1.00 40.33 13 GLU A N 7
ATOM 10627 C CA . GLU A 1 13 ? 8.951 1.206 -18.491 1.00 22.14 13 GLU A CA 7
ATOM 10628 C C . GLU A 1 13 ? 8.096 1.844 -17.390 1.00 42.31 13 GLU A C 7
ATOM 10629 O O . GLU A 1 13 ? 8.563 2.710 -16.643 1.00 64.41 13 GLU A O 7
ATOM 10641 N N . GLU A 1 14 ? 6.847 1.403 -17.307 1.00 12.54 14 GLU A N 7
ATOM 10642 C CA . GLU A 1 14 ? 5.907 1.874 -16.294 1.00 71.23 14 GLU A CA 7
ATOM 10643 C C . GLU A 1 14 ? 6.384 1.472 -14.898 1.00 22.13 14 GLU A C 7
ATOM 10644 O O . GLU A 1 14 ? 6.441 2.292 -13.977 1.00 71.44 14 GLU A O 7
ATOM 10656 N N . LEU A 1 15 ? 6.775 0.210 -14.783 1.00 64.02 15 LEU A N 7
ATOM 10657 C CA . LEU A 1 15 ? 7.134 -0.395 -13.508 1.00 11.33 15 LEU A CA 7
ATOM 10658 C C . LEU A 1 15 ? 8.361 0.276 -12.906 1.00 50.34 15 LEU A C 7
ATOM 10659 O O . LEU A 1 15 ? 8.450 0.427 -11.696 1.00 20.53 15 LEU A O 7
ATOM 10675 N N . LEU A 1 16 ? 9.308 0.668 -13.750 1.00 60.02 16 LEU A N 7
ATOM 10676 C CA . LEU A 1 16 ? 10.517 1.333 -13.276 1.00 32.43 16 LEU A CA 7
ATOM 10677 C C . LEU A 1 16 ? 10.140 2.531 -12.402 1.00 25.03 16 LEU A C 7
ATOM 10678 O O . LEU A 1 16 ? 10.536 2.621 -11.234 1.00 43.40 16 LEU A O 7
ATOM 10694 N N . ALA A 1 17 ? 9.331 3.418 -12.972 1.00 0.30 17 ALA A N 7
ATOM 10695 C CA . ALA A 1 17 ? 8.890 4.624 -12.280 1.00 2.31 17 ALA A CA 7
ATOM 10696 C C . ALA A 1 17 ? 8.023 4.272 -11.074 1.00 30.14 17 ALA A C 7
ATOM 10697 O O . ALA A 1 17 ? 8.237 4.790 -9.976 1.00 11.43 17 ALA A O 7
ATOM 10704 N N . ASP A 1 18 ? 7.060 3.373 -11.283 1.00 31.34 18 ASP A N 7
ATOM 10705 C CA . ASP A 1 18 ? 6.105 3.005 -10.233 1.00 3.10 18 ASP A CA 7
ATOM 10706 C C . ASP A 1 18 ? 6.819 2.418 -9.018 1.00 63.10 18 ASP A C 7
ATOM 10707 O O . ASP A 1 18 ? 6.583 2.839 -7.887 1.00 33.44 18 ASP A O 7
ATOM 10716 N N . VAL A 1 19 ? 7.721 1.469 -9.262 1.00 42.03 19 VAL A N 7
ATOM 10717 C CA . VAL A 1 19 ? 8.440 0.800 -8.182 1.00 60.45 19 VAL A CA 7
ATOM 10718 C C . VAL A 1 19 ? 9.448 1.754 -7.550 1.00 13.44 19 VAL A C 7
ATOM 10719 O O . VAL A 1 19 ? 9.687 1.699 -6.344 1.00 44.21 19 VAL A O 7
ATOM 10732 N N . GLU A 1 20 ? 10.038 2.635 -8.364 1.00 62.20 20 GLU A N 7
ATOM 10733 C CA . GLU A 1 20 ? 10.972 3.632 -7.851 1.00 71.25 20 GLU A CA 7
ATOM 10734 C C . GLU A 1 20 ? 10.265 4.544 -6.845 1.00 64.24 20 GLU A C 7
ATOM 10735 O O . GLU A 1 20 ? 10.822 4.889 -5.799 1.00 70.33 20 GLU A O 7
ATOM 10747 N N . GLU A 1 21 ? 9.024 4.905 -7.160 1.00 20.22 21 GLU A N 7
ATOM 10748 C CA . GLU A 1 21 ? 8.201 5.708 -6.259 1.00 4.15 21 GLU A CA 7
ATOM 10749 C C . GLU A 1 21 ? 7.752 4.869 -5.066 1.00 43.32 21 GLU A C 7
ATOM 10750 O O . GLU A 1 21 ? 7.865 5.295 -3.915 1.00 2.53 21 GLU A O 7
ATOM 10762 N N . ALA A 1 22 ? 7.260 3.666 -5.346 1.00 32.12 22 ALA A N 7
ATOM 10763 C CA . ALA A 1 22 ? 6.743 2.782 -4.307 1.00 2.15 22 ALA A CA 7
ATOM 10764 C C . ALA A 1 22 ? 7.791 2.538 -3.229 1.00 74.23 22 ALA A C 7
ATOM 10765 O O . ALA A 1 22 ? 7.549 2.778 -2.052 1.00 70.14 22 ALA A O 7
ATOM 10772 N N . MET A 1 23 ? 8.978 2.133 -3.650 1.00 30.13 23 MET A N 7
ATOM 10773 C CA . MET A 1 23 ? 10.077 1.841 -2.729 1.00 73.41 23 MET A CA 7
ATOM 10774 C C . MET A 1 23 ? 10.441 3.064 -1.880 1.00 2.33 23 MET A C 7
ATOM 10775 O O . MET A 1 23 ? 11.174 2.951 -0.899 1.00 55.13 23 MET A O 7
ATOM 10789 N N . ARG A 1 24 ? 9.944 4.230 -2.273 1.00 10.21 24 ARG A N 7
ATOM 10790 C CA . ARG A 1 24 ? 10.245 5.485 -1.588 1.00 61.42 24 ARG A CA 7
ATOM 10791 C C . ARG A 1 24 ? 9.183 5.815 -0.543 1.00 32.45 24 ARG A C 7
ATOM 10792 O O . ARG A 1 24 ? 9.478 6.452 0.472 1.00 21.35 24 ARG A O 7
ATOM 10813 N N . ASP A 1 25 ? 7.949 5.370 -0.780 1.00 31.55 25 ASP A N 7
ATOM 10814 C CA . ASP A 1 25 ? 6.811 5.825 0.015 1.00 54.14 25 ASP A CA 7
ATOM 10815 C C . ASP A 1 25 ? 6.150 4.651 0.709 1.00 64.12 25 ASP A C 7
ATOM 10816 O O . ASP A 1 25 ? 5.235 4.818 1.507 1.00 32.33 25 ASP A O 7
ATOM 10825 N N . VAL A 1 26 ? 6.630 3.457 0.400 1.00 64.12 26 VAL A N 7
ATOM 10826 C CA . VAL A 1 26 ? 6.060 2.233 0.943 1.00 42.40 26 VAL A CA 7
ATOM 10827 C C . VAL A 1 26 ? 7.017 1.649 1.993 1.00 64.10 26 VAL A C 7
ATOM 10828 O O . VAL A 1 26 ? 6.945 0.482 2.377 1.00 45.32 26 VAL A O 7
ATOM 10841 N N . VAL A 1 27 ? 7.890 2.517 2.487 1.00 34.30 27 VAL A N 7
ATOM 10842 C CA . VAL A 1 27 ? 8.865 2.170 3.509 1.00 11.20 27 VAL A CA 7
ATOM 10843 C C . VAL A 1 27 ? 9.119 3.403 4.374 1.00 30.34 27 VAL A C 7
ATOM 10844 O O . VAL A 1 27 ? 8.797 4.517 3.958 1.00 15.41 27 VAL A O 7
ATOM 10857 N N . ASP A 1 28 ? 9.659 3.211 5.573 1.00 2.01 28 ASP A N 7
ATOM 10858 C CA . ASP A 1 28 ? 10.068 4.328 6.423 1.00 75.13 28 ASP A CA 7
ATOM 10859 C C . ASP A 1 28 ? 11.556 4.599 6.225 1.00 24.15 28 ASP A C 7
ATOM 10860 O O . ASP A 1 28 ? 12.395 3.898 6.796 1.00 14.40 28 ASP A O 7
ATOM 10869 N N . PRO A 1 29 ? 11.908 5.594 5.387 1.00 74.41 29 PRO A N 7
ATOM 10870 C CA . PRO A 1 29 ? 13.298 5.961 5.139 1.00 1.32 29 PRO A CA 7
ATOM 10871 C C . PRO A 1 29 ? 13.801 6.987 6.156 1.00 14.04 29 PRO A C 7
ATOM 10872 O O . PRO A 1 29 ? 14.957 7.409 6.111 1.00 61.12 29 PRO A O 7
ATOM 10883 N N . GLU A 1 30 ? 12.917 7.391 7.066 1.00 75.12 30 GLU A N 7
ATOM 10884 C CA . GLU A 1 30 ? 13.266 8.337 8.118 1.00 60.44 30 GLU A CA 7
ATOM 10885 C C . GLU A 1 30 ? 14.234 7.687 9.103 1.00 5.34 30 GLU A C 7
ATOM 10886 O O . GLU A 1 30 ? 15.342 8.177 9.323 1.00 74.42 30 GLU A O 7
ATOM 10898 N N . LEU A 1 31 ? 13.805 6.572 9.684 1.00 71.03 31 LEU A N 7
ATOM 10899 C CA . LEU A 1 31 ? 14.629 5.817 10.623 1.00 14.20 31 LEU A CA 7
ATOM 10900 C C . LEU A 1 31 ? 15.085 4.497 10.000 1.00 23.51 31 LEU A C 7
ATOM 10901 O O . LEU A 1 31 ? 15.989 3.837 10.513 1.00 41.53 31 LEU A O 7
ATOM 10917 N N . GLY A 1 32 ? 14.447 4.117 8.895 1.00 64.35 32 GLY A N 7
ATOM 10918 C CA . GLY A 1 32 ? 14.873 2.945 8.144 1.00 32.31 32 GLY A CA 7
ATOM 10919 C C . GLY A 1 32 ? 14.110 1.690 8.522 1.00 14.22 32 GLY A C 7
ATOM 10920 O O . GLY A 1 32 ? 14.710 0.634 8.744 1.00 71.41 32 GLY A O 7
ATOM 10924 N N . ILE A 1 33 ? 12.783 1.791 8.585 1.00 44.03 33 ILE A N 7
ATOM 10925 C CA . ILE A 1 33 ? 11.939 0.631 8.899 1.00 53.33 33 ILE A CA 7
ATOM 10926 C C . ILE A 1 33 ? 11.149 0.219 7.666 1.00 74.25 33 ILE A C 7
ATOM 10927 O O . ILE A 1 33 ? 10.705 1.060 6.891 1.00 75.04 33 ILE A O 7
ATOM 10943 N N . ASN A 1 34 ? 10.971 -1.078 7.497 1.00 44.15 34 ASN A N 7
ATOM 10944 C CA . ASN A 1 34 ? 10.231 -1.616 6.360 1.00 45.10 34 ASN A CA 7
ATOM 10945 C C . ASN A 1 34 ? 8.965 -2.308 6.843 1.00 35.23 34 ASN A C 7
ATOM 10946 O O . ASN A 1 34 ? 9.027 -3.346 7.493 1.00 50.40 34 ASN A O 7
ATOM 10957 N N . VAL A 1 35 ? 7.814 -1.721 6.524 1.00 32.43 35 VAL A N 7
ATOM 10958 C CA . VAL A 1 35 ? 6.529 -2.262 6.960 1.00 2.41 35 VAL A CA 7
ATOM 10959 C C . VAL A 1 35 ? 6.367 -3.701 6.461 1.00 20.21 35 VAL A C 7
ATOM 10960 O O . VAL A 1 35 ? 5.899 -4.583 7.188 1.00 41.12 35 VAL A O 7
ATOM 10973 N N . VAL A 1 36 ? 6.809 -3.933 5.227 1.00 34.43 36 VAL A N 7
ATOM 10974 C CA . VAL A 1 36 ? 6.733 -5.253 4.605 1.00 73.31 36 VAL A CA 7
ATOM 10975 C C . VAL A 1 36 ? 7.540 -6.275 5.410 1.00 14.34 36 VAL A C 7
ATOM 10976 O O . VAL A 1 36 ? 7.259 -7.474 5.369 1.00 72.43 36 VAL A O 7
ATOM 10989 N N . ASP A 1 37 ? 8.530 -5.786 6.158 1.00 4.21 37 ASP A N 7
ATOM 10990 C CA . ASP A 1 37 ? 9.390 -6.646 6.975 1.00 35.33 37 ASP A CA 7
ATOM 10991 C C . ASP A 1 37 ? 8.585 -7.332 8.078 1.00 32.34 37 ASP A C 7
ATOM 10992 O O . ASP A 1 37 ? 8.977 -8.388 8.574 1.00 63.44 37 ASP A O 7
ATOM 11001 N N . LEU A 1 38 ? 7.443 -6.740 8.443 1.00 74.24 38 LEU A N 7
ATOM 11002 C CA . LEU A 1 38 ? 6.555 -7.339 9.445 1.00 1.24 38 LEU A CA 7
ATOM 11003 C C . LEU A 1 38 ? 5.818 -8.542 8.848 1.00 54.24 38 LEU A C 7
ATOM 11004 O O . LEU A 1 38 ? 5.123 -9.279 9.552 1.00 74.34 38 LEU A O 7
ATOM 11020 N N . GLY A 1 39 ? 5.970 -8.704 7.535 1.00 22.21 39 GLY A N 7
ATOM 11021 C CA . GLY A 1 39 ? 5.423 -9.838 6.810 1.00 35.40 39 GLY A CA 7
ATOM 11022 C C . GLY A 1 39 ? 3.917 -9.980 6.921 1.00 63.42 39 GLY A C 7
ATOM 11023 O O . GLY A 1 39 ? 3.376 -11.063 6.706 1.00 54.52 39 GLY A O 7
ATOM 11027 N N . LEU A 1 40 ? 3.226 -8.888 7.236 1.00 1.02 40 LEU A N 7
ATOM 11028 C CA . LEU A 1 40 ? 1.767 -8.879 7.177 1.00 43.21 40 LEU A CA 7
ATOM 11029 C C . LEU A 1 40 ? 1.315 -8.251 5.860 1.00 12.35 40 LEU A C 7
ATOM 11030 O O . LEU A 1 40 ? 0.325 -8.670 5.263 1.00 72.20 40 LEU A O 7
ATOM 11046 N N . VAL A 1 41 ? 2.110 -7.297 5.375 1.00 55.31 41 VAL A N 7
ATOM 11047 C CA . VAL A 1 41 ? 1.815 -6.594 4.127 1.00 32.53 41 VAL A CA 7
ATOM 11048 C C . VAL A 1 41 ? 2.001 -7.533 2.935 1.00 11.15 41 VAL A C 7
ATOM 11049 O O . VAL A 1 41 ? 1.618 -7.224 1.806 1.00 65.23 41 VAL A O 7
ATOM 11062 N N . TYR A 1 42 ? 2.597 -8.693 3.206 1.00 20.11 42 TYR A N 7
ATOM 11063 C CA . TYR A 1 42 ? 2.752 -9.741 2.205 1.00 45.11 42 TYR A CA 7
ATOM 11064 C C . TYR A 1 42 ? 1.372 -10.248 1.782 1.00 31.21 42 TYR A C 7
ATOM 11065 O O . TYR A 1 42 ? 1.204 -10.814 0.699 1.00 52.41 42 TYR A O 7
ATOM 11083 N N . GLY A 1 43 ? 0.383 -10.013 2.647 1.00 71.43 43 GLY A N 7
ATOM 11084 C CA . GLY A 1 43 ? -0.987 -10.392 2.360 1.00 62.10 43 GLY A CA 7
ATOM 11085 C C . GLY A 1 43 ? -1.661 -9.416 1.415 1.00 1.44 43 GLY A C 7
ATOM 11086 O O . GLY A 1 43 ? -2.611 -8.723 1.786 1.00 34.14 43 GLY A O 7
ATOM 11090 N N . LEU A 1 44 ? -1.151 -9.340 0.197 1.00 55.51 44 LEU A N 7
ATOM 11091 C CA . LEU A 1 44 ? -1.763 -8.526 -0.840 1.00 45.25 44 LEU A CA 7
ATOM 11092 C C . LEU A 1 44 ? -2.435 -9.424 -1.877 1.00 24.02 44 LEU A C 7
ATOM 11093 O O . LEU A 1 44 ? -1.933 -10.508 -2.197 1.00 3.35 44 LEU A O 7
ATOM 11109 N N . ASP A 1 45 ? -3.579 -8.975 -2.366 1.00 74.45 45 ASP A N 7
ATOM 11110 C CA . ASP A 1 45 ? -4.406 -9.742 -3.290 1.00 74.20 45 ASP A CA 7
ATOM 11111 C C . ASP A 1 45 ? -5.242 -8.782 -4.124 1.00 1.42 45 ASP A C 7
ATOM 11112 O O . ASP A 1 45 ? -6.030 -8.010 -3.589 1.00 41.40 45 ASP A O 7
ATOM 11121 N N . VAL A 1 46 ? -5.053 -8.804 -5.432 1.00 33.53 46 VAL A N 7
ATOM 11122 C CA . VAL A 1 46 ? -5.747 -7.875 -6.314 1.00 65.13 46 VAL A CA 7
ATOM 11123 C C . VAL A 1 46 ? -6.906 -8.568 -7.021 1.00 22.43 46 VAL A C 7
ATOM 11124 O O . VAL A 1 46 ? -6.719 -9.588 -7.686 1.00 55.44 46 VAL A O 7
ATOM 11137 N N . GLN A 1 47 ? -8.103 -8.016 -6.867 1.00 11.54 47 GLN A N 7
ATOM 11138 C CA . GLN A 1 47 ? -9.277 -8.530 -7.561 1.00 53.45 47 GLN A CA 7
ATOM 11139 C C . GLN A 1 47 ? -9.528 -7.694 -8.812 1.00 4.23 47 GLN A C 7
ATOM 11140 O O . GLN A 1 47 ? -9.711 -6.476 -8.736 1.00 14.44 47 GLN A O 7
ATOM 11154 N N . ASP A 1 48 ? -9.515 -8.349 -9.961 1.00 60.32 48 ASP A N 7
ATOM 11155 C CA . ASP A 1 48 ? -9.703 -7.672 -11.238 1.00 0.13 48 ASP A CA 7
ATOM 11156 C C . ASP A 1 48 ? -11.017 -8.102 -11.877 1.00 4.01 48 ASP A C 7
ATOM 11157 O O . ASP A 1 48 ? -11.316 -9.293 -11.966 1.00 64.21 48 ASP A O 7
ATOM 11166 N N . GLY A 1 49 ? -11.807 -7.120 -12.285 1.00 25.21 49 GLY A N 7
ATOM 11167 C CA . GLY A 1 49 ? -13.045 -7.390 -12.990 1.00 71.00 49 GLY A CA 7
ATOM 11168 C C . GLY A 1 49 ? -13.345 -6.309 -14.002 1.00 33.14 49 GLY A C 7
ATOM 11169 O O . GLY A 1 49 ? -12.700 -5.256 -13.991 1.00 22.33 49 GLY A O 7
ATOM 11173 N N . ASP A 1 50 ? -14.307 -6.564 -14.880 1.00 65.22 50 ASP A N 7
ATOM 11174 C CA . ASP A 1 50 ? -14.715 -5.587 -15.892 1.00 45.40 50 ASP A CA 7
ATOM 11175 C C . ASP A 1 50 ? -15.162 -4.281 -15.233 1.00 61.13 50 ASP A C 7
ATOM 11176 O O . ASP A 1 50 ? -14.984 -3.198 -15.791 1.00 22.14 50 ASP A O 7
ATOM 11185 N N . GLU A 1 51 ? -15.731 -4.400 -14.034 1.00 20.10 51 GLU A N 7
ATOM 11186 C CA . GLU A 1 51 ? -16.187 -3.240 -13.270 1.00 52.34 51 GLU A CA 7
ATOM 11187 C C . GLU A 1 51 ? -14.994 -2.404 -12.798 1.00 63.32 51 GLU A C 7
ATOM 11188 O O . GLU A 1 51 ? -15.083 -1.179 -12.674 1.00 24.41 51 GLU A O 7
ATOM 11200 N N . GLY A 1 52 ? -13.872 -3.074 -12.550 1.00 54.43 52 GLY A N 7
ATOM 11201 C CA . GLY A 1 52 ? -12.672 -2.398 -12.101 1.00 71.22 52 GLY A CA 7
ATOM 11202 C C . GLY A 1 52 ? -11.657 -3.361 -11.516 1.00 42.24 52 GLY A C 7
ATOM 11203 O O . GLY A 1 52 ? -11.986 -4.505 -11.198 1.00 5.43 52 GLY A O 7
ATOM 11207 N N . THR A 1 53 ? -10.419 -2.901 -11.396 1.00 23.05 53 THR A N 7
ATOM 11208 C CA . THR A 1 53 ? -9.348 -3.679 -10.787 1.00 51.03 53 THR A CA 7
ATOM 11209 C C . THR A 1 53 ? -8.956 -3.051 -9.450 1.00 12.11 53 THR A C 7
ATOM 11210 O O . THR A 1 53 ? -8.374 -1.964 -9.413 1.00 43.34 53 THR A O 7
ATOM 11221 N N . VAL A 1 54 ? -9.300 -3.727 -8.361 1.00 1.21 54 VAL A N 7
ATOM 11222 C CA . VAL A 1 54 ? -9.061 -3.211 -7.015 1.00 71.51 54 VAL A CA 7
ATOM 11223 C C . VAL A 1 54 ? -7.969 -4.018 -6.317 1.00 42.31 54 VAL A C 7
ATOM 11224 O O . VAL A 1 54 ? -8.075 -5.240 -6.186 1.00 73.42 54 VAL A O 7
ATOM 11237 N N . ALA A 1 55 ? -6.922 -3.330 -5.872 1.00 24.31 55 ALA A N 7
ATOM 11238 C CA . ALA A 1 55 ? -5.802 -3.982 -5.190 1.00 52.13 55 ALA A CA 7
ATOM 11239 C C . ALA A 1 55 ? -6.040 -4.040 -3.677 1.00 4.01 55 ALA A C 7
ATOM 11240 O O . ALA A 1 55 ? -6.002 -3.014 -2.998 1.00 44.21 55 ALA A O 7
ATOM 11247 N N . LEU A 1 56 ? -6.283 -5.240 -3.154 1.00 15.23 56 LEU A N 7
ATOM 11248 C CA . LEU A 1 56 ? -6.542 -5.421 -1.724 1.00 60.22 56 LEU A CA 7
ATOM 11249 C C . LEU A 1 56 ? -5.230 -5.699 -0.993 1.00 50.22 56 LEU A C 7
ATOM 11250 O O . LEU A 1 56 ? -4.654 -6.777 -1.132 1.00 43.31 56 LEU A O 7
ATOM 11266 N N . ILE A 1 57 ? -4.749 -4.725 -0.234 1.00 65.31 57 ILE A N 7
ATOM 11267 C CA . ILE A 1 57 ? -3.504 -4.874 0.519 1.00 34.33 57 ILE A CA 7
ATOM 11268 C C . ILE A 1 57 ? -3.800 -4.934 2.015 1.00 52.13 57 ILE A C 7
ATOM 11269 O O . ILE A 1 57 ? -4.341 -3.981 2.582 1.00 72.45 57 ILE A O 7
ATOM 11285 N N . ASP A 1 58 ? -3.467 -6.057 2.646 1.00 54.21 58 ASP A N 7
ATOM 11286 C CA . ASP A 1 58 ? -3.693 -6.226 4.080 1.00 72.24 58 ASP A CA 7
ATOM 11287 C C . ASP A 1 58 ? -2.583 -5.536 4.876 1.00 54.41 58 ASP A C 7
ATOM 11288 O O . ASP A 1 58 ? -1.399 -5.828 4.686 1.00 71.41 58 ASP A O 7
ATOM 11297 N N . MET A 1 59 ? -2.962 -4.596 5.743 1.00 74.41 59 MET A N 7
ATOM 11298 C CA . MET A 1 59 ? -1.996 -3.813 6.517 1.00 71.41 59 MET A CA 7
ATOM 11299 C C . MET A 1 59 ? -2.491 -3.577 7.945 1.00 10.12 59 MET A C 7
ATOM 11300 O O . MET A 1 59 ? -3.629 -3.893 8.290 1.00 42.24 59 MET A O 7
ATOM 11314 N N . THR A 1 60 ? -1.608 -3.042 8.778 1.00 33.22 60 THR A N 7
ATOM 11315 C CA . THR A 1 60 ? -1.959 -2.639 10.131 1.00 34.23 60 THR A CA 7
ATOM 11316 C C . THR A 1 60 ? -0.919 -1.649 10.654 1.00 51.35 60 THR A C 7
ATOM 11317 O O . THR A 1 60 ? 0.202 -1.589 10.140 1.00 22.01 60 THR A O 7
ATOM 11328 N N . LEU A 1 61 ? -1.296 -0.867 11.658 1.00 42.31 61 LEU A N 7
ATOM 11329 C CA . LEU A 1 61 ? -0.410 0.147 12.223 1.00 4.31 61 LEU A CA 7
ATOM 11330 C C . LEU A 1 61 ? 0.226 -0.374 13.509 1.00 62.05 61 LEU A C 7
ATOM 11331 O O . LEU A 1 61 ? -0.293 -1.304 14.121 1.00 32.41 61 LEU A O 7
ATOM 11347 N N . THR A 1 62 ? 1.330 0.252 13.916 1.00 23.12 62 THR A N 7
ATOM 11348 C CA . THR A 1 62 ? 2.127 -0.197 15.061 1.00 21.14 62 THR A CA 7
ATOM 11349 C C . THR A 1 62 ? 1.259 -0.541 16.279 1.00 65.35 62 THR A C 7
ATOM 11350 O O . THR A 1 62 ? 1.321 -1.655 16.803 1.00 55.01 62 THR A O 7
ATOM 11361 N N . SER A 1 63 ? 0.449 0.417 16.722 1.00 63.44 63 SER A N 7
ATOM 11362 C CA . SER A 1 63 ? -0.427 0.217 17.880 1.00 54.52 63 SER A CA 7
ATOM 11363 C C . SER A 1 63 ? -1.873 -0.020 17.429 1.00 20.52 63 SER A C 7
ATOM 11364 O O . SER A 1 63 ? -2.786 -0.110 18.251 1.00 61.45 63 SER A O 7
ATOM 11372 N N . ALA A 1 64 ? -2.062 -0.099 16.108 1.00 13.41 64 ALA A N 7
ATOM 11373 C CA . ALA A 1 64 ? -3.382 -0.282 15.488 1.00 71.43 64 ALA A CA 7
ATOM 11374 C C . ALA A 1 64 ? -4.359 0.849 15.846 1.00 12.51 64 ALA A C 7
ATOM 11375 O O . ALA A 1 64 ? -5.544 0.783 15.514 1.00 13.20 64 ALA A O 7
ATOM 11382 N N . ALA A 1 65 ? -3.849 1.891 16.502 1.00 24.00 65 ALA A N 7
ATOM 11383 C CA . ALA A 1 65 ? -4.642 3.072 16.845 1.00 73.22 65 ALA A CA 7
ATOM 11384 C C . ALA A 1 65 ? -4.030 4.316 16.208 1.00 72.34 65 ALA A C 7
ATOM 11385 O O . ALA A 1 65 ? -4.509 5.434 16.402 1.00 43.41 65 ALA A O 7
ATOM 11392 N N . CYS A 1 66 ? -2.964 4.100 15.447 1.00 74.43 66 CYS A N 7
ATOM 11393 C CA . CYS A 1 66 ? -2.196 5.182 14.851 1.00 24.14 66 CYS A CA 7
ATOM 11394 C C . CYS A 1 66 ? -2.874 5.674 13.567 1.00 22.02 66 CYS A C 7
ATOM 11395 O O . CYS A 1 66 ? -3.052 4.897 12.627 1.00 50.12 66 CYS A O 7
ATOM 11403 N N . PRO A 1 67 ? -3.244 6.970 13.504 1.00 43.33 67 PRO A N 7
ATOM 11404 C CA . PRO A 1 67 ? -3.971 7.541 12.355 1.00 74.42 67 PRO A CA 7
ATOM 11405 C C . PRO A 1 67 ? -3.074 7.784 11.132 1.00 4.15 67 PRO A C 7
ATOM 11406 O O . PRO A 1 67 ? -3.300 8.714 10.360 1.00 15.51 67 PRO A O 7
ATOM 11417 N N . LEU A 1 68 ? -2.077 6.925 10.941 1.00 41.12 68 LEU A N 7
ATOM 11418 C CA . LEU A 1 68 ? -1.171 7.028 9.794 1.00 11.21 68 LEU A CA 7
ATOM 11419 C C . LEU A 1 68 ? -1.821 6.444 8.541 1.00 35.40 68 LEU A C 7
ATOM 11420 O O . LEU A 1 68 ? -1.204 6.389 7.472 1.00 73.33 68 LEU A O 7
ATOM 11436 N N . THR A 1 69 ? -3.074 6.017 8.678 1.00 43.20 69 THR A N 7
ATOM 11437 C CA . THR A 1 69 ? -3.806 5.421 7.574 1.00 5.15 69 THR A CA 7
ATOM 11438 C C . THR A 1 69 ? -3.872 6.382 6.384 1.00 50.21 69 THR A C 7
ATOM 11439 O O . THR A 1 69 ? -3.624 5.983 5.250 1.00 42.20 69 THR A O 7
ATOM 11450 N N . ASP A 1 70 ? -4.159 7.655 6.655 1.00 64.31 70 ASP A N 7
ATOM 11451 C CA . ASP A 1 70 ? -4.219 8.675 5.604 1.00 1.04 70 ASP A CA 7
ATOM 11452 C C . ASP A 1 70 ? -2.920 8.690 4.803 1.00 53.43 70 ASP A C 7
ATOM 11453 O O . ASP A 1 70 ? -2.928 8.791 3.573 1.00 71.23 70 ASP A O 7
ATOM 11462 N N . VAL A 1 71 ? -1.806 8.566 5.521 1.00 40.14 71 VAL A N 7
ATOM 11463 C CA . VAL A 1 71 ? -0.483 8.622 4.914 1.00 63.33 71 VAL A CA 7
ATOM 11464 C C . VAL A 1 71 ? -0.243 7.399 4.030 1.00 2.51 71 VAL A C 7
ATOM 11465 O O . VAL A 1 71 ? 0.085 7.535 2.851 1.00 11.41 71 VAL A O 7
ATOM 11478 N N . ILE A 1 72 ? -0.447 6.205 4.592 1.00 34.35 72 ILE A N 7
ATOM 11479 C CA . ILE A 1 72 ? -0.191 4.966 3.853 1.00 75.10 72 ILE A CA 7
ATOM 11480 C C . ILE A 1 72 ? -1.119 4.842 2.639 1.00 12.11 72 ILE A C 7
ATOM 11481 O O . ILE A 1 72 ? -0.695 4.412 1.557 1.00 72.22 72 ILE A O 7
ATOM 11497 N N . GLU A 1 73 ? -2.380 5.239 2.825 1.00 62.35 73 GLU A N 7
ATOM 11498 C CA . GLU A 1 73 ? -3.367 5.213 1.752 1.00 70.41 73 GLU A CA 7
ATOM 11499 C C . GLU A 1 73 ? -2.955 6.157 0.632 1.00 20.13 73 GLU A C 7
ATOM 11500 O O . GLU A 1 73 ? -2.926 5.766 -0.534 1.00 1.34 73 GLU A O 7
ATOM 11512 N N . ASP A 1 74 ? -2.621 7.395 0.993 1.00 12.04 74 ASP A N 7
ATOM 11513 C CA . ASP A 1 74 ? -2.177 8.390 0.015 1.00 55.23 74 ASP A CA 7
ATOM 11514 C C . ASP A 1 74 ? -0.981 7.869 -0.779 1.00 1.53 74 ASP A C 7
ATOM 11515 O O . ASP A 1 74 ? -0.983 7.892 -2.010 1.00 12.42 74 ASP A O 7
ATOM 11524 N N . GLN A 1 75 ? 0.018 7.368 -0.057 1.00 30.25 75 GLN A N 7
ATOM 11525 C CA . GLN A 1 75 ? 1.245 6.846 -0.661 1.00 44.23 75 GLN A CA 7
ATOM 11526 C C . GLN A 1 75 ? 0.950 5.754 -1.693 1.00 51.40 75 GLN A C 7
ATOM 11527 O O . GLN A 1 75 ? 1.294 5.888 -2.870 1.00 44.45 75 GLN A O 7
ATOM 11541 N N . SER A 1 76 ? 0.293 4.686 -1.249 1.00 31.13 76 SER A N 7
ATOM 11542 C CA . SER A 1 76 ? 0.021 3.537 -2.109 1.00 14.23 76 SER A CA 7
ATOM 11543 C C . SER A 1 76 ? -0.928 3.918 -3.253 1.00 34.23 76 SER A C 7
ATOM 11544 O O . SER A 1 76 ? -0.624 3.706 -4.430 1.00 25.11 76 SER A O 7
ATOM 11552 N N . ARG A 1 77 ? -2.062 4.514 -2.890 1.00 63.31 77 ARG A N 7
ATOM 11553 C CA . ARG A 1 77 ? -3.117 4.850 -3.847 1.00 35.31 77 ARG A CA 7
ATOM 11554 C C . ARG A 1 77 ? -2.573 5.739 -4.960 1.00 54.34 77 ARG A C 7
ATOM 11555 O O . ARG A 1 77 ? -2.763 5.459 -6.146 1.00 2.51 77 ARG A O 7
ATOM 11576 N N . SER A 1 78 ? -1.871 6.796 -4.562 1.00 34.14 78 SER A N 7
ATOM 11577 C CA . SER A 1 78 ? -1.370 7.798 -5.496 1.00 41.42 78 SER A CA 7
ATOM 11578 C C . SER A 1 78 ? -0.545 7.156 -6.611 1.00 20.42 78 SER A C 7
ATOM 11579 O O . SER A 1 78 ? -0.752 7.449 -7.792 1.00 64.24 78 SER A O 7
ATOM 11587 N N . ALA A 1 79 ? 0.388 6.281 -6.242 1.00 71.32 79 ALA A N 7
ATOM 11588 C CA . ALA A 1 79 ? 1.273 5.668 -7.228 1.00 31.04 79 ALA A CA 7
ATOM 11589 C C . ALA A 1 79 ? 0.541 4.607 -8.051 1.00 50.20 79 ALA A C 7
ATOM 11590 O O . ALA A 1 79 ? 0.487 4.697 -9.279 1.00 12.10 79 ALA A O 7
ATOM 11597 N N . LEU A 1 80 ? -0.114 3.668 -7.365 1.00 12.13 80 LEU A N 7
ATOM 11598 C CA . LEU A 1 80 ? -0.713 2.510 -8.037 1.00 41.02 80 LEU A CA 7
ATOM 11599 C C . LEU A 1 80 ? -1.775 2.945 -9.042 1.00 70.22 80 LEU A C 7
ATOM 11600 O O . LEU A 1 80 ? -1.920 2.346 -10.115 1.00 43.11 80 LEU A O 7
ATOM 11616 N N . VAL A 1 81 ? -2.509 3.993 -8.697 1.00 50.13 81 VAL A N 7
ATOM 11617 C CA . VAL A 1 81 ? -3.490 4.576 -9.602 1.00 53.21 81 VAL A CA 7
ATOM 11618 C C . VAL A 1 81 ? -2.793 5.493 -10.611 1.00 12.52 81 VAL A C 7
ATOM 11619 O O . VAL A 1 81 ? -3.252 5.656 -11.746 1.00 24.23 81 VAL A O 7
ATOM 11632 N N . GLY A 1 82 ? -1.653 6.058 -10.204 1.00 61.13 82 GLY A N 7
ATOM 11633 C CA . GLY A 1 82 ? -0.977 7.057 -11.015 1.00 4.44 82 GLY A CA 7
ATOM 11634 C C . GLY A 1 82 ? -0.333 6.455 -12.246 1.00 63.32 82 GLY A C 7
ATOM 11635 O O . GLY A 1 82 ? -0.478 6.978 -13.353 1.00 23.01 82 GLY A O 7
ATOM 11639 N N . SER A 1 83 ? 0.389 5.358 -12.055 1.00 65.01 83 SER A N 7
ATOM 11640 C CA . SER A 1 83 ? 1.003 4.642 -13.163 1.00 31.45 83 SER A CA 7
ATOM 11641 C C . SER A 1 83 ? -0.054 3.837 -13.920 1.00 60.00 83 SER A C 7
ATOM 11642 O O . SER A 1 83 ? 0.107 3.528 -15.100 1.00 33.12 83 SER A O 7
ATOM 11650 N N . GLY A 1 84 ? -1.153 3.526 -13.234 1.00 72.24 84 GLY A N 7
ATOM 11651 C CA . GLY A 1 84 ? -2.271 2.852 -13.872 1.00 74.40 84 GLY A CA 7
ATOM 11652 C C . GLY A 1 84 ? -2.221 1.343 -13.734 1.00 73.11 84 GLY A C 7
ATOM 11653 O O . GLY A 1 84 ? -2.662 0.619 -14.631 1.00 30.32 84 GLY A O 7
ATOM 11657 N N . LEU A 1 85 ? -1.696 0.863 -12.609 1.00 62.51 85 LEU A N 7
ATOM 11658 C CA . LEU A 1 85 ? -1.656 -0.574 -12.336 1.00 74.31 85 LEU A CA 7
ATOM 11659 C C . LEU A 1 85 ? -3.062 -1.091 -12.055 1.00 23.53 85 LEU A C 7
ATOM 11660 O O . LEU A 1 85 ? -3.468 -2.130 -12.574 1.00 72.40 85 LEU A O 7
ATOM 11676 N N . VAL A 1 86 ? -3.808 -0.345 -11.247 1.00 5.13 86 VAL A N 7
ATOM 11677 C CA . VAL A 1 86 ? -5.167 -0.724 -10.870 1.00 3.43 86 VAL A CA 7
ATOM 11678 C C . VAL A 1 86 ? -6.096 0.484 -10.948 1.00 11.10 86 VAL A C 7
ATOM 11679 O O . VAL A 1 86 ? -5.631 1.620 -11.065 1.00 0.13 86 VAL A O 7
ATOM 11692 N N . ASP A 1 87 ? -7.403 0.230 -10.896 1.00 53.44 87 ASP A N 7
ATOM 11693 C CA . ASP A 1 87 ? -8.403 1.301 -10.869 1.00 62.20 87 ASP A CA 7
ATOM 11694 C C . ASP A 1 87 ? -8.339 2.025 -9.532 1.00 64.33 87 ASP A C 7
ATOM 11695 O O . ASP A 1 87 ? -8.425 3.251 -9.469 1.00 34.21 87 ASP A O 7
ATOM 11704 N N . ASP A 1 88 ? -8.189 1.240 -8.469 1.00 33.50 88 ASP A N 7
ATOM 11705 C CA . ASP A 1 88 ? -8.052 1.773 -7.117 1.00 31.32 88 ASP A CA 7
ATOM 11706 C C . ASP A 1 88 ? -7.581 0.658 -6.184 1.00 5.02 88 ASP A C 7
ATOM 11707 O O . ASP A 1 88 ? -7.446 -0.505 -6.601 1.00 44.42 88 ASP A O 7
ATOM 11716 N N . ILE A 1 89 ? -7.326 0.998 -4.930 1.00 31.13 89 ILE A N 7
ATOM 11717 C CA . ILE A 1 89 ? -6.822 0.038 -3.964 1.00 13.13 89 ILE A CA 7
ATOM 11718 C C . ILE A 1 89 ? -7.777 -0.105 -2.784 1.00 25.11 89 ILE A C 7
ATOM 11719 O O . ILE A 1 89 ? -8.816 0.553 -2.711 1.00 75.53 89 ILE A O 7
ATOM 11735 N N . ARG A 1 90 ? -7.402 -0.981 -1.872 1.00 20.22 90 ARG A N 7
ATOM 11736 C CA . ARG A 1 90 ? -8.113 -1.195 -0.628 1.00 51.32 90 ARG A CA 7
ATOM 11737 C C . ARG A 1 90 ? -7.108 -1.651 0.418 1.00 1.23 90 ARG A C 7
ATOM 11738 O O . ARG A 1 90 ? -6.613 -2.776 0.366 1.00 1.43 90 ARG A O 7
ATOM 11759 N N . ILE A 1 91 ? -6.780 -0.761 1.338 1.00 4.41 91 ILE A N 7
ATOM 11760 C CA . ILE A 1 91 ? -5.901 -1.095 2.443 1.00 20.45 91 ILE A CA 7
ATOM 11761 C C . ILE A 1 91 ? -6.738 -1.548 3.623 1.00 74.02 91 ILE A C 7
ATOM 11762 O O . ILE A 1 91 ? -7.580 -0.799 4.119 1.00 44.34 91 ILE A O 7
ATOM 11778 N N . ASN A 1 92 ? -6.540 -2.788 4.029 1.00 11.22 92 ASN A N 7
ATOM 11779 C CA . ASN A 1 92 ? -7.242 -3.334 5.180 1.00 54.20 92 ASN A CA 7
ATOM 11780 C C . ASN A 1 92 ? -6.449 -3.046 6.439 1.00 51.32 92 ASN A C 7
ATOM 11781 O O . ASN A 1 92 ? -5.220 -3.037 6.412 1.00 52.53 92 ASN A O 7
ATOM 11792 N N . TRP A 1 93 ? -7.153 -2.770 7.524 1.00 42.22 93 TRP A N 7
ATOM 11793 C CA . TRP A 1 93 ? -6.521 -2.515 8.810 1.00 13.24 93 TRP A CA 7
ATOM 11794 C C . TRP A 1 93 ? -6.841 -3.670 9.752 1.00 43.40 93 TRP A C 7
ATOM 11795 O O . TRP A 1 93 ? -7.986 -3.828 10.182 1.00 64.13 93 TRP A O 7
ATOM 11816 N N . VAL A 1 94 ? -5.838 -4.484 10.065 1.00 40.21 94 VAL A N 7
ATOM 11817 C CA . VAL A 1 94 ? -6.064 -5.690 10.852 1.00 25.51 94 VAL A CA 7
ATOM 11818 C C . VAL A 1 94 ? -6.041 -5.373 12.343 1.00 35.44 94 VAL A C 7
ATOM 11819 O O . VAL A 1 94 ? -5.066 -4.825 12.863 1.00 1.34 94 VAL A O 7
ATOM 11832 N N . TRP A 1 95 ? -7.131 -5.724 13.015 1.00 54.50 95 TRP A N 7
ATOM 11833 C CA . TRP A 1 95 ? -7.248 -5.582 14.462 1.00 1.22 95 TRP A CA 7
ATOM 11834 C C . TRP A 1 95 ? -7.514 -6.946 15.095 1.00 34.53 95 TRP A C 7
ATOM 11835 O O . TRP A 1 95 ? -7.264 -7.152 16.279 1.00 71.23 95 TRP A O 7
ATOM 11856 N N . ASN A 1 96 ? -8.015 -7.872 14.275 1.00 55.13 96 ASN A N 7
ATOM 11857 C CA . ASN A 1 96 ? -8.515 -9.163 14.757 1.00 2.04 96 ASN A CA 7
ATOM 11858 C C . ASN A 1 96 ? -9.073 -10.017 13.603 1.00 12.10 96 ASN A C 7
ATOM 11859 O O . ASN A 1 96 ? -8.750 -11.202 13.512 1.00 43.41 96 ASN A O 7
ATOM 11870 N N . PRO A 1 97 ? -9.931 -9.436 12.715 1.00 52.32 97 PRO A N 7
ATOM 11871 C CA . PRO A 1 97 ? -10.555 -10.179 11.604 1.00 32.34 97 PRO A CA 7
ATOM 11872 C C . PRO A 1 97 ? -9.575 -11.090 10.851 1.00 44.21 97 PRO A C 7
ATOM 11873 O O . PRO A 1 97 ? -8.484 -10.662 10.473 1.00 41.10 97 PRO A O 7
ATOM 11884 N N . PRO A 1 98 ? -9.965 -12.360 10.617 1.00 3.22 98 PRO A N 7
ATOM 11885 C CA . PRO A 1 98 ? -9.131 -13.347 9.922 1.00 12.42 98 PRO A CA 7
ATOM 11886 C C . PRO A 1 98 ? -9.220 -13.207 8.397 1.00 61.23 98 PRO A C 7
ATOM 11887 O O . PRO A 1 98 ? -9.278 -14.210 7.673 1.00 44.41 98 PRO A O 7
ATOM 11898 N N . TRP A 1 99 ? -9.206 -11.959 7.918 1.00 14.05 99 TRP A N 7
ATOM 11899 C CA . TRP A 1 99 ? -9.293 -11.660 6.487 1.00 71.55 99 TRP A CA 7
ATOM 11900 C C . TRP A 1 99 ? -10.638 -12.129 5.913 1.00 64.22 99 TRP A C 7
ATOM 11901 O O . TRP A 1 99 ? -11.631 -12.222 6.642 1.00 65.34 99 TRP A O 7
ATOM 11922 N N . GLY A 1 100 ? -10.675 -12.411 4.608 1.00 64.21 100 GLY A N 7
ATOM 11923 C CA . GLY A 1 100 ? -11.917 -12.807 3.957 1.00 71.12 100 GLY A CA 7
ATOM 11924 C C . GLY A 1 100 ? -12.588 -11.627 3.274 1.00 2.20 100 GLY A C 7
ATOM 11925 O O . GLY A 1 100 ? -11.908 -10.844 2.603 1.00 25.44 100 GLY A O 7
ATOM 11929 N N . PRO A 1 101 ? -13.913 -11.444 3.440 1.00 31.12 101 PRO A N 7
ATOM 11930 C CA . PRO A 1 101 ? -14.628 -10.287 2.874 1.00 1.53 101 PRO A CA 7
ATOM 11931 C C . PRO A 1 101 ? -14.085 -8.980 3.448 1.00 14.21 101 PRO A C 7
ATOM 11932 O O . PRO A 1 101 ? -14.187 -7.918 2.836 1.00 33.24 101 PRO A O 7
ATOM 11943 N N . ASP A 1 102 ? -13.465 -9.100 4.621 1.00 45.35 102 ASP A N 7
ATOM 11944 C CA . ASP A 1 102 ? -12.863 -7.970 5.327 1.00 21.42 102 ASP A CA 7
ATOM 11945 C C . ASP A 1 102 ? -11.732 -7.343 4.501 1.00 33.04 102 ASP A C 7
ATOM 11946 O O . ASP A 1 102 ? -11.286 -6.229 4.778 1.00 54.00 102 ASP A O 7
ATOM 11955 N N . LYS A 1 103 ? -11.303 -8.047 3.451 1.00 32.50 103 LYS A N 7
ATOM 11956 C CA . LYS A 1 103 ? -10.241 -7.555 2.575 1.00 52.44 103 LYS A CA 7
ATOM 11957 C C . LYS A 1 103 ? -10.762 -6.476 1.630 1.00 33.42 103 LYS A C 7
ATOM 11958 O O . LYS A 1 103 ? -9.975 -5.813 0.967 1.00 62.24 103 LYS A O 7
ATOM 11977 N N . ILE A 1 104 ? -12.081 -6.302 1.564 1.00 64.31 104 ILE A N 7
ATOM 11978 C CA . ILE A 1 104 ? -12.685 -5.382 0.597 1.00 61.10 104 ILE A CA 7
ATOM 11979 C C . ILE A 1 104 ? -13.485 -4.282 1.298 1.00 4.23 104 ILE A C 7
ATOM 11980 O O . ILE A 1 104 ? -14.161 -4.540 2.293 1.00 13.54 104 ILE A O 7
ATOM 11996 N N . THR A 1 105 ? -13.392 -3.054 0.780 1.00 43.04 105 THR A N 7
ATOM 11997 C CA . THR A 1 105 ? -14.225 -1.955 1.260 1.00 34.41 105 THR A CA 7
ATOM 11998 C C . THR A 1 105 ? -15.671 -2.146 0.799 1.00 34.22 105 THR A C 7
ATOM 11999 O O . THR A 1 105 ? -15.925 -2.723 -0.265 1.00 4.52 105 THR A O 7
ATOM 12010 N N . GLU A 1 106 ? -16.610 -1.632 1.583 1.00 53.30 106 GLU A N 7
ATOM 12011 C CA . GLU A 1 106 ? -18.026 -1.719 1.249 1.00 2.34 106 GLU A CA 7
ATOM 12012 C C . GLU A 1 106 ? -18.322 -0.818 0.052 1.00 32.32 106 GLU A C 7
ATOM 12013 O O . GLU A 1 106 ? -19.152 -1.143 -0.799 1.00 42.15 106 GLU A O 7
ATOM 12025 N N . ASP A 1 107 ? -17.591 0.292 -0.022 1.00 3.50 107 ASP A N 7
ATOM 12026 C CA . ASP A 1 107 ? -17.755 1.276 -1.095 1.00 21.14 107 ASP A CA 7
ATOM 12027 C C . ASP A 1 107 ? -17.546 0.616 -2.456 1.00 31.41 107 ASP A C 7
ATOM 12028 O O . ASP A 1 107 ? -18.401 0.699 -3.337 1.00 32.10 107 ASP A O 7
ATOM 12037 N N . GLY A 1 108 ? -16.406 -0.059 -2.599 1.00 65.11 108 GLY A N 7
ATOM 12038 C CA . GLY A 1 108 ? -16.055 -0.700 -3.858 1.00 45.31 108 GLY A CA 7
ATOM 12039 C C . GLY A 1 108 ? -16.941 -1.890 -4.168 1.00 61.31 108 GLY A C 7
ATOM 12040 O O . GLY A 1 108 ? -17.147 -2.238 -5.333 1.00 31.23 108 GLY A O 7
ATOM 12044 N N . ARG A 1 109 ? -17.453 -2.525 -3.120 1.00 33.23 109 ARG A N 7
ATOM 12045 C CA . ARG A 1 109 ? -18.371 -3.645 -3.279 1.00 31.55 109 ARG A CA 7
ATOM 12046 C C . ARG A 1 109 ? -19.680 -3.149 -3.889 1.00 71.35 109 ARG A C 7
ATOM 12047 O O . ARG A 1 109 ? -20.299 -3.835 -4.709 1.00 72.42 109 ARG A O 7
ATOM 12068 N N . GLU A 1 110 ? -20.089 -1.952 -3.484 1.00 60.42 110 GLU A N 7
ATOM 12069 C CA . GLU A 1 110 ? -21.344 -1.371 -3.941 1.00 21.00 110 GLU A CA 7
ATOM 12070 C C . GLU A 1 110 ? -21.218 -0.815 -5.359 1.00 45.14 110 GLU A C 7
ATOM 12071 O O . GLU A 1 110 ? -21.954 -1.224 -6.260 1.00 44.22 110 GLU A O 7
ATOM 12083 N N . GLN A 1 111 ? -20.277 0.107 -5.558 1.00 61.14 111 GLN A N 7
ATOM 12084 C CA . GLN A 1 111 ? -20.110 0.772 -6.851 1.00 23.41 111 GLN A CA 7
ATOM 12085 C C . GLN A 1 111 ? -18.628 0.953 -7.175 1.00 25.12 111 GLN A C 7
ATOM 12086 O O . GLN A 1 111 ? -17.771 0.785 -6.307 1.00 62.24 111 GLN A O 7
ATOM 12100 N N . LEU A 1 112 ? -18.339 1.309 -8.423 1.00 12.01 112 LEU A N 7
ATOM 12101 C CA . LEU A 1 112 ? -16.962 1.387 -8.914 1.00 25.52 112 LEU A CA 7
ATOM 12102 C C . LEU A 1 112 ? -16.269 2.679 -8.465 1.00 72.02 112 LEU A C 7
ATOM 12103 O O . LEU A 1 112 ? -16.897 3.577 -7.899 1.00 61.11 112 LEU A O 7
ATOM 12119 N N . ARG A 1 113 ? -14.967 2.759 -8.751 1.00 10.14 113 ARG A N 7
ATOM 12120 C CA . ARG A 1 113 ? -14.121 3.881 -8.334 1.00 51.34 113 ARG A CA 7
ATOM 12121 C C . ARG A 1 113 ? -14.688 5.221 -8.816 1.00 71.14 113 ARG A C 7
ATOM 12122 O O . ARG A 1 113 ? -14.577 6.242 -8.130 1.00 61.42 113 ARG A O 7
ATOM 12143 N N . ALA A 1 114 ? -15.320 5.198 -9.982 1.00 74.03 114 ALA A N 7
ATOM 12144 C CA . ALA A 1 114 ? -15.892 6.397 -10.599 1.00 4.44 114 ALA A CA 7
ATOM 12145 C C . ALA A 1 114 ? -16.981 7.052 -9.737 1.00 61.20 114 ALA A C 7
ATOM 12146 O O . ALA A 1 114 ? -17.453 8.144 -10.061 1.00 73.41 114 ALA A O 7
ATOM 12153 N N . LEU A 1 115 ? -17.367 6.403 -8.637 1.00 1.50 115 LEU A N 7
ATOM 12154 C CA . LEU A 1 115 ? -18.471 6.882 -7.801 1.00 41.32 115 LEU A CA 7
ATOM 12155 C C . LEU A 1 115 ? -18.169 8.263 -7.205 1.00 4.41 115 LEU A C 7
ATOM 12156 O O . LEU A 1 115 ? -19.074 9.086 -7.053 1.00 74.30 115 LEU A O 7
ATOM 12172 N N . GLY A 1 116 ? -16.905 8.525 -6.881 1.00 34.30 116 GLY A N 7
ATOM 12173 C CA . GLY A 1 116 ? -16.532 9.847 -6.391 1.00 34.33 116 GLY A CA 7
ATOM 12174 C C . GLY A 1 116 ? -15.642 9.819 -5.162 1.00 44.22 116 GLY A C 7
ATOM 12175 O O . GLY A 1 116 ? -15.175 10.864 -4.712 1.00 14.12 116 GLY A O 7
ATOM 12179 N N . PHE A 1 117 ? -15.385 8.633 -4.617 1.00 53.23 117 PHE A N 7
ATOM 12180 C CA . PHE A 1 117 ? -14.502 8.514 -3.451 1.00 70.24 117 PHE A CA 7
ATOM 12181 C C . PHE A 1 117 ? -13.030 8.574 -3.872 1.00 44.34 117 PHE A C 7
ATOM 12182 O O . PHE A 1 117 ? -12.128 8.273 -3.088 1.00 34.20 117 PHE A O 7
ATOM 12199 N N . THR A 1 118 ? -12.804 8.975 -5.118 1.00 65.44 118 THR A N 7
ATOM 12200 C CA . THR A 1 118 ? -11.464 9.143 -5.666 1.00 43.53 118 THR A CA 7
ATOM 12201 C C . THR A 1 118 ? -11.394 10.479 -6.414 1.00 43.34 118 THR A C 7
ATOM 12202 O O . THR A 1 118 ? -10.694 10.623 -7.419 1.00 44.13 118 THR A O 7
ATOM 12213 N N . VAL A 1 119 ? -12.149 11.451 -5.905 1.00 3.31 119 VAL A N 7
ATOM 12214 C CA . VAL A 1 119 ? -12.239 12.776 -6.510 1.00 54.15 119 VAL A CA 7
ATOM 12215 C C . VAL A 1 119 ? -10.932 13.567 -6.326 1.00 21.43 119 VAL A C 7
ATOM 12216 O O . VAL A 1 119 ? -10.399 14.081 -7.334 1.00 44.32 119 VAL A O 7
ATOM 12230 N N . GLY A 1 1 ? 23.397 -10.212 -2.405 1.00 61.34 1 GLY A N 8
ATOM 12231 C CA . GLY A 1 1 ? 22.444 -11.016 -1.603 1.00 35.54 1 GLY A CA 8
ATOM 12232 C C . GLY A 1 1 ? 21.516 -11.837 -2.480 1.00 71.15 1 GLY A C 8
ATOM 12233 O O . GLY A 1 1 ? 21.847 -12.115 -3.636 1.00 0.43 1 GLY A O 8
ATOM 12239 N N . PRO A 1 2 ? 20.343 -12.250 -1.959 1.00 2.01 2 PRO A N 8
ATOM 12240 C CA . PRO A 1 2 ? 19.355 -13.013 -2.737 1.00 32.32 2 PRO A CA 8
ATOM 12241 C C . PRO A 1 2 ? 18.807 -12.192 -3.904 1.00 52.21 2 PRO A C 8
ATOM 12242 O O . PRO A 1 2 ? 18.433 -12.737 -4.945 1.00 72.30 2 PRO A O 8
ATOM 12253 N N . GLY A 1 3 ? 18.780 -10.878 -3.718 1.00 3.42 3 GLY A N 8
ATOM 12254 C CA . GLY A 1 3 ? 18.297 -9.977 -4.744 1.00 42.51 3 GLY A CA 8
ATOM 12255 C C . GLY A 1 3 ? 17.750 -8.697 -4.151 1.00 45.25 3 GLY A C 8
ATOM 12256 O O . GLY A 1 3 ? 18.494 -7.921 -3.549 1.00 43.32 3 GLY A O 8
ATOM 12260 N N . SER A 1 4 ? 16.447 -8.489 -4.298 1.00 54.14 4 SER A N 8
ATOM 12261 C CA . SER A 1 4 ? 15.782 -7.299 -3.781 1.00 4.10 4 SER A CA 8
ATOM 12262 C C . SER A 1 4 ? 14.265 -7.500 -3.816 1.00 15.10 4 SER A C 8
ATOM 12263 O O . SER A 1 4 ? 13.784 -8.502 -4.349 1.00 3.42 4 SER A O 8
ATOM 12271 N N . MET A 1 5 ? 13.517 -6.562 -3.241 1.00 33.25 5 MET A N 8
ATOM 12272 C CA . MET A 1 5 ? 12.056 -6.637 -3.258 1.00 24.23 5 MET A CA 8
ATOM 12273 C C . MET A 1 5 ? 11.534 -6.380 -4.672 1.00 70.32 5 MET A C 8
ATOM 12274 O O . MET A 1 5 ? 12.089 -5.558 -5.410 1.00 64.44 5 MET A O 8
ATOM 12288 N N . SER A 1 6 ? 10.487 -7.099 -5.049 1.00 32.42 6 SER A N 8
ATOM 12289 C CA . SER A 1 6 ? 9.884 -6.957 -6.364 1.00 53.32 6 SER A CA 8
ATOM 12290 C C . SER A 1 6 ? 8.380 -7.179 -6.253 1.00 45.23 6 SER A C 8
ATOM 12291 O O . SER A 1 6 ? 7.888 -8.308 -6.362 1.00 61.10 6 SER A O 8
ATOM 12299 N N . GLU A 1 7 ? 7.671 -6.098 -5.975 1.00 4.31 7 GLU A N 8
ATOM 12300 C CA . GLU A 1 7 ? 6.224 -6.124 -5.811 1.00 24.42 7 GLU A CA 8
ATOM 12301 C C . GLU A 1 7 ? 5.557 -6.582 -7.109 1.00 4.43 7 GLU A C 8
ATOM 12302 O O . GLU A 1 7 ? 5.433 -5.816 -8.064 1.00 32.01 7 GLU A O 8
ATOM 12314 N N . THR A 1 8 ? 5.158 -7.853 -7.129 1.00 63.22 8 THR A N 8
ATOM 12315 C CA . THR A 1 8 ? 4.655 -8.507 -8.334 1.00 52.41 8 THR A CA 8
ATOM 12316 C C . THR A 1 8 ? 3.437 -7.787 -8.940 1.00 53.43 8 THR A C 8
ATOM 12317 O O . THR A 1 8 ? 2.288 -8.047 -8.574 1.00 42.13 8 THR A O 8
ATOM 12328 N N . SER A 1 9 ? 3.712 -6.870 -9.862 1.00 33.40 9 SER A N 8
ATOM 12329 C CA . SER A 1 9 ? 2.679 -6.184 -10.629 1.00 5.15 9 SER A CA 8
ATOM 12330 C C . SER A 1 9 ? 3.335 -5.457 -11.801 1.00 10.02 9 SER A C 8
ATOM 12331 O O . SER A 1 9 ? 4.364 -4.805 -11.620 1.00 61.11 9 SER A O 8
ATOM 12339 N N . ALA A 1 10 ? 2.758 -5.603 -13.000 1.00 40.41 10 ALA A N 8
ATOM 12340 C CA . ALA A 1 10 ? 3.306 -4.997 -14.222 1.00 43.51 10 ALA A CA 8
ATOM 12341 C C . ALA A 1 10 ? 4.585 -5.726 -14.667 1.00 12.21 10 ALA A C 8
ATOM 12342 O O . ALA A 1 10 ? 5.173 -6.486 -13.891 1.00 3.13 10 ALA A O 8
ATOM 12349 N N . PRO A 1 11 ? 5.009 -5.550 -15.938 1.00 40.34 11 PRO A N 8
ATOM 12350 C CA . PRO A 1 11 ? 6.246 -6.160 -16.452 1.00 54.24 11 PRO A CA 8
ATOM 12351 C C . PRO A 1 11 ? 7.486 -5.643 -15.718 1.00 2.50 11 PRO A C 8
ATOM 12352 O O . PRO A 1 11 ? 7.502 -4.508 -15.239 1.00 31.13 11 PRO A O 8
ATOM 12363 N N . ALA A 1 12 ? 8.526 -6.473 -15.666 1.00 72.54 12 ALA A N 8
ATOM 12364 C CA . ALA A 1 12 ? 9.721 -6.204 -14.861 1.00 62.51 12 ALA A CA 8
ATOM 12365 C C . ALA A 1 12 ? 10.315 -4.816 -15.119 1.00 64.02 12 ALA A C 8
ATOM 12366 O O . ALA A 1 12 ? 10.614 -4.082 -14.175 1.00 34.20 12 ALA A O 8
ATOM 12373 N N . GLU A 1 13 ? 10.480 -4.458 -16.392 1.00 31.52 13 GLU A N 8
ATOM 12374 C CA . GLU A 1 13 ? 11.140 -3.203 -16.755 1.00 62.44 13 GLU A CA 8
ATOM 12375 C C . GLU A 1 13 ? 10.415 -1.997 -16.157 1.00 63.33 13 GLU A C 8
ATOM 12376 O O . GLU A 1 13 ? 11.048 -1.099 -15.592 1.00 41.02 13 GLU A O 8
ATOM 12388 N N . GLU A 1 14 ? 9.091 -1.983 -16.281 1.00 11.31 14 GLU A N 8
ATOM 12389 C CA . GLU A 1 14 ? 8.278 -0.910 -15.710 1.00 52.40 14 GLU A CA 8
ATOM 12390 C C . GLU A 1 14 ? 8.231 -1.033 -14.193 1.00 24.04 14 GLU A C 8
ATOM 12391 O O . GLU A 1 14 ? 8.377 -0.045 -13.473 1.00 31.32 14 GLU A O 8
ATOM 12403 N N . LEU A 1 15 ? 8.083 -2.269 -13.725 1.00 1.13 15 LEU A N 8
ATOM 12404 C CA . LEU A 1 15 ? 7.945 -2.564 -12.301 1.00 43.23 15 LEU A CA 8
ATOM 12405 C C . LEU A 1 15 ? 9.113 -1.951 -11.535 1.00 21.25 15 LEU A C 8
ATOM 12406 O O . LEU A 1 15 ? 8.923 -1.323 -10.498 1.00 55.32 15 LEU A O 8
ATOM 12422 N N . LEU A 1 16 ? 10.317 -2.128 -12.073 1.00 32.02 16 LEU A N 8
ATOM 12423 C CA . LEU A 1 16 ? 11.530 -1.613 -11.449 1.00 15.52 16 LEU A CA 8
ATOM 12424 C C . LEU A 1 16 ? 11.404 -0.110 -11.178 1.00 34.04 16 LEU A C 8
ATOM 12425 O O . LEU A 1 16 ? 11.462 0.328 -10.032 1.00 73.24 16 LEU A O 8
ATOM 12441 N N . ALA A 1 17 ? 11.194 0.666 -12.237 1.00 44.44 17 ALA A N 8
ATOM 12442 C CA . ALA A 1 17 ? 11.104 2.120 -12.120 1.00 14.32 17 ALA A CA 8
ATOM 12443 C C . ALA A 1 17 ? 9.946 2.529 -11.208 1.00 23.14 17 ALA A C 8
ATOM 12444 O O . ALA A 1 17 ? 10.128 3.294 -10.243 1.00 63.35 17 ALA A O 8
ATOM 12451 N N . ASP A 1 18 ? 8.765 1.992 -11.509 1.00 14.33 18 ASP A N 8
ATOM 12452 C CA . ASP A 1 18 ? 7.541 2.342 -10.793 1.00 34.23 18 ASP A CA 8
ATOM 12453 C C . ASP A 1 18 ? 7.682 2.062 -9.303 1.00 2.42 18 ASP A C 8
ATOM 12454 O O . ASP A 1 18 ? 7.310 2.889 -8.467 1.00 42.43 18 ASP A O 8
ATOM 12463 N N . VAL A 1 19 ? 8.242 0.907 -8.962 1.00 35.04 19 VAL A N 8
ATOM 12464 C CA . VAL A 1 19 ? 8.375 0.528 -7.563 1.00 23.44 19 VAL A CA 8
ATOM 12465 C C . VAL A 1 19 ? 9.463 1.353 -6.878 1.00 24.13 19 VAL A C 8
ATOM 12466 O O . VAL A 1 19 ? 9.296 1.759 -5.732 1.00 52.04 19 VAL A O 8
ATOM 12479 N N . GLU A 1 20 ? 10.565 1.627 -7.588 1.00 25.20 20 GLU A N 8
ATOM 12480 C CA . GLU A 1 20 ? 11.661 2.401 -7.007 1.00 31.11 20 GLU A CA 8
ATOM 12481 C C . GLU A 1 20 ? 11.185 3.792 -6.613 1.00 35.35 20 GLU A C 8
ATOM 12482 O O . GLU A 1 20 ? 11.517 4.282 -5.531 1.00 72.42 20 GLU A O 8
ATOM 12494 N N . GLU A 1 21 ? 10.412 4.437 -7.483 1.00 23.50 21 GLU A N 8
ATOM 12495 C CA . GLU A 1 21 ? 9.885 5.758 -7.160 1.00 45.11 21 GLU A CA 8
ATOM 12496 C C . GLU A 1 21 ? 8.809 5.651 -6.073 1.00 50.01 21 GLU A C 8
ATOM 12497 O O . GLU A 1 21 ? 8.806 6.422 -5.116 1.00 61.35 21 GLU A O 8
ATOM 12509 N N . ALA A 1 22 ? 7.919 4.667 -6.208 1.00 73.21 22 ALA A N 8
ATOM 12510 C CA . ALA A 1 22 ? 6.859 4.446 -5.224 1.00 51.42 22 ALA A CA 8
ATOM 12511 C C . ALA A 1 22 ? 7.445 4.196 -3.833 1.00 22.53 22 ALA A C 8
ATOM 12512 O O . ALA A 1 22 ? 6.889 4.630 -2.827 1.00 24.02 22 ALA A O 8
ATOM 12519 N N . MET A 1 23 ? 8.589 3.513 -3.799 1.00 10.11 23 MET A N 8
ATOM 12520 C CA . MET A 1 23 ? 9.278 3.178 -2.549 1.00 20.22 23 MET A CA 8
ATOM 12521 C C . MET A 1 23 ? 9.720 4.428 -1.788 1.00 74.24 23 MET A C 8
ATOM 12522 O O . MET A 1 23 ? 10.151 4.335 -0.647 1.00 33.15 23 MET A O 8
ATOM 12536 N N . ARG A 1 24 ? 9.668 5.581 -2.442 1.00 23.01 24 ARG A N 8
ATOM 12537 C CA . ARG A 1 24 ? 9.978 6.856 -1.790 1.00 52.41 24 ARG A CA 8
ATOM 12538 C C . ARG A 1 24 ? 8.872 7.267 -0.817 1.00 12.23 24 ARG A C 8
ATOM 12539 O O . ARG A 1 24 ? 9.145 7.887 0.212 1.00 11.11 24 ARG A O 8
ATOM 12560 N N . ASP A 1 25 ? 7.627 6.901 -1.126 1.00 53.41 25 ASP A N 8
ATOM 12561 C CA . ASP A 1 25 ? 6.476 7.402 -0.369 1.00 44.34 25 ASP A CA 8
ATOM 12562 C C . ASP A 1 25 ? 5.795 6.246 0.345 1.00 53.24 25 ASP A C 8
ATOM 12563 O O . ASP A 1 25 ? 5.170 6.407 1.393 1.00 54.55 25 ASP A O 8
ATOM 12572 N N . VAL A 1 26 ? 5.945 5.074 -0.241 1.00 21.31 26 VAL A N 8
ATOM 12573 C CA . VAL A 1 26 ? 5.410 3.846 0.283 1.00 4.11 26 VAL A CA 8
ATOM 12574 C C . VAL A 1 26 ? 6.445 3.190 1.210 1.00 43.42 26 VAL A C 8
ATOM 12575 O O . VAL A 1 26 ? 6.851 2.039 1.026 1.00 24.20 26 VAL A O 8
ATOM 12588 N N . VAL A 1 27 ? 6.880 3.957 2.205 1.00 74.32 27 VAL A N 8
ATOM 12589 C CA . VAL A 1 27 ? 7.913 3.514 3.137 1.00 21.14 27 VAL A CA 8
ATOM 12590 C C . VAL A 1 27 ? 8.066 4.540 4.256 1.00 21.12 27 VAL A C 8
ATOM 12591 O O . VAL A 1 27 ? 7.488 5.626 4.187 1.00 14.25 27 VAL A O 8
ATOM 12604 N N . ASP A 1 28 ? 8.833 4.195 5.284 1.00 52.44 28 ASP A N 8
ATOM 12605 C CA . ASP A 1 28 ? 9.245 5.164 6.289 1.00 33.24 28 ASP A CA 8
ATOM 12606 C C . ASP A 1 28 ? 10.743 5.418 6.153 1.00 33.11 28 ASP A C 8
ATOM 12607 O O . ASP A 1 28 ? 11.558 4.684 6.716 1.00 12.24 28 ASP A O 8
ATOM 12616 N N . PRO A 1 29 ? 11.134 6.435 5.363 1.00 61.31 29 PRO A N 8
ATOM 12617 C CA . PRO A 1 29 ? 12.538 6.765 5.157 1.00 5.10 29 PRO A CA 8
ATOM 12618 C C . PRO A 1 29 ? 13.091 7.637 6.286 1.00 44.45 29 PRO A C 8
ATOM 12619 O O . PRO A 1 29 ? 14.261 8.025 6.267 1.00 40.02 29 PRO A O 8
ATOM 12630 N N . GLU A 1 30 ? 12.236 7.948 7.261 1.00 41.33 30 GLU A N 8
ATOM 12631 C CA . GLU A 1 30 ? 12.644 8.689 8.452 1.00 32.40 30 GLU A CA 8
ATOM 12632 C C . GLU A 1 30 ? 13.564 7.824 9.310 1.00 55.44 30 GLU A C 8
ATOM 12633 O O . GLU A 1 30 ? 14.707 8.191 9.590 1.00 41.04 30 GLU A O 8
ATOM 12645 N N . LEU A 1 31 ? 13.056 6.664 9.710 1.00 14.15 31 LEU A N 8
ATOM 12646 C CA . LEU A 1 31 ? 13.823 5.720 10.516 1.00 31.21 31 LEU A CA 8
ATOM 12647 C C . LEU A 1 31 ? 14.372 4.597 9.634 1.00 63.45 31 LEU A C 8
ATOM 12648 O O . LEU A 1 31 ? 15.307 3.892 10.015 1.00 71.41 31 LEU A O 8
ATOM 12664 N N . GLY A 1 32 ? 13.781 4.441 8.450 1.00 10.11 32 GLY A N 8
ATOM 12665 C CA . GLY A 1 32 ? 14.289 3.494 7.470 1.00 34.12 32 GLY A CA 8
ATOM 12666 C C . GLY A 1 32 ? 13.664 2.116 7.592 1.00 34.33 32 GLY A C 8
ATOM 12667 O O . GLY A 1 32 ? 14.374 1.111 7.685 1.00 54.31 32 GLY A O 8
ATOM 12671 N N . ILE A 1 33 ? 12.332 2.061 7.605 1.00 4.10 33 ILE A N 8
ATOM 12672 C CA . ILE A 1 33 ? 11.617 0.783 7.627 1.00 13.24 33 ILE A CA 8
ATOM 12673 C C . ILE A 1 33 ? 10.576 0.750 6.515 1.00 14.40 33 ILE A C 8
ATOM 12674 O O . ILE A 1 33 ? 9.915 1.752 6.242 1.00 3.50 33 ILE A O 8
ATOM 12690 N N . ASN A 1 34 ? 10.435 -0.401 5.878 1.00 55.41 34 ASN A N 8
ATOM 12691 C CA . ASN A 1 34 ? 9.395 -0.603 4.875 1.00 31.40 34 ASN A CA 8
ATOM 12692 C C . ASN A 1 34 ? 8.235 -1.366 5.501 1.00 11.41 34 ASN A C 8
ATOM 12693 O O . ASN A 1 34 ? 8.449 -2.275 6.302 1.00 23.12 34 ASN A O 8
ATOM 12704 N N . VAL A 1 35 ? 7.011 -0.999 5.143 1.00 54.44 35 VAL A N 8
ATOM 12705 C CA . VAL A 1 35 ? 5.823 -1.589 5.756 1.00 34.22 35 VAL A CA 8
ATOM 12706 C C . VAL A 1 35 ? 5.778 -3.111 5.556 1.00 30.31 35 VAL A C 8
ATOM 12707 O O . VAL A 1 35 ? 5.352 -3.853 6.447 1.00 60.32 35 VAL A O 8
ATOM 12720 N N . VAL A 1 36 ? 6.255 -3.571 4.396 1.00 42.22 36 VAL A N 8
ATOM 12721 C CA . VAL A 1 36 ? 6.280 -5.002 4.081 1.00 34.21 36 VAL A CA 8
ATOM 12722 C C . VAL A 1 36 ? 7.107 -5.772 5.112 1.00 64.41 36 VAL A C 8
ATOM 12723 O O . VAL A 1 36 ? 6.880 -6.963 5.342 1.00 52.41 36 VAL A O 8
ATOM 12736 N N . ASP A 1 37 ? 8.039 -5.072 5.754 1.00 24.43 37 ASP A N 8
ATOM 12737 C CA . ASP A 1 37 ? 8.928 -5.684 6.741 1.00 23.10 37 ASP A CA 8
ATOM 12738 C C . ASP A 1 37 ? 8.146 -6.182 7.960 1.00 51.20 37 ASP A C 8
ATOM 12739 O O . ASP A 1 37 ? 8.614 -7.060 8.689 1.00 31.22 37 ASP A O 8
ATOM 12748 N N . LEU A 1 38 ? 6.948 -5.627 8.171 1.00 74.24 38 LEU A N 8
ATOM 12749 C CA . LEU A 1 38 ? 6.074 -6.073 9.262 1.00 10.31 38 LEU A CA 8
ATOM 12750 C C . LEU A 1 38 ? 5.555 -7.486 8.973 1.00 51.33 38 LEU A C 8
ATOM 12751 O O . LEU A 1 38 ? 5.018 -8.166 9.847 1.00 35.04 38 LEU A O 8
ATOM 12767 N N . GLY A 1 39 ? 5.712 -7.893 7.716 1.00 20.30 39 GLY A N 8
ATOM 12768 C CA . GLY A 1 39 ? 5.391 -9.241 7.278 1.00 55.23 39 GLY A CA 8
ATOM 12769 C C . GLY A 1 39 ? 3.921 -9.601 7.387 1.00 42.43 39 GLY A C 8
ATOM 12770 O O . GLY A 1 39 ? 3.571 -10.783 7.449 1.00 20.20 39 GLY A O 8
ATOM 12774 N N . LEU A 1 40 ? 3.049 -8.597 7.416 1.00 62.41 40 LEU A N 8
ATOM 12775 C CA . LEU A 1 40 ? 1.616 -8.828 7.241 1.00 23.12 40 LEU A CA 8
ATOM 12776 C C . LEU A 1 40 ? 1.223 -8.527 5.799 1.00 71.34 40 LEU A C 8
ATOM 12777 O O . LEU A 1 40 ? 0.292 -9.115 5.256 1.00 10.13 40 LEU A O 8
ATOM 12793 N N . VAL A 1 41 ? 1.985 -7.624 5.179 1.00 43.22 41 VAL A N 8
ATOM 12794 C CA . VAL A 1 41 ? 1.680 -7.112 3.840 1.00 41.14 41 VAL A CA 8
ATOM 12795 C C . VAL A 1 41 ? 1.762 -8.219 2.778 1.00 31.40 41 VAL A C 8
ATOM 12796 O O . VAL A 1 41 ? 1.447 -8.002 1.610 1.00 51.11 41 VAL A O 8
ATOM 12809 N N . TYR A 1 42 ? 2.177 -9.416 3.194 1.00 3.44 42 TYR A N 8
ATOM 12810 C CA . TYR A 1 42 ? 2.197 -10.571 2.300 1.00 24.20 42 TYR A CA 8
ATOM 12811 C C . TYR A 1 42 ? 0.769 -11.014 1.997 1.00 31.25 42 TYR A C 8
ATOM 12812 O O . TYR A 1 42 ? 0.523 -11.784 1.065 1.00 31.33 42 TYR A O 8
ATOM 12830 N N . GLY A 1 43 ? -0.171 -10.518 2.800 1.00 14.35 43 GLY A N 8
ATOM 12831 C CA . GLY A 1 43 ? -1.578 -10.763 2.560 1.00 0.33 43 GLY A CA 8
ATOM 12832 C C . GLY A 1 43 ? -2.133 -9.810 1.519 1.00 43.44 43 GLY A C 8
ATOM 12833 O O . GLY A 1 43 ? -2.940 -8.932 1.829 1.00 62.40 43 GLY A O 8
ATOM 12837 N N . LEU A 1 44 ? -1.661 -9.956 0.287 1.00 44.24 44 LEU A N 8
ATOM 12838 C CA . LEU A 1 44 ? -2.147 -9.149 -0.821 1.00 74.10 44 LEU A CA 8
ATOM 12839 C C . LEU A 1 44 ? -3.183 -9.938 -1.614 1.00 51.44 44 LEU A C 8
ATOM 12840 O O . LEU A 1 44 ? -3.003 -11.130 -1.875 1.00 40.55 44 LEU A O 8
ATOM 12856 N N . ASP A 1 45 ? -4.276 -9.279 -1.966 1.00 12.53 45 ASP A N 8
ATOM 12857 C CA . ASP A 1 45 ? -5.366 -9.912 -2.689 1.00 63.22 45 ASP A CA 8
ATOM 12858 C C . ASP A 1 45 ? -5.963 -8.905 -3.658 1.00 71.41 45 ASP A C 8
ATOM 12859 O O . ASP A 1 45 ? -6.588 -7.941 -3.246 1.00 31.40 45 ASP A O 8
ATOM 12868 N N . VAL A 1 46 ? -5.739 -9.100 -4.947 1.00 41.13 46 VAL A N 8
ATOM 12869 C CA . VAL A 1 46 ? -6.241 -8.163 -5.944 1.00 34.54 46 VAL A CA 8
ATOM 12870 C C . VAL A 1 46 ? -7.290 -8.834 -6.819 1.00 33.41 46 VAL A C 8
ATOM 12871 O O . VAL A 1 46 ? -7.202 -10.036 -7.097 1.00 3.22 46 VAL A O 8
ATOM 12884 N N . GLN A 1 47 ? -8.287 -8.064 -7.229 1.00 24.24 47 GLN A N 8
ATOM 12885 C CA . GLN A 1 47 ? -9.350 -8.562 -8.089 1.00 62.42 47 GLN A CA 8
ATOM 12886 C C . GLN A 1 47 ? -9.648 -7.539 -9.181 1.00 70.03 47 GLN A C 8
ATOM 12887 O O . GLN A 1 47 ? -9.913 -6.361 -8.902 1.00 14.53 47 GLN A O 8
ATOM 12901 N N . ASP A 1 48 ? -9.569 -7.981 -10.426 1.00 22.15 48 ASP A N 8
ATOM 12902 C CA . ASP A 1 48 ? -9.824 -7.112 -11.564 1.00 32.40 48 ASP A CA 8
ATOM 12903 C C . ASP A 1 48 ? -11.292 -7.184 -11.961 1.00 63.42 48 ASP A C 8
ATOM 12904 O O . ASP A 1 48 ? -11.698 -8.007 -12.781 1.00 23.43 48 ASP A O 8
ATOM 12913 N N . GLY A 1 49 ? -12.090 -6.328 -11.342 1.00 2.33 49 GLY A N 8
ATOM 12914 C CA . GLY A 1 49 ? -13.510 -6.293 -11.624 1.00 14.33 49 GLY A CA 8
ATOM 12915 C C . GLY A 1 49 ? -13.799 -5.656 -12.966 1.00 1.11 49 GLY A C 8
ATOM 12916 O O . GLY A 1 49 ? -13.055 -4.780 -13.415 1.00 31.33 49 GLY A O 8
ATOM 12920 N N . ASP A 1 50 ? -14.884 -6.083 -13.599 1.00 14.31 50 ASP A N 8
ATOM 12921 C CA . ASP A 1 50 ? -15.265 -5.575 -14.916 1.00 21.14 50 ASP A CA 8
ATOM 12922 C C . ASP A 1 50 ? -15.671 -4.106 -14.826 1.00 4.44 50 ASP A C 8
ATOM 12923 O O . ASP A 1 50 ? -15.705 -3.398 -15.834 1.00 63.13 50 ASP A O 8
ATOM 12932 N N . GLU A 1 51 ? -15.978 -3.653 -13.610 1.00 33.31 51 GLU A N 8
ATOM 12933 C CA . GLU A 1 51 ? -16.285 -2.244 -13.361 1.00 65.15 51 GLU A CA 8
ATOM 12934 C C . GLU A 1 51 ? -15.066 -1.495 -12.820 1.00 43.54 51 GLU A C 8
ATOM 12935 O O . GLU A 1 51 ? -14.995 -0.270 -12.916 1.00 5.24 51 GLU A O 8
ATOM 12947 N N . GLY A 1 52 ? -14.109 -2.232 -12.258 1.00 10.10 52 GLY A N 8
ATOM 12948 C CA . GLY A 1 52 ? -12.936 -1.606 -11.669 1.00 42.12 52 GLY A CA 8
ATOM 12949 C C . GLY A 1 52 ? -11.940 -2.619 -11.132 1.00 41.12 52 GLY A C 8
ATOM 12950 O O . GLY A 1 52 ? -12.317 -3.558 -10.429 1.00 1.40 52 GLY A O 8
ATOM 12954 N N . THR A 1 53 ? -10.671 -2.440 -11.484 1.00 20.33 53 THR A N 8
ATOM 12955 C CA . THR A 1 53 ? -9.595 -3.288 -10.985 1.00 20.22 53 THR A CA 8
ATOM 12956 C C . THR A 1 53 ? -9.108 -2.765 -9.636 1.00 31.35 53 THR A C 8
ATOM 12957 O O . THR A 1 53 ? -8.465 -1.713 -9.568 1.00 73.22 53 THR A O 8
ATOM 12968 N N . VAL A 1 54 ? -9.410 -3.494 -8.570 1.00 30.04 54 VAL A N 8
ATOM 12969 C CA . VAL A 1 54 ? -9.090 -3.039 -7.221 1.00 61.32 54 VAL A CA 8
ATOM 12970 C C . VAL A 1 54 ? -8.064 -3.960 -6.555 1.00 34.42 54 VAL A C 8
ATOM 12971 O O . VAL A 1 54 ? -8.171 -5.187 -6.623 1.00 30.43 54 VAL A O 8
ATOM 12984 N N . ALA A 1 55 ? -7.055 -3.351 -5.942 1.00 4.31 55 ALA A N 8
ATOM 12985 C CA . ALA A 1 55 ? -6.002 -4.081 -5.243 1.00 33.01 55 ALA A CA 8
ATOM 12986 C C . ALA A 1 55 ? -6.214 -4.001 -3.731 1.00 72.32 55 ALA A C 8
ATOM 12987 O O . ALA A 1 55 ? -6.155 -2.917 -3.148 1.00 40.41 55 ALA A O 8
ATOM 12994 N N . LEU A 1 56 ? -6.467 -5.142 -3.102 1.00 1.24 56 LEU A N 8
ATOM 12995 C CA . LEU A 1 56 ? -6.680 -5.195 -1.658 1.00 12.04 56 LEU A CA 8
ATOM 12996 C C . LEU A 1 56 ? -5.373 -5.586 -0.971 1.00 51.45 56 LEU A C 8
ATOM 12997 O O . LEU A 1 56 ? -4.728 -6.558 -1.366 1.00 43.41 56 LEU A O 8
ATOM 13013 N N . ILE A 1 57 ? -4.972 -4.821 0.037 1.00 44.32 57 ILE A N 8
ATOM 13014 C CA . ILE A 1 57 ? -3.726 -5.077 0.756 1.00 72.43 57 ILE A CA 8
ATOM 13015 C C . ILE A 1 57 ? -3.987 -5.140 2.259 1.00 50.55 57 ILE A C 8
ATOM 13016 O O . ILE A 1 57 ? -4.450 -4.164 2.852 1.00 10.24 57 ILE A O 8
ATOM 13032 N N . ASP A 1 58 ? -3.707 -6.287 2.869 1.00 65.24 58 ASP A N 8
ATOM 13033 C CA . ASP A 1 58 ? -3.890 -6.456 4.307 1.00 4.33 58 ASP A CA 8
ATOM 13034 C C . ASP A 1 58 ? -2.667 -5.946 5.065 1.00 74.01 58 ASP A C 8
ATOM 13035 O O . ASP A 1 58 ? -1.563 -6.471 4.909 1.00 62.05 58 ASP A O 8
ATOM 13044 N N . MET A 1 59 ? -2.863 -4.905 5.874 1.00 62.41 59 MET A N 8
ATOM 13045 C CA . MET A 1 59 ? -1.777 -4.310 6.654 1.00 71.03 59 MET A CA 8
ATOM 13046 C C . MET A 1 59 ? -2.212 -4.044 8.094 1.00 72.42 59 MET A C 8
ATOM 13047 O O . MET A 1 59 ? -3.389 -4.202 8.455 1.00 34.31 59 MET A O 8
ATOM 13061 N N . THR A 1 60 ? -1.226 -3.684 8.910 1.00 53.32 60 THR A N 8
ATOM 13062 C CA . THR A 1 60 ? -1.438 -3.217 10.269 1.00 54.43 60 THR A CA 8
ATOM 13063 C C . THR A 1 60 ? -0.194 -2.448 10.703 1.00 53.24 60 THR A C 8
ATOM 13064 O O . THR A 1 60 ? 0.915 -2.769 10.266 1.00 40.23 60 THR A O 8
ATOM 13075 N N . LEU A 1 61 ? -0.370 -1.418 11.515 1.00 64.32 61 LEU A N 8
ATOM 13076 C CA . LEU A 1 61 ? 0.763 -0.635 12.000 1.00 31.33 61 LEU A CA 8
ATOM 13077 C C . LEU A 1 61 ? 1.275 -1.230 13.309 1.00 12.22 61 LEU A C 8
ATOM 13078 O O . LEU A 1 61 ? 0.570 -2.006 13.948 1.00 62.21 61 LEU A O 8
ATOM 13094 N N . THR A 1 62 ? 2.496 -0.859 13.701 1.00 14.30 62 THR A N 8
ATOM 13095 C CA . THR A 1 62 ? 3.154 -1.430 14.880 1.00 52.45 62 THR A CA 8
ATOM 13096 C C . THR A 1 62 ? 2.211 -1.507 16.090 1.00 3.12 62 THR A C 8
ATOM 13097 O O . THR A 1 62 ? 2.123 -2.543 16.755 1.00 22.15 62 THR A O 8
ATOM 13108 N N . SER A 1 63 ? 1.508 -0.413 16.370 1.00 63.21 63 SER A N 8
ATOM 13109 C CA . SER A 1 63 ? 0.527 -0.385 17.454 1.00 54.02 63 SER A CA 8
ATOM 13110 C C . SER A 1 63 ? -0.881 -0.651 16.912 1.00 32.53 63 SER A C 8
ATOM 13111 O O . SER A 1 63 ? -1.800 -0.994 17.662 1.00 22.22 63 SER A O 8
ATOM 13119 N N . ALA A 1 64 ? -1.038 -0.486 15.596 1.00 64.43 64 ALA A N 8
ATOM 13120 C CA . ALA A 1 64 ? -2.334 -0.626 14.921 1.00 53.12 64 ALA A CA 8
ATOM 13121 C C . ALA A 1 64 ? -3.353 0.397 15.440 1.00 52.52 64 ALA A C 8
ATOM 13122 O O . ALA A 1 64 ? -4.535 0.336 15.103 1.00 72.54 64 ALA A O 8
ATOM 13129 N N . ALA A 1 65 ? -2.879 1.336 16.255 1.00 13.14 65 ALA A N 8
ATOM 13130 C CA . ALA A 1 65 ? -3.713 2.418 16.777 1.00 12.21 65 ALA A CA 8
ATOM 13131 C C . ALA A 1 65 ? -3.239 3.755 16.221 1.00 33.33 65 ALA A C 8
ATOM 13132 O O . ALA A 1 65 ? -3.839 4.801 16.480 1.00 73.10 65 ALA A O 8
ATOM 13139 N N . CYS A 1 66 ? -2.152 3.707 15.459 1.00 33.45 66 CYS A N 8
ATOM 13140 C CA . CYS A 1 66 ? -1.554 4.897 14.875 1.00 65.32 66 CYS A CA 8
ATOM 13141 C C . CYS A 1 66 ? -2.467 5.460 13.778 1.00 74.40 66 CYS A C 8
ATOM 13142 O O . CYS A 1 66 ? -2.805 4.754 12.825 1.00 40.31 66 CYS A O 8
ATOM 13150 N N . PRO A 1 67 ? -2.869 6.743 13.886 1.00 62.33 67 PRO A N 8
ATOM 13151 C CA . PRO A 1 67 ? -3.832 7.363 12.961 1.00 23.01 67 PRO A CA 8
ATOM 13152 C C . PRO A 1 67 ? -3.211 7.741 11.608 1.00 0.54 67 PRO A C 8
ATOM 13153 O O . PRO A 1 67 ? -3.599 8.733 10.990 1.00 31.22 67 PRO A O 8
ATOM 13164 N N . LEU A 1 68 ? -2.270 6.926 11.136 1.00 72.54 68 LEU A N 8
ATOM 13165 C CA . LEU A 1 68 ? -1.585 7.178 9.867 1.00 65.14 68 LEU A CA 8
ATOM 13166 C C . LEU A 1 68 ? -2.215 6.356 8.740 1.00 71.24 68 LEU A C 8
ATOM 13167 O O . LEU A 1 68 ? -1.646 6.247 7.651 1.00 13.20 68 LEU A O 8
ATOM 13183 N N . THR A 1 69 ? -3.398 5.799 8.999 1.00 11.34 69 THR A N 8
ATOM 13184 C CA . THR A 1 69 ? -4.087 4.957 8.024 1.00 64.23 69 THR A CA 8
ATOM 13185 C C . THR A 1 69 ? -4.274 5.688 6.692 1.00 50.35 69 THR A C 8
ATOM 13186 O O . THR A 1 69 ? -3.839 5.208 5.640 1.00 71.45 69 THR A O 8
ATOM 13197 N N . ASP A 1 70 ? -4.876 6.872 6.743 1.00 70.13 70 ASP A N 8
ATOM 13198 C CA . ASP A 1 70 ? -5.187 7.625 5.532 1.00 73.14 70 ASP A CA 8
ATOM 13199 C C . ASP A 1 70 ? -3.902 8.056 4.835 1.00 75.25 70 ASP A C 8
ATOM 13200 O O . ASP A 1 70 ? -3.863 8.205 3.615 1.00 54.25 70 ASP A O 8
ATOM 13209 N N . VAL A 1 71 ? -2.839 8.216 5.619 1.00 64.53 71 VAL A N 8
ATOM 13210 C CA . VAL A 1 71 ? -1.550 8.643 5.090 1.00 4.35 71 VAL A CA 8
ATOM 13211 C C . VAL A 1 71 ? -0.919 7.535 4.245 1.00 14.32 71 VAL A C 8
ATOM 13212 O O . VAL A 1 71 ? -0.571 7.760 3.085 1.00 32.34 71 VAL A O 8
ATOM 13225 N N . ILE A 1 72 ? -0.808 6.331 4.813 1.00 21.50 72 ILE A N 8
ATOM 13226 C CA . ILE A 1 72 ? -0.216 5.199 4.097 1.00 44.54 72 ILE A CA 8
ATOM 13227 C C . ILE A 1 72 ? -1.072 4.834 2.883 1.00 45.00 72 ILE A C 8
ATOM 13228 O O . ILE A 1 72 ? -0.546 4.514 1.811 1.00 41.01 72 ILE A O 8
ATOM 13244 N N . GLU A 1 73 ? -2.394 4.922 3.047 1.00 15.14 73 GLU A N 8
ATOM 13245 C CA . GLU A 1 73 ? -3.318 4.673 1.942 1.00 4.31 73 GLU A CA 8
ATOM 13246 C C . GLU A 1 73 ? -3.143 5.724 0.852 1.00 64.41 73 GLU A C 8
ATOM 13247 O O . GLU A 1 73 ? -3.133 5.400 -0.337 1.00 25.40 73 GLU A O 8
ATOM 13259 N N . ASP A 1 74 ? -2.992 6.979 1.268 1.00 41.23 74 ASP A N 8
ATOM 13260 C CA . ASP A 1 74 ? -2.804 8.087 0.335 1.00 34.21 74 ASP A CA 8
ATOM 13261 C C . ASP A 1 74 ? -1.555 7.855 -0.507 1.00 23.52 74 ASP A C 8
ATOM 13262 O O . ASP A 1 74 ? -1.592 7.965 -1.733 1.00 1.22 74 ASP A O 8
ATOM 13271 N N . GLN A 1 75 ? -0.457 7.508 0.165 1.00 44.21 75 GLN A N 8
ATOM 13272 C CA . GLN A 1 75 ? 0.812 7.252 -0.513 1.00 53.04 75 GLN A CA 8
ATOM 13273 C C . GLN A 1 75 ? 0.657 6.102 -1.505 1.00 53.24 75 GLN A C 8
ATOM 13274 O O . GLN A 1 75 ? 1.089 6.191 -2.657 1.00 73.43 75 GLN A O 8
ATOM 13288 N N . SER A 1 76 ? 0.026 5.023 -1.043 1.00 32.11 76 SER A N 8
ATOM 13289 C CA . SER A 1 76 ? -0.185 3.840 -1.867 1.00 11.35 76 SER A CA 8
ATOM 13290 C C . SER A 1 76 ? -1.002 4.186 -3.117 1.00 53.23 76 SER A C 8
ATOM 13291 O O . SER A 1 76 ? -0.512 4.064 -4.243 1.00 12.44 76 SER A O 8
ATOM 13299 N N . ARG A 1 77 ? -2.238 4.642 -2.909 1.00 51.41 77 ARG A N 8
ATOM 13300 C CA . ARG A 1 77 ? -3.156 4.931 -4.014 1.00 23.15 77 ARG A CA 8
ATOM 13301 C C . ARG A 1 77 ? -2.560 5.942 -4.994 1.00 75.22 77 ARG A C 8
ATOM 13302 O O . ARG A 1 77 ? -2.642 5.751 -6.208 1.00 10.31 77 ARG A O 8
ATOM 13323 N N . SER A 1 78 ? -1.942 6.999 -4.467 1.00 13.21 78 SER A N 8
ATOM 13324 C CA . SER A 1 78 ? -1.431 8.087 -5.297 1.00 25.13 78 SER A CA 8
ATOM 13325 C C . SER A 1 78 ? -0.390 7.566 -6.288 1.00 50.30 78 SER A C 8
ATOM 13326 O O . SER A 1 78 ? -0.386 7.952 -7.459 1.00 14.25 78 SER A O 8
ATOM 13334 N N . ALA A 1 79 ? 0.488 6.682 -5.819 1.00 44.12 79 ALA A N 8
ATOM 13335 C CA . ALA A 1 79 ? 1.518 6.112 -6.677 1.00 15.53 79 ALA A CA 8
ATOM 13336 C C . ALA A 1 79 ? 0.915 5.084 -7.634 1.00 15.03 79 ALA A C 8
ATOM 13337 O O . ALA A 1 79 ? 1.079 5.183 -8.849 1.00 4.43 79 ALA A O 8
ATOM 13344 N N . LEU A 1 80 ? 0.151 4.141 -7.080 1.00 4.42 80 LEU A N 8
ATOM 13345 C CA . LEU A 1 80 ? -0.399 3.028 -7.860 1.00 60.03 80 LEU A CA 8
ATOM 13346 C C . LEU A 1 80 ? -1.232 3.532 -9.037 1.00 24.44 80 LEU A C 8
ATOM 13347 O O . LEU A 1 80 ? -1.199 2.950 -10.127 1.00 72.33 80 LEU A O 8
ATOM 13363 N N . VAL A 1 81 ? -1.966 4.618 -8.819 1.00 54.12 81 VAL A N 8
ATOM 13364 C CA . VAL A 1 81 ? -2.771 5.224 -9.875 1.00 34.42 81 VAL A CA 8
ATOM 13365 C C . VAL A 1 81 ? -1.879 5.999 -10.844 1.00 13.15 81 VAL A C 8
ATOM 13366 O O . VAL A 1 81 ? -2.190 6.122 -12.030 1.00 11.41 81 VAL A O 8
ATOM 13379 N N . GLY A 1 82 ? -0.749 6.496 -10.333 1.00 42.44 82 GLY A N 8
ATOM 13380 C CA . GLY A 1 82 ? 0.169 7.254 -11.160 1.00 63.44 82 GLY A CA 8
ATOM 13381 C C . GLY A 1 82 ? 0.893 6.346 -12.125 1.00 45.33 82 GLY A C 8
ATOM 13382 O O . GLY A 1 82 ? 1.181 6.721 -13.261 1.00 1.13 82 GLY A O 8
ATOM 13386 N N . SER A 1 83 ? 1.167 5.134 -11.662 1.00 52.21 83 SER A N 8
ATOM 13387 C CA . SER A 1 83 ? 1.804 4.114 -12.484 1.00 41.12 83 SER A CA 8
ATOM 13388 C C . SER A 1 83 ? 0.765 3.418 -13.372 1.00 21.24 83 SER A C 8
ATOM 13389 O O . SER A 1 83 ? 1.100 2.856 -14.415 1.00 50.05 83 SER A O 8
ATOM 13397 N N . GLY A 1 84 ? -0.498 3.472 -12.946 1.00 51.11 84 GLY A N 8
ATOM 13398 C CA . GLY A 1 84 ? -1.594 2.929 -13.740 1.00 12.14 84 GLY A CA 8
ATOM 13399 C C . GLY A 1 84 ? -1.770 1.429 -13.576 1.00 73.22 84 GLY A C 8
ATOM 13400 O O . GLY A 1 84 ? -2.520 0.804 -14.329 1.00 33.04 84 GLY A O 8
ATOM 13404 N N . LEU A 1 85 ? -1.093 0.858 -12.579 1.00 41.34 85 LEU A N 8
ATOM 13405 C CA . LEU A 1 85 ? -1.137 -0.588 -12.330 1.00 41.34 85 LEU A CA 8
ATOM 13406 C C . LEU A 1 85 ? -2.558 -1.063 -12.028 1.00 5.44 85 LEU A C 8
ATOM 13407 O O . LEU A 1 85 ? -2.981 -2.119 -12.503 1.00 33.05 85 LEU A O 8
ATOM 13423 N N . VAL A 1 86 ? -3.291 -0.279 -11.243 1.00 34.21 86 VAL A N 8
ATOM 13424 C CA . VAL A 1 86 ? -4.658 -0.631 -10.859 1.00 15.14 86 VAL A CA 8
ATOM 13425 C C . VAL A 1 86 ? -5.577 0.580 -10.962 1.00 53.22 86 VAL A C 8
ATOM 13426 O O . VAL A 1 86 ? -5.115 1.708 -11.145 1.00 41.24 86 VAL A O 8
ATOM 13439 N N . ASP A 1 87 ? -6.877 0.333 -10.833 1.00 62.45 87 ASP A N 8
ATOM 13440 C CA . ASP A 1 87 ? -7.890 1.379 -10.973 1.00 14.53 87 ASP A CA 8
ATOM 13441 C C . ASP A 1 87 ? -8.293 1.921 -9.602 1.00 61.01 87 ASP A C 8
ATOM 13442 O O . ASP A 1 87 ? -8.515 3.122 -9.433 1.00 12.21 87 ASP A O 8
ATOM 13451 N N . ASP A 1 88 ? -8.375 1.021 -8.627 1.00 62.31 88 ASP A N 8
ATOM 13452 C CA . ASP A 1 88 ? -8.724 1.377 -7.251 1.00 22.31 88 ASP A CA 8
ATOM 13453 C C . ASP A 1 88 ? -7.962 0.469 -6.285 1.00 3.12 88 ASP A C 8
ATOM 13454 O O . ASP A 1 88 ? -7.421 -0.562 -6.699 1.00 63.11 88 ASP A O 8
ATOM 13463 N N . ILE A 1 89 ? -7.898 0.848 -5.013 1.00 44.40 89 ILE A N 8
ATOM 13464 C CA . ILE A 1 89 ? -7.222 0.030 -4.009 1.00 65.41 89 ILE A CA 8
ATOM 13465 C C . ILE A 1 89 ? -8.053 -0.047 -2.735 1.00 24.15 89 ILE A C 8
ATOM 13466 O O . ILE A 1 89 ? -9.064 0.637 -2.592 1.00 71.42 89 ILE A O 8
ATOM 13482 N N . ARG A 1 90 ? -7.609 -0.886 -1.815 1.00 70.12 90 ARG A N 8
ATOM 13483 C CA . ARG A 1 90 ? -8.250 -1.032 -0.522 1.00 15.11 90 ARG A CA 8
ATOM 13484 C C . ARG A 1 90 ? -7.279 -1.677 0.458 1.00 14.21 90 ARG A C 8
ATOM 13485 O O . ARG A 1 90 ? -6.996 -2.870 0.362 1.00 41.00 90 ARG A O 8
ATOM 13506 N N . ILE A 1 91 ? -6.756 -0.895 1.389 1.00 74.24 91 ILE A N 8
ATOM 13507 C CA . ILE A 1 91 ? -5.884 -1.435 2.421 1.00 52.31 91 ILE A CA 8
ATOM 13508 C C . ILE A 1 91 ? -6.709 -1.849 3.639 1.00 21.23 91 ILE A C 8
ATOM 13509 O O . ILE A 1 91 ? -7.272 -1.006 4.334 1.00 21.54 91 ILE A O 8
ATOM 13525 N N . ASN A 1 92 ? -6.795 -3.158 3.861 1.00 33.10 92 ASN A N 8
ATOM 13526 C CA . ASN A 1 92 ? -7.579 -3.720 4.956 1.00 15.12 92 ASN A CA 8
ATOM 13527 C C . ASN A 1 92 ? -6.728 -3.819 6.214 1.00 53.33 92 ASN A C 8
ATOM 13528 O O . ASN A 1 92 ? -5.646 -4.408 6.201 1.00 20.24 92 ASN A O 8
ATOM 13539 N N . TRP A 1 93 ? -7.214 -3.227 7.290 1.00 0.00 93 TRP A N 8
ATOM 13540 C CA . TRP A 1 93 ? -6.495 -3.213 8.552 1.00 23.24 93 TRP A CA 8
ATOM 13541 C C . TRP A 1 93 ? -6.858 -4.418 9.400 1.00 41.14 93 TRP A C 8
ATOM 13542 O O . TRP A 1 93 ? -7.998 -4.541 9.863 1.00 72.24 93 TRP A O 8
ATOM 13563 N N . VAL A 1 94 ? -5.893 -5.309 9.604 1.00 71.11 94 VAL A N 8
ATOM 13564 C CA . VAL A 1 94 ? -6.115 -6.474 10.452 1.00 4.12 94 VAL A CA 8
ATOM 13565 C C . VAL A 1 94 ? -5.493 -6.229 11.819 1.00 13.23 94 VAL A C 8
ATOM 13566 O O . VAL A 1 94 ? -4.307 -5.927 11.924 1.00 35.11 94 VAL A O 8
ATOM 13579 N N . TRP A 1 95 ? -6.304 -6.343 12.856 1.00 2.22 95 TRP A N 8
ATOM 13580 C CA . TRP A 1 95 ? -5.831 -6.195 14.232 1.00 11.45 95 TRP A CA 8
ATOM 13581 C C . TRP A 1 95 ? -6.721 -6.972 15.201 1.00 12.44 95 TRP A C 8
ATOM 13582 O O . TRP A 1 95 ? -6.555 -6.871 16.418 1.00 4.14 95 TRP A O 8
ATOM 13603 N N . ASN A 1 96 ? -7.638 -7.771 14.649 1.00 24.41 96 ASN A N 8
ATOM 13604 C CA . ASN A 1 96 ? -8.658 -8.468 15.447 1.00 12.22 96 ASN A CA 8
ATOM 13605 C C . ASN A 1 96 ? -9.698 -9.141 14.540 1.00 12.11 96 ASN A C 8
ATOM 13606 O O . ASN A 1 96 ? -9.884 -10.356 14.615 1.00 72.12 96 ASN A O 8
ATOM 13617 N N . PRO A 1 97 ? -10.386 -8.376 13.655 1.00 24.31 97 PRO A N 8
ATOM 13618 C CA . PRO A 1 97 ? -11.449 -8.927 12.815 1.00 13.31 97 PRO A CA 8
ATOM 13619 C C . PRO A 1 97 ? -10.908 -9.570 11.533 1.00 33.11 97 PRO A C 8
ATOM 13620 O O . PRO A 1 97 ? -9.865 -9.159 11.018 1.00 43.10 97 PRO A O 8
ATOM 13631 N N . PRO A 1 98 ? -11.605 -10.602 11.013 1.00 62.41 98 PRO A N 8
ATOM 13632 C CA . PRO A 1 98 ? -11.242 -11.241 9.743 1.00 2.10 98 PRO A CA 8
ATOM 13633 C C . PRO A 1 98 ? -11.403 -10.285 8.557 1.00 62.32 98 PRO A C 8
ATOM 13634 O O . PRO A 1 98 ? -12.024 -9.226 8.678 1.00 3.54 98 PRO A O 8
ATOM 13645 N N . TRP A 1 99 ? -10.844 -10.666 7.416 1.00 30.14 99 TRP A N 8
ATOM 13646 C CA . TRP A 1 99 ? -10.906 -9.840 6.215 1.00 15.35 99 TRP A CA 8
ATOM 13647 C C . TRP A 1 99 ? -12.356 -9.691 5.746 1.00 72.41 99 TRP A C 8
ATOM 13648 O O . TRP A 1 99 ? -12.962 -10.657 5.281 1.00 72.22 99 TRP A O 8
ATOM 13669 N N . GLY A 1 100 ? -12.912 -8.490 5.886 1.00 13.40 100 GLY A N 8
ATOM 13670 C CA . GLY A 1 100 ? -14.291 -8.259 5.486 1.00 52.53 100 GLY A CA 8
ATOM 13671 C C . GLY A 1 100 ? -14.616 -6.786 5.307 1.00 13.13 100 GLY A C 8
ATOM 13672 O O . GLY A 1 100 ? -14.626 -6.289 4.181 1.00 42.34 100 GLY A O 8
ATOM 13676 N N . PRO A 1 101 ? -14.864 -6.052 6.408 1.00 25.44 101 PRO A N 8
ATOM 13677 C CA . PRO A 1 101 ? -15.304 -4.646 6.348 1.00 65.15 101 PRO A CA 8
ATOM 13678 C C . PRO A 1 101 ? -14.277 -3.739 5.664 1.00 62.51 101 PRO A C 8
ATOM 13679 O O . PRO A 1 101 ? -14.565 -3.109 4.640 1.00 25.41 101 PRO A O 8
ATOM 13690 N N . ASP A 1 102 ? -13.071 -3.709 6.219 1.00 15.54 102 ASP A N 8
ATOM 13691 C CA . ASP A 1 102 ? -11.996 -2.861 5.707 1.00 44.33 102 ASP A CA 8
ATOM 13692 C C . ASP A 1 102 ? -11.545 -3.306 4.311 1.00 31.32 102 ASP A C 8
ATOM 13693 O O . ASP A 1 102 ? -10.686 -2.674 3.706 1.00 11.53 102 ASP A O 8
ATOM 13702 N N . LYS A 1 103 ? -12.106 -4.414 3.816 1.00 21.31 103 LYS A N 8
ATOM 13703 C CA . LYS A 1 103 ? -11.830 -4.888 2.457 1.00 72.03 103 LYS A CA 8
ATOM 13704 C C . LYS A 1 103 ? -12.758 -4.231 1.426 1.00 42.31 103 LYS A C 8
ATOM 13705 O O . LYS A 1 103 ? -12.681 -4.540 0.237 1.00 52.44 103 LYS A O 8
ATOM 13724 N N . ILE A 1 104 ? -13.616 -3.311 1.874 1.00 31.35 104 ILE A N 8
ATOM 13725 C CA . ILE A 1 104 ? -14.492 -2.566 0.960 1.00 34.43 104 ILE A CA 8
ATOM 13726 C C . ILE A 1 104 ? -14.192 -1.064 1.029 1.00 43.30 104 ILE A C 8
ATOM 13727 O O . ILE A 1 104 ? -14.412 -0.426 2.063 1.00 63.24 104 ILE A O 8
ATOM 13743 N N . THR A 1 105 ? -13.632 -0.514 -0.055 1.00 21.43 105 THR A N 8
ATOM 13744 C CA . THR A 1 105 ? -13.337 0.911 -0.151 1.00 53.50 105 THR A CA 8
ATOM 13745 C C . THR A 1 105 ? -14.583 1.772 0.087 1.00 64.22 105 THR A C 8
ATOM 13746 O O . THR A 1 105 ? -15.714 1.333 -0.142 1.00 43.24 105 THR A O 8
ATOM 13757 N N . GLU A 1 106 ? -14.352 3.005 0.540 1.00 51.14 106 GLU A N 8
ATOM 13758 C CA . GLU A 1 106 ? -15.426 3.932 0.895 1.00 45.40 106 GLU A CA 8
ATOM 13759 C C . GLU A 1 106 ? -16.435 4.097 -0.245 1.00 0.30 106 GLU A C 8
ATOM 13760 O O . GLU A 1 106 ? -17.645 4.135 -0.011 1.00 43.34 106 GLU A O 8
ATOM 13772 N N . ASP A 1 107 ? -15.928 4.189 -1.475 1.00 31.14 107 ASP A N 8
ATOM 13773 C CA . ASP A 1 107 ? -16.774 4.418 -2.650 1.00 11.14 107 ASP A CA 8
ATOM 13774 C C . ASP A 1 107 ? -17.786 3.288 -2.828 1.00 12.11 107 ASP A C 8
ATOM 13775 O O . ASP A 1 107 ? -18.988 3.533 -2.921 1.00 25.32 107 ASP A O 8
ATOM 13784 N N . GLY A 1 108 ? -17.285 2.051 -2.855 1.00 13.10 108 GLY A N 8
ATOM 13785 C CA . GLY A 1 108 ? -18.148 0.884 -2.993 1.00 2.31 108 GLY A CA 8
ATOM 13786 C C . GLY A 1 108 ? -19.235 0.841 -1.935 1.00 31.31 108 GLY A C 8
ATOM 13787 O O . GLY A 1 108 ? -20.342 0.368 -2.187 1.00 44.54 108 GLY A O 8
ATOM 13791 N N . ARG A 1 109 ? -18.907 1.328 -0.745 1.00 22.23 109 ARG A N 8
ATOM 13792 C CA . ARG A 1 109 ? -19.874 1.433 0.345 1.00 22.33 109 ARG A CA 8
ATOM 13793 C C . ARG A 1 109 ? -20.854 2.575 0.086 1.00 40.23 109 ARG A C 8
ATOM 13794 O O . ARG A 1 109 ? -22.048 2.455 0.363 1.00 62.34 109 ARG A O 8
ATOM 13815 N N . GLU A 1 110 ? -20.337 3.676 -0.448 1.00 33.02 110 GLU A N 8
ATOM 13816 C CA . GLU A 1 110 ? -21.113 4.901 -0.589 1.00 0.40 110 GLU A CA 8
ATOM 13817 C C . GLU A 1 110 ? -22.153 4.774 -1.700 1.00 23.11 110 GLU A C 8
ATOM 13818 O O . GLU A 1 110 ? -23.348 4.979 -1.473 1.00 33.04 110 GLU A O 8
ATOM 13830 N N . GLN A 1 111 ? -21.698 4.434 -2.900 1.00 71.32 111 GLN A N 8
ATOM 13831 C CA . GLN A 1 111 ? -22.587 4.329 -4.050 1.00 32.23 111 GLN A CA 8
ATOM 13832 C C . GLN A 1 111 ? -22.635 2.892 -4.559 1.00 42.41 111 GLN A C 8
ATOM 13833 O O . GLN A 1 111 ? -21.799 2.473 -5.364 1.00 65.31 111 GLN A O 8
ATOM 13847 N N . LEU A 1 112 ? -23.606 2.135 -4.054 1.00 24.44 112 LEU A N 8
ATOM 13848 C CA . LEU A 1 112 ? -23.821 0.757 -4.481 1.00 12.35 112 LEU A CA 8
ATOM 13849 C C . LEU A 1 112 ? -24.275 0.718 -5.941 1.00 25.14 112 LEU A C 8
ATOM 13850 O O . LEU A 1 112 ? -24.902 1.665 -6.427 1.00 51.14 112 LEU A O 8
ATOM 13866 N N . ARG A 1 113 ? -23.984 -0.388 -6.624 1.00 31.34 113 ARG A N 8
ATOM 13867 C CA . ARG A 1 113 ? -24.354 -0.556 -8.031 1.00 61.41 113 ARG A CA 8
ATOM 13868 C C . ARG A 1 113 ? -25.867 -0.425 -8.204 1.00 74.23 113 ARG A C 8
ATOM 13869 O O . ARG A 1 113 ? -26.347 0.016 -9.249 1.00 22.44 113 ARG A O 8
ATOM 13890 N N . ALA A 1 114 ? -26.609 -0.804 -7.166 1.00 52.42 114 ALA A N 8
ATOM 13891 C CA . ALA A 1 114 ? -28.061 -0.635 -7.151 1.00 51.11 114 ALA A CA 8
ATOM 13892 C C . ALA A 1 114 ? -28.431 0.822 -7.431 1.00 73.23 114 ALA A C 8
ATOM 13893 O O . ALA A 1 114 ? -29.339 1.102 -8.211 1.00 61.11 114 ALA A O 8
ATOM 13900 N N . LEU A 1 115 ? -27.685 1.740 -6.818 1.00 23.33 115 LEU A N 8
ATOM 13901 C CA . LEU A 1 115 ? -27.920 3.178 -6.976 1.00 60.32 115 LEU A CA 8
ATOM 13902 C C . LEU A 1 115 ? -27.242 3.702 -8.248 1.00 74.33 115 LEU A C 8
ATOM 13903 O O . LEU A 1 115 ? -27.511 4.818 -8.699 1.00 74.44 115 LEU A O 8
ATOM 13919 N N . GLY A 1 116 ? -26.369 2.882 -8.827 1.00 73.22 116 GLY A N 8
ATOM 13920 C CA . GLY A 1 116 ? -25.651 3.263 -10.033 1.00 34.52 116 GLY A CA 8
ATOM 13921 C C . GLY A 1 116 ? -26.518 3.191 -11.276 1.00 30.13 116 GLY A C 8
ATOM 13922 O O . GLY A 1 116 ? -26.299 2.343 -12.145 1.00 0.22 116 GLY A O 8
ATOM 13926 N N . PHE A 1 117 ? -27.520 4.064 -11.350 1.00 62.23 117 PHE A N 8
ATOM 13927 C CA . PHE A 1 117 ? -28.383 4.153 -12.526 1.00 70.11 117 PHE A CA 8
ATOM 13928 C C . PHE A 1 117 ? -27.751 5.071 -13.574 1.00 10.15 117 PHE A C 8
ATOM 13929 O O . PHE A 1 117 ? -27.578 4.694 -14.734 1.00 63.44 117 PHE A O 8
ATOM 13946 N N . THR A 1 118 ? -27.405 6.281 -13.144 1.00 72.01 118 THR A N 8
ATOM 13947 C CA . THR A 1 118 ? -26.873 7.304 -14.033 1.00 33.22 118 THR A CA 8
ATOM 13948 C C . THR A 1 118 ? -25.372 7.471 -13.832 1.00 2.53 118 THR A C 8
ATOM 13949 O O . THR A 1 118 ? -24.872 7.323 -12.712 1.00 55.14 118 THR A O 8
ATOM 13960 N N . VAL A 1 119 ? -24.664 7.777 -14.912 1.00 35.12 119 VAL A N 8
ATOM 13961 C CA . VAL A 1 119 ? -23.247 8.097 -14.840 1.00 54.23 119 VAL A CA 8
ATOM 13962 C C . VAL A 1 119 ? -23.071 9.613 -14.969 1.00 5.31 119 VAL A C 8
ATOM 13963 O O . VAL A 1 119 ? -23.014 10.298 -13.928 1.00 44.42 119 VAL A O 8
ATOM 13977 N N . GLY A 1 1 ? 13.282 -4.683 6.182 1.00 74.14 1 GLY A N 9
ATOM 13978 C CA . GLY A 1 1 ? 13.077 -5.692 5.116 1.00 13.11 1 GLY A CA 9
ATOM 13979 C C . GLY A 1 1 ? 12.408 -5.103 3.889 1.00 61.52 1 GLY A C 9
ATOM 13980 O O . GLY A 1 1 ? 11.276 -4.626 3.976 1.00 32.24 1 GLY A O 9
ATOM 13986 N N . PRO A 1 2 ? 13.092 -5.102 2.726 1.00 2.15 2 PRO A N 9
ATOM 13987 C CA . PRO A 1 2 ? 12.519 -4.599 1.475 1.00 53.45 2 PRO A CA 9
ATOM 13988 C C . PRO A 1 2 ? 11.623 -5.637 0.797 1.00 3.11 2 PRO A C 9
ATOM 13989 O O . PRO A 1 2 ? 11.714 -6.835 1.092 1.00 74.35 2 PRO A O 9
ATOM 14000 N N . GLY A 1 3 ? 10.763 -5.172 -0.106 1.00 41.23 3 GLY A N 9
ATOM 14001 C CA . GLY A 1 3 ? 9.888 -6.068 -0.841 1.00 64.21 3 GLY A CA 9
ATOM 14002 C C . GLY A 1 3 ? 10.666 -7.146 -1.575 1.00 4.15 3 GLY A C 9
ATOM 14003 O O . GLY A 1 3 ? 11.579 -6.840 -2.347 1.00 22.41 3 GLY A O 9
ATOM 14007 N N . SER A 1 4 ? 10.314 -8.404 -1.328 1.00 44.32 4 SER A N 9
ATOM 14008 C CA . SER A 1 4 ? 11.009 -9.538 -1.925 1.00 53.20 4 SER A CA 9
ATOM 14009 C C . SER A 1 4 ? 9.998 -10.548 -2.466 1.00 44.44 4 SER A C 9
ATOM 14010 O O . SER A 1 4 ? 9.361 -11.273 -1.698 1.00 51.23 4 SER A O 9
ATOM 14018 N N . MET A 1 5 ? 9.828 -10.557 -3.791 1.00 72.53 5 MET A N 9
ATOM 14019 C CA . MET A 1 5 ? 8.880 -11.450 -4.471 1.00 24.31 5 MET A CA 9
ATOM 14020 C C . MET A 1 5 ? 7.444 -11.163 -4.027 1.00 11.30 5 MET A C 9
ATOM 14021 O O . MET A 1 5 ? 6.525 -11.925 -4.329 1.00 44.31 5 MET A O 9
ATOM 14035 N N . SER A 1 6 ? 7.256 -10.048 -3.334 1.00 2.43 6 SER A N 9
ATOM 14036 C CA . SER A 1 6 ? 5.946 -9.651 -2.832 1.00 20.01 6 SER A CA 9
ATOM 14037 C C . SER A 1 6 ? 5.304 -8.633 -3.771 1.00 21.15 6 SER A C 9
ATOM 14038 O O . SER A 1 6 ? 4.121 -8.318 -3.663 1.00 51.51 6 SER A O 9
ATOM 14046 N N . GLU A 1 7 ? 6.108 -8.144 -4.701 1.00 34.02 7 GLU A N 9
ATOM 14047 C CA . GLU A 1 7 ? 5.711 -7.069 -5.610 1.00 41.25 7 GLU A CA 9
ATOM 14048 C C . GLU A 1 7 ? 5.883 -7.505 -7.062 1.00 71.03 7 GLU A C 9
ATOM 14049 O O . GLU A 1 7 ? 5.509 -6.785 -7.989 1.00 31.25 7 GLU A O 9
ATOM 14061 N N . THR A 1 8 ? 6.453 -8.690 -7.250 1.00 0.25 8 THR A N 9
ATOM 14062 C CA . THR A 1 8 ? 6.783 -9.191 -8.574 1.00 41.23 8 THR A CA 9
ATOM 14063 C C . THR A 1 8 ? 5.523 -9.412 -9.419 1.00 3.23 8 THR A C 9
ATOM 14064 O O . THR A 1 8 ? 4.867 -10.452 -9.323 1.00 75.33 8 THR A O 9
ATOM 14075 N N . SER A 1 9 ? 5.184 -8.402 -10.210 1.00 11.41 9 SER A N 9
ATOM 14076 C CA . SER A 1 9 ? 4.045 -8.450 -11.117 1.00 4.13 9 SER A CA 9
ATOM 14077 C C . SER A 1 9 ? 4.228 -7.389 -12.202 1.00 34.11 9 SER A C 9
ATOM 14078 O O . SER A 1 9 ? 5.122 -6.545 -12.089 1.00 54.45 9 SER A O 9
ATOM 14086 N N . ALA A 1 10 ? 3.395 -7.442 -13.248 1.00 12.54 10 ALA A N 9
ATOM 14087 C CA . ALA A 1 10 ? 3.492 -6.509 -14.377 1.00 4.04 10 ALA A CA 9
ATOM 14088 C C . ALA A 1 10 ? 4.803 -6.739 -15.149 1.00 74.01 10 ALA A C 9
ATOM 14089 O O . ALA A 1 10 ? 5.687 -7.455 -14.668 1.00 53.05 10 ALA A O 9
ATOM 14096 N N . PRO A 1 11 ? 4.943 -6.182 -16.373 1.00 43.52 11 PRO A N 9
ATOM 14097 C CA . PRO A 1 11 ? 6.202 -6.272 -17.126 1.00 32.21 11 PRO A CA 9
ATOM 14098 C C . PRO A 1 11 ? 7.330 -5.514 -16.423 1.00 64.54 11 PRO A C 9
ATOM 14099 O O . PRO A 1 11 ? 7.076 -4.545 -15.701 1.00 61.43 11 PRO A O 9
ATOM 14110 N N . ALA A 1 12 ? 8.568 -5.945 -16.660 1.00 71.34 12 ALA A N 9
ATOM 14111 C CA . ALA A 1 12 ? 9.740 -5.389 -15.981 1.00 70.43 12 ALA A CA 9
ATOM 14112 C C . ALA A 1 12 ? 9.808 -3.868 -16.112 1.00 51.32 12 ALA A C 9
ATOM 14113 O O . ALA A 1 12 ? 10.287 -3.179 -15.210 1.00 23.42 12 ALA A O 9
ATOM 14120 N N . GLU A 1 13 ? 9.326 -3.353 -17.239 1.00 21.50 13 GLU A N 9
ATOM 14121 C CA . GLU A 1 13 ? 9.341 -1.915 -17.501 1.00 35.04 13 GLU A CA 9
ATOM 14122 C C . GLU A 1 13 ? 8.491 -1.153 -16.480 1.00 20.43 13 GLU A C 9
ATOM 14123 O O . GLU A 1 13 ? 8.971 -0.215 -15.839 1.00 53.42 13 GLU A O 9
ATOM 14135 N N . GLU A 1 14 ? 7.238 -1.574 -16.312 1.00 31.51 14 GLU A N 9
ATOM 14136 C CA . GLU A 1 14 ? 6.337 -0.927 -15.362 1.00 52.34 14 GLU A CA 9
ATOM 14137 C C . GLU A 1 14 ? 6.752 -1.255 -13.935 1.00 23.41 14 GLU A C 9
ATOM 14138 O O . GLU A 1 14 ? 6.714 -0.398 -13.060 1.00 34.34 14 GLU A O 9
ATOM 14150 N N . LEU A 1 15 ? 7.167 -2.503 -13.724 1.00 35.11 15 LEU A N 9
ATOM 14151 C CA . LEU A 1 15 ? 7.579 -2.976 -12.407 1.00 23.02 15 LEU A CA 9
ATOM 14152 C C . LEU A 1 15 ? 8.733 -2.124 -11.881 1.00 64.44 15 LEU A C 9
ATOM 14153 O O . LEU A 1 15 ? 8.714 -1.687 -10.735 1.00 34.50 15 LEU A O 9
ATOM 14169 N N . LEU A 1 16 ? 9.728 -1.877 -12.731 1.00 70.14 16 LEU A N 9
ATOM 14170 C CA . LEU A 1 16 ? 10.899 -1.092 -12.342 1.00 62.03 16 LEU A CA 9
ATOM 14171 C C . LEU A 1 16 ? 10.486 0.302 -11.867 1.00 12.05 16 LEU A C 9
ATOM 14172 O O . LEU A 1 16 ? 10.791 0.703 -10.736 1.00 4.34 16 LEU A O 9
ATOM 14188 N N . ALA A 1 17 ? 9.781 1.027 -12.731 1.00 20.44 17 ALA A N 9
ATOM 14189 C CA . ALA A 1 17 ? 9.361 2.392 -12.433 1.00 34.13 17 ALA A CA 9
ATOM 14190 C C . ALA A 1 17 ? 8.454 2.431 -11.203 1.00 44.42 17 ALA A C 9
ATOM 14191 O O . ALA A 1 17 ? 8.707 3.178 -10.254 1.00 15.12 17 ALA A O 9
ATOM 14198 N N . ASP A 1 18 ? 7.413 1.600 -11.221 1.00 44.51 18 ASP A N 9
ATOM 14199 C CA . ASP A 1 18 ? 6.418 1.576 -10.148 1.00 50.33 18 ASP A CA 9
ATOM 14200 C C . ASP A 1 18 ? 7.061 1.224 -8.813 1.00 63.25 18 ASP A C 9
ATOM 14201 O O . ASP A 1 18 ? 6.853 1.917 -7.819 1.00 0.22 18 ASP A O 9
ATOM 14210 N N . VAL A 1 19 ? 7.871 0.167 -8.798 1.00 52.02 19 VAL A N 9
ATOM 14211 C CA . VAL A 1 19 ? 8.484 -0.291 -7.557 1.00 23.40 19 VAL A CA 9
ATOM 14212 C C . VAL A 1 19 ? 9.483 0.741 -7.044 1.00 3.35 19 VAL A C 9
ATOM 14213 O O . VAL A 1 19 ? 9.592 0.952 -5.838 1.00 12.40 19 VAL A O 9
ATOM 14226 N N . GLU A 1 20 ? 10.200 1.397 -7.962 1.00 41.51 20 GLU A N 9
ATOM 14227 C CA . GLU A 1 20 ? 11.158 2.429 -7.578 1.00 52.34 20 GLU A CA 9
ATOM 14228 C C . GLU A 1 20 ? 10.437 3.572 -6.874 1.00 61.31 20 GLU A C 9
ATOM 14229 O O . GLU A 1 20 ? 10.865 4.032 -5.810 1.00 50.33 20 GLU A O 9
ATOM 14241 N N . GLU A 1 21 ? 9.333 4.020 -7.468 1.00 41.23 21 GLU A N 9
ATOM 14242 C CA . GLU A 1 21 ? 8.516 5.066 -6.868 1.00 61.23 21 GLU A CA 9
ATOM 14243 C C . GLU A 1 21 ? 7.947 4.593 -5.536 1.00 41.30 21 GLU A C 9
ATOM 14244 O O . GLU A 1 21 ? 8.117 5.248 -4.506 1.00 33.05 21 GLU A O 9
ATOM 14256 N N . ALA A 1 22 ? 7.326 3.419 -5.560 1.00 45.11 22 ALA A N 9
ATOM 14257 C CA . ALA A 1 22 ? 6.663 2.861 -4.391 1.00 52.24 22 ALA A CA 9
ATOM 14258 C C . ALA A 1 22 ? 7.624 2.775 -3.216 1.00 11.24 22 ALA A C 9
ATOM 14259 O O . ALA A 1 22 ? 7.329 3.251 -2.130 1.00 1.54 22 ALA A O 9
ATOM 14266 N N . MET A 1 23 ? 8.792 2.209 -3.451 1.00 11.23 23 MET A N 9
ATOM 14267 C CA . MET A 1 23 ? 9.781 2.039 -2.394 1.00 22.00 23 MET A CA 9
ATOM 14268 C C . MET A 1 23 ? 10.224 3.378 -1.809 1.00 11.15 23 MET A C 9
ATOM 14269 O O . MET A 1 23 ? 10.748 3.426 -0.707 1.00 23.03 23 MET A O 9
ATOM 14283 N N . ARG A 1 24 ? 10.018 4.457 -2.553 1.00 2.31 24 ARG A N 9
ATOM 14284 C CA . ARG A 1 24 ? 10.439 5.791 -2.121 1.00 23.35 24 ARG A CA 9
ATOM 14285 C C . ARG A 1 24 ? 9.249 6.577 -1.582 1.00 54.32 24 ARG A C 9
ATOM 14286 O O . ARG A 1 24 ? 9.415 7.595 -0.910 1.00 64.33 24 ARG A O 9
ATOM 14307 N N . ASP A 1 25 ? 8.044 6.084 -1.842 1.00 63.43 25 ASP A N 9
ATOM 14308 C CA . ASP A 1 25 ? 6.843 6.871 -1.601 1.00 54.23 25 ASP A CA 9
ATOM 14309 C C . ASP A 1 25 ? 5.960 6.166 -0.591 1.00 11.41 25 ASP A C 9
ATOM 14310 O O . ASP A 1 25 ? 4.999 6.730 -0.085 1.00 25.02 25 ASP A O 9
ATOM 14319 N N . VAL A 1 26 ? 6.315 4.924 -0.290 1.00 53.03 26 VAL A N 9
ATOM 14320 C CA . VAL A 1 26 ? 5.518 4.081 0.588 1.00 41.01 26 VAL A CA 9
ATOM 14321 C C . VAL A 1 26 ? 6.315 3.703 1.835 1.00 0.22 26 VAL A C 9
ATOM 14322 O O . VAL A 1 26 ? 5.754 3.324 2.867 1.00 14.30 26 VAL A O 9
ATOM 14335 N N . VAL A 1 27 ? 7.631 3.824 1.730 1.00 24.52 27 VAL A N 9
ATOM 14336 C CA . VAL A 1 27 ? 8.537 3.487 2.822 1.00 1.33 27 VAL A CA 9
ATOM 14337 C C . VAL A 1 27 ? 8.552 4.599 3.870 1.00 3.43 27 VAL A C 9
ATOM 14338 O O . VAL A 1 27 ? 8.103 5.717 3.603 1.00 75.34 27 VAL A O 9
ATOM 14351 N N . ASP A 1 28 ? 9.055 4.284 5.056 1.00 44.40 28 ASP A N 9
ATOM 14352 C CA . ASP A 1 28 ? 9.401 5.295 6.044 1.00 3.30 28 ASP A CA 9
ATOM 14353 C C . ASP A 1 28 ? 10.919 5.467 6.005 1.00 24.14 28 ASP A C 9
ATOM 14354 O O . ASP A 1 28 ? 11.648 4.771 6.718 1.00 2.44 28 ASP A O 9
ATOM 14363 N N . PRO A 1 29 ? 11.429 6.354 5.125 1.00 11.31 29 PRO A N 9
ATOM 14364 C CA . PRO A 1 29 ? 12.861 6.475 4.888 1.00 55.11 29 PRO A CA 9
ATOM 14365 C C . PRO A 1 29 ? 13.542 7.344 5.944 1.00 41.21 29 PRO A C 9
ATOM 14366 O O . PRO A 1 29 ? 14.770 7.413 6.007 1.00 45.20 29 PRO A O 9
ATOM 14377 N N . GLU A 1 30 ? 12.728 7.996 6.771 1.00 31.53 30 GLU A N 9
ATOM 14378 C CA . GLU A 1 30 ? 13.230 8.763 7.905 1.00 74.15 30 GLU A CA 9
ATOM 14379 C C . GLU A 1 30 ? 13.807 7.830 8.967 1.00 65.25 30 GLU A C 9
ATOM 14380 O O . GLU A 1 30 ? 14.978 7.950 9.341 1.00 13.20 30 GLU A O 9
ATOM 14392 N N . LEU A 1 31 ? 12.991 6.899 9.444 1.00 23.54 31 LEU A N 9
ATOM 14393 C CA . LEU A 1 31 ? 13.429 5.935 10.450 1.00 55.12 31 LEU A CA 9
ATOM 14394 C C . LEU A 1 31 ? 14.075 4.719 9.783 1.00 30.13 31 LEU A C 9
ATOM 14395 O O . LEU A 1 31 ? 14.816 3.969 10.423 1.00 4.42 31 LEU A O 9
ATOM 14411 N N . GLY A 1 32 ? 13.791 4.539 8.494 1.00 34.21 32 GLY A N 9
ATOM 14412 C CA . GLY A 1 32 ? 14.444 3.498 7.715 1.00 40.11 32 GLY A CA 9
ATOM 14413 C C . GLY A 1 32 ? 13.725 2.158 7.770 1.00 62.15 32 GLY A C 9
ATOM 14414 O O . GLY A 1 32 ? 14.369 1.111 7.856 1.00 11.14 32 GLY A O 9
ATOM 14418 N N . ILE A 1 33 ? 12.390 2.179 7.725 1.00 40.13 33 ILE A N 9
ATOM 14419 C CA . ILE A 1 33 ? 11.602 0.941 7.705 1.00 75.21 33 ILE A CA 9
ATOM 14420 C C . ILE A 1 33 ? 10.616 0.962 6.540 1.00 11.34 33 ILE A C 9
ATOM 14421 O O . ILE A 1 33 ? 10.021 1.993 6.239 1.00 24.22 33 ILE A O 9
ATOM 14437 N N . ASN A 1 34 ? 10.451 -0.179 5.890 1.00 63.33 34 ASN A N 9
ATOM 14438 C CA . ASN A 1 34 ? 9.445 -0.337 4.848 1.00 63.43 34 ASN A CA 9
ATOM 14439 C C . ASN A 1 34 ? 8.251 -1.081 5.438 1.00 41.54 34 ASN A C 9
ATOM 14440 O O . ASN A 1 34 ? 8.421 -1.917 6.317 1.00 21.24 34 ASN A O 9
ATOM 14451 N N . VAL A 1 35 ? 7.053 -0.781 4.961 1.00 53.33 35 VAL A N 9
ATOM 14452 C CA . VAL A 1 35 ? 5.841 -1.398 5.502 1.00 13.45 35 VAL A CA 9
ATOM 14453 C C . VAL A 1 35 ? 5.894 -2.930 5.373 1.00 31.32 35 VAL A C 9
ATOM 14454 O O . VAL A 1 35 ? 5.457 -3.660 6.271 1.00 31.44 35 VAL A O 9
ATOM 14467 N N . VAL A 1 36 ? 6.481 -3.408 4.274 1.00 52.41 36 VAL A N 9
ATOM 14468 C CA . VAL A 1 36 ? 6.625 -4.843 4.025 1.00 42.10 36 VAL A CA 9
ATOM 14469 C C . VAL A 1 36 ? 7.397 -5.521 5.161 1.00 62.31 36 VAL A C 9
ATOM 14470 O O . VAL A 1 36 ? 7.235 -6.717 5.403 1.00 61.43 36 VAL A O 9
ATOM 14483 N N . ASP A 1 37 ? 8.218 -4.739 5.866 1.00 10.32 37 ASP A N 9
ATOM 14484 C CA . ASP A 1 37 ? 9.031 -5.242 6.980 1.00 62.31 37 ASP A CA 9
ATOM 14485 C C . ASP A 1 37 ? 8.155 -5.880 8.062 1.00 33.44 37 ASP A C 9
ATOM 14486 O O . ASP A 1 37 ? 8.595 -6.792 8.771 1.00 2.45 37 ASP A O 9
ATOM 14495 N N . LEU A 1 38 ? 6.907 -5.415 8.173 1.00 10.13 38 LEU A N 9
ATOM 14496 C CA . LEU A 1 38 ? 5.962 -5.970 9.154 1.00 33.20 38 LEU A CA 9
ATOM 14497 C C . LEU A 1 38 ? 5.611 -7.417 8.793 1.00 13.13 38 LEU A C 9
ATOM 14498 O O . LEU A 1 38 ? 5.053 -8.162 9.602 1.00 64.20 38 LEU A O 9
ATOM 14514 N N . GLY A 1 39 ? 5.934 -7.782 7.559 1.00 44.00 39 GLY A N 9
ATOM 14515 C CA . GLY A 1 39 ? 5.712 -9.124 7.043 1.00 24.45 39 GLY A CA 9
ATOM 14516 C C . GLY A 1 39 ? 4.267 -9.578 7.106 1.00 73.04 39 GLY A C 9
ATOM 14517 O O . GLY A 1 39 ? 3.985 -10.775 7.088 1.00 31.23 39 GLY A O 9
ATOM 14521 N N . LEU A 1 40 ? 3.355 -8.617 7.174 1.00 5.32 40 LEU A N 9
ATOM 14522 C CA . LEU A 1 40 ? 1.930 -8.875 6.990 1.00 35.43 40 LEU A CA 9
ATOM 14523 C C . LEU A 1 40 ? 1.557 -8.512 5.550 1.00 14.42 40 LEU A C 9
ATOM 14524 O O . LEU A 1 40 ? 0.678 -9.118 4.935 1.00 54.40 40 LEU A O 9
ATOM 14540 N N . VAL A 1 41 ? 2.306 -7.549 5.007 1.00 42.22 41 VAL A N 9
ATOM 14541 C CA . VAL A 1 41 ? 2.002 -6.929 3.716 1.00 10.24 41 VAL A CA 9
ATOM 14542 C C . VAL A 1 41 ? 2.229 -7.902 2.550 1.00 14.43 41 VAL A C 9
ATOM 14543 O O . VAL A 1 41 ? 2.054 -7.547 1.386 1.00 63.23 41 VAL A O 9
ATOM 14556 N N . TYR A 1 42 ? 2.619 -9.135 2.864 1.00 72.23 42 TYR A N 9
ATOM 14557 C CA . TYR A 1 42 ? 2.679 -10.189 1.852 1.00 14.34 42 TYR A CA 9
ATOM 14558 C C . TYR A 1 42 ? 1.269 -10.479 1.340 1.00 24.03 42 TYR A C 9
ATOM 14559 O O . TYR A 1 42 ? 1.085 -10.991 0.233 1.00 34.42 42 TYR A O 9
ATOM 14577 N N . GLY A 1 43 ? 0.280 -10.135 2.164 1.00 73.21 43 GLY A N 9
ATOM 14578 C CA . GLY A 1 43 ? -1.108 -10.305 1.791 1.00 14.42 43 GLY A CA 9
ATOM 14579 C C . GLY A 1 43 ? -1.574 -9.241 0.816 1.00 20.55 43 GLY A C 9
ATOM 14580 O O . GLY A 1 43 ? -2.312 -8.326 1.184 1.00 73.12 43 GLY A O 9
ATOM 14584 N N . LEU A 1 44 ? -1.111 -9.339 -0.425 1.00 10.22 44 LEU A N 9
ATOM 14585 C CA . LEU A 1 44 ? -1.573 -8.461 -1.495 1.00 40.32 44 LEU A CA 9
ATOM 14586 C C . LEU A 1 44 ? -2.445 -9.262 -2.455 1.00 40.42 44 LEU A C 9
ATOM 14587 O O . LEU A 1 44 ? -1.987 -10.257 -3.030 1.00 32.31 44 LEU A O 9
ATOM 14603 N N . ASP A 1 45 ? -3.694 -8.839 -2.631 1.00 44.34 45 ASP A N 9
ATOM 14604 C CA . ASP A 1 45 ? -4.635 -9.568 -3.465 1.00 20.10 45 ASP A CA 9
ATOM 14605 C C . ASP A 1 45 ? -5.395 -8.602 -4.359 1.00 2.33 45 ASP A C 9
ATOM 14606 O O . ASP A 1 45 ? -6.224 -7.832 -3.890 1.00 64.33 45 ASP A O 9
ATOM 14615 N N . VAL A 1 46 ? -5.098 -8.632 -5.647 1.00 24.54 46 VAL A N 9
ATOM 14616 C CA . VAL A 1 46 ? -5.730 -7.730 -6.599 1.00 50.30 46 VAL A CA 9
ATOM 14617 C C . VAL A 1 46 ? -6.678 -8.516 -7.497 1.00 53.45 46 VAL A C 9
ATOM 14618 O O . VAL A 1 46 ? -6.282 -9.511 -8.109 1.00 43.23 46 VAL A O 9
ATOM 14631 N N . GLN A 1 47 ? -7.922 -8.071 -7.563 1.00 52.11 47 GLN A N 9
ATOM 14632 C CA . GLN A 1 47 ? -8.961 -8.765 -8.314 1.00 22.23 47 GLN A CA 9
ATOM 14633 C C . GLN A 1 47 ? -9.297 -8.007 -9.597 1.00 55.23 47 GLN A C 9
ATOM 14634 O O . GLN A 1 47 ? -9.417 -6.778 -9.590 1.00 24.42 47 GLN A O 9
ATOM 14648 N N . ASP A 1 48 ? -9.431 -8.747 -10.694 1.00 51.02 48 ASP A N 9
ATOM 14649 C CA . ASP A 1 48 ? -9.788 -8.172 -11.990 1.00 14.24 48 ASP A CA 9
ATOM 14650 C C . ASP A 1 48 ? -11.299 -8.199 -12.194 1.00 64.51 48 ASP A C 9
ATOM 14651 O O . ASP A 1 48 ? -11.990 -9.091 -11.696 1.00 73.34 48 ASP A O 9
ATOM 14660 N N . GLY A 1 49 ? -11.803 -7.208 -12.916 1.00 53.33 49 GLY A N 9
ATOM 14661 C CA . GLY A 1 49 ? -13.206 -7.160 -13.278 1.00 41.22 49 GLY A CA 9
ATOM 14662 C C . GLY A 1 49 ? -13.441 -6.157 -14.383 1.00 24.13 49 GLY A C 9
ATOM 14663 O O . GLY A 1 49 ? -12.523 -5.422 -14.753 1.00 35.34 49 GLY A O 9
ATOM 14667 N N . ASP A 1 50 ? -14.662 -6.100 -14.910 1.00 40.40 50 ASP A N 9
ATOM 14668 C CA . ASP A 1 50 ? -14.976 -5.160 -15.987 1.00 23.40 50 ASP A CA 9
ATOM 14669 C C . ASP A 1 50 ? -14.974 -3.729 -15.449 1.00 32.41 50 ASP A C 9
ATOM 14670 O O . ASP A 1 50 ? -14.872 -2.770 -16.211 1.00 42.30 50 ASP A O 9
ATOM 14679 N N . GLU A 1 51 ? -15.086 -3.606 -14.127 1.00 24.12 51 GLU A N 9
ATOM 14680 C CA . GLU A 1 51 ? -14.948 -2.319 -13.442 1.00 23.04 51 GLU A CA 9
ATOM 14681 C C . GLU A 1 51 ? -13.498 -1.843 -13.533 1.00 65.30 51 GLU A C 9
ATOM 14682 O O . GLU A 1 51 ? -13.217 -0.643 -13.591 1.00 53.54 51 GLU A O 9
ATOM 14694 N N . GLY A 1 52 ? -12.588 -2.810 -13.556 1.00 1.11 52 GLY A N 9
ATOM 14695 C CA . GLY A 1 52 ? -11.166 -2.531 -13.579 1.00 21.01 52 GLY A CA 9
ATOM 14696 C C . GLY A 1 52 ? -10.420 -3.414 -12.595 1.00 4.13 52 GLY A C 9
ATOM 14697 O O . GLY A 1 52 ? -10.955 -4.428 -12.141 1.00 2.40 52 GLY A O 9
ATOM 14701 N N . THR A 1 53 ? -9.188 -3.041 -12.274 1.00 41.11 53 THR A N 9
ATOM 14702 C CA . THR A 1 53 ? -8.396 -3.759 -11.284 1.00 0.34 53 THR A CA 9
ATOM 14703 C C . THR A 1 53 ? -8.567 -3.130 -9.902 1.00 34.22 53 THR A C 9
ATOM 14704 O O . THR A 1 53 ? -8.263 -1.947 -9.701 1.00 64.00 53 THR A O 9
ATOM 14715 N N . VAL A 1 54 ? -9.084 -3.911 -8.957 1.00 53.42 54 VAL A N 9
ATOM 14716 C CA . VAL A 1 54 ? -9.207 -3.470 -7.572 1.00 63.44 54 VAL A CA 9
ATOM 14717 C C . VAL A 1 54 ? -8.177 -4.193 -6.706 1.00 11.14 54 VAL A C 9
ATOM 14718 O O . VAL A 1 54 ? -8.125 -5.424 -6.680 1.00 74.20 54 VAL A O 9
ATOM 14731 N N . ALA A 1 55 ? -7.343 -3.426 -6.017 1.00 24.44 55 ALA A N 9
ATOM 14732 C CA . ALA A 1 55 ? -6.245 -3.983 -5.235 1.00 11.54 55 ALA A CA 9
ATOM 14733 C C . ALA A 1 55 ? -6.591 -4.024 -3.745 1.00 10.51 55 ALA A C 9
ATOM 14734 O O . ALA A 1 55 ? -6.891 -2.991 -3.137 1.00 12.23 55 ALA A O 9
ATOM 14741 N N . LEU A 1 56 ? -6.554 -5.215 -3.167 1.00 33.55 56 LEU A N 9
ATOM 14742 C CA . LEU A 1 56 ? -6.767 -5.392 -1.733 1.00 42.02 56 LEU A CA 9
ATOM 14743 C C . LEU A 1 56 ? -5.415 -5.517 -1.045 1.00 53.41 56 LEU A C 9
ATOM 14744 O O . LEU A 1 56 ? -4.563 -6.300 -1.476 1.00 11.13 56 LEU A O 9
ATOM 14760 N N . ILE A 1 57 ? -5.209 -4.736 0.003 1.00 33.42 57 ILE A N 9
ATOM 14761 C CA . ILE A 1 57 ? -3.933 -4.714 0.698 1.00 14.21 57 ILE A CA 9
ATOM 14762 C C . ILE A 1 57 ? -4.129 -4.990 2.187 1.00 11.33 57 ILE A C 9
ATOM 14763 O O . ILE A 1 57 ? -4.750 -4.196 2.899 1.00 62.22 57 ILE A O 9
ATOM 14779 N N . ASP A 1 58 ? -3.625 -6.131 2.643 1.00 71.00 58 ASP A N 9
ATOM 14780 C CA . ASP A 1 58 ? -3.656 -6.479 4.060 1.00 42.40 58 ASP A CA 9
ATOM 14781 C C . ASP A 1 58 ? -2.498 -5.795 4.784 1.00 32.43 58 ASP A C 9
ATOM 14782 O O . ASP A 1 58 ? -1.329 -6.051 4.482 1.00 32.11 58 ASP A O 9
ATOM 14791 N N . MET A 1 59 ? -2.817 -4.922 5.734 1.00 34.41 59 MET A N 9
ATOM 14792 C CA . MET A 1 59 ? -1.799 -4.227 6.521 1.00 23.45 59 MET A CA 9
ATOM 14793 C C . MET A 1 59 ? -2.234 -4.107 7.972 1.00 30.54 59 MET A C 9
ATOM 14794 O O . MET A 1 59 ? -3.365 -4.452 8.326 1.00 13.21 59 MET A O 9
ATOM 14808 N N . THR A 1 60 ? -1.310 -3.662 8.813 1.00 4.04 60 THR A N 9
ATOM 14809 C CA . THR A 1 60 ? -1.578 -3.460 10.223 1.00 22.12 60 THR A CA 9
ATOM 14810 C C . THR A 1 60 ? -0.557 -2.488 10.812 1.00 72.42 60 THR A C 9
ATOM 14811 O O . THR A 1 60 ? 0.519 -2.282 10.240 1.00 0.54 60 THR A O 9
ATOM 14822 N N . LEU A 1 61 ? -0.907 -1.882 11.937 1.00 12.12 61 LEU A N 9
ATOM 14823 C CA . LEU A 1 61 ? -0.013 -0.977 12.650 1.00 13.12 61 LEU A CA 9
ATOM 14824 C C . LEU A 1 61 ? 0.198 -1.515 14.063 1.00 64.20 61 LEU A C 9
ATOM 14825 O O . LEU A 1 61 ? -0.655 -2.242 14.574 1.00 54.02 61 LEU A O 9
ATOM 14841 N N . THR A 1 62 ? 1.316 -1.148 14.685 1.00 44.24 62 THR A N 9
ATOM 14842 C CA . THR A 1 62 ? 1.704 -1.691 15.991 1.00 63.32 62 THR A CA 9
ATOM 14843 C C . THR A 1 62 ? 0.547 -1.656 16.995 1.00 32.41 62 THR A C 9
ATOM 14844 O O . THR A 1 62 ? 0.117 -2.697 17.498 1.00 13.32 62 THR A O 9
ATOM 14855 N N . SER A 1 63 ? 0.039 -0.461 17.269 1.00 42.14 63 SER A N 9
ATOM 14856 C CA . SER A 1 63 ? -1.061 -0.292 18.214 1.00 34.20 63 SER A CA 9
ATOM 14857 C C . SER A 1 63 ? -2.402 -0.218 17.485 1.00 51.41 63 SER A C 9
ATOM 14858 O O . SER A 1 63 ? -3.461 -0.317 18.106 1.00 64.51 63 SER A O 9
ATOM 14866 N N . ALA A 1 64 ? -2.335 -0.032 16.164 1.00 32.24 64 ALA A N 9
ATOM 14867 C CA . ALA A 1 64 ? -3.523 0.152 15.324 1.00 64.42 64 ALA A CA 9
ATOM 14868 C C . ALA A 1 64 ? -4.278 1.436 15.691 1.00 40.45 64 ALA A C 9
ATOM 14869 O O . ALA A 1 64 ? -5.373 1.684 15.188 1.00 24.53 64 ALA A O 9
ATOM 14876 N N . ALA A 1 65 ? -3.675 2.257 16.552 1.00 62.23 65 ALA A N 9
ATOM 14877 C CA . ALA A 1 65 ? -4.278 3.521 16.978 1.00 72.05 65 ALA A CA 9
ATOM 14878 C C . ALA A 1 65 ? -3.481 4.707 16.441 1.00 10.22 65 ALA A C 9
ATOM 14879 O O . ALA A 1 65 ? -3.902 5.861 16.553 1.00 45.42 65 ALA A O 9
ATOM 14886 N N . CYS A 1 66 ? -2.323 4.406 15.858 1.00 32.52 66 CYS A N 9
ATOM 14887 C CA . CYS A 1 66 ? -1.450 5.424 15.289 1.00 53.43 66 CYS A CA 9
ATOM 14888 C C . CYS A 1 66 ? -2.100 6.066 14.057 1.00 43.22 66 CYS A C 9
ATOM 14889 O O . CYS A 1 66 ? -2.641 5.365 13.199 1.00 31.05 66 CYS A O 9
ATOM 14897 N N . PRO A 1 67 ? -2.029 7.407 13.938 1.00 34.43 67 PRO A N 9
ATOM 14898 C CA . PRO A 1 67 ? -2.669 8.152 12.841 1.00 44.41 67 PRO A CA 9
ATOM 14899 C C . PRO A 1 67 ? -1.892 8.045 11.522 1.00 30.42 67 PRO A C 9
ATOM 14900 O O . PRO A 1 67 ? -1.839 8.993 10.740 1.00 53.13 67 PRO A O 9
ATOM 14911 N N . LEU A 1 68 ? -1.305 6.877 11.276 1.00 13.02 68 LEU A N 9
ATOM 14912 C CA . LEU A 1 68 ? -0.543 6.633 10.053 1.00 3.13 68 LEU A CA 9
ATOM 14913 C C . LEU A 1 68 ? -1.414 5.918 9.021 1.00 2.02 68 LEU A C 9
ATOM 14914 O O . LEU A 1 68 ? -0.958 5.604 7.925 1.00 41.22 68 LEU A O 9
ATOM 14930 N N . THR A 1 69 ? -2.668 5.674 9.387 1.00 14.35 69 THR A N 9
ATOM 14931 C CA . THR A 1 69 ? -3.620 4.992 8.510 1.00 42.55 69 THR A CA 9
ATOM 14932 C C . THR A 1 69 ? -3.849 5.781 7.205 1.00 54.43 69 THR A C 9
ATOM 14933 O O . THR A 1 69 ? -3.569 5.283 6.105 1.00 34.24 69 THR A O 9
ATOM 14944 N N . ASP A 1 70 ? -4.303 7.023 7.330 1.00 73.11 70 ASP A N 9
ATOM 14945 C CA . ASP A 1 70 ? -4.578 7.862 6.165 1.00 2.21 70 ASP A CA 9
ATOM 14946 C C . ASP A 1 70 ? -3.283 8.157 5.422 1.00 75.03 70 ASP A C 9
ATOM 14947 O O . ASP A 1 70 ? -3.283 8.398 4.213 1.00 75.11 70 ASP A O 9
ATOM 14956 N N . VAL A 1 71 ? -2.178 8.139 6.161 1.00 44.21 71 VAL A N 9
ATOM 14957 C CA . VAL A 1 71 ? -0.863 8.381 5.582 1.00 35.04 71 VAL A CA 9
ATOM 14958 C C . VAL A 1 71 ? -0.464 7.235 4.651 1.00 72.14 71 VAL A C 9
ATOM 14959 O O . VAL A 1 71 ? -0.126 7.464 3.485 1.00 74.33 71 VAL A O 9
ATOM 14972 N N . ILE A 1 72 ? -0.532 5.995 5.149 1.00 41.01 72 ILE A N 9
ATOM 14973 C CA . ILE A 1 72 ? -0.162 4.839 4.337 1.00 15.44 72 ILE A CA 9
ATOM 14974 C C . ILE A 1 72 ? -1.107 4.690 3.147 1.00 11.23 72 ILE A C 9
ATOM 14975 O O . ILE A 1 72 ? -0.671 4.363 2.038 1.00 13.14 72 ILE A O 9
ATOM 14991 N N . GLU A 1 73 ? -2.397 4.955 3.369 1.00 45.10 73 GLU A N 9
ATOM 14992 C CA . GLU A 1 73 ? -3.378 4.915 2.287 1.00 51.43 73 GLU A CA 9
ATOM 14993 C C . GLU A 1 73 ? -3.079 5.972 1.224 1.00 0.54 73 GLU A C 9
ATOM 14994 O O . GLU A 1 73 ? -3.140 5.685 0.025 1.00 54.40 73 GLU A O 9
ATOM 15006 N N . ASP A 1 74 ? -2.761 7.190 1.661 1.00 5.53 74 ASP A N 9
ATOM 15007 C CA . ASP A 1 74 ? -2.464 8.283 0.732 1.00 4.42 74 ASP A CA 9
ATOM 15008 C C . ASP A 1 74 ? -1.270 7.927 -0.143 1.00 54.25 74 ASP A C 9
ATOM 15009 O O . ASP A 1 74 ? -1.344 8.004 -1.371 1.00 11.33 74 ASP A O 9
ATOM 15018 N N . GLN A 1 75 ? -0.184 7.506 0.500 1.00 24.23 75 GLN A N 9
ATOM 15019 C CA . GLN A 1 75 ? 1.032 7.113 -0.211 1.00 40.10 75 GLN A CA 9
ATOM 15020 C C . GLN A 1 75 ? 0.734 6.011 -1.229 1.00 1.33 75 GLN A C 9
ATOM 15021 O O . GLN A 1 75 ? 1.058 6.136 -2.413 1.00 44.34 75 GLN A O 9
ATOM 15035 N N . SER A 1 76 ? 0.090 4.946 -0.758 1.00 72.41 76 SER A N 9
ATOM 15036 C CA . SER A 1 76 ? -0.192 3.782 -1.592 1.00 14.14 76 SER A CA 9
ATOM 15037 C C . SER A 1 76 ? -1.100 4.152 -2.771 1.00 54.20 76 SER A C 9
ATOM 15038 O O . SER A 1 76 ? -0.744 3.923 -3.928 1.00 14.10 76 SER A O 9
ATOM 15046 N N . ARG A 1 77 ? -2.258 4.744 -2.475 1.00 25.13 77 ARG A N 9
ATOM 15047 C CA . ARG A 1 77 ? -3.218 5.118 -3.516 1.00 71.41 77 ARG A CA 9
ATOM 15048 C C . ARG A 1 77 ? -2.586 6.077 -4.522 1.00 73.22 77 ARG A C 9
ATOM 15049 O O . ARG A 1 77 ? -2.786 5.935 -5.727 1.00 41.22 77 ARG A O 9
ATOM 15070 N N . SER A 1 78 ? -1.809 7.032 -4.020 1.00 72.34 78 SER A N 9
ATOM 15071 C CA . SER A 1 78 ? -1.146 8.014 -4.869 1.00 24.34 78 SER A CA 9
ATOM 15072 C C . SER A 1 78 ? -0.281 7.321 -5.923 1.00 10.03 78 SER A C 9
ATOM 15073 O O . SER A 1 78 ? -0.348 7.653 -7.111 1.00 20.05 78 SER A O 9
ATOM 15081 N N . ALA A 1 79 ? 0.512 6.346 -5.488 1.00 61.14 79 ALA A N 9
ATOM 15082 C CA . ALA A 1 79 ? 1.428 5.659 -6.389 1.00 71.55 79 ALA A CA 9
ATOM 15083 C C . ALA A 1 79 ? 0.677 4.705 -7.319 1.00 51.41 79 ALA A C 9
ATOM 15084 O O . ALA A 1 79 ? 0.793 4.806 -8.541 1.00 22.14 79 ALA A O 9
ATOM 15091 N N . LEU A 1 80 ? -0.163 3.846 -6.740 1.00 51.53 80 LEU A N 9
ATOM 15092 C CA . LEU A 1 80 ? -0.866 2.808 -7.504 1.00 21.02 80 LEU A CA 9
ATOM 15093 C C . LEU A 1 80 ? -1.732 3.424 -8.601 1.00 40.31 80 LEU A C 9
ATOM 15094 O O . LEU A 1 80 ? -1.820 2.892 -9.713 1.00 51.34 80 LEU A O 9
ATOM 15110 N N . VAL A 1 81 ? -2.365 4.547 -8.282 1.00 21.11 81 VAL A N 9
ATOM 15111 C CA . VAL A 1 81 ? -3.151 5.291 -9.259 1.00 22.21 81 VAL A CA 9
ATOM 15112 C C . VAL A 1 81 ? -2.222 6.046 -10.211 1.00 1.41 81 VAL A C 9
ATOM 15113 O O . VAL A 1 81 ? -2.560 6.270 -11.375 1.00 13.01 81 VAL A O 9
ATOM 15126 N N . GLY A 1 82 ? -1.031 6.396 -9.721 1.00 75.25 82 GLY A N 9
ATOM 15127 C CA . GLY A 1 82 ? -0.097 7.181 -10.508 1.00 44.24 82 GLY A CA 9
ATOM 15128 C C . GLY A 1 82 ? 0.451 6.392 -11.677 1.00 22.32 82 GLY A C 9
ATOM 15129 O O . GLY A 1 82 ? 0.473 6.876 -12.810 1.00 44.24 82 GLY A O 9
ATOM 15133 N N . SER A 1 83 ? 0.879 5.165 -11.398 1.00 20.23 83 SER A N 9
ATOM 15134 C CA . SER A 1 83 ? 1.365 4.261 -12.436 1.00 4.50 83 SER A CA 9
ATOM 15135 C C . SER A 1 83 ? 0.200 3.734 -13.279 1.00 31.34 83 SER A C 9
ATOM 15136 O O . SER A 1 83 ? 0.408 3.124 -14.330 1.00 30.13 83 SER A O 9
ATOM 15144 N N . GLY A 1 84 ? -1.023 3.976 -12.803 1.00 63.25 84 GLY A N 9
ATOM 15145 C CA . GLY A 1 84 ? -2.211 3.551 -13.524 1.00 14.21 84 GLY A CA 9
ATOM 15146 C C . GLY A 1 84 ? -2.325 2.042 -13.618 1.00 25.35 84 GLY A C 9
ATOM 15147 O O . GLY A 1 84 ? -2.733 1.505 -14.650 1.00 23.25 84 GLY A O 9
ATOM 15151 N N . LEU A 1 85 ? -1.958 1.354 -12.540 1.00 55.42 85 LEU A N 9
ATOM 15152 C CA . LEU A 1 85 ? -2.017 -0.106 -12.506 1.00 54.51 85 LEU A CA 9
ATOM 15153 C C . LEU A 1 85 ? -3.397 -0.581 -12.055 1.00 31.34 85 LEU A C 9
ATOM 15154 O O . LEU A 1 85 ? -3.882 -1.622 -12.499 1.00 32.02 85 LEU A O 9
ATOM 15170 N N . VAL A 1 86 ? -4.025 0.193 -11.172 1.00 23.22 86 VAL A N 9
ATOM 15171 C CA . VAL A 1 86 ? -5.345 -0.151 -10.644 1.00 35.41 86 VAL A CA 9
ATOM 15172 C C . VAL A 1 86 ? -6.255 1.074 -10.612 1.00 61.14 86 VAL A C 9
ATOM 15173 O O . VAL A 1 86 ? -5.801 2.205 -10.826 1.00 75.33 86 VAL A O 9
ATOM 15186 N N . ASP A 1 87 ? -7.540 0.845 -10.360 1.00 42.44 87 ASP A N 9
ATOM 15187 C CA . ASP A 1 87 ? -8.524 1.928 -10.289 1.00 24.11 87 ASP A CA 9
ATOM 15188 C C . ASP A 1 87 ? -8.872 2.248 -8.838 1.00 41.44 87 ASP A C 9
ATOM 15189 O O . ASP A 1 87 ? -8.977 3.416 -8.454 1.00 4.03 87 ASP A O 9
ATOM 15198 N N . ASP A 1 88 ? -9.030 1.201 -8.035 1.00 61.21 88 ASP A N 9
ATOM 15199 C CA . ASP A 1 88 ? -9.459 1.342 -6.643 1.00 63.24 88 ASP A CA 9
ATOM 15200 C C . ASP A 1 88 ? -8.633 0.405 -5.761 1.00 11.12 88 ASP A C 9
ATOM 15201 O O . ASP A 1 88 ? -8.274 -0.697 -6.185 1.00 25.13 88 ASP A O 9
ATOM 15210 N N . ILE A 1 89 ? -8.311 0.850 -4.547 1.00 43.34 89 ILE A N 9
ATOM 15211 C CA . ILE A 1 89 ? -7.551 0.037 -3.597 1.00 74.31 89 ILE A CA 9
ATOM 15212 C C . ILE A 1 89 ? -8.166 0.161 -2.205 1.00 43.33 89 ILE A C 9
ATOM 15213 O O . ILE A 1 89 ? -8.691 1.218 -1.841 1.00 5.35 89 ILE A O 9
ATOM 15229 N N . ARG A 1 90 ? -8.100 -0.919 -1.434 1.00 32.54 90 ARG A N 9
ATOM 15230 C CA . ARG A 1 90 ? -8.527 -0.909 -0.038 1.00 41.55 90 ARG A CA 9
ATOM 15231 C C . ARG A 1 90 ? -7.446 -1.523 0.838 1.00 55.31 90 ARG A C 9
ATOM 15232 O O . ARG A 1 90 ? -7.156 -2.721 0.729 1.00 30.05 90 ARG A O 9
ATOM 15253 N N . ILE A 1 91 ? -6.835 -0.701 1.683 1.00 71.34 91 ILE A N 9
ATOM 15254 C CA . ILE A 1 91 ? -5.858 -1.179 2.651 1.00 14.14 91 ILE A CA 9
ATOM 15255 C C . ILE A 1 91 ? -6.571 -1.531 3.948 1.00 53.23 91 ILE A C 9
ATOM 15256 O O . ILE A 1 91 ? -6.888 -0.654 4.750 1.00 72.24 91 ILE A O 9
ATOM 15272 N N . ASN A 1 92 ? -6.846 -2.813 4.147 1.00 2.13 92 ASN A N 9
ATOM 15273 C CA . ASN A 1 92 ? -7.576 -3.252 5.327 1.00 74.21 92 ASN A CA 9
ATOM 15274 C C . ASN A 1 92 ? -6.606 -3.526 6.462 1.00 63.24 92 ASN A C 9
ATOM 15275 O O . ASN A 1 92 ? -5.689 -4.346 6.337 1.00 41.41 92 ASN A O 9
ATOM 15286 N N . TRP A 1 93 ? -6.802 -2.820 7.563 1.00 73.34 93 TRP A N 9
ATOM 15287 C CA . TRP A 1 93 ? -5.932 -2.938 8.716 1.00 54.43 93 TRP A CA 9
ATOM 15288 C C . TRP A 1 93 ? -6.467 -4.017 9.647 1.00 21.21 93 TRP A C 9
ATOM 15289 O O . TRP A 1 93 ? -7.476 -3.816 10.320 1.00 45.22 93 TRP A O 9
ATOM 15310 N N . VAL A 1 94 ? -5.804 -5.165 9.677 1.00 11.22 94 VAL A N 9
ATOM 15311 C CA . VAL A 1 94 ? -6.212 -6.239 10.569 1.00 64.52 94 VAL A CA 9
ATOM 15312 C C . VAL A 1 94 ? -5.388 -6.202 11.842 1.00 34.03 94 VAL A C 9
ATOM 15313 O O . VAL A 1 94 ? -4.159 -6.250 11.812 1.00 53.41 94 VAL A O 9
ATOM 15326 N N . TRP A 1 95 ? -6.085 -6.112 12.958 1.00 64.14 95 TRP A N 9
ATOM 15327 C CA . TRP A 1 95 ? -5.453 -6.006 14.264 1.00 23.34 95 TRP A CA 9
ATOM 15328 C C . TRP A 1 95 ? -6.149 -6.897 15.288 1.00 12.13 95 TRP A C 9
ATOM 15329 O O . TRP A 1 95 ? -5.646 -7.072 16.395 1.00 41.20 95 TRP A O 9
ATOM 15350 N N . ASN A 1 96 ? -7.284 -7.484 14.902 1.00 54.22 96 ASN A N 9
ATOM 15351 C CA . ASN A 1 96 ? -8.119 -8.260 15.833 1.00 42.53 96 ASN A CA 9
ATOM 15352 C C . ASN A 1 96 ? -9.356 -8.826 15.120 1.00 74.40 96 ASN A C 9
ATOM 15353 O O . ASN A 1 96 ? -9.579 -10.037 15.147 1.00 25.15 96 ASN A O 9
ATOM 15364 N N . PRO A 1 97 ? -10.182 -7.966 14.471 1.00 50.14 97 PRO A N 9
ATOM 15365 C CA . PRO A 1 97 ? -11.426 -8.406 13.833 1.00 44.43 97 PRO A CA 9
ATOM 15366 C C . PRO A 1 97 ? -11.207 -8.884 12.396 1.00 54.14 97 PRO A C 9
ATOM 15367 O O . PRO A 1 97 ? -10.118 -8.712 11.838 1.00 24.10 97 PRO A O 9
ATOM 15378 N N . PRO A 1 98 ? -12.234 -9.521 11.789 1.00 43.32 98 PRO A N 9
ATOM 15379 C CA . PRO A 1 98 ? -12.196 -9.907 10.373 1.00 72.14 98 PRO A CA 9
ATOM 15380 C C . PRO A 1 98 ? -11.981 -8.696 9.467 1.00 35.25 98 PRO A C 9
ATOM 15381 O O . PRO A 1 98 ? -12.252 -7.561 9.864 1.00 72.42 98 PRO A O 9
ATOM 15392 N N . TRP A 1 99 ? -11.517 -8.942 8.248 1.00 55.11 99 TRP A N 9
ATOM 15393 C CA . TRP A 1 99 ? -11.194 -7.864 7.319 1.00 12.23 99 TRP A CA 9
ATOM 15394 C C . TRP A 1 99 ? -12.469 -7.158 6.841 1.00 13.13 99 TRP A C 9
ATOM 15395 O O . TRP A 1 99 ? -12.416 -6.012 6.405 1.00 63.43 99 TRP A O 9
ATOM 15416 N N . GLY A 1 100 ? -13.601 -7.865 6.941 1.00 54.23 100 GLY A N 9
ATOM 15417 C CA . GLY A 1 100 ? -14.892 -7.368 6.466 1.00 15.42 100 GLY A CA 9
ATOM 15418 C C . GLY A 1 100 ? -15.137 -5.887 6.733 1.00 2.22 100 GLY A C 9
ATOM 15419 O O . GLY A 1 100 ? -15.283 -5.107 5.788 1.00 62.21 100 GLY A O 9
ATOM 15423 N N . PRO A 1 101 ? -15.210 -5.464 8.009 1.00 23.13 101 PRO A N 9
ATOM 15424 C CA . PRO A 1 101 ? -15.436 -4.051 8.354 1.00 75.24 101 PRO A CA 9
ATOM 15425 C C . PRO A 1 101 ? -14.270 -3.163 7.919 1.00 3.45 101 PRO A C 9
ATOM 15426 O O . PRO A 1 101 ? -14.465 -2.113 7.297 1.00 35.33 101 PRO A O 9
ATOM 15437 N N . ASP A 1 102 ? -13.058 -3.614 8.226 1.00 3.23 102 ASP A N 9
ATOM 15438 C CA . ASP A 1 102 ? -11.841 -2.852 7.951 1.00 2.21 102 ASP A CA 9
ATOM 15439 C C . ASP A 1 102 ? -11.534 -2.806 6.451 1.00 65.35 102 ASP A C 9
ATOM 15440 O O . ASP A 1 102 ? -10.588 -2.143 6.024 1.00 71.15 102 ASP A O 9
ATOM 15449 N N . LYS A 1 103 ? -12.338 -3.514 5.653 1.00 62.14 103 LYS A N 9
ATOM 15450 C CA . LYS A 1 103 ? -12.232 -3.449 4.195 1.00 4.35 103 LYS A CA 9
ATOM 15451 C C . LYS A 1 103 ? -12.848 -2.146 3.688 1.00 50.02 103 LYS A C 9
ATOM 15452 O O . LYS A 1 103 ? -12.580 -1.723 2.565 1.00 15.00 103 LYS A O 9
ATOM 15471 N N . ILE A 1 104 ? -13.675 -1.514 4.519 1.00 23.50 104 ILE A N 9
ATOM 15472 C CA . ILE A 1 104 ? -14.218 -0.201 4.195 1.00 52.14 104 ILE A CA 9
ATOM 15473 C C . ILE A 1 104 ? -13.292 0.873 4.758 1.00 31.12 104 ILE A C 9
ATOM 15474 O O . ILE A 1 104 ? -13.434 1.307 5.908 1.00 11.14 104 ILE A O 9
ATOM 15490 N N . THR A 1 105 ? -12.319 1.262 3.947 1.00 51.04 105 THR A N 9
ATOM 15491 C CA . THR A 1 105 ? -11.276 2.186 4.361 1.00 63.33 105 THR A CA 9
ATOM 15492 C C . THR A 1 105 ? -11.805 3.619 4.531 1.00 51.32 105 THR A C 9
ATOM 15493 O O . THR A 1 105 ? -12.991 3.885 4.296 1.00 61.23 105 THR A O 9
ATOM 15504 N N . GLU A 1 106 ? -10.925 4.538 4.941 1.00 11.32 106 GLU A N 9
ATOM 15505 C CA . GLU A 1 106 ? -11.342 5.878 5.366 1.00 4.52 106 GLU A CA 9
ATOM 15506 C C . GLU A 1 106 ? -12.075 6.643 4.263 1.00 53.13 106 GLU A C 9
ATOM 15507 O O . GLU A 1 106 ? -12.932 7.476 4.557 1.00 15.33 106 GLU A O 9
ATOM 15519 N N . ASP A 1 107 ? -11.762 6.347 3.005 1.00 2.42 107 ASP A N 9
ATOM 15520 C CA . ASP A 1 107 ? -12.408 7.022 1.872 1.00 73.42 107 ASP A CA 9
ATOM 15521 C C . ASP A 1 107 ? -13.924 6.807 1.924 1.00 22.15 107 ASP A C 9
ATOM 15522 O O . ASP A 1 107 ? -14.707 7.714 1.629 1.00 12.43 107 ASP A O 9
ATOM 15531 N N . GLY A 1 108 ? -14.326 5.598 2.308 1.00 52.11 108 GLY A N 9
ATOM 15532 C CA . GLY A 1 108 ? -15.737 5.279 2.460 1.00 22.53 108 GLY A CA 9
ATOM 15533 C C . GLY A 1 108 ? -16.300 5.756 3.788 1.00 40.22 108 GLY A C 9
ATOM 15534 O O . GLY A 1 108 ? -17.490 6.041 3.902 1.00 33.45 108 GLY A O 9
ATOM 15538 N N . ARG A 1 109 ? -15.434 5.838 4.795 1.00 70.24 109 ARG A N 9
ATOM 15539 C CA . ARG A 1 109 ? -15.847 6.197 6.154 1.00 35.33 109 ARG A CA 9
ATOM 15540 C C . ARG A 1 109 ? -16.188 7.687 6.265 1.00 50.42 109 ARG A C 9
ATOM 15541 O O . ARG A 1 109 ? -17.237 8.054 6.793 1.00 74.44 109 ARG A O 9
ATOM 15562 N N . GLU A 1 110 ? -15.291 8.533 5.761 1.00 32.10 110 GLU A N 9
ATOM 15563 C CA . GLU A 1 110 ? -15.369 9.980 5.982 1.00 22.13 110 GLU A CA 9
ATOM 15564 C C . GLU A 1 110 ? -16.481 10.643 5.183 1.00 32.22 110 GLU A C 9
ATOM 15565 O O . GLU A 1 110 ? -17.171 11.537 5.679 1.00 71.32 110 GLU A O 9
ATOM 15577 N N . GLN A 1 111 ? -16.665 10.203 3.957 1.00 5.31 111 GLN A N 9
ATOM 15578 C CA . GLN A 1 111 ? -17.504 10.927 3.017 1.00 2.31 111 GLN A CA 9
ATOM 15579 C C . GLN A 1 111 ? -18.951 10.437 3.056 1.00 74.23 111 GLN A C 9
ATOM 15580 O O . GLN A 1 111 ? -19.365 9.591 2.260 1.00 45.34 111 GLN A O 9
ATOM 15594 N N . LEU A 1 112 ? -19.703 10.960 4.019 1.00 14.23 112 LEU A N 9
ATOM 15595 C CA . LEU A 1 112 ? -21.125 10.659 4.150 1.00 71.43 112 LEU A CA 9
ATOM 15596 C C . LEU A 1 112 ? -21.944 11.716 3.414 1.00 53.30 112 LEU A C 9
ATOM 15597 O O . LEU A 1 112 ? -21.478 12.838 3.206 1.00 55.34 112 LEU A O 9
ATOM 15613 N N . ARG A 1 113 ? -23.170 11.361 3.051 1.00 32.44 113 ARG A N 9
ATOM 15614 C CA . ARG A 1 113 ? -24.021 12.221 2.223 1.00 4.03 113 ARG A CA 9
ATOM 15615 C C . ARG A 1 113 ? -24.388 13.513 2.961 1.00 61.33 113 ARG A C 9
ATOM 15616 O O . ARG A 1 113 ? -24.408 14.594 2.367 1.00 22.32 113 ARG A O 9
ATOM 15637 N N . ALA A 1 114 ? -24.672 13.391 4.257 1.00 72.10 114 ALA A N 9
ATOM 15638 C CA . ALA A 1 114 ? -25.054 14.538 5.087 1.00 32.01 114 ALA A CA 9
ATOM 15639 C C . ALA A 1 114 ? -23.970 15.615 5.094 1.00 71.01 114 ALA A C 9
ATOM 15640 O O . ALA A 1 114 ? -24.258 16.797 5.314 1.00 32.14 114 ALA A O 9
ATOM 15647 N N . LEU A 1 115 ? -22.731 15.205 4.824 1.00 33.12 115 LEU A N 9
ATOM 15648 C CA . LEU A 1 115 ? -21.575 16.102 4.886 1.00 24.42 115 LEU A CA 9
ATOM 15649 C C . LEU A 1 115 ? -21.363 16.827 3.554 1.00 14.24 115 LEU A C 9
ATOM 15650 O O . LEU A 1 115 ? -20.249 17.245 3.235 1.00 13.13 115 LEU A O 9
ATOM 15666 N N . GLY A 1 116 ? -22.443 16.986 2.791 1.00 71.01 116 GLY A N 9
ATOM 15667 C CA . GLY A 1 116 ? -22.383 17.714 1.534 1.00 3.54 116 GLY A CA 9
ATOM 15668 C C . GLY A 1 116 ? -21.894 19.139 1.718 1.00 4.10 116 GLY A C 9
ATOM 15669 O O . GLY A 1 116 ? -21.211 19.688 0.851 1.00 13.24 116 GLY A O 9
ATOM 15673 N N . PHE A 1 117 ? -22.247 19.744 2.851 1.00 44.12 117 PHE A N 9
ATOM 15674 C CA . PHE A 1 117 ? -21.767 21.080 3.192 1.00 50.42 117 PHE A CA 9
ATOM 15675 C C . PHE A 1 117 ? -21.085 21.048 4.559 1.00 13.53 117 PHE A C 9
ATOM 15676 O O . PHE A 1 117 ? -21.630 20.502 5.524 1.00 24.12 117 PHE A O 9
ATOM 15693 N N . THR A 1 118 ? -19.891 21.623 4.631 1.00 63.41 118 THR A N 9
ATOM 15694 C CA . THR A 1 118 ? -19.099 21.616 5.853 1.00 72.32 118 THR A CA 9
ATOM 15695 C C . THR A 1 118 ? -18.434 22.975 6.061 1.00 74.32 118 THR A C 9
ATOM 15696 O O . THR A 1 118 ? -18.298 23.762 5.116 1.00 64.31 118 THR A O 9
ATOM 15707 N N . VAL A 1 119 ? -18.028 23.243 7.298 1.00 75.55 119 VAL A N 9
ATOM 15708 C CA . VAL A 1 119 ? -17.378 24.499 7.654 1.00 70.03 119 VAL A CA 9
ATOM 15709 C C . VAL A 1 119 ? -15.908 24.252 8.024 1.00 13.22 119 VAL A C 9
ATOM 15710 O O . VAL A 1 119 ? -15.051 24.338 7.117 1.00 42.14 119 VAL A O 9
ATOM 15724 N N . GLY A 1 1 ? 14.783 -1.824 1.529 1.00 11.50 1 GLY A N 10
ATOM 15725 C CA . GLY A 1 1 ? 15.328 -2.819 2.483 1.00 51.42 1 GLY A CA 10
ATOM 15726 C C . GLY A 1 1 ? 15.458 -4.194 1.853 1.00 54.42 1 GLY A C 10
ATOM 15727 O O . GLY A 1 1 ? 15.283 -4.334 0.641 1.00 24.12 1 GLY A O 10
ATOM 15733 N N . PRO A 1 2 ? 15.782 -5.232 2.650 1.00 24.32 2 PRO A N 10
ATOM 15734 C CA . PRO A 1 2 ? 15.905 -6.611 2.151 1.00 45.13 2 PRO A CA 10
ATOM 15735 C C . PRO A 1 2 ? 14.570 -7.165 1.653 1.00 52.11 2 PRO A C 10
ATOM 15736 O O . PRO A 1 2 ? 14.533 -8.035 0.778 1.00 74.42 2 PRO A O 10
ATOM 15747 N N . GLY A 1 3 ? 13.480 -6.661 2.229 1.00 72.41 3 GLY A N 10
ATOM 15748 C CA . GLY A 1 3 ? 12.152 -7.091 1.839 1.00 11.43 3 GLY A CA 10
ATOM 15749 C C . GLY A 1 3 ? 11.871 -6.884 0.358 1.00 65.13 3 GLY A C 10
ATOM 15750 O O . GLY A 1 3 ? 11.589 -5.764 -0.077 1.00 4.12 3 GLY A O 10
ATOM 15754 N N . SER A 1 4 ? 11.973 -7.967 -0.408 1.00 21.34 4 SER A N 10
ATOM 15755 C CA . SER A 1 4 ? 11.634 -7.968 -1.826 1.00 54.23 4 SER A CA 10
ATOM 15756 C C . SER A 1 4 ? 11.232 -9.381 -2.246 1.00 71.32 4 SER A C 10
ATOM 15757 O O . SER A 1 4 ? 12.084 -10.269 -2.347 1.00 33.31 4 SER A O 10
ATOM 15765 N N . MET A 1 5 ? 9.938 -9.589 -2.472 1.00 62.23 5 MET A N 10
ATOM 15766 C CA . MET A 1 5 ? 9.417 -10.915 -2.816 1.00 1.41 5 MET A CA 10
ATOM 15767 C C . MET A 1 5 ? 7.964 -10.831 -3.291 1.00 32.43 5 MET A C 10
ATOM 15768 O O . MET A 1 5 ? 7.265 -11.846 -3.353 1.00 12.54 5 MET A O 10
ATOM 15782 N N . SER A 1 6 ? 7.516 -9.630 -3.642 1.00 42.13 6 SER A N 10
ATOM 15783 C CA . SER A 1 6 ? 6.135 -9.421 -4.078 1.00 23.41 6 SER A CA 10
ATOM 15784 C C . SER A 1 6 ? 6.099 -8.734 -5.443 1.00 54.30 6 SER A C 10
ATOM 15785 O O . SER A 1 6 ? 5.066 -8.700 -6.118 1.00 21.50 6 SER A O 10
ATOM 15793 N N . GLU A 1 7 ? 7.252 -8.228 -5.860 1.00 24.45 7 GLU A N 10
ATOM 15794 C CA . GLU A 1 7 ? 7.363 -7.413 -7.060 1.00 13.55 7 GLU A CA 10
ATOM 15795 C C . GLU A 1 7 ? 7.294 -8.301 -8.299 1.00 32.24 7 GLU A C 10
ATOM 15796 O O . GLU A 1 7 ? 8.312 -8.805 -8.775 1.00 15.02 7 GLU A O 10
ATOM 15808 N N . THR A 1 8 ? 6.079 -8.522 -8.794 1.00 54.14 8 THR A N 10
ATOM 15809 C CA . THR A 1 8 ? 5.852 -9.437 -9.913 1.00 34.44 8 THR A CA 10
ATOM 15810 C C . THR A 1 8 ? 4.752 -8.920 -10.847 1.00 15.13 8 THR A C 10
ATOM 15811 O O . THR A 1 8 ? 4.075 -9.702 -11.522 1.00 62.41 8 THR A O 10
ATOM 15822 N N . SER A 1 9 ? 4.603 -7.603 -10.909 1.00 71.21 9 SER A N 10
ATOM 15823 C CA . SER A 1 9 ? 3.552 -6.981 -11.714 1.00 0.44 9 SER A CA 10
ATOM 15824 C C . SER A 1 9 ? 4.155 -5.966 -12.685 1.00 30.15 9 SER A C 10
ATOM 15825 O O . SER A 1 9 ? 5.172 -5.347 -12.375 1.00 50.53 9 SER A O 10
ATOM 15833 N N . ALA A 1 10 ? 3.526 -5.819 -13.858 1.00 2.13 10 ALA A N 10
ATOM 15834 C CA . ALA A 1 10 ? 3.963 -4.864 -14.883 1.00 40.50 10 ALA A CA 10
ATOM 15835 C C . ALA A 1 10 ? 5.264 -5.319 -15.558 1.00 54.14 10 ALA A C 10
ATOM 15836 O O . ALA A 1 10 ? 6.029 -6.095 -14.983 1.00 71.04 10 ALA A O 10
ATOM 15843 N N . PRO A 1 11 ? 5.523 -4.859 -16.803 1.00 33.15 11 PRO A N 10
ATOM 15844 C CA . PRO A 1 11 ? 6.769 -5.173 -17.516 1.00 1.24 11 PRO A CA 10
ATOM 15845 C C . PRO A 1 11 ? 7.990 -4.716 -16.720 1.00 41.04 11 PRO A C 10
ATOM 15846 O O . PRO A 1 11 ? 7.906 -3.753 -15.963 1.00 14.25 11 PRO A O 10
ATOM 15857 N N . ALA A 1 12 ? 9.117 -5.400 -16.920 1.00 32.31 12 ALA A N 10
ATOM 15858 C CA . ALA A 1 12 ? 10.341 -5.172 -16.138 1.00 73.44 12 ALA A CA 10
ATOM 15859 C C . ALA A 1 12 ? 10.660 -3.683 -15.960 1.00 40.05 12 ALA A C 10
ATOM 15860 O O . ALA A 1 12 ? 11.030 -3.246 -14.866 1.00 33.03 12 ALA A O 10
ATOM 15867 N N . GLU A 1 13 ? 10.499 -2.914 -17.031 1.00 31.23 13 GLU A N 10
ATOM 15868 C CA . GLU A 1 13 ? 10.822 -1.489 -17.015 1.00 13.15 13 GLU A CA 10
ATOM 15869 C C . GLU A 1 13 ? 9.876 -0.742 -16.075 1.00 24.42 13 GLU A C 10
ATOM 15870 O O . GLU A 1 13 ? 10.311 -0.018 -15.172 1.00 5.02 13 GLU A O 10
ATOM 15882 N N . GLU A 1 14 ? 8.578 -0.952 -16.283 1.00 32.43 14 GLU A N 10
ATOM 15883 C CA . GLU A 1 14 ? 7.545 -0.271 -15.509 1.00 42.45 14 GLU A CA 10
ATOM 15884 C C . GLU A 1 14 ? 7.572 -0.745 -14.056 1.00 64.42 14 GLU A C 10
ATOM 15885 O O . GLU A 1 14 ? 7.302 0.025 -13.137 1.00 33.20 14 GLU A O 10
ATOM 15897 N N . LEU A 1 15 ? 7.936 -2.010 -13.869 1.00 73.31 15 LEU A N 10
ATOM 15898 C CA . LEU A 1 15 ? 8.020 -2.618 -12.544 1.00 31.54 15 LEU A CA 10
ATOM 15899 C C . LEU A 1 15 ? 9.120 -1.932 -11.739 1.00 1.10 15 LEU A C 10
ATOM 15900 O O . LEU A 1 15 ? 8.900 -1.506 -10.608 1.00 11.14 15 LEU A O 10
ATOM 15916 N N . LEU A 1 16 ? 10.302 -1.820 -12.343 1.00 32.40 16 LEU A N 10
ATOM 15917 C CA . LEU A 1 16 ? 11.457 -1.218 -11.681 1.00 52.03 16 LEU A CA 10
ATOM 15918 C C . LEU A 1 16 ? 11.138 0.205 -11.222 1.00 22.33 16 LEU A C 10
ATOM 15919 O O . LEU A 1 16 ? 11.329 0.553 -10.054 1.00 4.33 16 LEU A O 10
ATOM 15935 N N . ALA A 1 17 ? 10.633 1.015 -12.147 1.00 24.14 17 ALA A N 10
ATOM 15936 C CA . ALA A 1 17 ? 10.277 2.399 -11.849 1.00 4.51 17 ALA A CA 10
ATOM 15937 C C . ALA A 1 17 ? 9.196 2.464 -10.770 1.00 61.44 17 ALA A C 10
ATOM 15938 O O . ALA A 1 17 ? 9.339 3.180 -9.773 1.00 24.01 17 ALA A O 10
ATOM 15945 N N . ASP A 1 18 ? 8.138 1.678 -10.964 1.00 51.33 18 ASP A N 10
ATOM 15946 C CA . ASP A 1 18 ? 6.998 1.666 -10.049 1.00 34.31 18 ASP A CA 10
ATOM 15947 C C . ASP A 1 18 ? 7.441 1.319 -8.637 1.00 21.13 18 ASP A C 10
ATOM 15948 O O . ASP A 1 18 ? 7.113 2.022 -7.681 1.00 31.42 18 ASP A O 10
ATOM 15957 N N . VAL A 1 19 ? 8.228 0.258 -8.515 1.00 53.13 19 VAL A N 10
ATOM 15958 C CA . VAL A 1 19 ? 8.645 -0.213 -7.208 1.00 65.23 19 VAL A CA 10
ATOM 15959 C C . VAL A 1 19 ? 9.602 0.781 -6.558 1.00 35.21 19 VAL A C 10
ATOM 15960 O O . VAL A 1 19 ? 9.472 1.075 -5.375 1.00 34.53 19 VAL A O 10
ATOM 15973 N N . GLU A 1 20 ? 10.544 1.330 -7.332 1.00 44.23 20 GLU A N 10
ATOM 15974 C CA . GLU A 1 20 ? 11.559 2.208 -6.757 1.00 25.13 20 GLU A CA 10
ATOM 15975 C C . GLU A 1 20 ? 10.931 3.509 -6.256 1.00 22.33 20 GLU A C 10
ATOM 15976 O O . GLU A 1 20 ? 11.330 4.034 -5.214 1.00 32.04 20 GLU A O 10
ATOM 15988 N N . GLU A 1 21 ? 9.942 4.035 -6.981 1.00 51.45 21 GLU A N 10
ATOM 15989 C CA . GLU A 1 21 ? 9.232 5.227 -6.518 1.00 42.34 21 GLU A CA 10
ATOM 15990 C C . GLU A 1 21 ? 8.313 4.882 -5.342 1.00 71.21 21 GLU A C 10
ATOM 15991 O O . GLU A 1 21 ? 8.327 5.563 -4.318 1.00 64.52 21 GLU A O 10
ATOM 16003 N N . ALA A 1 22 ? 7.554 3.795 -5.478 1.00 43.31 22 ALA A N 10
ATOM 16004 C CA . ALA A 1 22 ? 6.648 3.344 -4.423 1.00 0.14 22 ALA A CA 10
ATOM 16005 C C . ALA A 1 22 ? 7.419 3.046 -3.138 1.00 35.02 22 ALA A C 10
ATOM 16006 O O . ALA A 1 22 ? 6.915 3.258 -2.036 1.00 23.31 22 ALA A O 10
ATOM 16013 N N . MET A 1 23 ? 8.668 2.603 -3.293 1.00 21.50 23 MET A N 10
ATOM 16014 C CA . MET A 1 23 ? 9.527 2.241 -2.159 1.00 13.11 23 MET A CA 10
ATOM 16015 C C . MET A 1 23 ? 9.795 3.453 -1.278 1.00 60.22 23 MET A C 10
ATOM 16016 O O . MET A 1 23 ? 10.325 3.322 -0.184 1.00 14.51 23 MET A O 10
ATOM 16030 N N . ARG A 1 24 ? 9.466 4.631 -1.798 1.00 31.21 24 ARG A N 10
ATOM 16031 C CA . ARG A 1 24 ? 9.562 5.879 -1.049 1.00 70.01 24 ARG A CA 10
ATOM 16032 C C . ARG A 1 24 ? 8.254 6.152 -0.300 1.00 74.12 24 ARG A C 10
ATOM 16033 O O . ARG A 1 24 ? 8.266 6.701 0.801 1.00 55.11 24 ARG A O 10
ATOM 16054 N N . ASP A 1 25 ? 7.133 5.743 -0.896 1.00 14.30 25 ASP A N 10
ATOM 16055 C CA . ASP A 1 25 ? 5.802 6.046 -0.349 1.00 62.41 25 ASP A CA 10
ATOM 16056 C C . ASP A 1 25 ? 5.375 5.021 0.697 1.00 45.15 25 ASP A C 10
ATOM 16057 O O . ASP A 1 25 ? 4.604 5.333 1.601 1.00 41.33 25 ASP A O 10
ATOM 16066 N N . VAL A 1 26 ? 5.881 3.801 0.585 1.00 33.32 26 VAL A N 10
ATOM 16067 C CA . VAL A 1 26 ? 5.472 2.716 1.479 1.00 43.25 26 VAL A CA 10
ATOM 16068 C C . VAL A 1 26 ? 6.631 2.279 2.375 1.00 61.51 26 VAL A C 10
ATOM 16069 O O . VAL A 1 26 ? 6.837 1.090 2.636 1.00 31.11 26 VAL A O 10
ATOM 16082 N N . VAL A 1 27 ? 7.361 3.264 2.878 1.00 71.21 27 VAL A N 10
ATOM 16083 C CA . VAL A 1 27 ? 8.503 3.019 3.746 1.00 2.32 27 VAL A CA 10
ATOM 16084 C C . VAL A 1 27 ? 8.593 4.104 4.814 1.00 33.11 27 VAL A C 10
ATOM 16085 O O . VAL A 1 27 ? 8.009 5.180 4.669 1.00 4.05 27 VAL A O 10
ATOM 16098 N N . ASP A 1 28 ? 9.302 3.804 5.894 1.00 45.42 28 ASP A N 10
ATOM 16099 C CA . ASP A 1 28 ? 9.692 4.809 6.873 1.00 22.40 28 ASP A CA 10
ATOM 16100 C C . ASP A 1 28 ? 11.170 5.131 6.675 1.00 1.22 28 ASP A C 10
ATOM 16101 O O . ASP A 1 28 ? 12.038 4.470 7.255 1.00 13.13 28 ASP A O 10
ATOM 16110 N N . PRO A 1 29 ? 11.479 6.123 5.823 1.00 53.13 29 PRO A N 10
ATOM 16111 C CA . PRO A 1 29 ? 12.856 6.458 5.474 1.00 62.22 29 PRO A CA 10
ATOM 16112 C C . PRO A 1 29 ? 13.517 7.330 6.537 1.00 43.32 29 PRO A C 10
ATOM 16113 O O . PRO A 1 29 ? 14.715 7.611 6.468 1.00 74.14 29 PRO A O 10
ATOM 16124 N N . GLU A 1 30 ? 12.726 7.740 7.528 1.00 53.13 30 GLU A N 10
ATOM 16125 C CA . GLU A 1 30 ? 13.228 8.551 8.630 1.00 41.41 30 GLU A CA 10
ATOM 16126 C C . GLU A 1 30 ? 14.171 7.723 9.502 1.00 31.32 30 GLU A C 10
ATOM 16127 O O . GLU A 1 30 ? 15.312 8.120 9.755 1.00 52.35 30 GLU A O 10
ATOM 16139 N N . LEU A 1 31 ? 13.686 6.570 9.958 1.00 31.10 31 LEU A N 10
ATOM 16140 C CA . LEU A 1 31 ? 14.493 5.656 10.765 1.00 45.33 31 LEU A CA 10
ATOM 16141 C C . LEU A 1 31 ? 14.992 4.491 9.908 1.00 53.12 31 LEU A C 10
ATOM 16142 O O . LEU A 1 31 ? 15.913 3.767 10.295 1.00 51.41 31 LEU A O 10
ATOM 16158 N N . GLY A 1 32 ? 14.367 4.303 8.749 1.00 50.41 32 GLY A N 10
ATOM 16159 C CA . GLY A 1 32 ? 14.851 3.329 7.781 1.00 34.22 32 GLY A CA 10
ATOM 16160 C C . GLY A 1 32 ? 14.203 1.965 7.929 1.00 3.32 32 GLY A C 10
ATOM 16161 O O . GLY A 1 32 ? 14.876 0.937 7.820 1.00 51.23 32 GLY A O 10
ATOM 16165 N N . ILE A 1 33 ? 12.896 1.951 8.183 1.00 1.55 33 ILE A N 10
ATOM 16166 C CA . ILE A 1 33 ? 12.138 0.699 8.260 1.00 63.25 33 ILE A CA 10
ATOM 16167 C C . ILE A 1 33 ? 11.270 0.565 7.021 1.00 70.23 33 ILE A C 10
ATOM 16168 O O . ILE A 1 33 ? 10.680 1.538 6.564 1.00 63.41 33 ILE A O 10
ATOM 16184 N N . ASN A 1 34 ? 11.180 -0.640 6.491 1.00 70.21 34 ASN A N 10
ATOM 16185 C CA . ASN A 1 34 ? 10.347 -0.905 5.318 1.00 73.13 34 ASN A CA 10
ATOM 16186 C C . ASN A 1 34 ? 9.205 -1.834 5.717 1.00 55.23 34 ASN A C 10
ATOM 16187 O O . ASN A 1 34 ? 9.438 -2.916 6.261 1.00 53.21 34 ASN A O 10
ATOM 16198 N N . VAL A 1 35 ? 7.969 -1.412 5.452 1.00 3.11 35 VAL A N 10
ATOM 16199 C CA . VAL A 1 35 ? 6.792 -2.188 5.844 1.00 1.53 35 VAL A CA 10
ATOM 16200 C C . VAL A 1 35 ? 6.835 -3.589 5.230 1.00 14.40 35 VAL A C 10
ATOM 16201 O O . VAL A 1 35 ? 6.309 -4.549 5.799 1.00 74.15 35 VAL A O 10
ATOM 16214 N N . VAL A 1 36 ? 7.485 -3.696 4.075 1.00 74.53 36 VAL A N 10
ATOM 16215 C CA . VAL A 1 36 ? 7.604 -4.965 3.367 1.00 74.10 36 VAL A CA 10
ATOM 16216 C C . VAL A 1 36 ? 8.270 -6.026 4.243 1.00 44.45 36 VAL A C 10
ATOM 16217 O O . VAL A 1 36 ? 7.951 -7.212 4.137 1.00 14.04 36 VAL A O 10
ATOM 16230 N N . ASP A 1 37 ? 9.162 -5.591 5.136 1.00 60.14 37 ASP A N 10
ATOM 16231 C CA . ASP A 1 37 ? 9.901 -6.513 6.001 1.00 52.03 37 ASP A CA 10
ATOM 16232 C C . ASP A 1 37 ? 8.961 -7.212 6.979 1.00 43.42 37 ASP A C 10
ATOM 16233 O O . ASP A 1 37 ? 9.289 -8.271 7.517 1.00 72.25 37 ASP A O 10
ATOM 16242 N N . LEU A 1 38 ? 7.791 -6.615 7.217 1.00 2.22 38 LEU A N 10
ATOM 16243 C CA . LEU A 1 38 ? 6.797 -7.206 8.116 1.00 11.03 38 LEU A CA 10
ATOM 16244 C C . LEU A 1 38 ? 6.099 -8.378 7.427 1.00 21.21 38 LEU A C 10
ATOM 16245 O O . LEU A 1 38 ? 5.449 -9.198 8.072 1.00 62.30 38 LEU A O 10
ATOM 16261 N N . GLY A 1 39 ? 6.240 -8.432 6.102 1.00 22.32 39 GLY A N 10
ATOM 16262 C CA . GLY A 1 39 ? 5.692 -9.525 5.315 1.00 3.32 39 GLY A CA 10
ATOM 16263 C C . GLY A 1 39 ? 4.179 -9.651 5.401 1.00 10.03 39 GLY A C 10
ATOM 16264 O O . GLY A 1 39 ? 3.634 -10.719 5.128 1.00 71.31 39 GLY A O 10
ATOM 16268 N N . LEU A 1 40 ? 3.492 -8.563 5.753 1.00 32.42 40 LEU A N 10
ATOM 16269 C CA . LEU A 1 40 ? 2.027 -8.554 5.723 1.00 73.14 40 LEU A CA 10
ATOM 16270 C C . LEU A 1 40 ? 1.545 -7.952 4.412 1.00 34.24 40 LEU A C 10
ATOM 16271 O O . LEU A 1 40 ? 0.520 -8.360 3.872 1.00 11.34 40 LEU A O 10
ATOM 16287 N N . VAL A 1 41 ? 2.325 -7.012 3.880 1.00 63.44 41 VAL A N 10
ATOM 16288 C CA . VAL A 1 41 ? 2.034 -6.416 2.577 1.00 20.22 41 VAL A CA 10
ATOM 16289 C C . VAL A 1 41 ? 2.220 -7.466 1.481 1.00 10.40 41 VAL A C 10
ATOM 16290 O O . VAL A 1 41 ? 1.832 -7.270 0.332 1.00 13.13 41 VAL A O 10
ATOM 16303 N N . TYR A 1 42 ? 2.828 -8.590 1.866 1.00 35.03 42 TYR A N 10
ATOM 16304 C CA . TYR A 1 42 ? 2.978 -9.741 0.982 1.00 13.34 42 TYR A CA 10
ATOM 16305 C C . TYR A 1 42 ? 1.594 -10.277 0.634 1.00 1.54 42 TYR A C 10
ATOM 16306 O O . TYR A 1 42 ? 1.381 -10.871 -0.428 1.00 32.53 42 TYR A O 10
ATOM 16324 N N . GLY A 1 43 ? 0.657 -10.038 1.553 1.00 24.32 43 GLY A N 10
ATOM 16325 C CA . GLY A 1 43 ? -0.735 -10.358 1.331 1.00 2.33 43 GLY A CA 10
ATOM 16326 C C . GLY A 1 43 ? -1.400 -9.318 0.458 1.00 61.42 43 GLY A C 10
ATOM 16327 O O . GLY A 1 43 ? -2.227 -8.525 0.921 1.00 63.22 43 GLY A O 10
ATOM 16331 N N . LEU A 1 44 ? -0.994 -9.292 -0.801 1.00 21.41 44 LEU A N 10
ATOM 16332 C CA . LEU A 1 44 ? -1.607 -8.433 -1.795 1.00 74.25 44 LEU A CA 10
ATOM 16333 C C . LEU A 1 44 ? -2.278 -9.297 -2.855 1.00 5.23 44 LEU A C 10
ATOM 16334 O O . LEU A 1 44 ? -1.744 -10.333 -3.256 1.00 21.21 44 LEU A O 10
ATOM 16350 N N . ASP A 1 45 ? -3.460 -8.888 -3.270 1.00 42.10 45 ASP A N 10
ATOM 16351 C CA . ASP A 1 45 ? -4.250 -9.638 -4.238 1.00 31.11 45 ASP A CA 10
ATOM 16352 C C . ASP A 1 45 ? -5.107 -8.675 -5.043 1.00 31.01 45 ASP A C 10
ATOM 16353 O O . ASP A 1 45 ? -6.047 -8.077 -4.520 1.00 64.42 45 ASP A O 10
ATOM 16362 N N . VAL A 1 46 ? -4.762 -8.495 -6.302 1.00 13.12 46 VAL A N 10
ATOM 16363 C CA . VAL A 1 46 ? -5.490 -7.580 -7.160 1.00 53.02 46 VAL A CA 10
ATOM 16364 C C . VAL A 1 46 ? -6.637 -8.319 -7.840 1.00 62.44 46 VAL A C 10
ATOM 16365 O O . VAL A 1 46 ? -6.411 -9.229 -8.644 1.00 35.31 46 VAL A O 10
ATOM 16378 N N . GLN A 1 47 ? -7.859 -7.933 -7.507 1.00 34.21 47 GLN A N 10
ATOM 16379 C CA . GLN A 1 47 ? -9.045 -8.590 -8.038 1.00 52.14 47 GLN A CA 10
ATOM 16380 C C . GLN A 1 47 ? -9.601 -7.819 -9.222 1.00 52.24 47 GLN A C 10
ATOM 16381 O O . GLN A 1 47 ? -9.759 -6.596 -9.169 1.00 12.23 47 GLN A O 10
ATOM 16395 N N . ASP A 1 48 ? -9.905 -8.545 -10.281 1.00 11.30 48 ASP A N 10
ATOM 16396 C CA . ASP A 1 48 ? -10.492 -7.962 -11.486 1.00 34.41 48 ASP A CA 10
ATOM 16397 C C . ASP A 1 48 ? -12.000 -7.864 -11.303 1.00 44.43 48 ASP A C 10
ATOM 16398 O O . ASP A 1 48 ? -12.771 -8.585 -11.941 1.00 5.52 48 ASP A O 10
ATOM 16407 N N . GLY A 1 49 ? -12.407 -6.979 -10.403 1.00 51.22 49 GLY A N 10
ATOM 16408 C CA . GLY A 1 49 ? -13.802 -6.871 -10.035 1.00 54.30 49 GLY A CA 10
ATOM 16409 C C . GLY A 1 49 ? -14.655 -6.264 -11.131 1.00 23.13 49 GLY A C 10
ATOM 16410 O O . GLY A 1 49 ? -14.136 -5.664 -12.078 1.00 35.50 49 GLY A O 10
ATOM 16414 N N . ASP A 1 50 ? -15.964 -6.423 -10.995 1.00 50.34 50 ASP A N 10
ATOM 16415 C CA . ASP A 1 50 ? -16.930 -5.837 -11.921 1.00 32.24 50 ASP A CA 10
ATOM 16416 C C . ASP A 1 50 ? -16.845 -4.313 -11.886 1.00 62.54 50 ASP A C 10
ATOM 16417 O O . ASP A 1 50 ? -17.157 -3.639 -12.869 1.00 62.33 50 ASP A O 10
ATOM 16426 N N . GLU A 1 51 ? -16.409 -3.774 -10.748 1.00 62.52 51 GLU A N 10
ATOM 16427 C CA . GLU A 1 51 ? -16.230 -2.330 -10.593 1.00 22.53 51 GLU A CA 10
ATOM 16428 C C . GLU A 1 51 ? -14.893 -1.873 -11.180 1.00 21.31 51 GLU A C 10
ATOM 16429 O O . GLU A 1 51 ? -14.622 -0.674 -11.267 1.00 1.52 51 GLU A O 10
ATOM 16441 N N . GLY A 1 52 ? -14.065 -2.835 -11.579 1.00 54.34 52 GLY A N 10
ATOM 16442 C CA . GLY A 1 52 ? -12.754 -2.536 -12.139 1.00 11.33 52 GLY A CA 10
ATOM 16443 C C . GLY A 1 52 ? -11.645 -3.285 -11.422 1.00 44.23 52 GLY A C 10
ATOM 16444 O O . GLY A 1 52 ? -11.901 -4.004 -10.452 1.00 52.15 52 GLY A O 10
ATOM 16448 N N . THR A 1 53 ? -10.414 -3.125 -11.898 1.00 34.51 53 THR A N 10
ATOM 16449 C CA . THR A 1 53 ? -9.263 -3.779 -11.292 1.00 32.53 53 THR A CA 10
ATOM 16450 C C . THR A 1 53 ? -8.924 -3.117 -9.951 1.00 63.31 53 THR A C 10
ATOM 16451 O O . THR A 1 53 ? -8.467 -1.972 -9.914 1.00 70.12 53 THR A O 10
ATOM 16462 N N . VAL A 1 54 ? -9.160 -3.832 -8.853 1.00 40.22 54 VAL A N 10
ATOM 16463 C CA . VAL A 1 54 ? -8.920 -3.298 -7.516 1.00 25.41 54 VAL A CA 10
ATOM 16464 C C . VAL A 1 54 ? -7.807 -4.080 -6.812 1.00 44.11 54 VAL A C 10
ATOM 16465 O O . VAL A 1 54 ? -7.871 -5.305 -6.698 1.00 54.31 54 VAL A O 10
ATOM 16478 N N . ALA A 1 55 ? -6.778 -3.367 -6.365 1.00 33.55 55 ALA A N 10
ATOM 16479 C CA . ALA A 1 55 ? -5.644 -3.983 -5.678 1.00 13.42 55 ALA A CA 10
ATOM 16480 C C . ALA A 1 55 ? -5.923 -4.105 -4.178 1.00 12.43 55 ALA A C 10
ATOM 16481 O O . ALA A 1 55 ? -5.925 -3.101 -3.458 1.00 34.23 55 ALA A O 10
ATOM 16488 N N . LEU A 1 56 ? -6.170 -5.328 -3.715 1.00 12.22 56 LEU A N 10
ATOM 16489 C CA . LEU A 1 56 ? -6.434 -5.583 -2.301 1.00 41.34 56 LEU A CA 10
ATOM 16490 C C . LEU A 1 56 ? -5.115 -5.812 -1.561 1.00 62.32 56 LEU A C 10
ATOM 16491 O O . LEU A 1 56 ? -4.495 -6.862 -1.704 1.00 52.23 56 LEU A O 10
ATOM 16507 N N . ILE A 1 57 ? -4.681 -4.820 -0.792 1.00 41.20 57 ILE A N 10
ATOM 16508 C CA . ILE A 1 57 ? -3.427 -4.904 -0.042 1.00 11.14 57 ILE A CA 10
ATOM 16509 C C . ILE A 1 57 ? -3.711 -4.969 1.458 1.00 15.44 57 ILE A C 10
ATOM 16510 O O . ILE A 1 57 ? -4.403 -4.100 2.002 1.00 50.11 57 ILE A O 10
ATOM 16526 N N . ASP A 1 58 ? -3.202 -6.007 2.119 1.00 24.15 58 ASP A N 10
ATOM 16527 C CA . ASP A 1 58 ? -3.369 -6.153 3.567 1.00 52.34 58 ASP A CA 10
ATOM 16528 C C . ASP A 1 58 ? -2.229 -5.472 4.332 1.00 4.43 58 ASP A C 10
ATOM 16529 O O . ASP A 1 58 ? -1.050 -5.703 4.058 1.00 2.13 58 ASP A O 10
ATOM 16538 N N . MET A 1 59 ? -2.603 -4.625 5.292 1.00 21.21 59 MET A N 10
ATOM 16539 C CA . MET A 1 59 ? -1.654 -3.847 6.093 1.00 64.41 59 MET A CA 10
ATOM 16540 C C . MET A 1 59 ? -2.117 -3.766 7.550 1.00 32.45 59 MET A C 10
ATOM 16541 O O . MET A 1 59 ? -3.227 -4.184 7.885 1.00 44.25 59 MET A O 10
ATOM 16555 N N . THR A 1 60 ? -1.253 -3.244 8.415 1.00 60.43 60 THR A N 10
ATOM 16556 C CA . THR A 1 60 ? -1.590 -3.037 9.819 1.00 11.13 60 THR A CA 10
ATOM 16557 C C . THR A 1 60 ? -0.904 -1.773 10.339 1.00 22.41 60 THR A C 10
ATOM 16558 O O . THR A 1 60 ? -0.075 -1.177 9.643 1.00 21.05 60 THR A O 10
ATOM 16569 N N . LEU A 1 61 ? -1.262 -1.366 11.555 1.00 72.42 61 LEU A N 10
ATOM 16570 C CA . LEU A 1 61 ? -0.672 -0.190 12.193 1.00 11.30 61 LEU A CA 10
ATOM 16571 C C . LEU A 1 61 ? -0.018 -0.600 13.510 1.00 12.20 61 LEU A C 10
ATOM 16572 O O . LEU A 1 61 ? -0.258 -1.698 14.012 1.00 32.34 61 LEU A O 10
ATOM 16588 N N . THR A 1 62 ? 0.793 0.292 14.072 1.00 72.22 62 THR A N 10
ATOM 16589 C CA . THR A 1 62 ? 1.544 -0.000 15.289 1.00 21.20 62 THR A CA 10
ATOM 16590 C C . THR A 1 62 ? 0.619 -0.293 16.478 1.00 4.40 62 THR A C 10
ATOM 16591 O O . THR A 1 62 ? 0.650 -1.388 17.051 1.00 74.41 62 THR A O 10
ATOM 16602 N N . SER A 1 63 ? -0.214 0.684 16.833 1.00 3.35 63 SER A N 10
ATOM 16603 C CA . SER A 1 63 ? -1.131 0.551 17.967 1.00 12.43 63 SER A CA 10
ATOM 16604 C C . SER A 1 63 ? -2.584 0.556 17.492 1.00 62.02 63 SER A C 10
ATOM 16605 O O . SER A 1 63 ? -3.506 0.319 18.277 1.00 14.22 63 SER A O 10
ATOM 16613 N N . ALA A 1 64 ? -2.775 0.843 16.202 1.00 74.32 64 ALA A N 10
ATOM 16614 C CA . ALA A 1 64 ? -4.109 0.904 15.593 1.00 34.02 64 ALA A CA 10
ATOM 16615 C C . ALA A 1 64 ? -4.958 2.034 16.187 1.00 41.20 64 ALA A C 10
ATOM 16616 O O . ALA A 1 64 ? -6.152 2.133 15.905 1.00 73.12 64 ALA A O 10
ATOM 16623 N N . ALA A 1 65 ? -4.331 2.883 17.000 1.00 45.13 65 ALA A N 10
ATOM 16624 C CA . ALA A 1 65 ? -5.007 4.032 17.602 1.00 24.32 65 ALA A CA 10
ATOM 16625 C C . ALA A 1 65 ? -4.621 5.314 16.870 1.00 15.05 65 ALA A C 10
ATOM 16626 O O . ALA A 1 65 ? -5.368 6.295 16.866 1.00 31.32 65 ALA A O 10
ATOM 16633 N N . CYS A 1 66 ? -3.445 5.291 16.254 1.00 35.33 66 CYS A N 10
ATOM 16634 C CA . CYS A 1 66 ? -2.923 6.437 15.525 1.00 34.21 66 CYS A CA 10
ATOM 16635 C C . CYS A 1 66 ? -3.579 6.534 14.145 1.00 0.42 66 CYS A C 10
ATOM 16636 O O . CYS A 1 66 ? -3.759 5.515 13.467 1.00 31.52 66 CYS A O 10
ATOM 16644 N N . PRO A 1 67 ? -3.943 7.756 13.707 1.00 35.24 67 PRO A N 10
ATOM 16645 C CA . PRO A 1 67 ? -4.572 7.979 12.399 1.00 55.40 67 PRO A CA 10
ATOM 16646 C C . PRO A 1 67 ? -3.563 7.894 11.244 1.00 3.11 67 PRO A C 10
ATOM 16647 O O . PRO A 1 67 ? -3.512 8.770 10.382 1.00 74.30 67 PRO A O 10
ATOM 16658 N N . LEU A 1 68 ? -2.782 6.816 11.219 1.00 53.32 68 LEU A N 10
ATOM 16659 C CA . LEU A 1 68 ? -1.791 6.601 10.166 1.00 53.00 68 LEU A CA 10
ATOM 16660 C C . LEU A 1 68 ? -2.462 6.099 8.888 1.00 33.04 68 LEU A C 10
ATOM 16661 O O . LEU A 1 68 ? -1.830 6.024 7.829 1.00 61.31 68 LEU A O 10
ATOM 16677 N N . THR A 1 69 ? -3.749 5.763 8.996 1.00 11.31 69 THR A N 10
ATOM 16678 C CA . THR A 1 69 ? -4.499 5.228 7.866 1.00 4.41 69 THR A CA 10
ATOM 16679 C C . THR A 1 69 ? -4.527 6.229 6.708 1.00 34.53 69 THR A C 10
ATOM 16680 O O . THR A 1 69 ? -4.309 5.857 5.557 1.00 33.23 69 THR A O 10
ATOM 16691 N N . ASP A 1 70 ? -4.755 7.504 7.029 1.00 34.13 70 ASP A N 10
ATOM 16692 C CA . ASP A 1 70 ? -4.790 8.561 6.019 1.00 14.45 70 ASP A CA 10
ATOM 16693 C C . ASP A 1 70 ? -3.479 8.584 5.246 1.00 75.11 70 ASP A C 10
ATOM 16694 O O . ASP A 1 70 ? -3.459 8.713 4.018 1.00 51.11 70 ASP A O 10
ATOM 16703 N N . VAL A 1 71 ? -2.385 8.435 5.991 1.00 30.32 71 VAL A N 10
ATOM 16704 C CA . VAL A 1 71 ? -1.043 8.487 5.426 1.00 13.23 71 VAL A CA 10
ATOM 16705 C C . VAL A 1 71 ? -0.815 7.316 4.474 1.00 42.44 71 VAL A C 10
ATOM 16706 O O . VAL A 1 71 ? -0.428 7.509 3.320 1.00 52.24 71 VAL A O 10
ATOM 16719 N N . ILE A 1 72 ? -1.076 6.099 4.951 1.00 3.24 72 ILE A N 10
ATOM 16720 C CA . ILE A 1 72 ? -0.834 4.904 4.147 1.00 42.11 72 ILE A CA 10
ATOM 16721 C C . ILE A 1 72 ? -1.740 4.873 2.914 1.00 73.14 72 ILE A C 10
ATOM 16722 O O . ILE A 1 72 ? -1.286 4.542 1.818 1.00 21.13 72 ILE A O 10
ATOM 16738 N N . GLU A 1 73 ? -3.009 5.251 3.089 1.00 22.54 73 GLU A N 10
ATOM 16739 C CA . GLU A 1 73 ? -3.963 5.284 1.980 1.00 53.13 73 GLU A CA 10
ATOM 16740 C C . GLU A 1 73 ? -3.521 6.285 0.920 1.00 21.34 73 GLU A C 10
ATOM 16741 O O . GLU A 1 73 ? -3.490 5.964 -0.271 1.00 12.11 73 GLU A O 10
ATOM 16753 N N . ASP A 1 74 ? -3.159 7.487 1.359 1.00 41.55 74 ASP A N 10
ATOM 16754 C CA . ASP A 1 74 ? -2.726 8.544 0.449 1.00 61.23 74 ASP A CA 10
ATOM 16755 C C . ASP A 1 74 ? -1.497 8.109 -0.348 1.00 4.21 74 ASP A C 10
ATOM 16756 O O . ASP A 1 74 ? -1.453 8.243 -1.571 1.00 63.12 74 ASP A O 10
ATOM 16765 N N . GLN A 1 75 ? -0.510 7.570 0.355 1.00 11.41 75 GLN A N 10
ATOM 16766 C CA . GLN A 1 75 ? 0.728 7.115 -0.275 1.00 1.41 75 GLN A CA 10
ATOM 16767 C C . GLN A 1 75 ? 0.459 5.983 -1.269 1.00 54.44 75 GLN A C 10
ATOM 16768 O O . GLN A 1 75 ? 0.987 5.983 -2.386 1.00 63.34 75 GLN A O 10
ATOM 16782 N N . SER A 1 76 ? -0.384 5.034 -0.867 1.00 3.41 76 SER A N 10
ATOM 16783 C CA . SER A 1 76 ? -0.730 3.906 -1.726 1.00 4.03 76 SER A CA 10
ATOM 16784 C C . SER A 1 76 ? -1.436 4.388 -2.991 1.00 11.41 76 SER A C 10
ATOM 16785 O O . SER A 1 76 ? -0.990 4.098 -4.100 1.00 21.14 76 SER A O 10
ATOM 16793 N N . ARG A 1 77 ? -2.529 5.144 -2.829 1.00 53.43 77 ARG A N 10
ATOM 16794 C CA . ARG A 1 77 ? -3.272 5.650 -3.984 1.00 1.32 77 ARG A CA 10
ATOM 16795 C C . ARG A 1 77 ? -2.352 6.472 -4.889 1.00 40.42 77 ARG A C 10
ATOM 16796 O O . ARG A 1 77 ? -2.428 6.372 -6.112 1.00 34.22 77 ARG A O 10
ATOM 16817 N N . SER A 1 78 ? -1.451 7.237 -4.274 1.00 1.31 78 SER A N 10
ATOM 16818 C CA . SER A 1 78 ? -0.531 8.093 -5.009 1.00 73.44 78 SER A CA 10
ATOM 16819 C C . SER A 1 78 ? 0.275 7.290 -6.029 1.00 14.24 78 SER A C 10
ATOM 16820 O O . SER A 1 78 ? 0.299 7.628 -7.214 1.00 14.00 78 SER A O 10
ATOM 16828 N N . ALA A 1 79 ? 0.938 6.226 -5.580 1.00 25.34 79 ALA A N 10
ATOM 16829 C CA . ALA A 1 79 ? 1.765 5.432 -6.483 1.00 11.14 79 ALA A CA 10
ATOM 16830 C C . ALA A 1 79 ? 0.908 4.562 -7.405 1.00 64.33 79 ALA A C 10
ATOM 16831 O O . ALA A 1 79 ? 0.985 4.685 -8.626 1.00 70.43 79 ALA A O 10
ATOM 16838 N N . LEU A 1 80 ? -0.003 3.789 -6.812 1.00 52.32 80 LEU A N 10
ATOM 16839 C CA . LEU A 1 80 ? -0.765 2.778 -7.555 1.00 2.51 80 LEU A CA 10
ATOM 16840 C C . LEU A 1 80 ? -1.596 3.409 -8.669 1.00 64.11 80 LEU A C 10
ATOM 16841 O O . LEU A 1 80 ? -1.702 2.860 -9.771 1.00 65.24 80 LEU A O 10
ATOM 16857 N N . VAL A 1 81 ? -2.184 4.564 -8.380 1.00 72.42 81 VAL A N 10
ATOM 16858 C CA . VAL A 1 81 ? -2.928 5.308 -9.385 1.00 61.44 81 VAL A CA 10
ATOM 16859 C C . VAL A 1 81 ? -1.958 6.034 -10.317 1.00 52.02 81 VAL A C 10
ATOM 16860 O O . VAL A 1 81 ? -2.264 6.265 -11.490 1.00 74.22 81 VAL A O 10
ATOM 16873 N N . GLY A 1 82 ? -0.772 6.363 -9.799 1.00 1.34 82 GLY A N 10
ATOM 16874 C CA . GLY A 1 82 ? 0.181 7.147 -10.562 1.00 42.43 82 GLY A CA 10
ATOM 16875 C C . GLY A 1 82 ? 0.756 6.357 -11.714 1.00 5.44 82 GLY A C 10
ATOM 16876 O O . GLY A 1 82 ? 0.839 6.847 -12.844 1.00 31.23 82 GLY A O 10
ATOM 16880 N N . SER A 1 83 ? 1.145 5.123 -11.425 1.00 2.04 83 SER A N 10
ATOM 16881 C CA . SER A 1 83 ? 1.676 4.217 -12.431 1.00 51.21 83 SER A CA 10
ATOM 16882 C C . SER A 1 83 ? 0.544 3.670 -13.298 1.00 64.13 83 SER A C 10
ATOM 16883 O O . SER A 1 83 ? 0.762 3.255 -14.438 1.00 13.42 83 SER A O 10
ATOM 16891 N N . GLY A 1 84 ? -0.669 3.690 -12.750 1.00 42.34 84 GLY A N 10
ATOM 16892 C CA . GLY A 1 84 ? -1.827 3.206 -13.475 1.00 54.32 84 GLY A CA 10
ATOM 16893 C C . GLY A 1 84 ? -1.829 1.696 -13.604 1.00 63.55 84 GLY A C 10
ATOM 16894 O O . GLY A 1 84 ? -2.071 1.154 -14.683 1.00 74.11 84 GLY A O 10
ATOM 16898 N N . LEU A 1 85 ? -1.537 1.015 -12.499 1.00 43.24 85 LEU A N 10
ATOM 16899 C CA . LEU A 1 85 ? -1.528 -0.446 -12.474 1.00 62.33 85 LEU A CA 10
ATOM 16900 C C . LEU A 1 85 ? -2.947 -0.989 -12.315 1.00 53.54 85 LEU A C 10
ATOM 16901 O O . LEU A 1 85 ? -3.282 -2.051 -12.844 1.00 25.54 85 LEU A O 10
ATOM 16917 N N . VAL A 1 86 ? -3.780 -0.248 -11.590 1.00 4.40 86 VAL A N 10
ATOM 16918 C CA . VAL A 1 86 ? -5.138 -0.682 -11.269 1.00 71.23 86 VAL A CA 10
ATOM 16919 C C . VAL A 1 86 ? -6.109 0.495 -11.334 1.00 55.33 86 VAL A C 10
ATOM 16920 O O . VAL A 1 86 ? -5.686 1.654 -11.360 1.00 41.22 86 VAL A O 10
ATOM 16933 N N . ASP A 1 87 ? -7.404 0.188 -11.358 1.00 43.43 87 ASP A N 10
ATOM 16934 C CA . ASP A 1 87 ? -8.446 1.213 -11.350 1.00 62.44 87 ASP A CA 10
ATOM 16935 C C . ASP A 1 87 ? -8.610 1.766 -9.941 1.00 52.44 87 ASP A C 10
ATOM 16936 O O . ASP A 1 87 ? -8.642 2.981 -9.735 1.00 51.00 87 ASP A O 10
ATOM 16945 N N . ASP A 1 88 ? -8.697 0.862 -8.969 1.00 63.51 88 ASP A N 10
ATOM 16946 C CA . ASP A 1 88 ? -8.903 1.240 -7.572 1.00 55.04 88 ASP A CA 10
ATOM 16947 C C . ASP A 1 88 ? -7.942 0.478 -6.666 1.00 14.30 88 ASP A C 10
ATOM 16948 O O . ASP A 1 88 ? -7.429 -0.581 -7.034 1.00 50.44 88 ASP A O 10
ATOM 16957 N N . ILE A 1 89 ? -7.701 1.022 -5.480 1.00 2.34 89 ILE A N 10
ATOM 16958 C CA . ILE A 1 89 ? -6.904 0.341 -4.464 1.00 61.11 89 ILE A CA 10
ATOM 16959 C C . ILE A 1 89 ? -7.807 -0.054 -3.305 1.00 3.34 89 ILE A C 10
ATOM 16960 O O . ILE A 1 89 ? -8.932 0.441 -3.194 1.00 72.13 89 ILE A O 10
ATOM 16976 N N . ARG A 1 90 ? -7.327 -0.938 -2.447 1.00 70.23 90 ARG A N 10
ATOM 16977 C CA . ARG A 1 90 ? -8.075 -1.311 -1.260 1.00 65.34 90 ARG A CA 10
ATOM 16978 C C . ARG A 1 90 ? -7.128 -1.772 -0.157 1.00 30.03 90 ARG A C 10
ATOM 16979 O O . ARG A 1 90 ? -6.566 -2.861 -0.233 1.00 2.23 90 ARG A O 10
ATOM 17000 N N . ILE A 1 91 ? -6.952 -0.937 0.858 1.00 35.11 91 ILE A N 10
ATOM 17001 C CA . ILE A 1 91 ? -6.122 -1.282 2.003 1.00 5.15 91 ILE A CA 10
ATOM 17002 C C . ILE A 1 91 ? -6.982 -1.868 3.114 1.00 50.50 91 ILE A C 10
ATOM 17003 O O . ILE A 1 91 ? -8.026 -1.314 3.458 1.00 65.51 91 ILE A O 10
ATOM 17019 N N . ASN A 1 92 ? -6.549 -3.000 3.644 1.00 24.33 92 ASN A N 10
ATOM 17020 C CA . ASN A 1 92 ? -7.209 -3.637 4.778 1.00 34.22 92 ASN A CA 10
ATOM 17021 C C . ASN A 1 92 ? -6.332 -3.465 6.001 1.00 14.11 92 ASN A C 10
ATOM 17022 O O . ASN A 1 92 ? -5.132 -3.714 5.939 1.00 63.32 92 ASN A O 10
ATOM 17033 N N . TRP A 1 93 ? -6.918 -3.031 7.107 1.00 75.34 93 TRP A N 10
ATOM 17034 C CA . TRP A 1 93 ? -6.177 -2.909 8.354 1.00 2.22 93 TRP A CA 10
ATOM 17035 C C . TRP A 1 93 ? -6.524 -4.080 9.268 1.00 34.25 93 TRP A C 10
ATOM 17036 O O . TRP A 1 93 ? -7.619 -4.131 9.832 1.00 45.03 93 TRP A O 10
ATOM 17057 N N . VAL A 1 94 ? -5.599 -5.023 9.405 1.00 35.22 94 VAL A N 10
ATOM 17058 C CA . VAL A 1 94 ? -5.806 -6.171 10.281 1.00 72.31 94 VAL A CA 10
ATOM 17059 C C . VAL A 1 94 ? -5.025 -5.979 11.571 1.00 23.53 94 VAL A C 10
ATOM 17060 O O . VAL A 1 94 ? -3.815 -5.753 11.555 1.00 50.23 94 VAL A O 10
ATOM 17073 N N . TRP A 1 95 ? -5.728 -6.048 12.688 1.00 30.20 95 TRP A N 10
ATOM 17074 C CA . TRP A 1 95 ? -5.126 -5.791 13.990 1.00 11.35 95 TRP A CA 10
ATOM 17075 C C . TRP A 1 95 ? -5.057 -7.077 14.806 1.00 11.15 95 TRP A C 10
ATOM 17076 O O . TRP A 1 95 ? -4.117 -7.289 15.574 1.00 21.32 95 TRP A O 10
ATOM 17097 N N . ASN A 1 96 ? -6.051 -7.942 14.609 1.00 54.31 96 ASN A N 10
ATOM 17098 C CA . ASN A 1 96 ? -6.134 -9.220 15.320 1.00 52.14 96 ASN A CA 10
ATOM 17099 C C . ASN A 1 96 ? -7.262 -10.091 14.745 1.00 25.21 96 ASN A C 10
ATOM 17100 O O . ASN A 1 96 ? -7.034 -11.258 14.424 1.00 32.04 96 ASN A O 10
ATOM 17111 N N . PRO A 1 97 ? -8.502 -9.547 14.605 1.00 54.54 97 PRO A N 10
ATOM 17112 C CA . PRO A 1 97 ? -9.630 -10.298 14.030 1.00 4.42 97 PRO A CA 10
ATOM 17113 C C . PRO A 1 97 ? -9.428 -10.573 12.535 1.00 63.24 97 PRO A C 10
ATOM 17114 O O . PRO A 1 97 ? -8.652 -9.875 11.874 1.00 21.33 97 PRO A O 10
ATOM 17125 N N . PRO A 1 98 ? -10.110 -11.604 11.990 1.00 25.12 98 PRO A N 10
ATOM 17126 C CA . PRO A 1 98 ? -10.039 -11.940 10.559 1.00 2.21 98 PRO A CA 10
ATOM 17127 C C . PRO A 1 98 ? -10.619 -10.836 9.671 1.00 45.15 98 PRO A C 10
ATOM 17128 O O . PRO A 1 98 ? -11.306 -9.932 10.155 1.00 51.40 98 PRO A O 10
ATOM 17139 N N . TRP A 1 99 ? -10.354 -10.943 8.369 1.00 50.33 99 TRP A N 10
ATOM 17140 C CA . TRP A 1 99 ? -10.788 -9.947 7.390 1.00 20.11 99 TRP A CA 10
ATOM 17141 C C . TRP A 1 99 ? -12.316 -9.853 7.329 1.00 25.12 99 TRP A C 10
ATOM 17142 O O . TRP A 1 99 ? -13.015 -10.866 7.436 1.00 0.00 99 TRP A O 10
ATOM 17163 N N . GLY A 1 100 ? -12.822 -8.635 7.148 1.00 5.12 100 GLY A N 10
ATOM 17164 C CA . GLY A 1 100 ? -14.255 -8.417 7.030 1.00 72.14 100 GLY A CA 10
ATOM 17165 C C . GLY A 1 100 ? -14.576 -7.064 6.411 1.00 42.45 100 GLY A C 10
ATOM 17166 O O . GLY A 1 100 ? -14.161 -6.786 5.283 1.00 35.03 100 GLY A O 10
ATOM 17170 N N . PRO A 1 101 ? -15.309 -6.184 7.130 1.00 11.33 101 PRO A N 10
ATOM 17171 C CA . PRO A 1 101 ? -15.628 -4.831 6.643 1.00 33.31 101 PRO A CA 10
ATOM 17172 C C . PRO A 1 101 ? -14.364 -3.990 6.476 1.00 24.33 101 PRO A C 10
ATOM 17173 O O . PRO A 1 101 ? -14.337 -3.006 5.738 1.00 21.44 101 PRO A O 10
ATOM 17184 N N . ASP A 1 102 ? -13.313 -4.419 7.162 1.00 63.22 102 ASP A N 10
ATOM 17185 C CA . ASP A 1 102 ? -11.998 -3.778 7.102 1.00 71.13 102 ASP A CA 10
ATOM 17186 C C . ASP A 1 102 ? -11.382 -3.876 5.703 1.00 73.32 102 ASP A C 10
ATOM 17187 O O . ASP A 1 102 ? -10.326 -3.299 5.445 1.00 1.12 102 ASP A O 10
ATOM 17196 N N . LYS A 1 103 ? -12.047 -4.604 4.801 1.00 52.24 103 LYS A N 10
ATOM 17197 C CA . LYS A 1 103 ? -11.673 -4.611 3.384 1.00 1.12 103 LYS A CA 10
ATOM 17198 C C . LYS A 1 103 ? -12.249 -3.377 2.676 1.00 40.02 103 LYS A C 10
ATOM 17199 O O . LYS A 1 103 ? -12.228 -3.297 1.447 1.00 34.05 103 LYS A O 10
ATOM 17218 N N . ILE A 1 104 ? -12.789 -2.434 3.450 1.00 71.10 104 ILE A N 10
ATOM 17219 C CA . ILE A 1 104 ? -13.252 -1.152 2.915 1.00 1.14 104 ILE A CA 10
ATOM 17220 C C . ILE A 1 104 ? -12.325 -0.028 3.384 1.00 73.12 104 ILE A C 10
ATOM 17221 O O . ILE A 1 104 ? -11.969 0.035 4.558 1.00 63.32 104 ILE A O 10
ATOM 17237 N N . THR A 1 105 ? -11.944 0.855 2.462 1.00 31.43 105 THR A N 10
ATOM 17238 C CA . THR A 1 105 ? -11.031 1.953 2.765 1.00 23.41 105 THR A CA 10
ATOM 17239 C C . THR A 1 105 ? -11.759 3.102 3.465 1.00 43.32 105 THR A C 10
ATOM 17240 O O . THR A 1 105 ? -12.966 3.290 3.277 1.00 52.24 105 THR A O 10
ATOM 17251 N N . GLU A 1 106 ? -11.020 3.880 4.259 1.00 34.25 106 GLU A N 10
ATOM 17252 C CA . GLU A 1 106 ? -11.588 5.042 4.939 1.00 33.14 106 GLU A CA 10
ATOM 17253 C C . GLU A 1 106 ? -11.968 6.088 3.892 1.00 52.55 106 GLU A C 10
ATOM 17254 O O . GLU A 1 106 ? -12.866 6.907 4.098 1.00 1.24 106 GLU A O 10
ATOM 17266 N N . ASP A 1 107 ? -11.281 6.026 2.752 1.00 1.30 107 ASP A N 10
ATOM 17267 C CA . ASP A 1 107 ? -11.620 6.846 1.590 1.00 74.04 107 ASP A CA 10
ATOM 17268 C C . ASP A 1 107 ? -13.074 6.605 1.166 1.00 53.45 107 ASP A C 10
ATOM 17269 O O . ASP A 1 107 ? -13.765 7.525 0.730 1.00 21.43 107 ASP A O 10
ATOM 17278 N N . GLY A 1 108 ? -13.536 5.364 1.329 1.00 70.13 108 GLY A N 10
ATOM 17279 C CA . GLY A 1 108 ? -14.910 5.023 0.987 1.00 54.13 108 GLY A CA 10
ATOM 17280 C C . GLY A 1 108 ? -15.912 5.730 1.881 1.00 2.54 108 GLY A C 10
ATOM 17281 O O . GLY A 1 108 ? -16.987 6.134 1.430 1.00 55.22 108 GLY A O 10
ATOM 17285 N N . ARG A 1 109 ? -15.546 5.877 3.154 1.00 45.33 109 ARG A N 10
ATOM 17286 C CA . ARG A 1 109 ? -16.347 6.624 4.129 1.00 2.20 109 ARG A CA 10
ATOM 17287 C C . ARG A 1 109 ? -16.545 8.064 3.664 1.00 13.43 109 ARG A C 10
ATOM 17288 O O . ARG A 1 109 ? -17.604 8.661 3.867 1.00 52.32 109 ARG A O 10
ATOM 17309 N N . GLU A 1 110 ? -15.507 8.605 3.038 1.00 64.32 110 GLU A N 10
ATOM 17310 C CA . GLU A 1 110 ? -15.505 9.985 2.567 1.00 20.44 110 GLU A CA 10
ATOM 17311 C C . GLU A 1 110 ? -16.502 10.185 1.425 1.00 10.25 110 GLU A C 10
ATOM 17312 O O . GLU A 1 110 ? -16.891 11.311 1.112 1.00 62.11 110 GLU A O 10
ATOM 17324 N N . GLN A 1 111 ? -16.926 9.088 0.810 1.00 64.44 111 GLN A N 10
ATOM 17325 C CA . GLN A 1 111 ? -17.717 9.168 -0.406 1.00 13.02 111 GLN A CA 10
ATOM 17326 C C . GLN A 1 111 ? -19.126 8.611 -0.209 1.00 22.02 111 GLN A C 10
ATOM 17327 O O . GLN A 1 111 ? -19.336 7.397 -0.184 1.00 52.43 111 GLN A O 10
ATOM 17341 N N . LEU A 1 112 ? -20.084 9.519 -0.064 1.00 64.04 112 LEU A N 10
ATOM 17342 C CA . LEU A 1 112 ? -21.496 9.165 0.036 1.00 72.10 112 LEU A CA 10
ATOM 17343 C C . LEU A 1 112 ? -22.335 10.366 -0.385 1.00 63.33 112 LEU A C 10
ATOM 17344 O O . LEU A 1 112 ? -21.882 11.507 -0.280 1.00 22.01 112 LEU A O 10
ATOM 17360 N N . ARG A 1 113 ? -23.559 10.107 -0.829 1.00 2.11 113 ARG A N 10
ATOM 17361 C CA . ARG A 1 113 ? -24.439 11.164 -1.343 1.00 62.23 113 ARG A CA 10
ATOM 17362 C C . ARG A 1 113 ? -24.714 12.216 -0.267 1.00 44.35 113 ARG A C 10
ATOM 17363 O O . ARG A 1 113 ? -24.781 13.411 -0.554 1.00 41.31 113 ARG A O 10
ATOM 17384 N N . ALA A 1 114 ? -24.853 11.759 0.976 1.00 14.05 114 ALA A N 10
ATOM 17385 C CA . ALA A 1 114 ? -25.202 12.637 2.091 1.00 43.24 114 ALA A CA 10
ATOM 17386 C C . ALA A 1 114 ? -24.075 13.620 2.396 1.00 54.22 114 ALA A C 10
ATOM 17387 O O . ALA A 1 114 ? -24.298 14.673 2.998 1.00 10.30 114 ALA A O 10
ATOM 17394 N N . LEU A 1 115 ? -22.866 13.275 1.968 1.00 4.25 115 LEU A N 10
ATOM 17395 C CA . LEU A 1 115 ? -21.690 14.099 2.228 1.00 42.14 115 LEU A CA 10
ATOM 17396 C C . LEU A 1 115 ? -21.570 15.195 1.165 1.00 62.43 115 LEU A C 10
ATOM 17397 O O . LEU A 1 115 ? -20.877 16.198 1.359 1.00 33.32 115 LEU A O 10
ATOM 17413 N N . GLY A 1 116 ? -22.271 15.004 0.050 1.00 23.23 116 GLY A N 10
ATOM 17414 C CA . GLY A 1 116 ? -22.283 15.994 -1.012 1.00 30.44 116 GLY A CA 10
ATOM 17415 C C . GLY A 1 116 ? -23.228 17.140 -0.700 1.00 0.25 116 GLY A C 10
ATOM 17416 O O . GLY A 1 116 ? -24.381 17.140 -1.139 1.00 12.34 116 GLY A O 10
ATOM 17420 N N . PHE A 1 117 ? -22.747 18.101 0.086 1.00 34.13 117 PHE A N 10
ATOM 17421 C CA . PHE A 1 117 ? -23.542 19.273 0.453 1.00 65.30 117 PHE A CA 10
ATOM 17422 C C . PHE A 1 117 ? -23.861 20.122 -0.779 1.00 3.54 117 PHE A C 10
ATOM 17423 O O . PHE A 1 117 ? -22.969 20.732 -1.371 1.00 43.41 117 PHE A O 10
ATOM 17440 N N . THR A 1 118 ? -25.133 20.149 -1.158 1.00 2.31 118 THR A N 10
ATOM 17441 C CA . THR A 1 118 ? -25.582 20.915 -2.313 1.00 64.32 118 THR A CA 10
ATOM 17442 C C . THR A 1 118 ? -25.493 22.418 -2.044 1.00 10.14 118 THR A C 10
ATOM 17443 O O . THR A 1 118 ? -25.749 22.875 -0.923 1.00 70.12 118 THR A O 10
ATOM 17454 N N . VAL A 1 119 ? -25.109 23.175 -3.070 1.00 32.14 119 VAL A N 10
ATOM 17455 C CA . VAL A 1 119 ? -25.040 24.631 -2.987 1.00 12.55 119 VAL A CA 10
ATOM 17456 C C . VAL A 1 119 ? -26.062 25.263 -3.940 1.00 70.45 119 VAL A C 10
ATOM 17457 O O . VAL A 1 119 ? -26.982 25.954 -3.459 1.00 12.13 119 VAL A O 10
ATOM 17471 N N . GLY A 1 1 ? 12.255 -10.510 2.507 1.00 4.41 1 GLY A N 11
ATOM 17472 C CA . GLY A 1 1 ? 12.352 -11.800 1.782 1.00 4.25 1 GLY A CA 11
ATOM 17473 C C . GLY A 1 1 ? 11.017 -12.236 1.205 1.00 3.21 1 GLY A C 11
ATOM 17474 O O . GLY A 1 1 ? 10.304 -13.030 1.822 1.00 24.21 1 GLY A O 11
ATOM 17480 N N . PRO A 1 2 ? 10.638 -11.721 0.021 1.00 41.23 2 PRO A N 11
ATOM 17481 C CA . PRO A 1 2 ? 9.379 -12.084 -0.638 1.00 22.42 2 PRO A CA 11
ATOM 17482 C C . PRO A 1 2 ? 9.500 -13.389 -1.431 1.00 51.32 2 PRO A C 11
ATOM 17483 O O . PRO A 1 2 ? 10.580 -13.727 -1.920 1.00 33.12 2 PRO A O 11
ATOM 17494 N N . GLY A 1 3 ? 8.392 -14.111 -1.559 1.00 3.11 3 GLY A N 11
ATOM 17495 C CA . GLY A 1 3 ? 8.391 -15.355 -2.305 1.00 72.24 3 GLY A CA 11
ATOM 17496 C C . GLY A 1 3 ? 8.207 -15.116 -3.792 1.00 72.02 3 GLY A C 11
ATOM 17497 O O . GLY A 1 3 ? 9.129 -14.653 -4.469 1.00 4.43 3 GLY A O 11
ATOM 17501 N N . SER A 1 4 ? 7.015 -15.412 -4.297 1.00 32.34 4 SER A N 11
ATOM 17502 C CA . SER A 1 4 ? 6.699 -15.197 -5.705 1.00 74.13 4 SER A CA 11
ATOM 17503 C C . SER A 1 4 ? 6.164 -13.782 -5.910 1.00 42.20 4 SER A C 11
ATOM 17504 O O . SER A 1 4 ? 6.462 -13.127 -6.913 1.00 61.23 4 SER A O 11
ATOM 17512 N N . MET A 1 5 ? 5.383 -13.311 -4.940 1.00 72.31 5 MET A N 11
ATOM 17513 C CA . MET A 1 5 ? 4.793 -11.979 -5.012 1.00 20.22 5 MET A CA 11
ATOM 17514 C C . MET A 1 5 ? 5.880 -10.917 -4.880 1.00 70.40 5 MET A C 11
ATOM 17515 O O . MET A 1 5 ? 6.378 -10.650 -3.784 1.00 54.14 5 MET A O 11
ATOM 17529 N N . SER A 1 6 ? 6.261 -10.340 -6.011 1.00 55.14 6 SER A N 11
ATOM 17530 C CA . SER A 1 6 ? 7.292 -9.317 -6.061 1.00 43.20 6 SER A CA 11
ATOM 17531 C C . SER A 1 6 ? 6.989 -8.349 -7.203 1.00 54.41 6 SER A C 11
ATOM 17532 O O . SER A 1 6 ? 5.844 -8.267 -7.659 1.00 41.14 6 SER A O 11
ATOM 17540 N N . GLU A 1 7 ? 8.003 -7.618 -7.656 1.00 24.22 7 GLU A N 11
ATOM 17541 C CA . GLU A 1 7 ? 7.841 -6.670 -8.749 1.00 41.54 7 GLU A CA 11
ATOM 17542 C C . GLU A 1 7 ? 7.390 -7.386 -10.030 1.00 73.25 7 GLU A C 11
ATOM 17543 O O . GLU A 1 7 ? 8.213 -7.827 -10.833 1.00 54.53 7 GLU A O 11
ATOM 17555 N N . THR A 1 8 ? 6.080 -7.539 -10.189 1.00 45.22 8 THR A N 11
ATOM 17556 C CA . THR A 1 8 ? 5.502 -8.137 -11.388 1.00 73.12 8 THR A CA 11
ATOM 17557 C C . THR A 1 8 ? 4.185 -7.437 -11.741 1.00 64.13 8 THR A C 11
ATOM 17558 O O . THR A 1 8 ? 3.107 -7.857 -11.319 1.00 52.42 8 THR A O 11
ATOM 17569 N N . SER A 1 9 ? 4.301 -6.342 -12.486 1.00 53.00 9 SER A N 11
ATOM 17570 C CA . SER A 1 9 ? 3.150 -5.551 -12.906 1.00 45.04 9 SER A CA 11
ATOM 17571 C C . SER A 1 9 ? 3.605 -4.465 -13.875 1.00 52.13 9 SER A C 11
ATOM 17572 O O . SER A 1 9 ? 4.517 -3.704 -13.556 1.00 22.14 9 SER A O 11
ATOM 17580 N N . ALA A 1 10 ? 2.979 -4.408 -15.054 1.00 34.41 10 ALA A N 11
ATOM 17581 C CA . ALA A 1 10 ? 3.350 -3.445 -16.096 1.00 3.01 10 ALA A CA 11
ATOM 17582 C C . ALA A 1 10 ? 4.700 -3.818 -16.732 1.00 4.52 10 ALA A C 11
ATOM 17583 O O . ALA A 1 10 ? 5.454 -4.618 -16.169 1.00 13.12 10 ALA A O 11
ATOM 17590 N N . PRO A 1 11 ? 5.014 -3.271 -17.929 1.00 13.32 11 PRO A N 11
ATOM 17591 C CA . PRO A 1 11 ? 6.301 -3.518 -18.599 1.00 3.01 11 PRO A CA 11
ATOM 17592 C C . PRO A 1 11 ? 7.495 -3.157 -17.708 1.00 50.53 11 PRO A C 11
ATOM 17593 O O . PRO A 1 11 ? 7.393 -2.279 -16.851 1.00 42.15 11 PRO A O 11
ATOM 17604 N N . ALA A 1 12 ? 8.626 -3.822 -17.944 1.00 1.31 12 ALA A N 11
ATOM 17605 C CA . ALA A 1 12 ? 9.819 -3.692 -17.101 1.00 33.13 12 ALA A CA 11
ATOM 17606 C C . ALA A 1 12 ? 10.201 -2.231 -16.854 1.00 61.35 12 ALA A C 11
ATOM 17607 O O . ALA A 1 12 ? 10.605 -1.864 -15.748 1.00 45.11 12 ALA A O 11
ATOM 17614 N N . GLU A 1 13 ? 10.052 -1.402 -17.883 1.00 33.54 13 GLU A N 11
ATOM 17615 C CA . GLU A 1 13 ? 10.437 0.006 -17.804 1.00 74.31 13 GLU A CA 11
ATOM 17616 C C . GLU A 1 13 ? 9.512 0.758 -16.844 1.00 2.54 13 GLU A C 11
ATOM 17617 O O . GLU A 1 13 ? 9.967 1.432 -15.916 1.00 1.40 13 GLU A O 11
ATOM 17629 N N . GLU A 1 14 ? 8.209 0.614 -17.072 1.00 23.40 14 GLU A N 11
ATOM 17630 C CA . GLU A 1 14 ? 7.194 1.303 -16.281 1.00 52.14 14 GLU A CA 11
ATOM 17631 C C . GLU A 1 14 ? 7.211 0.796 -14.836 1.00 70.03 14 GLU A C 11
ATOM 17632 O O . GLU A 1 14 ? 7.197 1.584 -13.885 1.00 35.13 14 GLU A O 11
ATOM 17644 N N . LEU A 1 15 ? 7.264 -0.526 -14.698 1.00 44.24 15 LEU A N 11
ATOM 17645 C CA . LEU A 1 15 ? 7.327 -1.188 -13.397 1.00 73.41 15 LEU A CA 11
ATOM 17646 C C . LEU A 1 15 ? 8.506 -0.657 -12.591 1.00 63.41 15 LEU A C 11
ATOM 17647 O O . LEU A 1 15 ? 8.357 -0.282 -11.427 1.00 65.53 15 LEU A O 11
ATOM 17663 N N . LEU A 1 16 ? 9.671 -0.624 -13.226 1.00 50.05 16 LEU A N 11
ATOM 17664 C CA . LEU A 1 16 ? 10.899 -0.196 -12.568 1.00 73.24 16 LEU A CA 11
ATOM 17665 C C . LEU A 1 16 ? 10.723 1.179 -11.927 1.00 31.23 16 LEU A C 11
ATOM 17666 O O . LEU A 1 16 ? 10.970 1.353 -10.732 1.00 21.23 16 LEU A O 11
ATOM 17682 N N . ALA A 1 17 ? 10.279 2.143 -12.728 1.00 75.05 17 ALA A N 11
ATOM 17683 C CA . ALA A 1 17 ? 10.097 3.514 -12.262 1.00 21.15 17 ALA A CA 11
ATOM 17684 C C . ALA A 1 17 ? 9.075 3.579 -11.127 1.00 24.55 17 ALA A C 11
ATOM 17685 O O . ALA A 1 17 ? 9.342 4.147 -10.063 1.00 21.14 17 ALA A O 11
ATOM 17692 N N . ASP A 1 18 ? 7.918 2.963 -11.355 1.00 54.23 18 ASP A N 11
ATOM 17693 C CA . ASP A 1 18 ? 6.805 3.033 -10.407 1.00 64.14 18 ASP A CA 11
ATOM 17694 C C . ASP A 1 18 ? 7.196 2.427 -9.063 1.00 13.53 18 ASP A C 11
ATOM 17695 O O . ASP A 1 18 ? 7.004 3.046 -8.015 1.00 75.32 18 ASP A O 11
ATOM 17704 N N . VAL A 1 19 ? 7.784 1.233 -9.098 1.00 54.12 19 VAL A N 11
ATOM 17705 C CA . VAL A 1 19 ? 8.174 0.550 -7.873 1.00 51.13 19 VAL A CA 11
ATOM 17706 C C . VAL A 1 19 ? 9.338 1.282 -7.213 1.00 2.44 19 VAL A C 11
ATOM 17707 O O . VAL A 1 19 ? 9.444 1.307 -5.994 1.00 12.41 19 VAL A O 11
ATOM 17720 N N . GLU A 1 20 ? 10.206 1.887 -8.023 1.00 3.25 20 GLU A N 11
ATOM 17721 C CA . GLU A 1 20 ? 11.337 2.652 -7.499 1.00 24.33 20 GLU A CA 11
ATOM 17722 C C . GLU A 1 20 ? 10.825 3.831 -6.671 1.00 24.03 20 GLU A C 11
ATOM 17723 O O . GLU A 1 20 ? 11.362 4.138 -5.602 1.00 40.33 20 GLU A O 11
ATOM 17735 N N . GLU A 1 21 ? 9.774 4.482 -7.167 1.00 0.25 21 GLU A N 11
ATOM 17736 C CA . GLU A 1 21 ? 9.119 5.552 -6.420 1.00 23.12 21 GLU A CA 11
ATOM 17737 C C . GLU A 1 21 ? 8.390 4.982 -5.205 1.00 72.13 21 GLU A C 11
ATOM 17738 O O . GLU A 1 21 ? 8.482 5.527 -4.106 1.00 71.04 21 GLU A O 11
ATOM 17750 N N . ALA A 1 22 ? 7.684 3.873 -5.402 1.00 62.41 22 ALA A N 11
ATOM 17751 C CA . ALA A 1 22 ? 6.960 3.217 -4.315 1.00 63.41 22 ALA A CA 11
ATOM 17752 C C . ALA A 1 22 ? 7.908 2.897 -3.159 1.00 42.43 22 ALA A C 11
ATOM 17753 O O . ALA A 1 22 ? 7.609 3.179 -2.003 1.00 14.21 22 ALA A O 11
ATOM 17760 N N . MET A 1 23 ? 9.074 2.357 -3.504 1.00 12.55 23 MET A N 11
ATOM 17761 C CA . MET A 1 23 ? 10.093 1.969 -2.524 1.00 34.12 23 MET A CA 11
ATOM 17762 C C . MET A 1 23 ? 10.592 3.173 -1.722 1.00 52.45 23 MET A C 11
ATOM 17763 O O . MET A 1 23 ? 11.275 3.018 -0.719 1.00 3.22 23 MET A O 11
ATOM 17777 N N . ARG A 1 24 ? 10.266 4.369 -2.195 1.00 44.14 24 ARG A N 11
ATOM 17778 C CA . ARG A 1 24 ? 10.616 5.613 -1.513 1.00 35.51 24 ARG A CA 11
ATOM 17779 C C . ARG A 1 24 ? 9.534 5.992 -0.499 1.00 12.04 24 ARG A C 11
ATOM 17780 O O . ARG A 1 24 ? 9.826 6.563 0.550 1.00 33.44 24 ARG A O 11
ATOM 17801 N N . ASP A 1 25 ? 8.285 5.652 -0.818 1.00 42.42 25 ASP A N 11
ATOM 17802 C CA . ASP A 1 25 ? 7.133 6.105 -0.033 1.00 33.53 25 ASP A CA 11
ATOM 17803 C C . ASP A 1 25 ? 6.627 5.025 0.926 1.00 71.04 25 ASP A C 11
ATOM 17804 O O . ASP A 1 25 ? 6.053 5.339 1.969 1.00 23.41 25 ASP A O 11
ATOM 17813 N N . VAL A 1 26 ? 6.849 3.756 0.585 1.00 43.25 26 VAL A N 11
ATOM 17814 C CA . VAL A 1 26 ? 6.375 2.641 1.417 1.00 40.51 26 VAL A CA 11
ATOM 17815 C C . VAL A 1 26 ? 7.373 2.325 2.534 1.00 20.51 26 VAL A C 11
ATOM 17816 O O . VAL A 1 26 ? 7.188 1.382 3.311 1.00 42.13 26 VAL A O 11
ATOM 17829 N N . VAL A 1 27 ? 8.432 3.121 2.605 1.00 13.51 27 VAL A N 11
ATOM 17830 C CA . VAL A 1 27 ? 9.461 2.973 3.624 1.00 22.12 27 VAL A CA 11
ATOM 17831 C C . VAL A 1 27 ? 9.638 4.297 4.354 1.00 62.31 27 VAL A C 11
ATOM 17832 O O . VAL A 1 27 ? 9.270 5.349 3.828 1.00 61.55 27 VAL A O 11
ATOM 17845 N N . ASP A 1 28 ? 10.183 4.251 5.560 1.00 65.33 28 ASP A N 11
ATOM 17846 C CA . ASP A 1 28 ? 10.542 5.466 6.278 1.00 64.31 28 ASP A CA 11
ATOM 17847 C C . ASP A 1 28 ? 12.047 5.684 6.150 1.00 71.23 28 ASP A C 11
ATOM 17848 O O . ASP A 1 28 ? 12.833 5.096 6.901 1.00 5.22 28 ASP A O 11
ATOM 17857 N N . PRO A 1 29 ? 12.474 6.501 5.172 1.00 74.41 29 PRO A N 11
ATOM 17858 C CA . PRO A 1 29 ? 13.891 6.746 4.912 1.00 42.33 29 PRO A CA 11
ATOM 17859 C C . PRO A 1 29 ? 14.463 7.822 5.835 1.00 31.22 29 PRO A C 11
ATOM 17860 O O . PRO A 1 29 ? 15.668 8.082 5.833 1.00 24.13 29 PRO A O 11
ATOM 17871 N N . GLU A 1 30 ? 13.581 8.443 6.618 1.00 63.34 30 GLU A N 11
ATOM 17872 C CA . GLU A 1 30 ? 13.972 9.480 7.565 1.00 61.21 30 GLU A CA 11
ATOM 17873 C C . GLU A 1 30 ? 14.788 8.872 8.711 1.00 12.45 30 GLU A C 11
ATOM 17874 O O . GLU A 1 30 ? 15.931 9.269 8.953 1.00 21.53 30 GLU A O 11
ATOM 17886 N N . LEU A 1 31 ? 14.195 7.902 9.408 1.00 64.43 31 LEU A N 11
ATOM 17887 C CA . LEU A 1 31 ? 14.887 7.178 10.477 1.00 35.11 31 LEU A CA 11
ATOM 17888 C C . LEU A 1 31 ? 15.500 5.893 9.924 1.00 43.23 31 LEU A C 11
ATOM 17889 O O . LEU A 1 31 ? 16.394 5.299 10.538 1.00 11.54 31 LEU A O 11
ATOM 17905 N N . GLY A 1 32 ? 15.001 5.468 8.763 1.00 13.21 32 GLY A N 11
ATOM 17906 C CA . GLY A 1 32 ? 15.577 4.332 8.063 1.00 41.14 32 GLY A CA 11
ATOM 17907 C C . GLY A 1 32 ? 14.991 3.000 8.493 1.00 54.21 32 GLY A C 11
ATOM 17908 O O . GLY A 1 32 ? 15.732 2.055 8.771 1.00 1.12 32 GLY A O 11
ATOM 17912 N N . ILE A 1 33 ? 13.662 2.907 8.540 1.00 22.11 33 ILE A N 11
ATOM 17913 C CA . ILE A 1 33 ? 12.990 1.651 8.889 1.00 22.20 33 ILE A CA 11
ATOM 17914 C C . ILE A 1 33 ? 11.946 1.292 7.834 1.00 42.12 33 ILE A C 11
ATOM 17915 O O . ILE A 1 33 ? 11.299 2.170 7.257 1.00 72.42 33 ILE A O 11
ATOM 17931 N N . ASN A 1 34 ? 11.789 -0.003 7.587 1.00 35.33 34 ASN A N 11
ATOM 17932 C CA . ASN A 1 34 ? 10.923 -0.494 6.519 1.00 0.44 34 ASN A CA 11
ATOM 17933 C C . ASN A 1 34 ? 9.707 -1.242 7.072 1.00 62.14 34 ASN A C 11
ATOM 17934 O O . ASN A 1 34 ? 9.818 -2.366 7.556 1.00 23.25 34 ASN A O 11
ATOM 17945 N N . VAL A 1 35 ? 8.541 -0.604 6.979 1.00 75.21 35 VAL A N 11
ATOM 17946 C CA . VAL A 1 35 ? 7.284 -1.192 7.452 1.00 43.32 35 VAL A CA 11
ATOM 17947 C C . VAL A 1 35 ? 7.027 -2.546 6.779 1.00 14.12 35 VAL A C 11
ATOM 17948 O O . VAL A 1 35 ? 6.439 -3.454 7.373 1.00 3.12 35 VAL A O 11
ATOM 17961 N N . VAL A 1 36 ? 7.500 -2.679 5.541 1.00 74.34 36 VAL A N 11
ATOM 17962 C CA . VAL A 1 36 ? 7.320 -3.903 4.762 1.00 12.41 36 VAL A CA 11
ATOM 17963 C C . VAL A 1 36 ? 7.864 -5.128 5.510 1.00 45.04 36 VAL A C 11
ATOM 17964 O O . VAL A 1 36 ? 7.398 -6.248 5.297 1.00 44.53 36 VAL A O 11
ATOM 17977 N N . ASP A 1 37 ? 8.822 -4.900 6.413 1.00 54.32 37 ASP A N 11
ATOM 17978 C CA . ASP A 1 37 ? 9.465 -5.989 7.156 1.00 41.23 37 ASP A CA 11
ATOM 17979 C C . ASP A 1 37 ? 8.457 -6.750 8.020 1.00 41.25 37 ASP A C 11
ATOM 17980 O O . ASP A 1 37 ? 8.682 -7.909 8.371 1.00 32.30 37 ASP A O 11
ATOM 17989 N N . LEU A 1 38 ? 7.339 -6.101 8.350 1.00 75.22 38 LEU A N 11
ATOM 17990 C CA . LEU A 1 38 ? 6.278 -6.739 9.136 1.00 52.21 38 LEU A CA 11
ATOM 17991 C C . LEU A 1 38 ? 5.712 -7.947 8.386 1.00 25.50 38 LEU A C 11
ATOM 17992 O O . LEU A 1 38 ? 5.133 -8.855 8.986 1.00 44.50 38 LEU A O 11
ATOM 18008 N N . GLY A 1 39 ? 5.878 -7.928 7.064 1.00 65.54 39 GLY A N 11
ATOM 18009 C CA . GLY A 1 39 ? 5.484 -9.041 6.214 1.00 4.52 39 GLY A CA 11
ATOM 18010 C C . GLY A 1 39 ? 4.001 -9.358 6.257 1.00 1.55 39 GLY A C 11
ATOM 18011 O O . GLY A 1 39 ? 3.597 -10.473 5.931 1.00 23.25 39 GLY A O 11
ATOM 18015 N N . LEU A 1 40 ? 3.180 -8.386 6.642 1.00 21.21 40 LEU A N 11
ATOM 18016 C CA . LEU A 1 40 ? 1.729 -8.549 6.564 1.00 24.14 40 LEU A CA 11
ATOM 18017 C C . LEU A 1 40 ? 1.207 -7.905 5.287 1.00 55.34 40 LEU A C 11
ATOM 18018 O O . LEU A 1 40 ? 0.261 -8.392 4.671 1.00 24.31 40 LEU A O 11
ATOM 18034 N N . VAL A 1 41 ? 1.882 -6.832 4.867 1.00 63.43 41 VAL A N 11
ATOM 18035 C CA . VAL A 1 41 ? 1.536 -6.119 3.636 1.00 63.34 41 VAL A CA 11
ATOM 18036 C C . VAL A 1 41 ? 1.733 -7.031 2.422 1.00 1.22 41 VAL A C 11
ATOM 18037 O O . VAL A 1 41 ? 1.247 -6.757 1.324 1.00 42.55 41 VAL A O 11
ATOM 18050 N N . TYR A 1 42 ? 2.447 -8.129 2.650 1.00 45.14 42 TYR A N 11
ATOM 18051 C CA . TYR A 1 42 ? 2.699 -9.134 1.627 1.00 71.40 42 TYR A CA 11
ATOM 18052 C C . TYR A 1 42 ? 1.389 -9.823 1.224 1.00 64.32 42 TYR A C 11
ATOM 18053 O O . TYR A 1 42 ? 1.302 -10.456 0.169 1.00 50.21 42 TYR A O 11
ATOM 18071 N N . GLY A 1 43 ? 0.370 -9.687 2.075 1.00 13.23 43 GLY A N 11
ATOM 18072 C CA . GLY A 1 43 ? -0.935 -10.260 1.796 1.00 0.43 43 GLY A CA 11
ATOM 18073 C C . GLY A 1 43 ? -1.737 -9.405 0.833 1.00 64.22 43 GLY A C 11
ATOM 18074 O O . GLY A 1 43 ? -2.796 -8.879 1.185 1.00 31.53 43 GLY A O 11
ATOM 18078 N N . LEU A 1 44 ? -1.220 -9.249 -0.382 1.00 45.22 44 LEU A N 11
ATOM 18079 C CA . LEU A 1 44 ? -1.892 -8.471 -1.417 1.00 23.11 44 LEU A CA 11
ATOM 18080 C C . LEU A 1 44 ? -2.599 -9.393 -2.414 1.00 2.22 44 LEU A C 11
ATOM 18081 O O . LEU A 1 44 ? -2.158 -10.521 -2.648 1.00 51.34 44 LEU A O 11
ATOM 18097 N N . ASP A 1 45 ? -3.707 -8.920 -2.972 1.00 73.43 45 ASP A N 11
ATOM 18098 C CA . ASP A 1 45 ? -4.491 -9.692 -3.931 1.00 53.13 45 ASP A CA 11
ATOM 18099 C C . ASP A 1 45 ? -5.401 -8.765 -4.725 1.00 2.31 45 ASP A C 11
ATOM 18100 O O . ASP A 1 45 ? -6.340 -8.187 -4.182 1.00 42.01 45 ASP A O 11
ATOM 18109 N N . VAL A 1 46 ? -5.105 -8.604 -6.007 1.00 34.30 46 VAL A N 11
ATOM 18110 C CA . VAL A 1 46 ? -5.895 -7.737 -6.871 1.00 61.11 46 VAL A CA 11
ATOM 18111 C C . VAL A 1 46 ? -6.994 -8.542 -7.569 1.00 44.11 46 VAL A C 11
ATOM 18112 O O . VAL A 1 46 ? -6.718 -9.517 -8.276 1.00 2.43 46 VAL A O 11
ATOM 18125 N N . GLN A 1 47 ? -8.238 -8.142 -7.341 1.00 3.33 47 GLN A N 11
ATOM 18126 C CA . GLN A 1 47 ? -9.394 -8.826 -7.90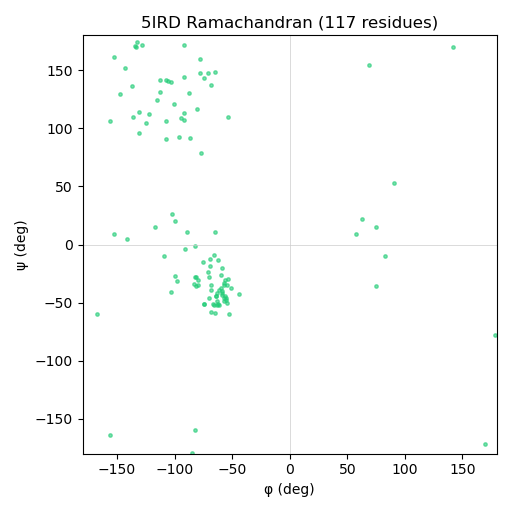1 1.00 30.10 47 GLN A CA 11
ATOM 18127 C C . GLN A 1 47 ? -10.046 -7.971 -8.984 1.00 0.34 47 GLN A C 11
ATOM 18128 O O . GLN A 1 47 ? -10.337 -6.787 -8.775 1.00 41.44 47 GLN A O 11
ATOM 18142 N N . ASP A 1 48 ? -10.244 -8.573 -10.151 1.00 20.31 48 ASP A N 11
ATOM 18143 C CA . ASP A 1 48 ? -10.852 -7.886 -11.285 1.00 24.45 48 ASP A CA 11
ATOM 18144 C C . ASP A 1 48 ? -12.369 -7.909 -11.168 1.00 10.21 48 ASP A C 11
ATOM 18145 O O . ASP A 1 48 ? -12.954 -8.928 -10.781 1.00 3.51 48 ASP A O 11
ATOM 18154 N N . GLY A 1 49 ? -12.996 -6.786 -11.493 1.00 60.24 49 GLY A N 11
ATOM 18155 C CA . GLY A 1 49 ? -14.441 -6.698 -11.509 1.00 33.42 49 GLY A CA 11
ATOM 18156 C C . GLY A 1 49 ? -14.921 -5.956 -12.736 1.00 34.50 49 GLY A C 11
ATOM 18157 O O . GLY A 1 49 ? -14.184 -5.131 -13.288 1.00 1.33 49 GLY A O 11
ATOM 18161 N N . ASP A 1 50 ? -16.145 -6.242 -13.165 1.00 42.00 50 ASP A N 11
ATOM 18162 C CA . ASP A 1 50 ? -16.719 -5.605 -14.352 1.00 1.01 50 ASP A CA 11
ATOM 18163 C C . ASP A 1 50 ? -16.749 -4.094 -14.190 1.00 53.44 50 ASP A C 11
ATOM 18164 O O . ASP A 1 50 ? -16.526 -3.349 -15.144 1.00 5.55 50 ASP A O 11
ATOM 18173 N N . GLU A 1 51 ? -17.021 -3.651 -12.968 1.00 3.42 51 GLU A N 11
ATOM 18174 C CA . GLU A 1 51 ? -17.106 -2.226 -12.669 1.00 21.14 51 GLU A CA 11
ATOM 18175 C C . GLU A 1 51 ? -15.704 -1.624 -12.534 1.00 71.14 51 GLU A C 11
ATOM 18176 O O . GLU A 1 51 ? -15.508 -0.428 -12.755 1.00 71.14 51 GLU A O 11
ATOM 18188 N N . GLY A 1 52 ? -14.728 -2.465 -12.196 1.00 3.41 52 GLY A N 11
ATOM 18189 C CA . GLY A 1 52 ? -13.359 -2.003 -12.028 1.00 45.03 52 GLY A CA 11
ATOM 18190 C C . GLY A 1 52 ? -12.465 -3.052 -11.389 1.00 61.02 52 GLY A C 11
ATOM 18191 O O . GLY A 1 52 ? -12.951 -3.977 -10.735 1.00 44.11 52 GLY A O 11
ATOM 18195 N N . THR A 1 53 ? -11.158 -2.916 -11.594 1.00 35.34 53 THR A N 11
ATOM 18196 C CA . THR A 1 53 ? -10.173 -3.811 -10.994 1.00 24.05 53 THR A CA 11
ATOM 18197 C C . THR A 1 53 ? -9.649 -3.216 -9.684 1.00 21.54 53 THR A C 11
ATOM 18198 O O . THR A 1 53 ? -9.032 -2.146 -9.688 1.00 34.43 53 THR A O 11
ATOM 18209 N N . VAL A 1 54 ? -9.891 -3.909 -8.571 1.00 4.32 54 VAL A N 11
ATOM 18210 C CA . VAL A 1 54 ? -9.502 -3.414 -7.249 1.00 13.44 54 VAL A CA 11
ATOM 18211 C C . VAL A 1 54 ? -8.332 -4.223 -6.680 1.00 14.31 54 VAL A C 11
ATOM 18212 O O . VAL A 1 54 ? -8.321 -5.453 -6.756 1.00 42.24 54 VAL A O 11
ATOM 18225 N N . ALA A 1 55 ? -7.342 -3.527 -6.127 1.00 72.33 55 ALA A N 11
ATOM 18226 C CA . ALA A 1 55 ? -6.173 -4.174 -5.531 1.00 62.32 55 ALA A CA 11
ATOM 18227 C C . ALA A 1 55 ? -6.301 -4.221 -4.008 1.00 3.21 55 ALA A C 11
ATOM 18228 O O . ALA A 1 55 ? -6.236 -3.183 -3.347 1.00 20.02 55 ALA A O 11
ATOM 18235 N N . LEU A 1 56 ? -6.494 -5.417 -3.457 1.00 1.13 56 LEU A N 11
ATOM 18236 C CA . LEU A 1 56 ? -6.605 -5.593 -2.009 1.00 45.24 56 LEU A CA 11
ATOM 18237 C C . LEU A 1 56 ? -5.218 -5.718 -1.388 1.00 52.24 56 LEU A C 11
ATOM 18238 O O . LEU A 1 56 ? -4.344 -6.388 -1.941 1.00 44.04 56 LEU A O 11
ATOM 18254 N N . ILE A 1 57 ? -5.020 -5.063 -0.252 1.00 73.14 57 ILE A N 11
ATOM 18255 C CA . ILE A 1 57 ? -3.760 -5.134 0.485 1.00 41.21 57 ILE A CA 11
ATOM 18256 C C . ILE A 1 57 ? -4.042 -5.315 1.974 1.00 73.43 57 ILE A C 11
ATOM 18257 O O . ILE A 1 57 ? -4.681 -4.463 2.596 1.00 30.10 57 ILE A O 11
ATOM 18273 N N . ASP A 1 58 ? -3.579 -6.429 2.532 1.00 12.01 58 ASP A N 11
ATOM 18274 C CA . ASP A 1 58 ? -3.802 -6.744 3.945 1.00 4.41 58 ASP A CA 11
ATOM 18275 C C . ASP A 1 58 ? -2.749 -6.069 4.822 1.00 75.41 58 ASP A C 11
ATOM 18276 O O . ASP A 1 58 ? -1.557 -6.351 4.697 1.00 34.21 58 ASP A O 11
ATOM 18285 N N . MET A 1 59 ? -3.191 -5.158 5.685 1.00 15.22 59 MET A N 11
ATOM 18286 C CA . MET A 1 59 ? -2.287 -4.422 6.571 1.00 30.35 59 MET A CA 11
ATOM 18287 C C . MET A 1 59 ? -2.901 -4.223 7.956 1.00 61.00 59 MET A C 11
ATOM 18288 O O . MET A 1 59 ? -4.074 -4.516 8.183 1.00 52.15 59 MET A O 11
ATOM 18302 N N . THR A 1 60 ? -2.080 -3.733 8.877 1.00 1.24 60 THR A N 11
ATOM 18303 C CA . THR A 1 60 ? -2.527 -3.342 10.209 1.00 13.13 60 THR A CA 11
ATOM 18304 C C . THR A 1 60 ? -1.637 -2.215 10.714 1.00 22.24 60 THR A C 11
ATOM 18305 O O . THR A 1 60 ? -0.676 -1.831 10.040 1.00 2.43 60 THR A O 11
ATOM 18316 N N . LEU A 1 61 ? -1.947 -1.688 11.893 1.00 12.42 61 LEU A N 11
ATOM 18317 C CA . LEU A 1 61 ? -1.155 -0.617 12.487 1.00 51.42 61 LEU A CA 11
ATOM 18318 C C . LEU A 1 61 ? -0.629 -1.063 13.848 1.00 55.44 61 LEU A C 11
ATOM 18319 O O . LEU A 1 61 ? -1.309 -1.791 14.574 1.00 54.03 61 LEU A O 11
ATOM 18335 N N . THR A 1 62 ? 0.573 -0.606 14.183 1.00 71.30 62 THR A N 11
ATOM 18336 C CA . THR A 1 62 ? 1.291 -1.056 15.373 1.00 44.20 62 THR A CA 11
ATOM 18337 C C . THR A 1 62 ? 0.449 -0.942 16.647 1.00 1.11 62 THR A C 11
ATOM 18338 O O . THR A 1 62 ? 0.256 -1.923 17.371 1.00 42.33 62 THR A O 11
ATOM 18349 N N . SER A 1 63 ? -0.056 0.257 16.909 1.00 14.42 63 SER A N 11
ATOM 18350 C CA . SER A 1 63 ? -0.785 0.535 18.147 1.00 75.32 63 SER A CA 11
ATOM 18351 C C . SER A 1 63 ? -2.295 0.500 17.916 1.00 24.12 63 SER A C 11
ATOM 18352 O O . SER A 1 63 ? -3.078 0.649 18.853 1.00 52.21 63 SER A O 11
ATOM 18360 N N . ALA A 1 64 ? -2.690 0.324 16.651 1.00 30.50 64 ALA A N 11
ATOM 18361 C CA . ALA A 1 64 ? -4.104 0.269 16.252 1.00 23.22 64 ALA A CA 11
ATOM 18362 C C . ALA A 1 64 ? -4.873 1.540 16.647 1.00 72.11 64 ALA A C 11
ATOM 18363 O O . ALA A 1 64 ? -6.094 1.599 16.518 1.00 5.41 64 ALA A O 11
ATOM 18370 N N . ALA A 1 65 ? -4.149 2.559 17.108 1.00 43.23 65 ALA A N 11
ATOM 18371 C CA . ALA A 1 65 ? -4.758 3.826 17.508 1.00 14.20 65 ALA A CA 11
ATOM 18372 C C . ALA A 1 65 ? -4.199 4.973 16.675 1.00 42.53 65 ALA A C 11
ATOM 18373 O O . ALA A 1 65 ? -4.915 5.913 16.331 1.00 64.25 65 ALA A O 11
ATOM 18380 N N . CYS A 1 66 ? -2.914 4.878 16.352 1.00 25.15 66 CYS A N 11
ATOM 18381 C CA . CYS A 1 66 ? -2.238 5.887 15.550 1.00 31.50 66 CYS A CA 11
ATOM 18382 C C . CYS A 1 66 ? -2.798 5.888 14.119 1.00 62.24 66 CYS A C 11
ATOM 18383 O O . CYS A 1 66 ? -2.783 4.853 13.445 1.00 3.03 66 CYS A O 11
ATOM 18391 N N . PRO A 1 67 ? -3.296 7.043 13.639 1.00 2.32 67 PRO A N 11
ATOM 18392 C CA . PRO A 1 67 ? -3.961 7.146 12.332 1.00 44.13 67 PRO A CA 11
ATOM 18393 C C . PRO A 1 67 ? -2.976 7.140 11.154 1.00 63.24 67 PRO A C 11
ATOM 18394 O O . PRO A 1 67 ? -2.856 8.122 10.419 1.00 52.11 67 PRO A O 11
ATOM 18405 N N . LEU A 1 68 ? -2.277 6.023 10.971 1.00 61.01 68 LEU A N 11
ATOM 18406 C CA . LEU A 1 68 ? -1.363 5.860 9.838 1.00 70.22 68 LEU A CA 11
ATOM 18407 C C . LEU A 1 68 ? -2.112 5.356 8.605 1.00 73.30 68 LEU A C 11
ATOM 18408 O O . LEU A 1 68 ? -1.529 5.223 7.529 1.00 60.10 68 LEU A O 11
ATOM 18424 N N . THR A 1 69 ? -3.406 5.091 8.768 1.00 64.11 69 THR A N 11
ATOM 18425 C CA . THR A 1 69 ? -4.235 4.585 7.679 1.00 21.13 69 THR A CA 11
ATOM 18426 C C . THR A 1 69 ? -4.203 5.533 6.471 1.00 33.21 69 THR A C 11
ATOM 18427 O O . THR A 1 69 ? -4.029 5.098 5.328 1.00 5.21 69 THR A O 11
ATOM 18438 N N . ASP A 1 70 ? -4.333 6.833 6.737 1.00 72.23 70 ASP A N 11
ATOM 18439 C CA . ASP A 1 70 ? -4.292 7.848 5.686 1.00 34.41 70 ASP A CA 11
ATOM 18440 C C . ASP A 1 70 ? -2.967 7.778 4.941 1.00 64.32 70 ASP A C 11
ATOM 18441 O O . ASP A 1 70 ? -2.922 7.873 3.717 1.00 55.33 70 ASP A O 11
ATOM 18450 N N . VAL A 1 71 ? -1.894 7.590 5.704 1.00 41.55 71 VAL A N 11
ATOM 18451 C CA . VAL A 1 71 ? -0.545 7.561 5.154 1.00 34.44 71 VAL A CA 11
ATOM 18452 C C . VAL A 1 71 ? -0.355 6.353 4.238 1.00 10.53 71 VAL A C 11
ATOM 18453 O O . VAL A 1 71 ? 0.074 6.496 3.093 1.00 30.03 71 VAL A O 11
ATOM 18466 N N . ILE A 1 72 ? -0.695 5.169 4.744 1.00 64.34 72 ILE A N 11
ATOM 18467 C CA . ILE A 1 72 ? -0.493 3.931 3.997 1.00 33.52 72 ILE A CA 11
ATOM 18468 C C . ILE A 1 72 ? -1.348 3.906 2.724 1.00 74.00 72 ILE A C 11
ATOM 18469 O O . ILE A 1 72 ? -0.876 3.509 1.653 1.00 23.42 72 ILE A O 11
ATOM 18485 N N . GLU A 1 73 ? -2.592 4.368 2.834 1.00 23.42 73 GLU A N 11
ATOM 18486 C CA . GLU A 1 73 ? -3.489 4.426 1.681 1.00 51.12 73 GLU A CA 11
ATOM 18487 C C . GLU A 1 73 ? -3.028 5.470 0.680 1.00 72.34 73 GLU A C 11
ATOM 18488 O O . GLU A 1 73 ? -3.115 5.253 -0.526 1.00 75.01 73 GLU A O 11
ATOM 18500 N N . ASP A 1 74 ? -2.529 6.598 1.173 1.00 73.22 74 ASP A N 11
ATOM 18501 C CA . ASP A 1 74 ? -2.069 7.664 0.291 1.00 5.51 74 ASP A CA 11
ATOM 18502 C C . ASP A 1 74 ? -0.825 7.225 -0.477 1.00 73.03 74 ASP A C 11
ATOM 18503 O O . ASP A 1 74 ? -0.752 7.402 -1.689 1.00 5.54 74 ASP A O 11
ATOM 18512 N N . GLN A 1 75 ? 0.143 6.635 0.227 1.00 65.54 75 GLN A N 11
ATOM 18513 C CA . GLN A 1 75 ? 1.384 6.183 -0.407 1.00 63.32 75 GLN A CA 11
ATOM 18514 C C . GLN A 1 75 ? 1.099 5.057 -1.401 1.00 70.44 75 GLN A C 11
ATOM 18515 O O . GLN A 1 75 ? 1.656 5.038 -2.502 1.00 1.22 75 GLN A O 11
ATOM 18529 N N . SER A 1 76 ? 0.218 4.132 -1.019 1.00 24.04 76 SER A N 11
ATOM 18530 C CA . SER A 1 76 ? -0.204 3.063 -1.917 1.00 11.22 76 SER A CA 11
ATOM 18531 C C . SER A 1 76 ? -0.880 3.669 -3.148 1.00 51.54 76 SER A C 11
ATOM 18532 O O . SER A 1 76 ? -0.496 3.392 -4.290 1.00 5.42 76 SER A O 11
ATOM 18540 N N . ARG A 1 77 ? -1.864 4.529 -2.897 1.00 2.15 77 ARG A N 11
ATOM 18541 C CA . ARG A 1 77 ? -2.566 5.245 -3.962 1.00 52.44 77 ARG A CA 11
ATOM 18542 C C . ARG A 1 77 ? -1.589 6.007 -4.862 1.00 71.13 77 ARG A C 11
ATOM 18543 O O . ARG A 1 77 ? -1.751 6.017 -6.080 1.00 71.15 77 ARG A O 11
ATOM 18564 N N . SER A 1 78 ? -0.573 6.623 -4.266 1.00 74.25 78 SER A N 11
ATOM 18565 C CA . SER A 1 78 ? 0.379 7.437 -5.016 1.00 33.35 78 SER A CA 11
ATOM 18566 C C . SER A 1 78 ? 0.995 6.645 -6.169 1.00 14.05 78 SER A C 11
ATOM 18567 O O . SER A 1 78 ? 0.955 7.085 -7.320 1.00 43.33 78 SER A O 11
ATOM 18575 N N . ALA A 1 79 ? 1.548 5.473 -5.862 1.00 30.52 79 ALA A N 11
ATOM 18576 C CA . ALA A 1 79 ? 2.193 4.655 -6.885 1.00 32.02 79 ALA A CA 11
ATOM 18577 C C . ALA A 1 79 ? 1.164 3.971 -7.787 1.00 41.40 79 ALA A C 11
ATOM 18578 O O . ALA A 1 79 ? 1.187 4.142 -9.005 1.00 2.25 79 ALA A O 11
ATOM 18585 N N . LEU A 1 80 ? 0.196 3.287 -7.178 1.00 21.30 80 LEU A N 11
ATOM 18586 C CA . LEU A 1 80 ? -0.753 2.463 -7.933 1.00 72.12 80 LEU A CA 11
ATOM 18587 C C . LEU A 1 80 ? -1.550 3.303 -8.932 1.00 0.03 80 LEU A C 11
ATOM 18588 O O . LEU A 1 80 ? -1.946 2.814 -9.994 1.00 63.20 80 LEU A O 11
ATOM 18604 N N . VAL A 1 81 ? -1.773 4.567 -8.592 1.00 35.40 81 VAL A N 11
ATOM 18605 C CA . VAL A 1 81 ? -2.438 5.507 -9.488 1.00 42.21 81 VAL A CA 11
ATOM 18606 C C . VAL A 1 81 ? -1.409 6.178 -10.403 1.00 71.54 81 VAL A C 11
ATOM 18607 O O . VAL A 1 81 ? -1.725 6.561 -11.529 1.00 1.44 81 VAL A O 11
ATOM 18620 N N . GLY A 1 82 ? -0.166 6.284 -9.920 1.00 31.14 82 GLY A N 11
ATOM 18621 C CA . GLY A 1 82 ? 0.875 7.002 -10.644 1.00 23.24 82 GLY A CA 11
ATOM 18622 C C . GLY A 1 82 ? 1.088 6.455 -12.041 1.00 32.22 82 GLY A C 11
ATOM 18623 O O . GLY A 1 82 ? 1.182 7.216 -13.009 1.00 4.45 82 GLY A O 11
ATOM 18627 N N . SER A 1 83 ? 1.178 5.134 -12.147 1.00 32.33 83 SER A N 11
ATOM 18628 C CA . SER A 1 83 ? 1.254 4.473 -13.448 1.00 34.22 83 SER A CA 11
ATOM 18629 C C . SER A 1 83 ? -0.097 3.859 -13.818 1.00 40.12 83 SER A C 11
ATOM 18630 O O . SER A 1 83 ? -0.254 3.284 -14.895 1.00 14.53 83 SER A O 11
ATOM 18638 N N . GLY A 1 84 ? -1.075 4.012 -12.924 1.00 3.10 84 GLY A N 11
ATOM 18639 C CA . GLY A 1 84 ? -2.402 3.465 -13.152 1.00 74.14 84 GLY A CA 11
ATOM 18640 C C . GLY A 1 84 ? -2.377 1.958 -13.317 1.00 0.53 84 GLY A C 11
ATOM 18641 O O . GLY A 1 84 ? -2.898 1.419 -14.295 1.00 74.11 84 GLY A O 11
ATOM 18645 N N . LEU A 1 85 ? -1.756 1.277 -12.356 1.00 61.32 85 LEU A N 11
ATOM 18646 C CA . LEU A 1 85 ? -1.612 -0.176 -12.406 1.00 3.21 85 LEU A CA 11
ATOM 18647 C C . LEU A 1 85 ? -2.966 -0.862 -12.236 1.00 4.23 85 LEU A C 11
ATOM 18648 O O . LEU A 1 85 ? -3.192 -1.949 -12.770 1.00 53.02 85 LEU A O 11
ATOM 18664 N N . VAL A 1 86 ? -3.859 -0.216 -11.488 1.00 43.11 86 VAL A N 11
ATOM 18665 C CA . VAL A 1 86 ? -5.202 -0.743 -11.235 1.00 60.12 86 VAL A CA 11
ATOM 18666 C C . VAL A 1 86 ? -6.245 0.370 -11.351 1.00 13.25 86 VAL A C 11
ATOM 18667 O O . VAL A 1 86 ? -5.897 1.537 -11.543 1.00 14.33 86 VAL A O 11
ATOM 18680 N N . ASP A 1 87 ? -7.521 0.003 -11.235 1.00 2.22 87 ASP A N 11
ATOM 18681 C CA . ASP A 1 87 ? -8.620 0.967 -11.353 1.00 33.25 87 ASP A CA 11
ATOM 18682 C C . ASP A 1 87 ? -8.970 1.543 -9.982 1.00 54.31 87 ASP A C 11
ATOM 18683 O O . ASP A 1 87 ? -9.278 2.731 -9.849 1.00 71.20 87 ASP A O 11
ATOM 18692 N N . ASP A 1 88 ? -8.910 0.691 -8.963 1.00 73.52 88 ASP A N 11
ATOM 18693 C CA . ASP A 1 88 ? -9.170 1.101 -7.584 1.00 10.14 88 ASP A CA 11
ATOM 18694 C C . ASP A 1 88 ? -8.284 0.307 -6.626 1.00 51.34 88 ASP A C 11
ATOM 18695 O O . ASP A 1 88 ? -7.799 -0.780 -6.967 1.00 72.54 88 ASP A O 11
ATOM 18704 N N . ILE A 1 89 ? -8.065 0.853 -5.438 1.00 14.23 89 ILE A N 11
ATOM 18705 C CA . ILE A 1 89 ? -7.221 0.215 -4.434 1.00 2.12 89 ILE A CA 11
ATOM 18706 C C . ILE A 1 89 ? -8.012 -0.004 -3.155 1.00 23.32 89 ILE A C 11
ATOM 18707 O O . ILE A 1 89 ? -9.004 0.686 -2.902 1.00 13.34 89 ILE A O 11
ATOM 18723 N N . ARG A 1 90 ? -7.574 -0.955 -2.346 1.00 13.42 90 ARG A N 11
ATOM 18724 C CA . ARG A 1 90 ? -8.231 -1.222 -1.082 1.00 22.13 90 ARG A CA 11
ATOM 18725 C C . ARG A 1 90 ? -7.264 -1.858 -0.089 1.00 61.51 90 ARG A C 11
ATOM 18726 O O . ARG A 1 90 ? -6.912 -3.029 -0.216 1.00 15.45 90 ARG A O 11
ATOM 18747 N N . ILE A 1 91 ? -6.838 -1.079 0.897 1.00 74.21 91 ILE A N 11
ATOM 18748 C CA . ILE A 1 91 ? -6.059 -1.603 2.006 1.00 1.11 91 ILE A CA 11
ATOM 18749 C C . ILE A 1 91 ? -6.996 -1.961 3.150 1.00 12.31 91 ILE A C 11
ATOM 18750 O O . ILE A 1 91 ? -7.649 -1.088 3.730 1.00 41.13 91 ILE A O 11
ATOM 18766 N N . ASN A 1 92 ? -7.091 -3.246 3.447 1.00 62.41 92 ASN A N 11
ATOM 18767 C CA . ASN A 1 92 ? -7.915 -3.715 4.552 1.00 1.10 92 ASN A CA 11
ATOM 18768 C C . ASN A 1 92 ? -7.074 -3.766 5.818 1.00 44.44 92 ASN A C 11
ATOM 18769 O O . ASN A 1 92 ? -5.901 -4.139 5.776 1.00 73.41 92 ASN A O 11
ATOM 18780 N N . TRP A 1 93 ? -7.665 -3.370 6.937 1.00 42.52 93 TRP A N 11
ATOM 18781 C CA . TRP A 1 93 ? -6.949 -3.318 8.206 1.00 34.45 93 TRP A CA 11
ATOM 18782 C C . TRP A 1 93 ? -7.410 -4.444 9.119 1.00 24.15 93 TRP A C 11
ATOM 18783 O O . TRP A 1 93 ? -8.524 -4.408 9.646 1.00 13.24 93 TRP A O 11
ATOM 18804 N N . VAL A 1 94 ? -6.565 -5.455 9.290 1.00 23.54 94 VAL A N 11
ATOM 18805 C CA . VAL A 1 94 ? -6.880 -6.552 10.197 1.00 42.10 94 VAL A CA 11
ATOM 18806 C C . VAL A 1 94 ? -6.343 -6.259 11.591 1.00 21.23 94 VAL A C 11
ATOM 18807 O O . VAL A 1 94 ? -5.152 -6.002 11.774 1.00 33.32 94 VAL A O 11
ATOM 18820 N N . TRP A 1 95 ? -7.233 -6.292 12.571 1.00 35.42 95 TRP A N 11
ATOM 18821 C CA . TRP A 1 95 ? -6.855 -6.084 13.964 1.00 52.43 95 TRP A CA 11
ATOM 18822 C C . TRP A 1 95 ? -6.841 -7.423 14.684 1.00 4.30 95 TRP A C 11
ATOM 18823 O O . TRP A 1 95 ? -5.913 -7.736 15.431 1.00 1.14 95 TRP A O 11
ATOM 18844 N N . ASN A 1 96 ? -7.878 -8.210 14.405 1.00 1.33 96 ASN A N 11
ATOM 18845 C CA . ASN A 1 96 ? -8.110 -9.520 15.022 1.00 52.21 96 ASN A CA 11
ATOM 18846 C C . ASN A 1 96 ? -9.156 -10.291 14.205 1.00 75.02 96 ASN A C 11
ATOM 18847 O O . ASN A 1 96 ? -8.941 -11.462 13.877 1.00 71.55 96 ASN A O 11
ATOM 18858 N N . PRO A 1 97 ? -10.315 -9.659 13.869 1.00 14.42 97 PRO A N 11
ATOM 18859 C CA . PRO A 1 97 ? -11.313 -10.269 12.971 1.00 34.41 97 PRO A CA 11
ATOM 18860 C C . PRO A 1 97 ? -10.753 -10.466 11.557 1.00 63.10 97 PRO A C 11
ATOM 18861 O O . PRO A 1 97 ? -9.723 -9.882 11.210 1.00 54.24 97 PRO A O 11
ATOM 18872 N N . PRO A 1 98 ? -11.424 -11.286 10.720 1.00 71.11 98 PRO A N 11
ATOM 18873 C CA . PRO A 1 98 ? -10.962 -11.573 9.355 1.00 75.41 98 PRO A CA 11
ATOM 18874 C C . PRO A 1 98 ? -11.226 -10.422 8.377 1.00 50.14 98 PRO A C 11
ATOM 18875 O O . PRO A 1 98 ? -11.772 -9.378 8.745 1.00 51.32 98 PRO A O 11
ATOM 18886 N N . TRP A 1 99 ? -10.838 -10.639 7.123 1.00 31.04 99 TRP A N 11
ATOM 18887 C CA . TRP A 1 99 ? -10.992 -9.645 6.067 1.00 32.44 99 TRP A CA 11
ATOM 18888 C C . TRP A 1 99 ? -12.464 -9.533 5.665 1.00 33.23 99 TRP A C 11
ATOM 18889 O O . TRP A 1 99 ? -13.026 -10.462 5.085 1.00 23.33 99 TRP A O 11
ATOM 18910 N N . GLY A 1 100 ? -13.081 -8.397 5.964 1.00 32.14 100 GLY A N 11
ATOM 18911 C CA . GLY A 1 100 ? -14.509 -8.243 5.749 1.00 11.24 100 GLY A CA 11
ATOM 18912 C C . GLY A 1 100 ? -14.849 -6.914 5.109 1.00 64.03 100 GLY A C 11
ATOM 18913 O O . GLY A 1 100 ? -14.431 -6.656 3.982 1.00 34.54 100 GLY A O 11
ATOM 18917 N N . PRO A 1 101 ? -15.584 -6.038 5.816 1.00 51.25 101 PRO A N 11
ATOM 18918 C CA . PRO A 1 101 ? -16.001 -4.731 5.281 1.00 50.54 101 PRO A CA 11
ATOM 18919 C C . PRO A 1 101 ? -14.806 -3.866 4.882 1.00 32.24 101 PRO A C 11
ATOM 18920 O O . PRO A 1 101 ? -14.914 -2.996 4.022 1.00 61.41 101 PRO A O 11
ATOM 18931 N N . ASP A 1 102 ? -13.660 -4.139 5.505 1.00 54.44 102 ASP A N 11
ATOM 18932 C CA . ASP A 1 102 ? -12.413 -3.425 5.211 1.00 34.24 102 ASP A CA 11
ATOM 18933 C C . ASP A 1 102 ? -12.009 -3.607 3.750 1.00 72.03 102 ASP A C 11
ATOM 18934 O O . ASP A 1 102 ? -11.124 -2.914 3.247 1.00 31.31 102 ASP A O 11
ATOM 18943 N N . LYS A 1 103 ? -12.656 -4.559 3.079 1.00 72.32 103 LYS A N 11
ATOM 18944 C CA . LYS A 1 103 ? -12.377 -4.852 1.677 1.00 4.23 103 LYS A CA 11
ATOM 18945 C C . LYS A 1 103 ? -13.219 -3.969 0.747 1.00 24.53 103 LYS A C 11
ATOM 18946 O O . LYS A 1 103 ? -13.206 -4.157 -0.468 1.00 0.24 103 LYS A O 11
ATOM 18965 N N . ILE A 1 104 ? -13.940 -3.003 1.320 1.00 13.42 104 ILE A N 11
ATOM 18966 C CA . ILE A 1 104 ? -14.780 -2.091 0.537 1.00 2.53 104 ILE A CA 11
ATOM 18967 C C . ILE A 1 104 ? -14.330 -0.636 0.726 1.00 3.15 104 ILE A C 11
ATOM 18968 O O . ILE A 1 104 ? -14.488 -0.064 1.804 1.00 65.22 104 ILE A O 11
ATOM 18984 N N . THR A 1 105 ? -13.732 -0.065 -0.321 1.00 23.33 105 THR A N 11
ATOM 18985 C CA . THR A 1 105 ? -13.316 1.322 -0.340 1.00 12.12 105 THR A CA 11
ATOM 18986 C C . THR A 1 105 ? -14.487 2.282 -0.101 1.00 71.40 105 THR A C 11
ATOM 18987 O O . THR A 1 105 ? -15.646 1.951 -0.378 1.00 3.41 105 THR A O 11
ATOM 18998 N N . GLU A 1 106 ? -14.167 3.478 0.394 1.00 51.34 106 GLU A N 11
ATOM 18999 C CA . GLU A 1 106 ? -15.161 4.517 0.648 1.00 33.30 106 GLU A CA 11
ATOM 19000 C C . GLU A 1 106 ? -16.031 4.758 -0.585 1.00 42.44 106 GLU A C 11
ATOM 19001 O O . GLU A 1 106 ? -17.258 4.787 -0.494 1.00 35.34 106 GLU A O 11
ATOM 19013 N N . ASP A 1 107 ? -15.382 4.906 -1.739 1.00 32.25 107 ASP A N 11
ATOM 19014 C CA . ASP A 1 107 ? -16.076 5.196 -2.996 1.00 0.23 107 ASP A CA 11
ATOM 19015 C C . ASP A 1 107 ? -17.122 4.124 -3.296 1.00 41.25 107 ASP A C 11
ATOM 19016 O O . ASP A 1 107 ? -18.186 4.412 -3.844 1.00 0.43 107 ASP A O 11
ATOM 19025 N N . GLY A 1 108 ? -16.807 2.886 -2.923 1.00 23.01 108 GLY A N 11
ATOM 19026 C CA . GLY A 1 108 ? -17.721 1.779 -3.141 1.00 43.44 108 GLY A CA 11
ATOM 19027 C C . GLY A 1 108 ? -18.900 1.812 -2.187 1.00 0.31 108 GLY A C 11
ATOM 19028 O O . GLY A 1 108 ? -20.002 1.401 -2.540 1.00 52.35 108 GLY A O 11
ATOM 19032 N N . ARG A 1 109 ? -18.651 2.273 -0.965 1.00 34.24 109 ARG A N 11
ATOM 19033 C CA . ARG A 1 109 ? -19.697 2.423 0.052 1.00 75.15 109 ARG A CA 11
ATOM 19034 C C . ARG A 1 109 ? -20.585 3.629 -0.274 1.00 73.24 109 ARG A C 11
ATOM 19035 O O . ARG A 1 109 ? -21.784 3.634 0.006 1.00 32.41 109 ARG A O 11
ATOM 19056 N N . GLU A 1 110 ? -19.971 4.633 -0.886 1.00 24.14 110 GLU A N 11
ATOM 19057 C CA . GLU A 1 110 ? -20.588 5.945 -1.095 1.00 12.02 110 GLU A CA 11
ATOM 19058 C C . GLU A 1 110 ? -21.721 5.906 -2.114 1.00 34.54 110 GLU A C 11
ATOM 19059 O O . GLU A 1 110 ? -22.860 6.270 -1.817 1.00 52.22 110 GLU A O 11
ATOM 19071 N N . GLN A 1 111 ? -21.374 5.471 -3.327 1.00 41.05 111 GLN A N 11
ATOM 19072 C CA . GLN A 1 111 ? -22.343 5.191 -4.387 1.00 64.20 111 GLN A CA 11
ATOM 19073 C C . GLN A 1 111 ? -23.157 6.426 -4.817 1.00 60.40 111 GLN A C 11
ATOM 19074 O O . GLN A 1 111 ? -24.069 6.312 -5.642 1.00 21.45 111 GLN A O 11
ATOM 19088 N N . LEU A 1 112 ? -22.821 7.600 -4.278 1.00 75.15 112 LEU A N 11
ATOM 19089 C CA . LEU A 1 112 ? -23.463 8.850 -4.688 1.00 11.31 112 LEU A CA 11
ATOM 19090 C C . LEU A 1 112 ? -22.735 10.044 -4.088 1.00 22.10 112 LEU A C 11
ATOM 19091 O O . LEU A 1 112 ? -22.191 9.972 -2.986 1.00 54.13 112 LEU A O 11
ATOM 19107 N N . ARG A 1 113 ? -22.795 11.151 -4.804 1.00 32.32 113 ARG A N 11
ATOM 19108 C CA . ARG A 1 113 ? -22.025 12.348 -4.473 1.00 54.32 113 ARG A CA 11
ATOM 19109 C C . ARG A 1 113 ? -22.538 13.009 -3.192 1.00 23.13 113 ARG A C 11
ATOM 19110 O O . ARG A 1 113 ? -21.778 13.637 -2.457 1.00 12.02 113 ARG A O 11
ATOM 19131 N N . ALA A 1 114 ? -23.835 12.861 -2.937 1.00 25.24 114 ALA A N 11
ATOM 19132 C CA . ALA A 1 114 ? -24.472 13.468 -1.770 1.00 44.21 114 ALA A CA 11
ATOM 19133 C C . ALA A 1 114 ? -24.124 12.730 -0.474 1.00 34.13 114 ALA A C 11
ATOM 19134 O O . ALA A 1 114 ? -24.268 13.287 0.617 1.00 24.05 114 ALA A O 11
ATOM 19141 N N . LEU A 1 115 ? -23.673 11.481 -0.590 1.00 11.43 115 LEU A N 11
ATOM 19142 C CA . LEU A 1 115 ? -23.385 10.657 0.588 1.00 12.40 115 LEU A CA 11
ATOM 19143 C C . LEU A 1 115 ? -21.936 10.828 1.043 1.00 50.41 115 LEU A C 11
ATOM 19144 O O . LEU A 1 115 ? -21.646 10.802 2.242 1.00 25.23 115 LEU A O 11
ATOM 19160 N N . GLY A 1 116 ? -21.032 11.011 0.089 1.00 52.33 116 GLY A N 11
ATOM 19161 C CA . GLY A 1 116 ? -19.624 11.161 0.412 1.00 54.31 116 GLY A CA 11
ATOM 19162 C C . GLY A 1 116 ? -19.214 12.612 0.513 1.00 41.22 116 GLY A C 11
ATOM 19163 O O . GLY A 1 116 ? -19.837 13.483 -0.101 1.00 23.44 116 GLY A O 11
ATOM 19167 N N . PHE A 1 117 ? -18.168 12.878 1.285 1.00 52.32 117 PHE A N 11
ATOM 19168 C CA . PHE A 1 117 ? -17.680 14.237 1.463 1.00 1.42 117 PHE A CA 11
ATOM 19169 C C . PHE A 1 117 ? -17.043 14.742 0.170 1.00 11.24 117 PHE A C 11
ATOM 19170 O O . PHE A 1 117 ? -15.850 14.543 -0.071 1.00 13.41 117 PHE A O 11
ATOM 19187 N N . THR A 1 118 ? -17.865 15.341 -0.679 1.00 11.24 118 THR A N 11
ATOM 19188 C CA . THR A 1 118 ? -17.395 15.964 -1.904 1.00 32.33 118 THR A CA 11
ATOM 19189 C C . THR A 1 118 ? -17.255 17.471 -1.694 1.00 32.43 118 THR A C 11
ATOM 19190 O O . THR A 1 118 ? -18.147 18.111 -1.132 1.00 62.10 118 THR A O 11
ATOM 19201 N N . VAL A 1 119 ? -16.125 18.024 -2.126 1.00 13.21 119 VAL A N 11
ATOM 19202 C CA . VAL A 1 119 ? -15.812 19.434 -1.898 1.00 33.55 119 VAL A CA 11
ATOM 19203 C C . VAL A 1 119 ? -16.802 20.359 -2.620 1.00 5.22 119 VAL A C 11
ATOM 19204 O O . VAL A 1 119 ? -17.447 21.187 -1.942 1.00 71.12 119 VAL A O 11
ATOM 19218 N N . GLY A 1 1 ? 16.459 2.005 -0.576 1.00 4.13 1 GLY A N 12
ATOM 19219 C CA . GLY A 1 1 ? 15.903 1.512 0.708 1.00 14.33 1 GLY A CA 12
ATOM 19220 C C . GLY A 1 1 ? 15.422 0.079 0.605 1.00 52.23 1 GLY A C 12
ATOM 19221 O O . GLY A 1 1 ? 15.597 -0.556 -0.441 1.00 33.44 1 GLY A O 12
ATOM 19227 N N . PRO A 1 2 ? 14.811 -0.463 1.678 1.00 14.11 2 PRO A N 12
ATOM 19228 C CA . PRO A 1 2 ? 14.282 -1.831 1.691 1.00 14.22 2 PRO A CA 12
ATOM 19229 C C . PRO A 1 2 ? 13.035 -1.959 0.816 1.00 72.41 2 PRO A C 12
ATOM 19230 O O . PRO A 1 2 ? 12.002 -1.341 1.095 1.00 21.22 2 PRO A O 12
ATOM 19241 N N . GLY A 1 3 ? 13.144 -2.750 -0.246 1.00 53.11 3 GLY A N 12
ATOM 19242 C CA . GLY A 1 3 ? 12.034 -2.945 -1.161 1.00 4.35 3 GLY A CA 12
ATOM 19243 C C . GLY A 1 3 ? 11.517 -4.369 -1.132 1.00 31.44 3 GLY A C 12
ATOM 19244 O O . GLY A 1 3 ? 11.884 -5.152 -0.251 1.00 0.44 3 GLY A O 12
ATOM 19248 N N . SER A 1 4 ? 10.669 -4.705 -2.095 1.00 73.53 4 SER A N 12
ATOM 19249 C CA . SER A 1 4 ? 10.110 -6.046 -2.204 1.00 61.24 4 SER A CA 12
ATOM 19250 C C . SER A 1 4 ? 10.027 -6.442 -3.676 1.00 73.20 4 SER A C 12
ATOM 19251 O O . SER A 1 4 ? 9.484 -5.696 -4.494 1.00 20.14 4 SER A O 12
ATOM 19259 N N . MET A 1 5 ? 10.551 -7.621 -4.006 1.00 60.12 5 MET A N 12
ATOM 19260 C CA . MET A 1 5 ? 10.598 -8.093 -5.392 1.00 33.51 5 MET A CA 12
ATOM 19261 C C . MET A 1 5 ? 9.247 -8.662 -5.836 1.00 70.44 5 MET A C 12
ATOM 19262 O O . MET A 1 5 ? 9.182 -9.554 -6.683 1.00 40.34 5 MET A O 12
ATOM 19276 N N . SER A 1 6 ? 8.171 -8.131 -5.270 1.00 1.13 6 SER A N 12
ATOM 19277 C CA . SER A 1 6 ? 6.823 -8.529 -5.645 1.00 15.24 6 SER A CA 12
ATOM 19278 C C . SER A 1 6 ? 6.456 -7.912 -6.996 1.00 34.44 6 SER A C 12
ATOM 19279 O O . SER A 1 6 ? 5.671 -8.474 -7.764 1.00 45.41 6 SER A O 12
ATOM 19287 N N . GLU A 1 7 ? 7.062 -6.762 -7.285 1.00 13.40 7 GLU A N 12
ATOM 19288 C CA . GLU A 1 7 ? 6.754 -5.999 -8.488 1.00 24.25 7 GLU A CA 12
ATOM 19289 C C . GLU A 1 7 ? 7.284 -6.681 -9.742 1.00 21.44 7 GLU A C 12
ATOM 19290 O O . GLU A 1 7 ? 8.496 -6.788 -9.950 1.00 34.32 7 GLU A O 12
ATOM 19302 N N . THR A 1 8 ? 6.353 -7.159 -10.557 1.00 5.14 8 THR A N 12
ATOM 19303 C CA . THR A 1 8 ? 6.657 -7.744 -11.857 1.00 14.53 8 THR A CA 12
ATOM 19304 C C . THR A 1 8 ? 5.589 -7.295 -12.863 1.00 64.22 8 THR A C 12
ATOM 19305 O O . THR A 1 8 ? 5.347 -7.948 -13.876 1.00 75.24 8 THR A O 12
ATOM 19316 N N . SER A 1 9 ? 4.959 -6.156 -12.567 1.00 2.32 9 SER A N 12
ATOM 19317 C CA . SER A 1 9 ? 3.858 -5.636 -13.377 1.00 0.03 9 SER A CA 12
ATOM 19318 C C . SER A 1 9 ? 4.312 -4.416 -14.183 1.00 53.13 9 SER A C 12
ATOM 19319 O O . SER A 1 9 ? 5.431 -3.934 -14.004 1.00 51.31 9 SER A O 12
ATOM 19327 N N . ALA A 1 10 ? 3.429 -3.935 -15.064 1.00 44.24 10 ALA A N 12
ATOM 19328 C CA . ALA A 1 10 ? 3.701 -2.776 -15.919 1.00 42.40 10 ALA A CA 12
ATOM 19329 C C . ALA A 1 10 ? 4.838 -3.057 -16.911 1.00 14.12 10 ALA A C 12
ATOM 19330 O O . ALA A 1 10 ? 5.529 -4.077 -16.810 1.00 13.05 10 ALA A O 12
ATOM 19337 N N . PRO A 1 11 ? 5.018 -2.177 -17.919 1.00 54.43 11 PRO A N 12
ATOM 19338 C CA . PRO A 1 11 ? 6.174 -2.238 -18.823 1.00 71.24 11 PRO A CA 12
ATOM 19339 C C . PRO A 1 11 ? 7.486 -2.192 -18.037 1.00 64.50 11 PRO A C 12
ATOM 19340 O O . PRO A 1 11 ? 7.579 -1.485 -17.038 1.00 62.50 11 PRO A O 12
ATOM 19351 N N . ALA A 1 12 ? 8.491 -2.933 -18.496 1.00 21.03 12 ALA A N 12
ATOM 19352 C CA . ALA A 1 12 ? 9.764 -3.053 -17.780 1.00 15.25 12 ALA A CA 12
ATOM 19353 C C . ALA A 1 12 ? 10.361 -1.681 -17.443 1.00 2.40 12 ALA A C 12
ATOM 19354 O O . ALA A 1 12 ? 10.617 -1.377 -16.273 1.00 11.11 12 ALA A O 12
ATOM 19361 N N . GLU A 1 13 ? 10.557 -0.851 -18.467 1.00 15.10 13 GLU A N 12
ATOM 19362 C CA . GLU A 1 13 ? 11.177 0.462 -18.296 1.00 60.32 13 GLU A CA 12
ATOM 19363 C C . GLU A 1 13 ? 10.324 1.353 -17.392 1.00 40.23 13 GLU A C 12
ATOM 19364 O O . GLU A 1 13 ? 10.842 2.053 -16.519 1.00 32.51 13 GLU A O 12
ATOM 19376 N N . GLU A 1 14 ? 9.014 1.312 -17.610 1.00 21.41 14 GLU A N 12
ATOM 19377 C CA . GLU A 1 14 ? 8.068 2.129 -16.850 1.00 23.13 14 GLU A CA 12
ATOM 19378 C C . GLU A 1 14 ? 8.114 1.748 -15.369 1.00 32.53 14 GLU A C 12
ATOM 19379 O O . GLU A 1 14 ? 8.274 2.605 -14.490 1.00 52.44 14 GLU A O 12
ATOM 19391 N N . LEU A 1 15 ? 8.021 0.444 -15.119 1.00 73.21 15 LEU A N 12
ATOM 19392 C CA . LEU A 1 15 ? 8.045 -0.102 -13.769 1.00 50.02 15 LEU A CA 12
ATOM 19393 C C . LEU A 1 15 ? 9.284 0.367 -13.020 1.00 4.41 15 LEU A C 12
ATOM 19394 O O . LEU A 1 15 ? 9.205 0.717 -11.852 1.00 64.43 15 LEU A O 12
ATOM 19410 N N . LEU A 1 16 ? 10.424 0.377 -13.705 1.00 30.53 16 LEU A N 12
ATOM 19411 C CA . LEU A 1 16 ? 11.691 0.769 -13.089 1.00 15.33 16 LEU A CA 12
ATOM 19412 C C . LEU A 1 16 ? 11.571 2.140 -12.421 1.00 0.15 16 LEU A C 12
ATOM 19413 O O . LEU A 1 16 ? 11.811 2.281 -11.220 1.00 44.42 16 LEU A O 12
ATOM 19429 N N . ALA A 1 17 ? 11.174 3.137 -13.202 1.00 33.02 17 ALA A N 12
ATOM 19430 C CA . ALA A 1 17 ? 11.080 4.507 -12.709 1.00 13.23 17 ALA A CA 12
ATOM 19431 C C . ALA A 1 17 ? 9.988 4.640 -11.648 1.00 42.54 17 ALA A C 12
ATOM 19432 O O . ALA A 1 17 ? 10.233 5.137 -10.531 1.00 64.02 17 ALA A O 12
ATOM 19439 N N . ASP A 1 18 ? 8.789 4.169 -11.992 1.00 34.54 18 ASP A N 12
ATOM 19440 C CA . ASP A 1 18 ? 7.635 4.295 -11.108 1.00 55.14 18 ASP A CA 12
ATOM 19441 C C . ASP A 1 18 ? 7.876 3.583 -9.782 1.00 4.42 18 ASP A C 12
ATOM 19442 O O . ASP A 1 18 ? 7.596 4.137 -8.721 1.00 2.53 18 ASP A O 12
ATOM 19451 N N . VAL A 1 19 ? 8.413 2.368 -9.836 1.00 52.25 19 VAL A N 12
ATOM 19452 C CA . VAL A 1 19 ? 8.668 1.605 -8.619 1.00 51.21 19 VAL A CA 12
ATOM 19453 C C . VAL A 1 19 ? 9.834 2.219 -7.853 1.00 70.14 19 VAL A C 12
ATOM 19454 O O . VAL A 1 19 ? 9.852 2.192 -6.625 1.00 5.13 19 VAL A O 12
ATOM 19467 N N . GLU A 1 20 ? 10.807 2.775 -8.579 1.00 23.40 20 GLU A N 12
ATOM 19468 C CA . GLU A 1 20 ? 11.944 3.441 -7.950 1.00 34.52 20 GLU A CA 12
ATOM 19469 C C . GLU A 1 20 ? 11.452 4.553 -7.030 1.00 34.21 20 GLU A C 12
ATOM 19470 O O . GLU A 1 20 ? 11.823 4.616 -5.854 1.00 62.53 20 GLU A O 12
ATOM 19482 N N . GLU A 1 21 ? 10.599 5.423 -7.567 1.00 3.33 21 GLU A N 12
ATOM 19483 C CA . GLU A 1 21 ? 10.043 6.512 -6.773 1.00 62.53 21 GLU A CA 12
ATOM 19484 C C . GLU A 1 21 ? 9.015 5.997 -5.762 1.00 43.53 21 GLU A C 12
ATOM 19485 O O . GLU A 1 21 ? 8.977 6.461 -4.618 1.00 33.24 21 GLU A O 12
ATOM 19497 N N . ALA A 1 22 ? 8.199 5.029 -6.173 1.00 20.44 22 ALA A N 12
ATOM 19498 C CA . ALA A 1 22 ? 7.186 4.447 -5.287 1.00 23.23 22 ALA A CA 12
ATOM 19499 C C . ALA A 1 22 ? 7.835 3.896 -4.019 1.00 1.43 22 ALA A C 12
ATOM 19500 O O . ALA A 1 22 ? 7.396 4.179 -2.904 1.00 3.25 22 ALA A O 12
ATOM 19507 N N . MET A 1 23 ? 8.912 3.145 -4.206 1.00 21.11 23 MET A N 12
ATOM 19508 C CA . MET A 1 23 ? 9.660 2.546 -3.101 1.00 73.43 23 MET A CA 12
ATOM 19509 C C . MET A 1 23 ? 10.314 3.620 -2.235 1.00 62.43 23 MET A C 12
ATOM 19510 O O . MET A 1 23 ? 10.802 3.330 -1.148 1.00 13.40 23 MET A O 12
ATOM 19524 N N . ARG A 1 24 ? 10.350 4.850 -2.738 1.00 40.43 24 ARG A N 12
ATOM 19525 C CA . ARG A 1 24 ? 10.969 5.970 -2.030 1.00 4.34 24 ARG A CA 12
ATOM 19526 C C . ARG A 1 24 ? 9.909 6.793 -1.289 1.00 12.10 24 ARG A C 12
ATOM 19527 O O . ARG A 1 24 ? 10.238 7.691 -0.511 1.00 51.15 24 ARG A O 12
ATOM 19548 N N . ASP A 1 25 ? 8.635 6.473 -1.519 1.00 20.43 25 ASP A N 12
ATOM 19549 C CA . ASP A 1 25 ? 7.530 7.259 -0.955 1.00 64.44 25 ASP A CA 12
ATOM 19550 C C . ASP A 1 25 ? 6.665 6.391 -0.051 1.00 5.14 25 ASP A C 12
ATOM 19551 O O . ASP A 1 25 ? 6.044 6.873 0.895 1.00 5.10 25 ASP A O 12
ATOM 19560 N N . VAL A 1 26 ? 6.659 5.102 -0.355 1.00 3.43 26 VAL A N 12
ATOM 19561 C CA . VAL A 1 26 ? 5.915 4.109 0.399 1.00 13.03 26 VAL A CA 12
ATOM 19562 C C . VAL A 1 26 ? 6.717 3.637 1.619 1.00 43.15 26 VAL A C 12
ATOM 19563 O O . VAL A 1 26 ? 6.151 3.196 2.622 1.00 22.25 26 VAL A O 12
ATOM 19576 N N . VAL A 1 27 ? 8.039 3.732 1.519 1.00 20.44 27 VAL A N 12
ATOM 19577 C CA . VAL A 1 27 ? 8.929 3.339 2.608 1.00 75.45 27 VAL A CA 12
ATOM 19578 C C . VAL A 1 27 ? 9.127 4.512 3.566 1.00 31.15 27 VAL A C 12
ATOM 19579 O O . VAL A 1 27 ? 8.974 5.668 3.168 1.00 55.30 27 VAL A O 12
ATOM 19592 N N . ASP A 1 28 ? 9.455 4.221 4.822 1.00 74.22 28 ASP A N 12
ATOM 19593 C CA . ASP A 1 28 ? 9.901 5.262 5.738 1.00 72.34 28 ASP A CA 12
ATOM 19594 C C . ASP A 1 28 ? 11.403 5.434 5.554 1.00 42.54 28 ASP A C 12
ATOM 19595 O O . ASP A 1 28 ? 12.185 4.605 6.029 1.00 54.13 28 ASP A O 12
ATOM 19604 N N . PRO A 1 29 ? 11.829 6.490 4.836 1.00 33.41 29 PRO A N 12
ATOM 19605 C CA . PRO A 1 29 ? 13.222 6.669 4.442 1.00 73.13 29 PRO A CA 12
ATOM 19606 C C . PRO A 1 29 ? 14.060 7.329 5.538 1.00 31.33 29 PRO A C 12
ATOM 19607 O O . PRO A 1 29 ? 15.289 7.383 5.442 1.00 33.35 29 PRO A O 12
ATOM 19618 N N . GLU A 1 30 ? 13.393 7.828 6.580 1.00 13.21 30 GLU A N 12
ATOM 19619 C CA . GLU A 1 30 ? 14.087 8.438 7.709 1.00 23.20 30 GLU A CA 12
ATOM 19620 C C . GLU A 1 30 ? 14.855 7.378 8.490 1.00 3.03 30 GLU A C 12
ATOM 19621 O O . GLU A 1 30 ? 16.071 7.484 8.681 1.00 20.20 30 GLU A O 12
ATOM 19633 N N . LEU A 1 31 ? 14.136 6.356 8.944 1.00 22.55 31 LEU A N 12
ATOM 19634 C CA . LEU A 1 31 ? 14.746 5.248 9.674 1.00 63.23 31 LEU A CA 12
ATOM 19635 C C . LEU A 1 31 ? 15.085 4.113 8.707 1.00 41.42 31 LEU A C 12
ATOM 19636 O O . LEU A 1 31 ? 15.897 3.236 9.014 1.00 54.31 31 LEU A O 12
ATOM 19652 N N . GLY A 1 32 ? 14.456 4.144 7.535 1.00 44.32 32 GLY A N 12
ATOM 19653 C CA . GLY A 1 32 ? 14.767 3.192 6.481 1.00 42.20 32 GLY A CA 12
ATOM 19654 C C . GLY A 1 32 ? 14.081 1.851 6.669 1.00 11.53 32 GLY A C 12
ATOM 19655 O O . GLY A 1 32 ? 14.742 0.811 6.703 1.00 65.40 32 GLY A O 12
ATOM 19659 N N . ILE A 1 33 ? 12.751 1.860 6.781 1.00 42.30 33 ILE A N 12
ATOM 19660 C CA . ILE A 1 33 ? 11.990 0.618 6.956 1.00 42.14 33 ILE A CA 12
ATOM 19661 C C . ILE A 1 33 ? 10.702 0.642 6.134 1.00 5.53 33 ILE A C 12
ATOM 19662 O O . ILE A 1 33 ? 10.037 1.674 6.027 1.00 3.54 33 ILE A O 12
ATOM 19678 N N . ASN A 1 34 ? 10.369 -0.501 5.543 1.00 23.25 34 ASN A N 12
ATOM 19679 C CA . ASN A 1 34 ? 9.132 -0.658 4.784 1.00 24.42 34 ASN A CA 12
ATOM 19680 C C . ASN A 1 34 ? 8.106 -1.411 5.629 1.00 43.51 34 ASN A C 12
ATOM 19681 O O . ASN A 1 34 ? 8.444 -2.377 6.311 1.00 72.14 34 ASN A O 12
ATOM 19692 N N . VAL A 1 35 ? 6.852 -0.964 5.584 1.00 62.24 35 VAL A N 12
ATOM 19693 C CA . VAL A 1 35 ? 5.785 -1.565 6.388 1.00 13.42 35 VAL A CA 12
ATOM 19694 C C . VAL A 1 35 ? 5.604 -3.052 6.052 1.00 70.42 35 VAL A C 12
ATOM 19695 O O . VAL A 1 35 ? 5.161 -3.844 6.889 1.00 62.44 35 VAL A O 12
ATOM 19708 N N . VAL A 1 36 ? 5.984 -3.423 4.830 1.00 2.15 36 VAL A N 12
ATOM 19709 C CA . VAL A 1 36 ? 5.886 -4.808 4.368 1.00 72.20 36 VAL A CA 12
ATOM 19710 C C . VAL A 1 36 ? 6.657 -5.747 5.300 1.00 51.45 36 VAL A C 12
ATOM 19711 O O . VAL A 1 36 ? 6.332 -6.930 5.416 1.00 72.31 36 VAL A O 12
ATOM 19724 N N . ASP A 1 37 ? 7.661 -5.191 5.984 1.00 51.52 37 ASP A N 12
ATOM 19725 C CA . ASP A 1 37 ? 8.530 -5.957 6.882 1.00 54.43 37 ASP A CA 12
ATOM 19726 C C . ASP A 1 37 ? 7.739 -6.592 8.029 1.00 12.12 37 ASP A C 12
ATOM 19727 O O . ASP A 1 37 ? 8.182 -7.576 8.627 1.00 23.22 37 ASP A O 12
ATOM 19736 N N . LEU A 1 38 ? 6.560 -6.036 8.327 1.00 53.21 38 LEU A N 12
ATOM 19737 C CA . LEU A 1 38 ? 5.702 -6.578 9.389 1.00 4.52 38 LEU A CA 12
ATOM 19738 C C . LEU A 1 38 ? 5.081 -7.914 8.962 1.00 72.33 38 LEU A C 12
ATOM 19739 O O . LEU A 1 38 ? 4.417 -8.585 9.753 1.00 53.45 38 LEU A O 12
ATOM 19755 N N . GLY A 1 39 ? 5.296 -8.271 7.698 1.00 32.45 39 GLY A N 12
ATOM 19756 C CA . GLY A 1 39 ? 4.857 -9.551 7.161 1.00 43.14 39 GLY A CA 12
ATOM 19757 C C . GLY A 1 39 ? 3.358 -9.785 7.258 1.00 14.13 39 GLY A C 12
ATOM 19758 O O . GLY A 1 39 ? 2.903 -10.931 7.227 1.00 22.11 39 GLY A O 12
ATOM 19762 N N . LEU A 1 40 ? 2.586 -8.706 7.356 1.00 44.41 40 LEU A N 12
ATOM 19763 C CA . LEU A 1 40 ? 1.126 -8.802 7.300 1.00 62.45 40 LEU A CA 12
ATOM 19764 C C . LEU A 1 40 ? 0.638 -8.481 5.889 1.00 53.54 40 LEU A C 12
ATOM 19765 O O . LEU A 1 40 ? -0.347 -9.049 5.415 1.00 45.23 40 LEU A O 12
ATOM 19781 N N . VAL A 1 41 ? 1.376 -7.597 5.209 1.00 42.14 41 VAL A N 12
ATOM 19782 C CA . VAL A 1 41 ? 1.062 -7.204 3.831 1.00 12.43 41 VAL A CA 12
ATOM 19783 C C . VAL A 1 41 ? 1.143 -8.420 2.901 1.00 75.23 41 VAL A C 12
ATOM 19784 O O . VAL A 1 41 ? 0.676 -8.392 1.764 1.00 63.04 41 VAL A O 12
ATOM 19797 N N . TYR A 1 42 ? 1.742 -9.489 3.418 1.00 53.55 42 TYR A N 12
ATOM 19798 C CA . TYR A 1 42 ? 1.826 -10.765 2.717 1.00 13.12 42 TYR A CA 12
ATOM 19799 C C . TYR A 1 42 ? 0.423 -11.260 2.351 1.00 1.34 42 TYR A C 12
ATOM 19800 O O . TYR A 1 42 ? 0.230 -11.948 1.344 1.00 60.04 42 TYR A O 12
ATOM 19818 N N . GLY A 1 43 ? -0.550 -10.891 3.176 1.00 1.00 43 GLY A N 12
ATOM 19819 C CA . GLY A 1 43 ? -1.933 -11.232 2.915 1.00 34.05 43 GLY A CA 12
ATOM 19820 C C . GLY A 1 43 ? -2.619 -10.180 2.064 1.00 60.11 43 GLY A C 12
ATOM 19821 O O . GLY A 1 43 ? -3.149 -9.196 2.580 1.00 5.50 43 GLY A O 12
ATOM 19825 N N . LEU A 1 44 ? -2.593 -10.372 0.753 1.00 3.21 44 LEU A N 12
ATOM 19826 C CA . LEU A 1 44 ? -3.260 -9.460 -0.166 1.00 12.53 44 LEU A CA 12
ATOM 19827 C C . LEU A 1 44 ? -3.892 -10.239 -1.310 1.00 52.11 44 LEU A C 12
ATOM 19828 O O . LEU A 1 44 ? -3.511 -11.381 -1.579 1.00 11.54 44 LEU A O 12
ATOM 19844 N N . ASP A 1 45 ? -4.850 -9.610 -1.975 1.00 34.11 45 ASP A N 12
ATOM 19845 C CA . ASP A 1 45 ? -5.570 -10.224 -3.084 1.00 5.02 45 ASP A CA 12
ATOM 19846 C C . ASP A 1 45 ? -6.108 -9.138 -4.002 1.00 24.52 45 ASP A C 12
ATOM 19847 O O . ASP A 1 45 ? -6.828 -8.248 -3.563 1.00 12.21 45 ASP A O 12
ATOM 19856 N N . VAL A 1 46 ? -5.738 -9.197 -5.270 1.00 11.44 46 VAL A N 12
ATOM 19857 C CA . VAL A 1 46 ? -6.186 -8.208 -6.238 1.00 74.24 46 VAL A CA 12
ATOM 19858 C C . VAL A 1 46 ? -7.286 -8.795 -7.120 1.00 24.20 46 VAL A C 12
ATOM 19859 O O . VAL A 1 46 ? -7.104 -9.839 -7.754 1.00 14.34 46 VAL A O 12
ATOM 19872 N N . GLN A 1 47 ? -8.439 -8.138 -7.125 1.00 44.02 47 GLN A N 12
ATOM 19873 C CA . GLN A 1 47 ? -9.575 -8.576 -7.921 1.00 1.20 47 GLN A CA 12
ATOM 19874 C C . GLN A 1 47 ? -9.623 -7.789 -9.226 1.00 4.23 47 GLN A C 12
ATOM 19875 O O . GLN A 1 47 ? -9.727 -6.560 -9.213 1.00 32.34 47 GLN A O 12
ATOM 19889 N N . ASP A 1 48 ? -9.545 -8.494 -10.348 1.00 3.41 48 ASP A N 12
ATOM 19890 C CA . ASP A 1 48 ? -9.642 -7.871 -11.663 1.00 33.53 48 ASP A CA 12
ATOM 19891 C C . ASP A 1 48 ? -11.077 -7.956 -12.166 1.00 2.43 48 ASP A C 12
ATOM 19892 O O . ASP A 1 48 ? -11.455 -8.875 -12.893 1.00 72.14 48 ASP A O 12
ATOM 19901 N N . GLY A 1 49 ? -11.884 -7.003 -11.721 1.00 21.44 49 GLY A N 12
ATOM 19902 C CA . GLY A 1 49 ? -13.292 -6.980 -12.071 1.00 50.12 49 GLY A CA 12
ATOM 19903 C C . GLY A 1 49 ? -13.587 -6.004 -13.191 1.00 60.25 49 GLY A C 12
ATOM 19904 O O . GLY A 1 49 ? -12.770 -5.132 -13.489 1.00 21.12 49 GLY A O 12
ATOM 19908 N N . ASP A 1 50 ? -14.762 -6.149 -13.802 1.00 61.43 50 ASP A N 12
ATOM 19909 C CA . ASP A 1 50 ? -15.190 -5.276 -14.897 1.00 40.31 50 ASP A CA 12
ATOM 19910 C C . ASP A 1 50 ? -15.144 -3.808 -14.475 1.00 44.44 50 ASP A C 12
ATOM 19911 O O . ASP A 1 50 ? -14.730 -2.937 -15.241 1.00 62.34 50 ASP A O 12
ATOM 19920 N N . GLU A 1 51 ? -15.557 -3.552 -13.240 1.00 30.30 51 GLU A N 12
ATOM 19921 C CA . GLU A 1 51 ? -15.602 -2.197 -12.708 1.00 15.30 51 GLU A CA 12
ATOM 19922 C C . GLU A 1 51 ? -14.186 -1.641 -12.524 1.00 63.34 51 GLU A C 12
ATOM 19923 O O . GLU A 1 51 ? -13.960 -0.435 -12.651 1.00 22.24 51 GLU A O 12
ATOM 19935 N N . GLY A 1 52 ? -13.236 -2.526 -12.244 1.00 32.03 52 GLY A N 12
ATOM 19936 C CA . GLY A 1 52 ? -11.856 -2.110 -12.067 1.00 63.13 52 GLY A CA 12
ATOM 19937 C C . GLY A 1 52 ? -11.025 -3.155 -11.350 1.00 50.12 52 GLY A C 12
ATOM 19938 O O . GLY A 1 52 ? -11.562 -3.987 -10.611 1.00 43.41 52 GLY A O 12
ATOM 19942 N N . THR A 1 53 ? -9.717 -3.127 -11.583 1.00 13.45 53 THR A N 12
ATOM 19943 C CA . THR A 1 53 ? -8.791 -4.029 -10.910 1.00 44.11 53 THR A CA 12
ATOM 19944 C C . THR A 1 53 ? -8.370 -3.441 -9.561 1.00 74.20 53 THR A C 12
ATOM 19945 O O . THR A 1 53 ? -7.526 -2.541 -9.496 1.00 44.44 53 THR A O 12
ATOM 19956 N N . VAL A 1 54 ? -8.957 -3.955 -8.492 1.00 23.25 54 VAL A N 12
ATOM 19957 C CA . VAL A 1 54 ? -8.742 -3.418 -7.148 1.00 33.20 54 VAL A CA 12
ATOM 19958 C C . VAL A 1 54 ? -7.868 -4.352 -6.317 1.00 63.40 54 VAL A C 12
ATOM 19959 O O . VAL A 1 54 ? -8.157 -5.544 -6.197 1.00 15.14 54 VAL A O 12
ATOM 19972 N N . ALA A 1 55 ? -6.797 -3.803 -5.754 1.00 0.02 55 ALA A N 12
ATOM 19973 C CA . ALA A 1 55 ? -5.866 -4.572 -4.934 1.00 11.12 55 ALA A CA 12
ATOM 19974 C C . ALA A 1 55 ? -6.242 -4.482 -3.453 1.00 53.44 55 ALA A C 12
ATOM 19975 O O . ALA A 1 55 ? -6.074 -3.435 -2.822 1.00 30.21 55 ALA A O 12
ATOM 19982 N N . LEU A 1 56 ? -6.773 -5.574 -2.912 1.00 34.23 56 LEU A N 12
ATOM 19983 C CA . LEU A 1 56 ? -7.112 -5.656 -1.495 1.00 54.25 56 LEU A CA 12
ATOM 19984 C C . LEU A 1 56 ? -5.861 -5.994 -0.692 1.00 41.22 56 LEU A C 12
ATOM 19985 O O . LEU A 1 56 ? -5.124 -6.916 -1.052 1.00 53.23 56 LEU A O 12
ATOM 20001 N N . ILE A 1 57 ? -5.616 -5.254 0.384 1.00 13.44 57 ILE A N 12
ATOM 20002 C CA . ILE A 1 57 ? -4.417 -5.462 1.201 1.00 63.32 57 ILE A CA 12
ATOM 20003 C C . ILE A 1 57 ? -4.787 -5.583 2.679 1.00 31.03 57 ILE A C 12
ATOM 20004 O O . ILE A 1 57 ? -5.522 -4.748 3.209 1.00 35.30 57 ILE A O 12
ATOM 20020 N N . ASP A 1 58 ? -4.285 -6.633 3.332 1.00 51.10 58 ASP A N 12
ATOM 20021 C CA . ASP A 1 58 ? -4.503 -6.837 4.766 1.00 10.22 58 ASP A CA 12
ATOM 20022 C C . ASP A 1 58 ? -3.385 -6.161 5.558 1.00 4.00 58 ASP A C 12
ATOM 20023 O O . ASP A 1 58 ? -2.217 -6.546 5.447 1.00 33.14 58 ASP A O 12
ATOM 20032 N N . MET A 1 59 ? -3.732 -5.133 6.335 1.00 32.12 59 MET A N 12
ATOM 20033 C CA . MET A 1 59 ? -2.730 -4.377 7.092 1.00 23.12 59 MET A CA 12
ATOM 20034 C C . MET A 1 59 ? -3.241 -3.994 8.478 1.00 14.45 59 MET A C 12
ATOM 20035 O O . MET A 1 59 ? -4.415 -4.171 8.805 1.00 12.15 59 MET A O 12
ATOM 20049 N N . THR A 1 60 ? -2.320 -3.478 9.285 1.00 0.11 60 THR A N 12
ATOM 20050 C CA . THR A 1 60 ? -2.631 -2.893 10.579 1.00 72.45 60 THR A CA 12
ATOM 20051 C C . THR A 1 60 ? -1.446 -2.037 11.015 1.00 14.52 60 THR A C 12
ATOM 20052 O O . THR A 1 60 ? -0.342 -2.189 10.483 1.00 34.05 60 THR A O 12
ATOM 20063 N N . LEU A 1 61 ? -1.672 -1.124 11.948 1.00 74.55 61 LEU A N 12
ATOM 20064 C CA . LEU A 1 61 ? -0.603 -0.262 12.440 1.00 13.22 61 LEU A CA 12
ATOM 20065 C C . LEU A 1 61 ? 0.106 -0.937 13.613 1.00 3.01 61 LEU A C 12
ATOM 20066 O O . LEU A 1 61 ? -0.473 -1.805 14.268 1.00 52.21 61 LEU A O 12
ATOM 20082 N N . THR A 1 62 ? 1.346 -0.520 13.879 1.00 63.33 62 THR A N 12
ATOM 20083 C CA . THR A 1 62 ? 2.206 -1.161 14.878 1.00 21.10 62 THR A CA 12
ATOM 20084 C C . THR A 1 62 ? 1.445 -1.497 16.168 1.00 31.43 62 THR A C 12
ATOM 20085 O O . THR A 1 62 ? 1.457 -2.645 16.627 1.00 4.45 62 THR A O 12
ATOM 20096 N N . SER A 1 63 ? 0.776 -0.498 16.736 1.00 41.31 63 SER A N 12
ATOM 20097 C CA . SER A 1 63 ? -0.005 -0.685 17.955 1.00 23.14 63 SER A CA 12
ATOM 20098 C C . SER A 1 63 ? -1.501 -0.505 17.680 1.00 45.44 63 SER A C 12
ATOM 20099 O O . SER A 1 63 ? -2.303 -0.376 18.606 1.00 54.21 63 SER A O 12
ATOM 20107 N N . ALA A 1 64 ? -1.854 -0.490 16.393 1.00 64.24 64 ALA A N 12
ATOM 20108 C CA . ALA A 1 64 ? -3.252 -0.405 15.943 1.00 52.21 64 ALA A CA 12
ATOM 20109 C C . ALA A 1 64 ? -3.967 0.861 16.443 1.00 52.34 64 ALA A C 12
ATOM 20110 O O . ALA A 1 64 ? -5.177 1.000 16.270 1.00 24.14 64 ALA A O 12
ATOM 20117 N N . ALA A 1 65 ? -3.216 1.781 17.043 1.00 31.24 65 ALA A N 12
ATOM 20118 C CA . ALA A 1 65 ? -3.775 3.032 17.561 1.00 0.44 65 ALA A CA 12
ATOM 20119 C C . ALA A 1 65 ? -3.124 4.230 16.876 1.00 3.41 65 ALA A C 12
ATOM 20120 O O . ALA A 1 65 ? -3.296 5.375 17.299 1.00 53.32 65 ALA A O 12
ATOM 20127 N N . CYS A 1 66 ? -2.380 3.956 15.812 1.00 40.41 66 CYS A N 12
ATOM 20128 C CA . CYS A 1 66 ? -1.630 4.987 15.104 1.00 21.33 66 CYS A CA 12
ATOM 20129 C C . CYS A 1 66 ? -2.463 5.559 13.950 1.00 5.11 66 CYS A C 12
ATOM 20130 O O . CYS A 1 66 ? -2.977 4.801 13.123 1.00 2.13 66 CYS A O 12
ATOM 20138 N N . PRO A 1 67 ? -2.589 6.901 13.856 1.00 35.03 67 PRO A N 12
ATOM 20139 C CA . PRO A 1 67 ? -3.343 7.561 12.771 1.00 40.34 67 PRO A CA 12
ATOM 20140 C C . PRO A 1 67 ? -2.559 7.579 11.453 1.00 22.23 67 PRO A C 12
ATOM 20141 O O . PRO A 1 67 ? -2.676 8.509 10.655 1.00 30.52 67 PRO A O 12
ATOM 20152 N N . LEU A 1 68 ? -1.785 6.522 11.221 1.00 13.25 68 LEU A N 12
ATOM 20153 C CA . LEU A 1 68 ? -0.922 6.418 10.045 1.00 2.42 68 LEU A CA 12
ATOM 20154 C C . LEU A 1 68 ? -1.733 5.914 8.842 1.00 32.12 68 LEU A C 12
ATOM 20155 O O . LEU A 1 68 ? -1.272 5.969 7.702 1.00 3.14 68 LEU A O 12
ATOM 20171 N N . THR A 1 69 ? -2.955 5.448 9.116 1.00 63.11 69 THR A N 12
ATOM 20172 C CA . THR A 1 69 ? -3.828 4.859 8.097 1.00 23.12 69 THR A CA 12
ATOM 20173 C C . THR A 1 69 ? -3.936 5.765 6.862 1.00 2.03 69 THR A C 12
ATOM 20174 O O . THR A 1 69 ? -3.581 5.355 5.754 1.00 65.22 69 THR A O 12
ATOM 20185 N N . ASP A 1 70 ? -4.349 7.016 7.071 1.00 34.24 70 ASP A N 12
ATOM 20186 C CA . ASP A 1 70 ? -4.558 7.960 5.973 1.00 34.11 70 ASP A CA 12
ATOM 20187 C C . ASP A 1 70 ? -3.286 8.110 5.151 1.00 2.14 70 ASP A C 12
ATOM 20188 O O . ASP A 1 70 ? -3.332 8.271 3.931 1.00 15.45 70 ASP A O 12
ATOM 20197 N N . VAL A 1 71 ? -2.149 8.042 5.836 1.00 52.13 71 VAL A N 12
ATOM 20198 C CA . VAL A 1 71 ? -0.858 8.249 5.201 1.00 23.35 71 VAL A CA 12
ATOM 20199 C C . VAL A 1 71 ? -0.506 7.075 4.288 1.00 64.22 71 VAL A C 12
ATOM 20200 O O . VAL A 1 71 ? -0.226 7.277 3.106 1.00 15.32 71 VAL A O 12
ATOM 20213 N N . ILE A 1 72 ? -0.560 5.844 4.818 1.00 41.14 72 ILE A N 12
ATOM 20214 C CA . ILE A 1 72 ? -0.199 4.667 4.014 1.00 64.41 72 ILE A CA 12
ATOM 20215 C C . ILE A 1 72 ? -1.121 4.574 2.810 1.00 65.34 72 ILE A C 12
ATOM 20216 O O . ILE A 1 72 ? -0.683 4.311 1.683 1.00 2.55 72 ILE A O 12
ATOM 20232 N N . GLU A 1 73 ? -2.406 4.809 3.063 1.00 25.35 73 GLU A N 12
ATOM 20233 C CA . GLU A 1 73 ? -3.415 4.725 2.025 1.00 61.20 73 GLU A CA 12
ATOM 20234 C C . GLU A 1 73 ? -3.147 5.743 0.924 1.00 5.03 73 GLU A C 12
ATOM 20235 O O . GLU A 1 73 ? -3.053 5.378 -0.244 1.00 10.24 73 GLU A O 12
ATOM 20247 N N . ASP A 1 74 ? -3.000 7.011 1.294 1.00 2.33 74 ASP A N 12
ATOM 20248 C CA . ASP A 1 74 ? -2.772 8.068 0.309 1.00 41.11 74 ASP A CA 12
ATOM 20249 C C . ASP A 1 74 ? -1.533 7.771 -0.531 1.00 5.01 74 ASP A C 12
ATOM 20250 O O . ASP A 1 74 ? -1.596 7.761 -1.764 1.00 24.21 74 ASP A O 12
ATOM 20259 N N . GLN A 1 75 ? -0.422 7.486 0.145 1.00 31.11 75 GLN A N 12
ATOM 20260 C CA . GLN A 1 75 ? 0.850 7.220 -0.525 1.00 21.24 75 GLN A CA 12
ATOM 20261 C C . GLN A 1 75 ? 0.713 6.083 -1.536 1.00 21.44 75 GLN A C 12
ATOM 20262 O O . GLN A 1 75 ? 0.949 6.270 -2.732 1.00 12.10 75 GLN A O 12
ATOM 20276 N N . SER A 1 76 ? 0.303 4.918 -1.050 1.00 35.43 76 SER A N 12
ATOM 20277 C CA . SER A 1 76 ? 0.202 3.730 -1.889 1.00 33.52 76 SER A CA 12
ATOM 20278 C C . SER A 1 76 ? -0.868 3.913 -2.969 1.00 43.21 76 SER A C 12
ATOM 20279 O O . SER A 1 76 ? -0.584 3.808 -4.162 1.00 73.44 76 SER A O 12
ATOM 20287 N N . ARG A 1 77 ? -2.087 4.229 -2.543 1.00 31.34 77 ARG A N 12
ATOM 20288 C CA . ARG A 1 77 ? -3.234 4.322 -3.446 1.00 24.21 77 ARG A CA 12
ATOM 20289 C C . ARG A 1 77 ? -2.963 5.303 -4.589 1.00 2.04 77 ARG A C 12
ATOM 20290 O O . ARG A 1 77 ? -3.074 4.950 -5.771 1.00 73.15 77 ARG A O 12
ATOM 20311 N N . SER A 1 78 ? -2.558 6.519 -4.226 1.00 53.13 78 SER A N 12
ATOM 20312 C CA . SER A 1 78 ? -2.365 7.588 -5.199 1.00 5.33 78 SER A CA 12
ATOM 20313 C C . SER A 1 78 ? -1.235 7.247 -6.171 1.00 12.21 78 SER A C 12
ATOM 20314 O O . SER A 1 78 ? -1.290 7.614 -7.348 1.00 10.14 78 SER A O 12
ATOM 20322 N N . ALA A 1 79 ? -0.213 6.546 -5.687 1.00 40.13 79 ALA A N 12
ATOM 20323 C CA . ALA A 1 79 ? 0.907 6.170 -6.542 1.00 11.23 79 ALA A CA 12
ATOM 20324 C C . ALA A 1 79 ? 0.498 5.046 -7.489 1.00 0.42 79 ALA A C 12
ATOM 20325 O O . ALA A 1 79 ? 0.610 5.181 -8.706 1.00 33.51 79 ALA A O 12
ATOM 20332 N N . LEU A 1 80 ? -0.075 3.984 -6.928 1.00 13.40 80 LEU A N 12
ATOM 20333 C CA . LEU A 1 80 ? -0.463 2.808 -7.707 1.00 55.23 80 LEU A CA 12
ATOM 20334 C C . LEU A 1 80 ? -1.403 3.191 -8.843 1.00 24.02 80 LEU A C 12
ATOM 20335 O O . LEU A 1 80 ? -1.234 2.732 -9.979 1.00 45.41 80 LEU A O 12
ATOM 20351 N N . VAL A 1 81 ? -2.384 4.039 -8.540 1.00 62.42 81 VAL A N 12
ATOM 20352 C CA . VAL A 1 81 ? -3.308 4.523 -9.563 1.00 22.34 81 VAL A CA 12
ATOM 20353 C C . VAL A 1 81 ? -2.586 5.459 -10.541 1.00 74.24 81 VAL A C 12
ATOM 20354 O O . VAL A 1 81 ? -2.950 5.543 -11.714 1.00 64.34 81 VAL A O 12
ATOM 20367 N N . GLY A 1 82 ? -1.539 6.134 -10.059 1.00 62.43 82 GLY A N 12
ATOM 20368 C CA . GLY A 1 82 ? -0.840 7.116 -10.874 1.00 43.14 82 GLY A CA 12
ATOM 20369 C C . GLY A 1 82 ? 0.178 6.470 -11.792 1.00 42.43 82 GLY A C 12
ATOM 20370 O O . GLY A 1 82 ? 0.557 7.036 -12.821 1.00 43.31 82 GLY A O 12
ATOM 20374 N N . SER A 1 83 ? 0.624 5.283 -11.406 1.00 0.42 83 SER A N 12
ATOM 20375 C CA . SER A 1 83 ? 1.569 4.508 -12.199 1.00 44.42 83 SER A CA 12
ATOM 20376 C C . SER A 1 83 ? 0.820 3.516 -13.092 1.00 73.05 83 SER A C 12
ATOM 20377 O O . SER A 1 83 ? 1.401 2.903 -13.987 1.00 75.30 83 SER A O 12
ATOM 20385 N N . GLY A 1 84 ? -0.476 3.358 -12.826 1.00 75.31 84 GLY A N 12
ATOM 20386 C CA . GLY A 1 84 ? -1.317 2.509 -13.651 1.00 34.41 84 GLY A CA 12
ATOM 20387 C C . GLY A 1 84 ? -1.029 1.029 -13.480 1.00 33.44 84 GLY A C 12
ATOM 20388 O O . GLY A 1 84 ? -1.419 0.217 -14.321 1.00 2.14 84 GLY A O 12
ATOM 20392 N N . LEU A 1 85 ? -0.347 0.671 -12.395 1.00 52.11 85 LEU A N 12
ATOM 20393 C CA . LEU A 1 85 ? -0.067 -0.736 -12.096 1.00 70.12 85 LEU A CA 12
ATOM 20394 C C . LEU A 1 85 ? -1.366 -1.468 -11.773 1.00 40.31 85 LEU A C 12
ATOM 20395 O O . LEU A 1 85 ? -1.523 -2.649 -12.087 1.00 22.02 85 LEU A O 12
ATOM 20411 N N . VAL A 1 86 ? -2.292 -0.746 -11.148 1.00 54.21 86 VAL A N 12
ATOM 20412 C CA . VAL A 1 86 ? -3.631 -1.254 -10.849 1.00 20.44 86 VAL A CA 12
ATOM 20413 C C . VAL A 1 86 ? -4.652 -0.131 -11.013 1.00 12.54 86 VAL A C 12
ATOM 20414 O O . VAL A 1 86 ? -4.280 1.017 -11.276 1.00 61.32 86 VAL A O 12
ATOM 20427 N N . ASP A 1 87 ? -5.930 -0.463 -10.859 1.00 44.11 87 ASP A N 12
ATOM 20428 C CA . ASP A 1 87 ? -6.999 0.528 -10.964 1.00 23.23 87 ASP A CA 12
ATOM 20429 C C . ASP A 1 87 ? -7.086 1.346 -9.680 1.00 71.32 87 ASP A C 12
ATOM 20430 O O . ASP A 1 87 ? -7.088 2.577 -9.712 1.00 14.15 87 ASP A O 12
ATOM 20439 N N . ASP A 1 88 ? -7.151 0.644 -8.555 1.00 45.43 88 ASP A N 12
ATOM 20440 C CA . ASP A 1 88 ? -7.241 1.275 -7.238 1.00 51.52 88 ASP A CA 12
ATOM 20441 C C . ASP A 1 88 ? -6.987 0.219 -6.164 1.00 22.40 88 ASP A C 12
ATOM 20442 O O . ASP A 1 88 ? -6.929 -0.973 -6.477 1.00 64.10 88 ASP A O 12
ATOM 20451 N N . ILE A 1 89 ? -6.821 0.635 -4.911 1.00 10.43 89 ILE A N 12
ATOM 20452 C CA . ILE A 1 89 ? -6.554 -0.314 -3.829 1.00 51.32 89 ILE A CA 12
ATOM 20453 C C . ILE A 1 89 ? -7.570 -0.157 -2.705 1.00 1.54 89 ILE A C 12
ATOM 20454 O O . ILE A 1 89 ? -8.310 0.825 -2.653 1.00 10.52 89 ILE A O 12
ATOM 20470 N N . ARG A 1 90 ? -7.591 -1.134 -1.808 1.00 53.33 90 ARG A N 12
ATOM 20471 C CA . ARG A 1 90 ? -8.466 -1.108 -0.644 1.00 55.34 90 ARG A CA 12
ATOM 20472 C C . ARG A 1 90 ? -7.829 -1.916 0.482 1.00 63.44 90 ARG A C 12
ATOM 20473 O O . ARG A 1 90 ? -7.653 -3.134 0.374 1.00 44.23 90 ARG A O 12
ATOM 20494 N N . ILE A 1 91 ? -7.450 -1.220 1.546 1.00 74.24 91 ILE A N 12
ATOM 20495 C CA . ILE A 1 91 ? -6.745 -1.831 2.664 1.00 73.31 91 ILE A CA 12
ATOM 20496 C C . ILE A 1 91 ? -7.705 -2.101 3.817 1.00 12.12 91 ILE A C 12
ATOM 20497 O O . ILE A 1 91 ? -8.400 -1.196 4.273 1.00 1.11 91 ILE A O 12
ATOM 20513 N N . ASN A 1 92 ? -7.759 -3.348 4.267 1.00 33.45 92 ASN A N 12
ATOM 20514 C CA . ASN A 1 92 ? -8.538 -3.698 5.447 1.00 33.13 92 ASN A CA 12
ATOM 20515 C C . ASN A 1 92 ? -7.627 -3.698 6.669 1.00 63.11 92 ASN A C 12
ATOM 20516 O O . ASN A 1 92 ? -6.606 -4.393 6.700 1.00 55.42 92 ASN A O 12
ATOM 20527 N N . TRP A 1 93 ? -7.977 -2.883 7.656 1.00 34.31 93 TRP A N 12
ATOM 20528 C CA . TRP A 1 93 ? -7.193 -2.772 8.876 1.00 11.41 93 TRP A CA 12
ATOM 20529 C C . TRP A 1 93 ? -7.694 -3.779 9.911 1.00 35.43 93 TRP A C 12
ATOM 20530 O O . TRP A 1 93 ? -8.771 -3.609 10.482 1.00 30.21 93 TRP A O 12
ATOM 20551 N N . VAL A 1 94 ? -6.922 -4.838 10.136 1.00 75.42 94 VAL A N 12
ATOM 20552 C CA . VAL A 1 94 ? -7.310 -5.877 11.087 1.00 12.54 94 VAL A CA 12
ATOM 20553 C C . VAL A 1 94 ? -6.771 -5.582 12.485 1.00 41.02 94 VAL A C 12
ATOM 20554 O O . VAL A 1 94 ? -5.570 -5.375 12.681 1.00 22.33 94 VAL A O 12
ATOM 20567 N N . TRP A 1 95 ? -7.678 -5.536 13.451 1.00 32.14 95 TRP A N 12
ATOM 20568 C CA . TRP A 1 95 ? -7.320 -5.349 14.854 1.00 13.12 95 TRP A CA 12
ATOM 20569 C C . TRP A 1 95 ? -7.622 -6.623 15.640 1.00 25.14 95 TRP A C 12
ATOM 20570 O O . TRP A 1 95 ? -6.920 -6.969 16.590 1.00 12.04 95 TRP A O 12
ATOM 20591 N N . ASN A 1 96 ? -8.665 -7.328 15.205 1.00 0.31 96 ASN A N 12
ATOM 20592 C CA . ASN A 1 96 ? -9.141 -8.533 15.881 1.00 73.43 96 ASN A CA 12
ATOM 20593 C C . ASN A 1 96 ? -10.121 -9.304 14.982 1.00 12.21 96 ASN A C 12
ATOM 20594 O O . ASN A 1 96 ? -9.942 -10.505 14.773 1.00 64.02 96 ASN A O 12
ATOM 20605 N N . PRO A 1 97 ? -11.169 -8.636 14.424 1.00 61.10 97 PRO A N 12
ATOM 20606 C CA . PRO A 1 97 ? -12.126 -9.296 13.521 1.00 54.31 97 PRO A CA 12
ATOM 20607 C C . PRO A 1 97 ? -11.470 -9.723 12.200 1.00 63.14 97 PRO A C 12
ATOM 20608 O O . PRO A 1 97 ? -10.758 -8.938 11.567 1.00 33.22 97 PRO A O 12
ATOM 20619 N N . PRO A 1 98 ? -11.699 -10.979 11.767 1.00 14.34 98 PRO A N 12
ATOM 20620 C CA . PRO A 1 98 ? -11.090 -11.516 10.548 1.00 23.41 98 PRO A CA 12
ATOM 20621 C C . PRO A 1 98 ? -11.763 -11.004 9.269 1.00 23.01 98 PRO A C 12
ATOM 20622 O O . PRO A 1 98 ? -12.643 -11.665 8.711 1.00 31.42 98 PRO A O 12
ATOM 20633 N N . TRP A 1 99 ? -11.373 -9.799 8.857 1.00 62.00 99 TRP A N 12
ATOM 20634 C CA . TRP A 1 99 ? -11.734 -9.237 7.550 1.00 41.24 99 TRP A CA 12
ATOM 20635 C C . TRP A 1 99 ? -13.254 -9.198 7.333 1.00 44.11 99 TRP A C 12
ATOM 20636 O O . TRP A 1 99 ? -13.867 -10.193 6.932 1.00 12.34 99 TRP A O 12
ATOM 20657 N N . GLY A 1 100 ? -13.855 -8.042 7.596 1.00 72.11 100 GLY A N 12
ATOM 20658 C CA . GLY A 1 100 ? -15.284 -7.870 7.402 1.00 73.21 100 GLY A CA 12
ATOM 20659 C C . GLY A 1 100 ? -15.613 -6.453 6.974 1.00 3.23 100 GLY A C 12
ATOM 20660 O O . GLY A 1 100 ? -15.214 -6.035 5.883 1.00 32.13 100 GLY A O 12
ATOM 20664 N N . PRO A 1 101 ? -16.311 -5.667 7.817 1.00 64.13 101 PRO A N 12
ATOM 20665 C CA . PRO A 1 101 ? -16.567 -4.250 7.533 1.00 52.02 101 PRO A CA 12
ATOM 20666 C C . PRO A 1 101 ? -15.259 -3.461 7.513 1.00 21.23 101 PRO A C 12
ATOM 20667 O O . PRO A 1 101 ? -15.198 -2.341 7.005 1.00 21.13 101 PRO A O 12
ATOM 20678 N N . ASP A 1 102 ? -14.216 -4.091 8.057 1.00 25.02 102 ASP A N 12
ATOM 20679 C CA . ASP A 1 102 ? -12.861 -3.532 8.094 1.00 70.11 102 ASP A CA 12
ATOM 20680 C C . ASP A 1 102 ? -12.352 -3.257 6.682 1.00 43.34 102 ASP A C 12
ATOM 20681 O O . ASP A 1 102 ? -11.392 -2.514 6.486 1.00 60.13 102 ASP A O 12
ATOM 20690 N N . LYS A 1 103 ? -13.005 -3.876 5.700 1.00 24.11 103 LYS A N 12
ATOM 20691 C CA . LYS A 1 103 ? -12.609 -3.756 4.303 1.00 44.24 103 LYS A CA 12
ATOM 20692 C C . LYS A 1 103 ? -13.041 -2.412 3.716 1.00 20.44 103 LYS A C 12
ATOM 20693 O O . LYS A 1 103 ? -12.519 -1.984 2.691 1.00 54.24 103 LYS A O 12
ATOM 20712 N N . ILE A 1 104 ? -14.001 -1.755 4.356 1.00 23.02 104 ILE A N 12
ATOM 20713 C CA . ILE A 1 104 ? -14.559 -0.520 3.815 1.00 14.40 104 ILE A CA 12
ATOM 20714 C C . ILE A 1 104 ? -13.703 0.685 4.201 1.00 2.51 104 ILE A C 12
ATOM 20715 O O . ILE A 1 104 ? -13.874 1.269 5.275 1.00 22.14 104 ILE A O 12
ATOM 20731 N N . THR A 1 105 ? -12.757 1.023 3.328 1.00 42.02 105 THR A N 12
ATOM 20732 C CA . THR A 1 105 ? -11.919 2.199 3.503 1.00 31.41 105 THR A CA 12
ATOM 20733 C C . THR A 1 105 ? -12.770 3.481 3.509 1.00 42.43 105 THR A C 12
ATOM 20734 O O . THR A 1 105 ? -13.865 3.514 2.931 1.00 45.53 105 THR A O 12
ATOM 20745 N N . GLU A 1 106 ? -12.257 4.535 4.154 1.00 12.25 106 GLU A N 12
ATOM 20746 C CA . GLU A 1 106 ? -13.051 5.735 4.458 1.00 74.14 106 GLU A CA 12
ATOM 20747 C C . GLU A 1 106 ? -13.706 6.357 3.221 1.00 4.41 106 GLU A C 12
ATOM 20748 O O . GLU A 1 106 ? -14.779 6.953 3.329 1.00 1.52 106 GLU A O 12
ATOM 20760 N N . ASP A 1 107 ? -13.088 6.209 2.051 1.00 21.23 107 ASP A N 12
ATOM 20761 C CA . ASP A 1 107 ? -13.620 6.817 0.824 1.00 54.35 107 ASP A CA 12
ATOM 20762 C C . ASP A 1 107 ? -15.050 6.344 0.564 1.00 73.44 107 ASP A C 12
ATOM 20763 O O . ASP A 1 107 ? -15.863 7.081 0.005 1.00 13.30 107 ASP A O 12
ATOM 20772 N N . GLY A 1 108 ? -15.351 5.121 1.000 1.00 14.13 108 GLY A N 12
ATOM 20773 C CA . GLY A 1 108 ? -16.704 4.599 0.891 1.00 21.31 108 GLY A CA 12
ATOM 20774 C C . GLY A 1 108 ? -17.705 5.453 1.649 1.00 71.34 108 GLY A C 12
ATOM 20775 O O . GLY A 1 108 ? -18.807 5.715 1.163 1.00 33.00 108 GLY A O 12
ATOM 20779 N N . ARG A 1 109 ? -17.311 5.891 2.845 1.00 23.24 109 ARG A N 12
ATOM 20780 C CA . ARG A 1 109 ? -18.139 6.776 3.664 1.00 4.34 109 ARG A CA 12
ATOM 20781 C C . ARG A 1 109 ? -18.137 8.187 3.082 1.00 41.40 109 ARG A C 12
ATOM 20782 O O . ARG A 1 109 ? -19.186 8.814 2.932 1.00 23.35 109 ARG A O 12
ATOM 20803 N N . GLU A 1 110 ? -16.941 8.663 2.750 1.00 71.33 110 GLU A N 12
ATOM 20804 C CA . GLU A 1 110 ? -16.733 10.031 2.279 1.00 61.42 110 GLU A CA 12
ATOM 20805 C C . GLU A 1 110 ? -17.668 10.374 1.123 1.00 61.31 110 GLU A C 12
ATOM 20806 O O . GLU A 1 110 ? -18.205 11.481 1.046 1.00 51.34 110 GLU A O 12
ATOM 20818 N N . GLN A 1 111 ? -17.884 9.408 0.245 1.00 54.33 111 GLN A N 12
ATOM 20819 C CA . GLN A 1 111 ? -18.642 9.634 -0.977 1.00 41.32 111 GLN A CA 12
ATOM 20820 C C . GLN A 1 111 ? -20.053 9.052 -0.871 1.00 13.32 111 GLN A C 12
ATOM 20821 O O . GLN A 1 111 ? -20.694 8.756 -1.882 1.00 70.40 111 GLN A O 12
ATOM 20835 N N . LEU A 1 112 ? -20.534 8.905 0.360 1.00 50.33 112 LEU A N 12
ATOM 20836 C CA . LEU A 1 112 ? -21.898 8.437 0.605 1.00 65.03 112 LEU A CA 12
ATOM 20837 C C . LEU A 1 112 ? -22.858 9.630 0.556 1.00 54.34 112 LEU A C 12
ATOM 20838 O O . LEU A 1 112 ? -22.436 10.777 0.742 1.00 13.35 112 LEU A O 12
ATOM 20854 N N . ARG A 1 113 ? -24.140 9.366 0.311 1.00 1.50 113 ARG A N 12
ATOM 20855 C CA . ARG A 1 113 ? -25.129 10.431 0.114 1.00 24.42 113 ARG A CA 12
ATOM 20856 C C . ARG A 1 113 ? -25.240 11.333 1.346 1.00 23.21 113 ARG A C 12
ATOM 20857 O O . ARG A 1 113 ? -25.171 12.558 1.240 1.00 3.24 113 ARG A O 12
ATOM 20878 N N . ALA A 1 114 ? -25.401 10.716 2.512 1.00 52.10 114 ALA A N 12
ATOM 20879 C CA . ALA A 1 114 ? -25.598 11.450 3.764 1.00 43.53 114 ALA A CA 12
ATOM 20880 C C . ALA A 1 114 ? -24.378 12.300 4.129 1.00 64.52 114 ALA A C 12
ATOM 20881 O O . ALA A 1 114 ? -24.485 13.254 4.900 1.00 1.50 114 ALA A O 12
ATOM 20888 N N . LEU A 1 115 ? -23.222 11.953 3.571 1.00 3.15 115 LEU A N 12
ATOM 20889 C CA . LEU A 1 115 ? -21.984 12.680 3.846 1.00 53.22 115 LEU A CA 12
ATOM 20890 C C . LEU A 1 115 ? -21.781 13.809 2.836 1.00 1.34 115 LEU A C 12
ATOM 20891 O O . LEU A 1 115 ? -20.807 14.564 2.919 1.00 51.51 115 LEU A O 12
ATOM 20907 N N . GLY A 1 116 ? -22.713 13.930 1.897 1.00 44.31 116 GLY A N 12
ATOM 20908 C CA . GLY A 1 116 ? -22.637 14.963 0.880 1.00 54.14 116 GLY A CA 12
ATOM 20909 C C . GLY A 1 116 ? -23.136 16.303 1.385 1.00 11.43 116 GLY A C 12
ATOM 20910 O O . GLY A 1 116 ? -24.140 16.827 0.892 1.00 2.21 116 GLY A O 12
ATOM 20914 N N . PHE A 1 117 ? -22.445 16.854 2.377 1.00 3.33 117 PHE A N 12
ATOM 20915 C CA . PHE A 1 117 ? -22.804 18.145 2.949 1.00 24.02 117 PHE A CA 12
ATOM 20916 C C . PHE A 1 117 ? -21.556 18.843 3.482 1.00 62.01 117 PHE A C 12
ATOM 20917 O O . PHE A 1 117 ? -20.708 18.211 4.120 1.00 43.23 117 PHE A O 12
ATOM 20934 N N . THR A 1 118 ? -21.451 20.138 3.204 1.00 21.43 118 THR A N 12
ATOM 20935 C CA . THR A 1 118 ? -20.326 20.952 3.655 1.00 4.05 118 THR A CA 12
ATOM 20936 C C . THR A 1 118 ? -20.670 22.437 3.509 1.00 64.44 118 THR A C 12
ATOM 20937 O O . THR A 1 118 ? -21.737 22.787 2.989 1.00 0.54 118 THR A O 12
ATOM 20948 N N . VAL A 1 119 ? -19.771 23.300 3.973 1.00 25.55 119 VAL A N 12
ATOM 20949 C CA . VAL A 1 119 ? -19.957 24.744 3.871 1.00 2.53 119 VAL A CA 12
ATOM 20950 C C . VAL A 1 119 ? -19.660 25.224 2.441 1.00 33.53 119 VAL A C 12
ATOM 20951 O O . VAL A 1 119 ? -20.576 25.772 1.795 1.00 64.32 119 VAL A O 12
ATOM 20965 N N . GLY A 1 1 ? 15.412 -1.484 4.649 1.00 2.34 1 GLY A N 13
ATOM 20966 C CA . GLY A 1 1 ? 16.172 -2.580 3.996 1.00 12.45 1 GLY A CA 13
ATOM 20967 C C . GLY A 1 1 ? 15.691 -2.839 2.580 1.00 64.41 1 GLY A C 13
ATOM 20968 O O . GLY A 1 1 ? 14.961 -2.023 2.016 1.00 13.45 1 GLY A O 13
ATOM 20974 N N . PRO A 1 2 ? 16.096 -3.967 1.966 1.00 51.25 2 PRO A N 13
ATOM 20975 C CA . PRO A 1 2 ? 15.651 -4.341 0.621 1.00 53.42 2 PRO A CA 13
ATOM 20976 C C . PRO A 1 2 ? 14.183 -4.774 0.612 1.00 72.22 2 PRO A C 13
ATOM 20977 O O . PRO A 1 2 ? 13.872 -5.970 0.662 1.00 62.13 2 PRO A O 13
ATOM 20988 N N . GLY A 1 3 ? 13.287 -3.792 0.592 1.00 74.43 3 GLY A N 13
ATOM 20989 C CA . GLY A 1 3 ? 11.863 -4.070 0.557 1.00 21.50 3 GLY A CA 13
ATOM 20990 C C . GLY A 1 3 ? 11.452 -4.811 -0.702 1.00 55.15 3 GLY A C 13
ATOM 20991 O O . GLY A 1 3 ? 11.292 -4.203 -1.760 1.00 42.53 3 GLY A O 13
ATOM 20995 N N . SER A 1 4 ? 11.302 -6.128 -0.586 1.00 65.14 4 SER A N 13
ATOM 20996 C CA . SER A 1 4 ? 10.910 -6.969 -1.709 1.00 51.53 4 SER A CA 13
ATOM 20997 C C . SER A 1 4 ? 10.607 -8.384 -1.219 1.00 34.14 4 SER A C 13
ATOM 20998 O O . SER A 1 4 ? 11.519 -9.153 -0.891 1.00 33.23 4 SER A O 13
ATOM 21006 N N . MET A 1 5 ? 9.320 -8.702 -1.129 1.00 2.43 5 MET A N 13
ATOM 21007 C CA . MET A 1 5 ? 8.856 -10.022 -0.703 1.00 21.33 5 MET A CA 13
ATOM 21008 C C . MET A 1 5 ? 7.785 -10.532 -1.667 1.00 43.11 5 MET A C 13
ATOM 21009 O O . MET A 1 5 ? 7.833 -11.681 -2.109 1.00 74.52 5 MET A O 13
ATOM 21023 N N . SER A 1 6 ? 6.834 -9.654 -1.989 1.00 72.13 6 SER A N 13
ATOM 21024 C CA . SER A 1 6 ? 5.723 -9.971 -2.885 1.00 42.32 6 SER A CA 13
ATOM 21025 C C . SER A 1 6 ? 4.753 -8.790 -2.901 1.00 51.25 6 SER A C 13
ATOM 21026 O O . SER A 1 6 ? 3.900 -8.665 -2.020 1.00 12.52 6 SER A O 13
ATOM 21034 N N . GLU A 1 7 ? 4.909 -7.913 -3.888 1.00 23.42 7 GLU A N 13
ATOM 21035 C CA . GLU A 1 7 ? 4.174 -6.656 -3.929 1.00 60.22 7 GLU A CA 13
ATOM 21036 C C . GLU A 1 7 ? 3.735 -6.300 -5.352 1.00 72.32 7 GLU A C 13
ATOM 21037 O O . GLU A 1 7 ? 4.555 -5.946 -6.199 1.00 21.22 7 GLU A O 13
ATOM 21049 N N . THR A 1 8 ? 2.427 -6.420 -5.599 1.00 64.25 8 THR A N 13
ATOM 21050 C CA . THR A 1 8 ? 1.803 -5.982 -6.851 1.00 74.14 8 THR A CA 13
ATOM 21051 C C . THR A 1 8 ? 2.152 -6.908 -8.026 1.00 64.40 8 THR A C 13
ATOM 21052 O O . THR A 1 8 ? 3.238 -7.489 -8.085 1.00 14.32 8 THR A O 13
ATOM 21063 N N . SER A 1 9 ? 1.207 -7.053 -8.951 1.00 64.02 9 SER A N 13
ATOM 21064 C CA . SER A 1 9 ? 1.395 -7.883 -10.135 1.00 53.51 9 SER A CA 13
ATOM 21065 C C . SER A 1 9 ? 1.308 -7.009 -11.388 1.00 12.44 9 SER A C 13
ATOM 21066 O O . SER A 1 9 ? 0.290 -6.357 -11.627 1.00 21.12 9 SER A O 13
ATOM 21074 N N . ALA A 1 10 ? 2.386 -6.987 -12.168 1.00 4.05 10 ALA A N 13
ATOM 21075 C CA . ALA A 1 10 ? 2.466 -6.177 -13.382 1.00 24.32 10 ALA A CA 13
ATOM 21076 C C . ALA A 1 10 ? 3.711 -6.559 -14.179 1.00 42.23 10 ALA A C 13
ATOM 21077 O O . ALA A 1 10 ? 4.609 -7.206 -13.632 1.00 70.01 10 ALA A O 13
ATOM 21084 N N . PRO A 1 11 ? 3.781 -6.180 -15.477 1.00 24.41 11 PRO A N 13
ATOM 21085 C CA . PRO A 1 11 ? 4.961 -6.430 -16.315 1.00 32.22 11 PRO A CA 13
ATOM 21086 C C . PRO A 1 11 ? 6.266 -6.108 -15.584 1.00 3.40 11 PRO A C 13
ATOM 21087 O O . PRO A 1 11 ? 6.526 -4.951 -15.250 1.00 54.10 11 PRO A O 13
ATOM 21098 N N . ALA A 1 12 ? 7.080 -7.135 -15.349 1.00 10.04 12 ALA A N 13
ATOM 21099 C CA . ALA A 1 12 ? 8.293 -7.018 -14.535 1.00 20.24 12 ALA A CA 13
ATOM 21100 C C . ALA A 1 12 ? 9.229 -5.908 -15.025 1.00 32.33 12 ALA A C 13
ATOM 21101 O O . ALA A 1 12 ? 10.070 -5.421 -14.263 1.00 1.33 12 ALA A O 13
ATOM 21108 N N . GLU A 1 13 ? 9.077 -5.506 -16.284 1.00 73.42 13 GLU A N 13
ATOM 21109 C CA . GLU A 1 13 ? 9.953 -4.502 -16.880 1.00 24.25 13 GLU A CA 13
ATOM 21110 C C . GLU A 1 13 ? 9.669 -3.122 -16.287 1.00 51.42 13 GLU A C 13
ATOM 21111 O O . GLU A 1 13 ? 10.574 -2.442 -15.800 1.00 74.13 13 GLU A O 13
ATOM 21123 N N . GLU A 1 14 ? 8.402 -2.718 -16.331 1.00 2.21 14 GLU A N 13
ATOM 21124 C CA . GLU A 1 14 ? 7.983 -1.428 -15.785 1.00 64.15 14 GLU A CA 13
ATOM 21125 C C . GLU A 1 14 ? 7.778 -1.522 -14.274 1.00 50.12 14 GLU A C 13
ATOM 21126 O O . GLU A 1 14 ? 8.015 -0.559 -13.543 1.00 24.13 14 GLU A O 13
ATOM 21138 N N . LEU A 1 15 ? 7.373 -2.710 -13.818 1.00 10.25 15 LEU A N 13
ATOM 21139 C CA . LEU A 1 15 ? 7.051 -2.944 -12.412 1.00 52.54 15 LEU A CA 13
ATOM 21140 C C . LEU A 1 15 ? 8.219 -2.538 -11.520 1.00 23.55 15 LEU A C 13
ATOM 21141 O O . LEU A 1 15 ? 8.014 -1.998 -10.436 1.00 13.52 15 LEU A O 13
ATOM 21157 N N . LEU A 1 16 ? 9.442 -2.785 -11.988 1.00 14.32 16 LEU A N 13
ATOM 21158 C CA . LEU A 1 16 ? 10.640 -2.410 -11.237 1.00 32.21 16 LEU A CA 13
ATOM 21159 C C . LEU A 1 16 ? 10.621 -0.910 -10.927 1.00 73.21 16 LEU A C 13
ATOM 21160 O O . LEU A 1 16 ? 10.725 -0.497 -9.766 1.00 61.50 16 LEU A O 13
ATOM 21176 N N . ALA A 1 17 ? 10.450 -0.106 -11.969 1.00 14.44 17 ALA A N 13
ATOM 21177 C CA . ALA A 1 17 ? 10.448 1.341 -11.824 1.00 65.13 17 ALA A CA 13
ATOM 21178 C C . ALA A 1 17 ? 9.280 1.794 -10.954 1.00 64.10 17 ALA A C 13
ATOM 21179 O O . ALA A 1 17 ? 9.472 2.495 -9.963 1.00 11.30 17 ALA A O 13
ATOM 21186 N N . ASP A 1 18 ? 8.079 1.346 -11.305 1.00 12.13 18 ASP A N 13
ATOM 21187 C CA . ASP A 1 18 ? 6.864 1.757 -10.601 1.00 52.21 18 ASP A CA 13
ATOM 21188 C C . ASP A 1 18 ? 6.923 1.392 -9.119 1.00 44.34 18 ASP A C 13
ATOM 21189 O O . ASP A 1 18 ? 6.576 2.210 -8.258 1.00 63.14 18 ASP A O 13
ATOM 21198 N N . VAL A 1 19 ? 7.378 0.178 -8.811 1.00 5.33 19 VAL A N 13
ATOM 21199 C CA . VAL A 1 19 ? 7.479 -0.246 -7.420 1.00 5.53 19 VAL A CA 13
ATOM 21200 C C . VAL A 1 19 ? 8.552 0.573 -6.708 1.00 44.00 19 VAL A C 13
ATOM 21201 O O . VAL A 1 19 ? 8.382 0.951 -5.551 1.00 21.22 19 VAL A O 13
ATOM 21214 N N . GLU A 1 20 ? 9.642 0.870 -7.417 1.00 22.04 20 GLU A N 13
ATOM 21215 C CA . GLU A 1 20 ? 10.716 1.690 -6.866 1.00 75.33 20 GLU A CA 13
ATOM 21216 C C . GLU A 1 20 ? 10.201 3.093 -6.537 1.00 25.42 20 GLU A C 13
ATOM 21217 O O . GLU A 1 20 ? 10.627 3.708 -5.558 1.00 31.41 20 GLU A O 13
ATOM 21229 N N . GLU A 1 21 ? 9.285 3.595 -7.364 1.00 35.02 21 GLU A N 13
ATOM 21230 C CA . GLU A 1 21 ? 8.659 4.893 -7.124 1.00 70.24 21 GLU A CA 13
ATOM 21231 C C . GLU A 1 21 ? 7.797 4.842 -5.865 1.00 35.32 21 GLU A C 13
ATOM 21232 O O . GLU A 1 21 ? 7.938 5.675 -4.969 1.00 43.30 21 GLU A O 13
ATOM 21244 N N . ALA A 1 22 ? 6.919 3.842 -5.795 1.00 53.42 22 ALA A N 13
ATOM 21245 C CA . ALA A 1 22 ? 6.036 3.671 -4.640 1.00 55.12 22 ALA A CA 13
ATOM 21246 C C . ALA A 1 22 ? 6.853 3.493 -3.360 1.00 42.21 22 ALA A C 13
ATOM 21247 O O . ALA A 1 22 ? 6.524 4.048 -2.315 1.00 65.13 22 ALA A O 13
ATOM 21254 N N . MET A 1 23 ? 7.947 2.742 -3.472 1.00 52.31 23 MET A N 13
ATOM 21255 C CA . MET A 1 23 ? 8.847 2.486 -2.344 1.00 62.24 23 MET A CA 13
ATOM 21256 C C . MET A 1 23 ? 9.412 3.783 -1.766 1.00 12.22 23 MET A C 13
ATOM 21257 O O . MET A 1 23 ? 10.025 3.768 -0.710 1.00 23.03 23 MET A O 13
ATOM 21271 N N . ARG A 1 24 ? 9.246 4.896 -2.480 1.00 64.20 24 ARG A N 13
ATOM 21272 C CA . ARG A 1 24 ? 9.736 6.196 -2.009 1.00 1.45 24 ARG A CA 13
ATOM 21273 C C . ARG A 1 24 ? 8.835 6.775 -0.913 1.00 33.34 24 ARG A C 13
ATOM 21274 O O . ARG A 1 24 ? 9.300 7.559 -0.079 1.00 61.51 24 ARG A O 13
ATOM 21295 N N . ASP A 1 25 ? 7.557 6.382 -0.894 1.00 3.00 25 ASP A N 13
ATOM 21296 C CA . ASP A 1 25 ? 6.600 6.943 0.071 1.00 43.24 25 ASP A CA 13
ATOM 21297 C C . ASP A 1 25 ? 6.040 5.835 0.949 1.00 63.10 25 ASP A C 13
ATOM 21298 O O . ASP A 1 25 ? 5.690 6.057 2.110 1.00 44.03 25 ASP A O 13
ATOM 21307 N N . VAL A 1 26 ? 6.015 4.636 0.393 1.00 30.34 26 VAL A N 13
ATOM 21308 C CA . VAL A 1 26 ? 5.617 3.438 1.103 1.00 51.43 26 VAL A CA 13
ATOM 21309 C C . VAL A 1 26 ? 6.806 2.916 1.933 1.00 23.44 26 VAL A C 13
ATOM 21310 O O . VAL A 1 26 ? 7.181 1.741 1.870 1.00 14.22 26 VAL A O 13
ATOM 21323 N N . VAL A 1 27 ? 7.393 3.809 2.725 1.00 2.31 27 VAL A N 13
ATOM 21324 C CA . VAL A 1 27 ? 8.604 3.501 3.478 1.00 71.35 27 VAL A CA 13
ATOM 21325 C C . VAL A 1 27 ? 8.933 4.629 4.452 1.00 23.34 27 VAL A C 13
ATOM 21326 O O . VAL A 1 27 ? 8.414 5.743 4.327 1.00 34.32 27 VAL A O 13
ATOM 21339 N N . ASP A 1 28 ? 9.782 4.329 5.424 1.00 34.32 28 ASP A N 13
ATOM 21340 C CA . ASP A 1 28 ? 10.439 5.355 6.220 1.00 34.04 28 ASP A CA 13
ATOM 21341 C C . ASP A 1 28 ? 11.912 5.365 5.826 1.00 31.00 28 ASP A C 13
ATOM 21342 O O . ASP A 1 28 ? 12.715 4.604 6.374 1.00 3.22 28 ASP A O 13
ATOM 21351 N N . PRO A 1 29 ? 12.285 6.196 4.834 1.00 70.03 29 PRO A N 13
ATOM 21352 C CA . PRO A 1 29 ? 13.642 6.209 4.303 1.00 33.15 29 PRO A CA 13
ATOM 21353 C C . PRO A 1 29 ? 14.589 7.008 5.191 1.00 1.24 29 PRO A C 13
ATOM 21354 O O . PRO A 1 29 ? 15.792 7.082 4.931 1.00 65.32 29 PRO A O 13
ATOM 21365 N N . GLU A 1 30 ? 14.030 7.613 6.231 1.00 72.12 30 GLU A N 13
ATOM 21366 C CA . GLU A 1 30 ? 14.804 8.388 7.189 1.00 34.34 30 GLU A CA 13
ATOM 21367 C C . GLU A 1 30 ? 15.695 7.463 8.012 1.00 22.14 30 GLU A C 13
ATOM 21368 O O . GLU A 1 30 ? 16.920 7.616 8.037 1.00 20.43 30 GLU A O 13
ATOM 21380 N N . LEU A 1 31 ? 15.066 6.502 8.683 1.00 50.41 31 LEU A N 13
ATOM 21381 C CA . LEU A 1 31 ? 15.787 5.478 9.435 1.00 25.10 31 LEU A CA 13
ATOM 21382 C C . LEU A 1 31 ? 16.073 4.275 8.534 1.00 1.24 31 LEU A C 13
ATOM 21383 O O . LEU A 1 31 ? 16.913 3.426 8.852 1.00 3.35 31 LEU A O 13
ATOM 21399 N N . GLY A 1 32 ? 15.357 4.205 7.414 1.00 11.44 32 GLY A N 13
ATOM 21400 C CA . GLY A 1 32 ? 15.639 3.205 6.397 1.00 45.23 32 GLY A CA 13
ATOM 21401 C C . GLY A 1 32 ? 14.913 1.894 6.621 1.00 32.33 32 GLY A C 13
ATOM 21402 O O . GLY A 1 32 ? 15.478 0.821 6.401 1.00 34.13 32 GLY A O 13
ATOM 21406 N N . ILE A 1 33 ? 13.652 1.966 7.037 1.00 2.22 33 ILE A N 13
ATOM 21407 C CA . ILE A 1 33 ? 12.850 0.760 7.242 1.00 2.25 33 ILE A CA 13
ATOM 21408 C C . ILE A 1 33 ? 11.600 0.798 6.370 1.00 44.40 33 ILE A C 13
ATOM 21409 O O . ILE A 1 33 ? 10.968 1.844 6.208 1.00 2.53 33 ILE A O 13
ATOM 21425 N N . ASN A 1 34 ? 11.256 -0.352 5.815 1.00 22.42 34 ASN A N 13
ATOM 21426 C CA . ASN A 1 34 ? 10.137 -0.478 4.884 1.00 61.42 34 ASN A CA 13
ATOM 21427 C C . ASN A 1 34 ? 9.065 -1.386 5.468 1.00 70.23 34 ASN A C 13
ATOM 21428 O O . ASN A 1 34 ? 9.285 -2.575 5.635 1.00 42.24 34 ASN A O 13
ATOM 21439 N N . VAL A 1 35 ? 7.893 -0.816 5.736 1.00 32.24 35 VAL A N 13
ATOM 21440 C CA . VAL A 1 35 ? 6.808 -1.513 6.439 1.00 55.31 35 VAL A CA 13
ATOM 21441 C C . VAL A 1 35 ? 6.571 -2.934 5.894 1.00 64.24 35 VAL A C 13
ATOM 21442 O O . VAL A 1 35 ? 6.218 -3.849 6.644 1.00 41.11 35 VAL A O 13
ATOM 21455 N N . VAL A 1 36 ? 6.797 -3.120 4.595 1.00 21.15 36 VAL A N 13
ATOM 21456 C CA . VAL A 1 36 ? 6.564 -4.414 3.946 1.00 32.22 36 VAL A CA 13
ATOM 21457 C C . VAL A 1 36 ? 7.375 -5.547 4.599 1.00 32.54 36 VAL A C 13
ATOM 21458 O O . VAL A 1 36 ? 6.974 -6.713 4.545 1.00 74.33 36 VAL A O 13
ATOM 21471 N N . ASP A 1 37 ? 8.492 -5.199 5.247 1.00 22.05 37 ASP A N 13
ATOM 21472 C CA . ASP A 1 37 ? 9.383 -6.200 5.845 1.00 12.13 37 ASP A CA 13
ATOM 21473 C C . ASP A 1 37 ? 8.746 -6.843 7.074 1.00 21.21 37 ASP A C 13
ATOM 21474 O O . ASP A 1 37 ? 9.204 -7.889 7.541 1.00 62.25 37 ASP A O 13
ATOM 21483 N N . LEU A 1 38 ? 7.687 -6.220 7.598 1.00 52.44 38 LEU A N 13
ATOM 21484 C CA . LEU A 1 38 ? 6.915 -6.817 8.690 1.00 22.13 38 LEU A CA 13
ATOM 21485 C C . LEU A 1 38 ? 6.262 -8.119 8.212 1.00 51.11 38 LEU A C 13
ATOM 21486 O O . LEU A 1 38 ? 5.826 -8.945 9.013 1.00 31.54 38 LEU A O 13
ATOM 21502 N N . GLY A 1 39 ? 6.200 -8.275 6.889 1.00 1.24 39 GLY A N 13
ATOM 21503 C CA . GLY A 1 39 ? 5.684 -9.486 6.277 1.00 43.33 39 GLY A CA 13
ATOM 21504 C C . GLY A 1 39 ? 4.215 -9.727 6.563 1.00 11.03 39 GLY A C 13
ATOM 21505 O O . GLY A 1 39 ? 3.736 -10.857 6.462 1.00 65.52 39 GLY A O 13
ATOM 21509 N N . LEU A 1 40 ? 3.488 -8.665 6.893 1.00 3.12 40 LEU A N 13
ATOM 21510 C CA . LEU A 1 40 ? 2.036 -8.740 7.017 1.00 14.11 40 LEU A CA 13
ATOM 21511 C C . LEU A 1 40 ? 1.427 -8.242 5.710 1.00 40.44 40 LEU A C 13
ATOM 21512 O O . LEU A 1 40 ? 0.392 -8.734 5.259 1.00 74.43 40 LEU A O 13
ATOM 21528 N N . VAL A 1 41 ? 2.133 -7.305 5.074 1.00 41.23 41 VAL A N 13
ATOM 21529 C CA . VAL A 1 41 ? 1.724 -6.746 3.785 1.00 42.31 41 VAL A CA 13
ATOM 21530 C C . VAL A 1 41 ? 1.737 -7.833 2.702 1.00 43.50 41 VAL A C 13
ATOM 21531 O O . VAL A 1 41 ? 1.297 -7.616 1.574 1.00 62.24 41 VAL A O 13
ATOM 21544 N N . TYR A 1 42 ? 2.252 -9.012 3.066 1.00 51.13 42 TYR A N 13
ATOM 21545 C CA . TYR A 1 42 ? 2.221 -10.181 2.192 1.00 61.41 42 TYR A CA 13
ATOM 21546 C C . TYR A 1 42 ? 0.775 -10.495 1.804 1.00 43.05 42 TYR A C 13
ATOM 21547 O O . TYR A 1 42 ? 0.517 -11.114 0.769 1.00 52.31 42 TYR A O 13
ATOM 21565 N N . GLY A 1 43 ? -0.161 -10.067 2.655 1.00 32.21 43 GLY A N 13
ATOM 21566 C CA . GLY A 1 43 ? -1.573 -10.171 2.334 1.00 2.13 43 GLY A CA 13
ATOM 21567 C C . GLY A 1 43 ? -1.970 -9.157 1.281 1.00 25.34 43 GLY A C 13
ATOM 21568 O O . GLY A 1 43 ? -2.698 -8.201 1.556 1.00 35.43 43 GLY A O 13
ATOM 21572 N N . LEU A 1 44 ? -1.461 -9.352 0.073 1.00 22.13 44 LEU A N 13
ATOM 21573 C CA . LEU A 1 44 ? -1.707 -8.436 -1.029 1.00 61.50 44 LEU A CA 13
ATOM 21574 C C . LEU A 1 44 ? -2.270 -9.214 -2.213 1.00 60.43 44 LEU A C 13
ATOM 21575 O O . LEU A 1 44 ? -1.635 -10.150 -2.711 1.00 2.24 44 LEU A O 13
ATOM 21591 N N . ASP A 1 45 ? -3.460 -8.826 -2.653 1.00 12.32 45 ASP A N 13
ATOM 21592 C CA . ASP A 1 45 ? -4.121 -9.461 -3.783 1.00 71.45 45 ASP A CA 13
ATOM 21593 C C . ASP A 1 45 ? -4.831 -8.400 -4.613 1.00 71.33 45 ASP A C 13
ATOM 21594 O O . ASP A 1 45 ? -5.767 -7.756 -4.142 1.00 13.45 45 ASP A O 13
ATOM 21603 N N . VAL A 1 46 ? -4.360 -8.181 -5.830 1.00 21.22 46 VAL A N 13
ATOM 21604 C CA . VAL A 1 46 ? -4.997 -7.230 -6.728 1.00 73.21 46 VAL A CA 13
ATOM 21605 C C . VAL A 1 46 ? -5.818 -7.989 -7.764 1.00 1.12 46 VAL A C 13
ATOM 21606 O O . VAL A 1 46 ? -5.405 -9.050 -8.238 1.00 10.35 46 VAL A O 13
ATOM 21619 N N . GLN A 1 47 ? -6.989 -7.468 -8.087 1.00 35.44 47 GLN A N 13
ATOM 21620 C CA . GLN A 1 47 ? -7.883 -8.111 -9.038 1.00 1.52 47 GLN A CA 13
ATOM 21621 C C . GLN A 1 47 ? -8.167 -7.179 -10.209 1.00 73.25 47 GLN A C 13
ATOM 21622 O O . GLN A 1 47 ? -8.690 -6.077 -10.026 1.00 74.43 47 GLN A O 13
ATOM 21636 N N . ASP A 1 48 ? -7.813 -7.628 -11.407 1.00 25.35 48 ASP A N 13
ATOM 21637 C CA . ASP A 1 48 ? -8.098 -6.886 -12.627 1.00 52.33 48 ASP A CA 13
ATOM 21638 C C . ASP A 1 48 ? -9.410 -7.375 -13.230 1.00 41.22 48 ASP A C 13
ATOM 21639 O O . ASP A 1 48 ? -9.441 -8.311 -14.031 1.00 4.05 48 ASP A O 13
ATOM 21648 N N . GLY A 1 49 ? -10.502 -6.763 -12.790 1.00 40.41 49 GLY A N 13
ATOM 21649 C CA . GLY A 1 49 ? -11.821 -7.148 -13.248 1.00 42.33 49 GLY A CA 13
ATOM 21650 C C . GLY A 1 49 ? -12.262 -6.334 -14.441 1.00 44.12 49 GLY A C 13
ATOM 21651 O O . GLY A 1 49 ? -11.747 -5.238 -14.678 1.00 50.13 49 GLY A O 13
ATOM 21655 N N . ASP A 1 50 ? -13.221 -6.862 -15.191 1.00 4.22 50 ASP A N 13
ATOM 21656 C CA . ASP A 1 50 ? -13.721 -6.202 -16.394 1.00 12.41 50 ASP A CA 13
ATOM 21657 C C . ASP A 1 50 ? -14.453 -4.911 -16.037 1.00 74.31 50 ASP A C 13
ATOM 21658 O O . ASP A 1 50 ? -14.583 -4.010 -16.868 1.00 51.33 50 ASP A O 13
ATOM 21667 N N . GLU A 1 51 ? -14.939 -4.832 -14.803 1.00 23.03 51 GLU A N 13
ATOM 21668 C CA . GLU A 1 51 ? -15.611 -3.632 -14.314 1.00 61.53 51 GLU A CA 13
ATOM 21669 C C . GLU A 1 51 ? -14.583 -2.612 -13.825 1.00 43.21 51 GLU A C 13
ATOM 21670 O O . GLU A 1 51 ? -14.732 -1.409 -14.045 1.00 54.53 51 GLU A O 13
ATOM 21682 N N . GLY A 1 52 ? -13.530 -3.105 -13.180 1.00 0.12 52 GLY A N 13
ATOM 21683 C CA . GLY A 1 52 ? -12.484 -2.234 -12.679 1.00 20.01 52 GLY A CA 13
ATOM 21684 C C . GLY A 1 52 ? -11.337 -3.010 -12.062 1.00 53.35 52 GLY A C 13
ATOM 21685 O O . GLY A 1 52 ? -11.507 -4.165 -11.662 1.00 55.54 52 GLY A O 13
ATOM 21689 N N . THR A 1 53 ? -10.166 -2.383 -11.994 1.00 3.11 53 THR A N 13
ATOM 21690 C CA . THR A 1 53 ? -8.989 -2.999 -11.393 1.00 1.33 53 THR A CA 13
ATOM 21691 C C . THR A 1 53 ? -8.781 -2.457 -9.976 1.00 64.24 53 THR A C 13
ATOM 21692 O O . THR A 1 53 ? -8.600 -1.250 -9.784 1.00 61.53 53 THR A O 13
ATOM 21703 N N . VAL A 1 54 ? -8.826 -3.349 -8.986 1.00 52.22 54 VAL A N 13
ATOM 21704 C CA . VAL A 1 54 ? -8.714 -2.960 -7.578 1.00 52.52 54 VAL A CA 13
ATOM 21705 C C . VAL A 1 54 ? -7.550 -3.688 -6.909 1.00 71.42 54 VAL A C 13
ATOM 21706 O O . VAL A 1 54 ? -7.283 -4.850 -7.211 1.00 61.13 54 VAL A O 13
ATOM 21719 N N . ALA A 1 55 ? -6.859 -2.994 -6.010 1.00 42.42 55 ALA A N 13
ATOM 21720 C CA . ALA A 1 55 ? -5.751 -3.576 -5.256 1.00 10.43 55 ALA A CA 13
ATOM 21721 C C . ALA A 1 55 ? -6.158 -3.787 -3.797 1.00 43.05 55 ALA A C 13
ATOM 21722 O O . ALA A 1 55 ? -6.503 -2.830 -3.100 1.00 32.42 55 ALA A O 13
ATOM 21729 N N . LEU A 1 56 ? -6.137 -5.036 -3.341 1.00 63.44 56 LEU A N 13
ATOM 21730 C CA . LEU A 1 56 ? -6.470 -5.355 -1.953 1.00 12.32 56 LEU A CA 13
ATOM 21731 C C . LEU A 1 56 ? -5.186 -5.577 -1.159 1.00 20.21 56 LEU A C 13
ATOM 21732 O O . LEU A 1 56 ? -4.382 -6.440 -1.506 1.00 64.33 56 LEU A O 13
ATOM 21748 N N . ILE A 1 57 ? -4.987 -4.790 -0.109 1.00 53.24 57 ILE A N 13
ATOM 21749 C CA . ILE A 1 57 ? -3.792 -4.897 0.727 1.00 1.34 57 ILE A CA 13
ATOM 21750 C C . ILE A 1 57 ? -4.196 -5.094 2.183 1.00 63.40 57 ILE A C 13
ATOM 21751 O O . ILE A 1 57 ? -5.143 -4.468 2.653 1.00 15.31 57 ILE A O 13
ATOM 21767 N N . ASP A 1 58 ? -3.497 -5.974 2.887 1.00 31.21 58 ASP A N 13
ATOM 21768 C CA . ASP A 1 58 ? -3.774 -6.235 4.297 1.00 51.21 58 ASP A CA 13
ATOM 21769 C C . ASP A 1 58 ? -2.623 -5.731 5.158 1.00 42.14 58 ASP A C 13
ATOM 21770 O O . ASP A 1 58 ? -1.477 -6.149 4.982 1.00 62.50 58 ASP A O 13
ATOM 21779 N N . MET A 1 59 ? -2.922 -4.809 6.075 1.00 75.41 59 MET A N 13
ATOM 21780 C CA . MET A 1 59 ? -1.893 -4.207 6.930 1.00 15.22 59 MET A CA 13
ATOM 21781 C C . MET A 1 59 ? -2.401 -3.996 8.355 1.00 24.44 59 MET A C 13
ATOM 21782 O O . MET A 1 59 ? -3.585 -4.192 8.648 1.00 34.40 59 MET A O 13
ATOM 21796 N N . THR A 1 60 ? -1.478 -3.626 9.237 1.00 62.35 60 THR A N 13
ATOM 21797 C CA . THR A 1 60 ? -1.799 -3.286 10.613 1.00 63.14 60 THR A CA 13
ATOM 21798 C C . THR A 1 60 ? -0.740 -2.337 11.177 1.00 35.04 60 THR A C 13
ATOM 21799 O O . THR A 1 60 ? 0.428 -2.400 10.786 1.00 74.54 60 THR A O 13
ATOM 21810 N N . LEU A 1 61 ? -1.160 -1.440 12.066 1.00 11.42 61 LEU A N 13
ATOM 21811 C CA . LEU A 1 61 ? -0.243 -0.528 12.745 1.00 51.53 61 LEU A CA 13
ATOM 21812 C C . LEU A 1 61 ? -0.131 -0.942 14.212 1.00 64.43 61 LEU A C 13
ATOM 21813 O O . LEU A 1 61 ? -1.098 -1.441 14.781 1.00 23.31 61 LEU A O 13
ATOM 21829 N N . THR A 1 62 ? 1.036 -0.698 14.812 1.00 73.23 62 THR A N 13
ATOM 21830 C CA . THR A 1 62 ? 1.391 -1.209 16.146 1.00 31.30 62 THR A CA 13
ATOM 21831 C C . THR A 1 62 ? 0.197 -1.288 17.119 1.00 32.43 62 THR A C 13
ATOM 21832 O O . THR A 1 62 ? -0.027 -2.322 17.755 1.00 2.02 62 THR A O 13
ATOM 21843 N N . SER A 1 63 ? -0.565 -0.201 17.236 1.00 24.24 63 SER A N 13
ATOM 21844 C CA . SER A 1 63 ? -1.718 -0.172 18.142 1.00 34.14 63 SER A CA 13
ATOM 21845 C C . SER A 1 63 ? -3.018 0.090 17.376 1.00 31.22 63 SER A C 13
ATOM 21846 O O . SER A 1 63 ? -4.093 0.159 17.973 1.00 73.34 63 SER A O 13
ATOM 21854 N N . ALA A 1 64 ? -2.906 0.241 16.056 1.00 51.41 64 ALA A N 13
ATOM 21855 C CA . ALA A 1 64 ? -4.052 0.541 15.188 1.00 31.05 64 ALA A CA 13
ATOM 21856 C C . ALA A 1 64 ? -4.732 1.865 15.559 1.00 10.02 64 ALA A C 13
ATOM 21857 O O . ALA A 1 64 ? -5.787 2.201 15.018 1.00 22.11 64 ALA A O 13
ATOM 21864 N N . ALA A 1 65 ? -4.109 2.617 16.462 1.00 40.10 65 ALA A N 13
ATOM 21865 C CA . ALA A 1 65 ? -4.606 3.931 16.864 1.00 2.11 65 ALA A CA 13
ATOM 21866 C C . ALA A 1 65 ? -3.726 5.020 16.261 1.00 1.12 65 ALA A C 13
ATOM 21867 O O . ALA A 1 65 ? -4.009 6.209 16.382 1.00 2.45 65 ALA A O 13
ATOM 21874 N N . CYS A 1 66 ? -2.652 4.584 15.607 1.00 31.51 66 CYS A N 13
ATOM 21875 C CA . CYS A 1 66 ? -1.711 5.486 14.963 1.00 52.00 66 CYS A CA 13
ATOM 21876 C C . CYS A 1 66 ? -2.398 6.220 13.808 1.00 44.20 66 CYS A C 13
ATOM 21877 O O . CYS A 1 66 ? -2.988 5.582 12.932 1.00 33.51 66 CYS A O 13
ATOM 21885 N N . PRO A 1 67 ? -2.311 7.563 13.774 1.00 44.13 67 PRO A N 13
ATOM 21886 C CA . PRO A 1 67 ? -3.016 8.382 12.774 1.00 42.21 67 PRO A CA 13
ATOM 21887 C C . PRO A 1 67 ? -2.410 8.272 11.370 1.00 21.23 67 PRO A C 13
ATOM 21888 O O . PRO A 1 67 ? -2.682 9.100 10.502 1.00 40.54 67 PRO A O 13
ATOM 21899 N N . LEU A 1 68 ? -1.600 7.241 11.151 1.00 11.40 68 LEU A N 13
ATOM 21900 C CA . LEU A 1 68 ? -0.939 7.035 9.865 1.00 20.13 68 LEU A CA 13
ATOM 21901 C C . LEU A 1 68 ? -1.841 6.272 8.894 1.00 14.10 68 LEU A C 13
ATOM 21902 O O . LEU A 1 68 ? -1.444 6.002 7.762 1.00 14.33 68 LEU A O 13
ATOM 21918 N N . THR A 1 69 ? -3.052 5.929 9.337 1.00 71.33 69 THR A N 13
ATOM 21919 C CA . THR A 1 69 ? -3.994 5.183 8.503 1.00 25.25 69 THR A CA 13
ATOM 21920 C C . THR A 1 69 ? -4.291 5.950 7.202 1.00 60.02 69 THR A C 13
ATOM 21921 O O . THR A 1 69 ? -4.017 5.453 6.106 1.00 65.24 69 THR A O 13
ATOM 21932 N N . ASP A 1 70 ? -4.775 7.185 7.324 1.00 1.14 70 ASP A N 13
ATOM 21933 C CA . ASP A 1 70 ? -5.120 7.995 6.156 1.00 40.34 70 ASP A CA 13
ATOM 21934 C C . ASP A 1 70 ? -3.857 8.376 5.388 1.00 32.33 70 ASP A C 13
ATOM 21935 O O . ASP A 1 70 ? -3.896 8.616 4.183 1.00 55.33 70 ASP A O 13
ATOM 21944 N N . VAL A 1 71 ? -2.730 8.411 6.096 1.00 75.42 71 VAL A N 13
ATOM 21945 C CA . VAL A 1 71 ? -1.453 8.741 5.479 1.00 22.33 71 VAL A CA 13
ATOM 21946 C C . VAL A 1 71 ? -1.019 7.633 4.519 1.00 41.33 71 VAL A C 13
ATOM 21947 O O . VAL A 1 71 ? -0.755 7.892 3.343 1.00 53.12 71 VAL A O 13
ATOM 21960 N N . ILE A 1 72 ? -0.991 6.393 5.006 1.00 21.23 72 ILE A N 13
ATOM 21961 C CA . ILE A 1 72 ? -0.561 5.271 4.181 1.00 62.51 72 ILE A CA 13
ATOM 21962 C C . ILE A 1 72 ? -1.587 4.984 3.087 1.00 33.32 72 ILE A C 13
ATOM 21963 O O . ILE A 1 72 ? -1.225 4.588 1.979 1.00 65.11 72 ILE A O 13
ATOM 21979 N N . GLU A 1 73 ? -2.872 5.198 3.396 1.00 14.32 73 GLU A N 13
ATOM 21980 C CA . GLU A 1 73 ? -3.935 5.024 2.408 1.00 35.14 73 GLU A CA 13
ATOM 21981 C C . GLU A 1 73 ? -3.779 6.039 1.280 1.00 40.54 73 GLU A C 13
ATOM 21982 O O . GLU A 1 73 ? -3.880 5.691 0.102 1.00 42.21 73 GLU A O 13
ATOM 21994 N N . ASP A 1 74 ? -3.518 7.291 1.649 1.00 43.20 74 ASP A N 13
ATOM 21995 C CA . ASP A 1 74 ? -3.332 8.358 0.668 1.00 33.22 74 ASP A CA 13
ATOM 21996 C C . ASP A 1 74 ? -2.129 8.073 -0.223 1.00 40.32 74 ASP A C 13
ATOM 21997 O O . ASP A 1 74 ? -2.234 8.107 -1.449 1.00 62.52 74 ASP A O 13
ATOM 22006 N N . GLN A 1 75 ? -0.994 7.775 0.406 1.00 11.30 75 GLN A N 13
ATOM 22007 C CA . GLN A 1 75 ? 0.237 7.470 -0.319 1.00 71.25 75 GLN A CA 13
ATOM 22008 C C . GLN A 1 75 ? 0.017 6.296 -1.271 1.00 62.22 75 GLN A C 13
ATOM 22009 O O . GLN A 1 75 ? 0.274 6.399 -2.474 1.00 52.23 75 GLN A O 13
ATOM 22023 N N . SER A 1 76 ? -0.501 5.199 -0.722 1.00 14.33 76 SER A N 13
ATOM 22024 C CA . SER A 1 76 ? -0.742 3.984 -1.490 1.00 73.35 76 SER A CA 13
ATOM 22025 C C . SER A 1 76 ? -1.649 4.260 -2.694 1.00 11.41 76 SER A C 13
ATOM 22026 O O . SER A 1 76 ? -1.241 4.060 -3.841 1.00 71.43 76 SER A O 13
ATOM 22034 N N . ARG A 1 77 ? -2.873 4.739 -2.436 1.00 31.51 77 ARG A N 13
ATOM 22035 C CA . ARG A 1 77 ? -3.837 4.989 -3.516 1.00 4.12 77 ARG A CA 13
ATOM 22036 C C . ARG A 1 77 ? -3.251 5.933 -4.566 1.00 74.13 77 ARG A C 13
ATOM 22037 O O . ARG A 1 77 ? -3.390 5.695 -5.767 1.00 43.20 77 ARG A O 13
ATOM 22058 N N . SER A 1 78 ? -2.565 6.980 -4.107 1.00 75.14 78 SER A N 13
ATOM 22059 C CA . SER A 1 78 ? -2.023 7.998 -5.002 1.00 31.14 78 SER A CA 13
ATOM 22060 C C . SER A 1 78 ? -0.998 7.389 -5.960 1.00 20.05 78 SER A C 13
ATOM 22061 O O . SER A 1 78 ? -1.040 7.634 -7.168 1.00 1.41 78 SER A O 13
ATOM 22069 N N . ALA A 1 79 ? -0.085 6.583 -5.425 1.00 74.20 79 ALA A N 13
ATOM 22070 C CA . ALA A 1 79 ? 0.948 5.972 -6.250 1.00 2.00 79 ALA A CA 13
ATOM 22071 C C . ALA A 1 79 ? 0.328 4.954 -7.205 1.00 33.11 79 ALA A C 13
ATOM 22072 O O . ALA A 1 79 ? 0.491 5.052 -8.424 1.00 42.21 79 ALA A O 13
ATOM 22079 N N . LEU A 1 80 ? -0.470 4.043 -6.651 1.00 51.14 80 LEU A N 13
ATOM 22080 C CA . LEU A 1 80 ? -1.067 2.957 -7.428 1.00 5.51 80 LEU A CA 13
ATOM 22081 C C . LEU A 1 80 ? -1.880 3.499 -8.601 1.00 34.43 80 LEU A C 13
ATOM 22082 O O . LEU A 1 80 ? -1.851 2.935 -9.701 1.00 11.31 80 LEU A O 13
ATOM 22098 N N . VAL A 1 81 ? -2.592 4.598 -8.371 1.00 43.54 81 VAL A N 13
ATOM 22099 C CA . VAL A 1 81 ? -3.367 5.233 -9.429 1.00 44.04 81 VAL A CA 13
ATOM 22100 C C . VAL A 1 81 ? -2.446 6.024 -10.360 1.00 23.33 81 VAL A C 13
ATOM 22101 O O . VAL A 1 81 ? -2.742 6.188 -11.546 1.00 2.40 81 VAL A O 13
ATOM 22114 N N . GLY A 1 82 ? -1.314 6.489 -9.822 1.00 52.35 82 GLY A N 13
ATOM 22115 C CA . GLY A 1 82 ? -0.393 7.294 -10.604 1.00 2.35 82 GLY A CA 13
ATOM 22116 C C . GLY A 1 82 ? 0.340 6.448 -11.615 1.00 42.44 82 GLY A C 13
ATOM 22117 O O . GLY A 1 82 ? 0.693 6.906 -12.705 1.00 61.31 82 GLY A O 13
ATOM 22121 N N . SER A 1 83 ? 0.562 5.193 -11.242 1.00 21.15 83 SER A N 13
ATOM 22122 C CA . SER A 1 83 ? 1.189 4.222 -12.121 1.00 44.35 83 SER A CA 13
ATOM 22123 C C . SER A 1 83 ? 0.186 3.724 -13.165 1.00 45.32 83 SER A C 13
ATOM 22124 O O . SER A 1 83 ? 0.572 3.245 -14.234 1.00 44.22 83 SER A O 13
ATOM 22132 N N . GLY A 1 84 ? -1.103 3.859 -12.851 1.00 25.13 84 GLY A N 13
ATOM 22133 C CA . GLY A 1 84 ? -2.153 3.471 -13.781 1.00 31.34 84 GLY A CA 13
ATOM 22134 C C . GLY A 1 84 ? -2.437 1.979 -13.769 1.00 45.11 84 GLY A C 13
ATOM 22135 O O . GLY A 1 84 ? -3.066 1.454 -14.690 1.00 73.45 84 GLY A O 13
ATOM 22139 N N . LEU A 1 85 ? -1.977 1.295 -12.725 1.00 23.14 85 LEU A N 13
ATOM 22140 C CA . LEU A 1 85 ? -2.206 -0.144 -12.587 1.00 72.11 85 LEU A CA 13
ATOM 22141 C C . LEU A 1 85 ? -3.627 -0.415 -12.097 1.00 22.11 85 LEU A C 13
ATOM 22142 O O . LEU A 1 85 ? -4.362 -1.204 -12.694 1.00 20.14 85 LEU A O 13
ATOM 22158 N N . VAL A 1 86 ? -4.018 0.257 -11.021 1.00 64.32 86 VAL A N 13
ATOM 22159 C CA . VAL A 1 86 ? -5.351 0.081 -10.450 1.00 5.34 86 VAL A CA 13
ATOM 22160 C C . VAL A 1 86 ? -6.068 1.424 -10.344 1.00 54.41 86 VAL A C 13
ATOM 22161 O O . VAL A 1 86 ? -5.456 2.478 -10.533 1.00 62.52 86 VAL A O 13
ATOM 22174 N N . ASP A 1 87 ? -7.365 1.376 -10.058 1.00 71.03 87 ASP A N 13
ATOM 22175 C CA . ASP A 1 87 ? -8.177 2.586 -9.906 1.00 51.32 87 ASP A CA 13
ATOM 22176 C C . ASP A 1 87 ? -8.596 2.759 -8.448 1.00 63.43 87 ASP A C 13
ATOM 22177 O O . ASP A 1 87 ? -8.604 3.870 -7.910 1.00 23.23 87 ASP A O 13
ATOM 22186 N N . ASP A 1 88 ? -8.936 1.645 -7.809 1.00 41.42 88 ASP A N 13
ATOM 22187 C CA . ASP A 1 88 ? -9.376 1.649 -6.417 1.00 42.14 88 ASP A CA 13
ATOM 22188 C C . ASP A 1 88 ? -8.542 0.673 -5.597 1.00 2.12 88 ASP A C 13
ATOM 22189 O O . ASP A 1 88 ? -8.034 -0.317 -6.131 1.00 1.54 88 ASP A O 13
ATOM 22198 N N . ILE A 1 89 ? -8.385 0.960 -4.309 1.00 14.02 89 ILE A N 13
ATOM 22199 C CA . ILE A 1 89 ? -7.658 0.077 -3.402 1.00 34.52 89 ILE A CA 13
ATOM 22200 C C . ILE A 1 89 ? -8.412 -0.046 -2.085 1.00 32.52 89 ILE A C 13
ATOM 22201 O O . ILE A 1 89 ? -9.154 0.863 -1.701 1.00 70.51 89 ILE A O 13
ATOM 22217 N N . ARG A 1 90 ? -8.233 -1.167 -1.400 1.00 63.50 90 ARG A N 13
ATOM 22218 C CA . ARG A 1 90 ? -8.766 -1.334 -0.053 1.00 13.43 90 ARG A CA 13
ATOM 22219 C C . ARG A 1 90 ? -7.725 -1.974 0.845 1.00 32.41 90 ARG A C 13
ATOM 22220 O O . ARG A 1 90 ? -7.299 -3.110 0.615 1.00 24.14 90 ARG A O 13
ATOM 22241 N N . ILE A 1 91 ? -7.302 -1.222 1.852 1.00 33.53 91 ILE A N 13
ATOM 22242 C CA . ILE A 1 91 ? -6.353 -1.706 2.837 1.00 20.03 91 ILE A CA 13
ATOM 22243 C C . ILE A 1 91 ? -7.102 -2.168 4.081 1.00 42.41 91 ILE A C 13
ATOM 22244 O O . ILE A 1 91 ? -7.690 -1.363 4.801 1.00 13.15 91 ILE A O 13
ATOM 22260 N N . ASN A 1 92 ? -7.090 -3.472 4.303 1.00 30.52 92 ASN A N 13
ATOM 22261 C CA . ASN A 1 92 ? -7.809 -4.095 5.407 1.00 62.41 92 ASN A CA 13
ATOM 22262 C C . ASN A 1 92 ? -6.918 -4.121 6.642 1.00 25.33 92 ASN A C 13
ATOM 22263 O O . ASN A 1 92 ? -5.819 -4.689 6.621 1.00 2.15 92 ASN A O 13
ATOM 22274 N N . TRP A 1 93 ? -7.381 -3.476 7.702 1.00 73.23 93 TRP A N 13
ATOM 22275 C CA . TRP A 1 93 ? -6.622 -3.372 8.937 1.00 53.44 93 TRP A CA 13
ATOM 22276 C C . TRP A 1 93 ? -6.881 -4.578 9.834 1.00 34.11 93 TRP A C 13
ATOM 22277 O O . TRP A 1 93 ? -7.954 -4.703 10.424 1.00 1.02 93 TRP A O 13
ATOM 22298 N N . VAL A 1 94 ? -5.897 -5.471 9.931 1.00 33.44 94 VAL A N 13
ATOM 22299 C CA . VAL A 1 94 ? -6.035 -6.669 10.759 1.00 0.02 94 VAL A CA 13
ATOM 22300 C C . VAL A 1 94 ? -5.530 -6.404 12.175 1.00 42.21 94 VAL A C 13
ATOM 22301 O O . VAL A 1 94 ? -4.399 -5.962 12.372 1.00 72.31 94 VAL A O 13
ATOM 22314 N N . TRP A 1 95 ? -6.384 -6.648 13.159 1.00 41.54 95 TRP A N 13
ATOM 22315 C CA . TRP A 1 95 ? -6.018 -6.466 14.563 1.00 35.02 95 TRP A CA 13
ATOM 22316 C C . TRP A 1 95 ? -6.096 -7.803 15.290 1.00 51.32 95 TRP A C 13
ATOM 22317 O O . TRP A 1 95 ? -5.297 -8.097 16.183 1.00 62.33 95 TRP A O 13
ATOM 22338 N N . ASN A 1 96 ? -7.055 -8.613 14.867 1.00 21.51 96 ASN A N 13
ATOM 22339 C CA . ASN A 1 96 ? -7.343 -9.901 15.491 1.00 53.05 96 ASN A CA 13
ATOM 22340 C C . ASN A 1 96 ? -8.374 -10.660 14.650 1.00 40.34 96 ASN A C 13
ATOM 22341 O O . ASN A 1 96 ? -8.197 -11.849 14.379 1.00 45.11 96 ASN A O 13
ATOM 22352 N N . PRO A 1 97 ? -9.483 -9.998 14.227 1.00 60.22 97 PRO A N 13
ATOM 22353 C CA . PRO A 1 97 ? -10.371 -10.564 13.208 1.00 31.12 97 PRO A CA 13
ATOM 22354 C C . PRO A 1 97 ? -9.611 -10.705 11.888 1.00 53.15 97 PRO A C 13
ATOM 22355 O O . PRO A 1 97 ? -8.803 -9.837 11.554 1.00 13.52 97 PRO A O 13
ATOM 22366 N N . PRO A 1 98 ? -9.834 -11.798 11.136 1.00 2.33 98 PRO A N 13
ATOM 22367 C CA . PRO A 1 98 ? -9.065 -12.078 9.919 1.00 53.03 98 PRO A CA 13
ATOM 22368 C C . PRO A 1 98 ? -9.281 -11.022 8.825 1.00 74.01 98 PRO A C 13
ATOM 22369 O O . PRO A 1 98 ? -8.633 -9.975 8.829 1.00 1.20 98 PRO A O 13
ATOM 22380 N N . TRP A 1 99 ? -10.202 -11.284 7.899 1.00 13.11 99 TRP A N 13
ATOM 22381 C CA . TRP A 1 99 ? -10.422 -10.399 6.758 1.00 51.10 99 TRP A CA 13
ATOM 22382 C C . TRP A 1 99 ? -11.900 -10.405 6.377 1.00 54.21 99 TRP A C 13
ATOM 22383 O O . TRP A 1 99 ? -12.472 -11.468 6.135 1.00 43.53 99 TRP A O 13
ATOM 22404 N N . GLY A 1 100 ? -12.518 -9.226 6.334 1.00 15.04 100 GLY A N 13
ATOM 22405 C CA . GLY A 1 100 ? -13.932 -9.140 6.004 1.00 34.53 100 GLY A CA 13
ATOM 22406 C C . GLY A 1 100 ? -14.410 -7.711 5.802 1.00 3.25 100 GLY A C 13
ATOM 22407 O O . GLY A 1 100 ? -14.201 -7.136 4.732 1.00 63.02 100 GLY A O 13
ATOM 22411 N N . PRO A 1 101 ? -15.040 -7.099 6.828 1.00 3.32 101 PRO A N 13
ATOM 22412 C CA . PRO A 1 101 ? -15.638 -5.756 6.716 1.00 62.14 101 PRO A CA 13
ATOM 22413 C C . PRO A 1 101 ? -14.601 -4.681 6.390 1.00 54.34 101 PRO A C 13
ATOM 22414 O O . PRO A 1 101 ? -14.858 -3.767 5.604 1.00 52.24 101 PRO A O 13
ATOM 22425 N N . ASP A 1 102 ? -13.420 -4.820 6.980 1.00 33.34 102 ASP A N 13
ATOM 22426 C CA . ASP A 1 102 ? -12.349 -3.832 6.835 1.00 34.33 102 ASP A CA 13
ATOM 22427 C C . ASP A 1 102 ? -11.816 -3.791 5.399 1.00 14.24 102 ASP A C 13
ATOM 22428 O O . ASP A 1 102 ? -10.972 -2.959 5.065 1.00 54.11 102 ASP A O 13
ATOM 22437 N N . LYS A 1 103 ? -12.314 -4.696 4.550 1.00 30.53 103 LYS A N 13
ATOM 22438 C CA . LYS A 1 103 ? -12.010 -4.672 3.117 1.00 22.03 103 LYS A CA 13
ATOM 22439 C C . LYS A 1 103 ? -12.820 -3.576 2.418 1.00 32.53 103 LYS A C 13
ATOM 22440 O O . LYS A 1 103 ? -12.746 -3.421 1.198 1.00 50.31 103 LYS A O 13
ATOM 22459 N N . ILE A 1 104 ? -13.609 -2.833 3.195 1.00 64.05 104 ILE A N 13
ATOM 22460 C CA . ILE A 1 104 ? -14.384 -1.707 2.675 1.00 50.24 104 ILE A CA 13
ATOM 22461 C C . ILE A 1 104 ? -13.829 -0.393 3.227 1.00 15.04 104 ILE A C 13
ATOM 22462 O O . ILE A 1 104 ? -13.865 -0.152 4.437 1.00 62.33 104 ILE A O 13
ATOM 22478 N N . THR A 1 105 ? -13.311 0.450 2.339 1.00 35.22 105 THR A N 13
ATOM 22479 C CA . THR A 1 105 ? -12.732 1.732 2.726 1.00 24.13 105 THR A CA 13
ATOM 22480 C C . THR A 1 105 ? -13.801 2.824 2.815 1.00 75.24 105 THR A C 13
ATOM 22481 O O . THR A 1 105 ? -14.934 2.645 2.350 1.00 51.50 105 THR A O 13
ATOM 22492 N N . GLU A 1 106 ? -13.423 3.959 3.405 1.00 45.52 106 GLU A N 13
ATOM 22493 C CA . GLU A 1 106 ? -14.321 5.105 3.561 1.00 23.21 106 GLU A CA 13
ATOM 22494 C C . GLU A 1 106 ? -14.812 5.614 2.201 1.00 43.43 106 GLU A C 13
ATOM 22495 O O . GLU A 1 106 ? -15.862 6.244 2.111 1.00 60.05 106 GLU A O 13
ATOM 22507 N N . ASP A 1 107 ? -14.059 5.304 1.144 1.00 43.25 107 ASP A N 13
ATOM 22508 C CA . ASP A 1 107 ? -14.372 5.789 -0.204 1.00 63.42 107 ASP A CA 13
ATOM 22509 C C . ASP A 1 107 ? -15.782 5.368 -0.621 1.00 11.31 107 ASP A C 13
ATOM 22510 O O . ASP A 1 107 ? -16.612 6.205 -0.978 1.00 11.35 107 ASP A O 13
ATOM 22519 N N . GLY A 1 108 ? -16.054 4.070 -0.521 1.00 20.15 108 GLY A N 13
ATOM 22520 C CA . GLY A 1 108 ? -17.350 3.545 -0.913 1.00 31.13 108 GLY A CA 13
ATOM 22521 C C . GLY A 1 108 ? -18.392 3.731 0.170 1.00 61.22 108 GLY A C 13
ATOM 22522 O O . GLY A 1 108 ? -19.587 3.831 -0.112 1.00 24.43 108 GLY A O 13
ATOM 22526 N N . ARG A 1 109 ? -17.934 3.771 1.417 1.00 74.31 109 ARG A N 13
ATOM 22527 C CA . ARG A 1 109 ? -18.823 3.924 2.565 1.00 25.14 109 ARG A CA 13
ATOM 22528 C C . ARG A 1 109 ? -19.459 5.318 2.542 1.00 74.50 109 ARG A C 13
ATOM 22529 O O . ARG A 1 109 ? -20.647 5.480 2.836 1.00 20.13 109 ARG A O 13
ATOM 22550 N N . GLU A 1 110 ? -18.661 6.315 2.173 1.00 72.50 110 GLU A N 13
ATOM 22551 C CA . GLU A 1 110 ? -19.109 7.704 2.163 1.00 2.41 110 GLU A CA 13
ATOM 22552 C C . GLU A 1 110 ? -19.992 7.985 0.945 1.00 23.31 110 GLU A C 13
ATOM 22553 O O . GLU A 1 110 ? -21.154 8.385 1.085 1.00 14.44 110 GLU A O 13
ATOM 22565 N N . GLN A 1 111 ? -19.451 7.746 -0.250 1.00 13.53 111 GLN A N 13
ATOM 22566 C CA . GLN A 1 111 ? -20.157 8.052 -1.493 1.00 12.33 111 GLN A CA 13
ATOM 22567 C C . GLN A 1 111 ? -19.868 6.991 -2.547 1.00 62.42 111 GLN A C 13
ATOM 22568 O O . GLN A 1 111 ? -18.732 6.533 -2.680 1.00 53.23 111 GLN A O 13
ATOM 22582 N N . LEU A 1 112 ? -20.895 6.607 -3.296 1.00 3.43 112 LEU A N 13
ATOM 22583 C CA . LEU A 1 112 ? -20.730 5.629 -4.367 1.00 72.01 112 LEU A CA 13
ATOM 22584 C C . LEU A 1 112 ? -19.920 6.228 -5.522 1.00 72.34 112 LEU A C 13
ATOM 22585 O O . LEU A 1 112 ? -20.057 7.409 -5.856 1.00 10.14 112 LEU A O 13
ATOM 22601 N N . ARG A 1 113 ? -19.081 5.389 -6.120 1.00 51.55 113 ARG A N 13
ATOM 22602 C CA . ARG A 1 113 ? -18.099 5.809 -7.122 1.00 5.53 113 ARG A CA 13
ATOM 22603 C C . ARG A 1 113 ? -18.759 6.546 -8.296 1.00 63.13 113 ARG A C 13
ATOM 22604 O O . ARG A 1 113 ? -18.152 7.421 -8.916 1.00 50.41 113 ARG A O 13
ATOM 22625 N N . ALA A 1 114 ? -20.010 6.191 -8.584 1.00 72.13 114 ALA A N 13
ATOM 22626 C CA . ALA A 1 114 ? -20.750 6.759 -9.717 1.00 25.55 114 ALA A CA 13
ATOM 22627 C C . ALA A 1 114 ? -21.023 8.261 -9.548 1.00 0.40 114 ALA A C 13
ATOM 22628 O O . ALA A 1 114 ? -21.519 8.914 -10.469 1.00 73.53 114 ALA A O 13
ATOM 22635 N N . LEU A 1 115 ? -20.710 8.811 -8.374 1.00 32.45 115 LEU A N 13
ATOM 22636 C CA . LEU A 1 115 ? -20.933 10.237 -8.102 1.00 32.13 115 LEU A CA 13
ATOM 22637 C C . LEU A 1 115 ? -19.853 11.128 -8.734 1.00 23.15 115 LEU A C 13
ATOM 22638 O O . LEU A 1 115 ? -19.754 12.315 -8.401 1.00 72.33 115 LEU A O 13
ATOM 22654 N N . GLY A 1 116 ? -19.057 10.561 -9.639 1.00 51.42 116 GLY A N 13
ATOM 22655 C CA . GLY A 1 116 ? -18.048 11.335 -10.354 1.00 44.21 116 GLY A CA 13
ATOM 22656 C C . GLY A 1 116 ? -18.662 12.468 -11.165 1.00 13.22 116 GLY A C 13
ATOM 22657 O O . GLY A 1 116 ? -19.046 12.279 -12.323 1.00 22.32 116 GLY A O 13
ATOM 22661 N N . PHE A 1 117 ? -18.751 13.645 -10.554 1.00 13.30 117 PHE A N 13
ATOM 22662 C CA . PHE A 1 117 ? -19.413 14.797 -11.163 1.00 24.23 117 PHE A CA 13
ATOM 22663 C C . PHE A 1 117 ? -18.620 15.327 -12.358 1.00 50.35 117 PHE A C 13
ATOM 22664 O O . PHE A 1 117 ? -17.572 15.953 -12.193 1.00 55.43 117 PHE A O 13
ATOM 22681 N N . THR A 1 118 ? -19.121 15.060 -13.559 1.00 11.10 118 THR A N 13
ATOM 22682 C CA . THR A 1 118 ? -18.520 15.576 -14.784 1.00 12.20 118 THR A CA 13
ATOM 22683 C C . THR A 1 118 ? -19.577 16.278 -15.639 1.00 55.34 118 THR A C 13
ATOM 22684 O O . THR A 1 118 ? -20.653 15.724 -15.887 1.00 12.44 118 THR A O 13
ATOM 22695 N N . VAL A 1 119 ? -19.272 17.495 -16.071 1.00 4.42 119 VAL A N 13
ATOM 22696 C CA . VAL A 1 119 ? -20.176 18.268 -16.912 1.00 45.52 119 VAL A CA 13
ATOM 22697 C C . VAL A 1 119 ? -19.903 17.952 -18.383 1.00 13.14 119 VAL A C 13
ATOM 22698 O O . VAL A 1 119 ? -20.732 17.267 -19.016 1.00 31.30 119 VAL A O 13
ATOM 22712 N N . GLY A 1 1 ? 16.032 -3.814 4.600 1.00 22.43 1 GLY A N 14
ATOM 22713 C CA . GLY A 1 1 ? 15.425 -4.700 5.621 1.00 1.12 1 GLY A CA 14
ATOM 22714 C C . GLY A 1 1 ? 14.941 -6.008 5.018 1.00 34.23 1 GLY A C 14
ATOM 22715 O O . GLY A 1 1 ? 14.939 -6.154 3.795 1.00 72.51 1 GLY A O 14
ATOM 22721 N N . PRO A 1 2 ? 14.533 -6.985 5.856 1.00 31.14 2 PRO A N 14
ATOM 22722 C CA . PRO A 1 2 ? 14.022 -8.283 5.386 1.00 62.35 2 PRO A CA 14
ATOM 22723 C C . PRO A 1 2 ? 12.920 -8.134 4.333 1.00 20.24 2 PRO A C 14
ATOM 22724 O O . PRO A 1 2 ? 13.018 -8.690 3.233 1.00 44.30 2 PRO A O 14
ATOM 22735 N N . GLY A 1 3 ? 11.879 -7.376 4.671 1.00 62.23 3 GLY A N 14
ATOM 22736 C CA . GLY A 1 3 ? 10.793 -7.131 3.735 1.00 74.43 3 GLY A CA 14
ATOM 22737 C C . GLY A 1 3 ? 11.191 -6.140 2.656 1.00 1.30 3 GLY A C 14
ATOM 22738 O O . GLY A 1 3 ? 10.769 -4.984 2.681 1.00 41.22 3 GLY A O 14
ATOM 22742 N N . SER A 1 4 ? 12.014 -6.593 1.715 1.00 35.14 4 SER A N 14
ATOM 22743 C CA . SER A 1 4 ? 12.552 -5.729 0.669 1.00 44.33 4 SER A CA 14
ATOM 22744 C C . SER A 1 4 ? 11.508 -5.481 -0.426 1.00 12.44 4 SER A C 14
ATOM 22745 O O . SER A 1 4 ? 11.381 -4.363 -0.930 1.00 72.32 4 SER A O 14
ATOM 22753 N N . MET A 1 5 ? 10.775 -6.534 -0.798 1.00 14.43 5 MET A N 14
ATOM 22754 C CA . MET A 1 5 ? 9.717 -6.444 -1.812 1.00 2.22 5 MET A CA 14
ATOM 22755 C C . MET A 1 5 ? 8.581 -7.406 -1.465 1.00 10.45 5 MET A C 14
ATOM 22756 O O . MET A 1 5 ? 8.817 -8.465 -0.876 1.00 54.54 5 MET A O 14
ATOM 22770 N N . SER A 1 6 ? 7.357 -7.036 -1.828 1.00 21.40 6 SER A N 14
ATOM 22771 C CA . SER A 1 6 ? 6.184 -7.870 -1.562 1.00 40.20 6 SER A CA 14
ATOM 22772 C C . SER A 1 6 ? 5.138 -7.693 -2.667 1.00 25.35 6 SER A C 14
ATOM 22773 O O . SER A 1 6 ? 3.979 -8.091 -2.517 1.00 45.01 6 SER A O 14
ATOM 22781 N N . GLU A 1 7 ? 5.562 -7.116 -3.787 1.00 60.02 7 GLU A N 14
ATOM 22782 C CA . GLU A 1 7 ? 4.661 -6.788 -4.887 1.00 52.40 7 GLU A CA 14
ATOM 22783 C C . GLU A 1 7 ? 4.313 -8.041 -5.691 1.00 43.43 7 GLU A C 14
ATOM 22784 O O . GLU A 1 7 ? 5.193 -8.825 -6.053 1.00 50.02 7 GLU A O 14
ATOM 22796 N N . THR A 1 8 ? 3.023 -8.235 -5.948 1.00 73.44 8 THR A N 14
ATOM 22797 C CA . THR A 1 8 ? 2.537 -9.401 -6.683 1.00 42.43 8 THR A CA 14
ATOM 22798 C C . THR A 1 8 ? 1.881 -8.997 -8.008 1.00 1.05 8 THR A C 14
ATOM 22799 O O . THR A 1 8 ? 1.382 -9.846 -8.749 1.00 45.45 8 THR A O 14
ATOM 22810 N N . SER A 1 9 ? 1.887 -7.701 -8.305 1.00 4.23 9 SER A N 14
ATOM 22811 C CA . SER A 1 9 ? 1.189 -7.176 -9.475 1.00 75.53 9 SER A CA 14
ATOM 22812 C C . SER A 1 9 ? 2.165 -6.521 -10.451 1.00 71.41 9 SER A C 14
ATOM 22813 O O . SER A 1 9 ? 3.291 -6.185 -10.077 1.00 22.11 9 SER A O 14
ATOM 22821 N N . ALA A 1 10 ? 1.709 -6.360 -11.698 1.00 32.23 10 ALA A N 14
ATOM 22822 C CA . ALA A 1 10 ? 2.466 -5.689 -12.761 1.00 22.34 10 ALA A CA 14
ATOM 22823 C C . ALA A 1 10 ? 3.604 -6.569 -13.298 1.00 5.11 10 ALA A C 14
ATOM 22824 O O . ALA A 1 10 ? 4.233 -7.316 -12.544 1.00 40.33 10 ALA A O 14
ATOM 22831 N N . PRO A 1 11 ? 3.861 -6.511 -14.621 1.00 63.12 11 PRO A N 14
ATOM 22832 C CA . PRO A 1 11 ? 4.958 -7.261 -15.251 1.00 54.23 11 PRO A CA 14
ATOM 22833 C C . PRO A 1 11 ? 6.327 -6.742 -14.806 1.00 21.23 11 PRO A C 14
ATOM 22834 O O . PRO A 1 11 ? 6.484 -5.552 -14.521 1.00 4.14 11 PRO A O 14
ATOM 22845 N N . ALA A 1 12 ? 7.310 -7.642 -14.763 1.00 63.25 12 ALA A N 14
ATOM 22846 C CA . ALA A 1 12 ? 8.636 -7.356 -14.204 1.00 74.10 12 ALA A CA 14
ATOM 22847 C C . ALA A 1 12 ? 9.235 -6.037 -14.705 1.00 72.35 12 ALA A C 14
ATOM 22848 O O . ALA A 1 12 ? 9.686 -5.218 -13.902 1.00 1.41 12 ALA A O 14
ATOM 22855 N N . GLU A 1 13 ? 9.230 -5.834 -16.022 1.00 65.11 13 GLU A N 14
ATOM 22856 C CA . GLU A 1 13 ? 9.916 -4.687 -16.628 1.00 35.21 13 GLU A CA 14
ATOM 22857 C C . GLU A 1 13 ? 9.413 -3.360 -16.050 1.00 65.31 13 GLU A C 14
ATOM 22858 O O . GLU A 1 13 ? 10.210 -2.505 -15.652 1.00 13.34 13 GLU A O 14
ATOM 22870 N N . GLU A 1 14 ? 8.095 -3.192 -16.012 1.00 62.31 14 GLU A N 14
ATOM 22871 C CA . GLU A 1 14 ? 7.488 -1.976 -15.475 1.00 74.54 14 GLU A CA 14
ATOM 22872 C C . GLU A 1 14 ? 7.561 -1.959 -13.952 1.00 42.03 14 GLU A C 14
ATOM 22873 O O . GLU A 1 14 ? 7.958 -0.960 -13.351 1.00 71.31 14 GLU A O 14
ATOM 22885 N N . LEU A 1 15 ? 7.201 -3.089 -13.343 1.00 51.21 15 LEU A N 14
ATOM 22886 C CA . LEU A 1 15 ? 7.128 -3.206 -11.887 1.00 44.23 15 LEU A CA 14
ATOM 22887 C C . LEU A 1 15 ? 8.452 -2.804 -11.244 1.00 20.30 15 LEU A C 14
ATOM 22888 O O . LEU A 1 15 ? 8.466 -2.060 -10.271 1.00 25.12 15 LEU A O 14
ATOM 22904 N N . LEU A 1 16 ? 9.556 -3.283 -11.804 1.00 53.43 16 LEU A N 14
ATOM 22905 C CA . LEU A 1 16 ? 10.883 -3.027 -11.240 1.00 33.33 16 LEU A CA 14
ATOM 22906 C C . LEU A 1 16 ? 11.120 -1.525 -11.040 1.00 52.05 16 LEU A C 14
ATOM 22907 O O . LEU A 1 16 ? 11.330 -1.059 -9.915 1.00 61.13 16 LEU A O 14
ATOM 22923 N N . ALA A 1 17 ? 11.055 -0.774 -12.132 1.00 23.21 17 ALA A N 14
ATOM 22924 C CA . ALA A 1 17 ? 11.330 0.661 -12.099 1.00 3.22 17 ALA A CA 14
ATOM 22925 C C . ALA A 1 17 ? 10.266 1.400 -11.297 1.00 3.05 17 ALA A C 14
ATOM 22926 O O . ALA A 1 17 ? 10.580 2.251 -10.457 1.00 73.01 17 ALA A O 14
ATOM 22933 N N . ASP A 1 18 ? 9.012 1.046 -11.542 1.00 42.41 18 ASP A N 14
ATOM 22934 C CA . ASP A 1 18 ? 7.885 1.731 -10.921 1.00 62.23 18 ASP A CA 14
ATOM 22935 C C . ASP A 1 18 ? 7.939 1.586 -9.404 1.00 33.43 18 ASP A C 14
ATOM 22936 O O . ASP A 1 18 ? 7.818 2.570 -8.675 1.00 5.13 18 ASP A O 14
ATOM 22945 N N . VAL A 1 19 ? 8.148 0.356 -8.932 1.00 63.02 19 VAL A N 14
ATOM 22946 C CA . VAL A 1 19 ? 8.242 0.100 -7.497 1.00 24.14 19 VAL A CA 14
ATOM 22947 C C . VAL A 1 19 ? 9.526 0.705 -6.941 1.00 3.31 19 VAL A C 14
ATOM 22948 O O . VAL A 1 19 ? 9.552 1.178 -5.808 1.00 11.13 19 VAL A O 14
ATOM 22961 N N . GLU A 1 20 ? 10.589 0.697 -7.751 1.00 53.02 20 GLU A N 14
ATOM 22962 C CA . GLU A 1 20 ? 11.860 1.299 -7.357 1.00 42.25 20 GLU A CA 14
ATOM 22963 C C . GLU A 1 20 ? 11.622 2.747 -6.934 1.00 53.01 20 GLU A C 14
ATOM 22964 O O . GLU A 1 20 ? 12.040 3.167 -5.852 1.00 54.45 20 GLU A O 14
ATOM 22976 N N . GLU A 1 21 ? 10.904 3.493 -7.774 1.00 21.41 21 GLU A N 14
ATOM 22977 C CA . GLU A 1 21 ? 10.553 4.875 -7.459 1.00 35.44 21 GLU A CA 14
ATOM 22978 C C . GLU A 1 21 ? 9.543 4.932 -6.308 1.00 74.13 21 GLU A C 14
ATOM 22979 O O . GLU A 1 21 ? 9.752 5.637 -5.318 1.00 4.31 21 GLU A O 14
ATOM 22991 N N . ALA A 1 22 ? 8.463 4.161 -6.438 1.00 41.44 22 ALA A N 14
ATOM 22992 C CA . ALA A 1 22 ? 7.357 4.187 -5.478 1.00 21.23 22 ALA A CA 14
ATOM 22993 C C . ALA A 1 22 ? 7.831 3.895 -4.054 1.00 25.14 22 ALA A C 14
ATOM 22994 O O . ALA A 1 22 ? 7.317 4.464 -3.088 1.00 62.11 22 ALA A O 14
ATOM 23001 N N . MET A 1 23 ? 8.823 3.016 -3.935 1.00 4.50 23 MET A N 14
ATOM 23002 C CA . MET A 1 23 ? 9.350 2.609 -2.632 1.00 43.40 23 MET A CA 14
ATOM 23003 C C . MET A 1 23 ? 9.876 3.804 -1.841 1.00 42.35 23 MET A C 14
ATOM 23004 O O . MET A 1 23 ? 9.902 3.772 -0.616 1.00 60.24 23 MET A O 14
ATOM 23018 N N . ARG A 1 24 ? 10.264 4.864 -2.546 1.00 64.34 24 ARG A N 14
ATOM 23019 C CA . ARG A 1 24 ? 10.813 6.063 -1.909 1.00 60.34 24 ARG A CA 14
ATOM 23020 C C . ARG A 1 24 ? 9.751 6.769 -1.057 1.00 63.52 24 ARG A C 14
ATOM 23021 O O . ARG A 1 24 ? 10.080 7.587 -0.194 1.00 33.14 24 ARG A O 14
ATOM 23042 N N . ASP A 1 25 ? 8.483 6.437 -1.287 1.00 42.35 25 ASP A N 14
ATOM 23043 C CA . ASP A 1 25 ? 7.377 7.067 -0.558 1.00 42.45 25 ASP A CA 14
ATOM 23044 C C . ASP A 1 25 ? 6.599 6.012 0.218 1.00 1.10 25 ASP A C 14
ATOM 23045 O O . ASP A 1 25 ? 5.905 6.318 1.190 1.00 71.01 25 ASP A O 14
ATOM 23054 N N . VAL A 1 26 ? 6.704 4.772 -0.248 1.00 35.53 26 VAL A N 14
ATOM 23055 C CA . VAL A 1 26 ? 6.140 3.625 0.442 1.00 21.34 26 VAL A CA 14
ATOM 23056 C C . VAL A 1 26 ? 6.864 3.385 1.771 1.00 71.11 26 VAL A C 14
ATOM 23057 O O . VAL A 1 26 ? 6.242 3.066 2.788 1.00 63.10 26 VAL A O 14
ATOM 23070 N N . VAL A 1 27 ? 8.181 3.549 1.759 1.00 21.21 27 VAL A N 14
ATOM 23071 C CA . VAL A 1 27 ? 8.978 3.410 2.970 1.00 71.22 27 VAL A CA 14
ATOM 23072 C C . VAL A 1 27 ? 9.082 4.763 3.669 1.00 40.31 27 VAL A C 14
ATOM 23073 O O . VAL A 1 27 ? 8.965 5.804 3.021 1.00 11.31 27 VAL A O 14
ATOM 23086 N N . ASP A 1 28 ? 9.272 4.749 4.984 1.00 61.53 28 ASP A N 14
ATOM 23087 C CA . ASP A 1 28 ? 9.581 5.966 5.729 1.00 62.13 28 ASP A CA 14
ATOM 23088 C C . ASP A 1 28 ? 11.095 6.113 5.821 1.00 61.52 28 ASP A C 14
ATOM 23089 O O . ASP A 1 28 ? 11.733 5.483 6.666 1.00 43.31 28 ASP A O 14
ATOM 23098 N N . PRO A 1 29 ? 11.701 6.924 4.934 1.00 5.33 29 PRO A N 14
ATOM 23099 C CA . PRO A 1 29 ? 13.149 7.073 4.870 1.00 24.22 29 PRO A CA 14
ATOM 23100 C C . PRO A 1 29 ? 13.657 8.122 5.858 1.00 54.43 29 PRO A C 14
ATOM 23101 O O . PRO A 1 29 ? 14.865 8.279 6.047 1.00 61.42 29 PRO A O 14
ATOM 23112 N N . GLU A 1 30 ? 12.723 8.834 6.493 1.00 74.54 30 GLU A N 14
ATOM 23113 C CA . GLU A 1 30 ? 13.067 9.867 7.461 1.00 33.24 30 GLU A CA 14
ATOM 23114 C C . GLU A 1 30 ? 13.673 9.241 8.718 1.00 31.41 30 GLU A C 14
ATOM 23115 O O . GLU A 1 30 ? 14.805 9.554 9.093 1.00 12.14 30 GLU A O 14
ATOM 23127 N N . LEU A 1 31 ? 12.923 8.344 9.358 1.00 34.11 31 LEU A N 14
ATOM 23128 C CA . LEU A 1 31 ? 13.408 7.651 10.554 1.00 15.33 31 LEU A CA 14
ATOM 23129 C C . LEU A 1 31 ? 13.872 6.241 10.198 1.00 44.33 31 LEU A C 14
ATOM 23130 O O . LEU A 1 31 ? 14.610 5.611 10.957 1.00 33.24 31 LEU A O 14
ATOM 23146 N N . GLY A 1 32 ? 13.432 5.746 9.046 1.00 73.44 32 GLY A N 14
ATOM 23147 C CA . GLY A 1 32 ? 13.890 4.454 8.564 1.00 1.15 32 GLY A CA 14
ATOM 23148 C C . GLY A 1 32 ? 12.978 3.318 8.986 1.00 53.44 32 GLY A C 14
ATOM 23149 O O . GLY A 1 32 ? 13.424 2.347 9.601 1.00 40.23 32 GLY A O 14
ATOM 23153 N N . ILE A 1 33 ? 11.690 3.448 8.673 1.00 2.31 33 ILE A N 14
ATOM 23154 C CA . ILE A 1 33 ? 10.714 2.386 8.937 1.00 1.32 33 ILE A CA 14
ATOM 23155 C C . ILE A 1 33 ? 10.124 1.909 7.617 1.00 41.05 33 ILE A C 14
ATOM 23156 O O . ILE A 1 33 ? 9.895 2.706 6.712 1.00 1.11 33 ILE A O 14
ATOM 23172 N N . ASN A 1 34 ? 9.868 0.616 7.517 1.00 43.40 34 ASN A N 14
ATOM 23173 C CA . ASN A 1 34 ? 9.351 0.027 6.284 1.00 4.42 34 ASN A CA 14
ATOM 23174 C C . ASN A 1 34 ? 8.067 -0.748 6.557 1.00 45.42 34 ASN A C 14
ATOM 23175 O O . ASN A 1 34 ? 8.094 -1.810 7.181 1.00 32.10 34 ASN A O 14
ATOM 23186 N N . VAL A 1 35 ? 6.948 -0.213 6.077 1.00 25.04 35 VAL A N 14
ATOM 23187 C CA . VAL A 1 35 ? 5.639 -0.828 6.290 1.00 55.10 35 VAL A CA 14
ATOM 23188 C C . VAL A 1 35 ? 5.637 -2.284 5.814 1.00 51.44 35 VAL A C 14
ATOM 23189 O O . VAL A 1 35 ? 5.132 -3.175 6.502 1.00 55.14 35 VAL A O 14
ATOM 23202 N N . VAL A 1 36 ? 6.257 -2.525 4.661 1.00 34.12 36 VAL A N 14
ATOM 23203 C CA . VAL A 1 36 ? 6.343 -3.869 4.093 1.00 22.11 36 VAL A CA 14
ATOM 23204 C C . VAL A 1 36 ? 7.002 -4.833 5.080 1.00 4.15 36 VAL A C 14
ATOM 23205 O O . VAL A 1 36 ? 6.647 -6.013 5.153 1.00 22.24 36 VAL A O 14
ATOM 23218 N N . ASP A 1 37 ? 7.925 -4.301 5.877 1.00 65.54 37 ASP A N 14
ATOM 23219 C CA . ASP A 1 37 ? 8.726 -5.114 6.786 1.00 2.33 37 ASP A CA 14
ATOM 23220 C C . ASP A 1 37 ? 7.876 -5.641 7.944 1.00 73.31 37 ASP A C 14
ATOM 23221 O O . ASP A 1 37 ? 8.291 -6.558 8.659 1.00 31.32 37 ASP A O 14
ATOM 23230 N N . LEU A 1 38 ? 6.680 -5.063 8.131 1.00 53.22 38 LEU A N 14
ATOM 23231 C CA . LEU A 1 38 ? 5.731 -5.574 9.129 1.00 11.30 38 LEU A CA 14
ATOM 23232 C C . LEU A 1 38 ? 5.292 -6.993 8.759 1.00 75.30 38 LEU A C 14
ATOM 23233 O O . LEU A 1 38 ? 4.752 -7.728 9.585 1.00 41.23 38 LEU A O 14
ATOM 23249 N N . GLY A 1 39 ? 5.518 -7.350 7.498 1.00 11.34 39 GLY A N 14
ATOM 23250 C CA . GLY A 1 39 ? 5.318 -8.711 7.033 1.00 60.51 39 GLY A CA 14
ATOM 23251 C C . GLY A 1 39 ? 3.862 -9.126 6.918 1.00 12.14 39 GLY A C 14
ATOM 23252 O O . GLY A 1 39 ? 3.557 -10.317 6.935 1.00 74.22 39 GLY A O 14
ATOM 23256 N N . LEU A 1 40 ? 2.957 -8.160 6.783 1.00 60.00 40 LEU A N 14
ATOM 23257 C CA . LEU A 1 40 ? 1.563 -8.470 6.455 1.00 54.00 40 LEU A CA 14
ATOM 23258 C C . LEU A 1 40 ? 1.316 -8.291 4.965 1.00 63.12 40 LEU A C 14
ATOM 23259 O O . LEU A 1 40 ? 0.459 -8.956 4.381 1.00 23.31 40 LEU A O 14
ATOM 23275 N N . VAL A 1 41 ? 2.104 -7.416 4.352 1.00 2.13 41 VAL A N 14
ATOM 23276 C CA . VAL A 1 41 ? 1.853 -6.971 2.986 1.00 1.32 41 VAL A CA 14
ATOM 23277 C C . VAL A 1 41 ? 1.959 -8.125 1.979 1.00 54.03 41 VAL A C 14
ATOM 23278 O O . VAL A 1 41 ? 1.561 -7.993 0.823 1.00 75.54 41 VAL A O 14
ATOM 23291 N N . TYR A 1 42 ? 2.489 -9.263 2.429 1.00 34.01 42 TYR A N 14
ATOM 23292 C CA . TYR A 1 42 ? 2.562 -10.462 1.595 1.00 14.12 42 TYR A CA 14
ATOM 23293 C C . TYR A 1 42 ? 1.153 -10.921 1.215 1.00 61.21 42 TYR A C 14
ATOM 23294 O O . TYR A 1 42 ? 0.966 -11.701 0.276 1.00 53.12 42 TYR A O 14
ATOM 23312 N N . GLY A 1 43 ? 0.166 -10.428 1.963 1.00 51.55 43 GLY A N 14
ATOM 23313 C CA . GLY A 1 43 ? -1.228 -10.644 1.627 1.00 44.43 43 GLY A CA 14
ATOM 23314 C C . GLY A 1 43 ? -1.731 -9.561 0.694 1.00 52.52 43 GLY A C 14
ATOM 23315 O O . GLY A 1 43 ? -2.611 -8.768 1.049 1.00 61.03 43 GLY A O 14
ATOM 23319 N N . LEU A 1 44 ? -1.145 -9.514 -0.494 1.00 74.54 44 LEU A N 14
ATOM 23320 C CA . LEU A 1 44 ? -1.479 -8.504 -1.491 1.00 14.10 44 LEU A CA 14
ATOM 23321 C C . LEU A 1 44 ? -1.860 -9.194 -2.796 1.00 21.42 44 LEU A C 14
ATOM 23322 O O . LEU A 1 44 ? -1.130 -10.058 -3.286 1.00 5.04 44 LEU A O 14
ATOM 23338 N N . ASP A 1 45 ? -3.008 -8.814 -3.341 1.00 20.22 45 ASP A N 14
ATOM 23339 C CA . ASP A 1 45 ? -3.493 -9.336 -4.621 1.00 41.51 45 ASP A CA 14
ATOM 23340 C C . ASP A 1 45 ? -4.311 -8.258 -5.300 1.00 14.14 45 ASP A C 14
ATOM 23341 O O . ASP A 1 45 ? -4.544 -7.210 -4.717 1.00 43.44 45 ASP A O 14
ATOM 23350 N N . VAL A 1 46 ? -4.728 -8.494 -6.536 1.00 43.05 46 VAL A N 14
ATOM 23351 C CA . VAL A 1 46 ? -5.644 -7.583 -7.215 1.00 40.52 46 VAL A CA 14
ATOM 23352 C C . VAL A 1 46 ? -6.719 -8.391 -7.937 1.00 1.14 46 VAL A C 14
ATOM 23353 O O . VAL A 1 46 ? -6.415 -9.372 -8.620 1.00 44.31 46 VAL A O 14
ATOM 23366 N N . GLN A 1 47 ? -7.973 -7.994 -7.762 1.00 43.34 47 GLN A N 14
ATOM 23367 C CA . GLN A 1 47 ? -9.098 -8.700 -8.375 1.00 0.50 47 GLN A CA 14
ATOM 23368 C C . GLN A 1 47 ? -9.874 -7.749 -9.268 1.00 21.30 47 GLN A C 14
ATOM 23369 O O . GLN A 1 47 ? -9.978 -6.558 -8.977 1.00 12.00 47 GLN A O 14
ATOM 23383 N N . ASP A 1 48 ? -10.411 -8.269 -10.360 1.00 14.52 48 ASP A N 14
ATOM 23384 C CA . ASP A 1 48 ? -11.114 -7.439 -11.326 1.00 74.30 48 ASP A CA 14
ATOM 23385 C C . ASP A 1 48 ? -12.624 -7.549 -11.148 1.00 41.04 48 ASP A C 14
ATOM 23386 O O . ASP A 1 48 ? -13.179 -8.647 -11.036 1.00 74.34 48 ASP A O 14
ATOM 23395 N N . GLY A 1 49 ? -13.271 -6.402 -11.060 1.00 43.42 49 GLY A N 14
ATOM 23396 C CA . GLY A 1 49 ? -14.703 -6.337 -11.237 1.00 35.24 49 GLY A CA 14
ATOM 23397 C C . GLY A 1 49 ? -14.997 -6.072 -12.693 1.00 43.41 49 GLY A C 14
ATOM 23398 O O . GLY A 1 49 ? -14.097 -5.664 -13.432 1.00 3.32 49 GLY A O 14
ATOM 23402 N N . ASP A 1 50 ? -16.228 -6.286 -13.131 1.00 24.55 50 ASP A N 14
ATOM 23403 C CA . ASP A 1 50 ? -16.552 -6.085 -14.541 1.00 41.44 50 ASP A CA 14
ATOM 23404 C C . ASP A 1 50 ? -16.405 -4.608 -14.903 1.00 51.24 50 ASP A C 14
ATOM 23405 O O . ASP A 1 50 ? -16.249 -4.250 -16.072 1.00 51.03 50 ASP A O 14
ATOM 23414 N N . GLU A 1 51 ? -16.430 -3.763 -13.877 1.00 41.24 51 GLU A N 14
ATOM 23415 C CA . GLU A 1 51 ? -16.254 -2.323 -14.037 1.00 4.13 51 GLU A CA 14
ATOM 23416 C C . GLU A 1 51 ? -14.774 -1.998 -14.239 1.00 54.34 51 GLU A C 14
ATOM 23417 O O . GLU A 1 51 ? -14.412 -1.132 -15.037 1.00 2.15 51 GLU A O 14
ATOM 23429 N N . GLY A 1 52 ? -13.924 -2.711 -13.502 1.00 51.00 52 GLY A N 14
ATOM 23430 C CA . GLY A 1 52 ? -12.493 -2.479 -13.551 1.00 13.34 52 GLY A CA 14
ATOM 23431 C C . GLY A 1 52 ? -11.758 -3.267 -12.485 1.00 64.23 52 GLY A C 14
ATOM 23432 O O . GLY A 1 52 ? -12.383 -3.857 -11.600 1.00 50.34 52 GLY A O 14
ATOM 23436 N N . THR A 1 53 ? -10.435 -3.279 -12.571 1.00 42.25 53 THR A N 14
ATOM 23437 C CA . THR A 1 53 ? -9.600 -4.022 -11.631 1.00 70.30 53 THR A CA 14
ATOM 23438 C C . THR A 1 53 ? -9.303 -3.194 -10.375 1.00 42.43 53 THR A C 14
ATOM 23439 O O . THR A 1 53 ? -8.868 -2.041 -10.467 1.00 43.34 53 THR A O 14
ATOM 23450 N N . VAL A 1 54 ? -9.547 -3.793 -9.209 1.00 25.41 54 VAL A N 14
ATOM 23451 C CA . VAL A 1 54 ? -9.281 -3.156 -7.921 1.00 72.51 54 VAL A CA 14
ATOM 23452 C C . VAL A 1 54 ? -8.230 -3.952 -7.144 1.00 44.52 54 VAL A C 14
ATOM 23453 O O . VAL A 1 54 ? -8.221 -5.186 -7.176 1.00 43.24 54 VAL A O 14
ATOM 23466 N N . ALA A 1 55 ? -7.335 -3.240 -6.470 1.00 31.22 55 ALA A N 14
ATOM 23467 C CA . ALA A 1 55 ? -6.260 -3.870 -5.703 1.00 71.53 55 ALA A CA 14
ATOM 23468 C C . ALA A 1 55 ? -6.734 -4.249 -4.294 1.00 74.23 55 ALA A C 14
ATOM 23469 O O . ALA A 1 55 ? -7.668 -3.651 -3.765 1.00 41.55 55 ALA A O 14
ATOM 23476 N N . LEU A 1 56 ? -6.083 -5.248 -3.707 1.00 13.33 56 LEU A N 14
ATOM 23477 C CA . LEU A 1 56 ? -6.373 -5.707 -2.346 1.00 71.43 56 LEU A CA 14
ATOM 23478 C C . LEU A 1 56 ? -5.076 -5.761 -1.544 1.00 13.44 56 LEU A C 14
ATOM 23479 O O . LEU A 1 56 ? -4.131 -6.453 -1.937 1.00 3.22 56 LEU A O 14
ATOM 23495 N N . ILE A 1 57 ? -5.028 -5.043 -0.425 1.00 21.31 57 ILE A N 14
ATOM 23496 C CA . ILE A 1 57 ? -3.824 -5.013 0.411 1.00 15.25 57 ILE A CA 14
ATOM 23497 C C . ILE A 1 57 ? -4.165 -5.280 1.879 1.00 45.11 57 ILE A C 14
ATOM 23498 O O . ILE A 1 57 ? -4.888 -4.502 2.503 1.00 72.15 57 ILE A O 14
ATOM 23514 N N . ASP A 1 58 ? -3.644 -6.383 2.418 1.00 4.34 58 ASP A N 14
ATOM 23515 C CA . ASP A 1 58 ? -3.791 -6.704 3.843 1.00 52.12 58 ASP A CA 14
ATOM 23516 C C . ASP A 1 58 ? -2.700 -5.981 4.639 1.00 70.10 58 ASP A C 14
ATOM 23517 O O . ASP A 1 58 ? -1.509 -6.198 4.403 1.00 5.23 58 ASP A O 14
ATOM 23526 N N . MET A 1 59 ? -3.107 -5.103 5.557 1.00 31.14 59 MET A N 14
ATOM 23527 C CA . MET A 1 59 ? -2.160 -4.260 6.298 1.00 13.24 59 MET A CA 14
ATOM 23528 C C . MET A 1 59 ? -2.547 -4.124 7.768 1.00 1.12 59 MET A C 14
ATOM 23529 O O . MET A 1 59 ? -3.631 -4.526 8.181 1.00 41.23 59 MET A O 14
ATOM 23543 N N . THR A 1 60 ? -1.635 -3.543 8.543 1.00 55.21 60 THR A N 14
ATOM 23544 C CA . THR A 1 60 ? -1.856 -3.269 9.956 1.00 32.31 60 THR A CA 14
ATOM 23545 C C . THR A 1 60 ? -0.993 -2.085 10.384 1.00 24.41 60 THR A C 14
ATOM 23546 O O . THR A 1 60 ? -0.243 -1.530 9.575 1.00 12.24 60 THR A O 14
ATOM 23557 N N . LEU A 1 61 ? -1.103 -1.700 11.649 1.00 35.44 61 LEU A N 14
ATOM 23558 C CA . LEU A 1 61 ? -0.370 -0.556 12.181 1.00 4.54 61 LEU A CA 14
ATOM 23559 C C . LEU A 1 61 ? 0.529 -1.001 13.333 1.00 20.55 61 LEU A C 14
ATOM 23560 O O . LEU A 1 61 ? 0.254 -2.010 13.977 1.00 12.04 61 LEU A O 14
ATOM 23576 N N . THR A 1 62 ? 1.583 -0.227 13.592 1.00 75.01 62 THR A N 14
ATOM 23577 C CA . THR A 1 62 ? 2.598 -0.568 14.593 1.00 2.33 62 THR A CA 14
ATOM 23578 C C . THR A 1 62 ? 1.979 -1.007 15.924 1.00 51.31 62 THR A C 14
ATOM 23579 O O . THR A 1 62 ? 2.196 -2.131 16.380 1.00 44.32 62 THR A O 14
ATOM 23590 N N . SER A 1 63 ? 1.206 -0.120 16.537 1.00 14.20 63 SER A N 14
ATOM 23591 C CA . SER A 1 63 ? 0.532 -0.427 17.800 1.00 41.31 63 SER A CA 14
ATOM 23592 C C . SER A 1 63 ? -0.955 -0.689 17.556 1.00 24.21 63 SER A C 14
ATOM 23593 O O . SER A 1 63 ? -1.717 -0.928 18.495 1.00 63.03 63 SER A O 14
ATOM 23601 N N . ALA A 1 64 ? -1.347 -0.639 16.281 1.00 52.50 64 ALA A N 14
ATOM 23602 C CA . ALA A 1 64 ? -2.743 -0.797 15.854 1.00 30.32 64 ALA A CA 14
ATOM 23603 C C . ALA A 1 64 ? -3.656 0.287 16.446 1.00 41.10 64 ALA A C 14
ATOM 23604 O O . ALA A 1 64 ? -4.875 0.233 16.291 1.00 44.22 64 ALA A O 14
ATOM 23611 N N . ALA A 1 65 ? -3.054 1.279 17.099 1.00 41.23 65 ALA A N 14
ATOM 23612 C CA . ALA A 1 65 ? -3.788 2.424 17.640 1.00 12.24 65 ALA A CA 14
ATOM 23613 C C . ALA A 1 65 ? -3.274 3.723 17.019 1.00 71.02 65 ALA A C 14
ATOM 23614 O O . ALA A 1 65 ? -3.841 4.796 17.226 1.00 51.20 65 ALA A O 14
ATOM 23621 N N . CYS A 1 66 ? -2.190 3.604 16.257 1.00 31.21 66 CYS A N 14
ATOM 23622 C CA . CYS A 1 66 ? -1.518 4.753 15.663 1.00 5.34 66 CYS A CA 14
ATOM 23623 C C . CYS A 1 66 ? -2.300 5.260 14.450 1.00 3.34 66 CYS A C 14
ATOM 23624 O O . CYS A 1 66 ? -2.870 4.466 13.705 1.00 51.21 66 CYS A O 14
ATOM 23632 N N . PRO A 1 67 ? -2.316 6.584 14.213 1.00 55.54 67 PRO A N 14
ATOM 23633 C CA . PRO A 1 67 ? -3.061 7.178 13.097 1.00 43.02 67 PRO A CA 14
ATOM 23634 C C . PRO A 1 67 ? -2.315 7.050 11.766 1.00 54.11 67 PRO A C 14
ATOM 23635 O O . PRO A 1 67 ? -2.519 7.843 10.848 1.00 33.44 67 PRO A O 14
ATOM 23646 N N . LEU A 1 68 ? -1.487 6.010 11.652 1.00 53.43 68 LEU A N 14
ATOM 23647 C CA . LEU A 1 68 ? -0.615 5.830 10.493 1.00 71.13 68 LEU A CA 14
ATOM 23648 C C . LEU A 1 68 ? -1.403 5.302 9.302 1.00 42.35 68 LEU A C 14
ATOM 23649 O O . LEU A 1 68 ? -0.874 5.192 8.194 1.00 53.11 68 LEU A O 14
ATOM 23665 N N . THR A 1 69 ? -2.668 4.972 9.535 1.00 54.42 69 THR A N 14
ATOM 23666 C CA . THR A 1 69 ? -3.536 4.509 8.466 1.00 62.12 69 THR A CA 14
ATOM 23667 C C . THR A 1 69 ? -3.616 5.572 7.369 1.00 41.53 69 THR A C 14
ATOM 23668 O O . THR A 1 69 ? -3.639 5.258 6.184 1.00 10.10 69 THR A O 14
ATOM 23679 N N . ASP A 1 70 ? -3.596 6.835 7.787 1.00 32.44 70 ASP A N 14
ATOM 23680 C CA . ASP A 1 70 ? -3.647 7.966 6.867 1.00 64.41 70 ASP A CA 14
ATOM 23681 C C . ASP A 1 70 ? -2.441 7.969 5.926 1.00 35.14 70 ASP A C 14
ATOM 23682 O O . ASP A 1 70 ? -2.597 8.074 4.708 1.00 63.22 70 ASP A O 14
ATOM 23691 N N . VAL A 1 71 ? -1.239 7.842 6.490 1.00 61.43 71 VAL A N 14
ATOM 23692 C CA . VAL A 1 71 ? -0.018 7.891 5.690 1.00 32.12 71 VAL A CA 14
ATOM 23693 C C . VAL A 1 71 ? 0.105 6.662 4.785 1.00 14.20 71 VAL A C 14
ATOM 23694 O O . VAL A 1 71 ? 0.511 6.787 3.628 1.00 11.21 71 VAL A O 14
ATOM 23707 N N . ILE A 1 72 ? -0.265 5.477 5.291 1.00 52.30 72 ILE A N 14
ATOM 23708 C CA . ILE A 1 72 ? -0.185 4.263 4.473 1.00 62.11 72 ILE A CA 14
ATOM 23709 C C . ILE A 1 72 ? -1.189 4.331 3.321 1.00 33.31 72 ILE A C 14
ATOM 23710 O O . ILE A 1 72 ? -0.875 3.956 2.185 1.00 43.42 72 ILE A O 14
ATOM 23726 N N . GLU A 1 73 ? -2.390 4.839 3.609 1.00 24.44 73 GLU A N 14
ATOM 23727 C CA . GLU A 1 73 ? -3.401 5.053 2.579 1.00 13.12 73 GLU A CA 14
ATOM 23728 C C . GLU A 1 73 ? -2.887 6.034 1.534 1.00 34.31 73 GLU A C 14
ATOM 23729 O O . GLU A 1 73 ? -2.982 5.784 0.336 1.00 3.54 73 GLU A O 14
ATOM 23741 N N . ASP A 1 74 ? -2.317 7.137 2.003 1.00 65.13 74 ASP A N 14
ATOM 23742 C CA . ASP A 1 74 ? -1.827 8.190 1.120 1.00 32.54 74 ASP A CA 14
ATOM 23743 C C . ASP A 1 74 ? -0.789 7.639 0.140 1.00 25.14 74 ASP A C 14
ATOM 23744 O O . ASP A 1 74 ? -0.936 7.782 -1.081 1.00 21.02 74 ASP A O 14
ATOM 23753 N N . GLN A 1 75 ? 0.221 6.952 0.678 1.00 41.33 75 GLN A N 14
ATOM 23754 C CA . GLN A 1 75 ? 1.313 6.428 -0.140 1.00 1.14 75 GLN A CA 14
ATOM 23755 C C . GLN A 1 75 ? 0.805 5.365 -1.114 1.00 21.53 75 GLN A C 14
ATOM 23756 O O . GLN A 1 75 ? 1.154 5.383 -2.298 1.00 52.42 75 GLN A O 14
ATOM 23770 N N . SER A 1 76 ? -0.030 4.449 -0.620 1.00 54.34 76 SER A N 14
ATOM 23771 C CA . SER A 1 76 ? -0.541 3.361 -1.443 1.00 24.14 76 SER A CA 14
ATOM 23772 C C . SER A 1 76 ? -1.464 3.896 -2.542 1.00 44.44 76 SER A C 14
ATOM 23773 O O . SER A 1 76 ? -1.229 3.657 -3.727 1.00 63.13 76 SER A O 14
ATOM 23781 N N . ARG A 1 77 ? -2.500 4.641 -2.143 1.00 72.42 77 ARG A N 14
ATOM 23782 C CA . ARG A 1 77 ? -3.469 5.184 -3.096 1.00 21.02 77 ARG A CA 14
ATOM 23783 C C . ARG A 1 77 ? -2.760 6.003 -4.169 1.00 64.44 77 ARG A C 14
ATOM 23784 O O . ARG A 1 77 ? -2.905 5.734 -5.370 1.00 23.54 77 ARG A O 14
ATOM 23805 N N . SER A 1 78 ? -1.948 6.959 -3.720 1.00 54.30 78 SER A N 14
ATOM 23806 C CA . SER A 1 78 ? -1.335 7.939 -4.609 1.00 73.44 78 SER A CA 14
ATOM 23807 C C . SER A 1 78 ? -0.446 7.265 -5.660 1.00 51.32 78 SER A C 14
ATOM 23808 O O . SER A 1 78 ? -0.494 7.616 -6.840 1.00 4.01 78 SER A O 14
ATOM 23816 N N . ALA A 1 79 ? 0.351 6.286 -5.235 1.00 24.40 79 ALA A N 14
ATOM 23817 C CA . ALA A 1 79 ? 1.274 5.617 -6.148 1.00 14.33 79 ALA A CA 14
ATOM 23818 C C . ALA A 1 79 ? 0.524 4.676 -7.090 1.00 60.21 79 ALA A C 14
ATOM 23819 O O . ALA A 1 79 ? 0.637 4.791 -8.312 1.00 63.33 79 ALA A O 14
ATOM 23826 N N . LEU A 1 80 ? -0.311 3.808 -6.517 1.00 2.12 80 LEU A N 14
ATOM 23827 C CA . LEU A 1 80 ? -1.021 2.792 -7.295 1.00 3.51 80 LEU A CA 14
ATOM 23828 C C . LEU A 1 80 ? -1.871 3.431 -8.390 1.00 34.20 80 LEU A C 14
ATOM 23829 O O . LEU A 1 80 ? -1.969 2.896 -9.501 1.00 45.35 80 LEU A O 14
ATOM 23845 N N . VAL A 1 81 ? -2.484 4.572 -8.082 1.00 73.42 81 VAL A N 14
ATOM 23846 C CA . VAL A 1 81 ? -3.234 5.310 -9.092 1.00 63.01 81 VAL A CA 14
ATOM 23847 C C . VAL A 1 81 ? -2.291 6.088 -10.006 1.00 74.22 81 VAL A C 14
ATOM 23848 O O . VAL A 1 81 ? -2.605 6.327 -11.174 1.00 1.43 81 VAL A O 14
ATOM 23861 N N . GLY A 1 82 ? -1.129 6.465 -9.475 1.00 53.12 82 GLY A N 14
ATOM 23862 C CA . GLY A 1 82 ? -0.219 7.327 -10.205 1.00 31.25 82 GLY A CA 14
ATOM 23863 C C . GLY A 1 82 ? 0.306 6.667 -11.459 1.00 61.33 82 GLY A C 14
ATOM 23864 O O . GLY A 1 82 ? 0.378 7.288 -12.522 1.00 5.14 82 GLY A O 14
ATOM 23868 N N . SER A 1 83 ? 0.657 5.396 -11.337 1.00 60.05 83 SER A N 14
ATOM 23869 C CA . SER A 1 83 ? 1.191 4.626 -12.456 1.00 73.11 83 SER A CA 14
ATOM 23870 C C . SER A 1 83 ? 0.080 3.856 -13.165 1.00 54.25 83 SER A C 14
ATOM 23871 O O . SER A 1 83 ? 0.330 3.122 -14.126 1.00 44.30 83 SER A O 14
ATOM 23879 N N . GLY A 1 84 ? -1.146 4.032 -12.682 1.00 1.22 84 GLY A N 14
ATOM 23880 C CA . GLY A 1 84 ? -2.296 3.379 -13.277 1.00 42.21 84 GLY A CA 14
ATOM 23881 C C . GLY A 1 84 ? -2.194 1.867 -13.234 1.00 44.12 84 GLY A C 14
ATOM 23882 O O . GLY A 1 84 ? -2.625 1.185 -14.167 1.00 61.43 84 GLY A O 14
ATOM 23886 N N . LEU A 1 85 ? -1.608 1.341 -12.159 1.00 53.12 85 LEU A N 14
ATOM 23887 C CA . LEU A 1 85 ? -1.518 -0.106 -11.971 1.00 64.43 85 LEU A CA 14
ATOM 23888 C C . LEU A 1 85 ? -2.908 -0.671 -11.723 1.00 4.32 85 LEU A C 14
ATOM 23889 O O . LEU A 1 85 ? -3.246 -1.766 -12.178 1.00 51.32 85 LEU A O 14
ATOM 23905 N N . VAL A 1 86 ? -3.708 0.101 -10.996 1.00 12.40 86 VAL A N 14
ATOM 23906 C CA . VAL A 1 86 ? -5.102 -0.227 -10.726 1.00 24.03 86 VAL A CA 14
ATOM 23907 C C . VAL A 1 86 ? -5.916 1.060 -10.680 1.00 2.33 86 VAL A C 14
ATOM 23908 O O . VAL A 1 86 ? -5.374 2.130 -10.390 1.00 5.12 86 VAL A O 14
ATOM 23921 N N . ASP A 1 87 ? -7.206 0.962 -10.978 1.00 11.11 87 ASP A N 14
ATOM 23922 C CA . ASP A 1 87 ? -8.093 2.124 -10.931 1.00 43.10 87 ASP A CA 14
ATOM 23923 C C . ASP A 1 87 ? -8.307 2.566 -9.490 1.00 44.21 87 ASP A C 14
ATOM 23924 O O . ASP A 1 87 ? -8.248 3.755 -9.170 1.00 22.13 87 ASP A O 14
ATOM 23933 N N . ASP A 1 88 ? -8.543 1.593 -8.622 1.00 65.33 88 ASP A N 14
ATOM 23934 C CA . ASP A 1 88 ? -8.787 1.852 -7.208 1.00 11.23 88 ASP A CA 14
ATOM 23935 C C . ASP A 1 88 ? -8.134 0.752 -6.374 1.00 20.43 88 ASP A C 14
ATOM 23936 O O . ASP A 1 88 ? -7.891 -0.354 -6.878 1.00 72.43 88 ASP A O 14
ATOM 23945 N N . ILE A 1 89 ? -7.834 1.040 -5.110 1.00 21.53 89 ILE A N 14
ATOM 23946 C CA . ILE A 1 89 ? -7.205 0.056 -4.236 1.00 12.24 89 ILE A CA 14
ATOM 23947 C C . ILE A 1 89 ? -8.029 -0.104 -2.966 1.00 31.42 89 ILE A C 14
ATOM 23948 O O . ILE A 1 89 ? -8.594 0.865 -2.451 1.00 54.10 89 ILE A O 14
ATOM 23964 N N . ARG A 1 90 ? -8.085 -1.324 -2.464 1.00 31.11 90 ARG A N 14
ATOM 23965 C CA . ARG A 1 90 ? -8.827 -1.628 -1.256 1.00 1.45 90 ARG A CA 14
ATOM 23966 C C . ARG A 1 90 ? -7.906 -2.276 -0.228 1.00 64.22 90 ARG A C 14
ATOM 23967 O O . ARG A 1 90 ? -7.484 -3.426 -0.378 1.00 11.32 90 ARG A O 14
ATOM 23988 N N . ILE A 1 91 ? -7.569 -1.503 0.795 1.00 23.02 91 ILE A N 14
ATOM 23989 C CA . ILE A 1 91 ? -6.727 -1.975 1.881 1.00 33.23 91 ILE A CA 14
ATOM 23990 C C . ILE A 1 91 ? -7.599 -2.449 3.031 1.00 41.21 91 ILE A C 14
ATOM 23991 O O . ILE A 1 91 ? -8.490 -1.726 3.470 1.00 71.13 91 ILE A O 14
ATOM 24007 N N . ASN A 1 92 ? -7.354 -3.662 3.497 1.00 60.11 92 ASN A N 14
ATOM 24008 C CA . ASN A 1 92 ? -8.035 -4.179 4.673 1.00 63.14 92 ASN A CA 14
ATOM 24009 C C . ASN A 1 92 ? -7.093 -4.098 5.870 1.00 20.30 92 ASN A C 14
ATOM 24010 O O . ASN A 1 92 ? -6.058 -4.773 5.918 1.00 35.30 92 ASN A O 14
ATOM 24021 N N . TRP A 1 93 ? -7.423 -3.218 6.805 1.00 32.11 93 TRP A N 14
ATOM 24022 C CA . TRP A 1 93 ? -6.591 -3.003 7.980 1.00 24.51 93 TRP A CA 14
ATOM 24023 C C . TRP A 1 93 ? -6.972 -3.999 9.068 1.00 40.02 93 TRP A C 14
ATOM 24024 O O . TRP A 1 93 ? -8.017 -3.863 9.706 1.00 22.13 93 TRP A O 14
ATOM 24045 N N . VAL A 1 94 ? -6.125 -4.992 9.284 1.00 33.14 94 VAL A N 14
ATOM 24046 C CA . VAL A 1 94 ? -6.403 -6.015 10.277 1.00 32.42 94 VAL A CA 14
ATOM 24047 C C . VAL A 1 94 ? -5.797 -5.608 11.616 1.00 62.54 94 VAL A C 14
ATOM 24048 O O . VAL A 1 94 ? -4.596 -5.353 11.713 1.00 50.21 94 VAL A O 14
ATOM 24061 N N . TRP A 1 95 ? -6.633 -5.547 12.643 1.00 14.33 95 TRP A N 14
ATOM 24062 C CA . TRP A 1 95 ? -6.181 -5.217 13.991 1.00 31.04 95 TRP A CA 14
ATOM 24063 C C . TRP A 1 95 ? -6.524 -6.353 14.945 1.00 30.32 95 TRP A C 14
ATOM 24064 O O . TRP A 1 95 ? -5.839 -6.568 15.940 1.00 33.14 95 TRP A O 14
ATOM 24085 N N . ASN A 1 96 ? -7.579 -7.089 14.596 1.00 10.12 96 ASN A N 14
ATOM 24086 C CA . ASN A 1 96 ? -8.205 -8.077 15.487 1.00 14.31 96 ASN A CA 14
ATOM 24087 C C . ASN A 1 96 ? -9.390 -8.764 14.786 1.00 22.24 96 ASN A C 14
ATOM 24088 O O . ASN A 1 96 ? -9.497 -9.993 14.815 1.00 21.24 96 ASN A O 14
ATOM 24099 N N . PRO A 1 97 ? -10.314 -7.990 14.161 1.00 22.14 97 PRO A N 14
ATOM 24100 C CA . PRO A 1 97 ? -11.473 -8.565 13.457 1.00 70.24 97 PRO A CA 14
ATOM 24101 C C . PRO A 1 97 ? -11.069 -9.331 12.194 1.00 54.22 97 PRO A C 14
ATOM 24102 O O . PRO A 1 97 ? -10.029 -9.043 11.594 1.00 60.13 97 PRO A O 14
ATOM 24113 N N . PRO A 1 98 ? -11.871 -10.338 11.794 1.00 64.41 98 PRO A N 14
ATOM 24114 C CA . PRO A 1 98 ? -11.685 -11.041 10.522 1.00 72.34 98 PRO A CA 14
ATOM 24115 C C . PRO A 1 98 ? -12.007 -10.128 9.341 1.00 34.10 98 PRO A C 14
ATOM 24116 O O . PRO A 1 98 ? -12.914 -9.295 9.430 1.00 21.51 98 PRO A O 14
ATOM 24127 N N . TRP A 1 99 ? -11.274 -10.307 8.243 1.00 23.14 99 TRP A N 14
ATOM 24128 C CA . TRP A 1 99 ? -11.369 -9.432 7.073 1.00 65.31 99 TRP A CA 14
ATOM 24129 C C . TRP A 1 99 ? -12.828 -9.218 6.652 1.00 13.21 99 TRP A C 14
ATOM 24130 O O . TRP A 1 99 ? -13.482 -10.139 6.154 1.00 43.14 99 TRP A O 14
ATOM 24151 N N . GLY A 1 100 ? -13.332 -8.008 6.860 1.00 21.31 100 GLY A N 14
ATOM 24152 C CA . GLY A 1 100 ? -14.706 -7.693 6.509 1.00 75.53 100 GLY A CA 14
ATOM 24153 C C . GLY A 1 100 ? -14.970 -6.196 6.501 1.00 52.02 100 GLY A C 14
ATOM 24154 O O . GLY A 1 100 ? -14.830 -5.548 5.463 1.00 1.42 100 GLY A O 14
ATOM 24158 N N . PRO A 1 101 ? -15.342 -5.608 7.655 1.00 3.11 101 PRO A N 14
ATOM 24159 C CA . PRO A 1 101 ? -15.612 -4.164 7.757 1.00 23.23 101 PRO A CA 14
ATOM 24160 C C . PRO A 1 101 ? -14.349 -3.343 7.489 1.00 21.12 101 PRO A C 14
ATOM 24161 O O . PRO A 1 101 ? -14.406 -2.220 6.984 1.00 43.31 101 PRO A O 14
ATOM 24172 N N . ASP A 1 102 ? -13.214 -3.949 7.803 1.00 42.11 102 ASP A N 14
ATOM 24173 C CA . ASP A 1 102 ? -11.899 -3.340 7.601 1.00 63.13 102 ASP A CA 14
ATOM 24174 C C . ASP A 1 102 ? -11.579 -3.168 6.115 1.00 2.54 102 ASP A C 14
ATOM 24175 O O . ASP A 1 102 ? -10.560 -2.580 5.761 1.00 60.25 102 ASP A O 14
ATOM 24184 N N . LYS A 1 103 ? -12.448 -3.685 5.249 1.00 13.33 103 LYS A N 14
ATOM 24185 C CA . LYS A 1 103 ? -12.275 -3.535 3.804 1.00 2.10 103 LYS A CA 14
ATOM 24186 C C . LYS A 1 103 ? -12.962 -2.264 3.298 1.00 4.14 103 LYS A C 14
ATOM 24187 O O . LYS A 1 103 ? -12.839 -1.911 2.122 1.00 75.40 103 LYS A O 14
ATOM 24206 N N . ILE A 1 104 ? -13.701 -1.586 4.178 1.00 15.32 104 ILE A N 14
ATOM 24207 C CA . ILE A 1 104 ? -14.430 -0.380 3.791 1.00 24.41 104 ILE A CA 14
ATOM 24208 C C . ILE A 1 104 ? -13.477 0.815 3.683 1.00 42.44 104 ILE A C 14
ATOM 24209 O O . ILE A 1 104 ? -13.147 1.458 4.679 1.00 5.22 104 ILE A O 14
ATOM 24225 N N . THR A 1 105 ? -13.017 1.078 2.465 1.00 14.44 105 THR A N 14
ATOM 24226 C CA . THR A 1 105 ? -12.116 2.190 2.196 1.00 33.02 105 THR A CA 14
ATOM 24227 C C . THR A 1 105 ? -12.864 3.525 2.144 1.00 20.12 105 THR A C 14
ATOM 24228 O O . THR A 1 105 ? -14.085 3.580 2.353 1.00 52.13 105 THR A O 14
ATOM 24239 N N . GLU A 1 106 ? -12.121 4.596 1.861 1.00 75.43 106 GLU A N 14
ATOM 24240 C CA . GLU A 1 106 ? -12.650 5.958 1.895 1.00 30.33 106 GLU A CA 14
ATOM 24241 C C . GLU A 1 106 ? -13.937 6.090 1.072 1.00 73.23 106 GLU A C 14
ATOM 24242 O O . GLU A 1 106 ? -14.862 6.784 1.487 1.00 45.12 106 GLU A O 14
ATOM 24254 N N . ASP A 1 107 ? -13.999 5.408 -0.072 1.00 40.55 107 ASP A N 14
ATOM 24255 C CA . ASP A 1 107 ? -15.173 5.466 -0.950 1.00 54.21 107 ASP A CA 14
ATOM 24256 C C . ASP A 1 107 ? -16.439 5.044 -0.207 1.00 62.12 107 ASP A C 14
ATOM 24257 O O . ASP A 1 107 ? -17.499 5.659 -0.357 1.00 44.04 107 ASP A O 14
ATOM 24266 N N . GLY A 1 108 ? -16.317 3.993 0.601 1.00 65.12 108 GLY A N 14
ATOM 24267 C CA . GLY A 1 108 ? -17.455 3.486 1.347 1.00 50.44 108 GLY A CA 14
ATOM 24268 C C . GLY A 1 108 ? -18.027 4.527 2.286 1.00 3.13 108 GLY A C 14
ATOM 24269 O O . GLY A 1 108 ? -19.241 4.733 2.337 1.00 61.14 108 GLY A O 14
ATOM 24273 N N . ARG A 1 109 ? -17.145 5.197 3.018 1.00 15.45 109 ARG A N 14
ATOM 24274 C CA . ARG A 1 109 ? -17.550 6.230 3.970 1.00 71.11 109 ARG A CA 14
ATOM 24275 C C . ARG A 1 109 ? -17.978 7.501 3.231 1.00 42.52 109 ARG A C 14
ATOM 24276 O O . ARG A 1 109 ? -18.926 8.176 3.630 1.00 21.54 109 ARG A O 14
ATOM 24297 N N . GLU A 1 110 ? -17.276 7.789 2.140 1.00 43.21 110 GLU A N 14
ATOM 24298 C CA . GLU A 1 110 ? -17.448 9.026 1.375 1.00 15.30 110 GLU A CA 14
ATOM 24299 C C . GLU A 1 110 ? -18.899 9.247 0.960 1.00 24.44 110 GLU A C 14
ATOM 24300 O O . GLU A 1 110 ? -19.406 10.372 0.999 1.00 41.00 110 GLU A O 14
ATOM 24312 N N . GLN A 1 111 ? -19.569 8.172 0.575 1.00 30.35 111 GLN A N 14
ATOM 24313 C CA . GLN A 1 111 ? -20.926 8.269 0.061 1.00 12.23 111 GLN A CA 14
ATOM 24314 C C . GLN A 1 111 ? -21.930 7.715 1.063 1.00 0.05 111 GLN A C 14
ATOM 24315 O O . GLN A 1 111 ? -22.441 6.599 0.921 1.00 42.22 111 GLN A O 14
ATOM 24329 N N . LEU A 1 112 ? -22.172 8.505 2.101 1.00 41.24 112 LEU A N 14
ATOM 24330 C CA . LEU A 1 112 ? -23.156 8.188 3.129 1.00 33.52 112 LEU A CA 14
ATOM 24331 C C . LEU A 1 112 ? -23.862 9.481 3.534 1.00 44.01 112 LEU A C 14
ATOM 24332 O O . LEU A 1 112 ? -23.246 10.549 3.566 1.00 73.42 112 LEU A O 14
ATOM 24348 N N . ARG A 1 113 ? -25.141 9.371 3.859 1.00 22.21 113 ARG A N 14
ATOM 24349 C CA . ARG A 1 113 ? -25.979 10.544 4.124 1.00 15.40 113 ARG A CA 14
ATOM 24350 C C . ARG A 1 113 ? -25.505 11.301 5.362 1.00 62.40 113 ARG A C 14
ATOM 24351 O O . ARG A 1 113 ? -25.561 12.532 5.406 1.00 10.43 113 ARG A O 14
ATOM 24372 N N . ALA A 1 114 ? -25.033 10.558 6.360 1.00 20.51 114 ALA A N 14
ATOM 24373 C CA . ALA A 1 114 ? -24.541 11.153 7.599 1.00 62.20 114 ALA A CA 14
ATOM 24374 C C . ALA A 1 114 ? -23.387 12.110 7.312 1.00 33.30 114 ALA A C 14
ATOM 24375 O O . ALA A 1 114 ? -23.210 13.116 7.999 1.00 70.45 114 ALA A O 14
ATOM 24382 N N . LEU A 1 115 ? -22.626 11.797 6.267 1.00 72.20 115 LEU A N 14
ATOM 24383 C CA . LEU A 1 115 ? -21.470 12.597 5.875 1.00 65.12 115 LEU A CA 14
ATOM 24384 C C . LEU A 1 115 ? -21.830 13.541 4.730 1.00 44.15 115 LEU A C 14
ATOM 24385 O O . LEU A 1 115 ? -20.953 14.025 4.008 1.00 63.41 115 LEU A O 14
ATOM 24401 N N . GLY A 1 116 ? -23.125 13.803 4.574 1.00 50.31 116 GLY A N 14
ATOM 24402 C CA . GLY A 1 116 ? -23.587 14.757 3.583 1.00 12.24 116 GLY A CA 14
ATOM 24403 C C . GLY A 1 116 ? -23.297 16.188 4.001 1.00 71.53 116 GLY A C 14
ATOM 24404 O O . GLY A 1 116 ? -24.211 16.957 4.304 1.00 4.21 116 GLY A O 14
ATOM 24408 N N . PHE A 1 117 ? -22.016 16.534 4.028 1.00 42.53 117 PHE A N 14
ATOM 24409 C CA . PHE A 1 117 ? -21.567 17.853 4.453 1.00 51.43 117 PHE A CA 14
ATOM 24410 C C . PHE A 1 117 ? -20.619 18.432 3.405 1.00 2.24 117 PHE A C 14
ATOM 24411 O O . PHE A 1 117 ? -19.884 17.688 2.749 1.00 3.53 117 PHE A O 14
ATOM 24428 N N . THR A 1 118 ? -20.645 19.754 3.256 1.00 53.15 118 THR A N 14
ATOM 24429 C CA . THR A 1 118 ? -19.908 20.446 2.196 1.00 65.34 118 THR A CA 14
ATOM 24430 C C . THR A 1 118 ? -18.382 20.329 2.369 1.00 3.22 118 THR A C 14
ATOM 24431 O O . THR A 1 118 ? -17.622 20.590 1.432 1.00 13.33 118 THR A O 14
ATOM 24442 N N . VAL A 1 119 ? -17.940 19.939 3.561 1.00 5.12 119 VAL A N 14
ATOM 24443 C CA . VAL A 1 119 ? -16.513 19.825 3.855 1.00 54.20 119 VAL A CA 14
ATOM 24444 C C . VAL A 1 119 ? -16.135 18.360 4.098 1.00 33.53 119 VAL A C 14
ATOM 24445 O O . VAL A 1 119 ? -15.466 17.758 3.226 1.00 62.23 119 VAL A O 14
ATOM 24459 N N . GLY A 1 1 ? 16.493 0.475 -1.059 1.00 2.02 1 GLY A N 15
ATOM 24460 C CA . GLY A 1 1 ? 15.022 0.352 -1.186 1.00 52.33 1 GLY A CA 15
ATOM 24461 C C . GLY A 1 1 ? 14.543 -1.063 -0.913 1.00 1.21 1 GLY A C 15
ATOM 24462 O O . GLY A 1 1 ? 14.814 -1.966 -1.707 1.00 44.20 1 GLY A O 15
ATOM 24468 N N . PRO A 1 2 ? 13.842 -1.299 0.219 1.00 52.54 2 PRO A N 15
ATOM 24469 C CA . PRO A 1 2 ? 13.308 -2.625 0.558 1.00 54.10 2 PRO A CA 15
ATOM 24470 C C . PRO A 1 2 ? 12.190 -3.053 -0.395 1.00 35.00 2 PRO A C 15
ATOM 24471 O O . PRO A 1 2 ? 11.697 -2.252 -1.193 1.00 42.25 2 PRO A O 15
ATOM 24482 N N . GLY A 1 3 ? 11.790 -4.316 -0.299 1.00 52.41 3 GLY A N 15
ATOM 24483 C CA . GLY A 1 3 ? 10.749 -4.843 -1.163 1.00 72.45 3 GLY A CA 15
ATOM 24484 C C . GLY A 1 3 ? 10.107 -6.088 -0.586 1.00 13.12 3 GLY A C 15
ATOM 24485 O O . GLY A 1 3 ? 10.325 -6.420 0.580 1.00 15.50 3 GLY A O 15
ATOM 24489 N N . SER A 1 4 ? 9.325 -6.780 -1.406 1.00 73.33 4 SER A N 15
ATOM 24490 C CA . SER A 1 4 ? 8.628 -7.986 -0.977 1.00 75.43 4 SER A CA 15
ATOM 24491 C C . SER A 1 4 ? 8.206 -8.810 -2.194 1.00 73.50 4 SER A C 15
ATOM 24492 O O . SER A 1 4 ? 8.640 -8.536 -3.313 1.00 25.15 4 SER A O 15
ATOM 24500 N N . MET A 1 5 ? 7.358 -9.814 -1.971 1.00 71.42 5 MET A N 15
ATOM 24501 C CA . MET A 1 5 ? 6.851 -10.666 -3.052 1.00 60.31 5 MET A CA 15
ATOM 24502 C C . MET A 1 5 ? 5.551 -10.092 -3.618 1.00 41.54 5 MET A C 15
ATOM 24503 O O . MET A 1 5 ? 4.785 -10.792 -4.286 1.00 14.43 5 MET A O 15
ATOM 24517 N N . SER A 1 6 ? 5.317 -8.812 -3.353 1.00 63.11 6 SER A N 15
ATOM 24518 C CA . SER A 1 6 ? 4.104 -8.131 -3.785 1.00 23.35 6 SER A CA 15
ATOM 24519 C C . SER A 1 6 ? 4.409 -7.138 -4.910 1.00 14.03 6 SER A C 15
ATOM 24520 O O . SER A 1 6 ? 5.568 -6.976 -5.305 1.00 35.43 6 SER A O 15
ATOM 24528 N N . GLU A 1 7 ? 3.358 -6.479 -5.406 1.00 31.24 7 GLU A N 15
ATOM 24529 C CA . GLU A 1 7 ? 3.461 -5.508 -6.493 1.00 62.42 7 GLU A CA 15
ATOM 24530 C C . GLU A 1 7 ? 4.219 -6.083 -7.693 1.00 61.31 7 GLU A C 15
ATOM 24531 O O . GLU A 1 7 ? 5.228 -5.535 -8.140 1.00 53.04 7 GLU A O 15
ATOM 24543 N N . THR A 1 8 ? 3.711 -7.200 -8.203 1.00 2.23 8 THR A N 15
ATOM 24544 C CA . THR A 1 8 ? 4.283 -7.862 -9.371 1.00 21.44 8 THR A CA 15
ATOM 24545 C C . THR A 1 8 ? 3.557 -7.439 -10.652 1.00 63.03 8 THR A C 15
ATOM 24546 O O . THR A 1 8 ? 3.778 -8.007 -11.724 1.00 32.11 8 THR A O 15
ATOM 24557 N N . SER A 1 9 ? 2.701 -6.428 -10.529 1.00 71.44 9 SER A N 15
ATOM 24558 C CA . SER A 1 9 ? 1.917 -5.925 -11.655 1.00 62.10 9 SER A CA 15
ATOM 24559 C C . SER A 1 9 ? 2.789 -5.071 -12.581 1.00 32.12 9 SER A C 15
ATOM 24560 O O . SER A 1 9 ? 3.814 -4.548 -12.152 1.00 35.13 9 SER A O 15
ATOM 24568 N N . ALA A 1 10 ? 2.370 -4.949 -13.845 1.00 11.24 10 ALA A N 15
ATOM 24569 C CA . ALA A 1 10 ? 3.072 -4.131 -14.844 1.00 3.35 10 ALA A CA 15
ATOM 24570 C C . ALA A 1 10 ? 4.409 -4.759 -15.252 1.00 23.44 10 ALA A C 15
ATOM 24571 O O . ALA A 1 10 ? 5.016 -5.509 -14.483 1.00 22.43 10 ALA A O 15
ATOM 24578 N N . PRO A 1 11 ? 4.875 -4.480 -16.487 1.00 44.21 11 PRO A N 15
ATOM 24579 C CA . PRO A 1 11 ? 6.154 -4.998 -16.984 1.00 55.23 11 PRO A CA 15
ATOM 24580 C C . PRO A 1 11 ? 7.354 -4.496 -16.161 1.00 32.55 11 PRO A C 15
ATOM 24581 O O . PRO A 1 11 ? 7.278 -3.464 -15.480 1.00 0.25 11 PRO A O 15
ATOM 24592 N N . ALA A 1 12 ? 8.462 -5.228 -16.263 1.00 72.03 12 ALA A N 15
ATOM 24593 C CA . ALA A 1 12 ? 9.610 -5.075 -15.367 1.00 52.13 12 ALA A CA 15
ATOM 24594 C C . ALA A 1 12 ? 10.157 -3.649 -15.304 1.00 12.32 12 ALA A C 15
ATOM 24595 O O . ALA A 1 12 ? 10.325 -3.102 -14.210 1.00 21.14 12 ALA A O 15
ATOM 24602 N N . GLU A 1 13 ? 10.434 -3.054 -16.466 1.00 52.53 13 GLU A N 15
ATOM 24603 C CA . GLU A 1 13 ? 11.151 -1.775 -16.518 1.00 1.13 13 GLU A CA 15
ATOM 24604 C C . GLU A 1 13 ? 10.434 -0.696 -15.705 1.00 33.24 13 GLU A C 15
ATOM 24605 O O . GLU A 1 13 ? 11.035 -0.059 -14.837 1.00 71.14 13 GLU A O 15
ATOM 24617 N N . GLU A 1 14 ? 9.146 -0.513 -15.978 1.00 61.24 14 GLU A N 15
ATOM 24618 C CA . GLU A 1 14 ? 8.357 0.508 -15.294 1.00 33.24 14 GLU A CA 15
ATOM 24619 C C . GLU A 1 14 ? 8.056 0.093 -13.857 1.00 22.11 14 GLU A C 15
ATOM 24620 O O . GLU A 1 14 ? 8.151 0.913 -12.938 1.00 10.24 14 GLU A O 15
ATOM 24632 N N . LEU A 1 15 ? 7.726 -1.187 -13.660 1.00 3.23 15 LEU A N 15
ATOM 24633 C CA . LEU A 1 15 ? 7.404 -1.698 -12.330 1.00 35.01 15 LEU A CA 15
ATOM 24634 C C . LEU A 1 15 ? 8.540 -1.394 -11.358 1.00 62.30 15 LEU A C 15
ATOM 24635 O O . LEU A 1 15 ? 8.302 -0.959 -10.236 1.00 41.12 15 LEU A O 15
ATOM 24651 N N . LEU A 1 16 ? 9.773 -1.599 -11.811 1.00 34.53 16 LEU A N 15
ATOM 24652 C CA . LEU A 1 16 ? 10.948 -1.422 -10.962 1.00 14.32 16 LEU A CA 15
ATOM 24653 C C . LEU A 1 16 ? 11.001 -0.003 -10.392 1.00 73.04 16 LEU A C 15
ATOM 24654 O O . LEU A 1 16 ? 11.030 0.190 -9.171 1.00 2.32 16 LEU A O 15
ATOM 24670 N N . ALA A 1 17 ? 10.985 0.981 -11.284 1.00 2.53 17 ALA A N 15
ATOM 24671 C CA . ALA A 1 17 ? 11.079 2.383 -10.888 1.00 33.44 17 ALA A CA 15
ATOM 24672 C C . ALA A 1 17 ? 9.895 2.785 -10.010 1.00 3.43 17 ALA A C 15
ATOM 24673 O O . ALA A 1 17 ? 10.076 3.305 -8.903 1.00 72.12 17 ALA A O 15
ATOM 24680 N N . ASP A 1 18 ? 8.686 2.505 -10.496 1.00 12.44 18 ASP A N 15
ATOM 24681 C CA . ASP A 1 18 ? 7.463 2.895 -9.795 1.00 42.23 18 ASP A CA 15
ATOM 24682 C C . ASP A 1 18 ? 7.380 2.249 -8.416 1.00 45.25 18 ASP A C 15
ATOM 24683 O O . ASP A 1 18 ? 7.018 2.907 -7.438 1.00 13.32 18 ASP A O 15
ATOM 24692 N N . VAL A 1 19 ? 7.728 0.965 -8.327 1.00 74.53 19 VAL A N 15
ATOM 24693 C CA . VAL A 1 19 ? 7.630 0.253 -7.058 1.00 72.23 19 VAL A CA 15
ATOM 24694 C C . VAL A 1 19 ? 8.682 0.763 -6.080 1.00 43.01 19 VAL A C 15
ATOM 24695 O O . VAL A 1 19 ? 8.388 0.954 -4.907 1.00 22.31 19 VAL A O 15
ATOM 24708 N N . GLU A 1 20 ? 9.900 1.012 -6.570 1.00 21.15 20 GLU A N 15
ATOM 24709 C CA . GLU A 1 20 ? 10.975 1.503 -5.707 1.00 31.23 20 GLU A CA 15
ATOM 24710 C C . GLU A 1 20 ? 10.573 2.848 -5.106 1.00 40.01 20 GLU A C 15
ATOM 24711 O O . GLU A 1 20 ? 10.703 3.069 -3.901 1.00 75.32 20 GLU A O 15
ATOM 24723 N N . GLU A 1 21 ? 10.048 3.730 -5.954 1.00 71.14 21 GLU A N 15
ATOM 24724 C CA . GLU A 1 21 ? 9.570 5.033 -5.506 1.00 30.22 21 GLU A CA 15
ATOM 24725 C C . GLU A 1 21 ? 8.424 4.877 -4.502 1.00 12.12 21 GLU A C 15
ATOM 24726 O O . GLU A 1 21 ? 8.469 5.442 -3.409 1.00 15.14 21 GLU A O 15
ATOM 24738 N N . ALA A 1 22 ? 7.420 4.079 -4.862 1.00 60.52 22 ALA A N 15
ATOM 24739 C CA . ALA A 1 22 ? 6.270 3.845 -3.987 1.00 15.14 22 ALA A CA 15
ATOM 24740 C C . ALA A 1 22 ? 6.736 3.336 -2.621 1.00 33.51 22 ALA A C 15
ATOM 24741 O O . ALA A 1 22 ? 6.290 3.821 -1.571 1.00 64.02 22 ALA A O 15
ATOM 24748 N N . MET A 1 23 ? 7.669 2.386 -2.652 1.00 62.25 23 MET A N 15
ATOM 24749 C CA . MET A 1 23 ? 8.241 1.811 -1.439 1.00 1.31 23 MET A CA 15
ATOM 24750 C C . MET A 1 23 ? 8.873 2.901 -0.577 1.00 73.31 23 MET A C 15
ATOM 24751 O O . MET A 1 23 ? 8.912 2.783 0.642 1.00 53.22 23 MET A O 15
ATOM 24765 N N . ARG A 1 24 ? 9.336 3.973 -1.218 1.00 35.11 24 ARG A N 15
ATOM 24766 C CA . ARG A 1 24 ? 9.988 5.071 -0.513 1.00 50.10 24 ARG A CA 15
ATOM 24767 C C . ARG A 1 24 ? 8.961 5.920 0.245 1.00 23.34 24 ARG A C 15
ATOM 24768 O O . ARG A 1 24 ? 9.293 6.561 1.245 1.00 1.54 24 ARG A O 15
ATOM 24789 N N . ASP A 1 25 ? 7.711 5.907 -0.214 1.00 20.33 25 ASP A N 15
ATOM 24790 C CA . ASP A 1 25 ? 6.666 6.736 0.393 1.00 33.04 25 ASP A CA 15
ATOM 24791 C C . ASP A 1 25 ? 5.773 5.930 1.332 1.00 2.12 25 ASP A C 15
ATOM 24792 O O . ASP A 1 25 ? 5.101 6.503 2.195 1.00 74.42 25 ASP A O 15
ATOM 24801 N N . VAL A 1 26 ? 5.750 4.609 1.161 1.00 60.51 26 VAL A N 15
ATOM 24802 C CA . VAL A 1 26 ? 5.010 3.738 2.078 1.00 72.14 26 VAL A CA 15
ATOM 24803 C C . VAL A 1 26 ? 5.891 3.339 3.265 1.00 11.11 26 VAL A C 15
ATOM 24804 O O . VAL A 1 26 ? 5.395 2.886 4.300 1.00 14.21 26 VAL A O 15
ATOM 24817 N N . VAL A 1 27 ? 7.200 3.512 3.103 1.00 63.44 27 VAL A N 15
ATOM 24818 C CA . VAL A 1 27 ? 8.159 3.233 4.168 1.00 54.12 27 VAL A CA 15
ATOM 24819 C C . VAL A 1 27 ? 8.359 4.486 5.021 1.00 51.32 27 VAL A C 15
ATOM 24820 O O . VAL A 1 27 ? 7.905 5.572 4.649 1.00 53.52 27 VAL A O 15
ATOM 24833 N N . ASP A 1 28 ? 9.022 4.340 6.163 1.00 53.33 28 ASP A N 15
ATOM 24834 C CA . ASP A 1 28 ? 9.444 5.489 6.958 1.00 45.41 28 ASP A CA 15
ATOM 24835 C C . ASP A 1 28 ? 10.950 5.677 6.804 1.00 1.04 28 ASP A C 15
ATOM 24836 O O . ASP A 1 28 ? 11.734 5.054 7.522 1.00 44.44 28 ASP A O 15
ATOM 24845 N N . PRO A 1 29 ? 11.384 6.507 5.838 1.00 11.04 29 PRO A N 15
ATOM 24846 C CA . PRO A 1 29 ? 12.802 6.748 5.591 1.00 4.42 29 PRO A CA 15
ATOM 24847 C C . PRO A 1 29 ? 13.367 7.825 6.515 1.00 43.43 29 PRO A C 15
ATOM 24848 O O . PRO A 1 29 ? 14.569 8.104 6.504 1.00 53.02 29 PRO A O 15
ATOM 24859 N N . GLU A 1 30 ? 12.487 8.428 7.305 1.00 4.34 30 GLU A N 15
ATOM 24860 C CA . GLU A 1 30 ? 12.874 9.473 8.241 1.00 13.33 30 GLU A CA 15
ATOM 24861 C C . GLU A 1 30 ? 13.720 8.895 9.373 1.00 53.11 30 GLU A C 15
ATOM 24862 O O . GLU A 1 30 ? 14.855 9.325 9.592 1.00 42.04 30 GLU A O 15
ATOM 24874 N N . LEU A 1 31 ? 13.163 7.920 10.088 1.00 62.22 31 LEU A N 15
ATOM 24875 C CA . LEU A 1 31 ? 13.898 7.219 11.143 1.00 21.24 31 LEU A CA 15
ATOM 24876 C C . LEU A 1 31 ? 14.393 5.864 10.634 1.00 62.11 31 LEU A C 15
ATOM 24877 O O . LEU A 1 31 ? 15.295 5.257 11.218 1.00 22.14 31 LEU A O 15
ATOM 24893 N N . GLY A 1 32 ? 13.787 5.391 9.547 1.00 50.21 32 GLY A N 15
ATOM 24894 C CA . GLY A 1 32 ? 14.252 4.178 8.895 1.00 64.12 32 GLY A CA 15
ATOM 24895 C C . GLY A 1 32 ? 13.515 2.934 9.355 1.00 44.21 32 GLY A C 15
ATOM 24896 O O . GLY A 1 32 ? 14.141 1.931 9.700 1.00 32.13 32 GLY A O 15
ATOM 24900 N N . ILE A 1 33 ? 12.185 2.993 9.363 1.00 41.24 33 ILE A N 15
ATOM 24901 C CA . ILE A 1 33 ? 11.364 1.825 9.693 1.00 1.03 33 ILE A CA 15
ATOM 24902 C C . ILE A 1 33 ? 10.624 1.367 8.445 1.00 0.00 33 ILE A C 15
ATOM 24903 O O . ILE A 1 33 ? 10.147 2.191 7.663 1.00 41.01 33 ILE A O 15
ATOM 24919 N N . ASN A 1 34 ? 10.521 0.059 8.263 1.00 11.44 34 ASN A N 15
ATOM 24920 C CA . ASN A 1 34 ? 9.865 -0.496 7.086 1.00 41.42 34 ASN A CA 15
ATOM 24921 C C . ASN A 1 34 ? 8.716 -1.416 7.495 1.00 44.14 34 ASN A C 15
ATOM 24922 O O . ASN A 1 34 ? 8.921 -2.471 8.095 1.00 33.15 34 ASN A O 15
ATOM 24933 N N . VAL A 1 35 ? 7.496 -0.990 7.177 1.00 3.01 35 VAL A N 15
ATOM 24934 C CA . VAL A 1 35 ? 6.285 -1.737 7.524 1.00 30.44 35 VAL A CA 15
ATOM 24935 C C . VAL A 1 35 ? 6.317 -3.141 6.911 1.00 21.22 35 VAL A C 15
ATOM 24936 O O . VAL A 1 35 ? 5.750 -4.089 7.460 1.00 72.23 35 VAL A O 15
ATOM 24949 N N . VAL A 1 36 ? 7.010 -3.270 5.782 1.00 33.14 36 VAL A N 15
ATOM 24950 C CA . VAL A 1 36 ? 7.137 -4.550 5.088 1.00 64.02 36 VAL A CA 15
ATOM 24951 C C . VAL A 1 36 ? 7.774 -5.609 5.993 1.00 31.50 36 VAL A C 15
ATOM 24952 O O . VAL A 1 36 ? 7.561 -6.802 5.796 1.00 52.03 36 VAL A O 15
ATOM 24965 N N . ASP A 1 37 ? 8.548 -5.161 6.989 1.00 70.11 37 ASP A N 15
ATOM 24966 C CA . ASP A 1 37 ? 9.204 -6.064 7.946 1.00 62.12 37 ASP A CA 15
ATOM 24967 C C . ASP A 1 37 ? 8.176 -6.920 8.691 1.00 51.30 37 ASP A C 15
ATOM 24968 O O . ASP A 1 37 ? 8.483 -8.021 9.149 1.00 23.33 37 ASP A O 15
ATOM 24977 N N . LEU A 1 38 ? 6.950 -6.406 8.802 1.00 42.32 38 LEU A N 15
ATOM 24978 C CA . LEU A 1 38 ? 5.860 -7.134 9.457 1.00 4.13 38 LEU A CA 15
ATOM 24979 C C . LEU A 1 38 ? 5.447 -8.343 8.614 1.00 30.21 38 LEU A C 15
ATOM 24980 O O . LEU A 1 38 ? 4.743 -9.236 9.088 1.00 13.34 38 LEU A O 15
ATOM 24996 N N . GLY A 1 39 ? 5.887 -8.347 7.357 1.00 32.22 39 GLY A N 15
ATOM 24997 C CA . GLY A 1 39 ? 5.652 -9.467 6.461 1.00 61.15 39 GLY A CA 15
ATOM 24998 C C . GLY A 1 39 ? 4.182 -9.740 6.205 1.00 1.04 39 GLY A C 15
ATOM 24999 O O . GLY A 1 39 ? 3.815 -10.852 5.823 1.00 40.25 39 GLY A O 15
ATOM 25003 N N . LEU A 1 40 ? 3.342 -8.724 6.396 1.00 43.32 40 LEU A N 15
ATOM 25004 C CA . LEU A 1 40 ? 1.908 -8.855 6.140 1.00 15.01 40 LEU A CA 15
ATOM 25005 C C . LEU A 1 40 ? 1.574 -8.346 4.740 1.00 20.41 40 LEU A C 15
ATOM 25006 O O . LEU A 1 40 ? 0.521 -8.654 4.190 1.00 14.44 40 LEU A O 15
ATOM 25022 N N . VAL A 1 41 ? 2.508 -7.591 4.156 1.00 54.14 41 VAL A N 15
ATOM 25023 C CA . VAL A 1 41 ? 2.341 -7.044 2.807 1.00 12.24 41 VAL A CA 15
ATOM 25024 C C . VAL A 1 41 ? 2.151 -8.173 1.786 1.00 11.31 41 VAL A C 15
ATOM 25025 O O . VAL A 1 41 ? 1.701 -7.947 0.663 1.00 54.43 41 VAL A O 15
ATOM 25038 N N . TYR A 1 42 ? 2.492 -9.395 2.203 1.00 63.12 42 TYR A N 15
ATOM 25039 C CA . TYR A 1 42 ? 2.266 -10.596 1.398 1.00 41.31 42 TYR A CA 15
ATOM 25040 C C . TYR A 1 42 ? 0.785 -10.727 1.028 1.00 40.41 42 TYR A C 15
ATOM 25041 O O . TYR A 1 42 ? 0.439 -11.365 0.030 1.00 14.03 42 TYR A O 15
ATOM 25059 N N . GLY A 1 43 ? -0.076 -10.112 1.838 1.00 54.11 43 GLY A N 15
ATOM 25060 C CA . GLY A 1 43 ? -1.504 -10.126 1.587 1.00 41.10 43 GLY A CA 15
ATOM 25061 C C . GLY A 1 43 ? -1.892 -9.239 0.419 1.00 41.35 43 GLY A C 15
ATOM 25062 O O . GLY A 1 43 ? -2.544 -8.207 0.597 1.00 71.02 43 GLY A O 15
ATOM 25066 N N . LEU A 1 44 ? -1.468 -9.636 -0.774 1.00 1.22 44 LEU A N 15
ATOM 25067 C CA . LEU A 1 44 ? -1.806 -8.937 -2.007 1.00 71.02 44 LEU A CA 15
ATOM 25068 C C . LEU A 1 44 ? -2.742 -9.796 -2.841 1.00 31.12 44 LEU A C 15
ATOM 25069 O O . LEU A 1 44 ? -2.478 -10.983 -3.048 1.00 15.11 44 LEU A O 15
ATOM 25085 N N . ASP A 1 45 ? -3.838 -9.207 -3.305 1.00 41.21 45 ASP A N 15
ATOM 25086 C CA . ASP A 1 45 ? -4.756 -9.904 -4.199 1.00 21.20 45 ASP A CA 15
ATOM 25087 C C . ASP A 1 45 ? -5.573 -8.887 -4.983 1.00 2.22 45 ASP A C 15
ATOM 25088 O O . ASP A 1 45 ? -6.412 -8.191 -4.425 1.00 40.33 45 ASP A O 15
ATOM 25097 N N . VAL A 1 46 ? -5.300 -8.772 -6.273 1.00 51.23 46 VAL A N 15
ATOM 25098 C CA . VAL A 1 46 ? -5.970 -7.781 -7.109 1.00 13.23 46 VAL A CA 15
ATOM 25099 C C . VAL A 1 46 ? -7.140 -8.414 -7.854 1.00 62.13 46 VAL A C 15
ATOM 25100 O O . VAL A 1 46 ? -6.952 -9.342 -8.643 1.00 51.01 46 VAL A O 15
ATOM 25113 N N . GLN A 1 47 ? -8.342 -7.916 -7.595 1.00 70.20 47 GLN A N 15
ATOM 25114 C CA . GLN A 1 47 ? -9.535 -8.382 -8.293 1.00 54.34 47 GLN A CA 15
ATOM 25115 C C . GLN A 1 47 ? -9.853 -7.420 -9.434 1.00 25.22 47 GLN A C 15
ATOM 25116 O O . GLN A 1 47 ? -10.066 -6.227 -9.211 1.00 1.51 47 GLN A O 15
ATOM 25130 N N . ASP A 1 48 ? -9.872 -7.937 -10.654 1.00 44.15 48 ASP A N 15
ATOM 25131 C CA . ASP A 1 48 ? -10.114 -7.113 -11.836 1.00 25.42 48 ASP A CA 15
ATOM 25132 C C . ASP A 1 48 ? -11.519 -7.357 -12.368 1.00 13.42 48 ASP A C 15
ATOM 25133 O O . ASP A 1 48 ? -12.012 -8.487 -12.346 1.00 74.12 48 ASP A O 15
ATOM 25142 N N . GLY A 1 49 ? -12.174 -6.297 -12.815 1.00 2.20 49 GLY A N 15
ATOM 25143 C CA . GLY A 1 49 ? -13.489 -6.435 -13.406 1.00 61.32 49 GLY A CA 15
ATOM 25144 C C . GLY A 1 49 ? -14.075 -5.099 -13.808 1.00 22.01 49 GLY A C 15
ATOM 25145 O O . GLY A 1 49 ? -13.567 -4.048 -13.413 1.00 14.03 49 GLY A O 15
ATOM 25149 N N . ASP A 1 50 ? -15.153 -5.144 -14.589 1.00 1.13 50 ASP A N 15
ATOM 25150 C CA . ASP A 1 50 ? -15.857 -3.935 -15.028 1.00 24.42 50 ASP A CA 15
ATOM 25151 C C . ASP A 1 50 ? -16.477 -3.210 -13.836 1.00 70.53 50 ASP A C 15
ATOM 25152 O O . ASP A 1 50 ? -16.808 -2.024 -13.916 1.00 75.10 50 ASP A O 15
ATOM 25161 N N . GLU A 1 51 ? -16.627 -3.940 -12.734 1.00 64.31 51 GLU A N 15
ATOM 25162 C CA . GLU A 1 51 ? -17.139 -3.384 -11.484 1.00 43.23 51 GLU A CA 15
ATOM 25163 C C . GLU A 1 51 ? -16.102 -2.454 -10.848 1.00 72.42 51 GLU A C 15
ATOM 25164 O O . GLU A 1 51 ? -16.401 -1.721 -9.906 1.00 62.50 51 GLU A O 15
ATOM 25176 N N . GLY A 1 52 ? -14.879 -2.500 -11.375 1.00 25.32 52 GLY A N 15
ATOM 25177 C CA . GLY A 1 52 ? -13.787 -1.698 -10.853 1.00 72.53 52 GLY A CA 15
ATOM 25178 C C . GLY A 1 52 ? -12.571 -2.552 -10.543 1.00 72.11 52 GLY A C 15
ATOM 25179 O O . GLY A 1 52 ? -12.641 -3.449 -9.699 1.00 45.43 52 GLY A O 15
ATOM 25183 N N . THR A 1 53 ? -11.468 -2.303 -11.247 1.00 43.30 53 THR A N 15
ATOM 25184 C CA . THR A 1 53 ? -10.234 -3.043 -11.013 1.00 31.40 53 THR A CA 15
ATOM 25185 C C . THR A 1 53 ? -9.632 -2.629 -9.673 1.00 34.22 53 THR A C 15
ATOM 25186 O O . THR A 1 53 ? -9.012 -1.564 -9.552 1.00 11.13 53 THR A O 15
ATOM 25197 N N . VAL A 1 54 ? -9.818 -3.480 -8.680 1.00 43.14 54 VAL A N 15
ATOM 25198 C CA . VAL A 1 54 ? -9.458 -3.172 -7.302 1.00 11.43 54 VAL A CA 15
ATOM 25199 C C . VAL A 1 54 ? -8.312 -4.057 -6.801 1.00 43.41 54 VAL A C 15
ATOM 25200 O O . VAL A 1 54 ? -8.374 -5.286 -6.866 1.00 4.54 54 VAL A O 15
ATOM 25213 N N . ALA A 1 55 ? -7.253 -3.413 -6.320 1.00 33.11 55 ALA A N 15
ATOM 25214 C CA . ALA A 1 55 ? -6.116 -4.112 -5.722 1.00 13.31 55 ALA A CA 15
ATOM 25215 C C . ALA A 1 55 ? -6.304 -4.222 -4.207 1.00 53.11 55 ALA A C 15
ATOM 25216 O O . ALA A 1 55 ? -6.328 -3.206 -3.509 1.00 42.41 55 ALA A O 15
ATOM 25223 N N . LEU A 1 56 ? -6.465 -5.446 -3.705 1.00 53.51 56 LEU A N 15
ATOM 25224 C CA . LEU A 1 56 ? -6.629 -5.670 -2.268 1.00 33.50 56 LEU A CA 15
ATOM 25225 C C . LEU A 1 56 ? -5.262 -5.772 -1.593 1.00 74.34 56 LEU A C 15
ATOM 25226 O O . LEU A 1 56 ? -4.458 -6.651 -1.929 1.00 44.32 56 LEU A O 15
ATOM 25242 N N . ILE A 1 57 ? -5.008 -4.857 -0.661 1.00 65.40 57 ILE A N 15
ATOM 25243 C CA . ILE A 1 57 ? -3.759 -4.819 0.095 1.00 53.45 57 ILE A CA 15
ATOM 25244 C C . ILE A 1 57 ? -4.054 -5.053 1.579 1.00 11.52 57 ILE A C 15
ATOM 25245 O O . ILE A 1 57 ? -4.916 -4.384 2.151 1.00 35.41 57 ILE A O 15
ATOM 25261 N N . ASP A 1 58 ? -3.359 -6.003 2.192 1.00 24.45 58 ASP A N 15
ATOM 25262 C CA . ASP A 1 58 ? -3.548 -6.303 3.616 1.00 34.43 58 ASP A CA 15
ATOM 25263 C C . ASP A 1 58 ? -2.338 -5.797 4.410 1.00 54.23 58 ASP A C 15
ATOM 25264 O O . ASP A 1 58 ? -1.217 -6.258 4.188 1.00 12.32 58 ASP A O 15
ATOM 25273 N N . MET A 1 59 ? -2.547 -4.831 5.313 1.00 71.21 59 MET A N 15
ATOM 25274 C CA . MET A 1 59 ? -1.430 -4.229 6.054 1.00 14.04 59 MET A CA 15
ATOM 25275 C C . MET A 1 59 ? -1.787 -3.956 7.515 1.00 11.23 59 MET A C 15
ATOM 25276 O O . MET A 1 59 ? -2.945 -4.076 7.936 1.00 42.21 59 MET A O 15
ATOM 25290 N N . THR A 1 60 ? -0.758 -3.597 8.278 1.00 73.43 60 THR A N 15
ATOM 25291 C CA . THR A 1 60 ? -0.898 -3.179 9.662 1.00 12.42 60 THR A CA 15
ATOM 25292 C C . THR A 1 60 ? 0.294 -2.297 10.047 1.00 31.12 60 THR A C 15
ATOM 25293 O O . THR A 1 60 ? 1.421 -2.546 9.613 1.00 52.45 60 THR A O 15
ATOM 25304 N N . LEU A 1 61 ? 0.041 -1.251 10.825 1.00 31.21 61 LEU A N 15
ATOM 25305 C CA . LEU A 1 61 ? 1.113 -0.383 11.315 1.00 3.52 61 LEU A CA 15
ATOM 25306 C C . LEU A 1 61 ? 1.708 -0.975 12.595 1.00 13.51 61 LEU A C 15
ATOM 25307 O O . LEU A 1 61 ? 1.122 -1.883 13.187 1.00 51.32 61 LEU A O 15
ATOM 25323 N N . THR A 1 62 ? 2.858 -0.448 13.024 1.00 44.02 62 THR A N 15
ATOM 25324 C CA . THR A 1 62 ? 3.556 -0.964 14.206 1.00 73.31 62 THR A CA 15
ATOM 25325 C C . THR A 1 62 ? 2.607 -1.090 15.408 1.00 63.33 62 THR A C 15
ATOM 25326 O O . THR A 1 62 ? 2.541 -2.140 16.046 1.00 11.33 62 THR A O 15
ATOM 25337 N N . SER A 1 63 ? 1.858 -0.027 15.696 1.00 62.11 63 SER A N 15
ATOM 25338 C CA . SER A 1 63 ? 0.879 -0.041 16.780 1.00 44.31 63 SER A CA 15
ATOM 25339 C C . SER A 1 63 ? -0.537 -0.208 16.217 1.00 40.43 63 SER A C 15
ATOM 25340 O O . SER A 1 63 ? -1.493 -0.446 16.957 1.00 42.42 63 SER A O 15
ATOM 25348 N N . ALA A 1 64 ? -0.647 -0.063 14.894 1.00 75.01 64 ALA A N 15
ATOM 25349 C CA . ALA A 1 64 ? -1.915 -0.213 14.169 1.00 13.12 64 ALA A CA 15
ATOM 25350 C C . ALA A 1 64 ? -2.962 0.827 14.596 1.00 4.15 64 ALA A C 15
ATOM 25351 O O . ALA A 1 64 ? -4.120 0.755 14.184 1.00 12.31 64 ALA A O 15
ATOM 25358 N N . ALA A 1 65 ? -2.546 1.799 15.407 1.00 51.53 65 ALA A N 15
ATOM 25359 C CA . ALA A 1 65 ? -3.429 2.882 15.844 1.00 11.22 65 ALA A CA 15
ATOM 25360 C C . ALA A 1 65 ? -2.884 4.242 15.407 1.00 1.11 65 ALA A C 15
ATOM 25361 O O . ALA A 1 65 ? -3.606 5.240 15.398 1.00 43.41 65 ALA A O 15
ATOM 25368 N N . CYS A 1 66 ? -1.607 4.265 15.032 1.00 10.14 66 CYS A N 15
ATOM 25369 C CA . CYS A 1 66 ? -0.927 5.500 14.656 1.00 4.32 66 CYS A CA 15
ATOM 25370 C C . CYS A 1 66 ? -1.515 6.091 13.366 1.00 51.32 66 CYS A C 15
ATOM 25371 O O . CYS A 1 66 ? -1.916 5.350 12.462 1.00 4.15 66 CYS A O 15
ATOM 25379 N N . PRO A 1 67 ? -1.568 7.440 13.263 1.00 54.24 67 PRO A N 15
ATOM 25380 C CA . PRO A 1 67 ? -2.204 8.151 12.132 1.00 1.05 67 PRO A CA 15
ATOM 25381 C C . PRO A 1 67 ? -1.390 8.100 10.829 1.00 35.20 67 PRO A C 15
ATOM 25382 O O . PRO A 1 67 ? -1.332 9.082 10.085 1.00 10.00 67 PRO A O 15
ATOM 25393 N N . LEU A 1 68 ? -0.774 6.956 10.546 1.00 22.44 68 LEU A N 15
ATOM 25394 C CA . LEU A 1 68 ? -0.062 6.753 9.283 1.00 64.24 68 LEU A CA 15
ATOM 25395 C C . LEU A 1 68 ? -0.990 6.111 8.252 1.00 10.22 68 LEU A C 15
ATOM 25396 O O . LEU A 1 68 ? -0.674 6.068 7.060 1.00 54.45 68 LEU A O 15
ATOM 25412 N N . THR A 1 69 ? -2.142 5.632 8.729 1.00 13.12 69 THR A N 15
ATOM 25413 C CA . THR A 1 69 ? -3.126 4.945 7.892 1.00 12.33 69 THR A CA 15
ATOM 25414 C C . THR A 1 69 ? -3.447 5.743 6.621 1.00 22.12 69 THR A C 15
ATOM 25415 O O . THR A 1 69 ? -3.232 5.260 5.502 1.00 13.02 69 THR A O 15
ATOM 25426 N N . ASP A 1 70 ? -3.907 6.978 6.794 1.00 54.45 70 ASP A N 15
ATOM 25427 C CA . ASP A 1 70 ? -4.355 7.792 5.671 1.00 53.44 70 ASP A CA 15
ATOM 25428 C C . ASP A 1 70 ? -3.189 8.132 4.753 1.00 74.32 70 ASP A C 15
ATOM 25429 O O . ASP A 1 70 ? -3.355 8.223 3.537 1.00 73.32 70 ASP A O 15
ATOM 25438 N N . VAL A 1 71 ? -2.005 8.288 5.340 1.00 14.12 71 VAL A N 15
ATOM 25439 C CA . VAL A 1 71 ? -0.815 8.633 4.574 1.00 14.45 71 VAL A CA 15
ATOM 25440 C C . VAL A 1 71 ? -0.462 7.517 3.595 1.00 53.22 71 VAL A C 15
ATOM 25441 O O . VAL A 1 71 ? -0.348 7.752 2.394 1.00 34.15 71 VAL A O 15
ATOM 25454 N N . ILE A 1 72 ? -0.332 6.290 4.103 1.00 41.03 72 ILE A N 15
ATOM 25455 C CA . ILE A 1 72 ? 0.046 5.161 3.257 1.00 23.11 72 ILE A CA 15
ATOM 25456 C C . ILE A 1 72 ? -1.093 4.746 2.322 1.00 64.24 72 ILE A C 15
ATOM 25457 O O . ILE A 1 72 ? -0.841 4.215 1.240 1.00 2.12 72 ILE A O 15
ATOM 25473 N N . GLU A 1 73 ? -2.340 5.002 2.725 1.00 21.32 73 GLU A N 15
ATOM 25474 C CA . GLU A 1 73 ? -3.488 4.765 1.842 1.00 70.35 73 GLU A CA 15
ATOM 25475 C C . GLU A 1 73 ? -3.452 5.710 0.646 1.00 70.53 73 GLU A C 15
ATOM 25476 O O . GLU A 1 73 ? -3.659 5.294 -0.499 1.00 31.04 73 GLU A O 15
ATOM 25488 N N . ASP A 1 74 ? -3.188 6.981 0.927 1.00 62.44 74 ASP A N 15
ATOM 25489 C CA . ASP A 1 74 ? -3.076 8.000 -0.112 1.00 64.14 74 ASP A CA 15
ATOM 25490 C C . ASP A 1 74 ? -1.931 7.664 -1.063 1.00 24.23 74 ASP A C 15
ATOM 25491 O O . ASP A 1 74 ? -2.105 7.655 -2.283 1.00 51.32 74 ASP A O 15
ATOM 25500 N N . GLN A 1 75 ? -0.766 7.366 -0.490 1.00 70.41 75 GLN A N 15
ATOM 25501 C CA . GLN A 1 75 ? 0.411 6.996 -1.272 1.00 33.44 75 GLN A CA 15
ATOM 25502 C C . GLN A 1 75 ? 0.116 5.772 -2.135 1.00 72.21 75 GLN A C 15
ATOM 25503 O O . GLN A 1 75 ? 0.441 5.743 -3.324 1.00 64.42 75 GLN A O 15
ATOM 25517 N N . SER A 1 76 ? -0.516 4.773 -1.524 1.00 3.51 76 SER A N 15
ATOM 25518 C CA . SER A 1 76 ? -0.841 3.529 -2.207 1.00 13.32 76 SER A CA 15
ATOM 25519 C C . SER A 1 76 ? -1.712 3.802 -3.433 1.00 62.35 76 SER A C 15
ATOM 25520 O O . SER A 1 76 ? -1.285 3.566 -4.565 1.00 53.53 76 SER A O 15
ATOM 25528 N N . ARG A 1 77 ? -2.922 4.327 -3.211 1.00 0.24 77 ARG A N 15
ATOM 25529 C CA . ARG A 1 77 ? -3.845 4.582 -4.318 1.00 53.50 77 ARG A CA 15
ATOM 25530 C C . ARG A 1 77 ? -3.188 5.459 -5.381 1.00 14.32 77 ARG A C 15
ATOM 25531 O O . ARG A 1 77 ? -3.231 5.139 -6.567 1.00 14.02 77 ARG A O 15
ATOM 25552 N N . SER A 1 78 ? -2.560 6.546 -4.938 1.00 45.11 78 SER A N 15
ATOM 25553 C CA . SER A 1 78 ? -1.939 7.508 -5.843 1.00 41.44 78 SER A CA 15
ATOM 25554 C C . SER A 1 78 ? -0.928 6.827 -6.769 1.00 21.21 78 SER A C 15
ATOM 25555 O O . SER A 1 78 ? -0.916 7.072 -7.978 1.00 74.10 78 SER A O 15
ATOM 25563 N N . ALA A 1 79 ? -0.089 5.962 -6.207 1.00 71.11 79 ALA A N 15
ATOM 25564 C CA . ALA A 1 79 ? 0.955 5.314 -6.990 1.00 74.31 79 ALA A CA 15
ATOM 25565 C C . ALA A 1 79 ? 0.362 4.248 -7.908 1.00 63.43 79 ALA A C 15
ATOM 25566 O O . ALA A 1 79 ? 0.568 4.282 -9.124 1.00 34.30 79 ALA A O 15
ATOM 25573 N N . LEU A 1 80 ? -0.446 3.358 -7.335 1.00 63.02 80 LEU A N 15
ATOM 25574 C CA . LEU A 1 80 ? -1.018 2.237 -8.083 1.00 21.03 80 LEU A CA 15
ATOM 25575 C C . LEU A 1 80 ? -1.848 2.733 -9.267 1.00 30.23 80 LEU A C 15
ATOM 25576 O O . LEU A 1 80 ? -1.899 2.086 -10.317 1.00 71.24 80 LEU A O 15
ATOM 25592 N N . VAL A 1 81 ? -2.481 3.888 -9.104 1.00 5.31 81 VAL A N 15
ATOM 25593 C CA . VAL A 1 81 ? -3.221 4.508 -10.197 1.00 13.42 81 VAL A CA 15
ATOM 25594 C C . VAL A 1 81 ? -2.273 5.323 -11.077 1.00 11.14 81 VAL A C 15
ATOM 25595 O O . VAL A 1 81 ? -2.499 5.474 -12.279 1.00 63.31 81 VAL A O 15
ATOM 25608 N N . GLY A 1 82 ? -1.187 5.813 -10.475 1.00 41.23 82 GLY A N 15
ATOM 25609 C CA . GLY A 1 82 ? -0.285 6.714 -11.172 1.00 55.50 82 GLY A CA 15
ATOM 25610 C C . GLY A 1 82 ? 0.528 5.997 -12.228 1.00 3.42 82 GLY A C 15
ATOM 25611 O O . GLY A 1 82 ? 0.943 6.598 -13.220 1.00 0.21 82 GLY A O 15
ATOM 25615 N N . SER A 1 83 ? 0.746 4.703 -12.015 1.00 43.43 83 SER A N 15
ATOM 25616 C CA . SER A 1 83 ? 1.482 3.874 -12.969 1.00 32.31 83 SER A CA 15
ATOM 25617 C C . SER A 1 83 ? 0.503 3.111 -13.867 1.00 20.20 83 SER A C 15
ATOM 25618 O O . SER A 1 83 ? 0.906 2.334 -14.736 1.00 53.41 83 SER A O 15
ATOM 25626 N N . GLY A 1 84 ? -0.792 3.353 -13.655 1.00 2.52 84 GLY A N 15
ATOM 25627 C CA . GLY A 1 84 ? -1.818 2.704 -14.454 1.00 23.24 84 GLY A CA 15
ATOM 25628 C C . GLY A 1 84 ? -1.964 1.227 -14.141 1.00 2.25 84 GLY A C 15
ATOM 25629 O O . GLY A 1 84 ? -2.458 0.461 -14.970 1.00 15.03 84 GLY A O 15
ATOM 25633 N N . LEU A 1 85 ? -1.543 0.828 -12.940 1.00 74.41 85 LEU A N 15
ATOM 25634 C CA . LEU A 1 85 ? -1.647 -0.564 -12.510 1.00 62.11 85 LEU A CA 15
ATOM 25635 C C . LEU A 1 85 ? -3.119 -0.933 -12.358 1.00 2.43 85 LEU A C 15
ATOM 25636 O O . LEU A 1 85 ? -3.623 -1.857 -13.001 1.00 24.22 85 LEU A O 15
ATOM 25652 N N . VAL A 1 86 ? -3.797 -0.176 -11.507 1.00 75.25 86 VAL A N 15
ATOM 25653 C CA . VAL A 1 86 ? -5.223 -0.342 -11.256 1.00 62.51 86 VAL A CA 15
ATOM 25654 C C . VAL A 1 86 ? -5.876 1.034 -11.180 1.00 53.23 86 VAL A C 15
ATOM 25655 O O . VAL A 1 86 ? -5.224 2.049 -11.448 1.00 32.05 86 VAL A O 15
ATOM 25668 N N . ASP A 1 87 ? -7.154 1.076 -10.830 1.00 35.32 87 ASP A N 15
ATOM 25669 C CA . ASP A 1 87 ? -7.846 2.346 -10.624 1.00 42.22 87 ASP A CA 15
ATOM 25670 C C . ASP A 1 87 ? -8.351 2.412 -9.194 1.00 42.34 87 ASP A C 15
ATOM 25671 O O . ASP A 1 87 ? -8.284 3.455 -8.539 1.00 33.14 87 ASP A O 15
ATOM 25680 N N . ASP A 1 88 ? -8.830 1.273 -8.708 1.00 2.55 88 ASP A N 15
ATOM 25681 C CA . ASP A 1 88 ? -9.365 1.157 -7.362 1.00 3.21 88 ASP A CA 15
ATOM 25682 C C . ASP A 1 88 ? -8.458 0.267 -6.517 1.00 4.44 88 ASP A C 15
ATOM 25683 O O . ASP A 1 88 ? -7.771 -0.617 -7.039 1.00 51.12 88 ASP A O 15
ATOM 25692 N N . ILE A 1 89 ? -8.445 0.507 -5.215 1.00 12.23 89 ILE A N 15
ATOM 25693 C CA . ILE A 1 89 ? -7.714 -0.343 -4.278 1.00 60.32 89 ILE A CA 15
ATOM 25694 C C . ILE A 1 89 ? -8.536 -0.529 -3.013 1.00 32.24 89 ILE A C 15
ATOM 25695 O O . ILE A 1 89 ? -9.560 0.130 -2.825 1.00 21.41 89 ILE A O 15
ATOM 25711 N N . ARG A 1 90 ? -8.090 -1.433 -2.157 1.00 73.52 90 ARG A N 15
ATOM 25712 C CA . ARG A 1 90 ? -8.685 -1.611 -0.843 1.00 74.14 90 ARG A CA 15
ATOM 25713 C C . ARG A 1 90 ? -7.619 -2.064 0.145 1.00 63.22 90 ARG A C 15
ATOM 25714 O O . ARG A 1 90 ? -7.167 -3.208 0.095 1.00 25.31 90 ARG A O 15
ATOM 25735 N N . ILE A 1 91 ? -7.207 -1.165 1.030 1.00 74.41 91 ILE A N 15
ATOM 25736 C CA . ILE A 1 91 ? -6.269 -1.518 2.086 1.00 72.53 91 ILE A CA 15
ATOM 25737 C C . ILE A 1 91 ? -7.032 -1.902 3.347 1.00 31.32 91 ILE A C 15
ATOM 25738 O O . ILE A 1 91 ? -7.831 -1.118 3.864 1.00 1.31 91 ILE A O 15
ATOM 25754 N N . ASN A 1 92 ? -6.805 -3.119 3.811 1.00 62.32 92 ASN A N 15
ATOM 25755 C CA . ASN A 1 92 ? -7.430 -3.617 5.030 1.00 72.20 92 ASN A CA 15
ATOM 25756 C C . ASN A 1 92 ? -6.448 -3.525 6.187 1.00 12.24 92 ASN A C 15
ATOM 25757 O O . ASN A 1 92 ? -5.281 -3.906 6.052 1.00 41.22 92 ASN A O 15
ATOM 25768 N N . TRP A 1 93 ? -6.917 -3.002 7.312 1.00 53.24 93 TRP A N 15
ATOM 25769 C CA . TRP A 1 93 ? -6.080 -2.835 8.490 1.00 75.51 93 TRP A CA 15
ATOM 25770 C C . TRP A 1 93 ? -6.295 -3.982 9.459 1.00 44.11 93 TRP A C 15
ATOM 25771 O O . TRP A 1 93 ? -7.334 -4.064 10.115 1.00 52.04 93 TRP A O 15
ATOM 25792 N N . VAL A 1 94 ? -5.318 -4.876 9.541 1.00 41.40 94 VAL A N 15
ATOM 25793 C CA . VAL A 1 94 ? -5.403 -5.986 10.478 1.00 63.30 94 VAL A CA 15
ATOM 25794 C C . VAL A 1 94 ? -4.825 -5.560 11.822 1.00 20.00 94 VAL A C 15
ATOM 25795 O O . VAL A 1 94 ? -3.684 -5.116 11.901 1.00 34.52 94 VAL A O 15
ATOM 25808 N N . TRP A 1 95 ? -5.621 -5.690 12.871 1.00 45.13 95 TRP A N 15
ATOM 25809 C CA . TRP A 1 95 ? -5.174 -5.372 14.221 1.00 41.13 95 TRP A CA 15
ATOM 25810 C C . TRP A 1 95 ? -4.859 -6.660 14.966 1.00 33.23 95 TRP A C 15
ATOM 25811 O O . TRP A 1 95 ? -3.914 -6.729 15.753 1.00 51.11 95 TRP A O 15
ATOM 25832 N N . ASN A 1 96 ? -5.651 -7.681 14.657 1.00 23.11 96 ASN A N 15
ATOM 25833 C CA . ASN A 1 96 ? -5.588 -8.989 15.309 1.00 31.03 96 ASN A CA 15
ATOM 25834 C C . ASN A 1 96 ? -6.819 -9.817 14.904 1.00 72.04 96 ASN A C 15
ATOM 25835 O O . ASN A 1 96 ? -6.693 -11.004 14.596 1.00 72.24 96 ASN A O 15
ATOM 25846 N N . PRO A 1 97 ? -8.038 -9.200 14.899 1.00 62.54 97 PRO A N 15
ATOM 25847 C CA . PRO A 1 97 ? -9.256 -9.851 14.375 1.00 15.12 97 PRO A CA 15
ATOM 25848 C C . PRO A 1 97 ? -9.124 -10.228 12.891 1.00 24.45 97 PRO A C 15
ATOM 25849 O O . PRO A 1 97 ? -8.263 -9.696 12.185 1.00 11.54 97 PRO A O 15
ATOM 25860 N N . PRO A 1 98 ? -9.978 -11.153 12.404 1.00 51.22 98 PRO A N 15
ATOM 25861 C CA . PRO A 1 98 ? -9.946 -11.621 11.012 1.00 23.14 98 PRO A CA 15
ATOM 25862 C C . PRO A 1 98 ? -10.467 -10.578 10.018 1.00 41.11 98 PRO A C 15
ATOM 25863 O O . PRO A 1 98 ? -10.835 -9.461 10.395 1.00 15.11 98 PRO A O 15
ATOM 25874 N N . TRP A 1 99 ? -10.507 -10.971 8.747 1.00 14.43 99 TRP A N 15
ATOM 25875 C CA . TRP A 1 99 ? -10.920 -10.089 7.658 1.00 33.05 99 TRP A CA 15
ATOM 25876 C C . TRP A 1 99 ? -12.436 -10.173 7.444 1.00 50.50 99 TRP A C 15
ATOM 25877 O O . TRP A 1 99 ? -13.162 -10.652 8.316 1.00 61.43 99 TRP A O 15
ATOM 25898 N N . GLY A 1 100 ? -12.908 -9.706 6.286 1.00 73.45 100 GLY A N 15
ATOM 25899 C CA . GLY A 1 100 ? -14.329 -9.757 5.979 1.00 52.12 100 GLY A CA 15
ATOM 25900 C C . GLY A 1 100 ? -14.670 -9.039 4.683 1.00 52.22 100 GLY A C 15
ATOM 25901 O O . GLY A 1 100 ? -13.770 -8.569 3.980 1.00 32.33 100 GLY A O 15
ATOM 25905 N N . PRO A 1 101 ? -15.975 -8.909 4.356 1.00 30.34 101 PRO A N 15
ATOM 25906 C CA . PRO A 1 101 ? -16.437 -8.251 3.117 1.00 41.22 101 PRO A CA 15
ATOM 25907 C C . PRO A 1 101 ? -16.046 -6.771 3.058 1.00 50.44 101 PRO A C 15
ATOM 25908 O O . PRO A 1 101 ? -16.261 -6.093 2.048 1.00 11.11 101 PRO A O 15
ATOM 25919 N N . ASP A 1 102 ? -15.470 -6.275 4.151 1.00 44.32 102 ASP A N 15
ATOM 25920 C CA . ASP A 1 102 ? -14.990 -4.895 4.224 1.00 40.05 102 ASP A CA 15
ATOM 25921 C C . ASP A 1 102 ? -13.967 -4.621 3.120 1.00 14.34 102 ASP A C 15
ATOM 25922 O O . ASP A 1 102 ? -13.751 -3.476 2.726 1.00 34.41 102 ASP A O 15
ATOM 25931 N N . LYS A 1 103 ? -13.385 -5.689 2.579 1.00 14.03 103 LYS A N 15
ATOM 25932 C CA . LYS A 1 103 ? -12.371 -5.557 1.537 1.00 62.30 103 LYS A CA 15
ATOM 25933 C C . LYS A 1 103 ? -12.999 -5.218 0.182 1.00 14.03 103 LYS A C 15
ATOM 25934 O O . LYS A 1 103 ? -12.305 -5.163 -0.833 1.00 3.41 103 LYS A O 15
ATOM 25953 N N . ILE A 1 104 ? -14.305 -4.979 0.170 1.00 54.14 104 ILE A N 15
ATOM 25954 C CA . ILE A 1 104 ? -14.971 -4.438 -1.010 1.00 44.43 104 ILE A CA 15
ATOM 25955 C C . ILE A 1 104 ? -15.093 -2.916 -0.869 1.00 31.13 104 ILE A C 15
ATOM 25956 O O . ILE A 1 104 ? -15.968 -2.424 -0.154 1.00 11.33 104 ILE A O 15
ATOM 25972 N N . THR A 1 105 ? -14.170 -2.184 -1.503 1.00 62.21 105 THR A N 15
ATOM 25973 C CA . THR A 1 105 ? -14.150 -0.733 -1.476 1.00 4.25 105 THR A CA 15
ATOM 25974 C C . THR A 1 105 ? -15.504 -0.098 -1.843 1.00 32.52 105 THR A C 15
ATOM 25975 O O . THR A 1 105 ? -16.389 -0.753 -2.402 1.00 44.14 105 THR A O 15
ATOM 25986 N N . GLU A 1 106 ? -15.616 1.203 -1.559 1.00 23.51 106 GLU A N 15
ATOM 25987 C CA . GLU A 1 106 ? -16.826 1.989 -1.810 1.00 13.35 106 GLU A CA 15
ATOM 25988 C C . GLU A 1 106 ? -17.318 1.814 -3.246 1.00 50.50 106 GLU A C 15
ATOM 25989 O O . GLU A 1 106 ? -18.489 1.514 -3.485 1.00 62.52 106 GLU A O 15
ATOM 26001 N N . ASP A 1 107 ? -16.400 1.990 -4.185 1.00 63.30 107 ASP A N 15
ATOM 26002 C CA . ASP A 1 107 ? -16.710 1.948 -5.613 1.00 30.33 107 ASP A CA 15
ATOM 26003 C C . ASP A 1 107 ? -17.357 0.622 -5.999 1.00 35.31 107 ASP A C 15
ATOM 26004 O O . ASP A 1 107 ? -18.337 0.590 -6.747 1.00 62.13 107 ASP A O 15
ATOM 26013 N N . GLY A 1 108 ? -16.811 -0.468 -5.470 1.00 0.04 108 GLY A N 15
ATOM 26014 C CA . GLY A 1 108 ? -17.382 -1.781 -5.709 1.00 55.34 108 GLY A CA 15
ATOM 26015 C C . GLY A 1 108 ? -18.737 -1.933 -5.040 1.00 12.10 108 GLY A C 15
ATOM 26016 O O . GLY A 1 108 ? -19.645 -2.560 -5.583 1.00 44.35 108 GLY A O 15
ATOM 26020 N N . ARG A 1 109 ? -18.870 -1.338 -3.858 1.00 61.52 109 ARG A N 15
ATOM 26021 C CA . ARG A 1 109 ? -20.113 -1.401 -3.090 1.00 13.21 109 ARG A CA 15
ATOM 26022 C C . ARG A 1 109 ? -21.235 -0.653 -3.806 1.00 2.01 109 ARG A C 15
ATOM 26023 O O . ARG A 1 109 ? -22.390 -1.083 -3.774 1.00 1.41 109 ARG A O 15
ATOM 26044 N N . GLU A 1 110 ? -20.880 0.456 -4.458 1.00 71.03 110 GLU A N 15
ATOM 26045 C CA . GLU A 1 110 ? -21.847 1.296 -5.169 1.00 40.14 110 GLU A CA 15
ATOM 26046 C C . GLU A 1 110 ? -22.601 0.496 -6.220 1.00 53.04 110 GLU A C 15
ATOM 26047 O O . GLU A 1 110 ? -23.807 0.673 -6.413 1.00 73.21 110 GLU A O 15
ATOM 26059 N N . GLN A 1 111 ? -21.889 -0.407 -6.871 1.00 3.13 111 GLN A N 15
ATOM 26060 C CA . GLN A 1 111 ? -22.396 -1.083 -8.056 1.00 14.03 111 GLN A CA 15
ATOM 26061 C C . GLN A 1 111 ? -23.059 -2.410 -7.700 1.00 43.31 111 GLN A C 15
ATOM 26062 O O . GLN A 1 111 ? -23.284 -3.257 -8.565 1.00 34.31 111 GLN A O 15
ATOM 26076 N N . LEU A 1 112 ? -23.387 -2.576 -6.422 1.00 60.42 112 LEU A N 15
ATOM 26077 C CA . LEU A 1 112 ? -24.085 -3.766 -5.947 1.00 62.05 112 LEU A CA 15
ATOM 26078 C C . LEU A 1 112 ? -25.477 -3.392 -5.442 1.00 11.44 112 LEU A C 15
ATOM 26079 O O . LEU A 1 112 ? -25.664 -2.322 -4.861 1.00 75.20 112 LEU A O 15
ATOM 26095 N N . ARG A 1 113 ? -26.444 -4.279 -5.664 1.00 51.44 113 ARG A N 15
ATOM 26096 C CA . ARG A 1 113 ? -27.825 -4.057 -5.225 1.00 71.21 113 ARG A CA 15
ATOM 26097 C C . ARG A 1 113 ? -27.889 -3.818 -3.716 1.00 55.34 113 ARG A C 15
ATOM 26098 O O . ARG A 1 113 ? -28.764 -3.103 -3.228 1.00 44.40 113 ARG A O 15
ATOM 26119 N N . ALA A 1 114 ? -26.948 -4.416 -2.990 1.00 33.31 114 ALA A N 15
ATOM 26120 C CA . ALA A 1 114 ? -26.880 -4.289 -1.535 1.00 63.20 114 ALA A CA 15
ATOM 26121 C C . ALA A 1 114 ? -26.697 -2.832 -1.097 1.00 24.45 114 ALA A C 15
ATOM 26122 O O . ALA A 1 114 ? -26.947 -2.492 0.060 1.00 72.21 114 ALA A O 15
ATOM 26129 N N . LEU A 1 115 ? -26.250 -1.978 -2.017 1.00 41.23 115 LEU A N 15
ATOM 26130 C CA . LEU A 1 115 ? -26.055 -0.558 -1.718 1.00 24.04 115 LEU A CA 15
ATOM 26131 C C . LEU A 1 115 ? -27.418 0.133 -1.623 1.00 73.33 115 LEU A C 15
ATOM 26132 O O . LEU A 1 115 ? -27.617 1.048 -0.816 1.00 52.43 115 LEU A O 15
ATOM 26148 N N . GLY A 1 116 ? -28.359 -0.334 -2.442 1.00 2.12 116 GLY A N 15
ATOM 26149 C CA . GLY A 1 116 ? -29.689 0.238 -2.468 1.00 13.34 116 GLY A CA 15
ATOM 26150 C C . GLY A 1 116 ? -29.689 1.670 -2.965 1.00 4.11 116 GLY A C 15
ATOM 26151 O O . GLY A 1 116 ? -29.712 1.911 -4.175 1.00 61.51 116 GLY A O 15
ATOM 26155 N N . PHE A 1 117 ? -29.643 2.612 -2.023 1.00 11.34 117 PHE A N 15
ATOM 26156 C CA . PHE A 1 117 ? -29.690 4.042 -2.325 1.00 41.22 117 PHE A CA 15
ATOM 26157 C C . PHE A 1 117 ? -30.898 4.365 -3.205 1.00 13.45 117 PHE A C 15
ATOM 26158 O O . PHE A 1 117 ? -30.792 4.441 -4.430 1.00 21.42 117 PHE A O 15
ATOM 26175 N N . THR A 1 118 ? -32.057 4.518 -2.576 1.00 43.51 118 THR A N 15
ATOM 26176 C CA . THR A 1 118 ? -33.286 4.838 -3.293 1.00 10.32 118 THR A CA 15
ATOM 26177 C C . THR A 1 118 ? -33.808 6.209 -2.862 1.00 75.20 118 THR A C 15
ATOM 26178 O O . THR A 1 118 ? -34.869 6.650 -3.315 1.00 33.31 118 THR A O 15
ATOM 26189 N N . VAL A 1 119 ? -33.020 6.892 -2.023 1.00 60.12 119 VAL A N 15
ATOM 26190 C CA . VAL A 1 119 ? -33.379 8.182 -1.459 1.00 24.21 119 VAL A CA 15
ATOM 26191 C C . VAL A 1 119 ? -34.603 8.055 -0.540 1.00 4.53 119 VAL A C 15
ATOM 26192 O O . VAL A 1 119 ? -35.750 8.196 -1.017 1.00 13.15 119 VAL A O 15
ATOM 26206 N N . GLY A 1 1 ? 14.711 -2.752 1.393 1.00 25.01 1 GLY A N 16
ATOM 26207 C CA . GLY A 1 1 ? 13.862 -3.869 1.872 1.00 41.02 1 GLY A CA 16
ATOM 26208 C C . GLY A 1 1 ? 14.115 -5.148 1.097 1.00 13.33 1 GLY A C 16
ATOM 26209 O O . GLY A 1 1 ? 13.713 -5.257 -0.063 1.00 73.03 1 GLY A O 16
ATOM 26215 N N . PRO A 1 2 ? 14.805 -6.134 1.700 1.00 22.03 2 PRO A N 16
ATOM 26216 C CA . PRO A 1 2 ? 15.111 -7.406 1.052 1.00 23.13 2 PRO A CA 16
ATOM 26217 C C . PRO A 1 2 ? 13.942 -8.394 1.126 1.00 42.41 2 PRO A C 16
ATOM 26218 O O . PRO A 1 2 ? 13.568 -8.848 2.213 1.00 12.44 2 PRO A O 16
ATOM 26229 N N . GLY A 1 3 ? 13.363 -8.709 -0.029 1.00 34.31 3 GLY A N 16
ATOM 26230 C CA . GLY A 1 3 ? 12.305 -9.705 -0.099 1.00 4.55 3 GLY A CA 16
ATOM 26231 C C . GLY A 1 3 ? 10.937 -9.143 0.243 1.00 14.12 3 GLY A C 16
ATOM 26232 O O . GLY A 1 3 ? 10.800 -7.945 0.501 1.00 52.42 3 GLY A O 16
ATOM 26236 N N . SER A 1 4 ? 9.928 -10.016 0.222 1.00 74.23 4 SER A N 16
ATOM 26237 C CA . SER A 1 4 ? 8.549 -9.651 0.560 1.00 1.31 4 SER A CA 16
ATOM 26238 C C . SER A 1 4 ? 7.939 -8.711 -0.488 1.00 12.35 4 SER A C 16
ATOM 26239 O O . SER A 1 4 ? 6.851 -8.164 -0.288 1.00 13.22 4 SER A O 16
ATOM 26247 N N . MET A 1 5 ? 8.630 -8.561 -1.615 1.00 4.11 5 MET A N 16
ATOM 26248 C CA . MET A 1 5 ? 8.158 -7.721 -2.714 1.00 43.02 5 MET A CA 16
ATOM 26249 C C . MET A 1 5 ? 6.930 -8.356 -3.375 1.00 1.23 5 MET A C 16
ATOM 26250 O O . MET A 1 5 ? 7.044 -9.182 -4.284 1.00 24.01 5 MET A O 16
ATOM 26264 N N . SER A 1 6 ? 5.754 -7.982 -2.889 1.00 44.35 6 SER A N 16
ATOM 26265 C CA . SER A 1 6 ? 4.500 -8.587 -3.329 1.00 0.41 6 SER A CA 16
ATOM 26266 C C . SER A 1 6 ? 3.861 -7.765 -4.448 1.00 75.42 6 SER A C 16
ATOM 26267 O O . SER A 1 6 ? 3.088 -8.282 -5.257 1.00 73.32 6 SER A O 16
ATOM 26275 N N . GLU A 1 7 ? 4.217 -6.488 -4.497 1.00 43.13 7 GLU A N 16
ATOM 26276 C CA . GLU A 1 7 ? 3.676 -5.553 -5.490 1.00 45.04 7 GLU A CA 16
ATOM 26277 C C . GLU A 1 7 ? 4.279 -5.798 -6.879 1.00 33.53 7 GLU A C 16
ATOM 26278 O O . GLU A 1 7 ? 3.942 -5.105 -7.838 1.00 42.21 7 GLU A O 16
ATOM 26290 N N . THR A 1 8 ? 5.137 -6.813 -6.987 1.00 44.04 8 THR A N 16
ATOM 26291 C CA . THR A 1 8 ? 5.811 -7.148 -8.244 1.00 33.42 8 THR A CA 16
ATOM 26292 C C . THR A 1 8 ? 4.866 -7.826 -9.254 1.00 22.14 8 THR A C 16
ATOM 26293 O O . THR A 1 8 ? 5.299 -8.625 -10.087 1.00 23.40 8 THR A O 16
ATOM 26304 N N . SER A 1 9 ? 3.587 -7.466 -9.211 1.00 34.43 9 SER A N 16
ATOM 26305 C CA . SER A 1 9 ? 2.578 -8.051 -10.091 1.00 3.21 9 SER A CA 16
ATOM 26306 C C . SER A 1 9 ? 2.519 -7.301 -11.431 1.00 33.11 9 SER A C 16
ATOM 26307 O O . SER A 1 9 ? 1.454 -7.163 -12.035 1.00 43.21 9 SER A O 16
ATOM 26315 N N . ALA A 1 10 ? 3.678 -6.842 -11.899 1.00 51.23 10 ALA A N 16
ATOM 26316 C CA . ALA A 1 10 ? 3.775 -6.085 -13.144 1.00 63.25 10 ALA A CA 16
ATOM 26317 C C . ALA A 1 10 ? 5.100 -6.402 -13.842 1.00 14.15 10 ALA A C 16
ATOM 26318 O O . ALA A 1 10 ? 6.046 -6.850 -13.191 1.00 73.21 10 ALA A O 16
ATOM 26325 N N . PRO A 1 11 ? 5.187 -6.189 -15.173 1.00 62.23 11 PRO A N 16
ATOM 26326 C CA . PRO A 1 11 ? 6.420 -6.446 -15.937 1.00 31.24 11 PRO A CA 16
ATOM 26327 C C . PRO A 1 11 ? 7.595 -5.612 -15.422 1.00 52.12 11 PRO A C 16
ATOM 26328 O O . PRO A 1 11 ? 7.412 -4.473 -14.990 1.00 60.32 11 PRO A O 16
ATOM 26339 N N . ALA A 1 12 ? 8.797 -6.186 -15.496 1.00 22.41 12 ALA A N 16
ATOM 26340 C CA . ALA A 1 12 ? 9.986 -5.631 -14.844 1.00 34.30 12 ALA A CA 16
ATOM 26341 C C . ALA A 1 12 ? 10.200 -4.145 -15.137 1.00 71.13 12 ALA A C 16
ATOM 26342 O O . ALA A 1 12 ? 10.491 -3.371 -14.227 1.00 15.24 12 ALA A O 16
ATOM 26349 N N . GLU A 1 13 ? 10.043 -3.747 -16.397 1.00 55.32 13 GLU A N 16
ATOM 26350 C CA . GLU A 1 13 ? 10.379 -2.382 -16.814 1.00 61.01 13 GLU A CA 16
ATOM 26351 C C . GLU A 1 13 ? 9.491 -1.359 -16.098 1.00 54.31 13 GLU A C 16
ATOM 26352 O O . GLU A 1 13 ? 9.986 -0.413 -15.480 1.00 33.42 13 GLU A O 16
ATOM 26364 N N . GLU A 1 14 ? 8.181 -1.568 -16.175 1.00 35.21 14 GLU A N 16
ATOM 26365 C CA . GLU A 1 14 ? 7.210 -0.663 -15.566 1.00 74.25 14 GLU A CA 16
ATOM 26366 C C . GLU A 1 14 ? 7.231 -0.803 -14.043 1.00 51.11 14 GLU A C 16
ATOM 26367 O O . GLU A 1 14 ? 7.237 0.194 -13.304 1.00 74.14 14 GLU A O 16
ATOM 26379 N N . LEU A 1 15 ? 7.277 -2.051 -13.588 1.00 15.51 15 LEU A N 16
ATOM 26380 C CA . LEU A 1 15 ? 7.279 -2.364 -12.163 1.00 30.22 15 LEU A CA 16
ATOM 26381 C C . LEU A 1 15 ? 8.471 -1.705 -11.480 1.00 2.50 15 LEU A C 16
ATOM 26382 O O . LEU A 1 15 ? 8.349 -1.191 -10.376 1.00 44.23 15 LEU A O 16
ATOM 26398 N N . LEU A 1 16 ? 9.619 -1.714 -12.150 1.00 42.40 16 LEU A N 16
ATOM 26399 C CA . LEU A 1 16 ? 10.831 -1.104 -11.606 1.00 31.14 16 LEU A CA 16
ATOM 26400 C C . LEU A 1 16 ? 10.572 0.353 -11.227 1.00 73.25 16 LEU A C 16
ATOM 26401 O O . LEU A 1 16 ? 10.819 0.766 -10.090 1.00 12.02 16 LEU A O 16
ATOM 26417 N N . ALA A 1 17 ? 10.051 1.116 -12.184 1.00 61.13 17 ALA A N 16
ATOM 26418 C CA . ALA A 1 17 ? 9.780 2.534 -11.976 1.00 43.14 17 ALA A CA 16
ATOM 26419 C C . ALA A 1 17 ? 8.758 2.738 -10.858 1.00 0.43 17 ALA A C 16
ATOM 26420 O O . ALA A 1 17 ? 9.011 3.480 -9.889 1.00 25.24 17 ALA A O 16
ATOM 26427 N N . ASP A 1 18 ? 7.622 2.040 -10.970 1.00 51.33 18 ASP A N 16
ATOM 26428 C CA . ASP A 1 18 ? 6.526 2.210 -10.014 1.00 54.05 18 ASP A CA 16
ATOM 26429 C C . ASP A 1 18 ? 6.961 1.817 -8.609 1.00 41.40 18 ASP A C 16
ATOM 26430 O O . ASP A 1 18 ? 6.761 2.573 -7.660 1.00 5.44 18 ASP A O 16
ATOM 26439 N N . VAL A 1 19 ? 7.589 0.648 -8.484 1.00 33.12 19 VAL A N 16
ATOM 26440 C CA . VAL A 1 19 ? 8.009 0.149 -7.179 1.00 44.33 19 VAL A CA 16
ATOM 26441 C C . VAL A 1 19 ? 9.090 1.052 -6.601 1.00 53.32 19 VAL A C 16
ATOM 26442 O O . VAL A 1 19 ? 9.147 1.255 -5.396 1.00 63.31 19 VAL A O 16
ATOM 26455 N N . GLU A 1 20 ? 9.944 1.601 -7.467 1.00 54.52 20 GLU A N 16
ATOM 26456 C CA . GLU A 1 20 ? 10.979 2.524 -7.021 1.00 71.21 20 GLU A CA 16
ATOM 26457 C C . GLU A 1 20 ? 10.334 3.745 -6.371 1.00 34.54 20 GLU A C 16
ATOM 26458 O O . GLU A 1 20 ? 10.741 4.174 -5.287 1.00 32.45 20 GLU A O 16
ATOM 26470 N N . GLU A 1 21 ? 9.314 4.293 -7.033 1.00 31.21 21 GLU A N 16
ATOM 26471 C CA . GLU A 1 21 ? 8.581 5.432 -6.484 1.00 33.53 21 GLU A CA 16
ATOM 26472 C C . GLU A 1 21 ? 7.827 5.027 -5.211 1.00 63.43 21 GLU A C 16
ATOM 26473 O O . GLU A 1 21 ? 7.895 5.715 -4.197 1.00 12.13 21 GLU A O 16
ATOM 26485 N N . ALA A 1 22 ? 7.135 3.892 -5.262 1.00 13.42 22 ALA A N 16
ATOM 26486 C CA . ALA A 1 22 ? 6.372 3.400 -4.114 1.00 4.24 22 ALA A CA 16
ATOM 26487 C C . ALA A 1 22 ? 7.279 3.216 -2.897 1.00 1.14 22 ALA A C 16
ATOM 26488 O O . ALA A 1 22 ? 6.953 3.637 -1.792 1.00 40.44 22 ALA A O 16
ATOM 26495 N N . MET A 1 23 ? 8.442 2.615 -3.122 1.00 0.50 23 MET A N 16
ATOM 26496 C CA . MET A 1 23 ? 9.426 2.367 -2.064 1.00 25.32 23 MET A CA 16
ATOM 26497 C C . MET A 1 23 ? 9.916 3.672 -1.435 1.00 60.44 23 MET A C 16
ATOM 26498 O O . MET A 1 23 ? 10.600 3.649 -0.425 1.00 54.12 23 MET A O 16
ATOM 26512 N N . ARG A 1 24 ? 9.607 4.792 -2.078 1.00 1.15 24 ARG A N 16
ATOM 26513 C CA . ARG A 1 24 ? 10.031 6.119 -1.625 1.00 44.24 24 ARG A CA 16
ATOM 26514 C C . ARG A 1 24 ? 9.031 6.717 -0.622 1.00 41.10 24 ARG A C 16
ATOM 26515 O O . ARG A 1 24 ? 9.384 7.607 0.158 1.00 43.24 24 ARG A O 16
ATOM 26536 N N . ASP A 1 25 ? 7.789 6.222 -0.625 1.00 52.33 25 ASP A N 16
ATOM 26537 C CA . ASP A 1 25 ? 6.743 6.776 0.251 1.00 54.52 25 ASP A CA 16
ATOM 26538 C C . ASP A 1 25 ? 6.204 5.709 1.192 1.00 74.04 25 ASP A C 16
ATOM 26539 O O . ASP A 1 25 ? 5.737 6.005 2.294 1.00 34.42 25 ASP A O 16
ATOM 26548 N N . VAL A 1 26 ? 6.289 4.469 0.744 1.00 54.54 26 VAL A N 16
ATOM 26549 C CA . VAL A 1 26 ? 5.897 3.316 1.533 1.00 0.30 26 VAL A CA 16
ATOM 26550 C C . VAL A 1 26 ? 6.949 3.031 2.611 1.00 61.51 26 VAL A C 16
ATOM 26551 O O . VAL A 1 26 ? 6.699 2.311 3.584 1.00 1.44 26 VAL A O 16
ATOM 26564 N N . VAL A 1 27 ? 8.128 3.610 2.428 1.00 3.13 27 VAL A N 16
ATOM 26565 C CA . VAL A 1 27 ? 9.214 3.466 3.385 1.00 72.41 27 VAL A CA 16
ATOM 26566 C C . VAL A 1 27 ? 9.213 4.626 4.368 1.00 62.45 27 VAL A C 16
ATOM 26567 O O . VAL A 1 27 ? 8.700 5.707 4.073 1.00 72.43 27 VAL A O 16
ATOM 26580 N N . ASP A 1 28 ? 9.773 4.388 5.537 1.00 4.11 28 ASP A N 16
ATOM 26581 C CA . ASP A 1 28 ? 10.175 5.457 6.430 1.00 62.51 28 ASP A CA 16
ATOM 26582 C C . ASP A 1 28 ? 11.661 5.709 6.187 1.00 5.11 28 ASP A C 16
ATOM 26583 O O . ASP A 1 28 ? 12.506 5.058 6.801 1.00 71.05 28 ASP A O 16
ATOM 26592 N N . PRO A 1 29 ? 12.013 6.610 5.247 1.00 55.42 29 PRO A N 16
ATOM 26593 C CA . PRO A 1 29 ? 13.402 6.803 4.839 1.00 63.12 29 PRO A CA 16
ATOM 26594 C C . PRO A 1 29 ? 14.157 7.701 5.814 1.00 14.10 29 PRO A C 16
ATOM 26595 O O . PRO A 1 29 ? 15.373 7.873 5.707 1.00 53.20 29 PRO A O 16
ATOM 26606 N N . GLU A 1 30 ? 13.415 8.264 6.764 1.00 25.43 30 GLU A N 16
ATOM 26607 C CA . GLU A 1 30 ? 13.987 9.091 7.816 1.00 13.11 30 GLU A CA 16
ATOM 26608 C C . GLU A 1 30 ? 14.826 8.225 8.762 1.00 72.44 30 GLU A C 16
ATOM 26609 O O . GLU A 1 30 ? 16.025 8.456 8.935 1.00 74.44 30 GLU A O 16
ATOM 26621 N N . LEU A 1 31 ? 14.191 7.210 9.347 1.00 33.21 31 LEU A N 16
ATOM 26622 C CA . LEU A 1 31 ? 14.885 6.255 10.213 1.00 42.13 31 LEU A CA 16
ATOM 26623 C C . LEU A 1 31 ? 15.364 5.053 9.396 1.00 2.54 31 LEU A C 16
ATOM 26624 O O . LEU A 1 31 ? 16.241 4.299 9.826 1.00 34.10 31 LEU A O 16
ATOM 26640 N N . GLY A 1 32 ? 14.768 4.879 8.217 1.00 60.41 32 GLY A N 16
ATOM 26641 C CA . GLY A 1 32 ? 15.247 3.891 7.263 1.00 22.10 32 GLY A CA 16
ATOM 26642 C C . GLY A 1 32 ? 14.667 2.503 7.473 1.00 41.34 32 GLY A C 16
ATOM 26643 O O . GLY A 1 32 ? 15.418 1.529 7.581 1.00 23.32 32 GLY A O 16
ATOM 26647 N N . ILE A 1 33 ? 13.336 2.399 7.538 1.00 32.31 33 ILE A N 16
ATOM 26648 C CA . ILE A 1 33 ? 12.663 1.094 7.618 1.00 4.13 33 ILE A CA 16
ATOM 26649 C C . ILE A 1 33 ? 11.548 1.017 6.573 1.00 64.22 33 ILE A C 16
ATOM 26650 O O . ILE A 1 33 ? 10.822 1.986 6.366 1.00 63.32 33 ILE A O 16
ATOM 26666 N N . ASN A 1 34 ? 11.403 -0.145 5.936 1.00 64.12 34 ASN A N 16
ATOM 26667 C CA . ASN A 1 34 ? 10.360 -0.366 4.929 1.00 11.25 34 ASN A CA 16
ATOM 26668 C C . ASN A 1 34 ? 9.227 -1.187 5.531 1.00 4.53 34 ASN A C 16
ATOM 26669 O O . ASN A 1 34 ? 9.470 -2.231 6.139 1.00 73.21 34 ASN A O 16
ATOM 26680 N N . VAL A 1 35 ? 7.993 -0.727 5.355 1.00 53.54 35 VAL A N 16
ATOM 26681 C CA . VAL A 1 35 ? 6.823 -1.484 5.799 1.00 62.53 35 VAL A CA 16
ATOM 26682 C C . VAL A 1 35 ? 6.828 -2.875 5.156 1.00 54.41 35 VAL A C 16
ATOM 26683 O O . VAL A 1 35 ? 6.409 -3.869 5.761 1.00 25.21 35 VAL A O 16
ATOM 26696 N N . VAL A 1 36 ? 7.344 -2.932 3.931 1.00 44.32 36 VAL A N 16
ATOM 26697 C CA . VAL A 1 36 ? 7.459 -4.178 3.180 1.00 43.04 36 VAL A CA 16
ATOM 26698 C C . VAL A 1 36 ? 8.250 -5.225 3.971 1.00 13.10 36 VAL A C 16
ATOM 26699 O O . VAL A 1 36 ? 7.985 -6.423 3.862 1.00 60.43 36 VAL A O 16
ATOM 26712 N N . ASP A 1 37 ? 9.192 -4.763 4.798 1.00 51.02 37 ASP A N 16
ATOM 26713 C CA . ASP A 1 37 ? 10.043 -5.660 5.587 1.00 61.43 37 ASP A CA 16
ATOM 26714 C C . ASP A 1 37 ? 9.225 -6.481 6.579 1.00 11.43 37 ASP A C 16
ATOM 26715 O O . ASP A 1 37 ? 9.651 -7.558 6.999 1.00 60.13 37 ASP A O 16
ATOM 26724 N N . LEU A 1 38 ? 8.048 -5.980 6.947 1.00 14.40 38 LEU A N 16
ATOM 26725 C CA . LEU A 1 38 ? 7.172 -6.699 7.875 1.00 4.12 38 LEU A CA 16
ATOM 26726 C C . LEU A 1 38 ? 6.592 -7.944 7.200 1.00 35.24 38 LEU A C 16
ATOM 26727 O O . LEU A 1 38 ? 6.079 -8.848 7.864 1.00 50.52 38 LEU A O 16
ATOM 26743 N N . GLY A 1 39 ? 6.683 -7.974 5.870 1.00 3.20 39 GLY A N 16
ATOM 26744 C CA . GLY A 1 39 ? 6.177 -9.090 5.087 1.00 71.20 39 GLY A CA 16
ATOM 26745 C C . GLY A 1 39 ? 4.683 -9.290 5.256 1.00 21.33 39 GLY A C 16
ATOM 26746 O O . GLY A 1 39 ? 4.161 -10.376 5.003 1.00 53.32 39 GLY A O 16
ATOM 26750 N N . LEU A 1 40 ? 3.992 -8.227 5.658 1.00 74.45 40 LEU A N 16
ATOM 26751 C CA . LEU A 1 40 ? 2.544 -8.266 5.826 1.00 22.10 40 LEU A CA 16
ATOM 26752 C C . LEU A 1 40 ? 1.870 -7.860 4.521 1.00 4.24 40 LEU A C 16
ATOM 26753 O O . LEU A 1 40 ? 0.745 -8.260 4.234 1.00 62.22 40 LEU A O 16
ATOM 26769 N N . VAL A 1 41 ? 2.599 -7.092 3.713 1.00 5.25 41 VAL A N 16
ATOM 26770 C CA . VAL A 1 41 ? 2.124 -6.661 2.400 1.00 23.12 41 VAL A CA 16
ATOM 26771 C C . VAL A 1 41 ? 1.945 -7.872 1.474 1.00 14.43 41 VAL A C 16
ATOM 26772 O O . VAL A 1 41 ? 1.391 -7.761 0.380 1.00 72.31 41 VAL A O 16
ATOM 26785 N N . TYR A 1 42 ? 2.407 -9.034 1.939 1.00 42.33 42 TYR A N 16
ATOM 26786 C CA . TYR A 1 42 ? 2.281 -10.276 1.185 1.00 71.03 42 TYR A CA 16
ATOM 26787 C C . TYR A 1 42 ? 0.822 -10.724 1.172 1.00 1.25 42 TYR A C 16
ATOM 26788 O O . TYR A 1 42 ? 0.418 -11.567 0.364 1.00 22.32 42 TYR A O 16
ATOM 26806 N N . GLY A 1 43 ? 0.034 -10.146 2.076 1.00 12.24 43 GLY A N 16
ATOM 26807 C CA . GLY A 1 43 ? -1.401 -10.351 2.069 1.00 11.43 43 GLY A CA 16
ATOM 26808 C C . GLY A 1 43 ? -2.059 -9.513 0.995 1.00 63.32 43 GLY A C 16
ATOM 26809 O O . GLY A 1 43 ? -2.990 -8.749 1.261 1.00 42.41 43 GLY A O 16
ATOM 26813 N N . LEU A 1 44 ? -1.551 -9.634 -0.225 1.00 73.42 44 LEU A N 16
ATOM 26814 C CA . LEU A 1 44 ? -2.063 -8.879 -1.352 1.00 12.34 44 LEU A CA 16
ATOM 26815 C C . LEU A 1 44 ? -2.952 -9.766 -2.211 1.00 4.10 44 LEU A C 16
ATOM 26816 O O . LEU A 1 44 ? -2.514 -10.799 -2.724 1.00 52.34 44 LEU A O 16
ATOM 26832 N N . ASP A 1 45 ? -4.201 -9.353 -2.364 1.00 21.32 45 ASP A N 16
ATOM 26833 C CA . ASP A 1 45 ? -5.146 -10.027 -3.240 1.00 1.04 45 ASP A CA 16
ATOM 26834 C C . ASP A 1 45 ? -5.742 -8.993 -4.177 1.00 11.32 45 ASP A C 16
ATOM 26835 O O . ASP A 1 45 ? -6.518 -8.147 -3.749 1.00 25.51 45 ASP A O 16
ATOM 26844 N N . VAL A 1 46 ? -5.378 -9.031 -5.445 1.00 72.32 46 VAL A N 16
ATOM 26845 C CA . VAL A 1 46 ? -5.932 -8.088 -6.401 1.00 13.54 46 VAL A CA 16
ATOM 26846 C C . VAL A 1 46 ? -7.055 -8.758 -7.183 1.00 75.33 46 VAL A C 16
ATOM 26847 O O . VAL A 1 46 ? -6.891 -9.862 -7.716 1.00 14.33 46 VAL A O 16
ATOM 26860 N N . GLN A 1 47 ? -8.208 -8.109 -7.218 1.00 23.35 47 GLN A N 16
ATOM 26861 C CA . GLN A 1 47 ? -9.384 -8.669 -7.868 1.00 74.10 47 GLN A CA 16
ATOM 26862 C C . GLN A 1 47 ? -9.869 -7.760 -8.984 1.00 50.41 47 GLN A C 16
ATOM 26863 O O . GLN A 1 47 ? -9.763 -6.532 -8.899 1.00 2.13 47 GLN A O 16
ATOM 26877 N N . ASP A 1 48 ? -10.385 -8.375 -10.036 1.00 23.13 48 ASP A N 16
ATOM 26878 C CA . ASP A 1 48 ? -10.896 -7.650 -11.187 1.00 73.30 48 ASP A CA 16
ATOM 26879 C C . ASP A 1 48 ? -12.335 -7.218 -10.943 1.00 5.03 48 ASP A C 16
ATOM 26880 O O . ASP A 1 48 ? -13.007 -7.732 -10.043 1.00 22.33 48 ASP A O 16
ATOM 26889 N N . GLY A 1 49 ? -12.793 -6.275 -11.748 1.00 62.12 49 GLY A N 16
ATOM 26890 C CA . GLY A 1 49 ? -14.169 -5.834 -11.697 1.00 63.20 49 GLY A CA 16
ATOM 26891 C C . GLY A 1 49 ? -14.576 -5.189 -13.001 1.00 34.44 49 GLY A C 16
ATOM 26892 O O . GLY A 1 49 ? -13.722 -4.695 -13.740 1.00 51.22 49 GLY A O 16
ATOM 26896 N N . ASP A 1 50 ? -15.872 -5.189 -13.293 1.00 14.23 50 ASP A N 16
ATOM 26897 C CA . ASP A 1 50 ? -16.381 -4.599 -14.533 1.00 44.24 50 ASP A CA 16
ATOM 26898 C C . ASP A 1 50 ? -16.131 -3.094 -14.550 1.00 60.14 50 ASP A C 16
ATOM 26899 O O . ASP A 1 50 ? -16.135 -2.460 -15.606 1.00 14.51 50 ASP A O 16
ATOM 26908 N N . GLU A 1 51 ? -15.919 -2.531 -13.366 1.00 1.20 51 GLU A N 16
ATOM 26909 C CA . GLU A 1 51 ? -15.651 -1.105 -13.222 1.00 44.33 51 GLU A CA 16
ATOM 26910 C C . GLU A 1 51 ? -14.148 -0.828 -13.314 1.00 53.51 51 GLU A C 16
ATOM 26911 O O . GLU A 1 51 ? -13.730 0.252 -13.730 1.00 1.44 51 GLU A O 16
ATOM 26923 N N . GLY A 1 52 ? -13.350 -1.819 -12.930 1.00 14.40 52 GLY A N 16
ATOM 26924 C CA . GLY A 1 52 ? -11.904 -1.681 -12.934 1.00 50.11 52 GLY A CA 16
ATOM 26925 C C . GLY A 1 52 ? -11.247 -2.719 -12.046 1.00 13.50 52 GLY A C 16
ATOM 26926 O O . GLY A 1 52 ? -11.938 -3.497 -11.384 1.00 54.03 52 GLY A O 16
ATOM 26930 N N . THR A 1 53 ? -9.919 -2.737 -12.028 1.00 31.02 53 THR A N 16
ATOM 26931 C CA . THR A 1 53 ? -9.171 -3.687 -11.211 1.00 10.44 53 THR A CA 16
ATOM 26932 C C . THR A 1 53 ? -8.700 -3.024 -9.915 1.00 62.04 53 THR A C 16
ATOM 26933 O O . THR A 1 53 ? -8.109 -1.939 -9.938 1.00 11.31 53 THR A O 16
ATOM 26944 N N . VAL A 1 54 ? -8.965 -3.683 -8.789 1.00 14.21 54 VAL A N 16
ATOM 26945 C CA . VAL A 1 54 ? -8.637 -3.143 -7.471 1.00 13.22 54 VAL A CA 16
ATOM 26946 C C . VAL A 1 54 ? -7.686 -4.079 -6.721 1.00 24.13 54 VAL A C 16
ATOM 26947 O O . VAL A 1 54 ? -7.849 -5.301 -6.746 1.00 21.11 54 VAL A O 16
ATOM 26960 N N . ALA A 1 55 ? -6.681 -3.495 -6.072 1.00 62.31 55 ALA A N 16
ATOM 26961 C CA . ALA A 1 55 ? -5.697 -4.259 -5.298 1.00 31.42 55 ALA A CA 16
ATOM 26962 C C . ALA A 1 55 ? -6.055 -4.231 -3.809 1.00 33.21 55 ALA A C 16
ATOM 26963 O O . ALA A 1 55 ? -6.134 -3.160 -3.208 1.00 1.31 55 ALA A O 16
ATOM 26970 N N . LEU A 1 56 ? -6.276 -5.399 -3.217 1.00 64.12 56 LEU A N 16
ATOM 26971 C CA . LEU A 1 56 ? -6.605 -5.490 -1.793 1.00 32.41 56 LEU A CA 16
ATOM 26972 C C . LEU A 1 56 ? -5.336 -5.792 -0.992 1.00 21.12 56 LEU A C 16
ATOM 26973 O O . LEU A 1 56 ? -4.749 -6.864 -1.140 1.00 1.15 56 LEU A O 16
ATOM 26989 N N . ILE A 1 57 ? -4.912 -4.845 -0.158 1.00 10.41 57 ILE A N 16
ATOM 26990 C CA . ILE A 1 57 ? -3.667 -4.977 0.602 1.00 75.31 57 ILE A CA 16
ATOM 26991 C C . ILE A 1 57 ? -3.956 -5.135 2.096 1.00 4.35 57 ILE A C 16
ATOM 26992 O O . ILE A 1 57 ? -4.539 -4.248 2.717 1.00 22.25 57 ILE A O 16
ATOM 27008 N N . ASP A 1 58 ? -3.553 -6.260 2.668 1.00 33.14 58 ASP A N 16
ATOM 27009 C CA . ASP A 1 58 ? -3.739 -6.503 4.098 1.00 63.43 58 ASP A CA 16
ATOM 27010 C C . ASP A 1 58 ? -2.615 -5.842 4.899 1.00 25.05 58 ASP A C 16
ATOM 27011 O O . ASP A 1 58 ? -1.437 -6.139 4.689 1.00 60.21 58 ASP A O 16
ATOM 27020 N N . MET A 1 59 ? -2.979 -4.931 5.807 1.00 72.10 59 MET A N 16
ATOM 27021 C CA . MET A 1 59 ? -1.997 -4.197 6.612 1.00 42.32 59 MET A CA 16
ATOM 27022 C C . MET A 1 59 ? -2.462 -4.053 8.062 1.00 61.43 59 MET A C 16
ATOM 27023 O O . MET A 1 59 ? -3.635 -4.252 8.382 1.00 52.41 59 MET A O 16
ATOM 27037 N N . THR A 1 60 ? -1.524 -3.717 8.940 1.00 73.11 60 THR A N 16
ATOM 27038 C CA . THR A 1 60 ? -1.798 -3.505 10.336 1.00 11.31 60 THR A CA 16
ATOM 27039 C C . THR A 1 60 ? -1.059 -2.256 10.820 1.00 65.12 60 THR A C 16
ATOM 27040 O O . THR A 1 60 ? 0.094 -2.033 10.450 1.00 61.33 60 THR A O 16
ATOM 27051 N N . LEU A 1 61 ? -1.728 -1.434 11.624 1.00 63.34 61 LEU A N 16
ATOM 27052 C CA . LEU A 1 61 ? -1.107 -0.235 12.185 1.00 74.33 61 LEU A CA 16
ATOM 27053 C C . LEU A 1 61 ? -0.435 -0.578 13.514 1.00 5.21 61 LEU A C 16
ATOM 27054 O O . LEU A 1 61 ? -0.939 -1.419 14.256 1.00 41.30 61 LEU A O 16
ATOM 27070 N N . THR A 1 62 ? 0.675 0.105 13.808 1.00 4.20 62 THR A N 16
ATOM 27071 C CA . THR A 1 62 ? 1.540 -0.195 14.957 1.00 13.35 62 THR A CA 16
ATOM 27072 C C . THR A 1 62 ? 0.755 -0.656 16.197 1.00 71.32 62 THR A C 16
ATOM 27073 O O . THR A 1 62 ? 0.989 -1.748 16.718 1.00 33.10 62 THR A O 16
ATOM 27084 N N . SER A 1 63 ? -0.177 0.175 16.658 1.00 5.03 63 SER A N 16
ATOM 27085 C CA . SER A 1 63 ? -0.986 -0.153 17.835 1.00 33.51 63 SER A CA 16
ATOM 27086 C C . SER A 1 63 ? -2.475 -0.159 17.481 1.00 64.31 63 SER A C 16
ATOM 27087 O O . SER A 1 63 ? -3.335 -0.184 18.360 1.00 72.41 63 SER A O 16
ATOM 27095 N N . ALA A 1 64 ? -2.761 -0.137 16.175 1.00 33.35 64 ALA A N 16
ATOM 27096 C CA . ALA A 1 64 ? -4.135 -0.126 15.652 1.00 62.42 64 ALA A CA 16
ATOM 27097 C C . ALA A 1 64 ? -4.940 1.087 16.137 1.00 0.42 64 ALA A C 16
ATOM 27098 O O . ALA A 1 64 ? -6.145 1.173 15.899 1.00 4.23 64 ALA A O 16
ATOM 27105 N N . ALA A 1 65 ? -4.269 2.031 16.793 1.00 11.53 65 ALA A N 16
ATOM 27106 C CA . ALA A 1 65 ? -4.916 3.241 17.300 1.00 10.01 65 ALA A CA 16
ATOM 27107 C C . ALA A 1 65 ? -4.293 4.484 16.673 1.00 73.14 65 ALA A C 16
ATOM 27108 O O . ALA A 1 65 ? -4.531 5.605 17.119 1.00 51.11 65 ALA A O 16
ATOM 27115 N N . CYS A 1 66 ? -3.507 4.274 15.622 1.00 71.50 66 CYS A N 16
ATOM 27116 C CA . CYS A 1 66 ? -2.790 5.358 14.957 1.00 5.33 66 CYS A CA 16
ATOM 27117 C C . CYS A 1 66 ? -3.580 5.860 13.747 1.00 61.11 66 CYS A C 16
ATOM 27118 O O . CYS A 1 66 ? -4.152 5.061 13.004 1.00 21.32 66 CYS A O 16
ATOM 27126 N N . PRO A 1 67 ? -3.613 7.190 13.520 1.00 72.20 67 PRO A N 16
ATOM 27127 C CA . PRO A 1 67 ? -4.315 7.790 12.369 1.00 2.12 67 PRO A CA 16
ATOM 27128 C C . PRO A 1 67 ? -3.513 7.666 11.066 1.00 11.12 67 PRO A C 16
ATOM 27129 O O . PRO A 1 67 ? -3.798 8.345 10.076 1.00 43.32 67 PRO A O 16
ATOM 27140 N N . LEU A 1 68 ? -2.533 6.763 11.068 1.00 11.32 68 LEU A N 16
ATOM 27141 C CA . LEU A 1 68 ? -1.637 6.565 9.931 1.00 44.41 68 LEU A CA 16
ATOM 27142 C C . LEU A 1 68 ? -2.393 5.948 8.755 1.00 72.20 68 LEU A C 16
ATOM 27143 O O . LEU A 1 68 ? -1.907 5.948 7.623 1.00 13.34 68 LEU A O 16
ATOM 27159 N N . THR A 1 69 ? -3.592 5.446 9.042 1.00 53.52 69 THR A N 16
ATOM 27160 C CA . THR A 1 69 ? -4.416 4.741 8.065 1.00 55.32 69 THR A CA 16
ATOM 27161 C C . THR A 1 69 ? -4.551 5.531 6.751 1.00 73.21 69 THR A C 16
ATOM 27162 O O . THR A 1 69 ? -4.163 5.045 5.684 1.00 51.44 69 THR A O 16
ATOM 27173 N N . ASP A 1 70 ? -5.041 6.768 6.836 1.00 62.33 70 ASP A N 16
ATOM 27174 C CA . ASP A 1 70 ? -5.274 7.582 5.645 1.00 64.11 70 ASP A CA 16
ATOM 27175 C C . ASP A 1 70 ? -3.960 7.869 4.935 1.00 52.25 70 ASP A C 16
ATOM 27176 O O . ASP A 1 70 ? -3.894 7.875 3.705 1.00 51.31 70 ASP A O 16
ATOM 27185 N N . VAL A 1 71 ? -2.912 8.080 5.725 1.00 32.14 71 VAL A N 16
ATOM 27186 C CA . VAL A 1 71 ? -1.600 8.410 5.190 1.00 63.33 71 VAL A CA 16
ATOM 27187 C C . VAL A 1 71 ? -1.069 7.274 4.322 1.00 53.21 71 VAL A C 16
ATOM 27188 O O . VAL A 1 71 ? -0.724 7.485 3.161 1.00 41.44 71 VAL A O 16
ATOM 27201 N N . ILE A 1 72 ? -1.051 6.057 4.869 1.00 13.21 72 ILE A N 16
ATOM 27202 C CA . ILE A 1 72 ? -0.514 4.907 4.145 1.00 50.35 72 ILE A CA 16
ATOM 27203 C C . ILE A 1 72 ? -1.402 4.535 2.960 1.00 31.13 72 ILE A C 16
ATOM 27204 O O . ILE A 1 72 ? -0.903 4.123 1.908 1.00 63.13 72 ILE A O 16
ATOM 27220 N N . GLU A 1 73 ? -2.711 4.701 3.120 1.00 44.22 73 GLU A N 16
ATOM 27221 C CA . GLU A 1 73 ? -3.642 4.474 2.022 1.00 2.21 73 GLU A CA 16
ATOM 27222 C C . GLU A 1 73 ? -3.367 5.443 0.883 1.00 43.00 73 GLU A C 16
ATOM 27223 O O . GLU A 1 73 ? -3.294 5.043 -0.278 1.00 2.44 73 GLU A O 16
ATOM 27235 N N . ASP A 1 74 ? -3.199 6.713 1.224 1.00 61.22 74 ASP A N 16
ATOM 27236 C CA . ASP A 1 74 ? -2.935 7.742 0.227 1.00 25.30 74 ASP A CA 16
ATOM 27237 C C . ASP A 1 74 ? -1.610 7.485 -0.483 1.00 60.31 74 ASP A C 16
ATOM 27238 O O . ASP A 1 74 ? -1.547 7.522 -1.708 1.00 0.14 74 ASP A O 16
ATOM 27247 N N . GLN A 1 75 ? -0.561 7.204 0.292 1.00 15.12 75 GLN A N 16
ATOM 27248 C CA . GLN A 1 75 ? 0.766 6.949 -0.276 1.00 51.54 75 GLN A CA 16
ATOM 27249 C C . GLN A 1 75 ? 0.708 5.787 -1.268 1.00 74.43 75 GLN A C 16
ATOM 27250 O O . GLN A 1 75 ? 1.074 5.935 -2.440 1.00 4.21 75 GLN A O 16
ATOM 27264 N N . SER A 1 76 ? 0.214 4.643 -0.794 1.00 13.43 76 SER A N 16
ATOM 27265 C CA . SER A 1 76 ? 0.124 3.440 -1.614 1.00 52.24 76 SER A CA 16
ATOM 27266 C C . SER A 1 76 ? -0.749 3.693 -2.848 1.00 72.01 76 SER A C 16
ATOM 27267 O O . SER A 1 76 ? -0.310 3.487 -3.986 1.00 4.52 76 SER A O 16
ATOM 27275 N N . ARG A 1 77 ? -1.977 4.162 -2.621 1.00 5.21 77 ARG A N 16
ATOM 27276 C CA . ARG A 1 77 ? -2.908 4.441 -3.716 1.00 54.03 77 ARG A CA 16
ATOM 27277 C C . ARG A 1 77 ? -2.276 5.392 -4.727 1.00 21.54 77 ARG A C 16
ATOM 27278 O O . ARG A 1 77 ? -2.381 5.184 -5.934 1.00 71.44 77 ARG A O 16
ATOM 27299 N N . SER A 1 78 ? -1.597 6.417 -4.226 1.00 44.03 78 SER A N 16
ATOM 27300 C CA . SER A 1 78 ? -1.038 7.458 -5.075 1.00 4.21 78 SER A CA 16
ATOM 27301 C C . SER A 1 78 ? -0.106 6.858 -6.133 1.00 45.12 78 SER A C 16
ATOM 27302 O O . SER A 1 78 ? -0.281 7.105 -7.326 1.00 11.24 78 SER A O 16
ATOM 27310 N N . ALA A 1 79 ? 0.868 6.055 -5.701 1.00 54.22 79 ALA A N 16
ATOM 27311 C CA . ALA A 1 79 ? 1.842 5.490 -6.632 1.00 21.23 79 ALA A CA 16
ATOM 27312 C C . ALA A 1 79 ? 1.229 4.363 -7.468 1.00 44.31 79 ALA A C 16
ATOM 27313 O O . ALA A 1 79 ? 1.218 4.438 -8.699 1.00 21.13 79 ALA A O 16
ATOM 27320 N N . LEU A 1 80 ? 0.606 3.391 -6.795 1.00 50.23 80 LEU A N 16
ATOM 27321 C CA . LEU A 1 80 ? 0.105 2.181 -7.465 1.00 11.14 80 LEU A CA 16
ATOM 27322 C C . LEU A 1 80 ? -0.938 2.529 -8.526 1.00 41.51 80 LEU A C 16
ATOM 27323 O O . LEU A 1 80 ? -1.039 1.870 -9.567 1.00 41.32 80 LEU A O 16
ATOM 27339 N N . VAL A 1 81 ? -1.713 3.567 -8.253 1.00 34.01 81 VAL A N 16
ATOM 27340 C CA . VAL A 1 81 ? -2.683 4.082 -9.205 1.00 25.30 81 VAL A CA 16
ATOM 27341 C C . VAL A 1 81 ? -2.007 5.078 -10.151 1.00 64.41 81 VAL A C 16
ATOM 27342 O O . VAL A 1 81 ? -2.436 5.251 -11.295 1.00 13.11 81 VAL A O 16
ATOM 27355 N N . GLY A 1 82 ? -0.940 5.721 -9.669 1.00 40.03 82 GLY A N 16
ATOM 27356 C CA . GLY A 1 82 ? -0.290 6.779 -10.426 1.00 31.32 82 GLY A CA 16
ATOM 27357 C C . GLY A 1 82 ? 0.336 6.264 -11.705 1.00 71.02 82 GLY A C 16
ATOM 27358 O O . GLY A 1 82 ? 0.145 6.846 -12.776 1.00 41.13 82 GLY A O 16
ATOM 27362 N N . SER A 1 83 ? 1.082 5.168 -11.600 1.00 34.50 83 SER A N 16
ATOM 27363 C CA . SER A 1 83 ? 1.651 4.523 -12.778 1.00 0.31 83 SER A CA 16
ATOM 27364 C C . SER A 1 83 ? 0.580 3.682 -13.471 1.00 22.53 83 SER A C 16
ATOM 27365 O O . SER A 1 83 ? 0.664 3.406 -14.671 1.00 1.23 83 SER A O 16
ATOM 27373 N N . GLY A 1 84 ? -0.437 3.296 -12.700 1.00 53.51 84 GLY A N 16
ATOM 27374 C CA . GLY A 1 84 ? -1.577 2.589 -13.251 1.00 11.24 84 GLY A CA 16
ATOM 27375 C C . GLY A 1 84 ? -1.408 1.084 -13.243 1.00 25.34 84 GLY A C 16
ATOM 27376 O O . GLY A 1 84 ? -1.630 0.427 -14.260 1.00 23.13 84 GLY A O 16
ATOM 27380 N N . LEU A 1 85 ? -1.000 0.528 -12.106 1.00 15.23 85 LEU A N 16
ATOM 27381 C CA . LEU A 1 85 ? -0.971 -0.925 -11.944 1.00 42.03 85 LEU A CA 16
ATOM 27382 C C . LEU A 1 85 ? -2.377 -1.416 -11.619 1.00 35.02 85 LEU A C 16
ATOM 27383 O O . LEU A 1 85 ? -2.791 -2.497 -12.042 1.00 13.12 85 LEU A O 16
ATOM 27399 N N . VAL A 1 86 ? -3.101 -0.595 -10.862 1.00 72.44 86 VAL A N 16
ATOM 27400 C CA . VAL A 1 86 ? -4.509 -0.828 -10.545 1.00 21.02 86 VAL A CA 16
ATOM 27401 C C . VAL A 1 86 ? -5.245 0.508 -10.502 1.00 3.01 86 VAL A C 16
ATOM 27402 O O . VAL A 1 86 ? -4.616 1.558 -10.357 1.00 54.44 86 VAL A O 16
ATOM 27415 N N . ASP A 1 87 ? -6.567 0.473 -10.628 1.00 55.24 87 ASP A N 16
ATOM 27416 C CA . ASP A 1 87 ? -7.362 1.701 -10.661 1.00 15.34 87 ASP A CA 16
ATOM 27417 C C . ASP A 1 87 ? -7.657 2.190 -9.246 1.00 60.11 87 ASP A C 16
ATOM 27418 O O . ASP A 1 87 ? -7.767 3.396 -9.003 1.00 63.11 87 ASP A O 16
ATOM 27427 N N . ASP A 1 88 ? -7.765 1.246 -8.312 1.00 1.01 88 ASP A N 16
ATOM 27428 C CA . ASP A 1 88 ? -8.063 1.559 -6.913 1.00 72.03 88 ASP A CA 16
ATOM 27429 C C . ASP A 1 88 ? -7.480 0.483 -5.994 1.00 30.11 88 ASP A C 16
ATOM 27430 O O . ASP A 1 88 ? -7.081 -0.595 -6.460 1.00 73.32 88 ASP A O 16
ATOM 27439 N N . ILE A 1 89 ? -7.420 0.773 -4.693 1.00 44.52 89 ILE A N 16
ATOM 27440 C CA . ILE A 1 89 ? -6.911 -0.181 -3.710 1.00 35.40 89 ILE A CA 16
ATOM 27441 C C . ILE A 1 89 ? -7.792 -0.199 -2.463 1.00 21.55 89 ILE A C 16
ATOM 27442 O O . ILE A 1 89 ? -8.464 0.784 -2.143 1.00 35.21 89 ILE A O 16
ATOM 27458 N N . ARG A 1 90 ? -7.775 -1.323 -1.763 1.00 43.51 90 ARG A N 16
ATOM 27459 C CA . ARG A 1 90 ? -8.476 -1.471 -0.498 1.00 31.35 90 ARG A CA 16
ATOM 27460 C C . ARG A 1 90 ? -7.547 -2.119 0.516 1.00 24.10 90 ARG A C 16
ATOM 27461 O O . ARG A 1 90 ? -7.198 -3.293 0.387 1.00 14.44 90 ARG A O 16
ATOM 27482 N N . ILE A 1 91 ? -7.134 -1.349 1.503 1.00 10.25 91 ILE A N 16
ATOM 27483 C CA . ILE A 1 91 ? -6.272 -1.854 2.554 1.00 62.30 91 ILE A CA 16
ATOM 27484 C C . ILE A 1 91 ? -7.109 -2.368 3.721 1.00 61.22 91 ILE A C 16
ATOM 27485 O O . ILE A 1 91 ? -7.927 -1.635 4.271 1.00 72.12 91 ILE A O 16
ATOM 27501 N N . ASN A 1 92 ? -6.911 -3.637 4.077 1.00 31.34 92 ASN A N 16
ATOM 27502 C CA . ASN A 1 92 ? -7.637 -4.256 5.185 1.00 44.44 92 ASN A CA 16
ATOM 27503 C C . ASN A 1 92 ? -6.862 -4.003 6.468 1.00 24.13 92 ASN A C 16
ATOM 27504 O O . ASN A 1 92 ? -5.713 -4.430 6.602 1.00 31.21 92 ASN A O 16
ATOM 27515 N N . TRP A 1 93 ? -7.488 -3.298 7.399 1.00 30.44 93 TRP A N 16
ATOM 27516 C CA . TRP A 1 93 ? -6.839 -2.924 8.650 1.00 44.42 93 TRP A CA 16
ATOM 27517 C C . TRP A 1 93 ? -7.063 -4.001 9.702 1.00 75.24 93 TRP A C 16
ATOM 27518 O O . TRP A 1 93 ? -8.194 -4.235 10.127 1.00 65.13 93 TRP A O 16
ATOM 27539 N N . VAL A 1 94 ? -5.991 -4.667 10.113 1.00 73.03 94 VAL A N 16
ATOM 27540 C CA . VAL A 1 94 ? -6.091 -5.681 11.153 1.00 1.01 94 VAL A CA 16
ATOM 27541 C C . VAL A 1 94 ? -5.985 -5.027 12.526 1.00 2.10 94 VAL A C 16
ATOM 27542 O O . VAL A 1 94 ? -5.021 -4.315 12.812 1.00 42.44 94 VAL A O 16
ATOM 27555 N N . TRP A 1 95 ? -6.990 -5.258 13.357 1.00 41.21 95 TRP A N 16
ATOM 27556 C CA . TRP A 1 95 ? -6.984 -4.802 14.743 1.00 63.33 95 TRP A CA 16
ATOM 27557 C C . TRP A 1 95 ? -6.898 -6.008 15.673 1.00 14.50 95 TRP A C 16
ATOM 27558 O O . TRP A 1 95 ? -6.278 -5.953 16.736 1.00 3.00 95 TRP A O 16
ATOM 27579 N N . ASN A 1 96 ? -7.495 -7.102 15.209 1.00 61.11 96 ASN A N 16
ATOM 27580 C CA . ASN A 1 96 ? -7.653 -8.350 15.967 1.00 71.14 96 ASN A CA 16
ATOM 27581 C C . ASN A 1 96 ? -8.380 -9.385 15.098 1.00 23.10 96 ASN A C 16
ATOM 27582 O O . ASN A 1 96 ? -7.954 -10.536 15.027 1.00 51.35 96 ASN A O 16
ATOM 27593 N N . PRO A 1 97 ? -9.506 -9.001 14.434 1.00 44.04 97 PRO A N 16
ATOM 27594 C CA . PRO A 1 97 ? -10.209 -9.894 13.501 1.00 33.42 97 PRO A CA 16
ATOM 27595 C C . PRO A 1 97 ? -9.360 -10.204 12.269 1.00 2.22 97 PRO A C 16
ATOM 27596 O O . PRO A 1 97 ? -8.483 -9.415 11.901 1.00 25.40 97 PRO A O 16
ATOM 27607 N N . PRO A 1 98 ? -9.600 -11.359 11.619 1.00 44.23 98 PRO A N 16
ATOM 27608 C CA . PRO A 1 98 ? -8.871 -11.746 10.409 1.00 50.35 98 PRO A CA 16
ATOM 27609 C C . PRO A 1 98 ? -9.371 -10.996 9.172 1.00 44.43 98 PRO A C 16
ATOM 27610 O O . PRO A 1 98 ? -10.255 -10.140 9.266 1.00 3.31 98 PRO A O 16
ATOM 27621 N N . TRP A 1 99 ? -8.812 -11.336 8.018 1.00 41.24 99 TRP A N 16
ATOM 27622 C CA . TRP A 1 99 ? -9.163 -10.677 6.766 1.00 12.24 99 TRP A CA 16
ATOM 27623 C C . TRP A 1 99 ? -10.475 -11.236 6.224 1.00 31.44 99 TRP A C 16
ATOM 27624 O O . TRP A 1 99 ? -10.768 -12.422 6.393 1.00 33.25 99 TRP A O 16
ATOM 27645 N N . GLY A 1 100 ? -11.265 -10.380 5.586 1.00 22.32 100 GLY A N 16
ATOM 27646 C CA . GLY A 1 100 ? -12.543 -10.805 5.046 1.00 11.45 100 GLY A CA 16
ATOM 27647 C C . GLY A 1 100 ? -13.288 -9.669 4.375 1.00 71.10 100 GLY A C 16
ATOM 27648 O O . GLY A 1 100 ? -12.857 -9.186 3.328 1.00 64.24 100 GLY A O 16
ATOM 27652 N N . PRO A 1 101 ? -14.409 -9.200 4.964 1.00 24.34 101 PRO A N 16
ATOM 27653 C CA . PRO A 1 101 ? -15.227 -8.131 4.371 1.00 30.02 101 PRO A CA 16
ATOM 27654 C C . PRO A 1 101 ? -14.448 -6.824 4.222 1.00 12.22 101 PRO A C 16
ATOM 27655 O O . PRO A 1 101 ? -14.637 -6.077 3.259 1.00 5.32 101 PRO A O 16
ATOM 27666 N N . ASP A 1 102 ? -13.544 -6.575 5.167 1.00 73.33 102 ASP A N 16
ATOM 27667 C CA . ASP A 1 102 ? -12.748 -5.346 5.171 1.00 65.52 102 ASP A CA 16
ATOM 27668 C C . ASP A 1 102 ? -11.759 -5.337 4.001 1.00 2.51 102 ASP A C 16
ATOM 27669 O O . ASP A 1 102 ? -11.035 -4.374 3.790 1.00 43.12 102 ASP A O 16
ATOM 27678 N N . LYS A 1 103 ? -11.711 -6.432 3.244 1.00 42.11 103 LYS A N 16
ATOM 27679 C CA . LYS A 1 103 ? -10.917 -6.469 2.018 1.00 13.41 103 LYS A CA 16
ATOM 27680 C C . LYS A 1 103 ? -11.700 -5.839 0.858 1.00 11.51 103 LYS A C 16
ATOM 27681 O O . LYS A 1 103 ? -11.258 -5.878 -0.281 1.00 44.21 103 LYS A O 16
ATOM 27700 N N . ILE A 1 104 ? -12.869 -5.262 1.149 1.00 63.45 104 ILE A N 16
ATOM 27701 C CA . ILE A 1 104 ? -13.664 -4.560 0.135 1.00 14.01 104 ILE A CA 16
ATOM 27702 C C . ILE A 1 104 ? -13.870 -3.099 0.539 1.00 13.24 104 ILE A C 16
ATOM 27703 O O . ILE A 1 104 ? -14.234 -2.818 1.684 1.00 41.51 104 ILE A O 16
ATOM 27719 N N . THR A 1 105 ? -13.592 -2.163 -0.380 1.00 40.33 105 THR A N 16
ATOM 27720 C CA . THR A 1 105 ? -13.811 -0.741 -0.116 1.00 32.42 105 THR A CA 16
ATOM 27721 C C . THR A 1 105 ? -15.248 -0.473 0.342 1.00 61.52 105 THR A C 16
ATOM 27722 O O . THR A 1 105 ? -16.186 -1.179 -0.053 1.00 65.23 105 THR A O 16
ATOM 27733 N N . GLU A 1 106 ? -15.414 0.562 1.155 1.00 14.12 106 GLU A N 16
ATOM 27734 C CA . GLU A 1 106 ? -16.720 0.923 1.685 1.00 10.22 106 GLU A CA 16
ATOM 27735 C C . GLU A 1 106 ? -17.581 1.524 0.580 1.00 12.24 106 GLU A C 16
ATOM 27736 O O . GLU A 1 106 ? -18.769 1.225 0.469 1.00 30.33 106 GLU A O 16
ATOM 27748 N N . ASP A 1 107 ? -16.952 2.359 -0.246 1.00 40.20 107 ASP A N 16
ATOM 27749 C CA . ASP A 1 107 ? -17.637 3.020 -1.355 1.00 41.34 107 ASP A CA 16
ATOM 27750 C C . ASP A 1 107 ? -18.269 1.991 -2.284 1.00 12.31 107 ASP A C 16
ATOM 27751 O O . ASP A 1 107 ? -19.422 2.129 -2.690 1.00 21.00 107 ASP A O 16
ATOM 27760 N N . GLY A 1 108 ? -17.506 0.953 -2.607 1.00 74.11 108 GLY A N 16
ATOM 27761 C CA . GLY A 1 108 ? -18.009 -0.100 -3.468 1.00 54.44 108 GLY A CA 16
ATOM 27762 C C . GLY A 1 108 ? -19.178 -0.836 -2.840 1.00 11.51 108 GLY A C 16
ATOM 27763 O O . GLY A 1 108 ? -20.210 -1.038 -3.478 1.00 5.40 108 GLY A O 16
ATOM 27767 N N . ARG A 1 109 ? -19.013 -1.207 -1.574 1.00 0.20 109 ARG A N 16
ATOM 27768 C CA . ARG A 1 109 ? -20.024 -1.967 -0.835 1.00 65.24 109 ARG A CA 16
ATOM 27769 C C . ARG A 1 109 ? -21.305 -1.143 -0.662 1.00 15.53 109 ARG A C 16
ATOM 27770 O O . ARG A 1 109 ? -22.414 -1.677 -0.717 1.00 64.31 109 ARG A O 16
ATOM 27791 N N . GLU A 1 110 ? -21.144 0.157 -0.447 1.00 41.13 110 GLU A N 16
ATOM 27792 C CA . GLU A 1 110 ? -22.272 1.042 -0.165 1.00 3.14 110 GLU A CA 16
ATOM 27793 C C . GLU A 1 110 ? -22.979 1.499 -1.440 1.00 62.50 110 GLU A C 16
ATOM 27794 O O . GLU A 1 110 ? -24.209 1.534 -1.497 1.00 34.43 110 GLU A O 16
ATOM 27806 N N . GLN A 1 111 ? -22.207 1.840 -2.462 1.00 13.50 111 GLN A N 16
ATOM 27807 C CA . GLN A 1 111 ? -22.758 2.527 -3.629 1.00 42.12 111 GLN A CA 16
ATOM 27808 C C . GLN A 1 111 ? -22.917 1.605 -4.838 1.00 42.51 111 GLN A C 16
ATOM 27809 O O . GLN A 1 111 ? -23.792 1.829 -5.677 1.00 24.12 111 GLN A O 16
ATOM 27823 N N . LEU A 1 112 ? -22.079 0.576 -4.921 1.00 44.35 112 LEU A N 16
ATOM 27824 C CA . LEU A 1 112 ? -22.065 -0.336 -6.068 1.00 71.01 112 LEU A CA 16
ATOM 27825 C C . LEU A 1 112 ? -21.917 0.447 -7.385 1.00 55.44 112 LEU A C 16
ATOM 27826 O O . LEU A 1 112 ? -20.813 0.855 -7.749 1.00 43.51 112 LEU A O 16
ATOM 27842 N N . ARG A 1 113 ? -23.035 0.679 -8.075 1.00 51.33 113 ARG A N 16
ATOM 27843 C CA . ARG A 1 113 ? -23.027 1.395 -9.352 1.00 62.54 113 ARG A CA 16
ATOM 27844 C C . ARG A 1 113 ? -22.723 2.877 -9.145 1.00 51.41 113 ARG A C 16
ATOM 27845 O O . ARG A 1 113 ? -22.016 3.495 -9.941 1.00 43.50 113 ARG A O 16
ATOM 27866 N N . ALA A 1 114 ? -23.249 3.433 -8.055 1.00 73.31 114 ALA A N 16
ATOM 27867 C CA . ALA A 1 114 ? -23.119 4.862 -7.757 1.00 3.30 114 ALA A CA 16
ATOM 27868 C C . ALA A 1 114 ? -21.663 5.263 -7.506 1.00 71.51 114 ALA A C 16
ATOM 27869 O O . ALA A 1 114 ? -21.353 6.444 -7.351 1.00 21.51 114 ALA A O 16
ATOM 27876 N N . LEU A 1 115 ? -20.776 4.275 -7.436 1.00 4.23 115 LEU A N 16
ATOM 27877 C CA . LEU A 1 115 ? -19.349 4.531 -7.274 1.00 13.05 115 LEU A CA 16
ATOM 27878 C C . LEU A 1 115 ? -18.763 5.093 -8.571 1.00 34.43 115 LEU A C 16
ATOM 27879 O O . LEU A 1 115 ? -17.807 5.876 -8.549 1.00 22.54 115 LEU A O 16
ATOM 27895 N N . GLY A 1 116 ? -19.360 4.701 -9.693 1.00 74.00 116 GLY A N 16
ATOM 27896 C CA . GLY A 1 116 ? -18.895 5.148 -10.992 1.00 31.55 116 GLY A CA 16
ATOM 27897 C C . GLY A 1 116 ? -19.462 6.500 -11.368 1.00 74.42 116 GLY A C 16
ATOM 27898 O O . GLY A 1 116 ? -20.681 6.676 -11.413 1.00 10.13 116 GLY A O 16
ATOM 27902 N N . PHE A 1 117 ? -18.578 7.457 -11.632 1.00 54.45 117 PHE A N 16
ATOM 27903 C CA . PHE A 1 117 ? -18.985 8.801 -12.022 1.00 52.34 117 PHE A CA 16
ATOM 27904 C C . PHE A 1 117 ? -19.706 8.766 -13.370 1.00 12.45 117 PHE A C 16
ATOM 27905 O O . PHE A 1 117 ? -19.170 8.250 -14.353 1.00 61.13 117 PHE A O 16
ATOM 27922 N N . THR A 1 118 ? -20.920 9.302 -13.405 1.00 10.13 118 THR A N 16
ATOM 27923 C CA . THR A 1 118 ? -21.698 9.372 -14.633 1.00 64.12 118 THR A CA 16
ATOM 27924 C C . THR A 1 118 ? -21.014 10.301 -15.640 1.00 15.24 118 THR A C 16
ATOM 27925 O O . THR A 1 118 ? -21.268 11.507 -15.665 1.00 31.34 118 THR A O 16
ATOM 27936 N N . VAL A 1 119 ? -20.106 9.732 -16.425 1.00 40.54 119 VAL A N 16
ATOM 27937 C CA . VAL A 1 119 ? -19.350 10.493 -17.411 1.00 64.44 119 VAL A CA 16
ATOM 27938 C C . VAL A 1 119 ? -20.274 11.065 -18.491 1.00 41.24 119 VAL A C 16
ATOM 27939 O O . VAL A 1 119 ? -20.181 12.277 -18.773 1.00 75.02 119 VAL A O 16
ATOM 27953 N N . GLY A 1 1 ? 16.974 -8.384 -3.191 1.00 52.54 1 GLY A N 17
ATOM 27954 C CA . GLY A 1 1 ? 15.992 -7.317 -2.875 1.00 61.32 1 GLY A CA 17
ATOM 27955 C C . GLY A 1 1 ? 15.490 -7.403 -1.447 1.00 12.21 1 GLY A C 17
ATOM 27956 O O . GLY A 1 1 ? 16.056 -8.135 -0.635 1.00 22.44 1 GLY A O 17
ATOM 27962 N N . PRO A 1 2 ? 14.412 -6.665 -1.109 1.00 74.21 2 PRO A N 17
ATOM 27963 C CA . PRO A 1 2 ? 13.843 -6.645 0.247 1.00 61.21 2 PRO A CA 17
ATOM 27964 C C . PRO A 1 2 ? 13.083 -7.931 0.585 1.00 15.54 2 PRO A C 17
ATOM 27965 O O . PRO A 1 2 ? 12.569 -8.083 1.697 1.00 0.23 2 PRO A O 17
ATOM 27976 N N . GLY A 1 3 ? 13.018 -8.848 -0.377 1.00 52.54 3 GLY A N 17
ATOM 27977 C CA . GLY A 1 3 ? 12.266 -10.079 -0.202 1.00 54.44 3 GLY A CA 17
ATOM 27978 C C . GLY A 1 3 ? 11.035 -10.100 -1.085 1.00 22.11 3 GLY A C 17
ATOM 27979 O O . GLY A 1 3 ? 9.949 -9.702 -0.657 1.00 33.21 3 GLY A O 17
ATOM 27983 N N . SER A 1 4 ? 11.210 -10.546 -2.326 1.00 60.35 4 SER A N 17
ATOM 27984 C CA . SER A 1 4 ? 10.137 -10.547 -3.316 1.00 14.44 4 SER A CA 17
ATOM 27985 C C . SER A 1 4 ? 9.119 -11.663 -3.047 1.00 61.41 4 SER A C 17
ATOM 27986 O O . SER A 1 4 ? 9.000 -12.617 -3.819 1.00 11.21 4 SER A O 17
ATOM 27994 N N . MET A 1 5 ? 8.408 -11.541 -1.926 1.00 54.10 5 MET A N 17
ATOM 27995 C CA . MET A 1 5 ? 7.314 -12.452 -1.583 1.00 13.11 5 MET A CA 17
ATOM 27996 C C . MET A 1 5 ? 5.983 -11.812 -1.968 1.00 63.44 5 MET A C 17
ATOM 27997 O O . MET A 1 5 ? 4.920 -12.432 -1.881 1.00 35.42 5 MET A O 17
ATOM 28011 N N . SER A 1 6 ? 6.065 -10.556 -2.388 1.00 60.33 6 SER A N 17
ATOM 28012 C CA . SER A 1 6 ? 4.914 -9.795 -2.841 1.00 11.11 6 SER A CA 17
ATOM 28013 C C . SER A 1 6 ? 5.400 -8.605 -3.664 1.00 71.52 6 SER A C 17
ATOM 28014 O O . SER A 1 6 ? 6.608 -8.446 -3.866 1.00 30.01 6 SER A O 17
ATOM 28022 N N . GLU A 1 7 ? 4.459 -7.778 -4.112 1.00 23.52 7 GLU A N 17
ATOM 28023 C CA . GLU A 1 7 ? 4.740 -6.650 -5.001 1.00 25.35 7 GLU A CA 17
ATOM 28024 C C . GLU A 1 7 ? 5.435 -7.113 -6.282 1.00 74.01 7 GLU A C 17
ATOM 28025 O O . GLU A 1 7 ? 6.649 -7.323 -6.321 1.00 32.44 7 GLU A O 17
ATOM 28037 N N . THR A 1 8 ? 4.633 -7.288 -7.324 1.00 1.14 8 THR A N 17
ATOM 28038 C CA . THR A 1 8 ? 5.111 -7.697 -8.636 1.00 21.01 8 THR A CA 17
ATOM 28039 C C . THR A 1 8 ? 4.206 -7.091 -9.707 1.00 45.14 8 THR A C 17
ATOM 28040 O O . THR A 1 8 ? 3.981 -7.683 -10.767 1.00 5.54 8 THR A O 17
ATOM 28051 N N . SER A 1 9 ? 3.694 -5.901 -9.416 1.00 22.21 9 SER A N 17
ATOM 28052 C CA . SER A 1 9 ? 2.735 -5.233 -10.284 1.00 23.44 9 SER A CA 17
ATOM 28053 C C . SER A 1 9 ? 3.393 -4.802 -11.598 1.00 75.21 9 SER A C 17
ATOM 28054 O O . SER A 1 9 ? 4.419 -4.116 -11.594 1.00 35.20 9 SER A O 17
ATOM 28062 N N . ALA A 1 10 ? 2.799 -5.234 -12.716 1.00 53.11 10 ALA A N 17
ATOM 28063 C CA . ALA A 1 10 ? 3.262 -4.871 -14.057 1.00 14.34 10 ALA A CA 17
ATOM 28064 C C . ALA A 1 10 ? 4.614 -5.517 -14.388 1.00 24.24 10 ALA A C 17
ATOM 28065 O O . ALA A 1 10 ? 5.303 -6.024 -13.500 1.00 32.42 10 ALA A O 17
ATOM 28072 N N . PRO A 1 11 ? 4.986 -5.547 -15.688 1.00 43.42 11 PRO A N 17
ATOM 28073 C CA . PRO A 1 11 ? 6.306 -6.013 -16.131 1.00 42.52 11 PRO A CA 17
ATOM 28074 C C . PRO A 1 11 ? 7.442 -5.389 -15.318 1.00 64.55 11 PRO A C 17
ATOM 28075 O O . PRO A 1 11 ? 7.303 -4.282 -14.794 1.00 23.43 11 PRO A O 17
ATOM 28086 N N . ALA A 1 12 ? 8.565 -6.096 -15.241 1.00 13.44 12 ALA A N 17
ATOM 28087 C CA . ALA A 1 12 ? 9.705 -5.678 -14.422 1.00 61.24 12 ALA A CA 17
ATOM 28088 C C . ALA A 1 12 ? 10.166 -4.260 -14.760 1.00 61.31 12 ALA A C 17
ATOM 28089 O O . ALA A 1 12 ? 10.674 -3.549 -13.897 1.00 54.44 12 ALA A O 17
ATOM 28096 N N . GLU A 1 13 ? 9.978 -3.853 -16.013 1.00 14.44 13 GLU A N 17
ATOM 28097 C CA . GLU A 1 13 ? 10.382 -2.517 -16.456 1.00 44.43 13 GLU A CA 17
ATOM 28098 C C . GLU A 1 13 ? 9.583 -1.457 -15.706 1.00 52.23 13 GLU A C 17
ATOM 28099 O O . GLU A 1 13 ? 10.135 -0.467 -15.219 1.00 24.54 13 GLU A O 17
ATOM 28111 N N . GLU A 1 14 ? 8.276 -1.687 -15.613 1.00 44.13 14 GLU A N 17
ATOM 28112 C CA . GLU A 1 14 ? 7.379 -0.767 -14.923 1.00 32.10 14 GLU A CA 17
ATOM 28113 C C . GLU A 1 14 ? 7.584 -0.893 -13.419 1.00 44.30 14 GLU A C 17
ATOM 28114 O O . GLU A 1 14 ? 7.741 0.104 -12.708 1.00 74.21 14 GLU A O 17
ATOM 28126 N N . LEU A 1 15 ? 7.608 -2.143 -12.961 1.00 33.31 15 LEU A N 17
ATOM 28127 C CA . LEU A 1 15 ? 7.761 -2.464 -11.549 1.00 41.21 15 LEU A CA 17
ATOM 28128 C C . LEU A 1 15 ? 9.013 -1.794 -10.988 1.00 33.41 15 LEU A C 17
ATOM 28129 O O . LEU A 1 15 ? 8.964 -1.188 -9.928 1.00 64.41 15 LEU A O 17
ATOM 28145 N N . LEU A 1 16 ? 10.120 -1.884 -11.721 1.00 3.53 16 LEU A N 17
ATOM 28146 C CA . LEU A 1 16 ? 11.399 -1.324 -11.275 1.00 1.23 16 LEU A CA 17
ATOM 28147 C C . LEU A 1 16 ? 11.258 0.158 -10.914 1.00 3.30 16 LEU A C 17
ATOM 28148 O O . LEU A 1 16 ? 11.492 0.558 -9.771 1.00 11.02 16 LEU A O 17
ATOM 28164 N N . ALA A 1 17 ? 10.846 0.960 -11.888 1.00 4.42 17 ALA A N 17
ATOM 28165 C CA . ALA A 1 17 ? 10.744 2.403 -11.709 1.00 62.41 17 ALA A CA 17
ATOM 28166 C C . ALA A 1 17 ? 9.736 2.752 -10.618 1.00 51.32 17 ALA A C 17
ATOM 28167 O O . ALA A 1 17 ? 10.049 3.485 -9.666 1.00 62.50 17 ALA A O 17
ATOM 28174 N N . ASP A 1 18 ? 8.537 2.195 -10.745 1.00 41.25 18 ASP A N 17
ATOM 28175 C CA . ASP A 1 18 ? 7.438 2.542 -9.856 1.00 43.31 18 ASP A CA 17
ATOM 28176 C C . ASP A 1 18 ? 7.670 2.032 -8.439 1.00 14.35 18 ASP A C 17
ATOM 28177 O O . ASP A 1 18 ? 7.260 2.681 -7.479 1.00 0.42 18 ASP A O 17
ATOM 28186 N N . VAL A 1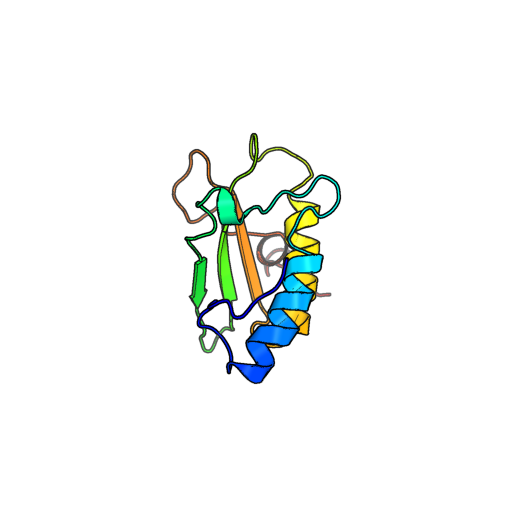 19 ? 8.343 0.890 -8.292 1.00 2.24 19 VAL A N 17
ATOM 28187 C CA . VAL A 1 19 ? 8.662 0.383 -6.957 1.00 42.52 19 VAL A CA 17
ATOM 28188 C C . VAL A 1 19 ? 9.755 1.245 -6.336 1.00 5.31 19 VAL A C 17
ATOM 28189 O O . VAL A 1 19 ? 9.716 1.539 -5.148 1.00 32.24 19 VAL A O 17
ATOM 28202 N N . GLU A 1 20 ? 10.718 1.672 -7.159 1.00 65.53 20 GLU A N 17
ATOM 28203 C CA . GLU A 1 20 ? 11.773 2.572 -6.704 1.00 61.12 20 GLU A CA 17
ATOM 28204 C C . GLU A 1 20 ? 11.181 3.869 -6.167 1.00 31.00 20 GLU A C 17
ATOM 28205 O O . GLU A 1 20 ? 11.637 4.391 -5.145 1.00 12.23 20 GLU A O 17
ATOM 28217 N N . GLU A 1 21 ? 10.172 4.391 -6.860 1.00 53.21 21 GLU A N 17
ATOM 28218 C CA . GLU A 1 21 ? 9.471 5.588 -6.399 1.00 32.02 21 GLU A CA 17
ATOM 28219 C C . GLU A 1 21 ? 8.641 5.281 -5.146 1.00 61.30 21 GLU A C 17
ATOM 28220 O O . GLU A 1 21 ? 8.788 5.935 -4.109 1.00 52.12 21 GLU A O 17
ATOM 28232 N N . ALA A 1 22 ? 7.820 4.235 -5.235 1.00 24.51 22 ALA A N 17
ATOM 28233 C CA . ALA A 1 22 ? 6.879 3.885 -4.169 1.00 4.52 22 ALA A CA 17
ATOM 28234 C C . ALA A 1 22 ? 7.606 3.560 -2.871 1.00 4.05 22 ALA A C 17
ATOM 28235 O O . ALA A 1 22 ? 7.127 3.874 -1.787 1.00 61.42 22 ALA A O 17
ATOM 28242 N N . MET A 1 23 ? 8.778 2.955 -2.992 1.00 1.13 23 MET A N 17
ATOM 28243 C CA . MET A 1 23 ? 9.572 2.560 -1.832 1.00 32.24 23 MET A CA 17
ATOM 28244 C C . MET A 1 23 ? 9.974 3.759 -0.975 1.00 52.10 23 MET A C 17
ATOM 28245 O O . MET A 1 23 ? 10.451 3.576 0.138 1.00 43.10 23 MET A O 17
ATOM 28259 N N . ARG A 1 24 ? 9.813 4.977 -1.496 1.00 40.23 24 ARG A N 17
ATOM 28260 C CA . ARG A 1 24 ? 10.177 6.189 -0.751 1.00 25.14 24 ARG A CA 17
ATOM 28261 C C . ARG A 1 24 ? 8.992 6.724 0.067 1.00 20.12 24 ARG A C 17
ATOM 28262 O O . ARG A 1 24 ? 9.184 7.495 1.008 1.00 5.25 24 ARG A O 17
ATOM 28283 N N . ASP A 1 25 ? 7.777 6.286 -0.267 1.00 53.24 25 ASP A N 17
ATOM 28284 C CA . ASP A 1 25 ? 6.559 6.843 0.343 1.00 12.31 25 ASP A CA 17
ATOM 28285 C C . ASP A 1 25 ? 5.786 5.756 1.076 1.00 74.45 25 ASP A C 17
ATOM 28286 O O . ASP A 1 25 ? 5.028 6.023 2.007 1.00 61.31 25 ASP A O 17
ATOM 28295 N N . VAL A 1 26 ? 5.983 4.528 0.627 1.00 43.44 26 VAL A N 17
ATOM 28296 C CA . VAL A 1 26 ? 5.407 3.356 1.259 1.00 13.43 26 VAL A CA 17
ATOM 28297 C C . VAL A 1 26 ? 6.207 2.995 2.514 1.00 50.43 26 VAL A C 17
ATOM 28298 O O . VAL A 1 26 ? 5.707 2.345 3.436 1.00 60.21 26 VAL A O 17
ATOM 28311 N N . VAL A 1 27 ? 7.458 3.437 2.538 1.00 51.13 27 VAL A N 17
ATOM 28312 C CA . VAL A 1 27 ? 8.318 3.281 3.702 1.00 1.44 27 VAL A CA 17
ATOM 28313 C C . VAL A 1 27 ? 8.136 4.483 4.620 1.00 72.43 27 VAL A C 17
ATOM 28314 O O . VAL A 1 27 ? 7.659 5.531 4.182 1.00 70.53 27 VAL A O 17
ATOM 28327 N N . ASP A 1 28 ? 8.503 4.337 5.882 1.00 21.21 28 ASP A N 17
ATOM 28328 C CA . ASP A 1 28 ? 8.609 5.486 6.768 1.00 42.03 28 ASP A CA 17
ATOM 28329 C C . ASP A 1 28 ? 10.082 5.859 6.904 1.00 40.25 28 ASP A C 17
ATOM 28330 O O . ASP A 1 28 ? 10.809 5.270 7.708 1.00 60.52 28 ASP A O 17
ATOM 28339 N N . PRO A 1 29 ? 10.559 6.813 6.083 1.00 1.21 29 PRO A N 17
ATOM 28340 C CA . PRO A 1 29 ? 11.964 7.197 6.071 1.00 34.31 29 PRO A CA 17
ATOM 28341 C C . PRO A 1 29 ? 12.299 8.179 7.195 1.00 4.34 29 PRO A C 17
ATOM 28342 O O . PRO A 1 29 ? 13.460 8.549 7.383 1.00 63.35 29 PRO A O 17
ATOM 28353 N N . GLU A 1 30 ? 11.276 8.588 7.943 1.00 3.02 30 GLU A N 17
ATOM 28354 C CA . GLU A 1 30 ? 11.464 9.466 9.094 1.00 5.45 30 GLU A CA 17
ATOM 28355 C C . GLU A 1 30 ? 12.194 8.717 10.203 1.00 74.34 30 GLU A C 17
ATOM 28356 O O . GLU A 1 30 ? 13.264 9.132 10.656 1.00 0.14 30 GLU A O 17
ATOM 28368 N N . LEU A 1 31 ? 11.607 7.604 10.630 1.00 52.21 31 LEU A N 17
ATOM 28369 C CA . LEU A 1 31 ? 12.207 6.749 11.644 1.00 44.13 31 LEU A CA 17
ATOM 28370 C C . LEU A 1 31 ? 13.035 5.655 10.976 1.00 62.30 31 LEU A C 17
ATOM 28371 O O . LEU A 1 31 ? 13.888 5.034 11.613 1.00 24.34 31 LEU A O 17
ATOM 28387 N N . GLY A 1 32 ? 12.767 5.423 9.692 1.00 1.01 32 GLY A N 17
ATOM 28388 C CA . GLY A 1 32 ? 13.568 4.503 8.902 1.00 12.32 32 GLY A CA 17
ATOM 28389 C C . GLY A 1 32 ? 13.127 3.056 9.027 1.00 5.33 32 GLY A C 17
ATOM 28390 O O . GLY A 1 32 ? 13.953 2.176 9.288 1.00 25.20 32 GLY A O 17
ATOM 28394 N N . ILE A 1 33 ? 11.832 2.796 8.823 1.00 33.21 33 ILE A N 17
ATOM 28395 C CA . ILE A 1 33 ? 11.301 1.428 8.863 1.00 44.11 33 ILE A CA 17
ATOM 28396 C C . ILE A 1 33 ? 10.343 1.193 7.695 1.00 13.42 33 ILE A C 17
ATOM 28397 O O . ILE A 1 33 ? 9.605 2.096 7.292 1.00 43.23 33 ILE A O 17
ATOM 28413 N N . ASN A 1 34 ? 10.364 -0.020 7.150 1.00 23.01 34 ASN A N 17
ATOM 28414 C CA . ASN A 1 34 ? 9.529 -0.374 6.000 1.00 34.22 34 ASN A CA 17
ATOM 28415 C C . ASN A 1 34 ? 8.409 -1.324 6.420 1.00 74.52 34 ASN A C 17
ATOM 28416 O O . ASN A 1 34 ? 8.643 -2.287 7.148 1.00 35.13 34 ASN A O 17
ATOM 28427 N N . VAL A 1 35 ? 7.194 -1.049 5.950 1.00 42.31 35 VAL A N 17
ATOM 28428 C CA . VAL A 1 35 ? 6.029 -1.877 6.274 1.00 74.42 35 VAL A CA 17
ATOM 28429 C C . VAL A 1 35 ? 6.224 -3.317 5.791 1.00 21.40 35 VAL A C 17
ATOM 28430 O O . VAL A 1 35 ? 5.649 -4.258 6.347 1.00 41.14 35 VAL A O 17
ATOM 28443 N N . VAL A 1 36 ? 7.056 -3.479 4.764 1.00 21.05 36 VAL A N 17
ATOM 28444 C CA . VAL A 1 36 ? 7.365 -4.797 4.207 1.00 22.15 36 VAL A CA 17
ATOM 28445 C C . VAL A 1 36 ? 7.992 -5.694 5.278 1.00 62.12 36 VAL A C 17
ATOM 28446 O O . VAL A 1 36 ? 7.895 -6.922 5.209 1.00 20.12 36 VAL A O 17
ATOM 28459 N N . ASP A 1 37 ? 8.612 -5.065 6.278 1.00 24.14 37 ASP A N 17
ATOM 28460 C CA . ASP A 1 37 ? 9.206 -5.785 7.404 1.00 12.45 37 ASP A CA 17
ATOM 28461 C C . ASP A 1 37 ? 8.156 -6.635 8.113 1.00 31.45 37 ASP A C 17
ATOM 28462 O O . ASP A 1 37 ? 8.453 -7.725 8.605 1.00 65.43 37 ASP A O 17
ATOM 28471 N N . LEU A 1 38 ? 6.917 -6.142 8.143 1.00 51.15 38 LEU A N 17
ATOM 28472 C CA . LEU A 1 38 ? 5.822 -6.853 8.809 1.00 73.22 38 LEU A CA 17
ATOM 28473 C C . LEU A 1 38 ? 5.420 -8.086 7.999 1.00 43.30 38 LEU A C 17
ATOM 28474 O O . LEU A 1 38 ? 4.736 -8.980 8.502 1.00 64.23 38 LEU A O 17
ATOM 28490 N N . GLY A 1 39 ? 5.845 -8.106 6.737 1.00 44.25 39 GLY A N 17
ATOM 28491 C CA . GLY A 1 39 ? 5.602 -9.234 5.848 1.00 2.55 39 GLY A CA 17
ATOM 28492 C C . GLY A 1 39 ? 4.141 -9.627 5.744 1.00 44.25 39 GLY A C 17
ATOM 28493 O O . GLY A 1 39 ? 3.825 -10.758 5.374 1.00 62.14 39 GLY A O 17
ATOM 28497 N N . LEU A 1 40 ? 3.245 -8.693 6.042 1.00 51.33 40 LEU A N 17
ATOM 28498 C CA . LEU A 1 40 ? 1.812 -8.943 5.901 1.00 61.24 40 LEU A CA 17
ATOM 28499 C C . LEU A 1 40 ? 1.354 -8.589 4.494 1.00 72.11 40 LEU A C 17
ATOM 28500 O O . LEU A 1 40 ? 0.320 -9.065 4.030 1.00 11.13 40 LEU A O 17
ATOM 28516 N N . VAL A 1 41 ? 2.161 -7.782 3.806 1.00 52.41 41 VAL A N 17
ATOM 28517 C CA . VAL A 1 41 ? 1.862 -7.376 2.438 1.00 2.11 41 VAL A CA 17
ATOM 28518 C C . VAL A 1 41 ? 1.858 -8.593 1.505 1.00 55.32 41 VAL A C 17
ATOM 28519 O O . VAL A 1 41 ? 1.469 -8.505 0.340 1.00 54.22 41 VAL A O 17
ATOM 28532 N N . TYR A 1 42 ? 2.311 -9.729 2.039 1.00 33.02 42 TYR A N 17
ATOM 28533 C CA . TYR A 1 42 ? 2.232 -11.008 1.342 1.00 23.25 42 TYR A CA 17
ATOM 28534 C C . TYR A 1 42 ? 0.780 -11.294 0.953 1.00 1.43 42 TYR A C 17
ATOM 28535 O O . TYR A 1 42 ? 0.510 -11.928 -0.072 1.00 3.10 42 TYR A O 17
ATOM 28553 N N . GLY A 1 43 ? -0.143 -10.804 1.779 1.00 1.32 43 GLY A N 17
ATOM 28554 C CA . GLY A 1 43 ? -1.559 -10.936 1.502 1.00 72.32 43 GLY A CA 17
ATOM 28555 C C . GLY A 1 43 ? -2.010 -9.966 0.427 1.00 12.15 43 GLY A C 17
ATOM 28556 O O . GLY A 1 43 ? -2.628 -8.936 0.717 1.00 20.21 43 GLY A O 17
ATOM 28560 N N . LEU A 1 44 ? -1.672 -10.290 -0.816 1.00 33.24 44 LEU A N 17
ATOM 28561 C CA . LEU A 1 44 ? -2.040 -9.479 -1.971 1.00 0.34 44 LEU A CA 17
ATOM 28562 C C . LEU A 1 44 ? -2.893 -10.300 -2.933 1.00 33.31 44 LEU A C 17
ATOM 28563 O O . LEU A 1 44 ? -2.501 -11.399 -3.333 1.00 1.21 44 LEU A O 17
ATOM 28579 N N . ASP A 1 45 ? -4.063 -9.775 -3.284 1.00 73.43 45 ASP A N 17
ATOM 28580 C CA . ASP A 1 45 ? -4.964 -10.438 -4.225 1.00 44.02 45 ASP A CA 17
ATOM 28581 C C . ASP A 1 45 ? -5.786 -9.392 -4.964 1.00 4.24 45 ASP A C 17
ATOM 28582 O O . ASP A 1 45 ? -6.562 -8.665 -4.354 1.00 65.41 45 ASP A O 17
ATOM 28591 N N . VAL A 1 46 ? -5.594 -9.292 -6.269 1.00 44.11 46 VAL A N 17
ATOM 28592 C CA . VAL A 1 46 ? -6.304 -8.297 -7.059 1.00 53.23 46 VAL A CA 17
ATOM 28593 C C . VAL A 1 46 ? -7.562 -8.910 -7.671 1.00 22.34 46 VAL A C 17
ATOM 28594 O O . VAL A 1 46 ? -7.540 -10.044 -8.162 1.00 20.13 46 VAL A O 17
ATOM 28607 N N . GLN A 1 47 ? -8.664 -8.173 -7.612 1.00 72.20 47 GLN A N 17
ATOM 28608 C CA . GLN A 1 47 ? -9.940 -8.639 -8.141 1.00 42.35 47 GLN A CA 17
ATOM 28609 C C . GLN A 1 47 ? -10.549 -7.562 -9.032 1.00 20.44 47 GLN A C 17
ATOM 28610 O O . GLN A 1 47 ? -10.320 -6.370 -8.825 1.00 54.34 47 GLN A O 17
ATOM 28624 N N . ASP A 1 48 ? -11.317 -7.983 -10.025 1.00 2.00 48 ASP A N 17
ATOM 28625 C CA . ASP A 1 48 ? -11.892 -7.062 -10.997 1.00 21.42 48 ASP A CA 17
ATOM 28626 C C . ASP A 1 48 ? -13.282 -6.603 -10.557 1.00 1.44 48 ASP A C 17
ATOM 28627 O O . ASP A 1 48 ? -14.196 -7.413 -10.419 1.00 44.14 48 ASP A O 17
ATOM 28636 N N . GLY A 1 49 ? -13.427 -5.302 -10.322 1.00 32.23 49 GLY A N 17
ATOM 28637 C CA . GLY A 1 49 ? -14.702 -4.746 -9.900 1.00 22.14 49 GLY A CA 17
ATOM 28638 C C . GLY A 1 49 ? -15.438 -4.074 -11.044 1.00 63.22 49 GLY A C 17
ATOM 28639 O O . GLY A 1 49 ? -14.892 -3.932 -12.139 1.00 21.41 49 GLY A O 17
ATOM 28643 N N . ASP A 1 50 ? -16.671 -3.639 -10.784 1.00 45.24 50 ASP A N 17
ATOM 28644 C CA . ASP A 1 50 ? -17.523 -3.029 -11.816 1.00 72.23 50 ASP A CA 17
ATOM 28645 C C . ASP A 1 50 ? -16.867 -1.788 -12.421 1.00 21.31 50 ASP A C 17
ATOM 28646 O O . ASP A 1 50 ? -17.063 -1.478 -13.598 1.00 41.31 50 ASP A O 17
ATOM 28655 N N . GLU A 1 51 ? -16.095 -1.080 -11.608 1.00 43.44 51 GLU A N 17
ATOM 28656 C CA . GLU A 1 51 ? -15.473 0.177 -12.026 1.00 2.31 51 GLU A CA 17
ATOM 28657 C C . GLU A 1 51 ? -14.035 -0.039 -12.499 1.00 22.14 51 GLU A C 17
ATOM 28658 O O . GLU A 1 51 ? -13.450 0.836 -13.142 1.00 14.31 51 GLU A O 17
ATOM 28670 N N . GLY A 1 52 ? -13.478 -1.208 -12.196 1.00 24.45 52 GLY A N 17
ATOM 28671 C CA . GLY A 1 52 ? -12.113 -1.514 -12.591 1.00 4.45 52 GLY A CA 17
ATOM 28672 C C . GLY A 1 52 ? -11.481 -2.555 -11.689 1.00 13.54 52 GLY A C 17
ATOM 28673 O O . GLY A 1 52 ? -12.065 -2.932 -10.670 1.00 11.22 52 GLY A O 17
ATOM 28677 N N . THR A 1 53 ? -10.294 -3.022 -12.057 1.00 21.13 53 THR A N 17
ATOM 28678 C CA . THR A 1 53 ? -9.587 -4.034 -11.282 1.00 35.22 53 THR A CA 17
ATOM 28679 C C . THR A 1 53 ? -8.902 -3.406 -10.065 1.00 1.25 53 THR A C 17
ATOM 28680 O O . THR A 1 53 ? -7.997 -2.579 -10.210 1.00 51.24 53 THR A O 17
ATOM 28691 N N . VAL A 1 54 ? -9.344 -3.793 -8.870 1.00 53.10 54 VAL A N 17
ATOM 28692 C CA . VAL A 1 54 ? -8.777 -3.270 -7.631 1.00 62.10 54 VAL A CA 17
ATOM 28693 C C . VAL A 1 54 ? -7.857 -4.302 -6.982 1.00 52.41 54 VAL A C 17
ATOM 28694 O O . VAL A 1 54 ? -8.105 -5.507 -7.061 1.00 2.23 54 VAL A O 17
ATOM 28707 N N . ALA A 1 55 ? -6.791 -3.828 -6.354 1.00 70.23 55 ALA A N 17
ATOM 28708 C CA . ALA A 1 55 ? -5.827 -4.698 -5.685 1.00 33.42 55 ALA A CA 17
ATOM 28709 C C . ALA A 1 55 ? -6.105 -4.754 -4.183 1.00 23.53 55 ALA A C 17
ATOM 28710 O O . ALA A 1 55 ? -5.957 -3.748 -3.487 1.00 51.41 55 ALA A O 17
ATOM 28717 N N . LEU A 1 56 ? -6.522 -5.912 -3.683 1.00 73.42 56 LEU A N 17
ATOM 28718 C CA . LEU A 1 56 ? -6.738 -6.084 -2.249 1.00 70.24 56 LEU A CA 17
ATOM 28719 C C . LEU A 1 56 ? -5.390 -6.313 -1.563 1.00 3.35 56 LEU A C 17
ATOM 28720 O O . LEU A 1 56 ? -4.709 -7.307 -1.836 1.00 34.24 56 LEU A O 17
ATOM 28736 N N . ILE A 1 57 ? -4.997 -5.382 -0.699 1.00 62.34 57 ILE A N 17
ATOM 28737 C CA . ILE A 1 57 ? -3.702 -5.440 -0.019 1.00 14.44 57 ILE A CA 17
ATOM 28738 C C . ILE A 1 57 ? -3.905 -5.479 1.492 1.00 74.40 57 ILE A C 17
ATOM 28739 O O . ILE A 1 57 ? -4.583 -4.612 2.048 1.00 44.14 57 ILE A O 17
ATOM 28755 N N . ASP A 1 58 ? -3.335 -6.479 2.157 1.00 74.53 58 ASP A N 17
ATOM 28756 C CA . ASP A 1 58 ? -3.420 -6.557 3.616 1.00 73.25 58 ASP A CA 17
ATOM 28757 C C . ASP A 1 58 ? -2.171 -5.958 4.265 1.00 64.10 58 ASP A C 17
ATOM 28758 O O . ASP A 1 58 ? -1.042 -6.273 3.880 1.00 43.11 58 ASP A O 17
ATOM 28767 N N . MET A 1 59 ? -2.385 -5.079 5.240 1.00 31.11 59 MET A N 17
ATOM 28768 C CA . MET A 1 59 ? -1.301 -4.349 5.899 1.00 54.31 59 MET A CA 17
ATOM 28769 C C . MET A 1 59 ? -1.565 -4.199 7.404 1.00 12.55 59 MET A C 17
ATOM 28770 O O . MET A 1 59 ? -2.652 -4.523 7.902 1.00 44.34 59 MET A O 17
ATOM 28784 N N . THR A 1 60 ? -0.552 -3.716 8.120 1.00 51.04 60 THR A N 17
ATOM 28785 C CA . THR A 1 60 ? -0.669 -3.414 9.541 1.00 32.03 60 THR A CA 17
ATOM 28786 C C . THR A 1 60 ? 0.350 -2.340 9.930 1.00 21.43 60 THR A C 17
ATOM 28787 O O . THR A 1 60 ? 1.381 -2.189 9.267 1.00 61.45 60 THR A O 17
ATOM 28798 N N . LEU A 1 61 ? 0.046 -1.575 10.979 1.00 0.14 61 LEU A N 17
ATOM 28799 C CA . LEU A 1 61 ? 0.966 -0.566 11.501 1.00 63.12 61 LEU A CA 17
ATOM 28800 C C . LEU A 1 61 ? 1.493 -0.998 12.869 1.00 23.14 61 LEU A C 17
ATOM 28801 O O . LEU A 1 61 ? 1.003 -1.963 13.453 1.00 63.44 61 LEU A O 17
ATOM 28817 N N . THR A 1 62 ? 2.483 -0.267 13.375 1.00 60.35 62 THR A N 17
ATOM 28818 C CA . THR A 1 62 ? 3.122 -0.587 14.649 1.00 54.14 62 THR A CA 17
ATOM 28819 C C . THR A 1 62 ? 2.109 -0.639 15.797 1.00 2.10 62 THR A C 17
ATOM 28820 O O . THR A 1 62 ? 1.949 -1.671 16.455 1.00 50.44 62 THR A O 17
ATOM 28831 N N . SER A 1 63 ? 1.433 0.480 16.039 1.00 0.23 63 SER A N 17
ATOM 28832 C CA . SER A 1 63 ? 0.422 0.558 17.089 1.00 34.02 63 SER A CA 17
ATOM 28833 C C . SER A 1 63 ? -0.954 0.228 16.524 1.00 53.34 63 SER A C 17
ATOM 28834 O O . SER A 1 63 ? -1.855 -0.191 17.257 1.00 2.34 63 SER A O 17
ATOM 28842 N N . ALA A 1 64 ? -1.100 0.434 15.210 1.00 5.25 64 ALA A N 17
ATOM 28843 C CA . ALA A 1 64 ? -2.385 0.290 14.520 1.00 32.21 64 ALA A CA 17
ATOM 28844 C C . ALA A 1 64 ? -3.391 1.327 15.022 1.00 24.43 64 ALA A C 17
ATOM 28845 O O . ALA A 1 64 ? -4.573 1.282 14.679 1.00 53.40 64 ALA A O 17
ATOM 28852 N N . ALA A 1 65 ? -2.903 2.269 15.825 1.00 55.40 65 ALA A N 17
ATOM 28853 C CA . ALA A 1 65 ? -3.734 3.332 16.379 1.00 32.33 65 ALA A CA 17
ATOM 28854 C C . ALA A 1 65 ? -3.334 4.683 15.795 1.00 2.44 65 ALA A C 17
ATOM 28855 O O . ALA A 1 65 ? -4.142 5.612 15.743 1.00 70.44 65 ALA A O 17
ATOM 28862 N N . CYS A 1 66 ? -2.075 4.786 15.369 1.00 65.02 66 CYS A N 17
ATOM 28863 C CA . CYS A 1 66 ? -1.565 6.005 14.751 1.00 21.04 66 CYS A CA 17
ATOM 28864 C C . CYS A 1 66 ? -2.371 6.351 13.493 1.00 41.35 66 CYS A C 17
ATOM 28865 O O . CYS A 1 66 ? -2.640 5.479 12.663 1.00 14.24 66 CYS A O 17
ATOM 28873 N N . PRO A 1 67 ? -2.740 7.636 13.319 1.00 44.52 67 PRO A N 17
ATOM 28874 C CA . PRO A 1 67 ? -3.575 8.083 12.190 1.00 60.14 67 PRO A CA 17
ATOM 28875 C C . PRO A 1 67 ? -2.818 8.104 10.854 1.00 31.44 67 PRO A C 17
ATOM 28876 O O . PRO A 1 67 ? -3.195 8.822 9.928 1.00 75.44 67 PRO A O 17
ATOM 28887 N N . LEU A 1 68 ? -1.779 7.275 10.743 1.00 5.33 68 LEU A N 17
ATOM 28888 C CA . LEU A 1 68 ? -0.942 7.236 9.545 1.00 34.14 68 LEU A CA 17
ATOM 28889 C C . LEU A 1 68 ? -1.647 6.455 8.442 1.00 65.51 68 LEU A C 17
ATOM 28890 O O . LEU A 1 68 ? -1.168 6.399 7.306 1.00 52.33 68 LEU A O 17
ATOM 28906 N N . THR A 1 69 ? -2.788 5.860 8.797 1.00 62.22 69 THR A N 17
ATOM 28907 C CA . THR A 1 69 ? -3.633 5.149 7.847 1.00 24.41 69 THR A CA 17
ATOM 28908 C C . THR A 1 69 ? -3.878 6.018 6.616 1.00 61.41 69 THR A C 17
ATOM 28909 O O . THR A 1 69 ? -3.742 5.559 5.487 1.00 50.13 69 THR A O 17
ATOM 28920 N N . ASP A 1 70 ? -4.173 7.295 6.860 1.00 71.44 70 ASP A N 17
ATOM 28921 C CA . ASP A 1 70 ? -4.419 8.264 5.796 1.00 21.14 70 ASP A CA 17
ATOM 28922 C C . ASP A 1 70 ? -3.218 8.350 4.856 1.00 42.34 70 ASP A C 17
ATOM 28923 O O . ASP A 1 70 ? -3.354 8.213 3.636 1.00 64.23 70 ASP A O 17
ATOM 28932 N N . VAL A 1 71 ? -2.042 8.549 5.445 1.00 32.23 71 VAL A N 17
ATOM 28933 C CA . VAL A 1 71 ? -0.825 8.782 4.681 1.00 53.10 71 VAL A CA 17
ATOM 28934 C C . VAL A 1 71 ? -0.473 7.578 3.810 1.00 24.44 71 VAL A C 17
ATOM 28935 O O . VAL A 1 71 ? -0.315 7.711 2.596 1.00 31.04 71 VAL A O 17
ATOM 28948 N N . ILE A 1 72 ? -0.396 6.397 4.419 1.00 14.15 72 ILE A N 17
ATOM 28949 C CA . ILE A 1 72 ? 0.038 5.207 3.690 1.00 21.21 72 ILE A CA 17
ATOM 28950 C C . ILE A 1 72 ? -1.018 4.742 2.686 1.00 2.34 72 ILE A C 17
ATOM 28951 O O . ILE A 1 72 ? -0.674 4.288 1.591 1.00 2.51 72 ILE A O 17
ATOM 28967 N N . GLU A 1 73 ? -2.296 4.880 3.045 1.00 51.12 73 GLU A N 17
ATOM 28968 C CA . GLU A 1 73 ? -3.393 4.597 2.112 1.00 0.15 73 GLU A CA 17
ATOM 28969 C C . GLU A 1 73 ? -3.198 5.435 0.860 1.00 22.02 73 GLU A C 17
ATOM 28970 O O . GLU A 1 73 ? -3.109 4.922 -0.263 1.00 64.11 73 GLU A O 17
ATOM 28982 N N . ASP A 1 74 ? -3.069 6.733 1.098 1.00 51.34 74 ASP A N 17
ATOM 28983 C CA . ASP A 1 74 ? -2.955 7.715 0.037 1.00 20.22 74 ASP A CA 17
ATOM 28984 C C . ASP A 1 74 ? -1.736 7.445 -0.836 1.00 31.21 74 ASP A C 17
ATOM 28985 O O . ASP A 1 74 ? -1.857 7.350 -2.055 1.00 31.33 74 ASP A O 17
ATOM 28994 N N . GLN A 1 75 ? -0.571 7.285 -0.207 1.00 12.42 75 GLN A N 17
ATOM 28995 C CA . GLN A 1 75 ? 0.675 7.084 -0.948 1.00 0.12 75 GLN A CA 17
ATOM 28996 C C . GLN A 1 75 ? 0.584 5.838 -1.820 1.00 14.23 75 GLN A C 17
ATOM 28997 O O . GLN A 1 75 ? 0.883 5.884 -3.016 1.00 44.41 75 GLN A O 17
ATOM 29011 N N . SER A 1 76 ? 0.144 4.734 -1.224 1.00 14.13 76 SER A N 17
ATOM 29012 C CA . SER A 1 76 ? 0.052 3.471 -1.940 1.00 71.45 76 SER A CA 17
ATOM 29013 C C . SER A 1 76 ? -0.878 3.593 -3.153 1.00 74.32 76 SER A C 17
ATOM 29014 O O . SER A 1 76 ? -0.446 3.424 -4.299 1.00 42.33 76 SER A O 17
ATOM 29022 N N . ARG A 1 77 ? -2.147 3.927 -2.910 1.00 43.33 77 ARG A N 17
ATOM 29023 C CA . ARG A 1 77 ? -3.136 3.972 -3.989 1.00 33.23 77 ARG A CA 17
ATOM 29024 C C . ARG A 1 77 ? -2.761 5.018 -5.040 1.00 71.25 77 ARG A C 17
ATOM 29025 O O . ARG A 1 77 ? -2.940 4.794 -6.242 1.00 10.33 77 ARG A O 17
ATOM 29046 N N . SER A 1 78 ? -2.200 6.139 -4.583 1.00 53.30 78 SER A N 17
ATOM 29047 C CA . SER A 1 78 ? -1.803 7.230 -5.471 1.00 31.25 78 SER A CA 17
ATOM 29048 C C . SER A 1 78 ? -0.766 6.749 -6.487 1.00 44.01 78 SER A C 17
ATOM 29049 O O . SER A 1 78 ? -0.825 7.108 -7.666 1.00 24.22 78 SER A O 17
ATOM 29057 N N . ALA A 1 79 ? 0.180 5.931 -6.034 1.00 65.02 79 ALA A N 17
ATOM 29058 C CA . ALA A 1 79 ? 1.222 5.418 -6.914 1.00 13.14 79 ALA A CA 17
ATOM 29059 C C . ALA A 1 79 ? 0.664 4.340 -7.843 1.00 11.04 79 ALA A C 17
ATOM 29060 O O . ALA A 1 79 ? 0.784 4.439 -9.069 1.00 5.41 79 ALA A O 17
ATOM 29067 N N . LEU A 1 80 ? -0.017 3.354 -7.256 1.00 2.31 80 LEU A N 17
ATOM 29068 C CA . LEU A 1 80 ? -0.554 2.221 -8.018 1.00 3.00 80 LEU A CA 17
ATOM 29069 C C . LEU A 1 80 ? -1.452 2.700 -9.160 1.00 2.33 80 LEU A C 17
ATOM 29070 O O . LEU A 1 80 ? -1.430 2.136 -10.261 1.00 70.12 80 LEU A O 17
ATOM 29086 N N . VAL A 1 81 ? -2.228 3.751 -8.902 1.00 42.12 81 VAL A N 17
ATOM 29087 C CA . VAL A 1 81 ? -3.105 4.324 -9.921 1.00 34.54 81 VAL A CA 17
ATOM 29088 C C . VAL A 1 81 ? -2.307 5.193 -10.889 1.00 1.34 81 VAL A C 17
ATOM 29089 O O . VAL A 1 81 ? -2.677 5.336 -12.058 1.00 72.25 81 VAL A O 17
ATOM 29102 N N . GLY A 1 82 ? -1.199 5.756 -10.400 1.00 31.11 82 GLY A N 17
ATOM 29103 C CA . GLY A 1 82 ? -0.427 6.704 -11.181 1.00 74.11 82 GLY A CA 17
ATOM 29104 C C . GLY A 1 82 ? 0.038 6.114 -12.495 1.00 24.01 82 GLY A C 17
ATOM 29105 O O . GLY A 1 82 ? 0.103 6.810 -13.511 1.00 53.52 82 GLY A O 17
ATOM 29109 N N . SER A 1 83 ? 0.332 4.823 -12.481 1.00 63.30 83 SER A N 17
ATOM 29110 C CA . SER A 1 83 ? 0.827 4.134 -13.675 1.00 33.11 83 SER A CA 17
ATOM 29111 C C . SER A 1 83 ? -0.239 3.211 -14.260 1.00 5.44 83 SER A C 17
ATOM 29112 O O . SER A 1 83 ? 0.027 2.452 -15.194 1.00 43.53 83 SER A O 17
ATOM 29120 N N . GLY A 1 84 ? -1.447 3.284 -13.703 1.00 13.04 84 GLY A N 17
ATOM 29121 C CA . GLY A 1 84 ? -2.528 2.420 -14.140 1.00 72.24 84 GLY A CA 17
ATOM 29122 C C . GLY A 1 84 ? -2.225 0.956 -13.887 1.00 10.33 84 GLY A C 17
ATOM 29123 O O . GLY A 1 84 ? -2.726 0.078 -14.592 1.00 10.32 84 GLY A O 17
ATOM 29127 N N . LEU A 1 85 ? -1.388 0.700 -12.882 1.00 62.32 85 LEU A N 17
ATOM 29128 C CA . LEU A 1 85 ? -1.029 -0.663 -12.500 1.00 70.31 85 LEU A CA 17
ATOM 29129 C C . LEU A 1 85 ? -2.289 -1.409 -12.084 1.00 23.23 85 LEU A C 17
ATOM 29130 O O . LEU A 1 85 ? -2.504 -2.570 -12.445 1.00 53.42 85 LEU A O 17
ATOM 29146 N N . VAL A 1 86 ? -3.111 -0.708 -11.316 1.00 61.05 86 VAL A N 17
ATOM 29147 C CA . VAL A 1 86 ? -4.456 -1.145 -10.969 1.00 51.11 86 VAL A CA 17
ATOM 29148 C C . VAL A 1 86 ? -5.355 0.084 -10.918 1.00 71.24 86 VAL A C 17
ATOM 29149 O O . VAL A 1 86 ? -4.859 1.209 -10.780 1.00 44.25 86 VAL A O 17
ATOM 29162 N N . ASP A 1 87 ? -6.659 -0.119 -11.041 1.00 73.10 87 ASP A N 17
ATOM 29163 C CA . ASP A 1 87 ? -7.604 0.997 -11.044 1.00 32.51 87 ASP A CA 17
ATOM 29164 C C . ASP A 1 87 ? -7.617 1.675 -9.680 1.00 23.20 87 ASP A C 17
ATOM 29165 O O . ASP A 1 87 ? -7.611 2.904 -9.575 1.00 22.41 87 ASP A O 17
ATOM 29174 N N . ASP A 1 88 ? -7.621 0.853 -8.640 1.00 44.43 88 ASP A N 17
ATOM 29175 C CA . ASP A 1 88 ? -7.606 1.328 -7.262 1.00 54.41 88 ASP A CA 17
ATOM 29176 C C . ASP A 1 88 ? -7.158 0.187 -6.355 1.00 45.54 88 ASP A C 17
ATOM 29177 O O . ASP A 1 88 ? -7.067 -0.958 -6.805 1.00 51.14 88 ASP A O 17
ATOM 29186 N N . ILE A 1 89 ? -6.859 0.480 -5.098 1.00 53.22 89 ILE A N 17
ATOM 29187 C CA . ILE A 1 89 ? -6.462 -0.561 -4.154 1.00 30.24 89 ILE A CA 17
ATOM 29188 C C . ILE A 1 89 ? -7.392 -0.560 -2.954 1.00 15.35 89 ILE A C 17
ATOM 29189 O O . ILE A 1 89 ? -7.912 0.484 -2.560 1.00 3.42 89 ILE A O 17
ATOM 29205 N N . ARG A 1 90 ? -7.605 -1.734 -2.388 1.00 40.05 90 ARG A N 17
ATOM 29206 C CA . ARG A 1 90 ? -8.412 -1.876 -1.192 1.00 22.14 90 ARG A CA 17
ATOM 29207 C C . ARG A 1 90 ? -7.542 -2.468 -0.090 1.00 30.31 90 ARG A C 17
ATOM 29208 O O . ARG A 1 90 ? -7.202 -3.652 -0.128 1.00 22.45 90 ARG A O 17
ATOM 29229 N N . ILE A 1 91 ? -7.165 -1.641 0.874 1.00 71.25 91 ILE A N 17
ATOM 29230 C CA . ILE A 1 91 ? -6.282 -2.069 1.949 1.00 3.13 91 ILE A CA 17
ATOM 29231 C C . ILE A 1 91 ? -7.085 -2.529 3.160 1.00 22.15 91 ILE A C 17
ATOM 29232 O O . ILE A 1 91 ? -8.163 -2.003 3.438 1.00 24.42 91 ILE A O 17
ATOM 29248 N N . ASN A 1 92 ? -6.560 -3.530 3.853 1.00 54.04 92 ASN A N 17
ATOM 29249 C CA . ASN A 1 92 ? -7.114 -3.978 5.124 1.00 45.14 92 ASN A CA 17
ATOM 29250 C C . ASN A 1 92 ? -6.062 -3.798 6.211 1.00 61.35 92 ASN A C 17
ATOM 29251 O O . ASN A 1 92 ? -4.879 -4.032 5.974 1.00 3.12 92 ASN A O 17
ATOM 29262 N N . TRP A 1 93 ? -6.485 -3.350 7.384 1.00 2.40 93 TRP A N 17
ATOM 29263 C CA . TRP A 1 93 ? -5.574 -3.185 8.514 1.00 45.33 93 TRP A CA 17
ATOM 29264 C C . TRP A 1 93 ? -5.822 -4.287 9.542 1.00 34.41 93 TRP A C 17
ATOM 29265 O O . TRP A 1 93 ? -6.839 -4.266 10.232 1.00 45.01 93 TRP A O 17
ATOM 29286 N N . VAL A 1 94 ? -4.916 -5.262 9.641 1.00 41.52 94 VAL A N 17
ATOM 29287 C CA . VAL A 1 94 ? -5.060 -6.293 10.674 1.00 63.35 94 VAL A CA 17
ATOM 29288 C C . VAL A 1 94 ? -4.404 -5.826 11.967 1.00 51.31 94 VAL A C 17
ATOM 29289 O O . VAL A 1 94 ? -3.220 -5.488 11.990 1.00 24.13 94 VAL A O 17
ATOM 29302 N N . TRP A 1 95 ? -5.180 -5.810 13.041 1.00 4.43 95 TRP A N 17
ATOM 29303 C CA . TRP A 1 95 ? -4.671 -5.434 14.360 1.00 45.11 95 TRP A CA 17
ATOM 29304 C C . TRP A 1 95 ? -5.274 -6.313 15.453 1.00 5.45 95 TRP A C 17
ATOM 29305 O O . TRP A 1 95 ? -4.931 -6.174 16.628 1.00 43.32 95 TRP A O 17
ATOM 29326 N N . ASN A 1 96 ? -6.138 -7.245 15.046 1.00 20.34 96 ASN A N 17
ATOM 29327 C CA . ASN A 1 96 ? -6.886 -8.100 15.977 1.00 33.44 96 ASN A CA 17
ATOM 29328 C C . ASN A 1 96 ? -8.002 -8.848 15.238 1.00 14.05 96 ASN A C 17
ATOM 29329 O O . ASN A 1 96 ? -8.052 -10.080 15.277 1.00 44.11 96 ASN A O 17
ATOM 29340 N N . PRO A 1 97 ? -8.916 -8.127 14.538 1.00 53.23 97 PRO A N 17
ATOM 29341 C CA . PRO A 1 97 ? -10.033 -8.763 13.839 1.00 32.24 97 PRO A CA 17
ATOM 29342 C C . PRO A 1 97 ? -9.607 -9.334 12.487 1.00 54.52 97 PRO A C 17
ATOM 29343 O O . PRO A 1 97 ? -8.598 -8.906 11.917 1.00 33.14 97 PRO A O 17
ATOM 29354 N N . PRO A 1 98 ? -10.351 -10.327 11.966 1.00 1.11 98 PRO A N 17
ATOM 29355 C CA . PRO A 1 98 ? -10.087 -10.886 10.639 1.00 10.42 98 PRO A CA 17
ATOM 29356 C C . PRO A 1 98 ? -10.437 -9.893 9.528 1.00 13.53 98 PRO A C 17
ATOM 29357 O O . PRO A 1 98 ? -11.055 -8.853 9.778 1.00 31.25 98 PRO A O 17
ATOM 29368 N N . TRP A 1 99 ? -10.045 -10.225 8.305 1.00 72.11 99 TRP A N 17
ATOM 29369 C CA . TRP A 1 99 ? -10.264 -9.357 7.153 1.00 44.44 99 TRP A CA 17
ATOM 29370 C C . TRP A 1 99 ? -11.760 -9.126 6.936 1.00 2.32 99 TRP A C 17
ATOM 29371 O O . TRP A 1 99 ? -12.466 -9.996 6.420 1.00 43.34 99 TRP A O 17
ATOM 29392 N N . GLY A 1 100 ? -12.239 -7.960 7.360 1.00 60.02 100 GLY A N 17
ATOM 29393 C CA . GLY A 1 100 ? -13.647 -7.628 7.228 1.00 63.42 100 GLY A CA 17
ATOM 29394 C C . GLY A 1 100 ? -13.903 -6.133 7.330 1.00 24.04 100 GLY A C 17
ATOM 29395 O O . GLY A 1 100 ? -13.987 -5.449 6.308 1.00 62.33 100 GLY A O 17
ATOM 29399 N N . PRO A 1 101 ? -14.017 -5.591 8.555 1.00 31.34 101 PRO A N 17
ATOM 29400 C CA . PRO A 1 101 ? -14.319 -4.166 8.770 1.00 35.43 101 PRO A CA 17
ATOM 29401 C C . PRO A 1 101 ? -13.240 -3.250 8.185 1.00 43.30 101 PRO A C 17
ATOM 29402 O O . PRO A 1 101 ? -13.528 -2.346 7.394 1.00 60.11 101 PRO A O 17
ATOM 29413 N N . ASP A 1 102 ? -11.994 -3.523 8.554 1.00 64.33 102 ASP A N 17
ATOM 29414 C CA . ASP A 1 102 ? -10.848 -2.699 8.159 1.00 23.41 102 ASP A CA 17
ATOM 29415 C C . ASP A 1 102 ? -10.617 -2.705 6.645 1.00 62.45 102 ASP A C 17
ATOM 29416 O O . ASP A 1 102 ? -9.742 -1.997 6.150 1.00 52.24 102 ASP A O 17
ATOM 29425 N N . LYS A 1 103 ? -11.404 -3.496 5.914 1.00 74.12 103 LYS A N 17
ATOM 29426 C CA . LYS A 1 103 ? -11.320 -3.529 4.450 1.00 34.13 103 LYS A CA 17
ATOM 29427 C C . LYS A 1 103 ? -11.990 -2.291 3.846 1.00 51.32 103 LYS A C 17
ATOM 29428 O O . LYS A 1 103 ? -11.914 -2.063 2.634 1.00 62.54 103 LYS A O 17
ATOM 29447 N N . ILE A 1 104 ? -12.659 -1.502 4.693 1.00 1.00 104 ILE A N 17
ATOM 29448 C CA . ILE A 1 104 ? -13.261 -0.243 4.261 1.00 12.21 104 ILE A CA 17
ATOM 29449 C C . ILE A 1 104 ? -12.194 0.851 4.201 1.00 21.21 104 ILE A C 17
ATOM 29450 O O . ILE A 1 104 ? -11.773 1.378 5.231 1.00 75.20 104 ILE A O 17
ATOM 29466 N N . THR A 1 105 ? -11.749 1.168 2.991 1.00 2.44 105 THR A N 17
ATOM 29467 C CA . THR A 1 105 ? -10.712 2.169 2.774 1.00 72.00 105 THR A CA 17
ATOM 29468 C C . THR A 1 105 ? -11.212 3.589 3.061 1.00 54.51 105 THR A C 17
ATOM 29469 O O . THR A 1 105 ? -12.397 3.803 3.349 1.00 2.14 105 THR A O 17
ATOM 29480 N N . GLU A 1 106 ? -10.299 4.557 2.952 1.00 71.45 106 GLU A N 17
ATOM 29481 C CA . GLU A 1 106 ? -10.583 5.960 3.257 1.00 4.05 106 GLU A CA 17
ATOM 29482 C C . GLU A 1 106 ? -11.794 6.489 2.479 1.00 34.34 106 GLU A C 17
ATOM 29483 O O . GLU A 1 106 ? -12.409 7.476 2.880 1.00 74.24 106 GLU A O 17
ATOM 29495 N N . ASP A 1 107 ? -12.135 5.824 1.376 1.00 32.42 107 ASP A N 17
ATOM 29496 C CA . ASP A 1 107 ? -13.269 6.230 0.541 1.00 23.31 107 ASP A CA 17
ATOM 29497 C C . ASP A 1 107 ? -14.551 6.280 1.372 1.00 34.41 107 ASP A C 17
ATOM 29498 O O . ASP A 1 107 ? -15.262 7.286 1.381 1.00 21.30 107 ASP A O 17
ATOM 29507 N N . GLY A 1 108 ? -14.821 5.192 2.087 1.00 70.32 108 GLY A N 17
ATOM 29508 C CA . GLY A 1 108 ? -15.995 5.119 2.941 1.00 44.10 108 GLY A CA 17
ATOM 29509 C C . GLY A 1 108 ? -15.833 5.954 4.197 1.00 75.53 108 GLY A C 17
ATOM 29510 O O . GLY A 1 108 ? -16.812 6.421 4.777 1.00 22.24 108 GLY A O 17
ATOM 29514 N N . ARG A 1 109 ? -14.584 6.124 4.616 1.00 53.04 109 ARG A N 17
ATOM 29515 C CA . ARG A 1 109 ? -14.252 6.892 5.814 1.00 52.00 109 ARG A CA 17
ATOM 29516 C C . ARG A 1 109 ? -14.607 8.372 5.644 1.00 73.51 109 ARG A C 17
ATOM 29517 O O . ARG A 1 109 ? -15.282 8.960 6.489 1.00 12.34 109 ARG A O 17
ATOM 29538 N N . GLU A 1 110 ? -14.146 8.962 4.548 1.00 23.43 110 GLU A N 17
ATOM 29539 C CA . GLU A 1 110 ? -14.297 10.398 4.313 1.00 44.32 110 GLU A CA 17
ATOM 29540 C C . GLU A 1 110 ? -15.686 10.745 3.784 1.00 13.43 110 GLU A C 17
ATOM 29541 O O . GLU A 1 110 ? -16.323 11.698 4.243 1.00 51.02 110 GLU A O 17
ATOM 29553 N N . GLN A 1 111 ? -16.162 9.964 2.831 1.00 33.43 111 GLN A N 17
ATOM 29554 C CA . GLN A 1 111 ? -17.349 10.332 2.076 1.00 73.11 111 GLN A CA 17
ATOM 29555 C C . GLN A 1 111 ? -18.608 9.690 2.659 1.00 24.11 111 GLN A C 17
ATOM 29556 O O . GLN A 1 111 ? -18.760 8.467 2.656 1.00 2.14 111 GLN A O 17
ATOM 29570 N N . LEU A 1 112 ? -19.505 10.541 3.154 1.00 33.03 112 LEU A N 17
ATOM 29571 C CA . LEU A 1 112 ? -20.766 10.110 3.761 1.00 74.54 112 LEU A CA 17
ATOM 29572 C C . LEU A 1 112 ? -21.918 10.964 3.224 1.00 1.22 112 LEU A C 17
ATOM 29573 O O . LEU A 1 112 ? -21.684 12.012 2.616 1.00 31.20 112 LEU A O 17
ATOM 29589 N N . ARG A 1 113 ? -23.159 10.535 3.462 1.00 23.13 113 ARG A N 17
ATOM 29590 C CA . ARG A 1 113 ? -24.327 11.237 2.918 1.00 65.34 113 ARG A CA 17
ATOM 29591 C C . ARG A 1 113 ? -24.483 12.625 3.547 1.00 73.12 113 ARG A C 17
ATOM 29592 O O . ARG A 1 113 ? -24.951 13.560 2.894 1.00 43.22 113 ARG A O 17
ATOM 29613 N N . ALA A 1 114 ? -24.064 12.761 4.804 1.00 13.13 114 ALA A N 17
ATOM 29614 C CA . ALA A 1 114 ? -24.151 14.039 5.520 1.00 4.23 114 ALA A CA 17
ATOM 29615 C C . ALA A 1 114 ? -23.276 15.110 4.861 1.00 54.12 114 ALA A C 17
ATOM 29616 O O . ALA A 1 114 ? -23.440 16.306 5.122 1.00 31.21 114 ALA A O 17
ATOM 29623 N N . LEU A 1 115 ? -22.352 14.666 4.010 1.00 54.51 115 LEU A N 17
ATOM 29624 C CA . LEU A 1 115 ? -21.456 15.566 3.281 1.00 34.10 115 LEU A CA 17
ATOM 29625 C C . LEU A 1 115 ? -22.214 16.234 2.134 1.00 65.22 115 LEU A C 17
ATOM 29626 O O . LEU A 1 115 ? -21.883 17.341 1.714 1.00 21.00 115 LEU A O 17
ATOM 29642 N N . GLY A 1 116 ? -23.252 15.558 1.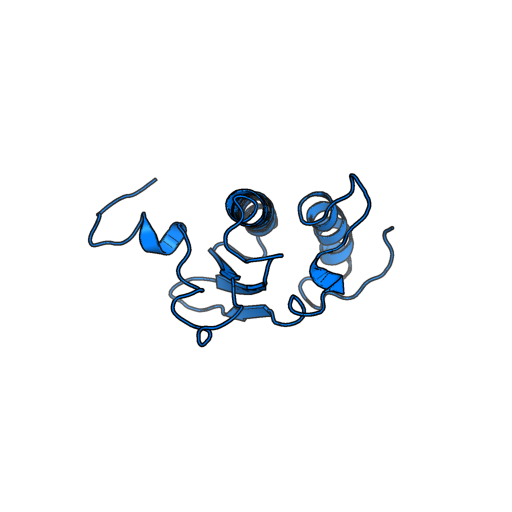653 1.00 51.20 116 GLY A N 17
ATOM 29643 C CA . GLY A 1 116 ? -24.015 16.055 0.525 1.00 23.34 116 GLY A CA 17
ATOM 29644 C C . GLY A 1 116 ? -24.934 17.201 0.901 1.00 31.22 116 GLY A C 17
ATOM 29645 O O . GLY A 1 116 ? -26.071 16.979 1.331 1.00 14.12 116 GLY A O 17
ATOM 29649 N N . PHE A 1 117 ? -24.439 18.424 0.760 1.00 13.22 117 PHE A N 17
ATOM 29650 C CA . PHE A 1 117 ? -25.248 19.622 0.974 1.00 42.40 117 PHE A CA 17
ATOM 29651 C C . PHE A 1 117 ? -25.184 20.519 -0.260 1.00 75.12 117 PHE A C 17
ATOM 29652 O O . PHE A 1 117 ? -24.219 20.460 -1.030 1.00 3.54 117 PHE A O 17
ATOM 29669 N N . THR A 1 118 ? -26.210 21.342 -0.451 1.00 3.14 118 THR A N 17
ATOM 29670 C CA . THR A 1 118 ? -26.268 22.254 -1.588 1.00 53.03 118 THR A CA 17
ATOM 29671 C C . THR A 1 118 ? -25.636 23.600 -1.219 1.00 63.23 118 THR A C 17
ATOM 29672 O O . THR A 1 118 ? -25.670 24.006 -0.056 1.00 54.32 118 THR A O 17
ATOM 29683 N N . VAL A 1 119 ? -25.052 24.272 -2.209 1.00 3.13 119 VAL A N 17
ATOM 29684 C CA . VAL A 1 119 ? -24.380 25.555 -1.994 1.00 32.40 119 VAL A CA 17
ATOM 29685 C C . VAL A 1 119 ? -25.311 26.574 -1.309 1.00 45.45 119 VAL A C 17
ATOM 29686 O O . VAL A 1 119 ? -26.442 26.789 -1.794 1.00 51.35 119 VAL A O 17
ATOM 29700 N N . GLY A 1 1 ? 16.731 0.328 1.989 1.00 43.13 1 GLY A N 18
ATOM 29701 C CA . GLY A 1 1 ? 17.478 -0.845 2.504 1.00 13.41 1 GLY A CA 18
ATOM 29702 C C . GLY A 1 1 ? 16.892 -2.154 2.015 1.00 1.21 1 GLY A C 18
ATOM 29703 O O . GLY A 1 1 ? 16.079 -2.159 1.087 1.00 3.32 1 GLY A O 18
ATOM 29709 N N . PRO A 1 2 ? 17.280 -3.287 2.627 1.00 63.34 2 PRO A N 18
ATOM 29710 C CA . PRO A 1 2 ? 16.822 -4.614 2.205 1.00 14.34 2 PRO A CA 18
ATOM 29711 C C . PRO A 1 2 ? 15.400 -4.925 2.681 1.00 70.33 2 PRO A C 18
ATOM 29712 O O . PRO A 1 2 ? 14.895 -4.305 3.623 1.00 2.41 2 PRO A O 18
ATOM 29723 N N . GLY A 1 3 ? 14.764 -5.890 2.028 1.00 45.21 3 GLY A N 18
ATOM 29724 C CA . GLY A 1 3 ? 13.412 -6.277 2.382 1.00 72.34 3 GLY A CA 18
ATOM 29725 C C . GLY A 1 3 ? 12.864 -7.328 1.437 1.00 40.10 3 GLY A C 18
ATOM 29726 O O . GLY A 1 3 ? 13.280 -8.487 1.483 1.00 13.32 3 GLY A O 18
ATOM 29730 N N . SER A 1 4 ? 11.942 -6.921 0.570 1.00 2.25 4 SER A N 18
ATOM 29731 C CA . SER A 1 4 ? 11.328 -7.824 -0.398 1.00 75.34 4 SER A CA 18
ATOM 29732 C C . SER A 1 4 ? 10.800 -7.029 -1.587 1.00 12.32 4 SER A C 18
ATOM 29733 O O . SER A 1 4 ? 10.697 -5.801 -1.520 1.00 24.34 4 SER A O 18
ATOM 29741 N N . MET A 1 5 ? 10.483 -7.723 -2.676 1.00 11.44 5 MET A N 18
ATOM 29742 C CA . MET A 1 5 ? 9.899 -7.084 -3.851 1.00 3.15 5 MET A CA 18
ATOM 29743 C C . MET A 1 5 ? 8.377 -7.154 -3.769 1.00 43.15 5 MET A C 18
ATOM 29744 O O . MET A 1 5 ? 7.720 -6.136 -3.564 1.00 61.52 5 MET A O 18
ATOM 29758 N N . SER A 1 6 ? 7.838 -8.370 -3.908 1.00 21.23 6 SER A N 18
ATOM 29759 C CA . SER A 1 6 ? 6.399 -8.635 -3.789 1.00 50.35 6 SER A CA 18
ATOM 29760 C C . SER A 1 6 ? 5.599 -8.069 -4.973 1.00 45.45 6 SER A C 18
ATOM 29761 O O . SER A 1 6 ? 4.881 -8.810 -5.647 1.00 75.35 6 SER A O 18
ATOM 29769 N N . GLU A 1 7 ? 5.724 -6.765 -5.217 1.00 73.32 7 GLU A N 18
ATOM 29770 C CA . GLU A 1 7 ? 5.000 -6.099 -6.297 1.00 53.54 7 GLU A CA 18
ATOM 29771 C C . GLU A 1 7 ? 5.378 -6.705 -7.656 1.00 52.04 7 GLU A C 18
ATOM 29772 O O . GLU A 1 7 ? 6.532 -7.072 -7.876 1.00 22.31 7 GLU A O 18
ATOM 29784 N N . THR A 1 8 ? 4.400 -6.804 -8.556 1.00 24.43 8 THR A N 18
ATOM 29785 C CA . THR A 1 8 ? 4.620 -7.397 -9.872 1.00 12.42 8 THR A CA 18
ATOM 29786 C C . THR A 1 8 ? 3.491 -7.025 -10.849 1.00 73.01 8 THR A C 18
ATOM 29787 O O . THR A 1 8 ? 3.309 -7.678 -11.880 1.00 45.24 8 THR A O 18
ATOM 29798 N N . SER A 1 9 ? 2.766 -5.944 -10.553 1.00 34.15 9 SER A N 18
ATOM 29799 C CA . SER A 1 9 ? 1.600 -5.553 -11.354 1.00 33.34 9 SER A CA 18
ATOM 29800 C C . SER A 1 9 ? 2.004 -4.762 -12.604 1.00 11.31 9 SER A C 18
ATOM 29801 O O . SER A 1 9 ? 1.168 -4.090 -13.221 1.00 72.22 9 SER A O 18
ATOM 29809 N N . ALA A 1 10 ? 3.274 -4.862 -12.990 1.00 44.12 10 ALA A N 18
ATOM 29810 C CA . ALA A 1 10 ? 3.790 -4.157 -14.160 1.00 63.11 10 ALA A CA 18
ATOM 29811 C C . ALA A 1 10 ? 4.841 -5.007 -14.884 1.00 52.44 10 ALA A C 18
ATOM 29812 O O . ALA A 1 10 ? 5.422 -5.917 -14.284 1.00 1.23 10 ALA A O 18
ATOM 29819 N N . PRO A 1 11 ? 5.082 -4.736 -16.190 1.00 73.22 11 PRO A N 18
ATOM 29820 C CA . PRO A 1 11 ? 6.108 -5.446 -16.979 1.00 74.20 11 PRO A CA 18
ATOM 29821 C C . PRO A 1 11 ? 7.525 -5.165 -16.466 1.00 64.11 11 PRO A C 18
ATOM 29822 O O . PRO A 1 11 ? 7.710 -4.356 -15.565 1.00 65.24 11 PRO A O 18
ATOM 29833 N N . ALA A 1 12 ? 8.520 -5.813 -17.071 1.00 73.41 12 ALA A N 18
ATOM 29834 C CA . ALA A 1 12 ? 9.903 -5.778 -16.580 1.00 74.23 12 ALA A CA 18
ATOM 29835 C C . ALA A 1 12 ? 10.417 -4.351 -16.331 1.00 14.34 12 ALA A C 18
ATOM 29836 O O . ALA A 1 12 ? 10.704 -3.976 -15.188 1.00 43.41 12 ALA A O 18
ATOM 29843 N N . GLU A 1 13 ? 10.522 -3.559 -17.398 1.00 14.02 13 GLU A N 18
ATOM 29844 C CA . GLU A 1 13 ? 11.119 -2.223 -17.310 1.00 51.32 13 GLU A CA 18
ATOM 29845 C C . GLU A 1 13 ? 10.282 -1.309 -16.418 1.00 55.42 13 GLU A C 18
ATOM 29846 O O . GLU A 1 13 ? 10.812 -0.607 -15.549 1.00 33.55 13 GLU A O 18
ATOM 29858 N N . GLU A 1 14 ? 8.975 -1.329 -16.651 1.00 62.40 14 GLU A N 18
ATOM 29859 C CA . GLU A 1 14 ? 8.031 -0.468 -15.945 1.00 23.12 14 GLU A CA 18
ATOM 29860 C C . GLU A 1 14 ? 8.036 -0.772 -14.448 1.00 75.53 14 GLU A C 18
ATOM 29861 O O . GLU A 1 14 ? 8.124 0.137 -13.619 1.00 34.13 14 GLU A O 18
ATOM 29873 N N . LEU A 1 15 ? 7.979 -2.060 -14.119 1.00 75.13 15 LEU A N 18
ATOM 29874 C CA . LEU A 1 15 ? 7.933 -2.510 -12.732 1.00 63.43 15 LEU A CA 18
ATOM 29875 C C . LEU A 1 15 ? 9.150 -1.997 -11.973 1.00 61.25 15 LEU A C 18
ATOM 29876 O O . LEU A 1 15 ? 9.012 -1.423 -10.906 1.00 72.42 15 LEU A O 18
ATOM 29892 N N . LEU A 1 16 ? 10.335 -2.186 -12.546 1.00 4.12 16 LEU A N 18
ATOM 29893 C CA . LEU A 1 16 ? 11.582 -1.824 -11.870 1.00 13.25 16 LEU A CA 18
ATOM 29894 C C . LEU A 1 16 ? 11.560 -0.366 -11.396 1.00 52.13 16 LEU A C 18
ATOM 29895 O O . LEU A 1 16 ? 11.647 -0.087 -10.194 1.00 15.20 16 LEU A O 18
ATOM 29911 N N . ALA A 1 17 ? 11.403 0.552 -12.340 1.00 74.50 17 ALA A N 18
ATOM 29912 C CA . ALA A 1 17 ? 11.462 1.980 -12.045 1.00 1.44 17 ALA A CA 18
ATOM 29913 C C . ALA A 1 17 ? 10.289 2.413 -11.165 1.00 75.42 17 ALA A C 18
ATOM 29914 O O . ALA A 1 17 ? 10.469 3.133 -10.172 1.00 71.30 17 ALA A O 18
ATOM 29921 N N . ASP A 1 18 ? 9.092 1.948 -11.513 1.00 73.10 18 ASP A N 18
ATOM 29922 C CA . ASP A 1 18 ? 7.884 2.395 -10.829 1.00 50.32 18 ASP A CA 18
ATOM 29923 C C . ASP A 1 18 ? 7.832 1.847 -9.409 1.00 34.34 18 ASP A C 18
ATOM 29924 O O . ASP A 1 18 ? 7.470 2.560 -8.475 1.00 13.33 18 ASP A O 18
ATOM 29933 N N . VAL A 1 19 ? 8.212 0.580 -9.243 1.00 11.42 19 VAL A N 18
ATOM 29934 C CA . VAL A 1 19 ? 8.250 -0.024 -7.917 1.00 62.01 19 VAL A CA 18
ATOM 29935 C C . VAL A 1 19 ? 9.372 0.605 -7.103 1.00 34.52 19 VAL A C 18
ATOM 29936 O O . VAL A 1 19 ? 9.260 0.735 -5.890 1.00 51.23 19 VAL A O 18
ATOM 29949 N N . GLU A 1 20 ? 10.460 0.991 -7.775 1.00 52.52 20 GLU A N 18
ATOM 29950 C CA . GLU A 1 20 ? 11.524 1.737 -7.113 1.00 51.42 20 GLU A CA 18
ATOM 29951 C C . GLU A 1 20 ? 10.937 2.998 -6.484 1.00 5.04 20 GLU A C 18
ATOM 29952 O O . GLU A 1 20 ? 11.173 3.288 -5.310 1.00 52.15 20 GLU A O 18
ATOM 29964 N N . GLU A 1 21 ? 10.154 3.731 -7.276 1.00 34.44 21 GLU A N 18
ATOM 29965 C CA . GLU A 1 21 ? 9.456 4.917 -6.781 1.00 32.12 21 GLU A CA 18
ATOM 29966 C C . GLU A 1 21 ? 8.474 4.557 -5.661 1.00 32.01 21 GLU A C 18
ATOM 29967 O O . GLU A 1 21 ? 8.498 5.161 -4.591 1.00 45.42 21 GLU A O 18
ATOM 29979 N N . ALA A 1 22 ? 7.628 3.561 -5.907 1.00 44.42 22 ALA A N 18
ATOM 29980 C CA . ALA A 1 22 ? 6.601 3.156 -4.944 1.00 22.20 22 ALA A CA 18
ATOM 29981 C C . ALA A 1 22 ? 7.220 2.796 -3.596 1.00 53.25 22 ALA A C 18
ATOM 29982 O O . ALA A 1 22 ? 6.795 3.284 -2.550 1.00 43.21 22 ALA A O 18
ATOM 29989 N N . MET A 1 23 ? 8.248 1.967 -3.638 1.00 54.30 23 MET A N 18
ATOM 29990 C CA . MET A 1 23 ? 8.962 1.534 -2.442 1.00 61.43 23 MET A CA 18
ATOM 29991 C C . MET A 1 23 ? 9.712 2.708 -1.806 1.00 11.23 23 MET A C 18
ATOM 29992 O O . MET A 1 23 ? 10.187 2.617 -0.679 1.00 11.13 23 MET A O 18
ATOM 30006 N N . ARG A 1 24 ? 9.826 3.795 -2.557 1.00 70.14 24 ARG A N 18
ATOM 30007 C CA . ARG A 1 24 ? 10.514 5.006 -2.111 1.00 53.43 24 ARG A CA 18
ATOM 30008 C C . ARG A 1 24 ? 9.507 6.021 -1.563 1.00 21.32 24 ARG A C 18
ATOM 30009 O O . ARG A 1 24 ? 9.886 7.034 -0.970 1.00 33.40 24 ARG A O 18
ATOM 30030 N N . ASP A 1 25 ? 8.217 5.725 -1.731 1.00 52.23 25 ASP A N 18
ATOM 30031 C CA . ASP A 1 25 ? 7.161 6.676 -1.380 1.00 20.33 25 ASP A CA 18
ATOM 30032 C C . ASP A 1 25 ? 6.251 6.079 -0.311 1.00 41.25 25 ASP A C 18
ATOM 30033 O O . ASP A 1 25 ? 5.658 6.790 0.498 1.00 51.51 25 ASP A O 18
ATOM 30042 N N . VAL A 1 26 ? 6.182 4.755 -0.305 1.00 43.55 26 VAL A N 18
ATOM 30043 C CA . VAL A 1 26 ? 5.352 4.004 0.621 1.00 74.01 26 VAL A CA 18
ATOM 30044 C C . VAL A 1 26 ? 6.127 3.643 1.896 1.00 40.32 26 VAL A C 18
ATOM 30045 O O . VAL A 1 26 ? 5.556 3.581 2.988 1.00 63.20 26 VAL A O 18
ATOM 30058 N N . VAL A 1 27 ? 7.430 3.412 1.747 1.00 62.33 27 VAL A N 18
ATOM 30059 C CA . VAL A 1 27 ? 8.288 3.029 2.872 1.00 43.22 27 VAL A CA 18
ATOM 30060 C C . VAL A 1 27 ? 8.564 4.247 3.764 1.00 32.43 27 VAL A C 18
ATOM 30061 O O . VAL A 1 27 ? 8.172 5.364 3.421 1.00 52.43 27 VAL A O 18
ATOM 30074 N N . ASP A 1 28 ? 9.233 4.043 4.905 1.00 20.44 28 ASP A N 18
ATOM 30075 C CA . ASP A 1 28 ? 9.652 5.168 5.745 1.00 43.31 28 ASP A CA 18
ATOM 30076 C C . ASP A 1 28 ? 11.146 5.418 5.563 1.00 4.44 28 ASP A C 18
ATOM 30077 O O . ASP A 1 28 ? 11.971 4.755 6.192 1.00 20.25 28 ASP A O 18
ATOM 30086 N N . PRO A 1 29 ? 11.521 6.367 4.686 1.00 74.12 29 PRO A N 18
ATOM 30087 C CA . PRO A 1 29 ? 12.916 6.700 4.439 1.00 70.00 29 PRO A CA 18
ATOM 30088 C C . PRO A 1 29 ? 13.416 7.788 5.389 1.00 51.34 29 PRO A C 18
ATOM 30089 O O . PRO A 1 29 ? 14.548 8.265 5.272 1.00 60.51 29 PRO A O 18
ATOM 30100 N N . GLU A 1 30 ? 12.549 8.201 6.308 1.00 2.30 30 GLU A N 18
ATOM 30101 C CA . GLU A 1 30 ? 12.908 9.175 7.330 1.00 73.01 30 GLU A CA 18
ATOM 30102 C C . GLU A 1 30 ? 13.903 8.570 8.318 1.00 74.23 30 GLU A C 18
ATOM 30103 O O . GLU A 1 30 ? 15.009 9.081 8.500 1.00 54.44 30 GLU A O 18
ATOM 30115 N N . LEU A 1 31 ? 13.499 7.468 8.950 1.00 31.43 31 LEU A N 18
ATOM 30116 C CA . LEU A 1 31 ? 14.357 6.750 9.894 1.00 61.42 31 LEU A CA 18
ATOM 30117 C C . LEU A 1 31 ? 14.779 5.404 9.313 1.00 15.23 31 LEU A C 18
ATOM 30118 O O . LEU A 1 31 ? 15.653 4.726 9.856 1.00 1.33 31 LEU A O 18
ATOM 30134 N N . GLY A 1 32 ? 14.138 5.018 8.212 1.00 23.14 32 GLY A N 18
ATOM 30135 C CA . GLY A 1 32 ? 14.522 3.813 7.502 1.00 5.04 32 GLY A CA 18
ATOM 30136 C C . GLY A 1 32 ? 13.768 2.585 7.973 1.00 30.30 32 GLY A C 18
ATOM 30137 O O . GLY A 1 32 ? 14.379 1.564 8.298 1.00 21.43 32 GLY A O 18
ATOM 30141 N N . ILE A 1 33 ? 12.439 2.674 8.017 1.00 23.41 33 ILE A N 18
ATOM 30142 C CA . ILE A 1 33 ? 11.612 1.520 8.375 1.00 53.21 33 ILE A CA 18
ATOM 30143 C C . ILE A 1 33 ? 10.917 0.986 7.130 1.00 13.02 33 ILE A C 18
ATOM 30144 O O . ILE A 1 33 ? 10.426 1.756 6.295 1.00 50.33 33 ILE A O 18
ATOM 30160 N N . ASN A 1 34 ? 10.850 -0.331 7.036 1.00 34.04 34 ASN A N 18
ATOM 30161 C CA . ASN A 1 34 ? 10.286 -1.006 5.873 1.00 23.41 34 ASN A CA 18
ATOM 30162 C C . ASN A 1 34 ? 9.049 -1.793 6.289 1.00 40.31 34 ASN A C 18
ATOM 30163 O O . ASN A 1 34 ? 9.156 -2.803 6.976 1.00 42.23 34 ASN A O 18
ATOM 30174 N N . VAL A 1 35 ? 7.875 -1.322 5.876 1.00 33.44 35 VAL A N 18
ATOM 30175 C CA . VAL A 1 35 ? 6.611 -1.960 6.247 1.00 53.42 35 VAL A CA 18
ATOM 30176 C C . VAL A 1 35 ? 6.612 -3.451 5.882 1.00 75.22 35 VAL A C 18
ATOM 30177 O O . VAL A 1 35 ? 6.132 -4.295 6.647 1.00 40.52 35 VAL A O 18
ATOM 30190 N N . VAL A 1 36 ? 7.190 -3.769 4.725 1.00 41.13 36 VAL A N 18
ATOM 30191 C CA . VAL A 1 36 ? 7.239 -5.145 4.231 1.00 3.00 36 VAL A CA 18
ATOM 30192 C C . VAL A 1 36 ? 7.943 -6.073 5.232 1.00 34.23 36 VAL A C 18
ATOM 30193 O O . VAL A 1 36 ? 7.678 -7.275 5.273 1.00 64.41 36 VAL A O 18
ATOM 30206 N N . ASP A 1 37 ? 8.809 -5.491 6.063 1.00 61.41 37 ASP A N 18
ATOM 30207 C CA . ASP A 1 37 ? 9.593 -6.251 7.040 1.00 5.32 37 ASP A CA 18
ATOM 30208 C C . ASP A 1 37 ? 8.685 -6.883 8.100 1.00 45.31 37 ASP A C 18
ATOM 30209 O O . ASP A 1 37 ? 9.030 -7.903 8.700 1.00 34.30 37 ASP A O 18
ATOM 30218 N N . LEU A 1 38 ? 7.507 -6.284 8.306 1.00 32.34 38 LEU A N 18
ATOM 30219 C CA . LEU A 1 38 ? 6.526 -6.814 9.262 1.00 63.32 38 LEU A CA 18
ATOM 30220 C C . LEU A 1 38 ? 5.937 -8.134 8.751 1.00 72.24 38 LEU A C 18
ATOM 30221 O O . LEU A 1 38 ? 5.227 -8.839 9.471 1.00 32.35 38 LEU A O 18
ATOM 30237 N N . GLY A 1 39 ? 6.228 -8.437 7.488 1.00 51.03 39 GLY A N 18
ATOM 30238 C CA . GLY A 1 39 ? 5.846 -9.700 6.879 1.00 23.53 39 GLY A CA 18
ATOM 30239 C C . GLY A 1 39 ? 4.346 -9.917 6.777 1.00 32.11 39 GLY A C 18
ATOM 30240 O O . GLY A 1 39 ? 3.888 -11.055 6.687 1.00 75.41 39 GLY A O 18
ATOM 30244 N N . LEU A 1 40 ? 3.579 -8.833 6.798 1.00 65.04 40 LEU A N 18
ATOM 30245 C CA . LEU A 1 40 ? 2.144 -8.899 6.515 1.00 11.22 40 LEU A CA 18
ATOM 30246 C C . LEU A 1 40 ? 1.869 -8.503 5.065 1.00 41.42 40 LEU A C 18
ATOM 30247 O O . LEU A 1 40 ? 0.935 -8.998 4.439 1.00 32.12 40 LEU A O 18
ATOM 30263 N N . VAL A 1 41 ? 2.724 -7.628 4.535 1.00 14.12 41 VAL A N 18
ATOM 30264 C CA . VAL A 1 41 ? 2.519 -7.018 3.216 1.00 63.21 41 VAL A CA 18
ATOM 30265 C C . VAL A 1 41 ? 2.542 -8.065 2.093 1.00 74.10 41 VAL A C 18
ATOM 30266 O O . VAL A 1 41 ? 2.124 -7.790 0.970 1.00 4.42 41 VAL A O 18
ATOM 30279 N N . TYR A 1 42 ? 3.020 -9.272 2.405 1.00 61.30 42 TYR A N 18
ATOM 30280 C CA . TYR A 1 42 ? 2.998 -10.373 1.442 1.00 43.41 42 TYR A CA 18
ATOM 30281 C C . TYR A 1 42 ? 1.557 -10.705 1.066 1.00 2.34 42 TYR A C 18
ATOM 30282 O O . TYR A 1 42 ? 1.289 -11.264 -0.002 1.00 71.12 42 TYR A O 18
ATOM 30300 N N . GLY A 1 43 ? 0.632 -10.349 1.955 1.00 70.03 43 GLY A N 18
ATOM 30301 C CA . GLY A 1 43 ? -0.780 -10.558 1.706 1.00 35.32 43 GLY A CA 18
ATOM 30302 C C . GLY A 1 43 ? -1.353 -9.517 0.764 1.00 74.31 43 GLY A C 18
ATOM 30303 O O . GLY A 1 43 ? -2.113 -8.640 1.175 1.00 65.43 43 GLY A O 18
ATOM 30307 N N . LEU A 1 44 ? -0.958 -9.597 -0.499 1.00 24.13 44 LEU A N 18
ATOM 30308 C CA . LEU A 1 44 ? -1.485 -8.720 -1.535 1.00 62.44 44 LEU A CA 18
ATOM 30309 C C . LEU A 1 44 ? -2.029 -9.553 -2.694 1.00 10.14 44 LEU A C 18
ATOM 30310 O O . LEU A 1 44 ? -1.494 -10.622 -3.007 1.00 15.32 44 LEU A O 18
ATOM 30326 N N . ASP A 1 45 ? -3.107 -9.077 -3.304 1.00 0.14 45 ASP A N 18
ATOM 30327 C CA . ASP A 1 45 ? -3.773 -9.789 -4.389 1.00 42.23 45 ASP A CA 18
ATOM 30328 C C . ASP A 1 45 ? -4.692 -8.816 -5.120 1.00 41.02 45 ASP A C 18
ATOM 30329 O O . ASP A 1 45 ? -5.351 -8.004 -4.481 1.00 13.51 45 ASP A O 18
ATOM 30338 N N . VAL A 1 46 ? -4.719 -8.872 -6.449 1.00 1.54 46 VAL A N 18
ATOM 30339 C CA . VAL A 1 46 ? -5.491 -7.910 -7.239 1.00 32.01 46 VAL A CA 18
ATOM 30340 C C . VAL A 1 46 ? -6.522 -8.627 -8.113 1.00 61.44 46 VAL A C 18
ATOM 30341 O O . VAL A 1 46 ? -6.205 -9.613 -8.787 1.00 73.01 46 VAL A O 18
ATOM 30354 N N . GLN A 1 47 ? -7.756 -8.129 -8.092 1.00 32.11 47 GLN A N 18
ATOM 30355 C CA . GLN A 1 47 ? -8.851 -8.720 -8.863 1.00 24.52 47 GLN A CA 18
ATOM 30356 C C . GLN A 1 47 ? -9.364 -7.753 -9.934 1.00 61.11 47 GLN A C 18
ATOM 30357 O O . GLN A 1 47 ? -9.694 -6.593 -9.642 1.00 34.12 47 GLN A O 18
ATOM 30371 N N . ASP A 1 48 ? -9.416 -8.240 -11.176 1.00 52.43 48 ASP A N 18
ATOM 30372 C CA . ASP A 1 48 ? -10.022 -7.503 -12.282 1.00 22.13 48 ASP A CA 18
ATOM 30373 C C . ASP A 1 48 ? -11.534 -7.692 -12.244 1.00 53.21 48 ASP A C 18
ATOM 30374 O O . ASP A 1 48 ? -12.025 -8.811 -12.426 1.00 55.31 48 ASP A O 18
ATOM 30383 N N . GLY A 1 49 ? -12.266 -6.618 -11.985 1.00 11.03 49 GLY A N 18
ATOM 30384 C CA . GLY A 1 49 ? -13.717 -6.683 -11.973 1.00 53.03 49 GLY A CA 18
ATOM 30385 C C . GLY A 1 49 ? -14.331 -5.682 -12.929 1.00 65.22 49 GLY A C 18
ATOM 30386 O O . GLY A 1 49 ? -13.682 -4.703 -13.310 1.00 54.40 49 GLY A O 18
ATOM 30390 N N . ASP A 1 50 ? -15.574 -5.926 -13.327 1.00 23.41 50 ASP A N 18
ATOM 30391 C CA . ASP A 1 50 ? -16.285 -5.021 -14.228 1.00 12.14 50 ASP A CA 18
ATOM 30392 C C . ASP A 1 50 ? -16.729 -3.771 -13.478 1.00 21.22 50 ASP A C 18
ATOM 30393 O O . ASP A 1 50 ? -16.922 -2.709 -14.077 1.00 54.12 50 ASP A O 18
ATOM 30402 N N . GLU A 1 51 ? -16.886 -3.901 -12.162 1.00 63.21 51 GLU A N 18
ATOM 30403 C CA . GLU A 1 51 ? -17.241 -2.762 -11.315 1.00 43.11 51 GLU A CA 18
ATOM 30404 C C . GLU A 1 51 ? -15.992 -1.949 -10.970 1.00 52.41 51 GLU A C 18
ATOM 30405 O O . GLU A 1 51 ? -16.089 -0.797 -10.539 1.00 30.10 51 GLU A O 18
ATOM 30417 N N . GLY A 1 52 ? -14.826 -2.557 -11.181 1.00 61.43 52 GLY A N 18
ATOM 30418 C CA . GLY A 1 52 ? -13.559 -1.898 -10.910 1.00 3.44 52 GLY A CA 18
ATOM 30419 C C . GLY A 1 52 ? -12.417 -2.894 -10.774 1.00 14.43 52 GLY A C 18
ATOM 30420 O O . GLY A 1 52 ? -12.648 -4.078 -10.513 1.00 73.34 52 GLY A O 18
ATOM 30424 N N . THR A 1 53 ? -11.189 -2.422 -10.961 1.00 42.20 53 THR A N 18
ATOM 30425 C CA . THR A 1 53 ? -10.005 -3.262 -10.804 1.00 11.40 53 THR A CA 18
ATOM 30426 C C . THR A 1 53 ? -9.415 -3.017 -9.423 1.00 72.52 53 THR A C 18
ATOM 30427 O O . THR A 1 53 ? -8.741 -2.005 -9.200 1.00 61.13 53 THR A O 18
ATOM 30438 N N . VAL A 1 54 ? -9.660 -3.940 -8.502 1.00 13.33 54 VAL A N 18
ATOM 30439 C CA . VAL A 1 54 ? -9.363 -3.701 -7.093 1.00 51.15 54 VAL A CA 18
ATOM 30440 C C . VAL A 1 54 ? -8.087 -4.418 -6.669 1.00 30.42 54 VAL A C 18
ATOM 30441 O O . VAL A 1 54 ? -7.963 -5.632 -6.822 1.00 63.44 54 VAL A O 18
ATOM 30454 N N . ALA A 1 55 ? -7.141 -3.652 -6.143 1.00 30.25 55 ALA A N 18
ATOM 30455 C CA . ALA A 1 55 ? -5.911 -4.204 -5.588 1.00 63.13 55 ALA A CA 18
ATOM 30456 C C . ALA A 1 55 ? -6.042 -4.322 -4.065 1.00 52.52 55 ALA A C 18
ATOM 30457 O O . ALA A 1 55 ? -6.182 -3.313 -3.367 1.00 73.04 55 ALA A O 18
ATOM 30464 N N . LEU A 1 56 ? -6.018 -5.552 -3.562 1.00 42.33 56 LEU A N 18
ATOM 30465 C CA . LEU A 1 56 ? -6.148 -5.820 -2.126 1.00 62.54 56 LEU A CA 18
ATOM 30466 C C . LEU A 1 56 ? -4.767 -5.926 -1.476 1.00 44.44 56 LEU A C 18
ATOM 30467 O O . LEU A 1 56 ? -3.903 -6.661 -1.960 1.00 23.12 56 LEU A O 18
ATOM 30483 N N . ILE A 1 57 ? -4.553 -5.166 -0.401 1.00 75.15 57 ILE A N 18
ATOM 30484 C CA . ILE A 1 57 ? -3.303 -5.227 0.365 1.00 3.31 57 ILE A CA 18
ATOM 30485 C C . ILE A 1 57 ? -3.614 -5.280 1.863 1.00 73.13 57 ILE A C 18
ATOM 30486 O O . ILE A 1 57 ? -4.385 -4.458 2.367 1.00 14.15 57 ILE A O 18
ATOM 30502 N N . ASP A 1 58 ? -3.026 -6.245 2.566 1.00 40.55 58 ASP A N 18
ATOM 30503 C CA . ASP A 1 58 ? -3.184 -6.351 4.020 1.00 52.31 58 ASP A CA 18
ATOM 30504 C C . ASP A 1 58 ? -2.120 -5.539 4.748 1.00 73.15 58 ASP A C 18
ATOM 30505 O O . ASP A 1 58 ? -0.926 -5.650 4.458 1.00 43.53 58 ASP A O 18
ATOM 30514 N N . MET A 1 59 ? -2.562 -4.713 5.691 1.00 44.54 59 MET A N 18
ATOM 30515 C CA . MET A 1 59 ? -1.667 -3.905 6.514 1.00 53.23 59 MET A CA 18
ATOM 30516 C C . MET A 1 59 ? -2.179 -3.850 7.951 1.00 52.33 59 MET A C 18
ATOM 30517 O O . MET A 1 59 ? -3.280 -4.327 8.248 1.00 73.03 59 MET A O 18
ATOM 30531 N N . THR A 1 60 ? -1.364 -3.302 8.843 1.00 12.30 60 THR A N 18
ATOM 30532 C CA . THR A 1 60 ? -1.731 -3.160 10.244 1.00 65.05 60 THR A CA 18
ATOM 30533 C C . THR A 1 60 ? -1.074 -1.916 10.836 1.00 23.55 60 THR A C 18
ATOM 30534 O O . THR A 1 60 ? -0.075 -1.422 10.306 1.00 74.10 60 THR A O 18
ATOM 30545 N N . LEU A 1 61 ? -1.654 -1.403 11.916 1.00 12.25 61 LEU A N 18
ATOM 30546 C CA . LEU A 1 61 ? -1.110 -0.245 12.620 1.00 32.14 61 LEU A CA 18
ATOM 30547 C C . LEU A 1 61 ? -0.721 -0.657 14.038 1.00 24.12 61 LEU A C 18
ATOM 30548 O O . LEU A 1 61 ? -1.338 -1.553 14.613 1.00 13.04 61 LEU A O 18
ATOM 30564 N N . THR A 1 62 ? 0.279 0.018 14.598 1.00 70.21 62 THR A N 18
ATOM 30565 C CA . THR A 1 62 ? 0.861 -0.355 15.889 1.00 74.32 62 THR A CA 18
ATOM 30566 C C . THR A 1 62 ? -0.198 -0.540 16.983 1.00 40.41 62 THR A C 18
ATOM 30567 O O . THR A 1 62 ? -0.249 -1.583 17.637 1.00 43.43 62 THR A O 18
ATOM 30578 N N . SER A 1 63 ? -1.036 0.474 17.181 1.00 74.23 63 SER A N 18
ATOM 30579 C CA . SER A 1 63 ? -2.047 0.440 18.238 1.00 51.41 63 SER A CA 18
ATOM 30580 C C . SER A 1 63 ? -3.458 0.407 17.653 1.00 30.31 63 SER A C 18
ATOM 30581 O O . SER A 1 63 ? -4.443 0.390 18.395 1.00 22.25 63 SER A O 18
ATOM 30589 N N . ALA A 1 64 ? -3.543 0.410 16.324 1.00 34.12 64 ALA A N 18
ATOM 30590 C CA . ALA A 1 64 ? -4.823 0.417 15.605 1.00 21.45 64 ALA A CA 18
ATOM 30591 C C . ALA A 1 64 ? -5.660 1.667 15.920 1.00 62.34 64 ALA A C 18
ATOM 30592 O O . ALA A 1 64 ? -6.810 1.774 15.496 1.00 12.23 64 ALA A O 18
ATOM 30599 N N . ALA A 1 65 ? -5.068 2.616 16.641 1.00 52.31 65 ALA A N 18
ATOM 30600 C CA . ALA A 1 65 ? -5.715 3.895 16.935 1.00 55.11 65 ALA A CA 18
ATOM 30601 C C . ALA A 1 65 ? -4.871 5.037 16.377 1.00 4.22 65 ALA A C 18
ATOM 30602 O O . ALA A 1 65 ? -5.182 6.217 16.559 1.00 70.21 65 ALA A O 18
ATOM 30609 N N . CYS A 1 66 ? -3.796 4.662 15.688 1.00 42.31 66 CYS A N 18
ATOM 30610 C CA . CYS A 1 66 ? -2.814 5.610 15.182 1.00 63.02 66 CYS A CA 18
ATOM 30611 C C . CYS A 1 66 ? -3.271 6.190 13.842 1.00 73.14 66 CYS A C 18
ATOM 30612 O O . CYS A 1 66 ? -3.763 5.453 12.984 1.00 4.01 66 CYS A O 18
ATOM 30620 N N . PRO A 1 67 ? -3.084 7.509 13.629 1.00 45.54 67 PRO A N 18
ATOM 30621 C CA . PRO A 1 67 ? -3.520 8.191 12.397 1.00 22.21 67 PRO A CA 18
ATOM 30622 C C . PRO A 1 67 ? -2.609 7.888 11.201 1.00 21.13 67 PRO A C 18
ATOM 30623 O O . PRO A 1 67 ? -2.560 8.645 10.232 1.00 22.44 67 PRO A O 18
ATOM 30634 N N . LEU A 1 68 ? -1.915 6.755 11.262 1.00 44.22 68 LEU A N 18
ATOM 30635 C CA . LEU A 1 68 ? -0.967 6.371 10.223 1.00 61.23 68 LEU A CA 18
ATOM 30636 C C . LEU A 1 68 ? -1.709 5.813 9.015 1.00 45.32 68 LEU A C 18
ATOM 30637 O O . LEU A 1 68 ? -1.161 5.753 7.912 1.00 34.45 68 LEU A O 18
ATOM 30653 N N . THR A 1 69 ? -2.964 5.426 9.231 1.00 1.32 69 THR A N 18
ATOM 30654 C CA . THR A 1 69 ? -3.784 4.846 8.178 1.00 13.22 69 THR A CA 18
ATOM 30655 C C . THR A 1 69 ? -3.945 5.825 7.012 1.00 63.22 69 THR A C 18
ATOM 30656 O O . THR A 1 69 ? -3.753 5.456 5.855 1.00 2.04 69 THR A O 18
ATOM 30667 N N . ASP A 1 70 ? -4.253 7.080 7.328 1.00 45.35 70 ASP A N 18
ATOM 30668 C CA . ASP A 1 70 ? -4.418 8.119 6.313 1.00 63.31 70 ASP A CA 18
ATOM 30669 C C . ASP A 1 70 ? -3.161 8.224 5.458 1.00 64.31 70 ASP A C 18
ATOM 30670 O O . ASP A 1 70 ? -3.228 8.315 4.228 1.00 52.33 70 ASP A O 18
ATOM 30679 N N . VAL A 1 71 ? -2.014 8.181 6.127 1.00 53.11 71 VAL A N 18
ATOM 30680 C CA . VAL A 1 71 ? -0.726 8.313 5.462 1.00 32.33 71 VAL A CA 18
ATOM 30681 C C . VAL A 1 71 ? -0.476 7.134 4.521 1.00 42.45 71 VAL A C 18
ATOM 30682 O O . VAL A 1 71 ? -0.198 7.332 3.338 1.00 53.34 71 VAL A O 18
ATOM 30695 N N . ILE A 1 72 ? -0.604 5.908 5.038 1.00 74.12 72 ILE A N 18
ATOM 30696 C CA . ILE A 1 72 ? -0.321 4.714 4.242 1.00 73.34 72 ILE A CA 18
ATOM 30697 C C . ILE A 1 72 ? -1.265 4.619 3.045 1.00 64.44 72 ILE A C 18
ATOM 30698 O O . ILE A 1 72 ? -0.858 4.221 1.951 1.00 53.31 72 ILE A O 18
ATOM 30714 N N . GLU A 1 73 ? -2.521 5.013 3.254 1.00 64.42 73 GLU A N 18
ATOM 30715 C CA . GLU A 1 73 ? -3.503 5.051 2.179 1.00 44.42 73 GLU A CA 18
ATOM 30716 C C . GLU A 1 73 ? -3.075 6.044 1.112 1.00 4.22 73 GLU A C 18
ATOM 30717 O O . GLU A 1 73 ? -3.092 5.731 -0.078 1.00 42.23 73 GLU A O 18
ATOM 30729 N N . ASP A 1 74 ? -2.678 7.234 1.552 1.00 3.31 74 ASP A N 18
ATOM 30730 C CA . ASP A 1 74 ? -2.250 8.286 0.637 1.00 3.30 74 ASP A CA 18
ATOM 30731 C C . ASP A 1 74 ? -1.047 7.836 -0.185 1.00 2.00 74 ASP A C 18
ATOM 30732 O O . ASP A 1 74 ? -1.049 7.963 -1.405 1.00 23.43 74 ASP A O 18
ATOM 30741 N N . GLN A 1 75 ? -0.036 7.282 0.486 1.00 71.31 75 GLN A N 18
ATOM 30742 C CA . GLN A 1 75 ? 1.191 6.854 -0.189 1.00 22.25 75 GLN A CA 18
ATOM 30743 C C . GLN A 1 75 ? 0.885 5.763 -1.219 1.00 74.45 75 GLN A C 18
ATOM 30744 O O . GLN A 1 75 ? 1.273 5.867 -2.386 1.00 52.54 75 GLN A O 18
ATOM 30758 N N . SER A 1 76 ? 0.173 4.729 -0.778 1.00 3.24 76 SER A N 18
ATOM 30759 C CA . SER A 1 76 ? -0.170 3.602 -1.640 1.00 62.22 76 SER A CA 18
ATOM 30760 C C . SER A 1 76 ? -1.005 4.076 -2.833 1.00 43.51 76 SER A C 18
ATOM 30761 O O . SER A 1 76 ? -0.625 3.872 -3.993 1.00 72.12 76 SER A O 18
ATOM 30769 N N . ARG A 1 77 ? -2.125 4.735 -2.536 1.00 73.01 77 ARG A N 18
ATOM 30770 C CA . ARG A 1 77 ? -3.025 5.247 -3.566 1.00 44.31 77 ARG A CA 18
ATOM 30771 C C . ARG A 1 77 ? -2.272 6.152 -4.538 1.00 2.40 77 ARG A C 18
ATOM 30772 O O . ARG A 1 77 ? -2.467 6.072 -5.753 1.00 21.42 77 ARG A O 18
ATOM 30793 N N . SER A 1 78 ? -1.398 6.990 -3.984 1.00 40.30 78 SER A N 18
ATOM 30794 C CA . SER A 1 78 ? -0.671 7.989 -4.760 1.00 11.15 78 SER A CA 18
ATOM 30795 C C . SER A 1 78 ? 0.050 7.341 -5.935 1.00 5.22 78 SER A C 18
ATOM 30796 O O . SER A 1 78 ? -0.117 7.759 -7.082 1.00 60.21 78 SER A O 18
ATOM 30804 N N . ALA A 1 79 ? 0.848 6.312 -5.658 1.00 3.24 79 ALA A N 18
ATOM 30805 C CA . ALA A 1 79 ? 1.602 5.650 -6.714 1.00 65.33 79 ALA A CA 18
ATOM 30806 C C . ALA A 1 79 ? 0.694 4.766 -7.573 1.00 21.10 79 ALA A C 18
ATOM 30807 O O . ALA A 1 79 ? 0.602 4.964 -8.789 1.00 54.51 79 ALA A O 18
ATOM 30814 N N . LEU A 1 80 ? -0.071 3.886 -6.916 1.00 3.21 80 LEU A N 18
ATOM 30815 C CA . LEU A 1 80 ? -0.851 2.857 -7.618 1.00 21.14 80 LEU A CA 18
ATOM 30816 C C . LEU A 1 80 ? -1.756 3.484 -8.667 1.00 34.22 80 LEU A C 18
ATOM 30817 O O . LEU A 1 80 ? -1.848 3.005 -9.802 1.00 25.54 80 LEU A O 18
ATOM 30833 N N . VAL A 1 81 ? -2.406 4.564 -8.273 1.00 72.44 81 VAL A N 18
ATOM 30834 C CA . VAL A 1 81 ? -3.282 5.316 -9.156 1.00 61.25 81 VAL A CA 18
ATOM 30835 C C . VAL A 1 81 ? -2.465 6.304 -9.992 1.00 33.35 81 VAL A C 18
ATOM 30836 O O . VAL A 1 81 ? -2.845 6.647 -11.114 1.00 61.41 81 VAL A O 18
ATOM 30849 N N . GLY A 1 82 ? -1.324 6.736 -9.450 1.00 20.44 82 GLY A N 18
ATOM 30850 C CA . GLY A 1 82 ? -0.576 7.828 -10.051 1.00 43.42 82 GLY A CA 18
ATOM 30851 C C . GLY A 1 82 ? -0.055 7.482 -11.426 1.00 1.44 82 GLY A C 18
ATOM 30852 O O . GLY A 1 82 ? -0.210 8.257 -12.374 1.00 33.51 82 GLY A O 18
ATOM 30856 N N . SER A 1 83 ? 0.561 6.314 -11.536 1.00 13.42 83 SER A N 18
ATOM 30857 C CA . SER A 1 83 ? 1.078 5.837 -12.812 1.00 62.23 83 SER A CA 18
ATOM 30858 C C . SER A 1 83 ? 0.024 5.002 -13.535 1.00 50.20 83 SER A C 18
ATOM 30859 O O . SER A 1 83 ? 0.153 4.704 -14.725 1.00 42.12 83 SER A O 18
ATOM 30867 N N . GLY A 1 84 ? -1.027 4.639 -12.808 1.00 54.41 84 GLY A N 18
ATOM 30868 C CA . GLY A 1 84 ? -2.125 3.891 -13.391 1.00 73.10 84 GLY A CA 18
ATOM 30869 C C . GLY A 1 84 ? -1.882 2.394 -13.413 1.00 13.22 84 GLY A C 18
ATOM 30870 O O . GLY A 1 84 ? -2.162 1.730 -14.413 1.00 4.41 84 GLY A O 18
ATOM 30874 N N . LEU A 1 85 ? -1.353 1.858 -12.313 1.00 2.35 85 LEU A N 18
ATOM 30875 C CA . LEU A 1 85 ? -1.201 0.411 -12.167 1.00 22.15 85 LEU A CA 18
ATOM 30876 C C . LEU A 1 85 ? -2.575 -0.199 -11.926 1.00 53.20 85 LEU A C 18
ATOM 30877 O O . LEU A 1 85 ? -2.949 -1.209 -12.531 1.00 71.13 85 LEU A O 18
ATOM 30893 N N . VAL A 1 86 ? -3.324 0.446 -11.037 1.00 53.41 86 VAL A N 18
ATOM 30894 C CA . VAL A 1 86 ? -4.707 0.084 -10.739 1.00 11.34 86 VAL A CA 18
ATOM 30895 C C . VAL A 1 86 ? -5.500 1.354 -10.459 1.00 43.31 86 VAL A C 18
ATOM 30896 O O . VAL A 1 86 ? -4.916 2.411 -10.205 1.00 33.01 86 VAL A O 18
ATOM 30909 N N . ASP A 1 87 ? -6.820 1.260 -10.526 1.00 42.12 87 ASP A N 18
ATOM 30910 C CA . ASP A 1 87 ? -7.682 2.401 -10.226 1.00 31.44 87 ASP A CA 18
ATOM 30911 C C . ASP A 1 87 ? -8.260 2.262 -8.827 1.00 71.01 87 ASP A C 18
ATOM 30912 O O . ASP A 1 87 ? -8.263 3.211 -8.038 1.00 14.52 87 ASP A O 18
ATOM 30921 N N . ASP A 1 88 ? -8.732 1.059 -8.524 1.00 55.44 88 ASP A N 18
ATOM 30922 C CA . ASP A 1 88 ? -9.412 0.781 -7.268 1.00 61.45 88 ASP A CA 18
ATOM 30923 C C . ASP A 1 88 ? -8.455 0.084 -6.305 1.00 32.33 88 ASP A C 18
ATOM 30924 O O . ASP A 1 88 ? -7.742 -0.846 -6.690 1.00 45.32 88 ASP A O 18
ATOM 30933 N N . ILE A 1 89 ? -8.427 0.544 -5.061 1.00 75.30 89 ILE A N 18
ATOM 30934 C CA . ILE A 1 89 ? -7.551 -0.034 -4.046 1.00 51.30 89 ILE A CA 18
ATOM 30935 C C . ILE A 1 89 ? -8.353 -0.403 -2.801 1.00 74.04 89 ILE A C 18
ATOM 30936 O O . ILE A 1 89 ? -9.423 0.153 -2.551 1.00 14.52 89 ILE A O 18
ATOM 30952 N N . ARG A 1 90 ? -7.831 -1.342 -2.027 1.00 11.33 90 ARG A N 18
ATOM 30953 C CA . ARG A 1 90 ? -8.412 -1.692 -0.739 1.00 54.50 90 ARG A CA 18
ATOM 30954 C C . ARG A 1 90 ? -7.320 -2.187 0.201 1.00 11.21 90 ARG A C 18
ATOM 30955 O O . ARG A 1 90 ? -6.797 -3.290 0.035 1.00 33.23 90 ARG A O 18
ATOM 30976 N N . ILE A 1 91 ? -6.968 -1.359 1.172 1.00 11.30 91 ILE A N 18
ATOM 30977 C CA . ILE A 1 91 ? -6.019 -1.748 2.202 1.00 21.24 91 ILE A CA 18
ATOM 30978 C C . ILE A 1 91 ? -6.784 -2.257 3.416 1.00 63.00 91 ILE A C 18
ATOM 30979 O O . ILE A 1 91 ? -7.446 -1.483 4.102 1.00 31.33 91 ILE A O 18
ATOM 30995 N N . ASN A 1 92 ? -6.725 -3.559 3.658 1.00 14.13 92 ASN A N 18
ATOM 30996 C CA . ASN A 1 92 ? -7.420 -4.163 4.792 1.00 64.01 92 ASN A CA 18
ATOM 30997 C C . ASN A 1 92 ? -6.516 -4.129 6.016 1.00 10.22 92 ASN A C 18
ATOM 30998 O O . ASN A 1 92 ? -5.398 -4.652 5.985 1.00 1.14 92 ASN A O 18
ATOM 31009 N N . TRP A 1 93 ? -6.984 -3.494 7.081 1.00 5.11 93 TRP A N 18
ATOM 31010 C CA . TRP A 1 93 ? -6.184 -3.334 8.287 1.00 72.42 93 TRP A CA 18
ATOM 31011 C C . TRP A 1 93 ? -6.556 -4.398 9.308 1.00 22.11 93 TRP A C 18
ATOM 31012 O O . TRP A 1 93 ? -7.645 -4.365 9.883 1.00 12.12 93 TRP A O 18
ATOM 31033 N N . VAL A 1 94 ? -5.663 -5.355 9.523 1.00 71.54 94 VAL A N 18
ATOM 31034 C CA . VAL A 1 94 ? -5.902 -6.378 10.530 1.00 11.41 94 VAL A CA 18
ATOM 31035 C C . VAL A 1 94 ? -5.405 -5.887 11.891 1.00 51.14 94 VAL A C 18
ATOM 31036 O O . VAL A 1 94 ? -4.246 -5.497 12.042 1.00 12.23 94 VAL A O 18
ATOM 31049 N N . TRP A 1 95 ? -6.298 -5.882 12.873 1.00 60.44 95 TRP A N 18
ATOM 31050 C CA . TRP A 1 95 ? -5.974 -5.415 14.221 1.00 33.24 95 TRP A CA 18
ATOM 31051 C C . TRP A 1 95 ? -5.995 -6.592 15.191 1.00 60.14 95 TRP A C 18
ATOM 31052 O O . TRP A 1 95 ? -5.198 -6.675 16.126 1.00 43.12 95 TRP A O 18
ATOM 31073 N N . ASN A 1 96 ? -6.919 -7.502 14.923 1.00 72.02 96 ASN A N 18
ATOM 31074 C CA . ASN A 1 96 ? -7.132 -8.703 15.728 1.00 51.32 96 ASN A CA 18
ATOM 31075 C C . ASN A 1 96 ? -8.196 -9.562 15.040 1.00 33.52 96 ASN A C 18
ATOM 31076 O O . ASN A 1 96 ? -8.000 -10.767 14.870 1.00 73.34 96 ASN A O 18
ATOM 31087 N N . PRO A 1 97 ? -9.343 -8.958 14.622 1.00 42.22 97 PRO A N 18
ATOM 31088 C CA . PRO A 1 97 ? -10.266 -9.613 13.690 1.00 50.54 97 PRO A CA 18
ATOM 31089 C C . PRO A 1 97 ? -9.573 -9.806 12.341 1.00 32.13 97 PRO A C 18
ATOM 31090 O O . PRO A 1 97 ? -8.918 -8.879 11.855 1.00 40.13 97 PRO A O 18
ATOM 31101 N N . PRO A 1 98 ? -9.683 -11.002 11.731 1.00 33.43 98 PRO A N 18
ATOM 31102 C CA . PRO A 1 98 ? -8.945 -11.330 10.505 1.00 22.41 98 PRO A CA 18
ATOM 31103 C C . PRO A 1 98 ? -9.337 -10.451 9.311 1.00 12.40 98 PRO A C 18
ATOM 31104 O O . PRO A 1 98 ? -8.734 -9.403 9.083 1.00 32.44 98 PRO A O 18
ATOM 31115 N N . TRP A 1 99 ? -10.355 -10.865 8.559 1.00 13.32 99 TRP A N 18
ATOM 31116 C CA . TRP A 1 99 ? -10.730 -10.171 7.328 1.00 72.00 99 TRP A CA 18
ATOM 31117 C C . TRP A 1 99 ? -12.252 -10.131 7.183 1.00 41.52 99 TRP A C 18
ATOM 31118 O O . TRP A 1 99 ? -12.870 -11.113 6.764 1.00 33.01 99 TRP A O 18
ATOM 31139 N N . GLY A 1 100 ? -12.852 -8.991 7.518 1.00 62.25 100 GLY A N 18
ATOM 31140 C CA . GLY A 1 100 ? -14.303 -8.882 7.562 1.00 3.10 100 GLY A CA 18
ATOM 31141 C C . GLY A 1 100 ? -14.817 -7.723 6.730 1.00 0.22 100 GLY A C 18
ATOM 31142 O O . GLY A 1 100 ? -14.386 -7.550 5.589 1.00 14.13 100 GLY A O 18
ATOM 31146 N N . PRO A 1 101 ? -15.734 -6.898 7.274 1.00 2.23 101 PRO A N 18
ATOM 31147 C CA . PRO A 1 101 ? -16.338 -5.778 6.532 1.00 75.22 101 PRO A CA 18
ATOM 31148 C C . PRO A 1 101 ? -15.297 -4.761 6.054 1.00 15.24 101 PRO A C 18
ATOM 31149 O O . PRO A 1 101 ? -15.511 -4.056 5.064 1.00 44.14 101 PRO A O 18
ATOM 31160 N N . ASP A 1 102 ? -14.153 -4.711 6.741 1.00 41.40 102 ASP A N 18
ATOM 31161 C CA . ASP A 1 102 ? -13.097 -3.756 6.401 1.00 62.35 102 ASP A CA 18
ATOM 31162 C C . ASP A 1 102 ? -12.467 -4.091 5.050 1.00 24.25 102 ASP A C 18
ATOM 31163 O O . ASP A 1 102 ? -11.633 -3.355 4.545 1.00 35.51 102 ASP A O 18
ATOM 31172 N N . LYS A 1 103 ? -12.884 -5.204 4.455 1.00 72.32 103 LYS A N 18
ATOM 31173 C CA . LYS A 1 103 ? -12.421 -5.560 3.116 1.00 22.23 103 LYS A CA 18
ATOM 31174 C C . LYS A 1 103 ? -13.147 -4.716 2.064 1.00 34.21 103 LYS A C 18
ATOM 31175 O O . LYS A 1 103 ? -12.860 -4.813 0.871 1.00 31.44 103 LYS A O 18
ATOM 31194 N N . ILE A 1 104 ? -14.086 -3.882 2.517 1.00 11.11 104 ILE A N 18
ATOM 31195 C CA . ILE A 1 104 ? -14.824 -2.984 1.631 1.00 71.31 104 ILE A CA 18
ATOM 31196 C C . ILE A 1 104 ? -14.586 -1.522 2.027 1.00 14.30 104 ILE A C 18
ATOM 31197 O O . ILE A 1 104 ? -14.843 -1.130 3.167 1.00 24.25 104 ILE A O 18
ATOM 31213 N N . THR A 1 105 ? -14.069 -0.727 1.090 1.00 42.32 105 THR A N 18
ATOM 31214 C CA . THR A 1 105 ? -13.888 0.709 1.292 1.00 53.31 105 THR A CA 18
ATOM 31215 C C . THR A 1 105 ? -15.232 1.409 1.532 1.00 23.05 105 THR A C 18
ATOM 31216 O O . THR A 1 105 ? -16.292 0.851 1.227 1.00 61.30 105 THR A O 18
ATOM 31227 N N . GLU A 1 106 ? -15.190 2.635 2.065 1.00 31.23 106 GLU A N 18
ATOM 31228 C CA . GLU A 1 106 ? -16.416 3.371 2.371 1.00 12.33 106 GLU A CA 18
ATOM 31229 C C . GLU A 1 106 ? -17.198 3.605 1.085 1.00 4.31 106 GLU A C 18
ATOM 31230 O O . GLU A 1 106 ? -18.404 3.391 1.033 1.00 24.44 106 GLU A O 18
ATOM 31242 N N . ASP A 1 107 ? -16.480 3.985 0.038 1.00 63.15 107 ASP A N 18
ATOM 31243 C CA . ASP A 1 107 ? -17.065 4.196 -1.283 1.00 10.32 107 ASP A CA 18
ATOM 31244 C C . ASP A 1 107 ? -17.726 2.916 -1.792 1.00 4.12 107 ASP A C 18
ATOM 31245 O O . ASP A 1 107 ? -18.780 2.964 -2.432 1.00 22.12 107 ASP A O 18
ATOM 31254 N N . GLY A 1 108 ? -17.108 1.780 -1.481 1.00 42.43 108 GLY A N 18
ATOM 31255 C CA . GLY A 1 108 ? -17.645 0.493 -1.881 1.00 52.40 108 GLY A CA 18
ATOM 31256 C C . GLY A 1 108 ? -18.978 0.182 -1.224 1.00 14.22 108 GLY A C 18
ATOM 31257 O O . GLY A 1 108 ? -19.854 -0.414 -1.843 1.00 61.41 108 GLY A O 18
ATOM 31261 N N . ARG A 1 109 ? -19.119 0.556 0.046 1.00 54.11 109 ARG A N 18
ATOM 31262 C CA . ARG A 1 109 ? -20.377 0.365 0.773 1.00 74.30 109 ARG A CA 18
ATOM 31263 C C . ARG A 1 109 ? -21.420 1.384 0.306 1.00 62.14 109 ARG A C 18
ATOM 31264 O O . ARG A 1 109 ? -22.545 1.025 -0.060 1.00 53.23 109 ARG A O 18
ATOM 31285 N N . GLU A 1 110 ? -21.016 2.646 0.302 1.00 0.34 110 GLU A N 18
ATOM 31286 C CA . GLU A 1 110 ? -21.911 3.775 0.051 1.00 64.41 110 GLU A CA 18
ATOM 31287 C C . GLU A 1 110 ? -22.432 3.792 -1.374 1.00 35.14 110 GLU A C 18
ATOM 31288 O O . GLU A 1 110 ? -23.642 3.771 -1.615 1.00 34.53 110 GLU A O 18
ATOM 31300 N N . GLN A 1 111 ? -21.487 3.842 -2.317 1.00 51.12 111 GLN A N 18
ATOM 31301 C CA . GLN A 1 111 ? -21.795 3.819 -3.743 1.00 14.43 111 GLN A CA 18
ATOM 31302 C C . GLN A 1 111 ? -22.666 5.013 -4.129 1.00 63.44 111 GLN A C 18
ATOM 31303 O O . GLN A 1 111 ? -23.502 4.926 -5.028 1.00 61.21 111 GLN A O 18
ATOM 31317 N N . LEU A 1 112 ? -22.455 6.134 -3.443 1.00 73.13 112 LEU A N 18
ATOM 31318 C CA . LEU A 1 112 ? -23.188 7.364 -3.721 1.00 24.10 112 LEU A CA 18
ATOM 31319 C C . LEU A 1 112 ? -22.316 8.299 -4.557 1.00 44.45 112 LEU A C 18
ATOM 31320 O O . LEU A 1 112 ? -22.502 8.426 -5.769 1.00 71.13 112 LEU A O 18
ATOM 31336 N N . ARG A 1 113 ? -21.332 8.916 -3.908 1.00 42.33 113 ARG A N 18
ATOM 31337 C CA . ARG A 1 113 ? -20.377 9.785 -4.589 1.00 52.23 113 ARG A CA 18
ATOM 31338 C C . ARG A 1 113 ? -19.509 8.951 -5.525 1.00 30.11 113 ARG A C 18
ATOM 31339 O O . ARG A 1 113 ? -19.101 9.408 -6.595 1.00 1.13 113 ARG A O 18
ATOM 31360 N N . ALA A 1 114 ? -19.255 7.713 -5.111 1.00 31.44 114 ALA A N 18
ATOM 31361 C CA . ALA A 1 114 ? -18.426 6.787 -5.877 1.00 62.13 114 ALA A CA 18
ATOM 31362 C C . ALA A 1 114 ? -19.131 6.350 -7.158 1.00 42.22 114 ALA A C 18
ATOM 31363 O O . ALA A 1 114 ? -18.485 5.948 -8.125 1.00 72.20 114 ALA A O 18
ATOM 31370 N N . LEU A 1 115 ? -20.461 6.428 -7.156 1.00 3.11 115 LEU A N 18
ATOM 31371 C CA . LEU A 1 115 ? -21.257 6.045 -8.321 1.00 42.11 115 LEU A CA 18
ATOM 31372 C C . LEU A 1 115 ? -21.139 7.123 -9.395 1.00 53.22 115 LEU A C 18
ATOM 31373 O O . LEU A 1 115 ? -21.131 6.828 -10.592 1.00 30.02 115 LEU A O 18
ATOM 31389 N N . GLY A 1 116 ? -21.038 8.374 -8.952 1.00 3.04 116 GLY A N 18
ATOM 31390 C CA . GLY A 1 116 ? -20.885 9.487 -9.868 1.00 55.42 116 GLY A CA 18
ATOM 31391 C C . GLY A 1 116 ? -19.461 9.596 -10.381 1.00 32.14 116 GLY A C 18
ATOM 31392 O O . GLY A 1 116 ? -19.123 9.013 -11.416 1.00 44.32 116 GLY A O 18
ATOM 31396 N N . PHE A 1 117 ? -18.624 10.333 -9.651 1.00 0.22 117 PHE A N 18
ATOM 31397 C CA . PHE A 1 117 ? -17.214 10.501 -10.001 1.00 22.41 117 PHE A CA 18
ATOM 31398 C C . PHE A 1 117 ? -16.511 11.356 -8.948 1.00 23.21 117 PHE A C 18
ATOM 31399 O O . PHE A 1 117 ? -17.164 12.056 -8.172 1.00 44.22 117 PHE A O 18
ATOM 31416 N N . THR A 1 118 ? -15.185 11.282 -8.920 1.00 52.33 118 THR A N 18
ATOM 31417 C CA . THR A 1 118 ? -14.369 12.113 -8.040 1.00 74.43 118 THR A CA 18
ATOM 31418 C C . THR A 1 118 ? -12.987 12.325 -8.659 1.00 73.23 118 THR A C 18
ATOM 31419 O O . THR A 1 118 ? -12.156 11.417 -8.673 1.00 1.43 118 THR A O 18
ATOM 31430 N N . VAL A 1 119 ? -12.769 13.521 -9.196 1.00 32.24 119 VAL A N 18
ATOM 31431 C CA . VAL A 1 119 ? -11.502 13.884 -9.827 1.00 42.51 119 VAL A CA 18
ATOM 31432 C C . VAL A 1 119 ? -10.972 15.195 -9.238 1.00 34.23 119 VAL A C 18
ATOM 31433 O O . VAL A 1 119 ? -9.785 15.244 -8.854 1.00 62.20 119 VAL A O 18
ATOM 31447 N N . GLY A 1 1 ? 17.208 -4.862 3.537 1.00 20.50 1 GLY A N 19
ATOM 31448 C CA . GLY A 1 1 ? 16.499 -5.592 4.617 1.00 41.14 1 GLY A CA 19
ATOM 31449 C C . GLY A 1 1 ? 16.697 -7.094 4.503 1.00 34.14 1 GLY A C 19
ATOM 31450 O O . GLY A 1 1 ? 17.750 -7.542 4.042 1.00 34.23 1 GLY A O 19
ATOM 31456 N N . PRO A 1 2 ? 15.700 -7.908 4.907 1.00 21.34 2 PRO A N 19
ATOM 31457 C CA . PRO A 1 2 ? 15.779 -9.374 4.810 1.00 72.54 2 PRO A CA 19
ATOM 31458 C C . PRO A 1 2 ? 15.720 -9.849 3.357 1.00 62.32 2 PRO A C 19
ATOM 31459 O O . PRO A 1 2 ? 16.135 -10.965 3.031 1.00 61.32 2 PRO A O 19
ATOM 31470 N N . GLY A 1 3 ? 15.196 -8.987 2.493 1.00 74.34 3 GLY A N 19
ATOM 31471 C CA . GLY A 1 3 ? 15.022 -9.320 1.093 1.00 31.14 3 GLY A CA 19
ATOM 31472 C C . GLY A 1 3 ? 13.752 -8.707 0.547 1.00 60.35 3 GLY A C 19
ATOM 31473 O O . GLY A 1 3 ? 13.312 -7.659 1.031 1.00 53.14 3 GLY A O 19
ATOM 31477 N N . SER A 1 4 ? 13.161 -9.348 -0.455 1.00 10.14 4 SER A N 19
ATOM 31478 C CA . SER A 1 4 ? 11.887 -8.909 -1.007 1.00 12.34 4 SER A CA 19
ATOM 31479 C C . SER A 1 4 ? 11.284 -10.009 -1.875 1.00 73.13 4 SER A C 19
ATOM 31480 O O . SER A 1 4 ? 11.998 -10.699 -2.606 1.00 34.23 4 SER A O 19
ATOM 31488 N N . MET A 1 5 ? 9.974 -10.183 -1.762 1.00 4.52 5 MET A N 19
ATOM 31489 C CA . MET A 1 5 ? 9.228 -11.087 -2.631 1.00 10.01 5 MET A CA 19
ATOM 31490 C C . MET A 1 5 ? 8.449 -10.267 -3.655 1.00 43.23 5 MET A C 19
ATOM 31491 O O . MET A 1 5 ? 7.713 -10.812 -4.482 1.00 50.22 5 MET A O 19
ATOM 31505 N N . SER A 1 6 ? 8.632 -8.950 -3.592 1.00 62.45 6 SER A N 19
ATOM 31506 C CA . SER A 1 6 ? 7.941 -8.020 -4.472 1.00 74.52 6 SER A CA 19
ATOM 31507 C C . SER A 1 6 ? 8.783 -7.757 -5.722 1.00 2.13 6 SER A C 19
ATOM 31508 O O . SER A 1 6 ? 9.767 -8.459 -5.973 1.00 61.34 6 SER A O 19
ATOM 31516 N N . GLU A 1 7 ? 8.374 -6.763 -6.515 1.00 24.50 7 GLU A N 19
ATOM 31517 C CA . GLU A 1 7 ? 9.030 -6.430 -7.785 1.00 62.01 7 GLU A CA 19
ATOM 31518 C C . GLU A 1 7 ? 8.976 -7.612 -8.761 1.00 24.20 7 GLU A C 19
ATOM 31519 O O . GLU A 1 7 ? 9.589 -7.583 -9.829 1.00 63.50 7 GLU A O 19
ATOM 31531 N N . THR A 1 8 ? 8.208 -8.638 -8.400 1.00 51.00 8 THR A N 19
ATOM 31532 C CA . THR A 1 8 ? 8.080 -9.847 -9.208 1.00 70.41 8 THR A CA 19
ATOM 31533 C C . THR A 1 8 ? 6.788 -9.812 -10.028 1.00 72.24 8 THR A C 19
ATOM 31534 O O . THR A 1 8 ? 6.333 -10.836 -10.545 1.00 4.33 8 THR A O 19
ATOM 31545 N N . SER A 1 9 ? 6.210 -8.624 -10.152 1.00 4.42 9 SER A N 19
ATOM 31546 C CA . SER A 1 9 ? 4.939 -8.439 -10.846 1.00 1.22 9 SER A CA 19
ATOM 31547 C C . SER A 1 9 ? 4.940 -7.099 -11.584 1.00 13.24 9 SER A C 19
ATOM 31548 O O . SER A 1 9 ? 5.869 -6.303 -11.418 1.00 41.22 9 SER A O 19
ATOM 31556 N N . ALA A 1 10 ? 3.905 -6.876 -12.401 1.00 42.40 10 ALA A N 19
ATOM 31557 C CA . ALA A 1 10 ? 3.748 -5.647 -13.184 1.00 21.13 10 ALA A CA 19
ATOM 31558 C C . ALA A 1 10 ? 4.807 -5.548 -14.295 1.00 55.11 10 ALA A C 19
ATOM 31559 O O . ALA A 1 10 ? 5.820 -6.253 -14.258 1.00 21.03 10 ALA A O 19
ATOM 31566 N N . PRO A 1 11 ? 4.572 -4.695 -15.319 1.00 24.01 11 PRO A N 19
ATOM 31567 C CA . PRO A 1 11 ? 5.536 -4.472 -16.409 1.00 71.12 11 PRO A CA 19
ATOM 31568 C C . PRO A 1 11 ? 6.923 -4.083 -15.877 1.00 2.25 11 PRO A C 19
ATOM 31569 O O . PRO A 1 11 ? 7.041 -3.182 -15.053 1.00 33.33 11 PRO A O 19
ATOM 31580 N N . ALA A 1 12 ? 7.959 -4.753 -16.388 1.00 11.01 12 ALA A N 19
ATOM 31581 C CA . ALA A 1 12 ? 9.316 -4.679 -15.832 1.00 41.31 12 ALA A CA 19
ATOM 31582 C C . ALA A 1 12 ? 9.817 -3.240 -15.638 1.00 22.44 12 ALA A C 19
ATOM 31583 O O . ALA A 1 12 ? 10.008 -2.792 -14.504 1.00 53.34 12 ALA A O 19
ATOM 31590 N N . GLU A 1 13 ? 10.021 -2.520 -16.741 1.00 13.14 13 GLU A N 19
ATOM 31591 C CA . GLU A 1 13 ? 10.620 -1.182 -16.692 1.00 1.30 13 GLU A CA 19
ATOM 31592 C C . GLU A 1 13 ? 9.762 -0.224 -15.868 1.00 72.33 13 GLU A C 19
ATOM 31593 O O . GLU A 1 13 ? 10.258 0.454 -14.962 1.00 11.05 13 GLU A O 19
ATOM 31605 N N . GLU A 1 14 ? 8.474 -0.185 -16.185 1.00 61.23 14 GLU A N 19
ATOM 31606 C CA . GLU A 1 14 ? 7.531 0.699 -15.510 1.00 70.01 14 GLU A CA 19
ATOM 31607 C C . GLU A 1 14 ? 7.524 0.441 -14.002 1.00 63.45 14 GLU A C 19
ATOM 31608 O O . GLU A 1 14 ? 7.604 1.378 -13.200 1.00 10.02 14 GLU A O 19
ATOM 31620 N N . LEU A 1 15 ? 7.464 -0.838 -13.632 1.00 61.42 15 LEU A N 19
ATOM 31621 C CA . LEU A 1 15 ? 7.423 -1.242 -12.231 1.00 12.14 15 LEU A CA 19
ATOM 31622 C C . LEU A 1 15 ? 8.732 -0.875 -11.542 1.00 62.33 15 LEU A C 19
ATOM 31623 O O . LEU A 1 15 ? 8.724 -0.430 -10.407 1.00 63.13 15 LEU A O 19
ATOM 31639 N N . LEU A 1 16 ? 9.849 -1.058 -12.239 1.00 55.12 16 LEU A N 19
ATOM 31640 C CA . LEU A 1 16 ? 11.165 -0.770 -11.668 1.00 31.50 16 LEU A CA 19
ATOM 31641 C C . LEU A 1 16 ? 11.225 0.667 -11.145 1.00 61.25 16 LEU A C 19
ATOM 31642 O O . LEU A 1 16 ? 11.440 0.898 -9.949 1.00 23.25 16 LEU A O 19
ATOM 31658 N N . ALA A 1 17 ? 11.006 1.622 -12.041 1.00 73.10 17 ALA A N 19
ATOM 31659 C CA . ALA A 1 17 ? 11.051 3.037 -11.684 1.00 3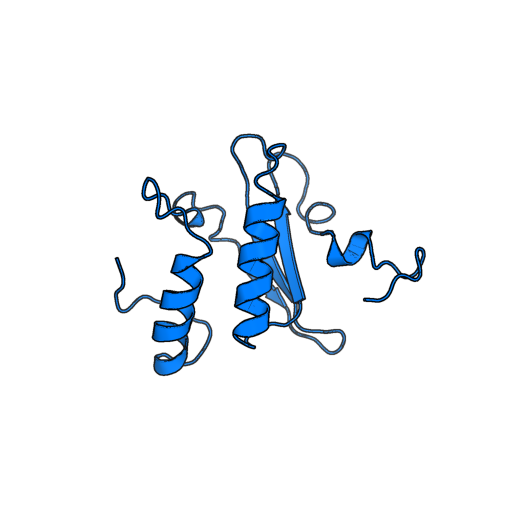4.25 17 ALA A CA 19
ATOM 31660 C C . ALA A 1 17 ? 9.951 3.384 -10.680 1.00 24.13 17 ALA A C 19
ATOM 31661 O O . ALA A 1 17 ? 10.211 4.001 -9.641 1.00 75.05 17 ALA A O 19
ATOM 31668 N N . ASP A 1 18 ? 8.726 2.953 -10.983 1.00 71.13 18 ASP A N 19
ATOM 31669 C CA . ASP A 1 18 ? 7.568 3.283 -10.155 1.00 64.31 18 ASP A CA 19
ATOM 31670 C C . ASP A 1 18 ? 7.749 2.775 -8.729 1.00 34.02 18 ASP A C 19
ATOM 31671 O O . ASP A 1 18 ? 7.505 3.504 -7.771 1.00 73.33 18 ASP A O 19
ATOM 31680 N N . VAL A 1 19 ? 8.209 1.537 -8.590 1.00 43.51 19 VAL A N 19
ATOM 31681 C CA . VAL A 1 19 ? 8.388 0.939 -7.275 1.00 23.30 19 VAL A CA 19
ATOM 31682 C C . VAL A 1 19 ? 9.603 1.548 -6.579 1.00 44.32 19 VAL A C 19
ATOM 31683 O O . VAL A 1 19 ? 9.616 1.688 -5.362 1.00 12.00 19 VAL A O 19
ATOM 31696 N N . GLU A 1 20 ? 10.623 1.913 -7.357 1.00 43.42 20 GLU A N 19
ATOM 31697 C CA . GLU A 1 20 ? 11.802 2.577 -6.804 1.00 52.35 20 GLU A CA 19
ATOM 31698 C C . GLU A 1 20 ? 11.384 3.878 -6.118 1.00 25.35 20 GLU A C 19
ATOM 31699 O O . GLU A 1 20 ? 11.870 4.218 -5.035 1.00 34.23 20 GLU A O 19
ATOM 31711 N N . GLU A 1 21 ? 10.469 4.598 -6.764 1.00 63.02 21 GLU A N 19
ATOM 31712 C CA . GLU A 1 21 ? 9.889 5.812 -6.196 1.00 31.02 21 GLU A CA 19
ATOM 31713 C C . GLU A 1 21 ? 8.919 5.477 -5.058 1.00 33.21 21 GLU A C 19
ATOM 31714 O O . GLU A 1 21 ? 8.969 6.086 -3.989 1.00 65.45 21 GLU A O 19
ATOM 31726 N N . ALA A 1 22 ? 8.051 4.490 -5.291 1.00 72.03 22 ALA A N 19
ATOM 31727 C CA . ALA A 1 22 ? 7.010 4.115 -4.328 1.00 75.03 22 ALA A CA 19
ATOM 31728 C C . ALA A 1 22 ? 7.612 3.592 -3.026 1.00 55.05 22 ALA A C 19
ATOM 31729 O O . ALA A 1 22 ? 7.038 3.770 -1.950 1.00 73.23 22 ALA A O 19
ATOM 31736 N N . MET A 1 23 ? 8.773 2.952 -3.130 1.00 34.20 23 MET A N 19
ATOM 31737 C CA . MET A 1 23 ? 9.488 2.429 -1.963 1.00 21.13 23 MET A CA 19
ATOM 31738 C C . MET A 1 23 ? 9.926 3.569 -1.044 1.00 12.32 23 MET A C 19
ATOM 31739 O O . MET A 1 23 ? 10.338 3.336 0.088 1.00 30.24 23 MET A O 19
ATOM 31753 N N . ARG A 1 24 ? 9.857 4.796 -1.549 1.00 44.30 24 ARG A N 19
ATOM 31754 C CA . ARG A 1 24 ? 10.206 5.979 -0.767 1.00 44.20 24 ARG A CA 19
ATOM 31755 C C . ARG A 1 24 ? 8.989 6.499 0.001 1.00 24.34 24 ARG A C 19
ATOM 31756 O O . ARG A 1 24 ? 9.128 7.282 0.940 1.00 21.15 24 ARG A O 19
ATOM 31777 N N . ASP A 1 25 ? 7.798 6.044 -0.386 1.00 51.32 25 ASP A N 19
ATOM 31778 C CA . ASP A 1 25 ? 6.552 6.565 0.180 1.00 41.22 25 ASP A CA 19
ATOM 31779 C C . ASP A 1 25 ? 5.931 5.501 1.061 1.00 3.44 25 ASP A C 19
ATOM 31780 O O . ASP A 1 25 ? 5.207 5.785 2.017 1.00 11.34 25 ASP A O 19
ATOM 31789 N N . VAL A 1 26 ? 6.249 4.267 0.718 1.00 60.44 26 VAL A N 19
ATOM 31790 C CA . VAL A 1 26 ? 5.708 3.101 1.354 1.00 12.30 26 VAL A CA 19
ATOM 31791 C C . VAL A 1 26 ? 6.820 2.372 2.114 1.00 50.42 26 VAL A C 19
ATOM 31792 O O . VAL A 1 26 ? 7.293 1.309 1.706 1.00 63.51 26 VAL A O 19
ATOM 31805 N N . VAL A 1 27 ? 7.265 2.993 3.203 1.00 45.50 27 VAL A N 19
ATOM 31806 C CA . VAL A 1 27 ? 8.342 2.460 4.034 1.00 54.04 27 VAL A CA 19
ATOM 31807 C C . VAL A 1 27 ? 8.587 3.420 5.192 1.00 11.12 27 VAL A C 19
ATOM 31808 O O . VAL A 1 27 ? 7.995 4.503 5.231 1.00 4.41 27 VAL A O 19
ATOM 31821 N N . ASP A 1 28 ? 9.439 3.032 6.133 1.00 21.54 28 ASP A N 19
ATOM 31822 C CA . ASP A 1 28 ? 9.900 3.949 7.171 1.00 13.31 28 ASP A CA 19
ATOM 31823 C C . ASP A 1 28 ? 11.349 4.344 6.875 1.00 22.35 28 ASP A C 19
ATOM 31824 O O . ASP A 1 28 ? 12.281 3.660 7.296 1.00 3.25 28 ASP A O 19
ATOM 31833 N N . PRO A 1 29 ? 11.564 5.423 6.102 1.00 13.32 29 PRO A N 19
ATOM 31834 C CA . PRO A 1 29 ? 12.908 5.850 5.718 1.00 45.10 29 PRO A CA 19
ATOM 31835 C C . PRO A 1 29 ? 13.586 6.689 6.800 1.00 52.01 29 PRO A C 19
ATOM 31836 O O . PRO A 1 29 ? 14.815 6.758 6.867 1.00 54.24 29 PRO A O 19
ATOM 31847 N N . GLU A 1 30 ? 12.778 7.314 7.651 1.00 31.04 30 GLU A N 19
ATOM 31848 C CA . GLU A 1 30 ? 13.287 8.209 8.682 1.00 34.11 30 GLU A CA 19
ATOM 31849 C C . GLU A 1 30 ? 14.059 7.432 9.751 1.00 71.41 30 GLU A C 19
ATOM 31850 O O . GLU A 1 30 ? 15.242 7.694 9.983 1.00 43.14 30 GLU A O 19
ATOM 31862 N N . LEU A 1 31 ? 13.399 6.464 10.385 1.00 23.52 31 LEU A N 19
ATOM 31863 C CA . LEU A 1 31 ? 14.041 5.645 11.411 1.00 45.43 31 LEU A CA 19
ATOM 31864 C C . LEU A 1 31 ? 14.692 4.421 10.774 1.00 71.24 31 LEU A C 19
ATOM 31865 O O . LEU A 1 31 ? 15.552 3.774 11.380 1.00 11.15 31 LEU A O 19
ATOM 31881 N N . GLY A 1 32 ? 14.261 4.105 9.555 1.00 43.44 32 GLY A N 19
ATOM 31882 C CA . GLY A 1 32 ? 14.940 3.107 8.744 1.00 41.41 32 GLY A CA 19
ATOM 31883 C C . GLY A 1 32 ? 14.384 1.705 8.910 1.00 60.43 32 GLY A C 19
ATOM 31884 O O . GLY A 1 32 ? 15.146 0.749 9.082 1.00 30.35 32 GLY A O 19
ATOM 31888 N N . ILE A 1 33 ? 13.061 1.571 8.860 1.00 65.34 33 ILE A N 19
ATOM 31889 C CA . ILE A 1 33 ? 12.423 0.253 8.885 1.00 71.24 33 ILE A CA 19
ATOM 31890 C C . ILE A 1 33 ? 11.752 -0.014 7.541 1.00 42.45 33 ILE A C 19
ATOM 31891 O O . ILE A 1 33 ? 11.136 0.879 6.950 1.00 63.43 33 ILE A O 19
ATOM 31907 N N . ASN A 1 34 ? 11.859 -1.246 7.073 1.00 12.45 34 ASN A N 19
ATOM 31908 C CA . ASN A 1 34 ? 11.246 -1.652 5.816 1.00 12.52 34 ASN A CA 19
ATOM 31909 C C . ASN A 1 34 ? 10.063 -2.565 6.109 1.00 33.24 34 ASN A C 19
ATOM 31910 O O . ASN A 1 34 ? 10.175 -3.519 6.871 1.00 62.13 34 ASN A O 19
ATOM 31921 N N . VAL A 1 35 ? 8.923 -2.247 5.506 1.00 62.32 35 VAL A N 19
ATOM 31922 C CA . VAL A 1 35 ? 7.654 -2.897 5.836 1.00 72.24 35 VAL A CA 19
ATOM 31923 C C . VAL A 1 35 ? 7.727 -4.424 5.683 1.00 21.32 35 VAL A C 19
ATOM 31924 O O . VAL A 1 35 ? 7.027 -5.161 6.387 1.00 71.52 35 VAL A O 19
ATOM 31937 N N . VAL A 1 36 ? 8.594 -4.896 4.785 1.00 53.01 36 VAL A N 19
ATOM 31938 C CA . VAL A 1 36 ? 8.741 -6.333 4.549 1.00 62.55 36 VAL A CA 19
ATOM 31939 C C . VAL A 1 36 ? 9.207 -7.057 5.822 1.00 43.41 36 VAL A C 19
ATOM 31940 O O . VAL A 1 36 ? 8.948 -8.249 5.984 1.00 35.12 36 VAL A O 19
ATOM 31953 N N . ASP A 1 37 ? 9.877 -6.321 6.722 1.00 41.01 37 ASP A N 19
ATOM 31954 C CA . ASP A 1 37 ? 10.273 -6.864 8.035 1.00 45.14 37 ASP A CA 19
ATOM 31955 C C . ASP A 1 37 ? 9.068 -7.463 8.756 1.00 4.32 37 ASP A C 19
ATOM 31956 O O . ASP A 1 37 ? 9.193 -8.469 9.457 1.00 41.24 37 ASP A O 19
ATOM 31965 N N . LEU A 1 38 ? 7.903 -6.842 8.578 1.00 53.22 38 LEU A N 19
ATOM 31966 C CA . LEU A 1 38 ? 6.679 -7.284 9.249 1.00 12.43 38 LEU A CA 19
ATOM 31967 C C . LEU A 1 38 ? 6.092 -8.509 8.552 1.00 14.12 38 LEU A C 19
ATOM 31968 O O . LEU A 1 38 ? 5.273 -9.226 9.123 1.00 5.14 38 LEU A O 19
ATOM 31984 N N . GLY A 1 39 ? 6.516 -8.727 7.309 1.00 54.51 39 GLY A N 19
ATOM 31985 C CA . GLY A 1 39 ? 6.042 -9.852 6.512 1.00 64.21 39 GLY A CA 19
ATOM 31986 C C . GLY A 1 39 ? 4.530 -9.893 6.358 1.00 71.31 39 GLY A C 19
ATOM 31987 O O . GLY A 1 39 ? 3.963 -10.945 6.069 1.00 24.01 39 GLY A O 19
ATOM 31991 N N . LEU A 1 40 ? 3.877 -8.743 6.519 1.00 13.51 40 LEU A N 19
ATOM 31992 C CA . LEU A 1 40 ? 2.426 -8.656 6.343 1.00 24.10 40 LEU A CA 19
ATOM 31993 C C . LEU A 1 40 ? 2.095 -8.251 4.910 1.00 53.50 40 LEU A C 19
ATOM 31994 O O . LEU A 1 40 ? 1.005 -8.523 4.414 1.00 21.22 40 LEU A O 19
ATOM 32010 N N . VAL A 1 41 ? 3.064 -7.626 4.243 1.00 20.10 41 VAL A N 19
ATOM 32011 C CA . VAL A 1 41 ? 2.885 -7.150 2.871 1.00 3.43 41 VAL A CA 19
ATOM 32012 C C . VAL A 1 41 ? 2.675 -8.326 1.906 1.00 51.44 41 VAL A C 19
ATOM 32013 O O . VAL A 1 41 ? 2.290 -8.141 0.752 1.00 14.42 41 VAL A O 19
ATOM 32026 N N . TYR A 1 42 ? 2.931 -9.541 2.397 1.00 70.14 42 TYR A N 19
ATOM 32027 C CA . TYR A 1 42 ? 2.695 -10.755 1.622 1.00 11.04 42 TYR A CA 19
ATOM 32028 C C . TYR A 1 42 ? 1.193 -11.008 1.494 1.00 21.51 42 TYR A C 19
ATOM 32029 O O . TYR A 1 42 ? 0.734 -11.672 0.560 1.00 70.13 42 TYR A O 19
ATOM 32047 N N . GLY A 1 43 ? 0.434 -10.469 2.446 1.00 11.11 43 GLY A N 19
ATOM 32048 C CA . GLY A 1 43 ? -1.007 -10.593 2.418 1.00 32.23 43 GLY A CA 19
ATOM 32049 C C . GLY A 1 43 ? -1.615 -9.670 1.389 1.00 12.23 43 GLY A C 19
ATOM 32050 O O . GLY A 1 43 ? -2.053 -8.565 1.707 1.00 34.11 43 GLY A O 19
ATOM 32054 N N . LEU A 1 44 ? -1.609 -10.106 0.141 1.00 61.11 44 LEU A N 19
ATOM 32055 C CA . LEU A 1 44 ? -2.160 -9.314 -0.940 1.00 1.05 44 LEU A CA 19
ATOM 32056 C C . LEU A 1 44 ? -3.115 -10.141 -1.791 1.00 41.50 44 LEU A C 19
ATOM 32057 O O . LEU A 1 44 ? -2.858 -11.311 -2.089 1.00 51.34 44 LEU A O 19
ATOM 32073 N N . ASP A 1 45 ? -4.233 -9.521 -2.134 1.00 31.23 45 ASP A N 19
ATOM 32074 C CA . ASP A 1 45 ? -5.230 -10.089 -3.032 1.00 61.24 45 ASP A CA 19
ATOM 32075 C C . ASP A 1 45 ? -5.618 -8.997 -4.018 1.00 30.54 45 ASP A C 19
ATOM 32076 O O . ASP A 1 45 ? -5.376 -7.826 -3.750 1.00 63.12 45 ASP A O 19
ATOM 32085 N N . VAL A 1 46 ? -6.193 -9.358 -5.153 1.00 0.32 46 VAL A N 19
ATOM 32086 C CA . VAL A 1 46 ? -6.710 -8.363 -6.098 1.00 40.22 46 VAL A CA 19
ATOM 32087 C C . VAL A 1 46 ? -7.907 -8.939 -6.844 1.00 43.21 46 VAL A C 19
ATOM 32088 O O . VAL A 1 46 ? -7.801 -9.995 -7.468 1.00 52.24 46 VAL A O 19
ATOM 32101 N N . GLN A 1 47 ? -9.040 -8.253 -6.764 1.00 53.22 47 GLN A N 19
ATOM 32102 C CA . GLN A 1 47 ? -10.238 -8.660 -7.487 1.00 4.02 47 GLN A CA 19
ATOM 32103 C C . GLN A 1 47 ? -10.368 -7.841 -8.770 1.00 71.02 47 GLN A C 19
ATOM 32104 O O . GLN A 1 47 ? -10.433 -6.607 -8.731 1.00 44.32 47 GLN A O 19
ATOM 32118 N N . ASP A 1 48 ? -10.382 -8.525 -9.906 1.00 34.05 48 ASP A N 19
ATOM 32119 C CA . ASP A 1 48 ? -10.477 -7.859 -11.200 1.00 3.42 48 ASP A CA 19
ATOM 32120 C C . ASP A 1 48 ? -11.940 -7.671 -11.586 1.00 64.30 48 ASP A C 19
ATOM 32121 O O . ASP A 1 48 ? -12.764 -8.569 -11.402 1.00 23.35 48 ASP A O 19
ATOM 32130 N N . GLY A 1 49 ? -12.256 -6.491 -12.096 1.00 12.24 49 GLY A N 19
ATOM 32131 C CA . GLY A 1 49 ? -13.600 -6.190 -12.535 1.00 23.20 49 GLY A CA 19
ATOM 32132 C C . GLY A 1 49 ? -13.576 -5.176 -13.650 1.00 54.43 49 GLY A C 19
ATOM 32133 O O . GLY A 1 49 ? -12.852 -4.185 -13.566 1.00 4.20 49 GLY A O 19
ATOM 32137 N N . ASP A 1 50 ? -14.350 -5.423 -14.696 1.00 12.51 50 ASP A N 19
ATOM 32138 C CA . ASP A 1 50 ? -14.377 -4.549 -15.869 1.00 33.35 50 ASP A CA 19
ATOM 32139 C C . ASP A 1 50 ? -14.834 -3.146 -15.484 1.00 31.34 50 ASP A C 19
ATOM 32140 O O . ASP A 1 50 ? -14.501 -2.161 -16.151 1.00 40.23 50 ASP A O 19
ATOM 32149 N N . GLU A 1 51 ? -15.597 -3.069 -14.401 1.00 71.31 51 GLU A N 19
ATOM 32150 C CA . GLU A 1 51 ? -16.050 -1.794 -13.860 1.00 32.41 51 GLU A CA 19
ATOM 32151 C C . GLU A 1 51 ? -14.883 -1.077 -13.179 1.00 44.25 51 GLU A C 19
ATOM 32152 O O . GLU A 1 51 ? -14.779 0.150 -13.218 1.00 54.40 51 GLU A O 19
ATOM 32164 N N . GLY A 1 52 ? -13.997 -1.864 -12.573 1.00 64.30 52 GLY A N 19
ATOM 32165 C CA . GLY A 1 52 ? -12.838 -1.324 -11.884 1.00 43.40 52 GLY A CA 19
ATOM 32166 C C . GLY A 1 52 ? -12.073 -2.406 -11.145 1.00 53.53 52 GLY A C 19
ATOM 32167 O O . GLY A 1 52 ? -12.654 -3.136 -10.338 1.00 72.11 52 GLY A O 19
ATOM 32171 N N . THR A 1 53 ? -10.782 -2.532 -11.442 1.00 45.21 53 THR A N 19
ATOM 32172 C CA . THR A 1 53 ? -9.927 -3.516 -10.788 1.00 40.22 53 THR A CA 19
ATOM 32173 C C . THR A 1 53 ? -9.536 -3.032 -9.390 1.00 22.11 53 THR A C 19
ATOM 32174 O O . THR A 1 53 ? -8.874 -1.999 -9.249 1.00 10.11 53 THR A O 19
ATOM 32185 N N . VAL A 1 54 ? -9.948 -3.774 -8.362 1.00 14.42 54 VAL A N 19
ATOM 32186 C CA . VAL A 1 54 ? -9.698 -3.383 -6.978 1.00 43.44 54 VAL A CA 19
ATOM 32187 C C . VAL A 1 54 ? -8.639 -4.285 -6.338 1.00 35.33 54 VAL A C 19
ATOM 32188 O O . VAL A 1 54 ? -8.785 -5.508 -6.306 1.00 10.33 54 VAL A O 19
ATOM 32201 N N . ALA A 1 55 ? -7.574 -3.669 -5.831 1.00 2.14 55 ALA A N 19
ATOM 32202 C CA . ALA A 1 55 ? -6.490 -4.400 -5.173 1.00 54.53 55 ALA A CA 19
ATOM 32203 C C . ALA A 1 55 ? -6.714 -4.431 -3.658 1.00 71.31 55 ALA A C 19
ATOM 32204 O O . ALA A 1 55 ? -6.824 -3.384 -3.021 1.00 11.03 55 ALA A O 19
ATOM 32211 N N . LEU A 1 56 ? -6.782 -5.633 -3.092 1.00 74.33 56 LEU A N 19
ATOM 32212 C CA . LEU A 1 56 ? -6.988 -5.814 -1.654 1.00 64.42 56 LEU A CA 19
ATOM 32213 C C . LEU A 1 56 ? -5.639 -6.043 -0.965 1.00 61.32 56 LEU A C 19
ATOM 32214 O O . LEU A 1 56 ? -5.088 -7.140 -1.021 1.00 62.11 56 LEU A O 19
ATOM 32230 N N . ILE A 1 57 ? -5.112 -5.015 -0.319 1.00 55.15 57 ILE A N 19
ATOM 32231 C CA . ILE A 1 57 ? -3.793 -5.087 0.314 1.00 42.53 57 ILE A CA 19
ATOM 32232 C C . ILE A 1 57 ? -3.925 -5.108 1.835 1.00 22.43 57 ILE A C 19
ATOM 32233 O O . ILE A 1 57 ? -4.559 -4.221 2.417 1.00 4.51 57 ILE A O 19
ATOM 32249 N N . ASP A 1 58 ? -3.339 -6.122 2.475 1.00 75.13 58 ASP A N 19
ATOM 32250 C CA . ASP A 1 58 ? -3.376 -6.239 3.933 1.00 51.01 58 ASP A CA 19
ATOM 32251 C C . ASP A 1 58 ? -2.249 -5.424 4.552 1.00 63.40 58 ASP A C 19
ATOM 32252 O O . ASP A 1 58 ? -1.071 -5.672 4.288 1.00 61.22 58 ASP A O 19
ATOM 32261 N N . MET A 1 59 ? -2.616 -4.442 5.368 1.00 13.04 59 MET A N 19
ATOM 32262 C CA . MET A 1 59 ? -1.647 -3.544 5.991 1.00 22.42 59 MET A CA 19
ATOM 32263 C C . MET A 1 59 ? -2.040 -3.229 7.429 1.00 50.15 59 MET A C 19
ATOM 32264 O O . MET A 1 59 ? -3.129 -3.585 7.891 1.00 52.14 59 MET A O 19
ATOM 32278 N N . THR A 1 60 ? -1.124 -2.577 8.129 1.00 51.33 60 THR A N 19
ATOM 32279 C CA . THR A 1 60 ? -1.373 -2.067 9.462 1.00 65.03 60 THR A CA 19
ATOM 32280 C C . THR A 1 60 ? -0.398 -0.930 9.746 1.00 23.51 60 THR A C 19
ATOM 32281 O O . THR A 1 60 ? 0.452 -0.616 8.909 1.00 22.31 60 THR A O 19
ATOM 32292 N N . LEU A 1 61 ? -0.525 -0.314 10.911 1.00 63.33 61 LEU A N 19
ATOM 32293 C CA . LEU A 1 61 ? 0.368 0.765 11.312 1.00 11.25 61 LEU A CA 19
ATOM 32294 C C . LEU A 1 61 ? 1.292 0.269 12.420 1.00 14.41 61 LEU A C 19
ATOM 32295 O O . LEU A 1 61 ? 1.005 -0.747 13.052 1.00 70.34 61 LEU A O 19
ATOM 32311 N N . THR A 1 62 ? 2.379 0.997 12.656 1.00 4.25 62 THR A N 19
ATOM 32312 C CA . THR A 1 62 ? 3.393 0.606 13.637 1.00 52.31 62 THR A CA 19
ATOM 32313 C C . THR A 1 62 ? 2.769 0.192 14.974 1.00 41.34 62 THR A C 19
ATOM 32314 O O . THR A 1 62 ? 2.986 -0.922 15.453 1.00 73.40 62 THR A O 19
ATOM 32325 N N . SER A 1 63 ? 2.001 1.097 15.573 1.00 13.22 63 SER A N 19
ATOM 32326 C CA . SER A 1 63 ? 1.311 0.811 16.829 1.00 21.54 63 SER A CA 19
ATOM 32327 C C . SER A 1 63 ? -0.141 0.387 16.575 1.00 5.54 63 SER A C 19
ATOM 32328 O O . SER A 1 63 ? -0.818 -0.113 17.473 1.00 53.35 63 SER A O 19
ATOM 32336 N N . ALA A 1 64 ? -0.608 0.617 15.344 1.00 33.32 64 ALA A N 19
ATOM 32337 C CA . ALA A 1 64 ? -1.952 0.214 14.907 1.00 1.53 64 ALA A CA 19
ATOM 32338 C C . ALA A 1 64 ? -3.071 0.922 15.686 1.00 5.22 64 ALA A C 19
ATOM 32339 O O . ALA A 1 64 ? -4.246 0.583 15.531 1.00 53.21 64 ALA A O 19
ATOM 32346 N N . ALA A 1 65 ? -2.712 1.913 16.500 1.00 33.02 65 ALA A N 19
ATOM 32347 C CA . ALA A 1 65 ? -3.693 2.668 17.286 1.00 23.43 65 ALA A CA 19
ATOM 32348 C C . ALA A 1 65 ? -3.702 4.137 16.862 1.00 33.01 65 ALA A C 19
ATOM 32349 O O . ALA A 1 65 ? -4.327 4.981 17.507 1.00 14.21 65 ALA A O 19
ATOM 32356 N N . CYS A 1 66 ? -3.006 4.429 15.768 1.00 22.43 66 CYS A N 19
ATOM 32357 C CA . CYS A 1 66 ? -2.900 5.785 15.251 1.00 24.11 66 CYS A CA 19
ATOM 32358 C C . CYS A 1 66 ? -3.468 5.844 13.832 1.00 15.15 66 CYS A C 19
ATOM 32359 O O . CYS A 1 66 ? -3.043 5.079 12.960 1.00 31.23 66 CYS A O 19
ATOM 32367 N N . PRO A 1 67 ? -4.448 6.737 13.587 1.00 72.23 67 PRO A N 19
ATOM 32368 C CA . PRO A 1 67 ? -5.074 6.883 12.271 1.00 65.43 67 PRO A CA 19
ATOM 32369 C C . PRO A 1 67 ? -4.139 7.549 11.260 1.00 55.55 67 PRO A C 19
ATOM 32370 O O . PRO A 1 67 ? -4.175 8.764 11.055 1.00 34.05 67 PRO A O 19
ATOM 32381 N N . LEU A 1 68 ? -3.271 6.742 10.665 1.00 11.42 68 LEU A N 19
ATOM 32382 C CA . LEU A 1 68 ? -2.389 7.195 9.591 1.00 62.42 68 LEU A CA 19
ATOM 32383 C C . LEU A 1 68 ? -2.883 6.615 8.262 1.00 15.20 68 LEU A C 19
ATOM 32384 O O . LEU A 1 68 ? -2.233 6.746 7.211 1.00 1.33 68 LEU A O 19
ATOM 32400 N N . THR A 1 69 ? -4.060 5.991 8.315 1.00 5.30 69 THR A N 19
ATOM 32401 C CA . THR A 1 69 ? -4.603 5.284 7.170 1.00 33.02 69 THR A CA 19
ATOM 32402 C C . THR A 1 69 ? -4.885 6.235 6.014 1.00 60.14 69 THR A C 19
ATOM 32403 O O . THR A 1 69 ? -4.612 5.905 4.869 1.00 45.52 69 THR A O 19
ATOM 32414 N N . ASP A 1 70 ? -5.398 7.426 6.312 1.00 41.32 70 ASP A N 19
ATOM 32415 C CA . ASP A 1 70 ? -5.674 8.414 5.270 1.00 11.22 70 ASP A CA 19
ATOM 32416 C C . ASP A 1 70 ? -4.414 8.678 4.446 1.00 64.34 70 ASP A C 19
ATOM 32417 O O . ASP A 1 70 ? -4.451 8.707 3.210 1.00 0.20 70 ASP A O 19
ATOM 32426 N N . VAL A 1 71 ? -3.295 8.837 5.148 1.00 42.35 71 VAL A N 19
ATOM 32427 C CA . VAL A 1 71 ? -2.016 9.111 4.511 1.00 31.15 71 VAL A CA 19
ATOM 32428 C C . VAL A 1 71 ? -1.557 7.915 3.680 1.00 0.45 71 VAL A C 19
ATOM 32429 O O . VAL A 1 71 ? -1.238 8.060 2.497 1.00 10.21 71 VAL A O 19
ATOM 32442 N N . ILE A 1 72 ? -1.536 6.729 4.292 1.00 43.32 72 ILE A N 19
ATOM 32443 C CA . ILE A 1 72 ? -1.082 5.529 3.583 1.00 45.14 72 ILE A CA 19
ATOM 32444 C C . ILE A 1 72 ? -1.990 5.218 2.389 1.00 61.14 72 ILE A C 19
ATOM 32445 O O . ILE A 1 72 ? -1.520 4.741 1.353 1.00 21.11 72 ILE A O 19
ATOM 32461 N N . GLU A 1 73 ? -3.284 5.516 2.532 1.00 62.23 73 GLU A N 19
ATOM 32462 C CA . GLU A 1 73 ? -4.253 5.315 1.457 1.00 51.21 73 GLU A CA 19
ATOM 32463 C C . GLU A 1 73 ? -3.979 6.282 0.314 1.00 3.41 73 GLU A C 19
ATOM 32464 O O . GLU A 1 73 ? -3.994 5.895 -0.852 1.00 13.35 73 GLU A O 19
ATOM 32476 N N . ASP A 1 74 ? -3.717 7.540 0.655 1.00 65.54 74 ASP A N 19
ATOM 32477 C CA . ASP A 1 74 ? -3.489 8.571 -0.357 1.00 73.04 74 ASP A CA 19
ATOM 32478 C C . ASP A 1 74 ? -2.221 8.267 -1.151 1.00 41.33 74 ASP A C 19
ATOM 32479 O O . ASP A 1 74 ? -2.212 8.357 -2.378 1.00 71.24 74 ASP A O 19
ATOM 32488 N N . GLN A 1 75 ? -1.159 7.881 -0.444 1.00 73.43 75 GLN A N 19
ATOM 32489 C CA . GLN A 1 75 ? 0.110 7.530 -1.087 1.00 71.42 75 GLN A CA 19
ATOM 32490 C C . GLN A 1 75 ? -0.051 6.281 -1.957 1.00 13.12 75 GLN A C 19
ATOM 32491 O O . GLN A 1 75 ? 0.406 6.247 -3.103 1.00 15.21 75 GLN A O 19
ATOM 32505 N N . SER A 1 76 ? -0.708 5.262 -1.403 1.00 24.42 76 SER A N 19
ATOM 32506 C CA . SER A 1 76 ? -0.955 4.017 -2.124 1.00 12.02 76 SER A CA 19
ATOM 32507 C C . SER A 1 76 ? -1.753 4.301 -3.397 1.00 21.34 76 SER A C 19
ATOM 32508 O O . SER A 1 76 ? -1.336 3.944 -4.503 1.00 33.21 76 SER A O 19
ATOM 32516 N N . ARG A 1 77 ? -2.886 4.978 -3.227 1.00 65.33 77 ARG A N 19
ATOM 32517 C CA . ARG A 1 77 ? -3.739 5.367 -4.344 1.00 22.02 77 ARG A CA 19
ATOM 32518 C C . ARG A 1 77 ? -2.939 6.159 -5.373 1.00 13.33 77 ARG A C 19
ATOM 32519 O O . ARG A 1 77 ? -3.042 5.914 -6.574 1.00 40.42 77 ARG A O 19
ATOM 32540 N N . SER A 1 78 ? -2.124 7.090 -4.882 1.00 1.24 78 SER A N 19
ATOM 32541 C CA . SER A 1 78 ? -1.381 8.000 -5.741 1.00 32.11 78 SER A CA 19
ATOM 32542 C C . SER A 1 78 ? -0.574 7.235 -6.787 1.00 12.52 78 SER A C 19
ATOM 32543 O O . SER A 1 78 ? -0.698 7.493 -7.986 1.00 63.31 78 SER A O 19
ATOM 32551 N N . ALA A 1 79 ? 0.246 6.286 -6.342 1.00 14.33 79 ALA A N 19
ATOM 32552 C CA . ALA A 1 79 ? 1.082 5.534 -7.270 1.00 70.20 79 ALA A CA 19
ATOM 32553 C C . ALA A 1 79 ? 0.264 4.501 -8.050 1.00 74.01 79 ALA A C 19
ATOM 32554 O O . ALA A 1 79 ? 0.205 4.547 -9.283 1.00 42.12 79 ALA A O 19
ATOM 32561 N N . LEU A 1 80 ? -0.483 3.669 -7.323 1.00 72.32 80 LEU A N 19
ATOM 32562 C CA . LEU A 1 80 ? -1.141 2.502 -7.919 1.00 5.10 80 LEU A CA 19
ATOM 32563 C C . LEU A 1 80 ? -2.116 2.918 -9.016 1.00 24.40 80 LEU A C 19
ATOM 32564 O O . LEU A 1 80 ? -2.189 2.288 -10.076 1.00 11.34 80 LEU A O 19
ATOM 32580 N N . VAL A 1 81 ? -2.844 3.987 -8.755 1.00 2.23 81 VAL A N 19
ATOM 32581 C CA . VAL A 1 81 ? -3.788 4.535 -9.714 1.00 43.45 81 VAL A CA 19
ATOM 32582 C C . VAL A 1 81 ? -3.052 5.379 -10.756 1.00 62.31 81 VAL A C 19
ATOM 32583 O O . VAL A 1 81 ? -3.491 5.490 -11.906 1.00 12.02 81 VAL A O 19
ATOM 32596 N N . GLY A 1 82 ? -1.905 5.942 -10.362 1.00 45.53 82 GLY A N 19
ATOM 32597 C CA . GLY A 1 82 ? -1.218 6.901 -11.213 1.00 61.41 82 GLY A CA 19
ATOM 32598 C C . GLY A 1 82 ? -0.513 6.222 -12.370 1.00 43.13 82 GLY A C 19
ATOM 32599 O O . GLY A 1 82 ? -0.618 6.654 -13.519 1.00 63.23 82 GLY A O 19
ATOM 32603 N N . SER A 1 83 ? 0.190 5.141 -12.059 1.00 61.33 83 SER A N 19
ATOM 32604 C CA . SER A 1 83 ? 0.909 4.363 -13.059 1.00 24.21 83 SER A CA 19
ATOM 32605 C C . SER A 1 83 ? -0.033 3.378 -13.757 1.00 41.44 83 SER A C 19
ATOM 32606 O O . SER A 1 83 ? 0.388 2.594 -14.610 1.00 52.15 83 SER A O 19
ATOM 32614 N N . GLY A 1 84 ? -1.313 3.436 -13.393 1.00 42.43 84 GLY A N 19
ATOM 32615 C CA . GLY A 1 84 ? -2.315 2.585 -14.009 1.00 74.34 84 GLY A CA 19
ATOM 32616 C C . GLY A 1 84 ? -2.119 1.117 -13.685 1.00 51.31 84 GLY A C 19
ATOM 32617 O O . GLY A 1 84 ? -2.359 0.249 -14.529 1.00 63.34 84 GLY A O 19
ATOM 32621 N N . LEU A 1 85 ? -1.674 0.835 -12.464 1.00 15.03 85 LEU A N 19
ATOM 32622 C CA . LEU A 1 85 ? -1.483 -0.540 -12.015 1.00 33.03 85 LEU A CA 19
ATOM 32623 C C . LEU A 1 85 ? -2.836 -1.161 -11.682 1.00 5.30 85 LEU A C 19
ATOM 32624 O O . LEU A 1 85 ? -3.120 -2.304 -12.050 1.00 44.24 85 LEU A O 19
ATOM 32640 N N . VAL A 1 86 ? -3.667 -0.382 -10.990 1.00 23.24 86 VAL A N 19
ATOM 32641 C CA . VAL A 1 86 ? -5.033 -0.778 -10.646 1.00 30.23 86 VAL A CA 19
ATOM 32642 C C . VAL A 1 86 ? -5.943 0.445 -10.698 1.00 60.23 86 VAL A C 19
ATOM 32643 O O . VAL A 1 86 ? -5.458 1.574 -10.798 1.00 14.44 86 VAL A O 19
ATOM 32656 N N . ASP A 1 87 ? -7.254 0.225 -10.626 1.00 10.05 87 ASP A N 19
ATOM 32657 C CA . ASP A 1 87 ? -8.218 1.324 -10.675 1.00 64.04 87 ASP A CA 19
ATOM 32658 C C . ASP A 1 87 ? -8.542 1.811 -9.268 1.00 62.15 87 ASP A C 19
ATOM 32659 O O . ASP A 1 87 ? -8.519 3.015 -8.991 1.00 55.41 87 ASP A O 19
ATOM 32668 N N . ASP A 1 88 ? -8.835 0.868 -8.376 1.00 3.32 88 ASP A N 19
ATOM 32669 C CA . ASP A 1 88 ? -9.182 1.195 -6.994 1.00 35.10 88 ASP A CA 19
ATOM 32670 C C . ASP A 1 88 ? -8.383 0.337 -6.021 1.00 51.02 88 ASP A C 19
ATOM 32671 O O . ASP A 1 88 ? -7.994 -0.793 -6.335 1.00 43.41 88 ASP A O 19
ATOM 32680 N N . ILE A 1 89 ? -8.138 0.887 -4.838 1.00 71.42 89 ILE A N 19
ATOM 32681 C CA . ILE A 1 89 ? -7.374 0.197 -3.807 1.00 45.23 89 ILE A CA 19
ATOM 32682 C C . ILE A 1 89 ? -8.261 -0.118 -2.608 1.00 35.14 89 ILE A C 19
ATOM 32683 O O . ILE A 1 89 ? -9.233 0.588 -2.332 1.00 14.20 89 ILE A O 19
ATOM 32699 N N . ARG A 1 90 ? -7.921 -1.182 -1.902 1.00 34.11 90 ARG A N 19
ATOM 32700 C CA . ARG A 1 90 ? -8.632 -1.583 -0.701 1.00 31.31 90 ARG A CA 19
ATOM 32701 C C . ARG A 1 90 ? -7.604 -2.007 0.342 1.00 70.34 90 ARG A C 19
ATOM 32702 O O . ARG A 1 90 ? -7.001 -3.069 0.218 1.00 12.25 90 ARG A O 19
ATOM 32723 N N . ILE A 1 91 ? -7.395 -1.182 1.358 1.00 24.12 91 ILE A N 19
ATOM 32724 C CA . ILE A 1 91 ? -6.436 -1.507 2.406 1.00 30.40 91 ILE A CA 19
ATOM 32725 C C . ILE A 1 91 ? -7.146 -2.148 3.596 1.00 12.20 91 ILE A C 19
ATOM 32726 O O . ILE A 1 91 ? -7.975 -1.519 4.256 1.00 53.53 91 ILE A O 19
ATOM 32742 N N . ASN A 1 92 ? -6.832 -3.415 3.836 1.00 72.31 92 ASN A N 19
ATOM 32743 C CA . ASN A 1 92 ? -7.389 -4.165 4.954 1.00 20.24 92 ASN A CA 19
ATOM 32744 C C . ASN A 1 92 ? -6.502 -3.966 6.180 1.00 21.21 92 ASN A C 19
ATOM 32745 O O . ASN A 1 92 ? -5.416 -4.549 6.272 1.00 55.14 92 ASN A O 19
ATOM 32756 N N . TRP A 1 93 ? -6.947 -3.122 7.102 1.00 42.52 93 TRP A N 19
ATOM 32757 C CA . TRP A 1 93 ? -6.159 -2.783 8.283 1.00 43.13 93 TRP A CA 19
ATOM 32758 C C . TRP A 1 93 ? -6.319 -3.849 9.357 1.00 5.31 93 TRP A C 19
ATOM 32759 O O . TRP A 1 93 ? -7.371 -3.941 9.994 1.00 50.15 93 TRP A O 19
ATOM 32780 N N . VAL A 1 94 ? -5.287 -4.658 9.559 1.00 22.14 94 VAL A N 19
ATOM 32781 C CA . VAL A 1 94 ? -5.317 -5.657 10.619 1.00 14.03 94 VAL A CA 19
ATOM 32782 C C . VAL A 1 94 ? -4.830 -5.027 11.924 1.00 13.44 94 VAL A C 19
ATOM 32783 O O . VAL A 1 94 ? -3.726 -4.485 11.984 1.00 21.04 94 VAL A O 19
ATOM 32796 N N . TRP A 1 95 ? -5.658 -5.093 12.962 1.00 33.53 95 TRP A N 19
ATOM 32797 C CA . TRP A 1 95 ? -5.294 -4.569 14.282 1.00 4.20 95 TRP A CA 19
ATOM 32798 C C . TRP A 1 95 ? -5.377 -5.676 15.329 1.00 62.03 95 TRP A C 19
ATOM 32799 O O . TRP A 1 95 ? -4.808 -5.566 16.417 1.00 71.23 95 TRP A O 19
ATOM 32820 N N . ASN A 1 96 ? -6.082 -6.743 14.969 1.00 20.55 96 ASN A N 19
ATOM 32821 C CA . ASN A 1 96 ? -6.373 -7.857 15.873 1.00 30.54 96 ASN A CA 19
ATOM 32822 C C . ASN A 1 96 ? -7.329 -8.837 15.184 1.00 4.42 96 ASN A C 19
ATOM 32823 O O . ASN A 1 96 ? -7.104 -10.049 15.221 1.00 55.42 96 ASN A O 19
ATOM 32834 N N . PRO A 1 97 ? -8.426 -8.336 14.554 1.00 35.04 97 PRO A N 19
ATOM 32835 C CA . PRO A 1 97 ? -9.255 -9.168 13.673 1.00 2.03 97 PRO A CA 19
ATOM 32836 C C . PRO A 1 97 ? -8.475 -9.537 12.411 1.00 21.13 97 PRO A C 19
ATOM 32837 O O . PRO A 1 97 ? -7.729 -8.706 11.887 1.00 61.30 97 PRO A O 19
ATOM 32848 N N . PRO A 1 98 ? -8.605 -10.785 11.922 1.00 40.23 98 PRO A N 19
ATOM 32849 C CA . PRO A 1 98 ? -7.843 -11.252 10.761 1.00 60.43 98 PRO A CA 19
ATOM 32850 C C . PRO A 1 98 ? -8.307 -10.597 9.452 1.00 73.11 98 PRO A C 19
ATOM 32851 O O . PRO A 1 98 ? -7.837 -9.513 9.094 1.00 30.21 98 PRO A O 19
ATOM 32862 N N . TRP A 1 99 ? -9.239 -11.243 8.747 1.00 32.32 99 TRP A N 19
ATOM 32863 C CA . TRP A 1 99 ? -9.726 -10.749 7.461 1.00 1.30 99 TRP A CA 19
ATOM 32864 C C . TRP A 1 99 ? -11.207 -11.094 7.296 1.00 21.24 99 TRP A C 19
ATOM 32865 O O . TRP A 1 99 ? -11.732 -11.954 8.011 1.00 42.03 99 TRP A O 19
ATOM 32886 N N . GLY A 1 100 ? -11.872 -10.425 6.358 1.00 34.12 100 GLY A N 19
ATOM 32887 C CA . GLY A 1 100 ? -13.277 -10.693 6.094 1.00 71.42 100 GLY A CA 19
ATOM 32888 C C . GLY A 1 100 ? -13.909 -9.599 5.258 1.00 55.15 100 GLY A C 19
ATOM 32889 O O . GLY A 1 100 ? -13.370 -9.242 4.206 1.00 60.53 100 GLY A O 19
ATOM 32893 N N . PRO A 1 101 ? -15.041 -9.018 5.710 1.00 21.02 101 PRO A N 19
ATOM 32894 C CA . PRO A 1 101 ? -15.725 -7.939 4.980 1.00 45.34 101 PRO A CA 19
ATOM 32895 C C . PRO A 1 101 ? -14.836 -6.705 4.833 1.00 55.20 101 PRO A C 19
ATOM 32896 O O . PRO A 1 101 ? -15.077 -5.843 3.985 1.00 13.21 101 PRO A O 19
ATOM 32907 N N . ASP A 1 102 ? -13.795 -6.645 5.660 1.00 11.04 102 ASP A N 19
ATOM 32908 C CA . ASP A 1 102 ? -12.827 -5.547 5.637 1.00 62.24 102 ASP A CA 19
ATOM 32909 C C . ASP A 1 102 ? -12.069 -5.513 4.309 1.00 22.50 102 ASP A C 19
ATOM 32910 O O . ASP A 1 102 ? -11.375 -4.540 3.997 1.00 31.15 102 ASP A O 19
ATOM 32919 N N . LYS A 1 103 ? -12.227 -6.575 3.516 1.00 73.13 103 LYS A N 19
ATOM 32920 C CA . LYS A 1 103 ? -11.629 -6.654 2.185 1.00 63.52 103 LYS A CA 19
ATOM 32921 C C . LYS A 1 103 ? -12.424 -5.802 1.190 1.00 4.22 103 LYS A C 19
ATOM 32922 O O . LYS A 1 103 ? -12.096 -5.747 0.005 1.00 0.34 103 LYS A O 19
ATOM 32941 N N . ILE A 1 104 ? -13.473 -5.147 1.683 1.00 73.51 104 ILE A N 19
ATOM 32942 C CA . ILE A 1 104 ? -14.277 -4.230 0.879 1.00 62.22 104 ILE A CA 19
ATOM 32943 C C . ILE A 1 104 ? -14.175 -2.816 1.454 1.00 22.22 104 ILE A C 19
ATOM 32944 O O . ILE A 1 104 ? -14.171 -2.639 2.673 1.00 31.44 104 ILE A O 19
ATOM 32960 N N . THR A 1 105 ? -14.064 -1.815 0.581 1.00 3.10 105 THR A N 19
ATOM 32961 C CA . THR A 1 105 ? -13.998 -0.426 1.021 1.00 31.41 105 THR A CA 19
ATOM 32962 C C . THR A 1 105 ? -15.346 0.041 1.574 1.00 40.32 105 THR A C 19
ATOM 32963 O O . THR A 1 105 ? -16.405 -0.442 1.160 1.00 50.10 105 THR A O 19
ATOM 32974 N N . GLU A 1 106 ? -15.293 0.989 2.502 1.00 31.11 106 GLU A N 19
ATOM 32975 C CA . GLU A 1 106 ? -16.489 1.663 2.995 1.00 50.12 106 GLU A CA 19
ATOM 32976 C C . GLU A 1 106 ? -17.164 2.379 1.829 1.00 3.13 106 GLU A C 19
ATOM 32977 O O . GLU A 1 106 ? -18.391 2.421 1.723 1.00 14.32 106 GLU A O 19
ATOM 32989 N N . ASP A 1 107 ? -16.323 2.904 0.941 1.00 63.12 107 ASP A N 19
ATOM 32990 C CA . ASP A 1 107 ? -16.763 3.550 -0.293 1.00 25.05 107 ASP A CA 19
ATOM 32991 C C . ASP A 1 107 ? -17.612 2.591 -1.127 1.00 33.52 107 ASP A C 19
ATOM 32992 O O . ASP A 1 107 ? -18.750 2.904 -1.492 1.00 3.11 107 ASP A O 19
ATOM 33001 N N . GLY A 1 108 ? -17.062 1.405 -1.387 1.00 62.42 108 GLY A N 19
ATOM 33002 C CA . GLY A 1 108 ? -17.744 0.417 -2.206 1.00 63.13 108 GLY A CA 19
ATOM 33003 C C . GLY A 1 108 ? -19.049 -0.049 -1.588 1.00 25.54 108 GLY A C 19
ATOM 33004 O O . GLY A 1 108 ? -20.007 -0.346 -2.302 1.00 20.05 108 GLY A O 19
ATOM 33008 N N . ARG A 1 109 ? -19.082 -0.119 -0.260 1.00 21.54 109 ARG A N 19
ATOM 33009 C CA . ARG A 1 109 ? -20.284 -0.539 0.460 1.00 22.13 109 ARG A CA 19
ATOM 33010 C C . ARG A 1 109 ? -21.345 0.565 0.433 1.00 45.42 109 ARG A C 19
ATOM 33011 O O . ARG A 1 109 ? -22.547 0.293 0.376 1.00 20.33 109 ARG A O 19
ATOM 33032 N N . GLU A 1 110 ? -20.879 1.810 0.480 1.00 12.13 110 GLU A N 19
ATOM 33033 C CA . GLU A 1 110 ? -21.757 2.975 0.527 1.00 10.40 110 GLU A CA 19
ATOM 33034 C C . GLU A 1 110 ? -22.505 3.122 -0.793 1.00 11.43 110 GLU A C 19
ATOM 33035 O O . GLU A 1 110 ? -23.730 3.263 -0.824 1.00 31.44 110 GLU A O 19
ATOM 33047 N N . GLN A 1 111 ? -21.767 3.042 -1.886 1.00 21.20 111 GLN A N 19
ATOM 33048 C CA . GLN A 1 111 ? -22.314 3.323 -3.203 1.00 10.25 111 GLN A CA 19
ATOM 33049 C C . GLN A 1 111 ? -22.762 2.037 -3.898 1.00 43.25 111 GLN A C 19
ATOM 33050 O O . GLN A 1 111 ? -22.049 1.480 -4.737 1.00 31.24 111 GLN A O 19
ATOM 33064 N N . LEU A 1 112 ? -23.940 1.561 -3.507 1.00 24.14 112 LEU A N 19
ATOM 33065 C CA . LEU A 1 112 ? -24.552 0.370 -4.096 1.00 64.22 112 LEU A CA 19
ATOM 33066 C C . LEU A 1 112 ? -25.985 0.684 -4.527 1.00 52.43 112 LEU A C 19
ATOM 33067 O O . LEU A 1 112 ? -26.372 1.853 -4.586 1.00 61.12 112 LEU A O 19
ATOM 33083 N N . ARG A 1 113 ? -26.767 -0.354 -4.821 1.00 64.55 113 ARG A N 19
ATOM 33084 C CA . ARG A 1 113 ? -28.155 -0.189 -5.261 1.00 23.34 113 ARG A CA 19
ATOM 33085 C C . ARG A 1 113 ? -28.978 0.629 -4.260 1.00 42.32 113 ARG A C 19
ATOM 33086 O O . ARG A 1 113 ? -29.921 1.317 -4.647 1.00 11.34 113 ARG A O 19
ATOM 33107 N N . ALA A 1 114 ? -28.619 0.545 -2.978 1.00 64.54 114 ALA A N 19
ATOM 33108 C CA . ALA A 1 114 ? -29.313 1.299 -1.930 1.00 31.43 114 ALA A CA 19
ATOM 33109 C C . ALA A 1 114 ? -29.205 2.804 -2.173 1.00 14.22 114 ALA A C 19
ATOM 33110 O O . ALA A 1 114 ? -30.063 3.577 -1.746 1.00 42.21 114 ALA A O 19
ATOM 33117 N N . LEU A 1 115 ? -28.139 3.215 -2.856 1.00 14.12 115 LEU A N 19
ATOM 33118 C CA . LEU A 1 115 ? -27.942 4.619 -3.210 1.00 64.45 115 LEU A CA 19
ATOM 33119 C C . LEU A 1 115 ? -28.909 5.018 -4.326 1.00 1.01 115 LEU A C 19
ATOM 33120 O O . LEU A 1 115 ? -29.264 6.191 -4.472 1.00 11.14 115 LEU A O 19
ATOM 33136 N N . GLY A 1 116 ? -29.349 4.028 -5.097 1.00 70.35 116 GLY A N 19
ATOM 33137 C CA . GLY A 1 116 ? -30.277 4.274 -6.184 1.00 11.10 116 GLY A CA 19
ATOM 33138 C C . GLY A 1 116 ? -29.600 4.884 -7.395 1.00 24.33 116 GLY A C 19
ATOM 33139 O O . GLY A 1 116 ? -28.375 4.813 -7.536 1.00 62.04 116 GLY A O 19
ATOM 33143 N N . PHE A 1 117 ? -30.395 5.486 -8.272 1.00 33.21 117 PHE A N 19
ATOM 33144 C CA . PHE A 1 117 ? -29.873 6.101 -9.484 1.00 21.31 117 PHE A CA 19
ATOM 33145 C C . PHE A 1 117 ? -29.169 7.414 -9.151 1.00 33.22 117 PHE A C 19
ATOM 33146 O O . PHE A 1 117 ? -29.811 8.457 -9.017 1.00 31.53 117 PHE A O 19
ATOM 33163 N N . THR A 1 118 ? -27.854 7.348 -8.976 1.00 12.41 118 THR A N 19
ATOM 33164 C CA . THR A 1 118 ? -27.054 8.543 -8.723 1.00 55.23 118 THR A CA 19
ATOM 33165 C C . THR A 1 118 ? -27.003 9.424 -9.975 1.00 24.32 118 THR A C 19
ATOM 33166 O O . THR A 1 118 ? -26.698 10.616 -9.897 1.00 13.04 118 THR A O 19
ATOM 33177 N N . VAL A 1 119 ? -27.306 8.826 -11.122 1.00 61.35 119 VAL A N 19
ATOM 33178 C CA . VAL A 1 119 ? -27.373 9.546 -12.386 1.00 53.14 119 VAL A CA 19
ATOM 33179 C C . VAL A 1 119 ? -28.836 9.700 -12.795 1.00 11.33 119 VAL A C 19
ATOM 33180 O O . VAL A 1 119 ? -29.478 8.672 -13.088 1.00 53.30 119 VAL A O 19
ATOM 33194 N N . GLY A 1 1 ? 18.121 -8.510 2.204 1.00 64.53 1 GLY A N 20
ATOM 33195 C CA . GLY A 1 1 ? 18.221 -9.769 1.429 1.00 34.34 1 GLY A CA 20
ATOM 33196 C C . GLY A 1 1 ? 16.994 -10.011 0.571 1.00 62.13 1 GLY A C 20
ATOM 33197 O O . GLY A 1 1 ? 16.191 -9.095 0.367 1.00 34.20 1 GLY A O 20
ATOM 33203 N N . PRO A 1 2 ? 16.817 -11.239 0.048 1.00 33.42 2 PRO A N 20
ATOM 33204 C CA . PRO A 1 2 ? 15.667 -11.581 -0.795 1.00 34.13 2 PRO A CA 20
ATOM 33205 C C . PRO A 1 2 ? 14.388 -11.755 0.027 1.00 4.31 2 PRO A C 20
ATOM 33206 O O . PRO A 1 2 ? 14.439 -11.993 1.234 1.00 74.23 2 PRO A O 20
ATOM 33217 N N . GLY A 1 3 ? 13.244 -11.631 -0.637 1.00 41.14 3 GLY A N 20
ATOM 33218 C CA . GLY A 1 3 ? 11.966 -11.787 0.032 1.00 61.13 3 GLY A CA 20
ATOM 33219 C C . GLY A 1 3 ? 10.904 -10.890 -0.570 1.00 20.32 3 GLY A C 20
ATOM 33220 O O . GLY A 1 3 ? 9.778 -11.328 -0.821 1.00 54.32 3 GLY A O 20
ATOM 33224 N N . SER A 1 4 ? 11.276 -9.639 -0.825 1.00 34.31 4 SER A N 20
ATOM 33225 C CA . SER A 1 4 ? 10.358 -8.653 -1.388 1.00 3.13 4 SER A CA 20
ATOM 33226 C C . SER A 1 4 ? 10.618 -8.489 -2.884 1.00 42.34 4 SER A C 20
ATOM 33227 O O . SER A 1 4 ? 11.769 -8.370 -3.312 1.00 64.35 4 SER A O 20
ATOM 33235 N N . MET A 1 5 ? 9.549 -8.488 -3.674 1.00 75.01 5 MET A N 20
ATOM 33236 C CA . MET A 1 5 ? 9.661 -8.358 -5.126 1.00 65.43 5 MET A CA 20
ATOM 33237 C C . MET A 1 5 ? 9.638 -6.882 -5.532 1.00 55.23 5 MET A C 20
ATOM 33238 O O . MET A 1 5 ? 9.821 -5.996 -4.695 1.00 43.42 5 MET A O 20
ATOM 33252 N N . SER A 1 6 ? 9.450 -6.626 -6.823 1.00 21.51 6 SER A N 20
ATOM 33253 C CA . SER A 1 6 ? 9.337 -5.263 -7.338 1.00 65.45 6 SER A CA 20
ATOM 33254 C C . SER A 1 6 ? 7.868 -4.931 -7.609 1.00 60.50 6 SER A C 20
ATOM 33255 O O . SER A 1 6 ? 7.560 -4.024 -8.378 1.00 22.32 6 SER A O 20
ATOM 33263 N N . GLU A 1 7 ? 6.982 -5.662 -6.928 1.00 52.13 7 GLU A N 20
ATOM 33264 C CA . GLU A 1 7 ? 5.538 -5.593 -7.149 1.00 64.31 7 GLU A CA 20
ATOM 33265 C C . GLU A 1 7 ? 5.203 -5.829 -8.624 1.00 23.03 7 GLU A C 20
ATOM 33266 O O . GLU A 1 7 ? 5.207 -4.906 -9.440 1.00 35.50 7 GLU A O 20
ATOM 33278 N N . THR A 1 8 ? 4.933 -7.089 -8.956 1.00 74.52 8 THR A N 20
ATOM 33279 C CA . THR A 1 8 ? 4.729 -7.503 -10.338 1.00 52.25 8 THR A CA 20
ATOM 33280 C C . THR A 1 8 ? 3.462 -6.889 -10.943 1.00 32.04 8 THR A C 20
ATOM 33281 O O . THR A 1 8 ? 2.356 -7.400 -10.753 1.00 41.15 8 THR A O 20
ATOM 33292 N N . SER A 1 9 ? 3.643 -5.775 -11.644 1.00 61.13 9 SER A N 20
ATOM 33293 C CA . SER A 1 9 ? 2.572 -5.118 -12.383 1.00 65.45 9 SER A CA 20
ATOM 33294 C C . SER A 1 9 ? 3.185 -4.119 -13.361 1.00 74.31 9 SER A C 20
ATOM 33295 O O . SER A 1 9 ? 4.302 -3.656 -13.137 1.00 34.11 9 SER A O 20
ATOM 33303 N N . ALA A 1 10 ? 2.469 -3.811 -14.445 1.00 10.43 10 ALA A N 20
ATOM 33304 C CA . ALA A 1 10 ? 2.948 -2.865 -15.460 1.00 42.44 10 ALA A CA 20
ATOM 33305 C C . ALA A 1 10 ? 4.201 -3.401 -16.179 1.00 23.32 10 ALA A C 20
ATOM 33306 O O . ALA A 1 10 ? 4.824 -4.363 -15.721 1.00 24.41 10 ALA A O 20
ATOM 33313 N N . PRO A 1 11 ? 4.568 -2.817 -17.342 1.00 3.42 11 PRO A N 20
ATOM 33314 C CA . PRO A 1 11 ? 5.805 -3.181 -18.050 1.00 70.21 11 PRO A CA 20
ATOM 33315 C C . PRO A 1 11 ? 7.052 -2.834 -17.228 1.00 52.13 11 PRO A C 20
ATOM 33316 O O . PRO A 1 11 ? 7.092 -1.802 -16.553 1.00 35.51 11 PRO A O 20
ATOM 33327 N N . ALA A 1 12 ? 8.069 -3.689 -17.318 1.00 73.43 12 ALA A N 20
ATOM 33328 C CA . ALA A 1 12 ? 9.275 -3.588 -16.488 1.00 75.40 12 ALA A CA 20
ATOM 33329 C C . ALA A 1 12 ? 9.910 -2.196 -16.538 1.00 21.51 12 ALA A C 20
ATOM 33330 O O . ALA A 1 12 ? 10.382 -1.686 -15.517 1.00 60.14 12 ALA A O 20
ATOM 33337 N N . GLU A 1 13 ? 9.905 -1.587 -17.723 1.00 45.13 13 GLU A N 20
ATOM 33338 C CA . GLU A 1 13 ? 10.531 -0.274 -17.934 1.00 64.11 13 GLU A CA 20
ATOM 33339 C C . GLU A 1 13 ? 9.978 0.756 -16.951 1.00 11.34 13 GLU A C 20
ATOM 33340 O O . GLU A 1 13 ? 10.727 1.464 -16.272 1.00 14.14 13 GLU A O 20
ATOM 33352 N N . GLU A 1 14 ? 8.657 0.825 -16.879 1.00 4.14 14 GLU A N 20
ATOM 33353 C CA . GLU A 1 14 ? 7.980 1.790 -16.028 1.00 31.11 14 GLU A CA 20
ATOM 33354 C C . GLU A 1 14 ? 7.935 1.284 -14.592 1.00 45.53 14 GLU A C 20
ATOM 33355 O O . GLU A 1 14 ? 8.157 2.043 -13.652 1.00 53.11 14 GLU A O 20
ATOM 33367 N N . LEU A 1 15 ? 7.682 -0.012 -14.444 1.00 23.52 15 LEU A N 20
ATOM 33368 C CA . LEU A 1 15 ? 7.540 -0.645 -13.135 1.00 20.05 15 LEU A CA 20
ATOM 33369 C C . LEU A 1 15 ? 8.763 -0.388 -12.257 1.00 55.21 15 LEU A C 20
ATOM 33370 O O . LEU A 1 15 ? 8.634 0.112 -11.144 1.00 32.44 15 LEU A O 20
ATOM 33386 N N . LEU A 1 16 ? 9.948 -0.710 -12.771 1.00 14.41 16 LEU A N 20
ATOM 33387 C CA . LEU A 1 16 ? 11.168 -0.662 -11.961 1.00 12.23 16 LEU A CA 20
ATOM 33388 C C . LEU A 1 16 ? 11.392 0.746 -11.388 1.00 70.35 16 LEU A C 20
ATOM 33389 O O . LEU A 1 16 ? 11.593 0.917 -10.176 1.00 11.43 16 LEU A O 20
ATOM 33405 N N . ALA A 1 17 ? 11.297 1.749 -12.252 1.00 1.11 17 ALA A N 20
ATOM 33406 C CA . ALA A 1 17 ? 11.542 3.129 -11.857 1.00 2.34 17 ALA A CA 20
ATOM 33407 C C . ALA A 1 17 ? 10.432 3.633 -10.941 1.00 4.10 17 ALA A C 20
ATOM 33408 O O . ALA A 1 17 ? 10.692 4.212 -9.880 1.00 45.21 17 ALA A O 20
ATOM 33415 N N . ASP A 1 18 ? 9.196 3.374 -11.346 1.00 24.35 18 ASP A N 20
ATOM 33416 C CA . ASP A 1 18 ? 8.033 3.873 -10.627 1.00 33.44 18 ASP A CA 20
ATOM 33417 C C . ASP A 1 18 ? 7.971 3.267 -9.231 1.00 74.10 18 ASP A C 20
ATOM 33418 O O . ASP A 1 18 ? 7.743 3.976 -8.253 1.00 43.31 18 ASP A O 20
ATOM 33427 N N . VAL A 1 19 ? 8.193 1.955 -9.137 1.00 14.12 19 VAL A N 20
ATOM 33428 C CA . VAL A 1 19 ? 8.191 1.278 -7.844 1.00 1.22 19 VAL A CA 20
ATOM 33429 C C . VAL A 1 19 ? 9.378 1.745 -7.011 1.00 24.45 19 VAL A C 20
ATOM 33430 O O . VAL A 1 19 ? 9.257 1.914 -5.800 1.00 54.00 19 VAL A O 20
ATOM 33443 N N . GLU A 1 20 ? 10.526 1.958 -7.663 1.00 5.33 20 GLU A N 20
ATOM 33444 C CA . GLU A 1 20 ? 11.700 2.498 -6.983 1.00 23.22 20 GLU A CA 20
ATOM 33445 C C . GLU A 1 20 ? 11.345 3.815 -6.287 1.00 14.41 20 GLU A C 20
ATOM 33446 O O . GLU A 1 20 ? 11.734 4.053 -5.142 1.00 24.45 20 GLU A O 20
ATOM 33458 N N . GLU A 1 21 ? 10.591 4.662 -6.987 1.00 33.04 21 GLU A N 20
ATOM 33459 C CA . GLU A 1 21 ? 10.135 5.933 -6.425 1.00 52.23 21 GLU A CA 20
ATOM 33460 C C . GLU A 1 21 ? 9.045 5.710 -5.372 1.00 0.43 21 GLU A C 20
ATOM 33461 O O . GLU A 1 21 ? 9.069 6.322 -4.306 1.00 44.24 21 GLU A O 20
ATOM 33473 N N . ALA A 1 22 ? 8.100 4.821 -5.669 1.00 12.44 22 ALA A N 20
ATOM 33474 C CA . ALA A 1 22 ? 6.985 4.539 -4.760 1.00 60.20 22 ALA A CA 20
ATOM 33475 C C . ALA A 1 22 ? 7.497 3.996 -3.428 1.00 32.44 22 ALA A C 20
ATOM 33476 O O . ALA A 1 22 ? 6.936 4.271 -2.362 1.00 4.24 22 ALA A O 20
ATOM 33483 N N . MET A 1 23 ? 8.586 3.243 -3.501 1.00 33.31 23 MET A N 20
ATOM 33484 C CA . MET A 1 23 ? 9.207 2.650 -2.321 1.00 71.13 23 MET A CA 20
ATOM 33485 C C . MET A 1 23 ? 9.715 3.729 -1.361 1.00 45.02 23 MET A C 20
ATOM 33486 O O . MET A 1 23 ? 10.042 3.439 -0.219 1.00 75.01 23 MET A O 20
ATOM 33500 N N . ARG A 1 24 ? 9.783 4.971 -1.837 1.00 33.25 24 ARG A N 20
ATOM 33501 C CA . ARG A 1 24 ? 10.178 6.107 -1.001 1.00 74.35 24 ARG A CA 20
ATOM 33502 C C . ARG A 1 24 ? 9.050 6.510 -0.048 1.00 72.45 24 ARG A C 20
ATOM 33503 O O . ARG A 1 24 ? 9.297 7.095 1.010 1.00 2.54 24 ARG A O 20
ATOM 33524 N N . ASP A 1 25 ? 7.814 6.184 -0.412 1.00 74.11 25 ASP A N 20
ATOM 33525 C CA . ASP A 1 25 ? 6.647 6.664 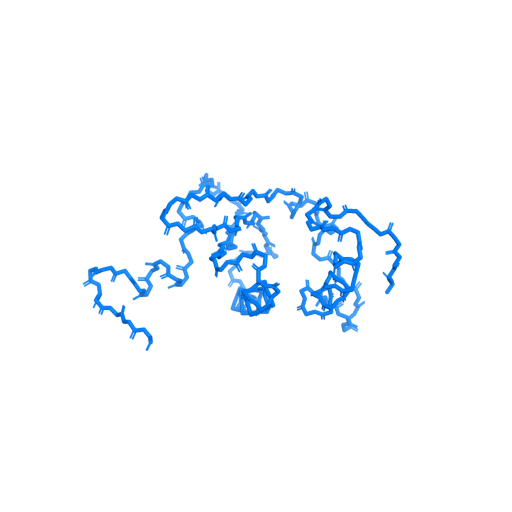0.328 1.00 21.35 25 ASP A CA 20
ATOM 33526 C C . ASP A 1 25 ? 5.939 5.501 0.983 1.00 11.42 25 ASP A C 20
ATOM 33527 O O . ASP A 1 25 ? 5.241 5.651 1.984 1.00 64.15 25 ASP A O 20
ATOM 33536 N N . VAL A 1 26 ? 6.155 4.332 0.413 1.00 73.23 26 VAL A N 20
ATOM 33537 C CA . VAL A 1 26 ? 5.541 3.107 0.861 1.00 65.10 26 VAL A CA 20
ATOM 33538 C C . VAL A 1 26 ? 6.486 2.358 1.828 1.00 74.53 26 VAL A C 20
ATOM 33539 O O . VAL A 1 26 ? 6.425 1.139 1.994 1.00 73.00 26 VAL A O 20
ATOM 33552 N N . VAL A 1 27 ? 7.343 3.128 2.496 1.00 61.01 27 VAL A N 20
ATOM 33553 C CA . VAL A 1 27 ? 8.269 2.600 3.496 1.00 21.13 27 VAL A CA 20
ATOM 33554 C C . VAL A 1 27 ? 8.530 3.685 4.539 1.00 12.35 27 VAL A C 20
ATOM 33555 O O . VAL A 1 27 ? 8.141 4.837 4.334 1.00 65.22 27 VAL A O 20
ATOM 33568 N N . ASP A 1 28 ? 9.173 3.338 5.653 1.00 24.33 28 ASP A N 20
ATOM 33569 C CA . ASP A 1 28 ? 9.565 4.344 6.634 1.00 33.53 28 ASP A CA 20
ATOM 33570 C C . ASP A 1 28 ? 11.057 4.632 6.518 1.00 71.35 28 ASP A C 20
ATOM 33571 O O . ASP A 1 28 ? 11.885 3.848 6.994 1.00 23.53 28 ASP A O 20
ATOM 33580 N N . PRO A 1 29 ? 11.428 5.740 5.847 1.00 51.41 29 PRO A N 20
ATOM 33581 C CA . PRO A 1 29 ? 12.816 6.169 5.740 1.00 15.43 29 PRO A CA 20
ATOM 33582 C C . PRO A 1 29 ? 13.220 7.083 6.899 1.00 54.45 29 PRO A C 20
ATOM 33583 O O . PRO A 1 29 ? 14.375 7.502 6.998 1.00 45.50 29 PRO A O 20
ATOM 33594 N N . GLU A 1 30 ? 12.255 7.405 7.761 1.00 44.43 30 GLU A N 20
ATOM 33595 C CA . GLU A 1 30 ? 12.500 8.281 8.901 1.00 63.13 30 GLU A CA 20
ATOM 33596 C C . GLU A 1 30 ? 13.393 7.589 9.930 1.00 71.31 30 GLU A C 20
ATOM 33597 O O . GLU A 1 30 ? 14.467 8.087 10.278 1.00 21.40 30 GLU A O 20
ATOM 33609 N N . LEU A 1 31 ? 12.940 6.438 10.411 1.00 73.01 31 LEU A N 20
ATOM 33610 C CA . LEU A 1 31 ? 13.714 5.636 11.357 1.00 24.33 31 LEU A CA 20
ATOM 33611 C C . LEU A 1 31 ? 14.309 4.420 10.647 1.00 12.13 31 LEU A C 20
ATOM 33612 O O . LEU A 1 31 ? 15.246 3.790 11.144 1.00 45.51 31 LEU A O 20
ATOM 33628 N N . GLY A 1 32 ? 13.757 4.106 9.478 1.00 3.45 32 GLY A N 20
ATOM 33629 C CA . GLY A 1 32 ? 14.283 3.030 8.654 1.00 1.33 32 GLY A CA 20
ATOM 33630 C C . GLY A 1 32 ? 13.565 1.711 8.872 1.00 21.04 32 GLY A C 20
ATOM 33631 O O . GLY A 1 32 ? 14.200 0.682 9.119 1.00 22.32 32 GLY A O 20
ATOM 33635 N N . ILE A 1 33 ? 12.239 1.733 8.763 1.00 62.53 33 ILE A N 20
ATOM 33636 C CA . ILE A 1 33 ? 11.436 0.515 8.897 1.00 5.31 33 ILE A CA 20
ATOM 33637 C C . ILE A 1 33 ? 10.856 0.125 7.544 1.00 72.30 33 ILE A C 20
ATOM 33638 O O . ILE A 1 33 ? 10.447 0.979 6.757 1.00 14.32 33 ILE A O 20
ATOM 33654 N N . ASN A 1 34 ? 10.804 -1.173 7.301 1.00 72.22 34 ASN A N 20
ATOM 33655 C CA . ASN A 1 34 ? 10.269 -1.717 6.059 1.00 44.51 34 ASN A CA 20
ATOM 33656 C C . ASN A 1 34 ? 9.085 -2.626 6.374 1.00 41.40 34 ASN A C 20
ATOM 33657 O O . ASN A 1 34 ? 9.235 -3.677 6.993 1.00 23.25 34 ASN A O 20
ATOM 33668 N N . VAL A 1 35 ? 7.899 -2.188 5.959 1.00 3.32 35 VAL A N 20
ATOM 33669 C CA . VAL A 1 35 ? 6.647 -2.861 6.302 1.00 33.43 35 VAL A CA 20
ATOM 33670 C C . VAL A 1 35 ? 6.659 -4.338 5.901 1.00 44.45 35 VAL A C 20
ATOM 33671 O O . VAL A 1 35 ? 6.030 -5.175 6.555 1.00 11.10 35 VAL A O 20
ATOM 33684 N N . VAL A 1 36 ? 7.396 -4.655 4.842 1.00 72.25 36 VAL A N 20
ATOM 33685 C CA . VAL A 1 36 ? 7.477 -6.023 4.338 1.00 20.51 36 VAL A CA 20
ATOM 33686 C C . VAL A 1 36 ? 7.960 -6.990 5.423 1.00 61.24 36 VAL A C 20
ATOM 33687 O O . VAL A 1 36 ? 7.544 -8.149 5.459 1.00 74.23 36 VAL A O 20
ATOM 33700 N N . ASP A 1 37 ? 8.802 -6.494 6.328 1.00 54.22 37 ASP A N 20
ATOM 33701 C CA . ASP A 1 37 ? 9.391 -7.325 7.380 1.00 32.11 37 ASP A CA 20
ATOM 33702 C C . ASP A 1 37 ? 8.332 -7.797 8.374 1.00 25.21 37 ASP A C 20
ATOM 33703 O O . ASP A 1 37 ? 8.539 -8.771 9.095 1.00 52.22 37 ASP A O 20
ATOM 33712 N N . LEU A 1 38 ? 7.191 -7.108 8.405 1.00 72.14 38 LEU A N 20
ATOM 33713 C CA . LEU A 1 38 ? 6.089 -7.499 9.285 1.00 62.24 38 LEU A CA 20
ATOM 33714 C C . LEU A 1 38 ? 5.415 -8.765 8.749 1.00 71.24 38 LEU A C 20
ATOM 33715 O O . LEU A 1 38 ? 4.696 -9.457 9.471 1.00 14.45 38 LEU A O 20
ATOM 33731 N N . GLY A 1 39 ? 5.670 -9.056 7.473 1.00 11.44 39 GLY A N 20
ATOM 33732 C CA . GLY A 1 39 ? 5.139 -10.249 6.835 1.00 31.22 39 GLY A CA 20
ATOM 33733 C C . GLY A 1 39 ? 3.622 -10.269 6.763 1.00 65.00 39 GLY A C 20
ATOM 33734 O O . GLY A 1 39 ? 3.017 -11.334 6.651 1.00 12.41 39 GLY A O 20
ATOM 33738 N N . LEU A 1 40 ? 3.003 -9.092 6.826 1.00 43.12 40 LEU A N 20
ATOM 33739 C CA . LEU A 1 40 ? 1.557 -8.972 6.633 1.00 51.24 40 LEU A CA 20
ATOM 33740 C C . LEU A 1 40 ? 1.255 -8.552 5.198 1.00 41.12 40 LEU A C 20
ATOM 33741 O O . LEU A 1 40 ? 0.156 -8.770 4.689 1.00 42.44 40 LEU A O 20
ATOM 33757 N N . VAL A 1 41 ? 2.264 -7.980 4.538 1.00 71.43 41 VAL A N 20
ATOM 33758 C CA . VAL A 1 41 ? 2.121 -7.445 3.180 1.00 62.23 41 VAL A CA 20
ATOM 33759 C C . VAL A 1 41 ? 1.680 -8.535 2.191 1.00 40.44 41 VAL A C 20
ATOM 33760 O O . VAL A 1 41 ? 1.291 -8.245 1.063 1.00 13.54 41 VAL A O 20
ATOM 33773 N N . TYR A 1 42 ? 1.690 -9.790 2.641 1.00 3.44 42 TYR A N 20
ATOM 33774 C CA . TYR A 1 42 ? 1.267 -10.909 1.804 1.00 15.40 42 TYR A CA 20
ATOM 33775 C C . TYR A 1 42 ? -0.243 -10.853 1.581 1.00 31.13 42 TYR A C 20
ATOM 33776 O O . TYR A 1 42 ? -0.797 -11.614 0.785 1.00 10.41 42 TYR A O 20
ATOM 33794 N N . GLY A 1 43 ? -0.894 -9.927 2.286 1.00 31.44 43 GLY A N 20
ATOM 33795 C CA . GLY A 1 43 ? -2.314 -9.694 2.115 1.00 34.41 43 GLY A CA 20
ATOM 33796 C C . GLY A 1 43 ? -2.611 -8.809 0.919 1.00 42.12 43 GLY A C 20
ATOM 33797 O O . GLY A 1 43 ? -3.676 -8.196 0.845 1.00 13.11 43 GLY A O 20
ATOM 33801 N N . LEU A 1 44 ? -1.648 -8.700 0.000 1.00 61.24 44 LEU A N 20
ATOM 33802 C CA . LEU A 1 44 ? -1.886 -8.037 -1.275 1.00 45.32 44 LEU A CA 20
ATOM 33803 C C . LEU A 1 44 ? -2.396 -9.066 -2.281 1.00 4.44 44 LEU A C 20
ATOM 33804 O O . LEU A 1 44 ? -1.820 -10.148 -2.424 1.00 60.52 44 LEU A O 20
ATOM 33820 N N . ASP A 1 45 ? -3.494 -8.742 -2.946 1.00 61.51 45 ASP A N 20
ATOM 33821 C CA . ASP A 1 45 ? -4.125 -9.653 -3.894 1.00 44.32 45 ASP A CA 20
ATOM 33822 C C . ASP A 1 45 ? -5.058 -8.874 -4.814 1.00 71.25 45 ASP A C 20
ATOM 33823 O O . ASP A 1 45 ? -6.063 -8.320 -4.368 1.00 43.13 45 ASP A O 20
ATOM 33832 N N . VAL A 1 46 ? -4.710 -8.812 -6.091 1.00 62.40 46 VAL A N 20
ATOM 33833 C CA . VAL A 1 46 ? -5.474 -8.033 -7.057 1.00 60.02 46 VAL A CA 20
ATOM 33834 C C . VAL A 1 46 ? -6.522 -8.903 -7.747 1.00 62.01 46 VAL A C 20
ATOM 33835 O O . VAL A 1 46 ? -6.195 -9.875 -8.429 1.00 14.44 46 VAL A O 20
ATOM 33848 N N . GLN A 1 47 ? -7.785 -8.557 -7.541 1.00 35.14 47 GLN A N 20
ATOM 33849 C CA . GLN A 1 47 ? -8.902 -9.273 -8.139 1.00 33.02 47 GLN A CA 20
ATOM 33850 C C . GLN A 1 47 ? -9.598 -8.377 -9.156 1.00 70.35 47 GLN A C 20
ATOM 33851 O O . GLN A 1 47 ? -9.947 -7.233 -8.851 1.00 53.21 47 GLN A O 20
ATOM 33865 N N . ASP A 1 48 ? -9.784 -8.886 -10.365 1.00 24.22 48 ASP A N 20
ATOM 33866 C CA . ASP A 1 48 ? -10.378 -8.099 -11.440 1.00 5.43 48 ASP A CA 20
ATOM 33867 C C . ASP A 1 48 ? -11.841 -8.473 -11.634 1.00 63.00 48 ASP A C 20
ATOM 33868 O O . ASP A 1 48 ? -12.292 -9.533 -11.193 1.00 72.24 48 ASP A O 20
ATOM 33877 N N . GLY A 1 49 ? -12.571 -7.585 -12.285 1.00 25.33 49 GLY A N 20
ATOM 33878 C CA . GLY A 1 49 ? -13.952 -7.836 -12.631 1.00 72.30 49 GLY A CA 20
ATOM 33879 C C . GLY A 1 49 ? -14.405 -6.900 -13.726 1.00 21.34 49 GLY A C 20
ATOM 33880 O O . GLY A 1 49 ? -13.595 -6.132 -14.255 1.00 53.00 49 GLY A O 20
ATOM 33884 N N . ASP A 1 50 ? -15.682 -6.949 -14.074 1.00 54.33 50 ASP A N 20
ATOM 33885 C CA . ASP A 1 50 ? -16.233 -6.054 -15.089 1.00 60.43 50 ASP A CA 20
ATOM 33886 C C . ASP A 1 50 ? -16.315 -4.634 -14.540 1.00 42.44 50 ASP A C 20
ATOM 33887 O O . ASP A 1 50 ? -16.091 -3.657 -15.257 1.00 1.22 50 ASP A O 20
ATOM 33896 N N . GLU A 1 51 ? -16.616 -4.544 -13.248 1.00 0.42 51 GLU A N 20
ATOM 33897 C CA . GLU A 1 51 ? -16.730 -3.265 -12.554 1.00 23.41 51 GLU A CA 20
ATOM 33898 C C . GLU A 1 51 ? -15.354 -2.608 -12.406 1.00 30.35 51 GLU A C 20
ATOM 33899 O O . GLU A 1 51 ? -15.249 -1.401 -12.171 1.00 53.23 51 GLU A O 20
ATOM 33911 N N . GLY A 1 52 ? -14.300 -3.409 -12.558 1.00 53.34 52 GLY A N 20
ATOM 33912 C CA . GLY A 1 52 ? -12.944 -2.892 -12.506 1.00 53.01 52 GLY A CA 20
ATOM 33913 C C . GLY A 1 52 ? -11.957 -3.903 -11.951 1.00 71.24 52 GLY A C 20
ATOM 33914 O O . GLY A 1 52 ? -12.351 -4.973 -11.489 1.00 22.14 52 GLY A O 20
ATOM 33918 N N . THR A 1 53 ? -10.674 -3.569 -12.015 1.00 51.44 53 THR A N 20
ATOM 33919 C CA . THR A 1 53 ? -9.616 -4.401 -11.458 1.00 32.54 53 THR A CA 20
ATOM 33920 C C . THR A 1 53 ? -9.091 -3.764 -10.173 1.00 43.43 53 THR A C 20
ATOM 33921 O O . THR A 1 53 ? -8.464 -2.703 -10.210 1.00 30.32 53 THR A O 20
ATOM 33932 N N . VAL A 1 54 ? -9.362 -4.400 -9.039 1.00 34.24 54 VAL A N 20
ATOM 33933 C CA . VAL A 1 54 ? -9.035 -3.827 -7.735 1.00 21.25 54 VAL A CA 20
ATOM 33934 C C . VAL A 1 54 ? -7.932 -4.628 -7.043 1.00 53.25 54 VAL A C 20
ATOM 33935 O O . VAL A 1 54 ? -7.986 -5.857 -6.992 1.00 21.34 54 VAL A O 20
ATOM 33948 N N . ALA A 1 55 ? -6.935 -3.923 -6.514 1.00 54.42 55 ALA A N 20
ATOM 33949 C CA . ALA A 1 55 ? -5.834 -4.551 -5.788 1.00 50.33 55 ALA A CA 20
ATOM 33950 C C . ALA A 1 55 ? -6.081 -4.483 -4.281 1.00 51.44 55 ALA A C 20
ATOM 33951 O O . ALA A 1 55 ? -5.982 -3.409 -3.681 1.00 21.13 55 ALA A O 20
ATOM 33958 N N . LEU A 1 56 ? -6.427 -5.617 -3.682 1.00 15.44 56 LEU A N 20
ATOM 33959 C CA . LEU A 1 56 ? -6.641 -5.691 -2.237 1.00 1.11 56 LEU A CA 20
ATOM 33960 C C . LEU A 1 56 ? -5.293 -5.683 -1.515 1.00 54.12 56 LEU A C 20
ATOM 33961 O O . LEU A 1 56 ? -4.335 -6.287 -1.993 1.00 31.42 56 LEU A O 20
ATOM 33977 N N . ILE A 1 57 ? -5.214 -4.986 -0.382 1.00 20.34 57 ILE A N 20
ATOM 33978 C CA . ILE A 1 57 ? -3.989 -4.925 0.417 1.00 13.31 57 ILE A CA 20
ATOM 33979 C C . ILE A 1 57 ? -4.333 -4.877 1.905 1.00 61.52 57 ILE A C 20
ATOM 33980 O O . ILE A 1 57 ? -4.929 -3.910 2.379 1.00 33.43 57 ILE A O 20
ATOM 33996 N N . ASP A 1 58 ? -3.979 -5.929 2.632 1.00 25.13 58 ASP A N 20
ATOM 33997 C CA . ASP A 1 58 ? -4.206 -5.983 4.080 1.00 53.33 58 ASP A CA 20
ATOM 33998 C C . ASP A 1 58 ? -3.036 -5.347 4.828 1.00 74.11 58 ASP A C 20
ATOM 33999 O O . ASP A 1 58 ? -1.877 -5.693 4.582 1.00 53.34 58 ASP A O 20
ATOM 34008 N N . MET A 1 59 ? -3.335 -4.413 5.739 1.00 62.14 59 MET A N 20
ATOM 34009 C CA . MET A 1 59 ? -2.294 -3.645 6.429 1.00 25.43 59 MET A CA 20
ATOM 34010 C C . MET A 1 59 ? -2.609 -3.403 7.913 1.00 24.25 59 MET A C 20
ATOM 34011 O O . MET A 1 59 ? -3.722 -3.679 8.413 1.00 32.41 59 MET A O 20
ATOM 34025 N N . THR A 1 60 ? -1.583 -2.884 8.593 1.00 33.30 60 THR A N 20
ATOM 34026 C CA . THR A 1 60 ? -1.624 -2.518 10.003 1.00 61.24 60 THR A CA 20
ATOM 34027 C C . THR A 1 60 ? -0.673 -1.346 10.243 1.00 72.52 60 THR A C 20
ATOM 34028 O O . THR A 1 60 ? 0.067 -0.946 9.341 1.00 21.54 60 THR A O 20
ATOM 34039 N N . LEU A 1 61 ? -0.702 -0.792 11.450 1.00 61.15 61 LEU A N 20
ATOM 34040 C CA . LEU A 1 61 ? 0.367 0.090 11.917 1.00 11.52 61 LEU A CA 20
ATOM 34041 C C . LEU A 1 61 ? 1.051 -0.595 13.097 1.00 5.04 61 LEU A C 20
ATOM 34042 O O . LEU A 1 61 ? 0.386 -1.273 13.885 1.00 52.53 61 LEU A O 20
ATOM 34058 N N . THR A 1 62 ? 2.359 -0.411 13.229 1.00 12.25 62 THR A N 20
ATOM 34059 C CA . THR A 1 62 ? 3.128 -1.062 14.288 1.00 60.24 62 THR A CA 20
ATOM 34060 C C . THR A 1 62 ? 2.606 -0.663 15.670 1.00 15.32 62 THR A C 20
ATOM 34061 O O . THR A 1 62 ? 2.358 -1.514 16.531 1.00 5.45 62 THR A O 20
ATOM 34072 N N . SER A 1 63 ? 2.427 0.640 15.857 1.00 73.13 63 SER A N 20
ATOM 34073 C CA . SER A 1 63 ? 1.918 1.191 17.108 1.00 75.32 63 SER A CA 20
ATOM 34074 C C . SER A 1 63 ? 0.461 0.806 17.331 1.00 54.20 63 SER A C 20
ATOM 34075 O O . SER A 1 63 ? 0.038 0.526 18.453 1.00 1.43 63 SER A O 20
ATOM 34083 N N . ALA A 1 64 ? -0.294 0.810 16.243 1.00 20.33 64 ALA A N 20
ATOM 34084 C CA . ALA A 1 64 ? -1.744 0.601 16.275 1.00 14.44 64 ALA A CA 20
ATOM 34085 C C . ALA A 1 64 ? -2.449 1.696 17.088 1.00 43.45 64 ALA A C 20
ATOM 34086 O O . ALA A 1 64 ? -3.653 1.623 17.336 1.00 51.24 64 ALA A O 20
ATOM 34093 N N . ALA A 1 65 ? -1.692 2.723 17.478 1.00 54.51 65 ALA A N 20
ATOM 34094 C CA . ALA A 1 65 ? -2.246 3.888 18.159 1.00 53.24 65 ALA A CA 20
ATOM 34095 C C . ALA A 1 65 ? -1.972 5.145 17.342 1.00 11.20 65 ALA A C 20
ATOM 34096 O O . ALA A 1 65 ? -2.792 6.065 17.290 1.00 11.12 65 ALA A O 20
ATOM 34103 N N . CYS A 1 66 ? -0.804 5.175 16.706 1.00 24.13 66 CYS A N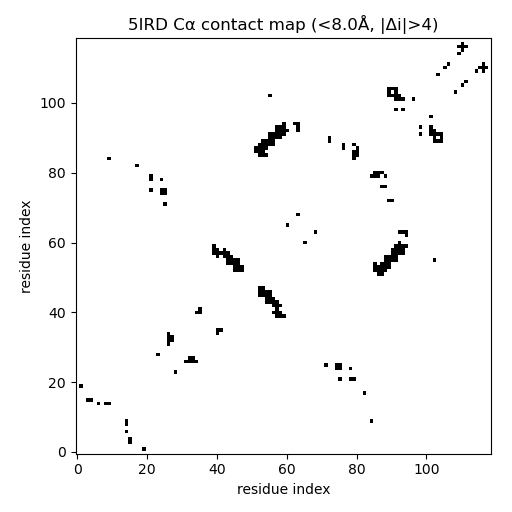 20
ATOM 34104 C CA . CYS A 1 66 ? -0.430 6.267 15.816 1.00 73.30 66 CYS A CA 20
ATOM 34105 C C . CYS A 1 66 ? -1.173 6.134 14.479 1.00 65.15 66 CYS A C 20
ATOM 34106 O O . CYS A 1 66 ? -0.980 5.157 13.747 1.00 70.45 66 CYS A O 20
ATOM 34114 N N . PRO A 1 67 ? -2.042 7.106 14.147 1.00 15.04 67 PRO A N 20
ATOM 34115 C CA . PRO A 1 67 ? -2.910 7.026 12.972 1.00 3.32 67 PRO A CA 20
ATOM 34116 C C . PRO A 1 67 ? -2.229 7.479 11.674 1.00 53.30 67 PRO A C 20
ATOM 34117 O O . PRO A 1 67 ? -2.460 8.588 11.188 1.00 40.52 67 PRO A O 20
ATOM 34128 N N . LEU A 1 68 ? -1.387 6.608 11.117 1.00 34.24 68 LEU A N 20
ATOM 34129 C CA . LEU A 1 68 ? -0.759 6.856 9.811 1.00 52.31 68 LEU A CA 20
ATOM 34130 C C . LEU A 1 68 ? -1.660 6.345 8.684 1.00 12.41 68 LEU A C 20
ATOM 34131 O O . LEU A 1 68 ? -1.274 6.344 7.515 1.00 4.31 68 LEU A O 20
ATOM 34147 N N . THR A 1 69 ? -2.867 5.928 9.058 1.00 4.00 69 THR A N 20
ATOM 34148 C CA . THR A 1 69 ? -3.831 5.340 8.132 1.00 10.13 69 THR A CA 20
ATOM 34149 C C . THR A 1 69 ? -4.029 6.206 6.874 1.00 71.40 69 THR A C 20
ATOM 34150 O O . THR A 1 69 ? -3.726 5.766 5.757 1.00 14.13 69 THR A O 20
ATOM 34161 N N . ASP A 1 70 ? -4.480 7.446 7.064 1.00 2.23 70 ASP A N 20
ATOM 34162 C CA . ASP A 1 70 ? -4.775 8.346 5.947 1.00 45.43 70 ASP A CA 20
ATOM 34163 C C . ASP A 1 70 ? -3.529 8.560 5.096 1.00 65.43 70 ASP A C 20
ATOM 34164 O O . ASP A 1 70 ? -3.603 8.651 3.870 1.00 25.13 70 ASP A O 20
ATOM 34173 N N . VAL A 1 71 ? -2.380 8.605 5.763 1.00 14.22 71 VAL A N 20
ATOM 34174 C CA . VAL A 1 71 ? -1.116 8.892 5.101 1.00 62.23 71 VAL A CA 20
ATOM 34175 C C . VAL A 1 71 ? -0.753 7.781 4.116 1.00 3.14 71 VAL A C 20
ATOM 34176 O O . VAL A 1 71 ? -0.554 8.038 2.924 1.00 23.30 71 VAL A O 20
ATOM 34189 N N . ILE A 1 72 ? -0.742 6.537 4.601 1.00 43.21 72 ILE A N 20
ATOM 34190 C CA . ILE A 1 72 ? -0.327 5.405 3.779 1.00 60.54 72 ILE A CA 20
ATOM 34191 C C . ILE A 1 72 ? -1.356 5.142 2.685 1.00 13.21 72 ILE A C 20
ATOM 34192 O O . ILE A 1 72 ? -0.997 4.786 1.559 1.00 71.54 72 ILE A O 20
ATOM 34208 N N . GLU A 1 73 ? -2.639 5.328 3.017 1.00 14.42 73 GLU A N 20
ATOM 34209 C CA . GLU A 1 73 ? -3.713 5.128 2.049 1.00 5.45 73 GLU A CA 20
ATOM 34210 C C . GLU A 1 73 ? -3.590 6.118 0.901 1.00 41.02 73 GLU A C 20
ATOM 34211 O O . GLU A 1 73 ? -3.683 5.740 -0.268 1.00 62.51 73 GLU A O 20
ATOM 34223 N N . ASP A 1 74 ? -3.353 7.380 1.239 1.00 55.44 74 ASP A N 20
ATOM 34224 C CA . ASP A 1 74 ? -3.246 8.428 0.231 1.00 44.15 74 ASP A CA 20
ATOM 34225 C C . ASP A 1 74 ? -2.009 8.218 -0.647 1.00 13.14 74 ASP A C 20
ATOM 34226 O O . ASP A 1 74 ? -2.083 8.352 -1.870 1.00 21.54 74 ASP A O 20
ATOM 34235 N N . GLN A 1 75 ? -0.881 7.866 -0.020 1.00 34.44 75 GLN A N 20
ATOM 34236 C CA . GLN A 1 75 ? 0.361 7.593 -0.755 1.00 22.54 75 GLN A CA 20
ATOM 34237 C C . GLN A 1 75 ? 0.161 6.446 -1.745 1.00 24.53 75 GLN A C 20
ATOM 34238 O O . GLN A 1 75 ? 0.422 6.585 -2.943 1.00 60.44 75 GLN A O 20
ATOM 34252 N N . SER A 1 76 ? -0.321 5.318 -1.228 1.00 32.55 76 SER A N 20
ATOM 34253 C CA . SER A 1 76 ? -0.528 4.121 -2.035 1.00 14.34 76 SER A CA 20
ATOM 34254 C C . SER A 1 76 ? -1.507 4.404 -3.177 1.00 2.43 76 SER A C 20
ATOM 34255 O O . SER A 1 76 ? -1.192 4.180 -4.349 1.00 22.52 76 SER A O 20
ATOM 34263 N N . ARG A 1 77 ? -2.684 4.922 -2.826 1.00 64.34 77 ARG A N 20
ATOM 34264 C CA . ARG A 1 77 ? -3.721 5.233 -3.810 1.00 32.34 77 ARG A CA 20
ATOM 34265 C C . ARG A 1 77 ? -3.191 6.160 -4.901 1.00 75.41 77 ARG A C 20
ATOM 34266 O O . ARG A 1 77 ? -3.316 5.860 -6.093 1.00 21.12 77 ARG A O 20
ATOM 34287 N N . SER A 1 78 ? -2.573 7.262 -4.483 1.00 32.13 78 SER A N 20
ATOM 34288 C CA . SER A 1 78 ? -2.105 8.286 -5.408 1.00 22.05 78 SER A CA 20
ATOM 34289 C C . SER A 1 78 ? -1.218 7.680 -6.492 1.00 5.12 78 SER A C 20
ATOM 34290 O O . SER A 1 78 ? -1.455 7.886 -7.684 1.00 12.35 78 SER A O 20
ATOM 34298 N N . ALA A 1 79 ? -0.209 6.918 -6.082 1.00 33.42 79 ALA A N 20
ATOM 34299 C CA . ALA A 1 79 ? 0.745 6.377 -7.039 1.00 51.52 79 ALA A CA 20
ATOM 34300 C C . ALA A 1 79 ? 0.134 5.229 -7.846 1.00 2.10 79 ALA A C 20
ATOM 34301 O O . ALA A 1 79 ? 0.081 5.291 -9.074 1.00 22.55 79 ALA A O 20
ATOM 34308 N N . LEU A 1 80 ? -0.437 4.243 -7.152 1.00 21.12 80 LEU A N 20
ATOM 34309 C CA . LEU A 1 80 ? -0.911 3.019 -7.807 1.00 22.13 80 LEU A CA 20
ATOM 34310 C C . LEU A 1 80 ? -1.973 3.333 -8.856 1.00 55.32 80 LEU A C 20
ATOM 34311 O O . LEU A 1 80 ? -1.984 2.741 -9.942 1.00 1.31 80 LEU A O 20
ATOM 34327 N N . VAL A 1 81 ? -2.849 4.277 -8.537 1.00 22.22 81 VAL A N 20
ATOM 34328 C CA . VAL A 1 81 ? -3.877 4.711 -9.470 1.00 24.45 81 VAL A CA 20
ATOM 34329 C C . VAL A 1 81 ? -3.281 5.656 -10.518 1.00 53.31 81 VAL A C 20
ATOM 34330 O O . VAL A 1 81 ? -3.754 5.713 -11.654 1.00 23.35 81 VAL A O 20
ATOM 34343 N N . GLY A 1 82 ? -2.213 6.367 -10.144 1.00 0.04 82 GLY A N 20
ATOM 34344 C CA . GLY A 1 82 ? -1.675 7.412 -11.001 1.00 4.45 82 GLY A CA 20
ATOM 34345 C C . GLY A 1 82 ? -0.806 6.853 -12.108 1.00 64.41 82 GLY A C 20
ATOM 34346 O O . GLY A 1 82 ? -0.765 7.390 -13.217 1.00 11.43 82 GLY A O 20
ATOM 34350 N N . SER A 1 83 ? -0.118 5.763 -11.804 1.00 34.02 83 SER A N 20
ATOM 34351 C CA . SER A 1 83 ? 0.786 5.119 -12.749 1.00 25.22 83 SER A CA 20
ATOM 34352 C C . SER A 1 83 ? 0.087 3.964 -13.477 1.00 20.50 83 SER A C 20
ATOM 34353 O O . SER A 1 83 ? 0.686 3.291 -14.318 1.00 34.31 83 SER A O 20
ATOM 34361 N N . GLY A 1 84 ? -1.184 3.739 -13.141 1.00 3.23 84 GLY A N 20
ATOM 34362 C CA . GLY A 1 84 ? -1.985 2.739 -13.833 1.00 60.14 84 GLY A CA 20
ATOM 34363 C C . GLY A 1 84 ? -1.582 1.310 -13.509 1.00 61.51 84 GLY A C 20
ATOM 34364 O O . GLY A 1 84 ? -1.745 0.411 -14.339 1.00 24.24 84 GLY A O 20
ATOM 34368 N N . LEU A 1 85 ? -1.068 1.088 -12.300 1.00 43.10 85 LEU A N 20
ATOM 34369 C CA . LEU A 1 85 ? -0.718 -0.264 -11.852 1.00 72.40 85 LEU A CA 20
ATOM 34370 C C . LEU A 1 85 ? -1.971 -1.009 -11.390 1.00 53.20 85 LEU A C 20
ATOM 34371 O O . LEU A 1 85 ? -1.931 -2.208 -11.107 1.00 13.21 85 LEU A O 20
ATOM 34387 N N . VAL A 1 86 ? -3.078 -0.278 -11.313 1.00 23.31 86 VAL A N 20
ATOM 34388 C CA . VAL A 1 86 ? -4.376 -0.852 -10.987 1.00 25.03 86 VAL A CA 20
ATOM 34389 C C . VAL A 1 86 ? -5.469 0.133 -11.360 1.00 33.12 86 VAL A C 20
ATOM 34390 O O . VAL A 1 86 ? -5.199 1.324 -11.533 1.00 41.40 86 VAL A O 20
ATOM 34403 N N . ASP A 1 87 ? -6.691 -0.362 -11.494 1.00 2.31 87 ASP A N 20
ATOM 34404 C CA . ASP A 1 87 ? -7.843 0.503 -11.706 1.00 40.03 87 ASP A CA 20
ATOM 34405 C C . ASP A 1 87 ? -8.235 1.174 -10.394 1.00 31.32 87 ASP A C 20
ATOM 34406 O O . ASP A 1 87 ? -8.906 2.207 -10.398 1.00 75.23 87 ASP A O 20
ATOM 34415 N N . ASP A 1 88 ? -7.786 0.588 -9.271 1.00 54.45 88 ASP A N 20
ATOM 34416 C CA . ASP A 1 88 ? -8.246 1.003 -7.939 1.00 61.33 88 ASP A CA 20
ATOM 34417 C C . ASP A 1 88 ? -7.667 0.082 -6.866 1.00 61.25 88 ASP A C 20
ATOM 34418 O O . ASP A 1 88 ? -7.401 -1.094 -7.126 1.00 54.12 88 ASP A O 20
ATOM 34427 N N . ILE A 1 89 ? -7.474 0.613 -5.664 1.00 10.14 89 ILE A N 20
ATOM 34428 C CA . ILE A 1 89 ? -6.881 -0.153 -4.571 1.00 61.32 89 ILE A CA 20
ATOM 34429 C C . ILE A 1 89 ? -7.882 -0.315 -3.434 1.00 32.52 89 ILE A C 20
ATOM 34430 O O . ILE A 1 89 ? -8.760 0.524 -3.243 1.00 31.45 89 ILE A O 20
ATOM 34446 N N . ARG A 1 90 ? -7.742 -1.390 -2.676 1.00 4.24 90 ARG A N 20
ATOM 34447 C CA . ARG A 1 90 ? -8.572 -1.603 -1.502 1.00 33.53 90 ARG A CA 20
ATOM 34448 C C . ARG A 1 90 ? -7.689 -2.022 -0.336 1.00 2.04 90 ARG A C 20
ATOM 34449 O O . ARG A 1 90 ? -7.208 -3.152 -0.290 1.00 23.33 90 ARG A O 20
ATOM 34470 N N . ILE A 1 91 ? -7.481 -1.110 0.601 1.00 61.12 91 ILE A N 20
ATOM 34471 C CA . ILE A 1 91 ? -6.631 -1.369 1.757 1.00 43.40 91 ILE A CA 20
ATOM 34472 C C . ILE A 1 91 ? -7.482 -1.754 2.961 1.00 4.10 91 ILE A C 20
ATOM 34473 O O . ILE A 1 91 ? -8.584 -1.237 3.140 1.00 21.24 91 ILE A O 20
ATOM 34489 N N . ASN A 1 92 ? -6.972 -2.674 3.767 1.00 61.05 92 ASN A N 20
ATOM 34490 C CA . ASN A 1 92 ? -7.675 -3.143 4.955 1.00 20.02 92 ASN A CA 20
ATOM 34491 C C . ASN A 1 92 ? -6.853 -2.857 6.201 1.00 14.04 92 ASN A C 20
ATOM 34492 O O . ASN A 1 92 ? -5.625 -2.947 6.176 1.00 62.43 92 ASN A O 20
ATOM 34503 N N . TRP A 1 93 ? -7.533 -2.510 7.283 1.00 14.41 93 TRP A N 20
ATOM 34504 C CA . TRP A 1 93 ? -6.884 -2.268 8.561 1.00 22.53 93 TRP A CA 20
ATOM 34505 C C . TRP A 1 93 ? -7.251 -3.357 9.545 1.00 5.25 93 TRP A C 20
ATOM 34506 O O . TRP A 1 93 ? -8.377 -3.390 10.047 1.00 44.32 93 TRP A O 20
ATOM 34527 N N . VAL A 1 94 ? -6.312 -4.253 9.831 1.00 12.24 94 VAL A N 20
ATOM 34528 C CA . VAL A 1 94 ? -6.595 -5.331 10.770 1.00 32.42 94 VAL A CA 20
ATOM 34529 C C . VAL A 1 94 ? -6.023 -5.014 12.145 1.00 44.33 94 VAL A C 20
ATOM 34530 O O . VAL A 1 94 ? -4.835 -4.738 12.296 1.00 10.33 94 VAL A O 20
ATOM 34543 N N . TRP A 1 95 ? -6.892 -5.027 13.144 1.00 42.42 95 TRP A N 20
ATOM 34544 C CA . TRP A 1 95 ? -6.498 -4.761 14.521 1.00 31.30 95 TRP A CA 20
ATOM 34545 C C . TRP A 1 95 ? -6.566 -6.042 15.339 1.00 64.30 95 TRP A C 20
ATOM 34546 O O . TRP A 1 95 ? -5.731 -6.283 16.212 1.00 14.32 95 TRP A O 20
ATOM 34567 N N . ASN A 1 96 ? -7.553 -6.870 15.010 1.00 0.55 96 ASN A N 20
ATOM 34568 C CA . ASN A 1 96 ? -7.857 -8.074 15.778 1.00 21.54 96 ASN A CA 20
ATOM 34569 C C . ASN A 1 96 ? -8.894 -8.940 15.045 1.00 23.11 96 ASN A C 20
ATOM 34570 O O . ASN A 1 96 ? -8.700 -10.150 14.918 1.00 51.02 96 ASN A O 20
ATOM 34581 N N . PRO A 1 97 ? -10.014 -8.350 14.549 1.00 43.02 97 PRO A N 20
ATOM 34582 C CA . PRO A 1 97 ? -11.026 -9.110 13.793 1.00 21.31 97 PRO A CA 20
ATOM 34583 C C . PRO A 1 97 ? -10.498 -9.585 12.432 1.00 55.41 97 PRO A C 20
ATOM 34584 O O . PRO A 1 97 ? -9.527 -9.029 11.913 1.00 25.35 97 PRO A O 20
ATOM 34595 N N . PRO A 1 98 ? -11.116 -10.634 11.853 1.00 10.53 98 PRO A N 20
ATOM 34596 C CA . PRO A 1 98 ? -10.761 -11.134 10.513 1.00 52.52 98 PRO A CA 20
ATOM 34597 C C . PRO A 1 98 ? -11.130 -10.131 9.417 1.00 10.04 98 PRO A C 20
ATOM 34598 O O . PRO A 1 98 ? -11.757 -9.111 9.693 1.00 60.21 98 PRO A O 20
ATOM 34609 N N . TRP A 1 99 ? -10.759 -10.439 8.177 1.00 21.24 99 TRP A N 20
ATOM 34610 C CA . TRP A 1 99 ? -10.984 -9.529 7.053 1.00 11.33 99 TRP A CA 20
ATOM 34611 C C . TRP A 1 99 ? -12.456 -9.545 6.638 1.00 70.53 99 TRP A C 20
ATOM 34612 O O . TRP A 1 99 ? -13.011 -10.609 6.332 1.00 30.12 99 TRP A O 20
ATOM 34633 N N . GLY A 1 100 ? -13.086 -8.373 6.643 1.00 23.20 100 GLY A N 20
ATOM 34634 C CA . GLY A 1 100 ? -14.480 -8.259 6.234 1.00 12.10 100 GLY A CA 20
ATOM 34635 C C . GLY A 1 100 ? -14.800 -6.897 5.636 1.00 72.24 100 GLY A C 20
ATOM 34636 O O . GLY A 1 100 ? -14.157 -6.482 4.667 1.00 64.45 100 GLY A O 20
ATOM 34640 N N . PRO A 1 101 ? -15.787 -6.164 6.197 1.00 30.41 101 PRO A N 20
ATOM 34641 C CA . PRO A 1 101 ? -16.162 -4.824 5.706 1.00 22.32 101 PRO A CA 20
ATOM 34642 C C . PRO A 1 101 ? -15.068 -3.797 5.994 1.00 20.42 101 PRO A C 20
ATOM 34643 O O . PRO A 1 101 ? -15.005 -2.736 5.373 1.00 4.44 101 PRO A O 20
ATOM 34654 N N . ASP A 1 102 ? -14.205 -4.146 6.940 1.00 50.23 102 ASP A N 20
ATOM 34655 C CA . ASP A 1 102 ? -13.053 -3.326 7.325 1.00 63.03 102 ASP A CA 20
ATOM 34656 C C . ASP A 1 102 ? -12.125 -3.062 6.139 1.00 54.35 102 ASP A C 20
ATOM 34657 O O . ASP A 1 102 ? -11.316 -2.132 6.176 1.00 53.30 102 ASP A O 20
ATOM 34666 N N . LYS A 1 103 ? -12.271 -3.855 5.079 1.00 34.42 103 LYS A N 20
ATOM 34667 C CA . LYS A 1 103 ? -11.425 -3.723 3.892 1.00 0.11 103 LYS A CA 20
ATOM 34668 C C . LYS A 1 103 ? -11.854 -2.524 3.042 1.00 64.12 103 LYS A C 20
ATOM 34669 O O . LYS A 1 103 ? -11.178 -2.162 2.082 1.00 22.43 103 LYS A O 20
ATOM 34688 N N . ILE A 1 104 ? -12.982 -1.914 3.395 1.00 35.33 104 ILE A N 20
ATOM 34689 C CA . ILE A 1 104 ? -13.479 -0.743 2.679 1.00 75.52 104 ILE A CA 20
ATOM 34690 C C . ILE A 1 104 ? -12.750 0.521 3.145 1.00 32.40 104 ILE A C 20
ATOM 34691 O O . ILE A 1 104 ? -12.857 0.916 4.311 1.00 41.42 104 ILE A O 20
ATOM 34707 N N . THR A 1 105 ? -12.006 1.146 2.235 1.00 73.25 105 THR A N 20
ATOM 34708 C CA . THR A 1 105 ? -11.265 2.366 2.544 1.00 15.43 105 THR A CA 20
ATOM 34709 C C . THR A 1 105 ? -12.197 3.573 2.623 1.00 71.21 105 THR A C 20
ATOM 34710 O O . THR A 1 105 ? -13.385 3.481 2.282 1.00 71.14 105 THR A O 20
ATOM 34721 N N . GLU A 1 106 ? -11.650 4.708 3.058 1.00 0.20 106 GLU A N 20
ATOM 34722 C CA . GLU A 1 106 ? -12.403 5.957 3.112 1.00 55.44 106 GLU A CA 20
ATOM 34723 C C . GLU A 1 106 ? -12.920 6.348 1.721 1.00 32.32 106 GLU A C 20
ATOM 34724 O O . GLU A 1 106 ? -13.876 7.117 1.601 1.00 41.53 106 GLU A O 20
ATOM 34736 N N . ASP A 1 107 ? -12.296 5.798 0.675 1.00 31.25 107 ASP A N 20
ATOM 34737 C CA . ASP A 1 107 ? -12.758 5.997 -0.701 1.00 51.34 107 ASP A CA 20
ATOM 34738 C C . ASP A 1 107 ? -14.213 5.554 -0.843 1.00 12.52 107 ASP A C 20
ATOM 34739 O O . ASP A 1 107 ? -15.061 6.313 -1.310 1.00 52.30 107 ASP A O 20
ATOM 34748 N N . GLY A 1 108 ? -14.496 4.325 -0.428 1.00 71.22 108 GLY A N 20
ATOM 34749 C CA . GLY A 1 108 ? -15.847 3.797 -0.512 1.00 40.51 108 GLY A CA 20
ATOM 34750 C C . GLY A 1 108 ? -16.717 4.255 0.640 1.00 32.41 108 GLY A C 20
ATOM 34751 O O . GLY A 1 108 ? -17.903 4.536 0.465 1.00 12.01 108 GLY A O 20
ATOM 34755 N N . ARG A 1 109 ? -16.110 4.338 1.816 1.00 32.21 109 ARG A N 20
ATOM 34756 C CA . ARG A 1 109 ? -16.813 4.656 3.057 1.00 72.31 109 ARG A CA 20
ATOM 34757 C C . ARG A 1 109 ? -17.448 6.049 3.032 1.00 51.41 109 ARG A C 20
ATOM 34758 O O . ARG A 1 109 ? -18.623 6.213 3.372 1.00 74.14 109 ARG A O 20
ATOM 34779 N N . GLU A 1 110 ? -16.676 7.043 2.613 1.00 20.21 110 GLU A N 20
ATOM 34780 C CA . GLU A 1 110 ? -17.057 8.443 2.789 1.00 14.11 110 GLU A CA 20
ATOM 34781 C C . GLU A 1 110 ? -18.219 8.883 1.910 1.00 70.22 110 GLU A C 20
ATOM 34782 O O . GLU A 1 110 ? -18.729 9.988 2.065 1.00 0.23 110 GLU A O 20
ATOM 34794 N N . GLN A 1 111 ? -18.648 8.021 1.016 1.00 73.41 111 GLN A N 20
ATOM 34795 C CA . GLN A 1 111 ? -19.696 8.368 0.064 1.00 10.40 111 GLN A CA 20
ATOM 34796 C C . GLN A 1 111 ? -21.082 8.120 0.658 1.00 74.11 111 GLN A C 20
ATOM 34797 O O . GLN A 1 111 ? -22.089 8.605 0.138 1.00 75.34 111 GLN A O 20
ATOM 34811 N N . LEU A 1 112 ? -21.116 7.380 1.761 1.00 14.55 112 LEU A N 20
ATOM 34812 C CA . LEU A 1 112 ? -22.365 6.934 2.369 1.00 11.24 112 LEU A CA 20
ATOM 34813 C C . LEU A 1 112 ? -23.054 8.062 3.140 1.00 23.23 112 LEU A C 20
ATOM 34814 O O . LEU A 1 112 ? -23.967 8.716 2.631 1.00 13.23 112 LEU A O 20
ATOM 34830 N N . ARG A 1 113 ? -22.586 8.298 4.364 1.00 73.11 113 ARG A N 20
ATOM 34831 C CA . ARG A 1 113 ? -23.205 9.259 5.265 1.00 0.01 113 ARG A CA 20
ATOM 34832 C C . ARG A 1 113 ? -23.084 10.665 4.705 1.00 51.40 113 ARG A C 20
ATOM 34833 O O . ARG A 1 113 ? -23.944 11.513 4.937 1.00 44.54 113 ARG A O 20
ATOM 34854 N N . ALA A 1 114 ? -22.021 10.891 3.944 1.00 12.15 114 ALA A N 20
ATOM 34855 C CA . ALA A 1 114 ? -21.759 12.215 3.363 1.00 63.24 114 ALA A CA 20
ATOM 34856 C C . ALA A 1 114 ? -22.810 12.581 2.310 1.00 32.14 114 ALA A C 20
ATOM 34857 O O . ALA A 1 114 ? -22.878 13.725 1.861 1.00 71.22 114 ALA A O 20
ATOM 34864 N N . LEU A 1 115 ? -23.614 11.599 1.907 1.00 13.21 115 LEU A N 20
ATOM 34865 C CA . LEU A 1 115 ? -24.692 11.834 0.950 1.00 54.11 115 LEU A CA 20
ATOM 34866 C C . LEU A 1 115 ? -25.857 12.543 1.639 1.00 51.54 115 LEU A C 20
ATOM 34867 O O . LEU A 1 115 ? -26.531 13.387 1.043 1.00 33.44 115 LEU A O 20
ATOM 34883 N N . GLY A 1 116 ? -26.073 12.203 2.908 1.00 45.21 116 GLY A N 20
ATOM 34884 C CA . GLY A 1 116 ? -27.117 12.838 3.692 1.00 64.52 116 GLY A CA 20
ATOM 34885 C C . GLY A 1 116 ? -26.600 14.071 4.401 1.00 71.04 116 GLY A C 20
ATOM 34886 O O . GLY A 1 116 ? -27.254 15.116 4.415 1.00 61.11 116 GLY A O 20
ATOM 34890 N N . PHE A 1 117 ? -25.418 13.943 4.997 1.00 1.01 117 PHE A N 20
ATOM 34891 C CA . PHE A 1 117 ? -24.742 15.068 5.631 1.00 14.11 117 PHE A CA 20
ATOM 34892 C C . PHE A 1 117 ? -23.984 15.859 4.568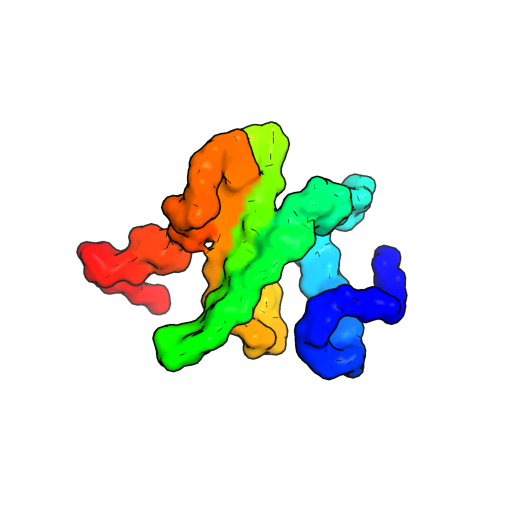 1.00 22.52 117 PHE A C 20
ATOM 34893 O O . PHE A 1 117 ? -22.831 15.560 4.258 1.00 4.51 117 PHE A O 20
ATOM 34910 N N . THR A 1 118 ? -24.660 16.842 3.986 1.00 32.52 118 THR A N 20
ATOM 34911 C CA . THR A 1 118 ? -24.113 17.607 2.875 1.00 5.54 118 THR A CA 20
ATOM 34912 C C . THR A 1 118 ? -23.043 18.600 3.339 1.00 43.12 118 THR A C 20
ATOM 34913 O O . THR A 1 118 ? -23.220 19.310 4.336 1.00 21.24 118 THR A O 20
ATOM 34924 N N . VAL A 1 119 ? -21.931 18.626 2.611 1.00 52.13 119 VAL A N 20
ATOM 34925 C CA . VAL A 1 119 ? -20.830 19.539 2.881 1.00 0.45 119 VAL A CA 20
ATOM 34926 C C . VAL A 1 119 ? -20.259 20.062 1.558 1.00 44.02 119 VAL A C 20
ATOM 34927 O O . VAL A 1 119 ? -20.266 21.293 1.345 1.00 34.54 119 VAL A O 20
#

Nearest PDB structures (foldseek):
  5ird-assembly1_A  TM=8.624E-01  e=4.738E-20  Mycobacterium tuberculosis H37Ra
  6skg-assembly1_Ac  TM=5.721E-01  e=1.010E+00  Thermococcus kodakarensis
  6gaz-assembly1_AC  TM=4.681E-01  e=5.021E+00  Sus scrofa
  6nf8-assembly1_C  TM=4.486E-01  e=5.354E+00  Bos taurus
  3jd5-assembly1_C  TM=4.082E-01  e=3.885E+00  Bos taurus

Foldseek 3Di:
DDDDDLPPFDDPVCSNVLSVVLLVQLADPPVGGGQVVVVQQVQWDWDADPVFIETQGEDEDPVNVDCCPVRNCCSCQCSCCVSVRTVYYFYAYDDDDDDDCSSHDCVRVVCPVCVVVPD

Radius of gyration: 14.83 Å; Cα contacts (8 Å, |Δi|>4): 132; chains: 1; bounding box: 45×25×35 Å

Sequence (119 aa):
GPGSMSETSAPAEELLADVEEAMRDVVDPELGINVVDLGLVYGLDVQDGDEGTVALIDMTLTSAACPLTDVIEDQSRSALVGSGLVDDIRINWVWNPPWGPDKITEDGREQLRALGFTVGPGSMSETSAPAEELLADVEEAMRDVVDPELGINVVDLGLVYGLDVQDGDEGTVALIDMTLTSAACPLTDVIEDQSRSALVGSGLVDDIRINWVWNPPWGPDKITEDGREQLRALGFTVGPGSMSETSAPAEELLADVEEAMRDVVDPELGINVVDLGLVYGLDVQDGDEGTVALIDMTLTSAACPLTDVIEDQSRSALVGSGLVDDIRINWVWNPPWGPDKITEDGREQLRALGFTVGPGSMSETSAPAEELLADVEEAMRDVVDPELGINVVDLGLVYGLDVQDGDEGTVALIDMTLTSAACPLTDVIEDQSRSALVGSGLVDDIRINWVWNPPWGPDKITEDGREQLRALGFTVGPGSMSETSAPAEELLADVEEAMRDVVDPELGINVVDLGLVYGLDVQDGDEGTVALIDMTLTSAACPLTDVIEDQSRSALVGSGLVDDIRINWVWNPPWGPDKITEDGREQLRALGFTVGPGSMSETSAPAEELLADVEEAMRDVVDPELGINVVDLGLVYGLDVQDGDEGTVALIDMTLTSAACPLTDVIEDQSRSALVGSGLVDDIRINWVWNPPWGPDKITEDGREQLRALGFTVGPGSMSETSAPAEELLADVEEAMRDVVDPELGINVVDLGLVYGLDVQDGDEGTVALIDMTLTSAACPLTDVIEDQSRSALVGSGLVDDIRINWVWNPPWGPDKITEDGREQLRALGFTVGPGSMSETSAPAEELLADVEEAMRDVVDPELGINVVDLGLVYGLDVQDGDEGTVALIDMTLTSAACPLTDVIEDQSRSALVGSGLVDDIRINWVWNPPWGPDKITEDGREQLRALGFTVGPGSMSETSAPAEELLADVEEAMRDVVDPELGINVVDLGLVYGLDVQDGDEGTVALIDMTLTSAACPLTDVIEDQSRSALVGSGLVDDIRINWVWNPPWGPDKITEDGREQLRALGFTVGPGSMSETSAPAEELLADVEEAMRDVVDPELGINVVDLGLVYGLDVQDGDEGTVALIDMTLTSAACPLTDVIEDQSRSALVGSGLVDDIRINWVWNPPWGPDKITEDGREQLRALGFTVGPGSMSETSAPAEELLADVEEAMRDVVDPELGINVVDLGLVYGLDVQDGDEGTVALIDMTLTSAACPLTDVIEDQSRSALVGSGLVDDIRINWVWNPPWGPDKITEDGREQLRALGFTVGPGSMSETSAPAEELLADVEEAMRDVVDPELGINVVDLGLVYGLDVQDGDEGTVALIDMTLTSAACPLTDVIEDQSRSALVGSGLVDDIRINWVWNPPWGPDKITEDGREQLRALGFTVGPGSMSETSAPAEELLADVEEAMRDVVDPELGINVVDLGLVYGLDVQDGDEGTVALIDMTLTSAACPLTDVIEDQSRSALVGSGLVDDIRINWVWNPPWGPDKITEDGREQLRALGFTVGPGSMSETSAPAEELLADVEEAMRDVVDPELGINVVDLGLVYGLDVQDGDEGTVALIDMTLTSAACPLTDVIEDQSRSALVGSGLVDDIRINWVWNPPWGPDKITEDGREQLRALGFTVGPGSMSETSAPAEELLADVEEAMRDVVDPELGINVVDLGLVYGLDVQDGDEGTVALIDMTLTSAACPLTDVIEDQSRSALVGSGLVDDIRINWVWNPPWGPDKITEDGREQLRALGFTVGPGSMSETSAPAEELLADVEEAMRDVVDPELGINVVDLGLVYGLDVQDGDEGTVALIDMTLTSAACPLTDVIEDQSRSALVGSGLVDDIRINWVWNPPWGPDKITEDGREQLRALGFTVGPGSMSETSAPAEELLADVEEAMRDVVDPELGINVVDLGLVYGLDVQDGDEGTVALIDMTLTSAACPLTDVIEDQSRSALVGSGLVDDIRINWVWNPPWGPDKITEDGREQLRALGFTVGPGSMSETSAPAEELLADVEEAMRDVVDPELGINVVDLGLVYGLDVQDGDEGTVALIDMTLTSAACPLTDVIEDQSRSALVGSGLVDDIRINWVWNPPWGPDKITEDGREQLRALGFTVGPGSMSETSAPAEELLADVEEAMRDVVDPELGINVVDLGLVYGLDVQDGDEGTVALIDMTLTSAACPLTDVIEDQSRSALVGSGLVDDIRINWVWNPPWGPDKITEDGREQLRALGFTVGPGSMSETSAPAEELLADVEEAMRDVVDPELGINVVDLGLVYGLDVQDGDEGTVALIDMTLTSAACPLTDVIEDQSRSALVGSGLVDDIRINWVWNPPWGPDKITEDGREQLRALGFTV

Organism: Mycobacterium tuberculosis (strain ATCC 25177 / H37Ra) (NCBI:txid419947)

InterPro domains:
  IPR002744 MIP18 family-like [PF01883] (13-79)
  IPR034904 Fe-S cluster assembly domain superfamily [G3DSA:3.30.300.130] (4-110)
  IPR034904 Fe-S cluster assembly domain superfamily [SSF117916] (13-109)
  IPR052339 Iron-Sulfur Protein Maturation MIP18 [PTHR42831] (1-110)